Protein 7K93 (pdb70)

B-factor: mean 84.73, std 19.6, range [54.02, 179.64]

Sequence (2244 aa):
NLYFQSNADSGCVVSWKNKELKCGSGIFITDNVHTWTEQYKFQPESPSKLASAIQKAHEEGICGIRSVTRLENLMWKQITPELNHILSENEVKLTIMTGDIKGIMQAGKRSLRPQTFLIDGPETAECPNTNRAWNSLEVEDYTNIWLKLKEKQDVFCDSKLMSAAIKDNRAVHADMGYWIESALNDTWKIEKASFIEVKNCHWPKSHTLWSNGVLESEMIIPKNLAGPVSQHNYRPGYHTQITGPWHLGKLEMDFDFCDGTTVVVTEDCGNRGPSLRTTTASGKLITEWCCRSCTLPPLRYRGEDGCWYGMEIRPLKEKEENLVNSLNADSGCVVSWKNKELKCGSGIFITDNVHTWTEQYKFQPESPSKLASAIQKAHEEGICGIRSVTRLENLMWKQITPELNHILSENEVKLTIMTGDIKGIMQAGKRSLRPNQTFLIDGPETAECPNTNRAWNSLEVEDYGFGTTNIWLKLKEKQDVFCDSKLMSAAIKDNRAVHADMGYWIESALNDTWKIEKASFIEVKNCHWPKSHTLWSNGVLESEMIIPKNLAGPVSQHNYRPGYHTQITGPWHLGKLEMDFDFCDGTTVVVTEDCGNRGPSLRTTTASGKLITEWCCRSCTLPPLRYRGEDGCWYGMEIRPLKEKEENLVNSLVTTENLYFQSNADSGCVVSWKNKELKCGSGIFITDNVHTWTEQYKFQPESPSKLASAIQKAHEEGICGIRSVTRLENLMWKQITPELNHILSENEVKLTIMTGDIKGIMQAGKRSLRPQNQTFLIDGPETAECPNTNRAWNSLEVEDYGFTNIWLKLKEKQDVFCDSKLMSAAIKDNRAVHADMGYWIESALNDTWKIEKASFIEVKNCHWPKSHTLWSNGVLESEMIIPKNLAGPVSQHNYRPGYHTQITGPWHLGKLEMDFDFCDGTTVVVTEDCGNRGPSLRTTTASGKLITEWCCRSCTLPPLRYRGEDGCWYGMEIRPLKEKEENLVNSLVTNADSGCVVSWKNKELKCGSGIFITDNVHTWTEQYKFQPESPSKLASAIQKAHEEGICGIRSVTRLENLMWKQITPELNHILSENEVKLTIMTGDIKGIMQAGKRSLRPQTFLIDGPETAECPNTNRAWNSLEVEDYGFGTTNIWLKLKEKQDVFCDSKLMSAAIKDNRAVHADMGYWIESALNDTWKIEKASFIEVKNCHWPKSHTLWSNGVLESEMIIPKNLAGPVSQHNYRPGYHTQITGPWHLGKLEMDFDFCDGTTVVVTEDCGNRGPSLRTTTASGKLITEWCCRSCTLPPLRYRGEDGCWYGMEIRPLKEKEENLVNSLEVQLQQSGPELVKPGASVKMSCKASGCTLTNCFMHWMKQKPGQDLEWIGYINPYNDMTKYSENFKGKATLTSDKSSSTAFMELSSLTSEDSAVYYCARGYLLRTGCFDYWGQGTTLTVSSGGNIVLTQSPASLAVSLGQRATISCRASESVDSYGYSFMHWYQQKPGQPPKVLIYLASNLESGVPARFSGSGSRTDFTLTIDPVEADDAATYYCQQNNENPLTFGAGTKLELKEVQLQQSGPELVKPGASVKMSCKASGCTLTNCFMHWMKQKPGQDLEWIGYINPYNDMTKYSENFKGKATLTSDKSSSTAFMELSSLTSEDSAVYYCARGYLLRTGCFDYWGQGTTLTVSSGNIVLTQSPASLAVSLGQRATISCRASESVDSYGYSFMHWYQQKPGQPPKVLIYLASNLESGVPARFSGSGSRTDFTLTIDPVEADDAATYYCQQNNENPLTFGAGTKLELKEVQLQQSGPELVKPGASVKMSCKASGCTLTNCFMHWMKQKPGQDLEWIGYINPYNDMTKYSENFKGKATLTSDKSSSTAFMELSSLTSEDSAVYYCARGYLLRTGCFDYWGQGTTLTVSSGNIVLTQSPASLAVSLGQRATISCRASESVDSYGYSFMHWYQQKPGQPPKVLIYLASNLESGVPARFSGSGSRTDFTLTIDPVEADDAATYYCQQNNENPLTFGAGTKLELKEVQLQQSGPELVKPGASVKMSCKASGCTLTNCFMHWMKQKPGQDLEWIGYINPYNDMTKYSENFKGKATLTSDKSSSTAFMELSSLTSEDSAVYYCARGYLLRTGCFDYWGQGTTLTVSSGNIVLTQSPASLAVSLGQRATISCRASESVDSYGYSFMHWYQQKPGQPPKVLIYLASNLESGVPARFSGSGSRTDFTLTIDPVEADDAATYYCQQNNENPLTFGAGTKLELK

Organism: Dengue virus type 2 (strain Thailand/16681/1984) (NCBI:txid31634)

Secondary structure (DSSP, 8-state):
------SSEEEEEEETTTTEEEEEEEEEEE-SSS-SS---EEEES-HHHHHHHHHHHHHTT--EE--SSHHHHHHHHHHHHHHHHHHHHTT----EEE----SSB---SB------EEESSS--SSS-GGGEE-S-EEEEE--EEEEEE-SS--SB--GGG-EEEEETTEEEEE-SSEEEEEEEESEEEEEEEEES--B-SBPPGGG-BS-SS--GGG-SS-GGGT---STTS--TT----TTSSGGGSSEEEEESPPTT-EEEE-TTSPPP-S-BBSB-TTS-B--EEEESS--SSPEEEEETTEEEE-TTEEESSS-GGGS-B--/--EEEEEEETTTTEEEEEEEEEEE--SS-SS--EEEEES-HHHHHHHHHHHHHTT--EEE-SSHHHHHHHHHHHHHHHHHHHHT---EEEEE----SS----SB-----EEEEESSS--SSS-GGGEEES-EEEEEE----EEEEEEE-SS--SBPPGGG-EEEEETTEEEEE-SSEEEEEEEESEEEEEEEEES----SBB-GGG-BS-SS--GGG-SS-GGGT-B-SGGG--TT----TTSSGGGSSEEEEESPPTT-EEEE-TTSPPP-S-BBSB-TTS-B--EEEESS--SSPEEEEETTEEEE-TT-EESSS-GGGS-BS---/--SS-----SEEEEEEETTTTEEEEEEEEEEE--SS-SS---EEEES-HHHHHHHHHHHHHTT--EEE-SSHHHHHHHHHHHHHHHHHHHHTT--EEEEE----SSB---SB------EEEEESSS--SSS-GGGEEES-EEEEEE---EEEEEE-SS--SBPPGGG-EEEEETTEEEEE-SSEEEEEEEESEEEEEEEEES--B-SBPPGGG-BS-SS--GGG-SS-GGGT---SGGG--TT----TTSSGGGSSEEEEES--TT-EEEE-TTSPPP-S-BBSB-TTS-B--EEEESS--SSPEEEEETTEEEE-TT-EESSS-GGGS-B----/--EEEEEEETTTTEEEEEEEEEEE-SSS-SS--EEEEES-HHHHHHHHHHHHHTT--EEE-SSHHHHHHHHHHHHHHHHHHHHTT---EEEE----SEE---SB-----EEEESSS--SSS-GGGEEES-EEEEEEE---EEEEEEE-S---SBPPGGG-EEEEETTEEEEE-SSEEEEEEEESEEEEEEEEES-EE-SBPPGGG-BS-SS--GGG-SS-GGGT---STTS--TT----TTSSGGGSSEEEEESPPTT-EEEE-TTSPPP-S-BBSB-TTS-B--EEEESS--SSPEEEEETTEEEE-TT-EESSS-GGGS-B--/--EEEE---EEE-TTS--EEEEEEES--SSS-EEEEEEE-TT--EEEEEEE-TTT--EEE-GGGTTT-EEEEETTTTEEEEE--S--GGG-EEEEEEEE-STTS----SB---EEEEE----PPPEEEE-SEEEE-TTS-EEEEEEESS--EETTEE-EEEEEE-TTS--EEEEETTTEE-TTS-TTEEEEEETTEEEEEETT--GGG-EEEEEEE-SSSSPEE---EEEEE-/--EEEE---EEE-TT---EEEEEEES--SSS-EEEEEEE-TTS-EEEEEEE-TTT--EEE-GGGTTT-EEEEETTTTEEEEE--S--GGG-EEEEEEEE-STTS----SB---EEEEE----PPEEEE-SEEE--TTS-EEEEEEESS--EETTEE-EEEEEE-TTS--EEEEETTTEEPTT--TTEEEEEETTEEEEEESS--GGG-EEEEEEE-SSSSPEE---EEEE--/--EEEEPPPEEE-TT---EEEEEEES--SSS-EEEEEEE-TTS-EEEEEEE-TTT--EEE-GGGTTT-EEEEETTTTEEEEE-SS--GGG-EEEEEEEE-STTS-----B---EEEEE------EEEE-SEEEE-TTS-EEEEEEESS--EETTEE-EEEEEE-TTS--EEEEETTTEE-TTS-TTEEEEEETTEEEEEESS--GGG-SEEEEEE-SSSSPEE---EEEEE-/--EEEEPPPEEE-TT---EEEEEEES--SSS-EEEEEEE-TT---EEEEEEETTTTEEEE-GGGTTT-EEEEETTTTEEEEE--S--GGG-EEEEEEEE-STTS----SB---EEEEE------EEEE-SEEEE-TTS-EEEEEEESS--EETTEE-EEEEEE-TTS--EEEEETTTEE-TTS-TTEEEEEETTEEEEEETT--GGG-EEEEEEE-SSSSPEE---EEEEE-

Structure (mmCIF, N/CA/C/O backbone):
data_7K93
#
_entry.id   7K93
#
_cell.length_a   69.627
_cell.length_b   165.593
_cell.length_c   258.589
_cell.angle_alpha   90.000
_cell.angle_beta   90.000
_cell.angle_gamma   90.000
#
_symmetry.space_group_name_H-M   'P 21 21 21'
#
loop_
_entity.id
_entity.type
_entity.pdbx_description
1 polymer 'Non-structural protein 1'
2 polymer '2B7 single chain fab variable region'
3 non-polymer 2-acetamido-2-deoxy-beta-D-glucopyranose
#
loop_
_atom_site.group_PDB
_atom_site.id
_atom_site.type_symbol
_atom_site.label_atom_id
_atom_site.label_alt_id
_atom_site.label_comp_id
_atom_site.label_asym_id
_atom_site.label_entity_id
_atom_site.label_seq_id
_atom_site.pdbx_PDB_ins_code
_atom_site.Cartn_x
_atom_site.Cartn_y
_atom_site.Cartn_z
_atom_site.occupancy
_atom_site.B_iso_or_equiv
_atom_site.auth_seq_id
_atom_site.auth_comp_id
_atom_site.auth_asym_id
_atom_site.auth_atom_id
_atom_site.pdbx_PDB_model_num
ATOM 1 N N . ASN A 1 17 ? 28.81788 8.65363 -3.40089 1.000 102.93300 -7 ASN A N 1
ATOM 2 C CA . ASN A 1 17 ? 29.92630 8.52366 -2.44157 1.000 104.89427 -7 ASN A CA 1
ATOM 3 C C . ASN A 1 17 ? 29.81913 7.23840 -1.64496 1.000 105.85301 -7 ASN A C 1
ATOM 4 O O . ASN A 1 17 ? 29.03854 6.34903 -1.99137 1.000 105.50355 -7 ASN A O 1
ATOM 9 N N . LEU A 1 18 ? 30.61937 7.14788 -0.58094 1.000 107.19500 -6 LEU A N 1
ATOM 10 C CA . LEU A 1 18 ? 30.50367 6.11498 0.46001 1.000 107.85512 -6 LEU A CA 1
ATOM 11 C C . LEU A 1 18 ? 30.82093 6.72316 1.82750 1.000 107.32017 -6 LEU A C 1
ATOM 12 O O . LEU A 1 18 ? 31.65574 6.21955 2.58179 1.000 109.51978 -6 LEU A O 1
ATOM 14 N N . TYR A 1 19 ? 30.16879 7.84597 2.14337 1.000 104.52097 -5 TYR A N 1
ATOM 15 C CA . TYR A 1 19 ? 30.37906 8.56695 3.39113 1.000 103.83786 -5 TYR A CA 1
ATOM 16 C C . TYR A 1 19 ? 29.05084 8.65004 4.13985 1.000 100.98415 -5 TYR A C 1
ATOM 17 O O . TYR A 1 19 ? 28.01204 8.97232 3.54805 1.000 98.71369 -5 TYR A O 1
ATOM 26 N N . PHE A 1 20 ? 29.10178 8.36289 5.45373 1.000 101.27967 -4 PHE A N 1
ATOM 27 C CA . PHE A 1 20 ? 27.94720 8.39514 6.35285 1.000 99.02649 -4 PHE A CA 1
ATOM 28 C C . PHE A 1 20 ? 27.99619 9.70465 7.14854 1.000 97.73156 -4 PHE A C 1
ATOM 29 O O . PHE A 1 20 ? 28.73045 9.81215 8.13396 1.000 99.04313 -4 PHE A O 1
ATOM 31 N N . GLN A 1 21 ? 27.22275 10.71047 6.70595 1.000 98.83412 -3 GLN A N 1
ATOM 32 C CA . GLN A 1 21 ? 27.21215 12.03874 7.33418 1.000 97.58328 -3 GLN A CA 1
ATOM 33 C C . GLN A 1 21 ? 26.25511 12.04615 8.52975 1.000 96.07323 -3 GLN A C 1
ATOM 34 O O . GLN A 1 21 ? 25.18496 12.66421 8.52329 1.000 93.75580 -3 GLN A O 1
ATOM 40 N N . SER A 1 22 ? 26.66169 11.31591 9.57258 1.000 104.79141 -2 SER A N 1
ATOM 41 C CA . SER A 1 22 ? 26.04374 11.41595 10.88877 1.000 103.97827 -2 SER A CA 1
ATOM 42 C C . SER A 1 22 ? 27.05460 12.02553 11.84517 1.000 105.39928 -2 SER A C 1
ATOM 43 O O . SER A 1 22 ? 27.43381 11.40517 12.84153 1.000 106.94239 -2 SER A O 1
ATOM 46 N N . ASN A 1 23 ? 27.50735 13.24172 11.53445 1.000 108.32129 -1 ASN A N 1
ATOM 47 C CA . ASN A 1 23 ? 28.19841 14.10760 12.47532 1.000 109.09352 -1 ASN A CA 1
ATOM 48 C C . ASN A 1 23 ? 27.22573 14.83713 13.41254 1.000 107.24430 -1 ASN A C 1
ATOM 49 O O . ASN A 1 23 ? 27.66106 15.65166 14.23152 1.000 107.71355 -1 ASN A O 1
ATOM 54 N N . ALA A 1 24 ? 25.92434 14.53632 13.29106 1.000 103.66910 0 ALA A N 1
ATOM 55 C CA . ALA A 1 24 ? 24.79662 15.25440 13.87975 1.000 101.67792 0 ALA A CA 1
ATOM 56 C C . ALA A 1 24 ? 24.10458 14.43564 14.97517 1.000 101.80273 0 ALA A C 1
ATOM 57 O O . ALA A 1 24 ? 24.72736 13.56614 15.60879 1.000 103.71448 0 ALA A O 1
ATOM 59 N N . ASP A 1 25 ? 22.83015 14.74555 15.21945 1.000 97.42545 1 ASP A N 1
ATOM 60 C CA . ASP A 1 25 ? 21.99088 14.07918 16.20929 1.000 97.35916 1 ASP A CA 1
ATOM 61 C C . ASP A 1 25 ? 20.99337 13.18569 15.47865 1.000 96.26932 1 ASP A C 1
ATOM 62 O O . ASP A 1 25 ? 20.21168 13.67537 14.66068 1.000 94.44990 1 ASP A O 1
ATOM 67 N N . SER A 1 26 ? 20.98978 11.89217 15.78172 1.000 98.00638 2 SER A N 1
ATOM 68 C CA . SER A 1 26 ? 20.12664 10.93931 15.09212 1.000 97.27974 2 SER A CA 1
ATOM 69 C C . SER A 1 26 ? 19.12886 10.33626 16.07597 1.000 97.15087 2 SER A C 1
ATOM 70 O O . SER A 1 26 ? 19.50532 9.93466 17.17969 1.000 98.67218 2 SER A O 1
ATOM 73 N N . GLY A 1 27 ? 17.86204 10.28251 15.68135 1.000 97.11766 3 GLY A N 1
ATOM 74 C CA . GLY A 1 27 ? 16.82466 9.77034 16.55498 1.000 96.97735 3 GLY A CA 1
ATOM 75 C C . GLY A 1 27 ? 15.44917 10.11779 16.01555 1.000 94.90328 3 GLY A C 1
ATOM 76 O O . GLY A 1 27 ? 15.31196 10.59504 14.88623 1.000 93.64743 3 GLY A O 1
ATOM 77 N N . CYS A 1 28 ? 14.43543 9.92395 16.86642 1.000 99.73076 4 CYS A N 1
ATOM 78 C CA . CYS A 1 28 ? 13.03550 10.05647 16.47144 1.000 98.08997 4 CYS A CA 1
ATOM 79 C C . CYS A 1 28 ? 12.31611 11.00440 17.41333 1.000 97.50643 4 CYS A C 1
ATOM 80 O O . CYS A 1 28 ? 12.69458 11.16610 18.57223 1.000 98.64564 4 CYS A O 1
ATOM 83 N N . VAL A 1 29 ? 11.24227 11.60248 16.91100 1.000 102.00173 5 VAL A N 1
ATOM 84 C CA . VAL A 1 29 ? 10.55400 12.67648 17.61764 1.000 101.39289 5 VAL A CA 1
ATOM 85 C C . VAL A 1 29 ? 9.11204 12.70332 17.12705 1.000 100.05996 5 VAL A C 1
ATOM 86 O O . VAL A 1 29 ? 8.85041 12.53785 15.93177 1.000 99.04111 5 VAL A O 1
ATOM 90 N N . VAL A 1 30 ? 8.17505 12.89868 18.05537 1.000 104.93625 6 VAL A N 1
ATOM 91 C CA . VAL A 1 30 ? 6.75442 13.00967 17.74116 1.000 103.90410 6 VAL A CA 1
ATOM 92 C C . VAL A 1 30 ? 6.26629 14.39135 18.16506 1.000 103.35561 6 VAL A C 1
ATOM 93 O O . VAL A 1 30 ? 6.63540 14.88608 19.23314 1.000 104.29547 6 VAL A O 1
ATOM 97 N N . SER A 1 31 ? 5.47078 15.02829 17.30714 1.000 111.96012 7 SER A N 1
ATOM 98 C CA . SER A 1 31 ? 4.91370 16.36150 17.54099 1.000 111.41999 7 SER A CA 1
ATOM 99 C C . SER A 1 31 ? 3.42786 16.26072 17.89838 1.000 111.42039 7 SER A C 1
ATOM 100 O O . SER A 1 31 ? 2.62572 15.80802 17.07331 1.000 110.64357 7 SER A O 1
ATOM 103 N N . TRP A 1 32 ? 3.05351 16.68617 19.11950 1.000 117.65539 8 TRP A N 1
ATOM 104 C CA . TRP A 1 32 ? 1.65117 16.56932 19.54068 1.000 117.96635 8 TRP A CA 1
ATOM 105 C C . TRP A 1 32 ? 0.73595 17.44898 18.68598 1.000 116.71392 8 TRP A C 1
ATOM 106 O O . TRP A 1 32 ? -0.26552 16.97104 18.13851 1.000 116.26461 8 TRP A O 1
ATOM 117 N N . LYS A 1 33 ? 1.07736 18.73534 18.54328 1.000 116.22125 9 LYS A N 1
ATOM 118 C CA . LYS A 1 33 ? 0.20658 19.66359 17.82460 1.000 115.25118 9 LYS A CA 1
ATOM 119 C C . LYS A 1 33 ? 0.15468 19.35173 16.33131 1.000 113.81609 9 LYS A C 1
ATOM 120 O O . LYS A 1 33 ? -0.93534 19.28969 15.74301 1.000 113.28267 9 LYS A O 1
ATOM 126 N N . ASN A 1 34 ? 1.31878 19.09818 15.71588 1.000 115.10948 10 ASN A N 1
ATOM 127 C CA . ASN A 1 34 ? 1.39070 18.81070 14.28406 1.000 113.93498 10 ASN A CA 1
ATOM 128 C C . ASN A 1 34 ? 0.86982 17.41536 13.94328 1.000 114.00909 10 ASN A C 1
ATOM 129 O O . ASN A 1 34 ? 0.54984 17.15383 12.77671 1.000 113.14023 10 ASN A O 1
ATOM 134 N N . LYS A 1 35 ? 0.84890 16.50278 14.91966 1.000 114.90330 11 LYS A N 1
ATOM 135 C CA . LYS A 1 35 ? 0.20789 15.18952 14.80702 1.000 115.25293 11 LYS A CA 1
ATOM 136 C C . LYS A 1 35 ? 0.95708 14.22556 13.87948 1.000 115.00198 11 LYS A C 1
ATOM 137 O O . LYS A 1 35 ? 0.35334 13.30879 13.31262 1.000 114.92181 11 LYS A O 1
ATOM 143 N N . GLU A 1 36 ? 2.27670 14.39385 13.74708 1.000 111.78913 12 GLU A N 1
ATOM 144 C CA . GLU A 1 36 ? 3.11493 13.51963 12.93611 1.000 111.85131 12 GLU A CA 1
ATOM 145 C C . GLU A 1 36 ? 4.25574 12.94903 13.78213 1.000 113.14798 12 GLU A C 1
ATOM 146 O O . GLU A 1 36 ? 4.57381 13.45528 14.86223 1.000 113.80252 12 GLU A O 1
ATOM 152 N N . LEU A 1 37 ? 4.87041 11.87699 13.28044 1.000 104.77072 13 LEU A N 1
ATOM 153 C CA . LEU A 1 37 ? 6.07887 11.30049 13.86036 1.000 106.08311 13 LEU A CA 1
ATOM 154 C C . LEU A 1 37 ? 7.18405 11.34788 12.82196 1.000 105.92778 13 LEU A C 1
ATOM 155 O O . LEU A 1 37 ? 6.99254 10.88961 11.68919 1.000 105.45340 13 LEU A O 1
ATOM 160 N N . LYS A 1 38 ? 8.35717 11.83139 13.22612 1.000 102.52955 14 LYS A N 1
ATOM 161 C CA . LYS A 1 38 ? 9.45202 12.03183 12.29177 1.000 102.52993 14 LYS A CA 1
ATOM 162 C C . LYS A 1 38 ? 10.72054 11.43498 12.88404 1.000 104.20410 14 LYS A C 1
ATOM 163 O O . LYS A 1 38 ? 11.04767 11.70398 14.04416 1.000 104.97659 14 LYS A O 1
ATOM 169 N N . CYS A 1 39 ? 11.43401 10.63840 12.08866 1.000 95.14195 15 CYS A N 1
ATOM 170 C CA . CYS A 1 39 ? 12.75962 10.15221 12.43520 1.000 96.83761 15 CYS A CA 1
ATOM 171 C C . CYS A 1 39 ? 13.75616 10.70278 11.43730 1.000 96.81745 15 CYS A C 1
ATOM 172 O O . CYS A 1 39 ? 13.38747 11.17891 10.36925 1.000 95.61687 15 CYS A O 1
ATOM 175 N N . GLY A 1 40 ? 15.01601 10.65906 11.79823 1.000 89.32002 16 GLY A N 1
ATOM 176 C CA . GLY A 1 40 ? 16.03725 11.12344 10.90226 1.000 89.62358 16 GLY A CA 1
ATOM 177 C C . GLY A 1 40 ? 17.23703 11.61457 11.67081 1.000 90.89089 16 GLY A C 1
ATOM 178 O O . GLY A 1 40 ? 17.39780 11.33218 12.84960 1.000 91.85112 16 GLY A O 1
ATOM 179 N N . SER A 1 41 ? 18.07388 12.34370 10.95497 1.000 89.35571 17 SER A N 1
ATOM 180 C CA . SER A 1 41 ? 19.33511 12.84793 11.46112 1.000 90.70259 17 SER A CA 1
ATOM 181 C C . SER A 1 41 ? 19.32590 14.36306 11.31890 1.000 89.52038 17 SER A C 1
ATOM 182 O O . SER A 1 41 ? 18.79045 14.88666 10.34663 1.000 88.12665 17 SER A O 1
ATOM 185 N N . GLY A 1 42 ? 19.90914 15.07325 12.27966 1.000 89.42977 18 GLY A N 1
ATOM 186 C CA . GLY A 1 42 ? 19.90765 16.52457 12.20921 1.000 88.47030 18 GLY A CA 1
ATOM 187 C C . GLY A 1 42 ? 20.29728 17.24256 13.48862 1.000 89.16067 18 GLY A C 1
ATOM 188 O O . GLY A 1 42 ? 21.29808 16.88909 14.10764 1.000 90.94554 18 GLY A O 1
ATOM 189 N N . ILE A 1 43 ? 19.55698 18.27107 13.88972 1.000 86.80773 19 ILE A N 1
ATOM 190 C CA . ILE A 1 43 ? 19.89947 19.04768 15.07630 1.000 87.53147 19 ILE A CA 1
ATOM 191 C C . ILE A 1 43 ? 18.68212 19.08810 15.99097 1.000 86.76324 19 ILE A C 1
ATOM 192 O O . ILE A 1 43 ? 17.59764 19.50734 15.56653 1.000 85.15803 19 ILE A O 1
ATOM 197 N N . PHE A 1 44 ? 18.87218 18.68628 17.25756 1.000 88.64338 20 PHE A N 1
ATOM 198 C CA . PHE A 1 44 ? 17.80941 18.63295 18.25593 1.000 88.35390 20 PHE A CA 1
ATOM 199 C C . PHE A 1 44 ? 18.10564 19.67479 19.32461 1.000 89.11556 20 PHE A C 1
ATOM 200 O O . PHE A 1 44 ? 19.08024 19.54731 20.07518 1.000 90.81775 20 PHE A O 1
ATOM 208 N N . ILE A 1 45 ? 17.28871 20.71805 19.37037 1.000 86.53305 21 ILE A N 1
ATOM 209 C CA . ILE A 1 45 ? 17.38099 21.73834 20.40610 1.000 87.25816 21 ILE A CA 1
ATOM 210 C C . ILE A 1 45 ? 16.40800 21.35495 21.51565 1.000 87.61640 21 ILE A C 1
ATOM 211 O O . ILE A 1 45 ? 15.19157 21.39637 21.31932 1.000 86.42197 21 ILE A O 1
ATOM 216 N N . THR A 1 46 ? 16.92961 20.94605 22.66769 1.000 90.47625 22 THR A N 1
ATOM 217 C CA . THR A 1 46 ? 16.05589 20.60399 23.78419 1.000 91.09024 22 THR A CA 1
ATOM 218 C C . THR A 1 46 ? 15.85158 21.80145 24.71801 1.000 91.70253 22 THR A C 1
ATOM 219 O O . THR A 1 46 ? 16.71156 22.67687 24.84922 1.000 92.33486 22 THR A O 1
ATOM 223 N N . ASP A 1 47 ? 14.71748 21.78884 25.42033 1.000 89.14681 23 ASP A N 1
ATOM 224 C CA . ASP A 1 47 ? 14.35675 22.82218 26.39792 1.000 89.96372 23 ASP A CA 1
ATOM 225 C C . ASP A 1 47 ? 14.99523 22.44415 27.72712 1.000 92.22604 23 ASP A C 1
ATOM 226 O O . ASP A 1 47 ? 14.50213 21.56174 28.43167 1.000 93.05312 23 ASP A O 1
ATOM 231 N N . ASN A 1 48 ? 16.11143 23.09609 28.06149 1.000 95.28205 24 ASN A N 1
ATOM 232 C CA . ASN A 1 48 ? 16.87312 22.78813 29.27059 1.000 97.58225 24 ASN A CA 1
ATOM 233 C C . ASN A 1 48 ? 16.48521 23.68850 30.45460 1.000 98.90127 24 ASN A C 1
ATOM 234 O O . ASN A 1 48 ? 17.27277 23.84472 31.39965 1.000 100.87605 24 ASN A O 1
ATOM 239 N N . VAL A 1 49 ? 15.28027 24.26401 30.40346 1.000 92.62519 25 VAL A N 1
ATOM 240 C CA . VAL A 1 49 ? 14.73856 25.14775 31.42983 1.000 93.84513 25 VAL A CA 1
ATOM 241 C C . VAL A 1 49 ? 13.57616 24.49161 32.17287 1.000 94.44362 25 VAL A C 1
ATOM 242 O O . VAL A 1 49 ? 13.50581 24.53958 33.40006 1.000 96.44939 25 VAL A O 1
ATOM 246 N N . HIS A 1 50 ? 12.63297 23.90377 31.43664 1.000 96.30263 26 HIS A N 1
ATOM 247 C CA . HIS A 1 50 ? 11.49201 23.19785 32.01030 1.000 96.79107 26 HIS A CA 1
ATOM 248 C C . HIS A 1 50 ? 11.78702 21.72153 32.31020 1.000 97.56249 26 HIS A C 1
ATOM 249 O O . HIS A 1 50 ? 10.85793 20.90661 32.35664 1.000 97.38740 26 HIS A O 1
ATOM 256 N N . THR A 1 51 ? 13.05023 21.35699 32.49075 1.000 105.95549 27 THR A N 1
ATOM 257 C CA . THR A 1 51 ? 13.39956 20.01128 32.92875 1.000 107.12330 27 THR A CA 1
ATOM 258 C C . THR A 1 51 ? 13.06514 19.81064 34.40828 1.000 109.48662 27 THR A C 1
ATOM 259 O O . THR A 1 51 ? 13.18482 20.74116 35.21484 1.000 110.76241 27 THR A O 1
ATOM 263 N N . TRP A 1 52 ? 12.64388 18.58272 34.77020 1.000 117.26577 28 TRP A N 1
ATOM 264 C CA . TRP A 1 52 ? 12.23842 18.32340 36.15630 1.000 119.61053 28 TRP A CA 1
ATOM 265 C C . TRP A 1 52 ? 13.43709 18.17162 37.08561 1.000 121.91377 28 TRP A C 1
ATOM 266 O O . TRP A 1 52 ? 13.43037 18.70381 38.20167 1.000 123.85783 28 TRP A O 1
ATOM 277 N N . THR A 1 53 ? 14.47970 17.48674 36.63876 1.000 118.77796 29 THR A N 1
ATOM 278 C CA . THR A 1 53 ? 15.72053 17.37278 37.38674 1.000 120.91871 29 THR A CA 1
ATOM 279 C C . THR A 1 53 ? 16.86209 17.90384 36.52323 1.000 119.94898 29 THR A C 1
ATOM 280 O O . THR A 1 53 ? 16.72163 18.08955 35.30486 1.000 117.67115 29 THR A O 1
ATOM 284 N N . GLU A 1 54 ? 18.00724 18.13112 37.16861 1.000 120.00446 30 GLU A N 1
ATOM 285 C CA . GLU A 1 54 ? 19.15016 18.78241 36.52624 1.000 119.55536 30 GLU A CA 1
ATOM 286 C C . GLU A 1 54 ? 19.75399 17.91342 35.41793 1.000 118.49062 30 GLU A C 1
ATOM 287 O O . GLU A 1 54 ? 20.38691 16.88585 35.68710 1.000 119.93347 30 GLU A O 1
ATOM 293 N N . GLN A 1 55 ? 19.55834 18.32959 34.16418 1.000 120.27721 31 GLN A N 1
ATOM 294 C CA . GLN A 1 55 ? 20.08320 17.57360 33.03206 1.000 119.27040 31 GLN A CA 1
ATOM 295 C C . GLN A 1 55 ? 21.58930 17.78067 32.87230 1.000 120.41451 31 GLN A C 1
ATOM 296 O O . GLN A 1 55 ? 22.29062 16.89125 32.36760 1.000 120.80332 31 GLN A O 1
ATOM 302 N N . TYR A 1 56 ? 22.09418 18.95046 33.26826 1.000 117.10231 32 TYR A N 1
ATOM 303 C CA . TYR A 1 56 ? 23.48198 19.33498 33.05528 1.000 119.28054 32 TYR A CA 1
ATOM 304 C C . TYR A 1 56 ? 24.08927 19.80442 34.36794 1.000 121.81563 32 TYR A C 1
ATOM 305 O O . TYR A 1 56 ? 23.41163 20.39498 35.21470 1.000 121.56917 32 TYR A O 1
ATOM 314 N N . LYS A 1 57 ? 25.38174 19.53046 34.51851 1.000 120.51302 33 LYS A N 1
ATOM 315 C CA . LYS A 1 57 ? 26.15180 19.87805 35.70551 1.000 123.31853 33 LYS A CA 1
ATOM 316 C C . LYS A 1 57 ? 27.38495 20.65336 35.26927 1.000 125.05979 33 LYS A C 1
ATOM 317 O O . LYS A 1 57 ? 28.04641 20.25472 34.30307 1.000 125.25567 33 LYS A O 1
ATOM 323 N N . PHE A 1 58 ? 27.69865 21.75690 35.95314 1.000 121.24668 34 PHE A N 1
ATOM 324 C CA . PHE A 1 58 ? 28.97010 22.42841 35.69909 1.000 123.36733 34 PHE A CA 1
ATOM 325 C C . PHE A 1 58 ? 30.06149 21.82446 36.57232 1.000 126.62175 34 PHE A C 1
ATOM 326 O O . PHE A 1 58 ? 29.83649 21.53161 37.74939 1.000 127.68188 34 PHE A O 1
ATOM 334 N N . GLN A 1 59 ? 31.23234 21.61069 35.97242 1.000 129.14321 35 GLN A N 1
ATOM 335 C CA . GLN A 1 59 ? 32.43350 21.10541 36.62883 1.000 132.46185 35 GLN A CA 1
ATOM 336 C C . GLN A 1 59 ? 33.65925 21.82150 36.08229 1.000 134.32518 35 GLN A C 1
ATOM 337 O O . GLN A 1 59 ? 33.68695 22.19236 34.90475 1.000 132.98124 35 GLN A O 1
ATOM 343 N N . PRO A 1 60 ? 34.67996 22.03332 36.90393 1.000 134.38825 36 PRO A N 1
ATOM 344 C CA . PRO A 1 60 ? 35.92672 22.60941 36.39766 1.000 136.45511 36 PRO A CA 1
ATOM 345 C C . PRO A 1 60 ? 36.88516 21.50915 35.97357 1.000 138.21533 36 PRO A C 1
ATOM 346 O O . PRO A 1 60 ? 36.93274 20.42771 36.56425 1.000 139.16433 36 PRO A O 1
ATOM 350 N N . GLU A 1 61 ? 37.65846 21.78353 34.92056 1.000 138.74224 37 GLU A N 1
ATOM 351 C CA . GLU A 1 61 ? 38.63767 20.78702 34.50119 1.000 140.72767 37 GLU A CA 1
ATOM 352 C C . GLU A 1 61 ? 39.72062 20.62607 35.55333 1.000 144.44458 37 GLU A C 1
ATOM 353 O O . GLU A 1 61 ? 40.08338 19.50366 35.92287 1.000 145.95140 37 GLU A O 1
ATOM 359 N N . SER A 1 62 ? 40.24202 21.73985 36.06061 1.000 143.14861 38 SER A N 1
ATOM 360 C CA . SER A 1 62 ? 41.33400 21.70642 37.02839 1.000 146.87821 38 SER A CA 1
ATOM 361 C C . SER A 1 62 ? 41.03086 22.71764 38.12603 1.000 147.33499 38 SER A C 1
ATOM 362 O O . SER A 1 62 ? 41.19314 23.93087 37.91596 1.000 147.36441 38 SER A O 1
ATOM 365 N N . PRO A 1 63 ? 40.53038 22.26637 39.28505 1.000 145.93765 39 PRO A N 1
ATOM 366 C CA . PRO A 1 63 ? 40.35493 23.19499 40.41924 1.000 146.94849 39 PRO A CA 1
ATOM 367 C C . PRO A 1 63 ? 41.63336 23.90095 40.81441 1.000 150.46324 39 PRO A C 1
ATOM 368 O O . PRO A 1 63 ? 41.58638 25.07197 41.20982 1.000 150.88934 39 PRO A O 1
ATOM 372 N N . SER A 1 64 ? 42.78065 23.22640 40.68729 1.000 149.41678 40 SER A N 1
ATOM 373 C CA . SER A 1 64 ? 44.06481 23.86007 40.97570 1.000 152.90235 40 SER A CA 1
ATOM 374 C C . SER A 1 64 ? 44.37792 24.95470 39.95989 1.000 152.28027 40 SER A C 1
ATOM 375 O O . SER A 1 64 ? 44.96586 25.98317 40.31491 1.000 154.19395 40 SER A O 1
ATOM 378 N N . LYS A 1 65 ? 44.01997 24.74408 38.68692 1.000 152.48972 41 LYS A N 1
ATOM 379 C CA . LYS A 1 65 ? 44.13691 25.82486 37.71238 1.000 151.53080 41 LYS A CA 1
ATOM 380 C C . LYS A 1 65 ? 43.26474 26.99745 38.13955 1.000 149.92262 41 LYS A C 1
ATOM 381 O O . LYS A 1 65 ? 43.65656 28.16327 37.99715 1.000 150.74503 41 LYS A O 1
ATOM 387 N N . LEU A 1 66 ? 42.08159 26.69198 38.69387 1.000 150.43113 42 LEU A N 1
ATOM 388 C CA . LEU A 1 66 ? 41.17363 27.71329 39.21362 1.000 149.03595 42 LEU A CA 1
ATOM 389 C C . LEU A 1 66 ? 41.75218 28.37935 40.45852 1.000 152.16322 42 LEU A C 1
ATOM 390 O O . LEU A 1 66 ? 41.62756 29.59607 40.63830 1.000 152.29752 42 LEU A O 1
ATOM 395 N N . ALA A 1 67 ? 42.38976 27.59449 41.32749 1.000 150.16041 43 ALA A N 1
ATOM 396 C CA . ALA A 1 67 ? 43.02508 28.15927 42.51694 1.000 153.45731 43 ALA A CA 1
ATOM 397 C C . ALA A 1 67 ? 44.10014 29.17513 42.14182 1.000 155.60709 43 ALA A C 1
ATOM 398 O O . ALA A 1 67 ? 44.30153 30.16546 42.85727 1.000 157.32279 43 ALA A O 1
ATOM 400 N N . SER A 1 68 ? 44.82726 28.92891 41.04352 1.000 155.73469 44 SER A N 1
ATOM 401 C CA . SER A 1 68 ? 45.84936 29.87835 40.60586 1.000 157.75460 44 SER A CA 1
ATOM 402 C C . SER A 1 68 ? 45.22529 31.21612 40.22373 1.000 155.89443 44 SER A C 1
ATOM 403 O O . SER A 1 68 ? 45.63439 32.26942 40.72780 1.000 157.81826 44 SER A O 1
ATOM 406 N N . ALA A 1 69 ? 44.20526 31.18956 39.35920 1.000 154.19975 45 ALA A N 1
ATOM 407 C CA . ALA A 1 69 ? 43.54443 32.41359 38.92537 1.000 152.26243 45 ALA A CA 1
ATOM 408 C C . ALA A 1 69 ? 42.78779 33.12122 40.03972 1.000 152.21091 45 ALA A C 1
ATOM 409 O O . ALA A 1 69 ? 42.44346 34.29371 39.86614 1.000 151.49277 45 ALA A O 1
ATOM 411 N N . ILE A 1 70 ? 42.53337 32.46187 41.16855 1.000 152.11623 46 ILE A N 1
ATOM 412 C CA . ILE A 1 70 ? 41.84487 33.11373 42.28135 1.000 152.39946 46 ILE A CA 1
ATOM 413 C C . ILE A 1 70 ? 42.82910 33.85770 43.17818 1.000 156.30039 46 ILE A C 1
ATOM 414 O O . ILE A 1 70 ? 42.58213 35.00352 43.56473 1.000 156.76059 46 ILE A O 1
ATOM 419 N N . GLN A 1 71 ? 43.95632 33.22540 43.52338 1.000 153.30329 47 GLN A N 1
ATOM 420 C CA . GLN A 1 71 ? 45.09173 33.95265 44.09079 1.000 157.12632 47 GLN A CA 1
ATOM 421 C C . GLN A 1 71 ? 45.48802 35.11458 43.19073 1.000 157.02461 47 GLN A C 1
ATOM 422 O O . GLN A 1 71 ? 45.46669 36.28079 43.59647 1.000 158.05720 47 GLN A O 1
ATOM 428 N N . LYS A 1 72 ? 45.87503 34.78588 41.95561 1.000 158.30487 48 LYS A N 1
ATOM 429 C CA . LYS A 1 72 ? 46.26811 35.78134 40.96555 1.000 158.09839 48 LYS A CA 1
ATOM 430 C C . LYS A 1 72 ? 45.24481 36.91240 40.89226 1.000 155.92601 48 LYS A C 1
ATOM 431 O O . LYS A 1 72 ? 45.61706 38.08945 40.79302 1.000 157.13736 48 LYS A O 1
ATOM 437 N N . ALA A 1 73 ? 43.95171 36.57235 40.99607 1.000 156.19675 49 ALA A N 1
ATOM 438 C CA . ALA A 1 73 ? 42.88646 37.57451 41.02188 1.000 154.17402 49 ALA A CA 1
ATOM 439 C C . ALA A 1 73 ? 43.05299 38.54706 42.18332 1.000 156.82024 49 ALA A C 1
ATOM 440 O O . ALA A 1 73 ? 43.12816 39.76275 41.98188 1.000 157.26800 49 ALA A O 1
ATOM 442 N N . HIS A 1 74 ? 43.08514 38.03279 43.41597 1.000 153.16291 50 HIS A N 1
ATOM 443 C CA . HIS A 1 74 ? 43.21791 38.92480 44.56901 1.000 155.85070 50 HIS A CA 1
ATOM 444 C C . HIS A 1 74 ? 44.54105 39.68062 44.51325 1.000 159.17257 50 HIS A C 1
ATOM 445 O O . HIS A 1 74 ? 44.61483 40.85481 44.89953 1.000 160.65995 50 HIS A O 1
ATOM 452 N N . GLU A 1 75 ? 45.60209 39.01427 44.04368 1.000 157.09303 51 GLU A N 1
ATOM 453 C CA . GLU A 1 75 ? 46.87959 39.69427 43.85573 1.000 160.15383 51 GLU A CA 1
ATOM 454 C C . GLU A 1 75 ? 46.72883 40.84924 42.87058 1.000 158.76395 51 GLU A C 1
ATOM 455 O O . GLU A 1 75 ? 47.43383 41.86143 42.98232 1.000 161.18965 51 GLU A O 1
ATOM 461 N N . GLU A 1 76 ? 45.81994 40.71489 41.90261 1.000 160.71927 52 GLU A N 1
ATOM 462 C CA . GLU A 1 76 ? 45.45086 41.84020 41.05514 1.000 159.10765 52 GLU A CA 1
ATOM 463 C C . GLU A 1 76 ? 44.55155 42.83582 41.78796 1.000 158.76413 52 GLU A C 1
ATOM 464 O O . GLU A 1 76 ? 44.20586 43.87515 41.21107 1.000 157.67641 52 GLU A O 1
ATOM 470 N N . GLY A 1 77 ? 44.17010 42.54704 43.03583 1.000 158.53211 53 GLY A N 1
ATOM 471 C CA . GLY A 1 77 ? 43.26164 43.39983 43.78199 1.000 158.30524 53 GLY A CA 1
ATOM 472 C C . GLY A 1 77 ? 41.78844 43.05478 43.67902 1.000 154.65068 53 GLY A C 1
ATOM 473 O O . GLY A 1 77 ? 40.95449 43.89027 44.04280 1.000 154.06041 53 GLY A O 1
ATOM 474 N N . ILE A 1 78 ? 41.44118 41.85518 43.20501 1.000 157.83225 54 ILE A N 1
ATOM 475 C CA . ILE A 1 78 ? 40.05000 41.42234 43.03322 1.000 154.27183 54 ILE A CA 1
ATOM 476 C C . ILE A 1 78 ? 39.52774 40.75176 44.30768 1.000 154.96683 54 ILE A C 1
ATOM 477 O O . ILE A 1 78 ? 40.12267 39.78915 44.80749 1.000 156.54022 54 ILE A O 1
ATOM 482 N N . CYS A 1 79 ? 38.41426 41.27047 44.84256 1.000 153.82082 55 CYS A N 1
ATOM 483 C CA . CYS A 1 79 ? 37.85098 40.77965 46.09798 1.000 154.65296 55 CYS A CA 1
ATOM 484 C C . CYS A 1 79 ? 36.82891 39.65542 45.92487 1.000 151.55845 55 CYS A C 1
ATOM 485 O O . CYS A 1 79 ? 36.54245 38.96068 46.90842 1.000 152.39597 55 CYS A O 1
ATOM 488 N N . GLY A 1 80 ? 36.27239 39.45839 44.72686 1.000 148.41011 56 GLY A N 1
ATOM 489 C CA . GLY A 1 80 ? 35.26801 38.41979 44.52462 1.000 145.44976 56 GLY A CA 1
ATOM 490 C C . GLY A 1 80 ? 34.85615 38.32174 43.06794 1.000 142.03797 56 GLY A C 1
ATOM 491 O O . GLY A 1 80 ? 35.41085 38.99583 42.19635 1.000 142.03030 56 GLY A O 1
ATOM 492 N N . ILE A 1 81 ? 33.86602 37.45748 42.79882 1.000 139.41343 57 ILE A N 1
ATOM 493 C CA . ILE A 1 81 ? 33.34670 37.29084 41.44044 1.000 136.05180 57 ILE A CA 1
ATOM 494 C C . ILE A 1 81 ? 31.82362 37.17409 41.46229 1.000 133.12542 57 ILE A C 1
ATOM 495 O O . ILE A 1 81 ? 31.21704 36.79996 42.46955 1.000 133.48886 57 ILE A O 1
ATOM 500 N N . ARG A 1 82 ? 31.21087 37.51927 40.32506 1.000 130.07657 58 ARG A N 1
ATOM 501 C CA . ARG A 1 82 ? 29.77675 37.37914 40.09705 1.000 127.00249 58 ARG A CA 1
ATOM 502 C C . ARG A 1 82 ? 29.55645 36.43592 38.92248 1.000 124.27150 58 ARG A C 1
ATOM 503 O O . ARG A 1 82 ? 30.14727 36.62065 37.85444 1.000 123.81986 58 ARG A O 1
ATOM 511 N N . SER A 1 83 ? 28.69144 35.44498 39.11500 1.000 122.15758 59 SER A N 1
ATOM 512 C CA . SER A 1 83 ? 28.45307 34.43934 38.09090 1.000 119.73236 59 SER A CA 1
ATOM 513 C C . SER A 1 83 ? 27.66673 35.01327 36.91574 1.000 116.83191 59 SER A C 1
ATOM 514 O O . SER A 1 83 ? 26.78183 35.85793 37.08056 1.000 115.89051 59 SER A O 1
ATOM 517 N N . VAL A 1 84 ? 27.97133 34.49876 35.72313 1.000 117.16652 60 VAL A N 1
ATOM 518 C CA . VAL A 1 84 ? 27.23746 34.86680 34.51371 1.000 114.33842 60 VAL A CA 1
ATOM 519 C C . VAL A 1 84 ? 25.93972 34.08907 34.41375 1.000 111.61276 60 VAL A C 1
ATOM 520 O O . VAL A 1 84 ? 24.86138 34.66137 34.22359 1.000 109.71917 60 VAL A O 1
ATOM 524 N N . THR A 1 85 ? 26.04395 32.76910 34.45473 1.000 112.01400 61 THR A N 1
ATOM 525 C CA . THR A 1 85 ? 24.91730 31.87144 34.28968 1.000 109.54334 61 THR A CA 1
ATOM 526 C C . THR A 1 85 ? 24.60347 31.25282 35.64804 1.000 110.63836 61 THR A C 1
ATOM 527 O O . THR A 1 85 ? 25.45037 31.21539 36.54142 1.000 113.32693 61 THR A O 1
ATOM 531 N N . ARG A 1 86 ? 23.35905 30.80597 35.81900 1.000 108.55782 62 ARG A N 1
ATOM 532 C CA . ARG A 1 86 ? 22.98228 30.19503 37.08806 1.000 109.53929 62 ARG A CA 1
ATOM 533 C C . ARG A 1 86 ? 23.80181 28.95024 37.37659 1.000 110.96919 62 ARG A C 1
ATOM 534 O O . ARG A 1 86 ? 24.26811 28.76385 38.50089 1.000 113.34079 62 ARG A O 1
ATOM 542 N N . LEU A 1 87 ? 23.99060 28.08437 36.38203 1.000 109.97755 63 LEU A N 1
ATOM 543 C CA . LEU A 1 87 ? 24.77540 26.87441 36.59684 1.000 111.39667 63 LEU A CA 1
ATOM 544 C C . LEU A 1 87 ? 26.20738 27.17609 36.99895 1.000 114.53362 63 LEU A C 1
ATOM 545 O O . LEU A 1 87 ? 26.87696 26.29354 37.53514 1.000 116.34239 63 LEU A O 1
ATOM 550 N N . GLU A 1 88 ? 26.71778 28.36887 36.68629 1.000 112.58404 64 GLU A N 1
ATOM 551 C CA . GLU A 1 88 ? 28.05070 28.73903 37.15582 1.000 115.74145 64 GLU A CA 1
ATOM 552 C C . GLU A 1 88 ? 28.04364 28.92856 38.66442 1.000 117.90347 64 GLU A C 1
ATOM 553 O O . GLU A 1 88 ? 28.92784 28.42912 39.36921 1.000 120.45377 64 GLU A O 1
ATOM 559 N N . ASN A 1 89 ? 27.01814 29.60562 39.17987 1.000 116.63013 65 ASN A N 1
ATOM 560 C CA . ASN A 1 89 ? 26.90117 29.80348 40.61774 1.000 118.67443 65 ASN A CA 1
ATOM 561 C C . ASN A 1 89 ? 26.71238 28.47286 41.33533 1.000 119.08892 65 ASN A C 1
ATOM 562 O O . ASN A 1 89 ? 27.39328 28.19856 42.32641 1.000 121.80668 65 ASN A O 1
ATOM 567 N N . LEU A 1 90 ? 25.79634 27.62516 40.84447 1.000 118.00306 66 LEU A N 1
ATOM 568 C CA . LEU A 1 90 ? 25.61861 26.30880 41.45387 1.000 118.35019 66 LEU A CA 1
ATOM 569 C C . LEU A 1 90 ? 26.89622 25.49041 41.41157 1.000 120.39456 66 LEU A C 1
ATOM 570 O O . LEU A 1 90 ? 27.11612 24.64788 42.28797 1.000 122.02249 66 LEU A O 1
ATOM 575 N N . MET A 1 91 ? 27.71949 25.66612 40.38108 1.000 120.14233 67 MET A N 1
ATOM 576 C CA . MET A 1 91 ? 29.03731 25.04231 40.41173 1.000 122.56062 67 MET A CA 1
ATOM 577 C C . MET A 1 91 ? 29.86045 25.58942 41.57212 1.000 125.93266 67 MET A C 1
ATOM 578 O O . MET A 1 91 ? 30.51849 24.82889 42.29416 1.000 128.20129 67 MET A O 1
ATOM 583 N N . TRP A 1 92 ? 29.83940 26.91475 41.75966 1.000 124.54594 68 TRP A N 1
ATOM 584 C CA . TRP A 1 92 ? 30.59056 27.55439 42.83840 1.000 127.80433 68 TRP A CA 1
ATOM 585 C C . TRP A 1 92 ? 30.17841 27.06262 44.22306 1.000 129.17341 68 TRP A C 1
ATOM 586 O O . TRP A 1 92 ? 30.94920 27.22440 45.17047 1.000 132.26245 68 TRP A O 1
ATOM 597 N N . LYS A 1 93 ? 28.98171 26.48666 44.37104 1.000 128.25933 69 LYS A N 1
ATOM 598 C CA . LYS A 1 93 ? 28.58029 25.94431 45.66421 1.000 129.60388 69 LYS A CA 1
ATOM 599 C C . LYS A 1 93 ? 29.24467 24.60044 45.94851 1.000 131.04860 69 LYS A C 1
ATOM 600 O O . LYS A 1 93 ? 29.86892 24.42250 46.99955 1.000 134.00659 69 LYS A O 1
ATOM 606 N N . GLN A 1 94 ? 29.10750 23.63414 45.04094 1.000 132.90891 70 GLN A N 1
ATOM 607 C CA . GLN A 1 94 ? 29.77661 22.34853 45.22413 1.000 134.33614 70 GLN A CA 1
ATOM 608 C C . GLN A 1 94 ? 31.29568 22.46026 45.25622 1.000 137.32717 70 GLN A C 1
ATOM 609 O O . GLN A 1 94 ? 31.95007 21.60419 45.86010 1.000 139.55877 70 GLN A O 1
ATOM 615 N N . ILE A 1 95 ? 31.87269 23.49495 44.64716 1.000 135.27595 71 ILE A N 1
ATOM 616 C CA . ILE A 1 95 ? 33.30293 23.50698 44.35362 1.000 137.66907 71 ILE A CA 1
ATOM 617 C C . ILE A 1 95 ? 34.12071 24.22556 45.42390 1.000 141.13660 71 ILE A C 1
ATOM 618 O O . ILE A 1 95 ? 35.33537 23.99072 45.52571 1.000 143.79246 71 ILE A O 1
ATOM 623 N N . THR A 1 96 ? 33.49467 25.06605 46.22493 1.000 139.98470 72 THR A N 1
ATOM 624 C CA . THR A 1 96 ? 34.10989 25.94065 47.21390 1.000 143.07858 72 THR A CA 1
ATOM 625 C C . THR A 1 96 ? 34.76886 25.20031 48.38206 1.000 146.34314 72 THR A C 1
ATOM 626 O O . THR A 1 96 ? 35.82019 25.64887 48.86452 1.000 149.44749 72 THR A O 1
ATOM 630 N N . PRO A 1 97 ? 34.19242 24.10353 48.90141 1.000 144.95140 73 PRO A N 1
ATOM 631 C CA . PRO A 1 97 ? 34.94993 23.30762 49.88946 1.000 148.17429 73 PRO A CA 1
ATOM 632 C C . PRO A 1 97 ? 36.34455 22.87230 49.43572 1.000 150.19652 73 PRO A C 1
ATOM 633 O O . PRO A 1 97 ? 37.28968 23.00616 50.22463 1.000 153.63828 73 PRO A O 1
ATOM 637 N N . GLU A 1 98 ? 36.52127 22.35887 48.20616 1.000 149.23588 74 GLU A N 1
ATOM 638 C CA . GLU A 1 98 ? 37.87722 21.97173 47.80696 1.000 151.45938 74 GLU A CA 1
ATOM 639 C C . GLU A 1 98 ? 38.74175 23.16735 47.39575 1.000 152.71890 74 GLU A C 1
ATOM 640 O O . GLU A 1 98 ? 39.96765 23.11922 47.56290 1.000 155.73457 74 GLU A O 1
ATOM 646 N N . LEU A 1 99 ? 38.14479 24.23875 46.85802 1.000 148.89184 75 LEU A N 1
ATOM 647 C CA . LEU A 1 99 ? 38.94754 25.39809 46.46748 1.000 150.12466 75 LEU A CA 1
ATOM 648 C C . LEU A 1 99 ? 39.59922 26.04168 47.68794 1.000 153.72180 75 LEU A C 1
ATOM 649 O O . LEU A 1 99 ? 40.73072 26.53601 47.61196 1.000 156.19498 75 LEU A O 1
ATOM 654 N N . ASN A 1 100 ? 38.88190 26.07139 48.81350 1.000 150.32772 76 ASN A N 1
ATOM 655 C CA . ASN A 1 100 ? 39.42677 26.55045 50.08153 1.000 153.90503 76 ASN A CA 1
ATOM 656 C C . ASN A 1 100 ? 40.42832 25.57332 50.70167 1.000 157.07485 76 ASN A C 1
ATOM 657 O O . ASN A 1 100 ? 41.25895 25.98939 51.51991 1.000 160.53175 76 ASN A O 1
ATOM 662 N N . HIS A 1 101 ? 40.33527 24.28080 50.36070 1.000 154.38823 77 HIS A N 1
ATOM 663 C CA . HIS A 1 101 ? 41.28362 23.27694 50.84104 1.000 157.29668 77 HIS A CA 1
ATOM 664 C C . HIS A 1 101 ? 42.61261 23.31028 50.09075 1.000 159.01182 77 HIS A C 1
ATOM 665 O O . HIS A 1 101 ? 43.67644 23.19458 50.71604 1.000 162.61715 77 HIS A O 1
ATOM 672 N N . ILE A 1 102 ? 42.58328 23.44034 48.75803 1.000 156.16858 78 ILE A N 1
ATOM 673 C CA . ILE A 1 102 ? 43.83998 23.62533 48.03396 1.000 157.92491 78 ILE A CA 1
ATOM 674 C C . ILE A 1 102 ? 44.47930 24.93881 48.47099 1.000 160.27105 78 ILE A C 1
ATOM 675 O O . ILE A 1 102 ? 45.70989 25.04154 48.57090 1.000 163.43025 78 ILE A O 1
ATOM 680 N N . LEU A 1 103 ? 43.65217 25.94820 48.78087 1.000 155.22504 79 LEU A N 1
ATOM 681 C CA . LEU A 1 103 ? 44.16306 27.20647 49.31548 1.000 157.55720 79 LEU A CA 1
ATOM 682 C C . LEU A 1 103 ? 44.77365 27.00413 50.69162 1.000 161.44709 79 LEU A C 1
ATOM 683 O O . LEU A 1 103 ? 45.72570 27.70570 51.04920 1.000 164.50812 79 LEU A O 1
ATOM 688 N N . SER A 1 104 ? 44.21559 26.07989 51.48549 1.000 155.39436 80 SER A N 1
ATOM 689 C CA . SER A 1 104 ? 44.72928 25.81901 52.83070 1.000 159.10044 80 SER A CA 1
ATOM 690 C C . SER A 1 104 ? 46.08604 25.11551 52.78102 1.000 162.14755 80 SER A C 1
ATOM 691 O O . SER A 1 104 ? 46.99390 25.45476 53.55219 1.000 165.87194 80 SER A O 1
ATOM 694 N N . GLU A 1 105 ? 46.22963 24.09996 51.91552 1.000 159.42859 81 GLU A N 1
ATOM 695 C CA . GLU A 1 105 ? 47.52464 23.43285 51.76218 1.000 162.30703 81 GLU A CA 1
ATOM 696 C C . GLU A 1 105 ? 48.58261 24.37091 51.18622 1.000 163.98542 81 GLU A C 1
ATOM 697 O O . GLU A 1 105 ? 49.76415 24.25501 51.53885 1.000 167.62969 81 GLU A O 1
ATOM 703 N N . ASN A 1 106 ? 48.18359 25.28791 50.29524 1.000 161.46434 82 ASN A N 1
ATOM 704 C CA . ASN A 1 106 ? 49.05219 26.34031 49.77713 1.000 162.85774 82 ASN A CA 1
ATOM 705 C C . ASN A 1 106 ? 49.04707 27.57878 50.67524 1.000 164.59719 82 ASN A C 1
ATOM 706 O O . ASN A 1 106 ? 49.59152 28.61954 50.28609 1.000 165.45805 82 ASN A O 1
ATOM 711 N N . GLU A 1 107 ? 48.39414 27.47880 51.84055 1.000 165.07038 83 GLU A N 1
ATOM 712 C CA . GLU A 1 107 ? 48.51108 28.39473 52.98727 1.000 167.70949 83 GLU A CA 1
ATOM 713 C C . GLU A 1 107 ? 48.45914 29.87044 52.59440 1.000 167.18693 83 GLU A C 1
ATOM 714 O O . GLU A 1 107 ? 49.33800 30.66731 52.93994 1.000 170.25664 83 GLU A O 1
ATOM 720 N N . VAL A 1 108 ? 47.38660 30.23758 51.90078 1.000 163.33234 84 VAL A N 1
ATOM 721 C CA . VAL A 1 108 ? 47.03531 31.62795 51.63791 1.000 162.40300 84 VAL A CA 1
ATOM 722 C C . VAL A 1 108 ? 45.85015 31.96363 52.53939 1.000 161.44881 84 VAL A C 1
ATOM 723 O O . VAL A 1 108 ? 44.82715 31.26784 52.50486 1.000 158.74421 84 VAL A O 1
ATOM 727 N N . LYS A 1 109 ? 45.98949 33.00424 53.37487 1.000 163.84326 85 LYS A N 1
ATOM 728 C CA . LYS A 1 109 ? 44.93716 33.33372 54.34559 1.000 163.53717 85 LYS A CA 1
ATOM 729 C C . LYS A 1 109 ? 43.87043 34.17438 53.63977 1.000 160.03506 85 LYS A C 1
ATOM 730 O O . LYS A 1 109 ? 43.72682 35.38562 53.83593 1.000 160.71740 85 LYS A O 1
ATOM 736 N N . LEU A 1 110 ? 43.07339 33.48309 52.83032 1.000 164.08553 86 LEU A N 1
ATOM 737 C CA . LEU A 1 110 ? 41.99333 34.08772 52.05736 1.000 160.40836 86 LEU A CA 1
ATOM 738 C C . LEU A 1 110 ? 40.91511 33.02088 51.95187 1.000 157.37033 86 LEU A C 1
ATOM 739 O O . LEU A 1 110 ? 41.15205 31.95590 51.37265 1.000 156.30070 86 LEU A O 1
ATOM 744 N N . THR A 1 111 ? 39.72923 33.31909 52.47074 1.000 159.38974 87 THR A N 1
ATOM 745 C CA . THR A 1 111 ? 38.63858 32.35618 52.55850 1.000 156.85016 87 THR A CA 1
ATOM 746 C C . THR A 1 111 ? 37.61313 32.62237 51.46012 1.000 152.63216 87 THR A C 1
ATOM 747 O O . THR A 1 111 ? 37.25854 33.77986 51.21290 1.000 151.95095 87 THR A O 1
ATOM 751 N N . ILE A 1 112 ? 37.17243 31.56171 50.77504 1.000 155.19995 88 ILE A N 1
ATOM 752 C CA . ILE A 1 112 ? 36.09532 31.66539 49.78616 1.000 151.13324 88 ILE A CA 1
ATOM 753 C C . ILE A 1 112 ? 34.76246 31.34118 50.46217 1.000 149.66847 88 ILE A C 1
ATOM 754 O O . ILE A 1 112 ? 34.59803 30.26936 51.05931 1.000 150.09641 88 ILE A O 1
ATOM 759 N N . MET A 1 113 ? 33.80494 32.26385 50.34694 1.000 146.42736 89 MET A N 1
ATOM 760 C CA . MET A 1 113 ? 32.43164 32.07987 50.80401 1.000 144.66016 89 MET A CA 1
ATOM 761 C C . MET A 1 113 ? 31.48630 32.42393 49.66490 1.000 140.80390 89 MET A C 1
ATOM 762 O O . MET A 1 113 ? 31.58586 33.50978 49.08225 1.000 140.36597 89 MET A O 1
ATOM 767 N N . THR A 1 114 ? 30.58932 31.50585 49.32672 1.000 140.06912 90 THR A N 1
ATOM 768 C CA . THR A 1 114 ? 29.64269 31.74459 48.24986 1.000 136.39067 90 THR A CA 1
ATOM 769 C C . THR A 1 114 ? 28.22101 31.74104 48.78623 1.000 134.93095 90 THR A C 1
ATOM 770 O O . THR A 1 114 ? 27.84083 30.85440 49.55731 1.000 135.38919 90 THR A O 1
ATOM 774 N N . GLY A 1 115 ? 27.44362 32.74357 48.37865 1.000 132.37178 91 GLY A N 1
ATOM 775 C CA . GLY A 1 115 ? 26.07496 32.87530 48.78337 1.000 130.95975 91 GLY A CA 1
ATOM 776 C C . GLY A 1 115 ? 25.12490 32.54936 47.65143 1.000 127.02955 91 GLY A C 1
ATOM 777 O O . GLY A 1 115 ? 25.48257 31.88297 46.67094 1.000 125.41655 91 GLY A O 1
ATOM 778 N N . ASP A 1 116 ? 23.90196 33.04608 47.77686 1.000 124.70824 92 ASP A N 1
ATOM 779 C CA . ASP A 1 116 ? 22.83245 32.71765 46.85482 1.000 121.09058 92 ASP A CA 1
ATOM 780 C C . ASP A 1 116 ? 22.71819 33.82567 45.81894 1.000 119.53001 92 ASP A C 1
ATOM 781 O O . ASP A 1 116 ? 23.45387 34.81500 45.84758 1.000 121.26725 92 ASP A O 1
ATOM 786 N N . ILE A 1 117 ? 21.74266 33.67824 44.92736 1.000 118.15655 93 ILE A N 1
ATOM 787 C CA . ILE A 1 117 ? 21.61253 34.50868 43.73925 1.000 116.23236 93 ILE A CA 1
ATOM 788 C C . ILE A 1 117 ? 20.49475 35.52055 43.93483 1.000 115.52724 93 ILE A C 1
ATOM 789 O O . ILE A 1 117 ? 19.39631 35.17370 44.38894 1.000 114.59966 93 ILE A O 1
ATOM 794 N N . LYS A 1 118 ? 20.78578 36.77456 43.58631 1.000 114.51455 94 LYS A N 1
ATOM 795 C CA . LYS A 1 118 ? 19.80970 37.85923 43.54760 1.000 113.76421 94 LYS A CA 1
ATOM 796 C C . LYS A 1 118 ? 18.86827 37.67670 42.36180 1.000 110.14954 94 LYS A C 1
ATOM 797 O O . LYS A 1 118 ? 18.75540 36.57021 41.82272 1.000 108.31193 94 LYS A O 1
ATOM 803 N N . GLY A 1 119 ? 18.19282 38.73564 41.92948 1.000 101.00609 95 GLY A N 1
ATOM 804 C CA . GLY A 1 119 ? 17.38958 38.56708 40.74127 1.000 97.68462 95 GLY A CA 1
ATOM 805 C C . GLY A 1 119 ? 18.29137 38.43808 39.53281 1.000 96.72096 95 GLY A C 1
ATOM 806 O O . GLY A 1 119 ? 18.67655 37.32912 39.14075 1.000 95.89016 95 GLY A O 1
ATOM 807 N N . ILE A 1 120 ? 18.66099 39.59624 38.97625 1.000 98.38027 96 ILE A N 1
ATOM 808 C CA . ILE A 1 120 ? 19.59895 39.69677 37.86108 1.000 97.91688 96 ILE A CA 1
ATOM 809 C C . ILE A 1 120 ? 20.99103 39.27546 38.31163 1.000 100.39804 96 ILE A C 1
ATOM 810 O O . ILE A 1 120 ? 21.40092 39.54223 39.44509 1.000 103.06049 96 ILE A O 1
ATOM 815 N N . MET A 1 121 ? 21.71543 38.57571 37.44338 1.000 103.05613 97 MET A N 1
ATOM 816 C CA . MET A 1 121 ? 23.11692 38.26689 37.70807 1.000 105.45758 97 MET A CA 1
ATOM 817 C C . MET A 1 121 ? 23.96411 39.41112 37.15798 1.000 106.62672 97 MET A C 1
ATOM 818 O O . MET A 1 121 ? 24.45585 39.38049 36.02996 1.000 105.68078 97 MET A O 1
ATOM 823 N N . GLN A 1 122 ? 24.08756 40.46481 37.96334 1.000 112.04511 98 GLN A N 1
ATOM 824 C CA . GLN A 1 122 ? 24.83731 41.65072 37.56053 1.000 113.39399 98 GLN A CA 1
ATOM 825 C C . GLN A 1 122 ? 26.23903 41.29810 37.08427 1.000 114.70594 98 GLN A C 1
ATOM 826 O O . GLN A 1 122 ? 26.87882 40.37933 37.60398 1.000 116.00679 98 GLN A O 1
ATOM 832 N N . ALA A 1 123 ? 26.71625 42.04697 36.09292 1.000 116.36704 99 ALA A N 1
ATOM 833 C CA . ALA A 1 123 ? 28.06217 41.84827 35.58155 1.000 117.78496 99 ALA A CA 1
ATOM 834 C C . ALA A 1 123 ? 29.08730 42.58607 36.44174 1.000 121.35493 99 ALA A C 1
ATOM 835 O O . ALA A 1 123 ? 28.79646 43.62164 37.04648 1.000 122.48524 99 ALA A O 1
ATOM 837 N N . GLY A 1 124 ? 30.30021 42.03484 36.48591 1.000 126.48094 100 GLY A N 1
ATOM 838 C CA . GLY A 1 124 ? 31.44910 42.68207 37.10170 1.000 129.94053 100 GLY A CA 1
ATOM 839 C C . GLY A 1 124 ? 32.48642 43.05991 36.05999 1.000 130.56546 100 GLY A C 1
ATOM 840 O O . GLY A 1 124 ? 32.51483 42.46073 34.97631 1.000 128.67631 100 GLY A O 1
ATOM 841 N N . LYS A 1 125 ? 33.34118 44.03717 36.35445 1.000 131.95821 101 LYS A N 1
ATOM 842 C CA . LYS A 1 125 ? 34.26039 44.56201 35.35263 1.000 132.61733 101 LYS A CA 1
ATOM 843 C C . LYS A 1 125 ? 35.67679 44.02005 35.47125 1.000 135.24520 101 LYS A C 1
ATOM 844 O O . LYS A 1 125 ? 36.54393 44.42825 34.69386 1.000 136.16776 101 LYS A O 1
ATOM 850 N N . ARG A 1 126 ? 35.93414 43.11454 36.40834 1.000 135.84769 102 ARG A N 1
ATOM 851 C CA . ARG A 1 126 ? 37.24354 42.49698 36.51297 1.000 138.31175 102 ARG A CA 1
ATOM 852 C C . ARG A 1 126 ? 37.14406 41.07823 35.95771 1.000 136.51845 102 ARG A C 1
ATOM 853 O O . ARG A 1 126 ? 36.07496 40.62793 35.54591 1.000 133.48810 102 ARG A O 1
ATOM 861 N N . SER A 1 127 ? 38.25764 40.34874 35.97290 1.000 139.65945 103 SER A N 1
ATOM 862 C CA . SER A 1 127 ? 38.23890 39.02429 35.36768 1.000 138.17028 103 SER A CA 1
ATOM 863 C C . SER A 1 127 ? 39.41945 38.20116 35.85455 1.000 141.04301 103 SER A C 1
ATOM 864 O O . SER A 1 127 ? 40.47770 38.73880 36.18774 1.000 144.06585 103 SER A O 1
ATOM 867 N N . LEU A 1 128 ? 39.22781 36.88776 35.85525 1.000 139.37815 104 LEU A N 1
ATOM 868 C CA . LEU A 1 128 ? 40.30167 35.95310 36.11892 1.000 141.79463 104 LEU A CA 1
ATOM 869 C C . LEU A 1 128 ? 41.19423 35.83929 34.88851 1.000 142.21263 104 LEU A C 1
ATOM 870 O O . LEU A 1 128 ? 40.87886 36.35080 33.81273 1.000 140.32240 104 LEU A O 1
ATOM 875 N N . ARG A 1 129 ? 42.33581 35.17163 35.06274 1.000 145.75689 105 ARG A N 1
ATOM 876 C CA . ARG A 1 129 ? 43.29303 34.93975 33.98854 1.000 146.66891 105 ARG A CA 1
ATOM 877 C C . ARG A 1 129 ? 43.74360 33.48398 34.00827 1.000 147.46434 105 ARG A C 1
ATOM 878 O O . ARG A 1 129 ? 43.96042 32.90770 35.08373 1.000 149.14804 105 ARG A O 1
ATOM 886 N N . PRO A 1 130 ? 43.91784 32.87415 32.83874 1.000 146.16801 106 PRO A N 1
ATOM 887 C CA . PRO A 1 130 ? 44.32465 31.46503 32.77467 1.000 146.92475 106 PRO A CA 1
ATOM 888 C C . PRO A 1 130 ? 45.81886 31.26836 33.02231 1.000 150.91137 106 PRO A C 1
ATOM 889 O O . PRO A 1 130 ? 46.60186 32.21441 33.13926 1.000 153.11551 106 PRO A O 1
ATOM 893 N N . GLN A 1 131 ? 46.19886 29.99621 33.12039 1.000 146.15839 107 GLN A N 1
ATOM 894 C CA . GLN A 1 131 ? 47.58315 29.61193 33.37230 1.000 149.98711 107 GLN A CA 1
ATOM 895 C C . GLN A 1 131 ? 47.78701 28.12821 33.06945 1.000 150.23339 107 GLN A C 1
ATOM 896 O O . GLN A 1 131 ? 48.91822 27.64589 32.98772 1.000 153.18483 107 GLN A O 1
ATOM 902 N N . THR A 1 156 ? 38.93933 37.56040 52.63308 1.000 158.72947 132 THR A N 1
ATOM 903 C CA . THR A 1 156 ? 37.72963 36.83971 52.24393 1.000 155.02618 132 THR A CA 1
ATOM 904 C C . THR A 1 156 ? 37.44665 37.06817 50.72668 1.000 151.46611 132 THR A C 1
ATOM 905 O O . THR A 1 156 ? 37.73194 38.14325 50.19074 1.000 151.60164 132 THR A O 1
ATOM 909 N N . PHE A 1 157 ? 36.87667 36.06496 50.04625 1.000 154.66177 133 PHE A N 1
ATOM 910 C CA . PHE A 1 157 ? 36.62919 36.11103 48.60121 1.000 151.36221 133 PHE A CA 1
ATOM 911 C C . PHE A 1 157 ? 35.16999 35.71835 48.36643 1.000 147.81317 133 PHE A C 1
ATOM 912 O O . PHE A 1 157 ? 34.80327 34.55442 48.55766 1.000 146.86643 133 PHE A O 1
ATOM 920 N N . LEU A 1 158 ? 34.33771 36.68447 47.95731 1.000 147.00860 134 LEU A N 1
ATOM 921 C CA . LEU A 1 158 ? 32.88151 36.53804 47.93022 1.000 144.11807 134 LEU A CA 1
ATOM 922 C C . LEU A 1 158 ? 32.37691 36.13330 46.54341 1.000 140.31393 134 LEU A C 1
ATOM 923 O O . LEU A 1 158 ? 32.56217 36.87173 45.56276 1.000 139.25226 134 LEU A O 1
ATOM 928 N N . ILE A 1 159 ? 31.70696 34.98557 46.46728 1.000 138.18770 135 ILE A N 1
ATOM 929 C CA . ILE A 1 159 ? 31.03173 34.55746 45.24752 1.000 134.49892 135 ILE A CA 1
ATOM 930 C C . ILE A 1 159 ? 29.54279 34.82329 45.40532 1.000 132.22637 135 ILE A C 1
ATOM 931 O O . ILE A 1 159 ? 28.87181 34.22956 46.25825 1.000 132.31180 135 ILE A O 1
ATOM 936 N N . ASP A 1 160 ? 29.04232 35.72885 44.57713 1.000 131.82904 136 ASP A N 1
ATOM 937 C CA . ASP A 1 160 ? 27.61437 36.05983 44.45277 1.000 129.31447 136 ASP A CA 1
ATOM 938 C C . ASP A 1 160 ? 27.12524 36.61816 45.79271 1.000 131.29411 136 ASP A C 1
ATOM 939 O O . ASP A 1 160 ? 27.79738 37.47343 46.38737 1.000 134.07778 136 ASP A O 1
ATOM 944 N N . GLY A 1 161 ? 25.95689 36.20830 46.26907 1.000 130.00387 137 GLY A N 1
ATOM 945 C CA . GLY A 1 161 ? 25.37020 36.85062 47.41489 1.000 131.69572 137 GLY A CA 1
ATOM 946 C C . GLY A 1 161 ? 24.79859 38.18703 46.98393 1.000 130.83640 137 GLY A C 1
ATOM 947 O O . GLY A 1 161 ? 24.64265 38.45045 45.78513 1.000 128.42670 137 GLY A O 1
ATOM 948 N N . PRO A 1 162 ? 24.42639 39.03533 47.94246 1.000 131.91156 138 PRO A N 1
ATOM 949 C CA . PRO A 1 162 ? 23.91798 40.37819 47.62355 1.000 131.50917 138 PRO A CA 1
ATOM 950 C C . PRO A 1 162 ? 25.05672 41.37082 47.39713 1.000 133.55657 138 PRO A C 1
ATOM 951 O O . PRO A 1 162 ? 26.23573 41.06033 47.55752 1.000 135.47138 138 PRO A O 1
ATOM 955 N N . GLU A 1 163 ? 24.68004 42.57814 46.98422 1.000 136.57509 139 GLU A N 1
ATOM 956 C CA . GLU A 1 163 ? 25.67519 43.61143 46.73519 1.000 138.46722 139 GLU A CA 1
ATOM 957 C C . GLU A 1 163 ? 26.23553 44.15644 48.06243 1.000 142.55598 139 GLU A C 1
ATOM 958 O O . GLU A 1 163 ? 25.71749 43.89133 49.15231 1.000 143.83957 139 GLU A O 1
ATOM 964 N N . THR A 1 164 ? 27.34436 44.88845 47.95209 1.000 140.82978 140 THR A N 1
ATOM 965 C CA . THR A 1 164 ? 28.07199 45.47271 49.07271 1.000 144.90054 140 THR A CA 1
ATOM 966 C C . THR A 1 164 ? 29.01476 46.52776 48.50540 1.000 146.20456 140 THR A C 1
ATOM 967 O O . THR A 1 164 ? 29.52993 46.38430 47.39331 1.000 144.58145 140 THR A O 1
ATOM 971 N N . ALA A 1 165 ? 29.24133 47.58812 49.28856 1.000 144.01586 141 ALA A N 1
ATOM 972 C CA . ALA A 1 165 ? 30.19038 48.63728 48.92375 1.000 145.83530 141 ALA A CA 1
ATOM 973 C C . ALA A 1 165 ? 31.62265 48.31532 49.33979 1.000 148.80481 141 ALA A C 1
ATOM 974 O O . ALA A 1 165 ? 32.56000 48.90715 48.79005 1.000 149.82699 141 ALA A O 1
ATOM 976 N N . GLU A 1 166 ? 31.80212 47.41782 50.31820 1.000 149.13354 142 GLU A N 1
ATOM 977 C CA . GLU A 1 166 ? 33.13236 46.96072 50.71720 1.000 151.86672 142 GLU A CA 1
ATOM 978 C C . GLU A 1 166 ? 33.80312 46.13334 49.62437 1.000 149.91716 142 GLU A C 1
ATOM 979 O O . GLU A 1 166 ? 35.03874 46.05488 49.57220 1.000 151.98652 142 GLU A O 1
ATOM 985 N N . CYS A 1 167 ? 33.00063 45.50242 48.76332 1.000 153.11796 143 CYS A N 1
ATOM 986 C CA . CYS A 1 167 ? 33.47892 44.68700 47.64174 1.000 150.96666 143 CYS A CA 1
ATOM 987 C C . CYS A 1 167 ? 32.53278 44.92587 46.47148 1.000 147.11993 143 CYS A C 1
ATOM 988 O O . CYS A 1 167 ? 31.64780 44.10973 46.18705 1.000 144.30675 143 CYS A O 1
ATOM 991 N N . PRO A 1 168 ? 32.68197 46.05011 45.77367 1.000 146.74694 144 PRO A N 1
ATOM 992 C CA . PRO A 1 168 ? 31.70857 46.42099 44.74684 1.000 143.34635 144 PRO A CA 1
ATOM 993 C C . PRO A 1 168 ? 31.90623 45.58298 43.49320 1.000 140.60722 144 PRO A C 1
ATOM 994 O O . PRO A 1 168 ? 32.87340 44.83210 43.36470 1.000 141.50783 144 PRO A O 1
ATOM 998 N N . ASN A 1 169 ? 30.95986 45.73000 42.55912 1.000 140.40431 145 ASN A N 1
ATOM 999 C CA . ASN A 1 169 ? 31.05934 45.02035 41.28739 1.000 137.72703 145 ASN A CA 1
ATOM 1000 C C . ASN A 1 169 ? 32.27835 45.49336 40.49304 1.000 138.92103 145 ASN A C 1
ATOM 1001 O O . ASN A 1 169 ? 32.84603 44.72170 39.71094 1.000 138.05711 145 ASN A O 1
ATOM 1006 N N . THR A 1 170 ? 32.72301 46.73923 40.72293 1.000 138.99591 146 THR A N 1
ATOM 1007 C CA . THR A 1 170 ? 33.92169 47.26186 40.07012 1.000 140.52816 146 THR A CA 1
ATOM 1008 C C . THR A 1 170 ? 35.11125 46.33492 40.26474 1.000 142.37461 146 THR A C 1
ATOM 1009 O O . THR A 1 170 ? 35.98667 46.25033 39.39688 1.000 142.57048 146 THR A O 1
ATOM 1013 N N . ASN A 1 171 ? 35.13893 45.60560 41.38063 1.000 143.29640 147 ASN A N 1
ATOM 1014 C CA . ASN A 1 171 ? 36.24104 44.71791 41.72779 1.000 145.37191 147 ASN A CA 1
ATOM 1015 C C . ASN A 1 171 ? 35.82235 43.25041 41.75262 1.000 143.53581 147 ASN A C 1
ATOM 1016 O O . ASN A 1 171 ? 36.45285 42.44842 42.45469 1.000 145.44524 147 ASN A O 1
ATOM 1021 N N . ARG A 1 172 ? 34.76014 42.88282 41.03125 1.000 141.34501 148 ARG A N 1
ATOM 1022 C CA . ARG A 1 172 ? 34.33324 41.49401 40.93675 1.000 139.44269 148 ARG A CA 1
ATOM 1023 C C . ARG A 1 172 ? 34.58417 40.97060 39.52604 1.000 137.31363 148 ARG A C 1
ATOM 1024 O O . ARG A 1 172 ? 34.29517 41.65388 38.53349 1.000 135.59993 148 ARG A O 1
ATOM 1032 N N . ALA A 1 173 ? 35.08833 39.73996 39.44015 1.000 138.12452 149 ALA A N 1
ATOM 1033 C CA . ALA A 1 173 ? 35.29309 39.09053 38.15232 1.000 136.22013 149 ALA A CA 1
ATOM 1034 C C . ALA A 1 173 ? 33.98373 38.52922 37.61665 1.000 132.52322 149 ALA A C 1
ATOM 1035 O O . ALA A 1 173 ? 33.06504 38.19840 38.37303 1.000 131.68635 149 ALA A O 1
ATOM 1037 N N . TRP A 1 174 ? 33.89811 38.44562 36.29126 1.000 130.39648 150 TRP A N 1
ATOM 1038 C CA . TRP A 1 174 ? 32.67491 38.02358 35.62526 1.000 126.85319 150 TRP A CA 1
ATOM 1039 C C . TRP A 1 174 ? 33.00970 37.57392 34.21363 1.000 125.40426 150 TRP A C 1
ATOM 1040 O O . TRP A 1 174 ? 33.77721 38.23687 33.51156 1.000 126.31078 150 TRP A O 1
ATOM 1051 N N . ASN A 1 175 ? 32.42293 36.44861 33.80901 1.000 124.64499 151 ASN A N 1
ATOM 1052 C CA . ASN A 1 175 ? 32.54957 35.92114 32.45044 1.000 123.00191 151 ASN A CA 1
ATOM 1053 C C . ASN A 1 175 ? 34.00917 35.65004 32.08703 1.000 125.43226 151 ASN A C 1
ATOM 1054 O O . ASN A 1 175 ? 34.57738 36.25284 31.17903 1.000 125.74900 151 ASN A O 1
ATOM 1059 N N . SER A 1 176 ? 34.62060 34.74538 32.84460 1.000 125.51024 152 SER A N 1
ATOM 1060 C CA . SER A 1 176 ? 35.98786 34.31800 32.58518 1.000 127.96640 152 SER A CA 1
ATOM 1061 C C . SER A 1 176 ? 36.08709 32.81434 32.36190 1.000 127.56007 152 SER A C 1
ATOM 1062 O O . SER A 1 176 ? 37.19589 32.26407 32.36640 1.000 129.87417 152 SER A O 1
ATOM 1065 N N . LEU A 1 177 ? 34.94967 32.13755 32.19411 1.000 130.02074 153 LEU A N 1
ATOM 1066 C CA . LEU A 1 177 ? 34.88548 30.70772 31.92561 1.000 129.33799 153 LEU A CA 1
ATOM 1067 C C . LEU A 1 177 ? 34.26843 30.45250 30.55543 1.000 126.52055 153 LEU A C 1
ATOM 1068 O O . LEU A 1 177 ? 33.29283 31.10645 30.16747 1.000 124.15135 153 LEU A O 1
ATOM 1073 N N . GLU A 1 178 ? 34.83736 29.49794 29.82494 1.000 127.07000 154 GLU A N 1
ATOM 1074 C CA . GLU A 1 178 ? 34.23314 28.97852 28.60775 1.000 124.56267 154 GLU A CA 1
ATOM 1075 C C . GLU A 1 178 ? 34.22327 27.46291 28.69428 1.000 124.58436 154 GLU A C 1
ATOM 1076 O O . GLU A 1 178 ? 34.86407 26.86633 29.56707 1.000 126.79699 154 GLU A O 1
ATOM 1082 N N . VAL A 1 179 ? 33.45866 26.84282 27.80344 1.000 122.96452 155 VAL A N 1
ATOM 1083 C CA . VAL A 1 179 ? 33.29001 25.39549 27.82718 1.000 122.69455 155 VAL A CA 1
ATOM 1084 C C . VAL A 1 179 ? 34.48209 24.74040 27.14065 1.000 124.79480 155 VAL A C 1
ATOM 1085 O O . VAL A 1 179 ? 35.02219 25.26750 26.16081 1.000 125.16841 155 VAL A O 1
ATOM 1089 N N . GLU A 1 180 ? 34.90818 23.58913 27.66832 1.000 126.94887 156 GLU A N 1
ATOM 1090 C CA . GLU A 1 180 ? 35.95679 22.78988 27.04750 1.000 128.97454 156 GLU A CA 1
ATOM 1091 C C . GLU A 1 180 ? 35.38810 21.67712 26.17340 1.000 127.27206 156 GLU A C 1
ATOM 1092 O O . GLU A 1 180 ? 35.61435 21.65314 24.95136 1.000 126.96189 156 GLU A O 1
ATOM 1098 N N . ASP A 1 181 ? 34.69321 20.73349 26.79828 1.000 131.29299 157 ASP A N 1
ATOM 1099 C CA . ASP A 1 181 ? 34.07970 19.58954 26.12537 1.000 129.74568 157 ASP A CA 1
ATOM 1100 C C . ASP A 1 181 ? 32.96426 19.05300 27.03706 1.000 128.06839 157 ASP A C 1
ATOM 1101 O O . ASP A 1 181 ? 32.45418 19.78522 27.89167 1.000 127.40073 157 ASP A O 1
ATOM 1106 N N . TYR A 1 182 ? 32.52766 17.81330 26.81196 1.000 129.39933 158 TYR A N 1
ATOM 1107 C CA . TYR A 1 182 ? 31.39658 17.23962 27.57287 1.000 127.68057 158 TYR A CA 1
ATOM 1108 C C . TYR A 1 182 ? 31.84930 15.93887 28.26639 1.000 129.65910 158 TYR A C 1
ATOM 1109 O O . TYR A 1 182 ? 31.03263 15.09213 28.63486 1.000 128.49526 158 TYR A O 1
ATOM 1118 N N . THR A 1 189 ? 24.29318 13.89168 32.17045 1.000 124.29183 165 THR A N 1
ATOM 1119 C CA . THR A 1 189 ? 25.36551 14.31461 31.27474 1.000 125.33615 165 THR A CA 1
ATOM 1120 C C . THR A 1 189 ? 26.17445 15.46508 31.88214 1.000 127.12416 165 THR A C 1
ATOM 1121 O O . THR A 1 189 ? 25.62388 16.28431 32.61330 1.000 126.56971 165 THR A O 1
ATOM 1125 N N . ASN A 1 190 ? 27.47022 15.53858 31.56367 1.000 124.91417 166 ASN A N 1
ATOM 1126 C CA . ASN A 1 190 ? 28.40559 16.43048 32.24388 1.000 127.18943 166 ASN A CA 1
ATOM 1127 C C . ASN A 1 190 ? 28.92539 17.52739 31.31716 1.000 127.05090 166 ASN A C 1
ATOM 1128 O O . ASN A 1 190 ? 28.98409 17.35383 30.09515 1.000 126.08863 166 ASN A O 1
ATOM 1133 N N . ILE A 1 191 ? 29.28958 18.66821 31.91616 1.000 124.89110 167 ILE A N 1
ATOM 1134 C CA . ILE A 1 191 ? 29.83951 19.82581 31.20566 1.000 125.08394 167 ILE A CA 1
ATOM 1135 C C . ILE A 1 191 ? 31.08459 20.32114 31.92162 1.000 128.27454 167 ILE A C 1
ATOM 1136 O O . ILE A 1 191 ? 30.99929 20.75294 33.07541 1.000 129.21565 167 ILE A O 1
ATOM 1141 N N . TRP A 1 192 ? 32.23113 20.27121 31.24552 1.000 126.96800 168 TRP A N 1
ATOM 1142 C CA . TRP A 1 192 ? 33.50736 20.70326 31.81483 1.000 130.18766 168 TRP A CA 1
ATOM 1143 C C . TRP A 1 192 ? 33.83894 22.13115 31.38519 1.000 130.25653 168 TRP A C 1
ATOM 1144 O O . TRP A 1 192 ? 33.60470 22.51355 30.23745 1.000 128.60076 168 TRP A O 1
ATOM 1155 N N . LEU A 1 193 ? 34.37720 22.91892 32.31520 1.000 128.60588 169 LEU A N 1
ATOM 1156 C CA . LEU A 1 193 ? 34.68728 24.32591 32.09210 1.000 128.93004 169 LEU A CA 1
ATOM 1157 C C . LEU A 1 193 ? 36.18197 24.57109 32.24649 1.000 132.37541 169 LEU A C 1
ATOM 1158 O O . LEU A 1 193 ? 36.88412 23.82511 32.93382 1.000 134.72567 169 LEU A O 1
ATOM 1163 N N . LYS A 1 194 ? 36.66376 25.61085 31.57120 1.000 130.09870 170 LYS A N 1
ATOM 1164 C CA . LYS A 1 194 ? 38.04877 26.04357 31.66694 1.000 133.32544 170 LYS A CA 1
ATOM 1165 C C . LYS A 1 194 ? 38.09407 27.56471 31.73243 1.000 133.46744 170 LYS A C 1
ATOM 1166 O O . LYS A 1 194 ? 37.08414 28.24922 31.55314 1.000 131.01140 170 LYS A O 1
ATOM 1172 N N . LEU A 1 195 ? 39.28126 28.08084 32.03762 1.000 134.76990 171 LEU A N 1
ATOM 1173 C CA . LEU A 1 195 ? 39.50753 29.51182 32.19423 1.000 135.52013 171 LEU A CA 1
ATOM 1174 C C . LEU A 1 195 ? 39.54807 30.20348 30.83050 1.000 134.25786 171 LEU A C 1
ATOM 1175 O O . LEU A 1 195 ? 40.14844 29.68847 29.88434 1.000 134.71332 171 LEU A O 1
ATOM 1180 N N . LYS A 1 196 ? 38.91219 31.37334 30.72037 1.000 137.18459 172 LYS A N 1
ATOM 1181 C CA . LYS A 1 196 ? 38.83592 32.03473 29.41637 1.000 134.80465 172 LYS A CA 1
ATOM 1182 C C . LYS A 1 196 ? 40.06178 32.86749 29.07203 1.000 137.66928 172 LYS A C 1
ATOM 1183 O O . LYS A 1 196 ? 40.79574 33.35202 29.93506 1.000 141.17053 172 LYS A O 1
ATOM 1189 N N . GLU A 1 197 ? 40.22789 33.05990 27.77012 1.000 139.39231 173 GLU A N 1
ATOM 1190 C CA . GLU A 1 197 ? 41.26990 33.83231 27.11313 1.000 141.51709 173 GLU A CA 1
ATOM 1191 C C . GLU A 1 197 ? 41.01997 35.33112 27.26914 1.000 141.38995 173 GLU A C 1
ATOM 1192 O O . GLU A 1 197 ? 41.65333 36.00095 28.09290 1.000 144.71083 173 GLU A O 1
ATOM 1198 N N . LYS A 1 198 ? 40.07579 35.84848 26.48635 1.000 139.01284 174 LYS A N 1
ATOM 1199 C CA . LYS A 1 198 ? 39.78693 37.26984 26.34423 1.000 138.69660 174 LYS A CA 1
ATOM 1200 C C . LYS A 1 198 ? 38.58754 37.69814 27.18997 1.000 136.66965 174 LYS A C 1
ATOM 1201 O O . LYS A 1 198 ? 37.66961 36.91908 27.46039 1.000 134.10812 174 LYS A O 1
ATOM 1207 N N . GLN A 1 199 ? 38.62162 38.95998 27.59474 1.000 134.36085 175 GLN A N 1
ATOM 1208 C CA . GLN A 1 199 ? 37.57764 39.61676 28.36854 1.000 132.93518 175 GLN A CA 1
ATOM 1209 C C . GLN A 1 199 ? 36.69707 40.39796 27.41596 1.000 130.01890 175 GLN A C 1
ATOM 1210 O O . GLN A 1 199 ? 37.11662 41.42150 26.87091 1.000 131.46999 175 GLN A O 1
ATOM 1216 N N . ASP A 1 200 ? 35.48951 39.87746 27.19660 1.000 123.53471 176 ASP A N 1
ATOM 1217 C CA . ASP A 1 200 ? 34.48668 40.52625 26.36600 1.000 120.66843 176 ASP A CA 1
ATOM 1218 C C . ASP A 1 200 ? 33.15344 40.41906 27.09225 1.000 118.11560 176 ASP A C 1
ATOM 1219 O O . ASP A 1 200 ? 33.06260 39.85653 28.19177 1.000 118.63651 176 ASP A O 1
ATOM 1224 N N . VAL A 1 201 ? 32.10176 40.94251 26.47862 1.000 111.33117 177 VAL A N 1
ATOM 1225 C CA . VAL A 1 201 ? 30.82117 41.05328 27.16093 1.000 109.21364 177 VAL A CA 1
ATOM 1226 C C . VAL A 1 201 ? 29.79555 40.04270 26.63958 1.000 105.78069 177 VAL A C 1
ATOM 1227 O O . VAL A 1 201 ? 28.60314 40.16216 26.94952 1.000 103.72228 177 VAL A O 1
ATOM 1231 N N . PHE A 1 202 ? 30.23032 39.01959 25.90134 1.000 103.75536 178 PHE A N 1
ATOM 1232 C CA . PHE A 1 202 ? 29.33056 38.08813 25.23047 1.000 100.88220 178 PHE A CA 1
ATOM 1233 C C . PHE A 1 202 ? 29.17427 36.79206 26.01598 1.000 100.71799 178 PHE A C 1
ATOM 1234 O O . PHE A 1 202 ? 30.16143 36.22591 26.49582 1.000 102.94295 178 PHE A O 1
ATOM 1242 N N . CYS A 1 203 ? 27.93378 36.30621 26.11105 1.000 99.33710 179 CYS A N 1
ATOM 1243 C CA . CYS A 1 203 ? 27.67680 35.03320 26.77486 1.000 99.25680 179 CYS A CA 1
ATOM 1244 C C . CYS A 1 203 ? 28.44119 33.93374 26.05526 1.000 99.97259 179 CYS A C 1
ATOM 1245 O O . CYS A 1 203 ? 28.71209 34.03345 24.85705 1.000 99.41445 179 CYS A O 1
ATOM 1248 N N . ASP A 1 204 ? 28.78502 32.87184 26.79029 1.000 98.72594 180 ASP A N 1
ATOM 1249 C CA . ASP A 1 204 ? 29.53065 31.77345 26.18739 1.000 99.76568 180 ASP A CA 1
ATOM 1250 C C . ASP A 1 204 ? 28.73985 31.19309 25.01890 1.000 97.39941 180 ASP A C 1
ATOM 1251 O O . ASP A 1 204 ? 27.65507 30.62769 25.19215 1.000 95.91533 180 ASP A O 1
ATOM 1256 N N . SER A 1 205 ? 29.30166 31.31909 23.82344 1.000 97.08588 181 SER A N 1
ATOM 1257 C CA . SER A 1 205 ? 28.60244 30.89928 22.62978 1.000 95.06287 181 SER A CA 1
ATOM 1258 C C . SER A 1 205 ? 28.39506 29.39047 22.60115 1.000 95.34278 181 SER A C 1
ATOM 1259 O O . SER A 1 205 ? 27.45310 28.91922 21.95935 1.000 93.65903 181 SER A O 1
ATOM 1262 N N . LYS A 1 206 ? 29.25079 28.62038 23.26927 1.000 95.55287 182 LYS A N 1
ATOM 1263 C CA . LYS A 1 206 ? 29.15342 27.17127 23.18036 1.000 96.31422 182 LYS A CA 1
ATOM 1264 C C . LYS A 1 206 ? 27.87603 26.62235 23.80354 1.000 95.26681 182 LYS A C 1
ATOM 1265 O O . LYS A 1 206 ? 27.52361 25.46810 23.53165 1.000 95.58305 182 LYS A O 1
ATOM 1271 N N . LEU A 1 207 ? 27.16458 27.43211 24.59191 1.000 93.52265 183 LEU A N 1
ATOM 1272 C CA . LEU A 1 207 ? 25.93356 27.04208 25.27334 1.000 92.61146 183 LEU A CA 1
ATOM 1273 C C . LEU A 1 207 ? 24.67488 27.44556 24.53329 1.000 89.87491 183 LEU A C 1
ATOM 1274 O O . LEU A 1 207 ? 23.61571 26.85174 24.76935 1.000 89.22479 183 LEU A O 1
ATOM 1279 N N . MET A 1 208 ? 24.76698 28.44629 23.66761 1.000 89.20851 184 MET A N 1
ATOM 1280 C CA . MET A 1 208 ? 23.59658 28.98730 23.00091 1.000 86.88865 184 MET A CA 1
ATOM 1281 C C . MET A 1 208 ? 23.12628 28.05445 21.89389 1.000 86.33293 184 MET A C 1
ATOM 1282 O O . MET A 1 208 ? 23.85154 27.17563 21.42509 1.000 87.59365 184 MET A O 1
ATOM 1287 N N . SER A 1 209 ? 21.87721 28.25352 21.49480 1.000 81.28724 185 SER A N 1
ATOM 1288 C CA . SER A 1 209 ? 21.27496 27.50556 20.40728 1.000 80.80341 185 SER A CA 1
ATOM 1289 C C . SER A 1 209 ? 20.04466 28.25427 19.91666 1.000 78.97035 185 SER A C 1
ATOM 1290 O O . SER A 1 209 ? 19.46501 29.06492 20.63500 1.000 78.16387 185 SER A O 1
ATOM 1293 N N . ALA A 1 210 ? 19.69738 28.01774 18.65974 1.000 77.52786 186 ALA A N 1
ATOM 1294 C CA . ALA A 1 210 ? 18.51670 28.60704 18.05891 1.000 76.17823 186 ALA A CA 1
ATOM 1295 C C . ALA A 1 210 ? 17.99982 27.63060 17.01998 1.000 76.49782 186 ALA A C 1
ATOM 1296 O O . ALA A 1 210 ? 18.73211 26.75225 16.56095 1.000 77.59566 186 ALA A O 1
ATOM 1298 N N . ALA A 1 211 ? 16.72285 27.76584 16.67360 1.000 74.25149 187 ALA A N 1
ATOM 1299 C CA . ALA A 1 211 ? 16.10860 26.88038 15.69202 1.000 74.81011 187 ALA A CA 1
ATOM 1300 C C . ALA A 1 211 ? 14.81393 27.51378 15.22292 1.000 73.97004 187 ALA A C 1
ATOM 1301 O O . ALA A 1 211 ? 14.19364 28.28887 15.94839 1.000 73.12660 187 ALA A O 1
ATOM 1303 N N . ILE A 1 212 ? 14.43395 27.20783 13.99114 1.000 72.14976 188 ILE A N 1
ATOM 1304 C CA . ILE A 1 212 ? 13.18652 27.69362 13.41226 1.000 71.81889 188 ILE A CA 1
ATOM 1305 C C . ILE A 1 212 ? 12.72092 26.64148 12.42853 1.000 73.10298 188 ILE A C 1
ATOM 1306 O O . ILE A 1 212 ? 13.53463 26.02871 11.74377 1.000 73.87753 188 ILE A O 1
ATOM 1311 N N . LYS A 1 213 ? 11.42700 26.35133 12.44370 1.000 76.51512 189 LYS A N 1
ATOM 1312 C CA . LYS A 1 213 ? 10.86084 25.29169 11.62520 1.000 78.13847 189 LYS A CA 1
ATOM 1313 C C . LYS A 1 213 ? 9.35701 25.40919 11.70241 1.000 78.51395 189 LYS A C 1
ATOM 1314 O O . LYS A 1 213 ? 8.83001 25.83161 12.72765 1.000 77.75956 189 LYS A O 1
ATOM 1320 N N . ASP A 1 214 ? 8.67457 25.12461 10.59812 1.000 85.13745 190 ASP A N 1
ATOM 1321 C CA . ASP A 1 214 ? 7.21436 25.15095 10.61339 1.000 85.94792 190 ASP A CA 1
ATOM 1322 C C . ASP A 1 214 ? 6.71554 26.50442 11.11393 1.000 84.42702 190 ASP A C 1
ATOM 1323 O O . ASP A 1 214 ? 5.63940 26.61182 11.70673 1.000 84.64720 190 ASP A O 1
ATOM 1328 N N . ASN A 1 215 ? 7.53155 27.53382 10.91107 1.000 81.15711 191 ASN A N 1
ATOM 1329 C CA . ASN A 1 215 ? 7.23391 28.87955 11.37903 1.000 79.89150 191 ASN A CA 1
ATOM 1330 C C . ASN A 1 215 ? 6.91524 28.92277 12.88597 1.000 79.08610 191 ASN A C 1
ATOM 1331 O O . ASN A 1 215 ? 5.89123 29.45027 13.33091 1.000 78.97346 191 ASN A O 1
ATOM 1336 N N . ARG A 1 216 ? 7.80688 28.30909 13.66752 1.000 81.41926 192 ARG A N 1
ATOM 1337 C CA . ARG A 1 216 ? 7.91380 28.48683 15.11285 1.000 80.57480 192 ARG A CA 1
ATOM 1338 C C . ARG A 1 216 ? 9.39322 28.68486 15.41018 1.000 79.86498 192 ARG A C 1
ATOM 1339 O O . ARG A 1 216 ? 10.21002 27.84943 15.02621 1.000 80.53671 192 ARG A O 1
ATOM 1347 N N . ALA A 1 217 ? 9.75735 29.77380 16.06971 1.000 73.85858 193 ALA A N 1
ATOM 1348 C CA . ALA A 1 217 ? 11.16861 30.06460 16.28179 1.000 73.48490 193 ALA A CA 1
ATOM 1349 C C . ALA A 1 217 ? 11.54314 29.97661 17.76035 1.000 73.26539 193 ALA A C 1
ATOM 1350 O O . ALA A 1 217 ? 10.73014 30.25583 18.63766 1.000 72.92898 193 ALA A O 1
ATOM 1352 N N . VAL A 1 218 ? 12.79603 29.61063 18.03390 1.000 72.89824 194 VAL A N 1
ATOM 1353 C CA . VAL A 1 218 ? 13.27956 29.37382 19.38933 1.000 73.14294 194 VAL A CA 1
ATOM 1354 C C . VAL A 1 218 ? 14.71172 29.86932 19.52015 1.000 73.26014 194 VAL A C 1
ATOM 1355 O O . VAL A 1 218 ? 15.57323 29.50168 18.71707 1.000 73.78345 194 VAL A O 1
ATOM 1359 N N . HIS A 1 219 ? 14.96777 30.69859 20.52749 1.000 72.56480 195 HIS A N 1
ATOM 1360 C CA . HIS A 1 219 ? 16.31384 30.98643 21.01327 1.000 73.19667 195 HIS A CA 1
ATOM 1361 C C . HIS A 1 219 ? 16.47310 30.45898 22.42858 1.000 73.96360 195 HIS A C 1
ATOM 1362 O O . HIS A 1 219 ? 15.68402 30.81819 23.30498 1.000 73.53615 195 HIS A O 1
ATOM 1369 N N . ALA A 1 220 ? 17.52397 29.66967 22.66691 1.000 76.74257 196 ALA A N 1
ATOM 1370 C CA . ALA A 1 220 ? 17.61167 28.83572 23.85771 1.000 77.93469 196 ALA A CA 1
ATOM 1371 C C . ALA A 1 220 ? 19.00984 28.88987 24.46274 1.000 79.36085 196 ALA A C 1
ATOM 1372 O O . ALA A 1 220 ? 19.99075 29.24138 23.80618 1.000 79.64593 196 ALA A O 1
ATOM 1374 N N . ASP A 1 221 ? 19.08633 28.47634 25.72476 1.000 84.21967 197 ASP A N 1
ATOM 1375 C CA . ASP A 1 221 ? 20.23230 28.68512 26.59997 1.000 85.80267 197 ASP A CA 1
ATOM 1376 C C . ASP A 1 221 ? 20.07901 27.69020 27.73162 1.000 87.40577 197 ASP A C 1
ATOM 1377 O O . ASP A 1 221 ? 19.05657 27.01058 27.83353 1.000 87.11994 197 ASP A O 1
ATOM 1382 N N . MET A 1 222 ? 21.10343 27.60232 28.58507 1.000 90.34439 198 MET A N 1
ATOM 1383 C CA . MET A 1 222 ? 20.94129 26.81995 29.80588 1.000 92.11536 198 MET A CA 1
ATOM 1384 C C . MET A 1 222 ? 19.83751 27.38339 30.69030 1.000 91.07888 198 MET A C 1
ATOM 1385 O O . MET A 1 222 ? 19.28070 26.65223 31.51500 1.000 92.09292 198 MET A O 1
ATOM 1390 N N . GLY A 1 223 ? 19.48918 28.65099 30.51542 1.000 87.20927 199 GLY A N 1
ATOM 1391 C CA . GLY A 1 223 ? 18.52429 29.29156 31.37446 1.000 86.36487 199 GLY A CA 1
ATOM 1392 C C . GLY A 1 223 ? 17.49390 30.10437 30.62623 1.000 83.92157 199 GLY A C 1
ATOM 1393 O O . GLY A 1 223 ? 16.60057 30.68843 31.24070 1.000 83.11522 199 GLY A O 1
ATOM 1394 N N . TYR A 1 224 ? 17.60899 30.19254 29.31098 1.000 83.91110 200 TYR A N 1
ATOM 1395 C CA . TYR A 1 224 ? 16.61043 30.90382 28.53291 1.000 81.91459 200 TYR A CA 1
ATOM 1396 C C . TYR A 1 224 ? 15.84774 29.95355 27.62084 1.000 81.36840 200 TYR A C 1
ATOM 1397 O O . TYR A 1 224 ? 16.34901 28.89657 27.23061 1.000 82.38366 200 TYR A O 1
ATOM 1406 N N . TRP A 1 225 ? 14.62256 30.35888 27.28131 1.000 77.17452 201 TRP A N 1
ATOM 1407 C CA . TRP A 1 225 ? 13.82198 29.67798 26.26796 1.000 76.70343 201 TRP A CA 1
ATOM 1408 C C . TRP A 1 225 ? 12.82435 30.69913 25.73177 1.000 75.19584 201 TRP A C 1
ATOM 1409 O O . TRP A 1 225 ? 11.81099 30.97470 26.37733 1.000 74.80099 201 TRP A O 1
ATOM 1420 N N . ILE A 1 226 ? 13.12002 31.23581 24.55549 1.000 72.71593 202 ILE A N 1
ATOM 1421 C CA . ILE A 1 226 ? 12.36796 32.33202 23.96298 1.000 71.63812 202 ILE A CA 1
ATOM 1422 C C . ILE A 1 226 ? 11.69039 31.79905 22.71025 1.000 71.45327 202 ILE A C 1
ATOM 1423 O O . ILE A 1 226 ? 12.37008 31.36538 21.77817 1.000 71.77499 202 ILE A O 1
ATOM 1428 N N . GLU A 1 227 ? 10.36074 31.77697 22.70553 1.000 72.98305 203 GLU A N 1
ATOM 1429 C CA . GLU A 1 227 ? 9.58733 31.31991 21.55806 1.000 73.11171 203 GLU A CA 1
ATOM 1430 C C . GLU A 1 227 ? 8.94593 32.48981 20.82073 1.000 72.49546 203 GLU A C 1
ATOM 1431 O O . GLU A 1 227 ? 8.34400 33.37705 21.43502 1.000 72.06084 203 GLU A O 1
ATOM 1437 N N . SER A 1 228 ? 9.07057 32.46946 19.50298 1.000 71.41749 204 SER A N 1
ATOM 1438 C CA . SER A 1 228 ? 8.38227 33.36032 18.59627 1.000 71.31511 204 SER A CA 1
ATOM 1439 C C . SER A 1 228 ? 7.61025 32.50333 17.61079 1.000 72.06728 204 SER A C 1
ATOM 1440 O O . SER A 1 228 ? 7.86188 31.30513 17.47775 1.000 72.65436 204 SER A O 1
ATOM 1443 N N . ALA A 1 229 ? 6.65648 33.12064 16.92577 1.000 72.36334 205 ALA A N 1
ATOM 1444 C CA . ALA A 1 229 ? 5.76347 32.36764 16.06190 1.000 73.40215 205 ALA A CA 1
ATOM 1445 C C . ALA A 1 229 ? 5.16416 33.29893 15.02578 1.000 73.88001 205 ALA A C 1
ATOM 1446 O O . ALA A 1 229 ? 5.11941 34.51958 15.20726 1.000 73.46888 205 ALA A O 1
ATOM 1448 N N . LEU A 1 230 ? 4.71669 32.69747 13.92603 1.000 74.41025 206 LEU A N 1
ATOM 1449 C CA . LEU A 1 230 ? 4.05532 33.40903 12.84458 1.000 75.35748 206 LEU A CA 1
ATOM 1450 C C . LEU A 1 230 ? 2.54536 33.21322 12.95378 1.000 76.44034 206 LEU A C 1
ATOM 1451 O O . LEU A 1 230 ? 2.03440 32.12314 12.69655 1.000 77.53784 206 LEU A O 1
ATOM 1456 N N . ASN A 1 231 ? 1.84086 34.26404 13.35662 1.000 82.08155 207 ASN A N 1
ATOM 1457 C CA . ASN A 1 231 ? 0.38317 34.36170 13.27400 1.000 83.40799 207 ASN A CA 1
ATOM 1458 C C . ASN A 1 231 ? 0.11097 35.76301 12.72542 1.000 83.92650 207 ASN A C 1
ATOM 1459 O O . ASN A 1 231 ? 0.15468 36.74055 13.47930 1.000 83.13022 207 ASN A O 1
ATOM 1464 N N . ASP A 1 232 ? -0.15176 35.85390 11.41299 1.000 86.47203 208 ASP A N 1
ATOM 1465 C CA . ASP A 1 232 ? -0.21062 37.10346 10.64812 1.000 87.39088 208 ASP A CA 1
ATOM 1466 C C . ASP A 1 232 ? 1.16667 37.74208 10.52455 1.000 86.28579 208 ASP A C 1
ATOM 1467 O O . ASP A 1 232 ? 1.61218 38.04838 9.41757 1.000 87.19726 208 ASP A O 1
ATOM 1472 N N . THR A 1 233 ? 1.85403 37.93457 11.63920 1.000 82.01903 209 THR A N 1
ATOM 1473 C CA . THR A 1 233 ? 3.18543 38.50844 11.63758 1.000 81.17145 209 THR A CA 1
ATOM 1474 C C . THR A 1 233 ? 4.07081 37.71445 12.59486 1.000 79.51259 209 THR A C 1
ATOM 1475 O O . THR A 1 233 ? 3.58650 36.94402 13.42853 1.000 78.98592 209 THR A O 1
ATOM 1479 N N . TRP A 1 234 ? 5.38004 37.91164 12.48136 1.000 75.25458 210 TRP A N 1
ATOM 1480 C CA . TRP A 1 234 ? 6.31572 37.27175 13.39741 1.000 73.98278 210 TRP A CA 1
ATOM 1481 C C . TRP A 1 234 ? 6.46614 38.10004 14.66627 1.000 73.23926 210 TRP A C 1
ATOM 1482 O O . TRP A 1 234 ? 6.82470 39.28403 14.61424 1.000 73.57276 210 TRP A O 1
ATOM 1493 N N . LYS A 1 235 ? 6.22309 37.46435 15.80749 1.000 69.03672 211 LYS A N 1
ATOM 1494 C CA . LYS A 1 235 ? 6.29112 38.12621 17.09784 1.000 68.43438 211 LYS A CA 1
ATOM 1495 C C . LYS A 1 235 ? 6.67179 37.09155 18.14387 1.000 67.69779 211 LYS A C 1
ATOM 1496 O O . LYS A 1 235 ? 6.57427 35.88109 17.92216 1.000 67.79124 211 LYS A O 1
ATOM 1502 N N . ILE A 1 236 ? 7.16333 37.58901 19.27422 1.000 67.44132 212 ILE A N 1
ATOM 1503 C CA . ILE A 1 236 ? 7.45552 36.72862 20.41351 1.000 67.01415 212 ILE A CA 1
ATOM 1504 C C . ILE A 1 236 ? 6.14896 36.32701 21.09043 1.000 66.98800 212 ILE A C 1
ATOM 1505 O O . ILE A 1 236 ? 5.20454 37.12270 21.17600 1.000 67.10885 212 ILE A O 1
ATOM 1510 N N . GLU A 1 237 ? 6.07265 35.07990 21.55012 1.000 68.68945 213 GLU A N 1
ATOM 1511 C CA . GLU A 1 237 ? 4.87396 34.56485 22.21341 1.000 68.93953 213 GLU A CA 1
ATOM 1512 C C . GLU A 1 237 ? 5.10880 34.15229 23.66720 1.000 68.83198 213 GLU A C 1
ATOM 1513 O O . GLU A 1 237 ? 4.25551 34.42342 24.52526 1.000 68.82291 213 GLU A O 1
ATOM 1519 N N . LYS A 1 238 ? 6.22747 33.49018 23.96479 1.000 69.67384 214 LYS A N 1
ATOM 1520 C CA . LYS A 1 238 ? 6.56373 32.99466 25.29476 1.000 69.94432 214 LYS A CA 1
ATOM 1521 C C . LYS A 1 238 ? 8.04877 33.19060 25.53640 1.000 69.94213 214 LYS A C 1
ATOM 1522 O O . LYS A 1 238 ? 8.84981 33.16627 24.60692 1.000 69.93171 214 LYS A O 1
ATOM 1528 N N . ALA A 1 239 ? 8.41726 33.37303 26.79426 1.000 71.89226 215 ALA A N 1
ATOM 1529 C CA . ALA A 1 239 ? 9.82869 33.41369 27.14199 1.000 72.33130 215 ALA A CA 1
ATOM 1530 C C . ALA A 1 239 ? 10.00442 32.92697 28.57333 1.000 73.14763 215 ALA A C 1
ATOM 1531 O O . ALA A 1 239 ? 9.36655 33.44616 29.49203 1.000 73.02508 215 ALA A O 1
ATOM 1533 N N . SER A 1 240 ? 10.86368 31.93230 28.75701 1.000 75.24258 216 SER A N 1
ATOM 1534 C CA . SER A 1 240 ? 11.07045 31.30836 30.05081 1.000 76.44063 216 SER A CA 1
ATOM 1535 C C . SER A 1 240 ? 12.44598 31.65273 30.57894 1.000 77.28684 216 SER A C 1
ATOM 1536 O O . SER A 1 240 ? 13.42635 31.61855 29.83534 1.000 77.47813 216 SER A O 1
ATOM 1539 N N . PHE A 1 241 ? 12.51637 31.93826 31.87745 1.000 78.21820 217 PHE A N 1
ATOM 1540 C CA . PHE A 1 241 ? 13.75864 32.33050 32.52270 1.000 79.39276 217 PHE A CA 1
ATOM 1541 C C . PHE A 1 241 ? 13.92844 31.56523 33.82509 1.000 81.14907 217 PHE A C 1
ATOM 1542 O O . PHE A 1 241 ? 13.01859 31.52954 34.65925 1.000 81.16180 217 PHE A O 1
ATOM 1550 N N . ILE A 1 242 ? 15.08863 30.93660 33.97446 1.000 82.70032 218 ILE A N 1
ATOM 1551 C CA . ILE A 1 242 ? 15.56871 30.39656 35.23754 1.000 84.89646 218 ILE A CA 1
ATOM 1552 C C . ILE A 1 242 ? 16.63188 31.33525 35.79019 1.000 85.91322 218 ILE A C 1
ATOM 1553 O O . ILE A 1 242 ? 16.85199 31.41000 36.99835 1.000 87.51800 218 ILE A O 1
ATOM 1558 N N . GLU A 1 243 ? 17.28554 32.06927 34.90580 1.000 88.90056 219 GLU A N 1
ATOM 1559 C CA . GLU A 1 243 ? 18.25652 33.09097 35.24824 1.000 89.91856 219 GLU A CA 1
ATOM 1560 C C . GLU A 1 243 ? 17.86641 34.38012 34.53494 1.000 88.12677 219 GLU A C 1
ATOM 1561 O O . GLU A 1 243 ? 16.95979 34.39902 33.70334 1.000 86.19596 219 GLU A O 1
ATOM 1567 N N . VAL A 1 244 ? 18.49430 35.48617 34.91640 1.000 88.61739 220 VAL A N 1
ATOM 1568 C CA . VAL A 1 244 ? 18.51394 36.69506 34.10188 1.000 87.67644 220 VAL A CA 1
ATOM 1569 C C . VAL A 1 244 ? 19.94227 37.20439 34.16913 1.000 89.76642 220 VAL A C 1
ATOM 1570 O O . VAL A 1 244 ? 20.41190 37.57932 35.24803 1.000 91.66113 220 VAL A O 1
ATOM 1574 N N . LYS A 1 245 ? 20.64220 37.19871 33.04149 1.000 90.03321 221 LYS A N 1
ATOM 1575 C CA . LYS A 1 245 ? 22.06172 37.53177 33.00819 1.000 92.24460 221 LYS A CA 1
ATOM 1576 C C . LYS A 1 245 ? 22.26156 38.88383 32.33613 1.000 92.21962 221 LYS A C 1
ATOM 1577 O O . LYS A 1 245 ? 21.31687 39.50893 31.85503 1.000 90.49379 221 LYS A O 1
ATOM 1583 N N . ASN A 1 246 ? 23.51480 39.34009 32.31595 1.000 95.08929 222 ASN A N 1
ATOM 1584 C CA . ASN A 1 246 ? 23.84388 40.69497 31.88504 1.000 95.91154 222 ASN A CA 1
ATOM 1585 C C . ASN A 1 246 ? 24.86848 40.68327 30.75407 1.000 96.66640 222 ASN A C 1
ATOM 1586 O O . ASN A 1 246 ? 25.54250 41.69242 30.50579 1.000 98.37821 222 ASN A O 1
ATOM 1591 N N . CYS A 1 247 ? 24.96095 39.56971 30.03826 1.000 95.39485 223 CYS A N 1
ATOM 1592 C CA . CYS A 1 247 ? 25.83370 39.44573 28.88670 1.000 95.85933 223 CYS A CA 1
ATOM 1593 C C . CYS A 1 247 ? 25.04038 39.71192 27.61773 1.000 93.55902 223 CYS A C 1
ATOM 1594 O O . CYS A 1 247 ? 23.83384 39.94456 27.65296 1.000 91.71875 223 CYS A O 1
ATOM 1597 N N . HIS A 1 248 ? 25.74621 39.73597 26.49292 1.000 93.30138 224 HIS A N 1
ATOM 1598 C CA . HIS A 1 248 ? 25.14910 40.04341 25.20162 1.000 91.61839 224 HIS A CA 1
ATOM 1599 C C . HIS A 1 248 ? 24.96506 38.76618 24.39580 1.000 90.09498 224 HIS A C 1
ATOM 1600 O O . HIS A 1 248 ? 25.83584 37.89273 24.39039 1.000 91.07131 224 HIS A O 1
ATOM 1607 N N . TRP A 1 249 ? 23.82439 38.65347 23.73131 1.000 83.45608 225 TRP A N 1
ATOM 1608 C CA . TRP A 1 249 ? 23.54453 37.46216 22.94611 1.000 82.17478 225 TRP A CA 1
ATOM 1609 C C . TRP A 1 249 ? 24.25113 37.56650 21.59818 1.000 82.58427 225 TRP A C 1
ATOM 1610 O O . TRP A 1 249 ? 23.99832 38.52166 20.85329 1.000 82.39821 225 TRP A O 1
ATOM 1621 N N . PRO A 1 250 ? 25.15793 36.64150 21.26169 1.000 79.87348 226 PRO A N 1
ATOM 1622 C CA . PRO A 1 250 ? 25.99952 36.81696 20.05877 1.000 80.63685 226 PRO A CA 1
ATOM 1623 C C . PRO A 1 250 ? 25.20607 36.61019 18.77411 1.000 79.00414 226 PRO A C 1
ATOM 1624 O O . PRO A 1 250 ? 24.50410 35.60837 18.61764 1.000 77.75423 226 PRO A O 1
ATOM 1628 N N . LYS A 1 251 ? 25.35858 37.54252 17.82863 1.000 74.98925 227 LYS A N 1
ATOM 1629 C CA . LYS A 1 251 ? 24.51188 37.49104 16.63627 1.000 73.67041 227 LYS A CA 1
ATOM 1630 C C . LYS A 1 251 ? 24.72830 36.20482 15.85595 1.000 73.29783 227 LYS A C 1
ATOM 1631 O O . LYS A 1 251 ? 23.80396 35.71687 15.20016 1.000 72.04289 227 LYS A O 1
ATOM 1637 N N . SER A 1 252 ? 25.90961 35.59942 15.98147 1.000 74.83327 228 SER A N 1
ATOM 1638 C CA . SER A 1 252 ? 26.15864 34.31436 15.34345 1.000 74.74385 228 SER A CA 1
ATOM 1639 C C . SER A 1 252 ? 25.13954 33.26283 15.76049 1.000 73.49215 228 SER A C 1
ATOM 1640 O O . SER A 1 252 ? 24.92904 32.30314 15.02786 1.000 73.18017 228 SER A O 1
ATOM 1643 N N . HIS A 1 253 ? 24.51188 33.40364 16.92430 1.000 77.00143 229 HIS A N 1
ATOM 1644 C CA . HIS A 1 253 ? 23.50056 32.45764 17.39047 1.000 76.04771 229 HIS A CA 1
ATOM 1645 C C . HIS A 1 253 ? 22.10924 33.09256 17.40846 1.000 74.55228 229 HIS A C 1
ATOM 1646 O O . HIS A 1 253 ? 21.28549 32.80328 18.28147 1.000 73.96279 229 HIS A O 1
ATOM 1653 N N . THR A 1 254 ? 21.83191 33.95599 16.42453 1.000 72.96598 230 THR A N 1
ATOM 1654 C CA . THR A 1 254 ? 20.60846 34.74674 16.37241 1.000 71.92620 230 THR A CA 1
ATOM 1655 C C . THR A 1 254 ? 19.96645 34.58913 15.00455 1.000 71.45124 230 THR A C 1
ATOM 1656 O O . THR A 1 254 ? 20.64143 34.74159 13.98793 1.000 72.07955 230 THR A O 1
ATOM 1660 N N . LEU A 1 255 ? 18.67410 34.28267 14.97843 1.000 69.57105 231 LEU A N 1
ATOM 1661 C CA . LEU A 1 255 ? 17.90741 34.31042 13.74321 1.000 69.35737 231 LEU A CA 1
ATOM 1662 C C . LEU A 1 255 ? 17.46430 35.72937 13.44635 1.000 69.38686 231 LEU A C 1
ATOM 1663 O O . LEU A 1 255 ? 17.07532 36.46546 14.34725 1.000 69.11769 231 LEU A O 1
ATOM 1668 N N . TRP A 1 256 ? 17.53446 36.11849 12.17719 1.000 70.36228 232 TRP A N 1
ATOM 1669 C CA . TRP A 1 256 ? 16.97326 37.38721 11.71388 1.000 70.75141 232 TRP A CA 1
ATOM 1670 C C . TRP A 1 256 ? 17.58016 38.55305 12.49834 1.000 71.28585 232 TRP A C 1
ATOM 1671 O O . TRP A 1 256 ? 16.89215 39.28555 13.21187 1.000 71.08785 232 TRP A O 1
ATOM 1682 N N . SER A 1 257 ? 18.89973 38.66739 12.42167 1.000 70.06484 233 SER A N 1
ATOM 1683 C CA . SER A 1 257 ? 19.60808 39.64784 13.22512 1.000 70.93302 233 SER A CA 1
ATOM 1684 C C . SER A 1 257 ? 19.83315 40.95688 12.48758 1.000 72.39621 233 SER A C 1
ATOM 1685 O O . SER A 1 257 ? 20.56927 41.81521 12.97865 1.000 73.62838 233 SER A O 1
ATOM 1688 N N . ASN A 1 258 ? 19.16931 41.14864 11.35875 1.000 73.74277 234 ASN A N 1
ATOM 1689 C CA . ASN A 1 258 ? 19.29906 42.34009 10.54110 1.000 75.42245 234 ASN A CA 1
ATOM 1690 C C . ASN A 1 258 ? 18.08721 43.24428 10.70605 1.000 75.59463 234 ASN A C 1
ATOM 1691 O O . ASN A 1 258 ? 16.96723 42.77527 10.92570 1.000 74.33721 234 ASN A O 1
ATOM 1696 N N . GLY A 1 259 ? 18.31686 44.54419 10.54626 1.000 78.42403 235 GLY A N 1
ATOM 1697 C CA . GLY A 1 259 ? 17.23192 45.51332 10.59877 1.000 79.08865 235 GLY A CA 1
ATOM 1698 C C . GLY A 1 259 ? 16.45973 45.53369 11.89824 1.000 77.88577 235 GLY A C 1
ATOM 1699 O O . GLY A 1 259 ? 15.22333 45.61708 11.88330 1.000 77.41079 235 GLY A O 1
ATOM 1700 N N . VAL A 1 260 ? 17.15816 45.38910 13.02239 1.000 77.68698 236 VAL A N 1
ATOM 1701 C CA . VAL A 1 260 ? 16.55572 45.44083 14.35165 1.000 76.74657 236 VAL A CA 1
ATOM 1702 C C . VAL A 1 260 ? 16.86629 46.79169 14.98356 1.000 78.58723 236 VAL A C 1
ATOM 1703 O O . VAL A 1 260 ? 18.02850 47.21824 15.00433 1.000 80.10725 236 VAL A O 1
ATOM 1707 N N . LEU A 1 261 ? 15.85026 47.45283 15.53376 1.000 78.44626 237 LEU A N 1
ATOM 1708 C CA . LEU A 1 261 ? 16.10846 48.53367 16.47078 1.000 79.96576 237 LEU A CA 1
ATOM 1709 C C . LEU A 1 261 ? 16.05491 47.93290 17.85705 1.000 78.48622 237 LEU A C 1
ATOM 1710 O O . LEU A 1 261 ? 15.02482 47.37879 18.25219 1.000 76.78752 237 LEU A O 1
ATOM 1715 N N . GLU A 1 262 ? 17.13803 48.10295 18.61180 1.000 81.55568 238 GLU A N 1
ATOM 1716 C CA . GLU A 1 262 ? 17.16847 47.56441 19.95884 1.000 80.52873 238 GLU A CA 1
ATOM 1717 C C . GLU A 1 262 ? 16.03715 48.14074 20.79749 1.000 80.28574 238 GLU A C 1
ATOM 1718 O O . GLU A 1 262 ? 15.51798 47.45153 21.67751 1.000 78.73700 238 GLU A O 1
ATOM 1724 N N . SER A 1 263 ? 15.58908 49.36376 20.48425 1.000 76.62603 239 SER A N 1
ATOM 1725 C CA . SER A 1 263 ? 14.48266 50.00808 21.18552 1.000 76.68550 239 SER A CA 1
ATOM 1726 C C . SER A 1 263 ? 13.13724 49.31971 20.97564 1.000 74.60649 239 SER A C 1
ATOM 1727 O O . SER A 1 263 ? 12.14557 49.78047 21.54929 1.000 74.58928 239 SER A O 1
ATOM 1730 N N . GLU A 1 264 ? 13.05439 48.29013 20.12544 1.000 76.96022 240 GLU A N 1
ATOM 1731 C CA . GLU A 1 264 ? 11.84606 47.48084 19.98018 1.000 75.17308 240 GLU A CA 1
ATOM 1732 C C . GLU A 1 264 ? 12.01869 46.03531 20.42464 1.000 73.25194 240 GLU A C 1
ATOM 1733 O O . GLU A 1 264 ? 11.05421 45.26415 20.34380 1.000 71.95521 240 GLU A O 1
ATOM 1739 N N . MET A 1 265 ? 13.22934 45.63085 20.80694 1.000 73.23059 241 MET A N 1
ATOM 1740 C CA . MET A 1 265 ? 13.45019 44.30046 21.35674 1.000 71.82560 241 MET A CA 1
ATOM 1741 C C . MET A 1 265 ? 12.69973 44.16504 22.67704 1.000 71.13174 241 MET A C 1
ATOM 1742 O O . MET A 1 265 ? 12.86209 44.99886 23.57026 1.000 72.04050 241 MET A O 1
ATOM 1747 N N . ILE A 1 266 ? 11.84718 43.14659 22.79673 1.000 69.80782 242 ILE A N 1
ATOM 1748 C CA . ILE A 1 266 ? 11.07946 42.96440 24.03187 1.000 69.23843 242 ILE A CA 1
ATOM 1749 C C . ILE A 1 266 ? 11.99997 42.63288 25.21425 1.000 69.54657 242 ILE A C 1
ATOM 1750 O O . ILE A 1 266 ? 12.03211 43.35012 26.21909 1.000 70.23342 242 ILE A O 1
ATOM 1755 N N . ILE A 1 267 ? 12.74580 41.53801 25.12147 1.000 69.64947 243 ILE A N 1
ATOM 1756 C CA . ILE A 1 267 ? 13.77063 41.21262 26.11068 1.000 70.36262 243 ILE A CA 1
ATOM 1757 C C . ILE A 1 267 ? 14.99249 42.07780 25.83476 1.000 71.82082 243 ILE A C 1
ATOM 1758 O O . ILE A 1 267 ? 15.59185 41.95180 24.76234 1.000 71.99376 243 ILE A O 1
ATOM 1763 N N . PRO A 1 268 ? 15.41119 42.94571 26.75013 1.000 74.19124 244 PRO A N 1
ATOM 1764 C CA . PRO A 1 268 ? 16.45792 43.91934 26.41312 1.000 75.95639 244 PRO A CA 1
ATOM 1765 C C . PRO A 1 268 ? 17.80339 43.27896 26.12152 1.000 76.72457 244 PRO A C 1
ATOM 1766 O O . PRO A 1 268 ? 18.16343 42.23987 26.67937 1.000 76.49633 244 PRO A O 1
ATOM 1770 N N . LYS A 1 269 ? 18.53801 43.92427 25.20761 1.000 83.35411 245 LYS A N 1
ATOM 1771 C CA . LYS A 1 269 ? 19.86606 43.45732 24.82646 1.000 84.36676 245 LYS A CA 1
ATOM 1772 C C . LYS A 1 269 ? 20.77090 43.32472 26.03308 1.000 85.90486 245 LYS A C 1
ATOM 1773 O O . LYS A 1 269 ? 21.55429 42.37412 26.13525 1.000 86.18864 245 LYS A O 1
ATOM 1779 N N . ASN A 1 270 ? 20.65934 44.26038 26.96926 1.000 87.44413 246 ASN A N 1
ATOM 1780 C CA . ASN A 1 270 ? 21.53539 44.27655 28.12733 1.000 89.36977 246 ASN A CA 1
ATOM 1781 C C . ASN A 1 270 ? 21.25424 43.13583 29.09055 1.000 88.45914 246 ASN A C 1
ATOM 1782 O O . ASN A 1 270 ? 22.05206 42.91373 30.00901 1.000 90.15905 246 ASN A O 1
ATOM 1787 N N . LEU A 1 271 ? 20.12998 42.44144 28.92439 1.000 84.87169 247 LEU A N 1
ATOM 1788 C CA . LEU A 1 271 ? 19.76892 41.27349 29.71885 1.000 84.07671 247 LEU A CA 1
ATOM 1789 C C . LEU A 1 271 ? 19.83290 40.00230 28.87623 1.000 82.90169 247 LEU A C 1
ATOM 1790 O O . LEU A 1 271 ? 18.98108 39.11962 28.98716 1.000 81.50835 247 LEU A O 1
ATOM 1795 N N . ALA A 1 272 ? 20.84917 39.91272 28.01553 1.000 83.43643 248 ALA A N 1
ATOM 1796 C CA . ALA A 1 272 ? 21.03916 38.77900 27.11218 1.000 82.62027 248 ALA A CA 1
ATOM 1797 C C . ALA A 1 272 ? 19.86770 38.61228 26.15576 1.000 80.52568 248 ALA A C 1
ATOM 1798 O O . ALA A 1 272 ? 19.52214 37.49391 25.77374 1.000 79.59135 248 ALA A O 1
ATOM 1800 N N . GLY A 1 273 ? 19.20688 39.70371 25.79870 1.000 78.01581 249 GLY A N 1
ATOM 1801 C CA . GLY A 1 273 ? 18.21136 39.64453 24.75820 1.000 76.47539 249 GLY A CA 1
ATOM 1802 C C . GLY A 1 273 ? 18.84677 39.41966 23.40110 1.000 76.58308 249 GLY A C 1
ATOM 1803 O O . GLY A 1 273 ? 19.89159 39.99767 23.08429 1.000 77.92684 249 GLY A O 1
ATOM 1804 N N . PRO A 1 274 ? 18.26522 38.52586 22.59816 1.000 72.93388 250 PRO A N 1
ATOM 1805 C CA . PRO A 1 274 ? 18.78300 38.29797 21.24461 1.000 73.04010 250 PRO A CA 1
ATOM 1806 C C . PRO A 1 274 ? 18.38941 39.44800 20.32693 1.000 73.09500 250 PRO A C 1
ATOM 1807 O O . PRO A 1 274 ? 17.22883 39.86600 20.30006 1.000 72.34720 250 PRO A O 1
ATOM 1811 N N . VAL A 1 275 ? 19.36344 39.96481 19.57690 1.000 71.43026 251 VAL A N 1
ATOM 1812 C CA . VAL A 1 275 ? 19.09571 41.04424 18.62929 1.000 71.91539 251 VAL A CA 1
ATOM 1813 C C . VAL A 1 275 ? 18.44796 40.42529 17.39960 1.000 70.96685 251 VAL A C 1
ATOM 1814 O O . VAL A 1 275 ? 19.14125 39.94355 16.50287 1.000 71.29206 251 VAL A O 1
ATOM 1818 N N . SER A 1 276 ? 17.12075 40.39359 17.36215 1.000 71.58918 252 SER A N 1
ATOM 1819 C CA . SER A 1 276 ? 16.41060 39.60366 16.36543 1.000 70.81323 252 SER A CA 1
ATOM 1820 C C . SER A 1 276 ? 15.02026 40.18354 16.18707 1.000 70.48288 252 SER A C 1
ATOM 1821 O O . SER A 1 276 ? 14.43822 40.71493 17.13253 1.000 70.29456 252 SER A O 1
ATOM 1824 N N . GLN A 1 277 ? 14.49175 40.10048 14.97355 1.000 70.18240 253 GLN A N 1
ATOM 1825 C CA . GLN A 1 277 ? 13.10564 40.54019 14.86278 1.000 70.06087 253 GLN A CA 1
ATOM 1826 C C . GLN A 1 277 ? 12.11023 39.53353 15.44121 1.000 68.96368 253 GLN A C 1
ATOM 1827 O O . GLN A 1 277 ? 10.90926 39.83118 15.44771 1.000 68.93894 253 GLN A O 1
ATOM 1833 N N . HIS A 1 278 ? 12.56316 38.36268 15.91692 1.000 70.09296 254 HIS A N 1
ATOM 1834 C CA . HIS A 1 278 ? 11.70071 37.46278 16.67561 1.000 69.36685 254 HIS A CA 1
ATOM 1835 C C . HIS A 1 278 ? 11.50375 37.95699 18.09358 1.000 69.03452 254 HIS A C 1
ATOM 1836 O O . HIS A 1 278 ? 10.59235 37.49403 18.79048 1.000 68.57651 254 HIS A O 1
ATOM 1843 N N . ASN A 1 279 ? 12.37985 38.85315 18.53585 1.000 68.96389 255 ASN A N 1
ATOM 1844 C CA . ASN A 1 279 ? 12.31802 39.49591 19.83808 1.000 68.96600 255 ASN A CA 1
ATOM 1845 C C . ASN A 1 279 ? 11.50623 40.78223 19.72612 1.000 69.36952 255 ASN A C 1
ATOM 1846 O O . ASN A 1 279 ? 11.98820 41.87621 20.01945 1.000 70.19887 255 ASN A O 1
ATOM 1851 N N . TYR A 1 280 ? 10.26589 40.64118 19.25618 1.000 66.83452 256 TYR A N 1
ATOM 1852 C CA . TYR A 1 280 ? 9.42676 41.77374 18.88594 1.000 67.51206 256 TYR A CA 1
ATOM 1853 C C . TYR A 1 280 ? 7.98630 41.45143 19.25054 1.000 67.04163 256 TYR A C 1
ATOM 1854 O O . TYR A 1 280 ? 7.55139 40.30518 19.11783 1.000 66.47211 256 TYR A O 1
ATOM 1863 N N . ARG A 1 281 ? 7.25756 42.44861 19.74806 1.000 64.83239 257 ARG A N 1
ATOM 1864 C CA . ARG A 1 281 ? 5.83372 42.29598 19.92178 1.000 64.72433 257 ARG A CA 1
ATOM 1865 C C . ARG A 1 281 ? 5.25826 43.63288 19.48527 1.000 65.99284 257 ARG A C 1
ATOM 1866 O O . ARG A 1 281 ? 5.79557 44.68893 19.86323 1.000 66.68098 257 ARG A O 1
ATOM 1874 N N . PRO A 1 282 ? 4.24814 43.62875 18.62128 1.000 67.04312 258 PRO A N 1
ATOM 1875 C CA . PRO A 1 282 ? 3.67162 44.90053 18.16575 1.000 68.62540 258 PRO A CA 1
ATOM 1876 C C . PRO A 1 282 ? 3.02760 45.65644 19.31735 1.000 68.81564 258 PRO A C 1
ATOM 1877 O O . PRO A 1 282 ? 2.28485 45.08501 20.11174 1.000 68.00085 258 PRO A O 1
ATOM 1881 N N . GLY A 1 283 ? 3.33407 46.93925 19.41905 1.000 69.34981 259 GLY A N 1
ATOM 1882 C CA . GLY A 1 283 ? 2.75506 47.73970 20.46288 1.000 69.80381 259 GLY A CA 1
ATOM 1883 C C . GLY A 1 283 ? 3.49228 47.68267 21.77890 1.000 68.85770 259 GLY A C 1
ATOM 1884 O O . GLY A 1 283 ? 2.98242 48.19750 22.78606 1.000 69.07119 259 GLY A O 1
ATOM 1885 N N . TYR A 1 284 ? 4.64940 47.03158 21.82251 1.000 70.77184 260 TYR A N 1
ATOM 1886 C CA . TYR A 1 284 ? 5.48030 46.98168 23.01488 1.000 70.24429 260 TYR A CA 1
ATOM 1887 C C . TYR A 1 284 ? 6.88272 47.41684 22.63326 1.000 71.06102 260 TYR A C 1
ATOM 1888 O O . TYR A 1 284 ? 7.33176 47.20343 21.50136 1.000 71.26940 260 TYR A O 1
ATOM 1897 N N . HIS A 1 285 ? 7.54558 48.09044 23.55434 1.000 72.05680 261 HIS A N 1
ATOM 1898 C CA . HIS A 1 285 ? 8.93666 48.44633 23.35876 1.000 73.04478 261 HIS A CA 1
ATOM 1899 C C . HIS A 1 285 ? 9.76168 47.73849 24.42478 1.000 72.26356 261 HIS A C 1
ATOM 1900 O O . HIS A 1 285 ? 9.22846 46.93732 25.19234 1.000 70.94465 261 HIS A O 1
ATOM 1907 N N . THR A 1 286 ? 11.07129 47.99936 24.45043 1.000 72.25093 262 THR A N 1
ATOM 1908 C CA . THR A 1 286 ? 11.95399 47.25753 25.34774 1.000 71.81808 262 THR A CA 1
ATOM 1909 C C . THR A 1 286 ? 11.42118 47.27263 26.77038 1.000 71.55239 262 THR A C 1
ATOM 1910 O O . THR A 1 286 ? 10.96197 48.30523 27.26751 1.000 72.60768 262 THR A O 1
ATOM 1914 N N . GLN A 1 287 ? 11.48358 46.10391 27.41053 1.000 71.80505 263 GLN A N 1
ATOM 1915 C CA . GLN A 1 287 ? 11.06323 45.92071 28.79797 1.000 71.57829 263 GLN A CA 1
ATOM 1916 C C . GLN A 1 287 ? 12.26023 46.15019 29.71820 1.000 73.00349 263 GLN A C 1
ATOM 1917 O O . GLN A 1 287 ? 12.76014 45.24700 30.39009 1.000 72.77165 263 GLN A O 1
ATOM 1923 N N . ILE A 1 288 ? 12.73605 47.39748 29.71123 1.000 71.25701 264 ILE A N 1
ATOM 1924 C CA . ILE A 1 288 ? 13.94112 47.72925 30.46224 1.000 73.11325 264 ILE A CA 1
ATOM 1925 C C . ILE A 1 288 ? 13.70075 47.50720 31.94635 1.000 73.23990 264 ILE A C 1
ATOM 1926 O O . ILE A 1 288 ? 14.49972 46.86287 32.63571 1.000 73.73450 264 ILE A O 1
ATOM 1931 N N . THR A 1 289 ? 12.56022 47.99396 32.44323 1.000 73.23904 265 THR A N 1
ATOM 1932 C CA . THR A 1 289 ? 12.16436 47.92848 33.84575 1.000 73.46052 265 THR A CA 1
ATOM 1933 C C . THR A 1 289 ? 11.05281 46.90498 34.06831 1.000 71.34896 265 THR A C 1
ATOM 1934 O O . THR A 1 289 ? 10.09492 47.13235 34.81340 1.000 71.12536 265 THR A O 1
ATOM 1938 N N . GLY A 1 290 ? 11.14844 45.77318 33.40012 1.000 72.28662 266 GLY A N 1
ATOM 1939 C CA . GLY A 1 290 ? 10.30086 44.66295 33.73247 1.000 70.79598 266 GLY A CA 1
ATOM 1940 C C . GLY A 1 290 ? 10.75549 44.08491 35.04675 1.000 71.51060 266 GLY A C 1
ATOM 1941 O O . GLY A 1 290 ? 11.79274 44.47009 35.58722 1.000 73.11470 266 GLY A O 1
ATOM 1942 N N . PRO A 1 291 ? 10.01683 43.14362 35.56647 1.000 72.38010 267 PRO A N 1
ATOM 1943 C CA . PRO A 1 291 ? 10.31152 42.55574 36.87946 1.000 73.25044 267 PRO A CA 1
ATOM 1944 C C . PRO A 1 291 ? 11.45305 41.54430 36.86070 1.000 73.86236 267 PRO A C 1
ATOM 1945 O O . PRO A 1 291 ? 11.35328 40.46068 37.43528 1.000 73.92551 267 PRO A O 1
ATOM 1949 N N . TRP A 1 292 ? 12.56100 41.91347 36.21077 1.000 75.84065 268 TRP A N 1
ATOM 1950 C CA . TRP A 1 292 ? 13.69117 40.99591 36.06847 1.000 76.55961 268 TRP A CA 1
ATOM 1951 C C . TRP A 1 292 ? 14.29942 40.62854 37.40869 1.000 78.35364 268 TRP A C 1
ATOM 1952 O O . TRP A 1 292 ? 14.99570 39.61282 37.50510 1.000 79.04505 268 TRP A O 1
ATOM 1963 N N . HIS A 1 293 ? 14.02584 41.42315 38.44553 1.000 76.34025 269 HIS A N 1
ATOM 1964 C CA . HIS A 1 293 ? 14.48026 41.13220 39.80318 1.000 78.24494 269 HIS A CA 1
ATOM 1965 C C . HIS A 1 293 ? 13.89100 39.83875 40.36421 1.000 77.82137 269 HIS A C 1
ATOM 1966 O O . HIS A 1 293 ? 14.35577 39.37854 41.40887 1.000 79.60733 269 HIS A O 1
ATOM 1973 N N . LEU A 1 294 ? 12.80639 39.31020 39.77431 1.000 77.82242 270 LEU A N 1
ATOM 1974 C CA . LEU A 1 294 ? 12.31892 37.99133 40.17528 1.000 77.73864 270 LEU A CA 1
ATOM 1975 C C . LEU A 1 294 ? 13.34074 36.90617 39.87885 1.000 78.70460 270 LEU A C 1
ATOM 1976 O O . LEU A 1 294 ? 13.29443 35.83708 40.48787 1.000 79.66172 270 LEU A O 1
ATOM 1981 N N . GLY A 1 295 ? 14.21009 37.11539 38.90591 1.000 82.04192 271 GLY A N 1
ATOM 1982 C CA . GLY A 1 295 ? 15.21491 36.09364 38.65678 1.000 83.16998 271 GLY A CA 1
ATOM 1983 C C . GLY A 1 295 ? 14.73994 34.87108 37.91935 1.000 82.15773 271 GLY A C 1
ATOM 1984 O O . GLY A 1 295 ? 15.34155 34.49252 36.91211 1.000 81.89075 271 GLY A O 1
ATOM 1985 N N . LYS A 1 296 ? 13.68927 34.21836 38.40722 1.000 82.23646 272 LYS A N 1
ATOM 1986 C CA . LYS A 1 296 ? 13.02961 33.12669 37.70202 1.000 81.40678 272 LYS A CA 1
ATOM 1987 C C . LYS A 1 296 ? 11.61466 33.60369 37.41782 1.000 79.54570 272 LYS A C 1
ATOM 1988 O O . LYS A 1 296 ? 10.87755 33.94774 38.35029 1.000 79.66791 272 LYS A O 1
ATOM 1994 N N . LEU A 1 297 ? 11.23166 33.62816 36.14350 1.000 77.42775 273 LEU A N 1
ATOM 1995 C CA . LEU A 1 297 ? 9.93534 34.18344 35.77077 1.000 75.88053 273 LEU A CA 1
ATOM 1996 C C . LEU A 1 297 ? 9.50871 33.60582 34.43057 1.000 74.89101 273 LEU A C 1
ATOM 1997 O O . LEU A 1 297 ? 10.28219 32.95400 33.72085 1.000 75.20526 273 LEU A O 1
ATOM 2002 N N . GLU A 1 298 ? 8.25737 33.87546 34.08745 1.000 73.85962 274 GLU A N 1
ATOM 2003 C CA . GLU A 1 298 ? 7.62744 33.26954 32.93028 1.000 73.24146 274 GLU A CA 1
ATOM 2004 C C . GLU A 1 298 ? 6.89755 34.37177 32.17986 1.000 71.99976 274 GLU A C 1
ATOM 2005 O O . GLU A 1 298 ? 5.83033 34.81098 32.61781 1.000 71.73495 274 GLU A O 1
ATOM 2011 N N . MET A 1 299 ? 7.43958 34.80584 31.04529 1.000 68.88262 275 MET A N 1
ATOM 2012 C CA . MET A 1 299 ? 6.82067 35.88454 30.28862 1.000 68.05954 275 MET A CA 1
ATOM 2013 C C . MET A 1 299 ? 5.93613 35.32087 29.19312 1.000 67.74907 275 MET A C 1
ATOM 2014 O O . MET A 1 299 ? 6.34150 34.40434 28.47622 1.000 67.96284 275 MET A O 1
ATOM 2019 N N . ASP A 1 300 ? 4.74524 35.88898 29.03728 1.000 64.90075 276 ASP A N 1
ATOM 2020 C CA . ASP A 1 300 ? 3.93697 35.53530 27.87835 1.000 64.87020 276 ASP A CA 1
ATOM 2021 C C . ASP A 1 300 ? 2.90572 36.63629 27.64250 1.000 64.69943 276 ASP A C 1
ATOM 2022 O O . ASP A 1 300 ? 3.02419 37.74477 28.16885 1.000 64.54121 276 ASP A O 1
ATOM 2027 N N . PHE A 1 301 ? 1.90021 36.33787 26.82428 1.000 64.10719 277 PHE A N 1
ATOM 2028 C CA . PHE A 1 301 ? 0.91726 37.32508 26.39439 1.000 64.27738 277 PHE A CA 1
ATOM 2029 C C . PHE A 1 301 ? -0.47421 36.73570 26.61849 1.000 64.94504 277 PHE A C 1
ATOM 2030 O O . PHE A 1 301 ? -0.91135 35.84378 25.88302 1.000 65.56339 277 PHE A O 1
ATOM 2038 N N . ASP A 1 302 ? -1.11389 37.16778 27.69664 1.000 66.24012 278 ASP A N 1
ATOM 2039 C CA . ASP A 1 302 ? -2.42998 36.74027 28.16507 1.000 66.99698 278 ASP A CA 1
ATOM 2040 C C . ASP A 1 302 ? -2.72946 37.64828 29.35228 1.000 66.79668 278 ASP A C 1
ATOM 2041 O O . ASP A 1 302 ? -1.85367 38.38315 29.82091 1.000 66.20069 278 ASP A O 1
ATOM 2046 N N . PHE A 1 303 ? -3.97891 37.63296 29.80394 1.000 65.78785 279 PHE A N 1
ATOM 2047 C CA . PHE A 1 303 ? -4.37385 38.47004 30.92331 1.000 65.75473 279 PHE A CA 1
ATOM 2048 C C . PHE A 1 303 ? -3.96626 37.84416 32.25200 1.000 65.63914 279 PHE A C 1
ATOM 2049 O O . PHE A 1 303 ? -4.03886 36.62859 32.43117 1.000 66.11008 279 PHE A O 1
ATOM 2057 N N . CYS A 1 304 ? -3.55116 38.68870 33.19468 1.000 67.87368 280 CYS A N 1
ATOM 2058 C CA . CYS A 1 304 ? -3.35836 38.23163 34.56445 1.000 68.08763 280 CYS A CA 1
ATOM 2059 C C . CYS A 1 304 ? -4.70481 37.89296 35.19913 1.000 68.91495 280 CYS A C 1
ATOM 2060 O O . CYS A 1 304 ? -5.69488 38.60991 35.02642 1.000 69.20312 280 CYS A O 1
ATOM 2063 N N . ASP A 1 305 ? -4.72843 36.78778 35.93067 1.000 71.58859 281 ASP A N 1
ATOM 2064 C CA . ASP A 1 305 ? -5.93210 36.25024 36.55357 1.000 72.67545 281 ASP A CA 1
ATOM 2065 C C . ASP A 1 305 ? -6.72686 37.30533 37.29822 1.000 72.77761 281 ASP A C 1
ATOM 2066 O O . ASP A 1 305 ? -6.20518 37.96388 38.20434 1.000 72.45649 281 ASP A O 1
ATOM 2071 N N . GLY A 1 306 ? -7.97957 37.48054 36.89757 1.000 70.18914 282 GLY A N 1
ATOM 2072 C CA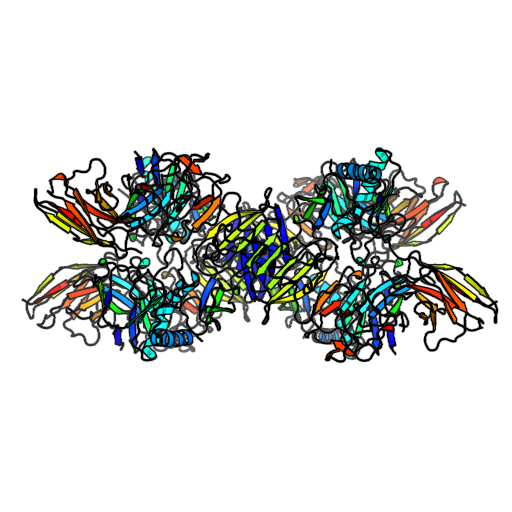 . GLY A 1 306 ? -8.88988 38.36775 37.59154 1.000 70.59084 282 GLY A CA 1
ATOM 2073 C C . GLY A 1 306 ? -8.81211 39.82369 37.19287 1.000 70.03033 282 GLY A C 1
ATOM 2074 O O . GLY A 1 306 ? -9.46672 40.65815 37.83807 1.000 70.44683 282 GLY A O 1
ATOM 2075 N N . THR A 1 307 ? -8.02503 40.15532 36.16609 1.000 69.09290 283 THR A N 1
ATOM 2076 C CA . THR A 1 307 ? -7.81686 41.52440 35.71819 1.000 68.84987 283 THR A CA 1
ATOM 2077 C C . THR A 1 307 ? -8.22502 41.66653 34.26115 1.000 69.16233 283 THR A C 1
ATOM 2078 O O . THR A 1 307 ? -8.46804 40.68506 33.55982 1.000 69.39308 283 THR A O 1
ATOM 2082 N N . THR A 1 308 ? -8.25667 42.91944 33.81328 1.000 66.49326 284 THR A N 1
ATOM 2083 C CA . THR A 1 308 ? -8.62030 43.30166 32.45596 1.000 67.10270 284 THR A CA 1
ATOM 2084 C C . THR A 1 308 ? -7.73881 44.45559 32.00405 1.000 66.94622 284 THR A C 1
ATOM 2085 O O . THR A 1 308 ? -7.40302 45.33550 32.79897 1.000 66.98256 284 THR A O 1
ATOM 2089 N N . VAL A 1 309 ? -7.29698 44.41120 30.75313 1.000 67.61991 285 VAL A N 1
ATOM 2090 C CA . VAL A 1 309 ? -6.53817 45.50461 30.15196 1.000 67.86554 285 VAL A CA 1
ATOM 2091 C C . VAL A 1 309 ? -7.36193 46.09025 29.01623 1.000 69.29719 285 VAL A C 1
ATOM 2092 O O . VAL A 1 309 ? -7.84258 45.34854 28.15482 1.000 69.59711 285 VAL A O 1
ATOM 2096 N N . VAL A 1 310 ? -7.52714 47.41003 28.99999 1.000 67.35542 286 VAL A N 1
ATOM 2097 C CA . VAL A 1 310 ? -8.15408 48.04930 27.84945 1.000 69.04208 286 VAL A CA 1
ATOM 2098 C C . VAL A 1 310 ? -7.15253 49.00803 27.20086 1.000 69.57207 286 VAL A C 1
ATOM 2099 O O . VAL A 1 310 ? -6.21099 49.48446 27.83728 1.000 69.06720 286 VAL A O 1
ATOM 2103 N N . VAL A 1 311 ? -7.34384 49.27375 25.90975 1.000 69.35715 287 VAL A N 1
ATOM 2104 C CA . VAL A 1 311 ? -6.48108 50.20434 25.18672 1.000 70.28906 287 VAL A CA 1
ATOM 2105 C C . VAL A 1 311 ? -7.16443 51.56456 25.18559 1.000 72.68606 287 VAL A C 1
ATOM 2106 O O . VAL A 1 311 ? -8.23560 51.72763 24.59306 1.000 74.32001 287 VAL A O 1
ATOM 2110 N N . THR A 1 312 ? -6.55472 52.53368 25.86980 1.000 72.71424 288 THR A N 1
ATOM 2111 C CA . THR A 1 312 ? -7.07212 53.89339 25.93364 1.000 75.25579 288 THR A CA 1
ATOM 2112 C C . THR A 1 312 ? -5.91272 54.88003 25.89047 1.000 76.24836 288 THR A C 1
ATOM 2113 O O . THR A 1 312 ? -4.86605 54.64693 26.50417 1.000 74.80006 288 THR A O 1
ATOM 2117 N N . GLU A 1 313 ? -6.10678 55.99346 25.17251 1.000 79.05040 289 GLU A N 1
ATOM 2118 C CA . GLU A 1 313 ? -5.09040 57.04609 25.14840 1.000 80.63029 289 GLU A CA 1
ATOM 2119 C C . GLU A 1 313 ? -5.02937 57.83131 26.46100 1.000 81.31566 289 GLU A C 1
ATOM 2120 O O . GLU A 1 313 ? -4.02440 58.50447 26.72268 1.000 82.21981 289 GLU A O 1
ATOM 2126 N N . ASP A 1 314 ? -6.06861 57.73052 27.29592 1.000 81.03039 290 ASP A N 1
ATOM 2127 C CA . ASP A 1 314 ? -6.11274 58.32654 28.62332 1.000 81.46637 290 ASP A CA 1
ATOM 2128 C C . ASP A 1 314 ? -5.19780 57.62343 29.61809 1.000 78.98090 290 ASP A C 1
ATOM 2129 O O . ASP A 1 314 ? -4.99950 58.13166 30.72908 1.000 79.45103 290 ASP A O 1
ATOM 2134 N N . CYS A 1 315 ? -4.63350 56.48101 29.25132 1.000 76.81945 291 CYS A N 1
ATOM 2135 C CA . CYS A 1 315 ? -3.84338 55.70677 30.18634 1.000 74.62674 291 CYS A CA 1
ATOM 2136 C C . CYS A 1 315 ? -2.51821 56.40926 30.48104 1.000 75.59849 291 CYS A C 1
ATOM 2137 O O . CYS A 1 315 ? -2.09864 57.33398 29.78256 1.000 77.71626 291 CYS A O 1
ATOM 2140 N N . GLY A 1 316 ? -1.87424 55.98690 31.55831 1.000 75.34608 292 GLY A N 1
ATOM 2141 C CA . GLY A 1 316 ? -0.57806 56.53292 31.89682 1.000 76.35055 292 GLY A CA 1
ATOM 2142 C C . GLY A 1 316 ? 0.51247 56.04359 30.96208 1.000 75.64704 292 GLY A C 1
ATOM 2143 O O . GLY A 1 316 ? 0.35019 55.07634 30.22206 1.000 73.91046 292 GLY A O 1
ATOM 2144 N N . ASN A 1 317 ? 1.63569 56.75933 30.95537 1.000 77.92513 293 ASN A N 1
ATOM 2145 C CA . ASN A 1 317 ? 2.75529 56.36148 30.11732 1.000 77.50949 293 ASN A CA 1
ATOM 2146 C C . ASN A 1 317 ? 3.38498 55.07704 30.63395 1.000 75.01717 293 ASN A C 1
ATOM 2147 O O . ASN A 1 317 ? 3.09403 54.59544 31.72802 1.000 73.92467 293 ASN A O 1
ATOM 2152 N N . ARG A 1 318 ? 4.26229 54.51217 29.81914 1.000 77.29632 294 ARG A N 1
ATOM 2153 C CA . ARG A 1 318 ? 4.94303 53.29316 30.21480 1.000 75.27194 294 ARG A CA 1
ATOM 2154 C C . ARG A 1 318 ? 5.93890 53.61408 31.31885 1.000 76.30999 294 ARG A C 1
ATOM 2155 O O . ARG A 1 318 ? 6.68209 54.59657 31.24286 1.000 78.56469 294 ARG A O 1
ATOM 2163 N N . GLY A 1 319 ? 5.89932 52.82451 32.37821 1.000 76.26278 295 GLY A N 1
ATOM 2164 C CA . GLY A 1 319 ? 6.82431 52.98274 33.47435 1.000 77.28763 295 GLY A CA 1
ATOM 2165 C C . GLY A 1 319 ? 7.19079 51.63871 34.07038 1.000 75.50541 295 GLY A C 1
ATOM 2166 O O . GLY A 1 319 ? 6.83737 50.58793 33.52434 1.000 73.55532 295 GLY A O 1
ATOM 2167 N N . PRO A 1 320 ? 7.86139 51.64344 35.22485 1.000 75.71045 296 PRO A N 1
ATOM 2168 C CA . PRO A 1 320 ? 8.33519 50.38379 35.80792 1.000 74.50431 296 PRO A CA 1
ATOM 2169 C C . PRO A 1 320 ? 7.18412 49.41190 36.00284 1.000 72.42977 296 PRO A C 1
ATOM 2170 O O . PRO A 1 320 ? 6.04658 49.81256 36.25101 1.000 72.27012 296 PRO A O 1
ATOM 2174 N N . SER A 1 321 ? 7.49181 48.12270 35.87322 1.000 73.08418 297 SER A N 1
ATOM 2175 C CA . SER A 1 321 ? 6.46789 47.08501 35.95050 1.000 71.37448 297 SER A CA 1
ATOM 2176 C C . SER A 1 321 ? 5.79310 47.04318 37.31947 1.000 71.61184 297 SER A C 1
ATOM 2177 O O . SER A 1 321 ? 6.44956 47.10887 38.36119 1.000 72.70216 297 SER A O 1
ATOM 2180 N N . LEU A 1 322 ? 4.46718 46.94953 37.31662 1.000 69.99412 298 LEU A N 1
ATOM 2181 C CA . LEU A 1 322 ? 3.69385 46.81430 38.54169 1.000 70.12856 298 LEU A CA 1
ATOM 2182 C C . LEU A 1 322 ? 3.15241 45.39670 38.63307 1.000 68.89662 298 LEU A C 1
ATOM 2183 O O . LEU A 1 322 ? 3.01775 44.69387 37.63007 1.000 67.89432 298 LEU A O 1
ATOM 2188 N N . ARG A 1 323 ? 2.82695 44.98972 39.84595 1.000 68.30871 299 ARG A N 1
ATOM 2189 C CA . ARG A 1 323 ? 2.26769 43.68144 40.11418 1.000 67.62819 299 ARG A CA 1
ATOM 2190 C C . ARG A 1 323 ? 0.77203 43.83664 40.35400 1.000 67.38230 299 ARG A C 1
ATOM 2191 O O . ARG A 1 323 ? 0.29959 44.91425 40.71598 1.000 67.95345 299 ARG A O 1
ATOM 2199 N N . THR A 1 324 ? 0.01371 42.77481 40.10159 1.000 67.70345 300 THR A N 1
ATOM 2200 C CA . THR A 1 324 ? -1.43874 42.89565 40.20051 1.000 67.64070 300 THR A CA 1
ATOM 2201 C C . THR A 1 324 ? -1.97410 42.86869 41.63315 1.000 68.40565 300 THR A C 1
ATOM 2202 O O . THR A 1 324 ? -3.12447 43.27111 41.86024 1.000 68.60508 300 THR A O 1
ATOM 2206 N N . THR A 1 325 ? -1.18711 42.40238 42.59602 1.000 67.65617 301 THR A N 1
ATOM 2207 C CA . THR A 1 325 ? -1.58909 42.36595 43.99442 1.000 68.59954 301 THR A CA 1
ATOM 2208 C C . THR A 1 325 ? -0.81796 43.42348 44.76838 1.000 69.54361 301 THR A C 1
ATOM 2209 O O . THR A 1 325 ? 0.36738 43.64362 44.51071 1.000 69.76102 301 THR A O 1
ATOM 2213 N N . THR A 1 326 ? -1.52260 44.15415 45.63163 1.000 69.84945 302 THR A N 1
ATOM 2214 C CA . THR A 1 326 ? -0.84997 45.04875 46.56146 1.000 71.15566 302 THR A CA 1
ATOM 2215 C C . THR A 1 326 ? -0.02819 44.22642 47.54391 1.000 72.13981 302 THR A C 1
ATOM 2216 O O . THR A 1 326 ? -0.14266 43.00381 47.61056 1.000 71.89952 302 THR A O 1
ATOM 2220 N N . ALA A 1 327 ? 0.83577 44.89521 48.30257 1.000 70.39187 303 ALA A N 1
ATOM 2221 C CA . ALA A 1 327 ? 1.55930 44.14816 49.32612 1.000 71.72654 303 ALA A CA 1
ATOM 2222 C C . ALA A 1 327 ? 0.59409 43.42416 50.25894 1.000 72.08121 303 ALA A C 1
ATOM 2223 O O . ALA A 1 327 ? 0.88034 42.30423 50.68456 1.000 72.67952 303 ALA A O 1
ATOM 2225 N N . SER A 1 328 ? -0.57654 44.01727 50.54104 1.000 72.13143 304 SER A N 1
ATOM 2226 C CA . SER A 1 328 ? -1.55721 43.42413 51.45237 1.000 72.64772 304 SER A CA 1
ATOM 2227 C C . SER A 1 328 ? -2.33800 42.27444 50.83076 1.000 71.58630 304 SER A C 1
ATOM 2228 O O . SER A 1 328 ? -3.14279 41.65043 51.53015 1.000 72.20402 304 SER A O 1
ATOM 2231 N N . GLY A 1 329 ? -2.21544 42.03936 49.52903 1.000 71.59441 305 GLY A N 1
ATOM 2232 C CA . GLY A 1 329 ? -2.95236 40.95116 48.92967 1.000 70.90525 305 GLY A CA 1
ATOM 2233 C C . GLY A 1 329 ? -4.18523 41.36163 48.15267 1.000 69.90193 305 GLY A C 1
ATOM 2234 O O . GLY A 1 329 ? -4.91209 40.47773 47.69717 1.000 69.63759 305 GLY A O 1
ATOM 2235 N N . LYS A 1 330 ? -4.51236 42.65675 48.10272 1.000 71.52531 306 LYS A N 1
ATOM 2236 C CA . LYS A 1 330 ? -5.61843 43.13882 47.28463 1.000 70.82913 306 LYS A CA 1
ATOM 2237 C C . LYS A 1 330 ? -5.29886 42.95624 45.81478 1.000 69.68420 306 LYS A C 1
ATOM 2238 O O . LYS A 1 330 ? -4.15400 43.13757 45.39182 1.000 69.36154 306 LYS A O 1
ATOM 2244 N N . LEU A 1 331 ? -6.31350 42.61323 45.02571 1.000 68.87838 307 LEU A N 1
ATOM 2245 C CA . LEU A 1 331 ? -6.15643 42.51373 43.58011 1.000 67.97040 307 LEU A CA 1
ATOM 2246 C C . LEU A 1 331 ? -6.62050 43.80260 42.92865 1.000 67.89816 307 LEU A C 1
ATOM 2247 O O . LEU A 1 331 ? -7.66346 44.34839 43.30020 1.000 68.50205 307 LEU A O 1
ATOM 2252 N N . ILE A 1 332 ? -5.83556 44.29967 41.98586 1.000 68.68441 308 ILE A N 1
ATOM 2253 C CA . ILE A 1 332 ? -6.22108 45.44854 41.18341 1.000 68.87058 308 ILE A CA 1
ATOM 2254 C C . ILE A 1 332 ? -6.83641 44.90412 39.90055 1.000 68.44003 308 ILE A C 1
ATOM 2255 O O . ILE A 1 332 ? -6.13989 44.30776 39.07366 1.000 67.75312 308 ILE A O 1
ATOM 2260 N N . THR A 1 333 ? -8.13355 45.12023 39.69987 1.000 68.75611 309 THR A N 1
ATOM 2261 C CA . THR A 1 333 ? -8.78603 44.44974 38.58470 1.000 68.68351 309 THR A CA 1
ATOM 2262 C C . THR A 1 333 ? -8.67102 45.20503 37.25553 1.000 68.78468 309 THR A C 1
ATOM 2263 O O . THR A 1 333 ? -8.52263 44.56465 36.21463 1.000 68.41661 309 THR A O 1
ATOM 2267 N N . GLU A 1 334 ? -8.67429 46.53745 37.24916 1.000 69.41519 310 GLU A N 1
ATOM 2268 C CA . GLU A 1 334 ? -8.79182 47.31410 36.01807 1.000 70.02956 310 GLU A CA 1
ATOM 2269 C C . GLU A 1 334 ? -7.45237 47.92112 35.61745 1.000 69.74318 310 GLU A C 1
ATOM 2270 O O . GLU A 1 334 ? -6.89920 48.75497 36.33839 1.000 70.16000 310 GLU A O 1
ATOM 2276 N N . TRP A 1 335 ? -6.97365 47.55155 34.43240 1.000 69.84142 311 TRP A N 1
ATOM 2277 C CA . TRP A 1 335 ? -5.70875 48.02661 33.88811 1.000 69.68270 311 TRP A CA 1
ATOM 2278 C C . TRP A 1 335 ? -5.93620 48.61077 32.50080 1.000 70.55668 311 TRP A C 1
ATOM 2279 O O . TRP A 1 335 ? -6.99940 48.44303 31.89683 1.000 71.13831 311 TRP A O 1
ATOM 2290 N N . CYS A 1 336 ? -4.92100 49.30237 31.99169 1.000 69.17448 312 CYS A N 1
ATOM 2291 C CA . CYS A 1 336 ? -4.99191 49.82823 30.63995 1.000 70.16006 312 CYS A CA 1
ATOM 2292 C C . CYS A 1 336 ? -3.58166 50.01800 30.10924 1.000 69.96069 312 CYS A C 1
ATOM 2293 O O . CYS A 1 336 ? -2.58947 49.89054 30.83338 1.000 69.30497 312 CYS A O 1
ATOM 2296 N N . CYS A 1 337 ? -3.51865 50.36824 28.82913 1.000 70.52321 313 CYS A N 1
ATOM 2297 C CA . CYS A 1 337 ? -2.28283 50.69864 28.14900 1.000 70.77619 313 CYS A CA 1
ATOM 2298 C C . CYS A 1 337 ? -2.63831 51.62690 27.00911 1.000 72.72147 313 CYS A C 1
ATOM 2299 O O . CYS A 1 337 ? -3.75030 51.58383 26.47227 1.000 73.41372 313 CYS A O 1
ATOM 2302 N N . ARG A 1 338 ? -1.68558 52.47947 26.65756 1.000 71.48066 314 ARG A N 1
ATOM 2303 C CA . ARG A 1 338 ? -1.99928 53.58057 25.75293 1.000 73.91706 314 ARG A CA 1
ATOM 2304 C C . ARG A 1 338 ? -2.08347 53.11979 24.30231 1.000 74.03255 314 ARG A C 1
ATOM 2305 O O . ARG A 1 338 ? -3.07780 53.38877 23.62314 1.000 75.42124 314 ARG A O 1
ATOM 2313 N N . SER A 1 339 ? -1.04560 52.44335 23.80183 1.000 72.21431 315 SER A N 1
ATOM 2314 C CA . SER A 1 339 ? -1.00625 51.98760 22.41837 1.000 72.37159 315 SER A CA 1
ATOM 2315 C C . SER A 1 339 ? -0.41114 50.58525 22.30617 1.000 70.01248 315 SER A C 1
ATOM 2316 O O . SER A 1 339 ? 0.32258 50.29596 21.36073 1.000 69.95413 315 SER A O 1
ATOM 2319 N N . CYS A 1 340 ? -0.62597 49.73220 23.29854 1.000 72.09563 316 CYS A N 1
ATOM 2320 C CA . CYS A 1 340 ? -0.13535 48.36380 23.22608 1.000 70.18452 316 CYS A CA 1
ATOM 2321 C C . CYS A 1 340 ? -1.13040 47.51703 22.42365 1.000 70.10346 316 CYS A C 1
ATOM 2322 O O . CYS A 1 340 ? -2.12604 48.02754 21.90534 1.000 71.56732 316 CYS A O 1
ATOM 2325 N N . THR A 1 341 ? -0.80655 46.23920 22.20021 1.000 68.05069 317 THR A N 1
ATOM 2326 C CA . THR A 1 341 ? -1.67944 45.30357 21.48931 1.000 68.13464 317 THR A CA 1
ATOM 2327 C C . THR A 1 341 ? -2.01254 44.11631 22.38985 1.000 66.84838 317 THR A C 1
ATOM 2328 O O . THR A 1 341 ? -1.11088 43.51983 22.98626 1.000 65.59134 317 THR A O 1
ATOM 2332 N N . LEU A 1 342 ? -3.32578 43.77422 22.49905 1.000 66.23324 318 LEU A N 1
ATOM 2333 C CA . LEU A 1 342 ? -3.75892 42.65194 23.32807 1.000 65.43729 318 LEU A CA 1
ATOM 2334 C C . LEU A 1 342 ? -3.50998 41.30102 22.64522 1.000 65.11146 318 LEU A C 1
ATOM 2335 O O . LEU A 1 342 ? -3.57197 41.18926 21.42182 1.000 65.89665 318 LEU A O 1
ATOM 2340 N N . PRO A 1 343 ? -3.25942 40.23661 23.41766 1.000 66.64716 319 PRO A N 1
ATOM 2341 C CA . PRO A 1 343 ? -3.21983 40.12163 24.87698 1.000 65.91086 319 PRO A CA 1
ATOM 2342 C C . PRO A 1 343 ? -2.00550 40.83522 25.50363 1.000 65.02725 319 PRO A C 1
ATOM 2343 O O . PRO A 1 343 ? -0.96314 40.96632 24.86935 1.000 64.72537 319 PRO A O 1
ATOM 2347 N N . PRO A 1 344 ? -2.12046 41.25234 26.75540 1.000 65.83042 320 PRO A N 1
ATOM 2348 C CA . PRO A 1 344 ? -1.07338 42.08088 27.35269 1.000 65.45050 320 PRO A CA 1
ATOM 2349 C C . PRO A 1 344 ? 0.17651 41.28713 27.69019 1.000 64.67249 320 PRO A C 1
ATOM 2350 O O . PRO A 1 344 ? 0.11650 40.09604 28.00212 1.000 64.38412 320 PRO A O 1
ATOM 2354 N N . LEU A 1 345 ? 1.32466 41.96986 27.62051 1.000 65.16543 321 LEU A N 1
ATOM 2355 C CA . LEU A 1 345 ? 2.57697 41.37579 28.07742 1.000 64.71938 321 LEU A CA 1
ATOM 2356 C C . LEU A 1 345 ? 2.48268 41.20141 29.58148 1.000 64.67423 321 LEU A C 1
ATOM 2357 O O . LEU A 1 345 ? 2.36097 42.18376 30.32310 1.000 65.06239 321 LEU A O 1
ATOM 2362 N N . ARG A 1 346 ? 2.56021 39.95851 30.03164 1.000 64.65221 322 ARG A N 1
ATOM 2363 C CA . ARG A 1 346 ? 2.46303 39.64781 31.44078 1.000 64.82588 322 ARG A CA 1
ATOM 2364 C C . ARG A 1 346 ? 3.61252 38.72707 31.81700 1.000 64.92431 322 ARG A C 1
ATOM 2365 O O . ARG A 1 346 ? 4.03995 37.89348 31.01147 1.000 64.79467 322 ARG A O 1
ATOM 2373 N N . TYR A 1 347 ? 4.12331 38.90300 33.03605 1.000 66.52563 323 TYR A N 1
ATOM 2374 C CA . TYR A 1 347 ? 5.12716 38.03916 33.63052 1.000 67.02978 323 TYR A CA 1
ATOM 2375 C C . TYR A 1 347 ? 4.50233 37.35621 34.83389 1.000 67.56541 323 TYR A C 1
ATOM 2376 O O . TYR A 1 347 ? 3.58107 37.88864 35.46136 1.000 67.57808 323 TYR A O 1
ATOM 2385 N N . ARG A 1 348 ? 5.00349 36.17916 35.17026 1.000 66.87742 324 ARG A N 1
ATOM 2386 C CA . ARG A 1 348 ? 4.53517 35.48526 36.35809 1.000 67.76085 324 ARG A CA 1
ATOM 2387 C C . ARG A 1 348 ? 5.75895 34.94834 37.07290 1.000 68.90968 324 ARG A C 1
ATOM 2388 O O . ARG A 1 348 ? 6.62785 34.32237 36.45630 1.000 69.14243 324 ARG A O 1
ATOM 2396 N N . GLY A 1 349 ? 5.83353 35.22309 38.36602 1.000 71.86323 325 GLY A N 1
ATOM 2397 C CA . GLY A 1 349 ? 7.00534 34.89712 39.13515 1.000 73.27638 325 GLY A CA 1
ATOM 2398 C C . GLY A 1 349 ? 6.56100 34.29456 40.43751 1.000 74.62285 325 GLY A C 1
ATOM 2399 O O . GLY A 1 349 ? 5.36616 34.03156 40.60817 1.000 74.36486 325 GLY A O 1
ATOM 2400 N N . GLU A 1 350 ? 7.50243 34.10630 41.36379 1.000 73.77752 326 GLU A N 1
ATOM 2401 C CA . GLU A 1 350 ? 7.22535 33.41652 42.61116 1.000 75.48675 326 GLU A CA 1
ATOM 2402 C C . GLU A 1 350 ? 6.19543 34.15080 43.46893 1.000 75.25252 326 GLU A C 1
ATOM 2403 O O . GLU A 1 350 ? 5.54393 33.51958 44.30658 1.000 76.33137 326 GLU A O 1
ATOM 2409 N N . ASP A 1 351 ? 5.95632 35.44314 43.21882 1.000 73.13847 327 ASP A N 1
ATOM 2410 C CA . ASP A 1 351 ? 5.13841 36.26292 44.10999 1.000 73.18325 327 ASP A CA 1
ATOM 2411 C C . ASP A 1 351 ? 3.92002 36.89625 43.44136 1.000 71.49848 327 ASP A C 1
ATOM 2412 O O . ASP A 1 351 ? 3.43329 37.94446 43.90081 1.000 71.31918 327 ASP A O 1
ATOM 2417 N N . GLY A 1 352 ? 3.42103 36.30069 42.36709 1.000 73.44991 328 GLY A N 1
ATOM 2418 C CA . GLY A 1 352 ? 2.21282 36.79154 41.74402 1.000 72.23478 328 GLY A CA 1
ATOM 2419 C C . GLY A 1 352 ? 2.47393 37.17337 40.30823 1.000 70.97556 328 GLY A C 1
ATOM 2420 O O . GLY A 1 352 ? 3.50730 36.80801 39.73647 1.000 70.97505 328 GLY A O 1
ATOM 2421 N N . CYS A 1 353 ? 1.56965 37.97900 39.75783 1.000 72.38374 329 CYS A N 1
ATOM 2422 C CA . CYS A 1 353 ? 1.49253 38.30282 38.33808 1.000 71.37157 329 CYS A CA 1
ATOM 2423 C C . CYS A 1 353 ? 1.89247 39.76208 38.12104 1.000 71.11137 329 CYS A C 1
ATOM 2424 O O . CYS A 1 353 ? 1.40638 40.65088 38.83630 1.000 71.43418 329 CYS A O 1
ATOM 2427 N N . TRP A 1 354 ? 2.78096 40.01651 37.15158 1.000 67.21762 330 TRP A N 1
ATOM 2428 C CA . TRP A 1 354 ? 3.17215 41.37941 36.80406 1.000 67.28267 330 TRP A CA 1
ATOM 2429 C C . TRP A 1 354 ? 2.77335 41.70348 35.36774 1.000 66.60927 330 TRP A C 1
ATOM 2430 O O . TRP A 1 354 ? 2.51395 40.80844 34.56612 1.000 66.07737 330 TRP A O 1
ATOM 2441 N N . TYR A 1 355 ? 2.75391 42.99012 35.02186 1.000 65.20587 331 TYR A N 1
ATOM 2442 C CA . TYR A 1 355 ? 2.37659 43.40687 33.67770 1.000 64.92012 331 TYR A CA 1
ATOM 2443 C C . TYR A 1 355 ? 3.54467 44.09595 32.99693 1.000 65.32419 331 TYR A C 1
ATOM 2444 O O . TYR A 1 355 ? 4.45803 44.61355 33.64267 1.000 66.07213 331 TYR A O 1
ATOM 2453 N N . GLY A 1 356 ? 3.50509 44.09856 31.67523 1.000 65.45849 332 GLY A N 1
ATOM 2454 C CA . GLY A 1 356 ? 4.52578 44.79521 30.92738 1.000 66.02114 332 GLY A CA 1
ATOM 2455 C C . GLY A 1 356 ? 4.51833 46.28004 31.21880 1.000 67.28064 332 GLY A C 1
ATOM 2456 O O . GLY A 1 356 ? 3.53037 46.84610 31.68952 1.000 67.62471 332 GLY A O 1
ATOM 2457 N N . MET A 1 357 ? 5.63721 46.92117 30.87438 1.000 66.38833 333 MET A N 1
ATOM 2458 C CA . MET A 1 357 ? 5.85472 48.30405 31.26646 1.000 68.03995 333 MET A CA 1
ATOM 2459 C C . MET A 1 357 ? 4.71213 49.21007 30.83931 1.000 68.67947 333 MET A C 1
ATOM 2460 O O . MET A 1 357 ? 4.37558 50.16162 31.55226 1.000 69.86860 333 MET A O 1
ATOM 2465 N N . GLU A 1 358 ? 4.09013 48.92852 29.69830 1.000 70.16806 334 GLU A N 1
ATOM 2466 C CA . GLU A 1 358 ? 3.07704 49.82773 29.16757 1.000 71.18224 334 GLU A CA 1
ATOM 2467 C C . GLU A 1 358 ? 1.68713 49.56860 29.73342 1.000 70.64891 334 GLU A C 1
ATOM 2468 O O . GLU A 1 358 ? 0.75454 50.29306 29.37797 1.000 71.65330 334 GLU A O 1
ATOM 2474 N N . ILE A 1 359 ? 1.51937 48.57226 30.59724 1.000 69.53857 335 ILE A N 1
ATOM 2475 C CA . ILE A 1 359 ? 0.21768 48.26228 31.17738 1.000 69.16575 335 ILE A CA 1
ATOM 2476 C C . ILE A 1 359 ? 0.16269 48.93600 32.54800 1.000 69.86367 335 ILE A C 1
ATOM 2477 O O . ILE A 1 359 ? 0.84624 48.51712 33.48869 1.000 69.48487 335 ILE A O 1
ATOM 2482 N N . ARG A 1 360 ? -0.66589 49.95191 32.68597 1.000 69.74953 336 ARG A N 1
ATOM 2483 C CA . ARG A 1 360 ? -0.81964 50.73492 33.90468 1.000 70.72865 336 ARG A CA 1
ATOM 2484 C C . ARG A 1 360 ? -2.20077 50.52552 34.50973 1.000 70.52551 336 ARG A C 1
ATOM 2485 O O . ARG A 1 360 ? -3.12231 50.06793 33.82570 1.000 70.12020 336 ARG A O 1
ATOM 2493 N N . PRO A 1 361 ? -2.38110 50.82394 35.79845 1.000 71.18390 337 PRO A N 1
ATOM 2494 C CA . PRO A 1 361 ? -3.70871 50.66420 36.40560 1.000 71.15758 337 PRO A CA 1
ATOM 2495 C C . PRO A 1 361 ? -4.67190 51.69772 35.85486 1.000 72.60464 337 PRO A C 1
ATOM 2496 O O . PRO A 1 361 ? -4.29399 52.84707 35.61720 1.000 74.12183 337 PRO A O 1
ATOM 2500 N N . LEU A 1 362 ? -5.93337 51.29183 35.67405 1.000 71.77174 338 LEU A N 1
ATOM 2501 C CA . LEU A 1 362 ? -6.88214 52.20433 35.04447 1.000 73.37716 338 LEU A CA 1
ATOM 2502 C C . LEU A 1 362 ? -7.30767 53.29059 36.01685 1.000 74.92108 338 LEU A C 1
ATOM 2503 O O . LEU A 1 362 ? -7.11588 54.48426 35.75633 1.000 76.69900 338 LEU A O 1
ATOM 2508 N N . LYS A 1 363 ? -7.88786 52.88320 37.14809 1.000 76.70532 339 LYS A N 1
ATOM 2509 C CA . LYS A 1 363 ? -8.38988 53.78902 38.17192 1.000 78.11544 339 LYS A CA 1
ATOM 2510 C C . LYS A 1 363 ? -7.46077 53.90376 39.37423 1.000 77.96642 339 LYS A C 1
ATOM 2511 O O . LYS A 1 363 ? -7.28488 55.00483 39.90963 1.000 79.62457 339 LYS A O 1
ATOM 2517 N N . GLU A 1 364 ? -6.83812 52.79907 39.78481 1.000 79.59326 340 GLU A N 1
ATOM 2518 C CA . GLU A 1 364 ? -6.07641 52.76893 41.02646 1.000 79.63082 340 GLU A CA 1
ATOM 2519 C C . GLU A 1 364 ? -4.85501 53.67084 40.90102 1.000 80.75849 340 GLU A C 1
ATOM 2520 O O . GLU A 1 364 ? -4.23660 53.76297 39.83934 1.000 80.65164 340 GLU A O 1
ATOM 2526 N N . LYS A 1 365 ? -4.51908 54.35713 41.98722 1.000 82.33306 341 LYS A N 1
ATOM 2527 C CA . LYS A 1 365 ? -3.29698 55.15376 42.02679 1.000 83.74830 341 LYS A CA 1
ATOM 2528 C C . LYS A 1 365 ? -2.07651 54.24532 42.10471 1.000 82.60990 341 LYS A C 1
ATOM 2529 O O . LYS A 1 365 ? -2.07516 53.25728 42.84239 1.000 81.47561 341 LYS A O 1
ATOM 2535 N N . GLU A 1 366 ? -1.03652 54.56606 41.32827 1.000 80.26840 342 GLU A N 1
ATOM 2536 C CA . GLU A 1 366 ? 0.12451 53.68048 41.24598 1.000 79.26914 342 GLU A CA 1
ATOM 2537 C C . GLU A 1 366 ? 0.88191 53.57653 42.57073 1.000 80.12453 342 GLU A C 1
ATOM 2538 O O . GLU A 1 366 ? 1.59607 52.58828 42.77638 1.000 79.19273 342 GLU A O 1
ATOM 2544 N N . GLU A 1 367 ? 0.75980 54.57929 43.46238 1.000 83.19331 343 GLU A N 1
ATOM 2545 C CA . GLU A 1 367 ? 1.53685 54.58711 44.70574 1.000 84.47565 343 GLU A CA 1
ATOM 2546 C C . GLU A 1 367 ? 1.21308 53.38265 45.58993 1.000 83.07305 343 GLU A C 1
ATOM 2547 O O . GLU A 1 367 ? 2.09178 52.87709 46.30332 1.000 83.53892 343 GLU A O 1
ATOM 2553 N N . ASN A 1 368 ? -0.03223 52.90281 45.54753 1.000 81.80494 344 ASN A N 1
ATOM 2554 C CA . ASN A 1 368 ? -0.45375 51.77684 46.36661 1.000 80.75419 344 ASN A CA 1
ATOM 2555 C C . ASN A 1 368 ? 0.05596 50.44271 45.84807 1.000 79.10319 344 ASN A C 1
ATOM 2556 O O . ASN A 1 368 ? -0.14778 49.42299 46.52473 1.000 78.53753 344 ASN A O 1
ATOM 2561 N N . LEU A 1 369 ? 0.67741 50.41418 44.66678 1.000 78.06691 345 LEU A N 1
ATOM 2562 C CA . LEU A 1 369 ? 1.02503 49.15977 44.02083 1.000 76.48705 345 LEU A CA 1
ATOM 2563 C C . LEU A 1 369 ? 2.49752 48.81573 44.17173 1.000 77.09866 345 LEU A C 1
ATOM 2564 O O . LEU A 1 369 ? 3.36670 49.68951 44.20452 1.000 78.57532 345 LEU A O 1
ATOM 2569 N N . VAL A 1 370 ? 2.77048 47.51936 44.19223 1.000 73.25224 346 VAL A N 1
ATOM 2570 C CA . VAL A 1 370 ? 4.14060 47.04471 44.28626 1.000 73.88701 346 VAL A CA 1
ATOM 2571 C C . VAL A 1 370 ? 4.76100 47.15779 42.90903 1.000 73.23429 346 VAL A C 1
ATOM 2572 O O . VAL A 1 370 ? 4.20723 46.63380 41.93769 1.000 71.67140 346 VAL A O 1
ATOM 2576 N N . ASN A 1 371 ? 5.92130 47.80312 42.81310 1.000 73.65770 347 ASN A N 1
ATOM 2577 C CA . ASN A 1 371 ? 6.57572 47.92583 41.52288 1.000 73.24870 347 ASN A CA 1
ATOM 2578 C C . ASN A 1 371 ? 8.02826 47.51291 41.60519 1.000 74.23273 347 ASN A C 1
ATOM 2579 O O . ASN A 1 371 ? 8.60305 47.38385 42.68328 1.000 75.66978 347 ASN A O 1
ATOM 2584 N N . SER A 1 372 ? 8.63920 47.39722 40.43002 1.000 76.59868 348 SER A N 1
ATOM 2585 C CA . SER A 1 372 ? 9.97713 46.82326 40.29642 1.000 77.30165 348 SER A CA 1
ATOM 2586 C C . SER A 1 372 ? 11.02815 47.91236 40.05585 1.000 79.32661 348 SER A C 1
ATOM 2587 O O . SER A 1 372 ? 11.59233 48.05546 38.97444 1.000 79.21642 348 SER A O 1
ATOM 2590 N N . LEU A 1 373 ? 11.30780 48.69208 41.09106 1.000 81.23837 349 LEU A N 1
ATOM 2591 C CA . LEU A 1 373 ? 12.45116 49.60199 40.98959 1.000 83.70690 349 LEU A CA 1
ATOM 2592 C C . LEU A 1 373 ? 13.53979 49.31032 42.03488 1.000 85.91139 349 LEU A C 1
ATOM 2593 O O . LEU A 1 373 ? 13.29201 49.37492 43.23428 1.000 86.93597 349 LEU A O 1
ATOM 2598 N N . ASN B 1 23 ? 3.29704 21.06841 22.91099 1.000 105.45528 -1 ASN B N 1
ATOM 2599 C CA . ASN B 1 23 ? 3.26398 22.11796 21.89222 1.000 103.35151 -1 ASN B CA 1
ATOM 2600 C C . ASN B 1 23 ? 4.43022 21.93176 20.89067 1.000 101.43783 -1 ASN B C 1
ATOM 2601 O O . ASN B 1 23 ? 4.34493 22.31822 19.71192 1.000 99.98396 -1 ASN B O 1
ATOM 2606 N N . ALA B 1 24 ? 5.50729 21.29540 21.35452 1.000 100.72078 0 ALA B N 1
ATOM 2607 C CA . ALA B 1 24 ? 6.74083 21.22563 20.58721 1.000 99.10158 0 ALA B CA 1
ATOM 2608 C C . ALA B 1 24 ? 6.97896 19.79554 20.06362 1.000 99.71955 0 ALA B C 1
ATOM 2609 O O . ALA B 1 24 ? 6.03185 19.01208 19.88923 1.000 100.93803 0 ALA B O 1
ATOM 2611 N N . ASP B 1 25 ? 8.24386 19.45846 19.78502 1.000 96.93473 1 ASP B N 1
ATOM 2612 C CA . ASP B 1 25 ? 8.63771 18.12331 19.35191 1.000 97.60226 1 ASP B CA 1
ATOM 2613 C C . ASP B 1 25 ? 9.28252 17.39377 20.53050 1.000 99.35811 1 ASP B C 1
ATOM 2614 O O . ASP B 1 25 ? 10.31817 17.83205 21.03858 1.000 98.99494 1 ASP B O 1
ATOM 2619 N N . SER B 1 26 ? 8.69981 16.26385 20.93648 1.000 98.47006 2 SER B N 1
ATOM 2620 C CA . SER B 1 26 ? 9.18197 15.48590 22.07800 1.000 100.57851 2 SER B CA 1
ATOM 2621 C C . SER B 1 26 ? 9.63581 14.10809 21.61265 1.000 101.54051 2 SER B C 1
ATOM 2622 O O . SER B 1 26 ? 8.90502 13.41849 20.89300 1.000 101.90173 2 SER B O 1
ATOM 2625 N N . GLY B 1 27 ? 10.80979 13.68849 22.07240 1.000 99.28237 3 GLY B N 1
ATOM 2626 C CA . GLY B 1 27 ? 11.36720 12.42463 21.63254 1.000 100.24732 3 GLY B CA 1
ATOM 2627 C C . GLY B 1 27 ? 12.81785 12.32862 22.05411 1.000 100.50993 3 GLY B C 1
ATOM 2628 O O . GLY B 1 27 ? 13.28005 13.09964 22.89398 1.000 100.44559 3 GLY B O 1
ATOM 2629 N N . CYS B 1 28 ? 13.52977 11.38013 21.45805 1.000 101.11534 4 CYS B N 1
ATOM 2630 C CA . CYS B 1 28 ? 14.88297 11.06968 21.88784 1.000 101.94436 4 CYS B CA 1
ATOM 2631 C C . CYS B 1 28 ? 15.84319 11.08495 20.71473 1.000 100.28524 4 CYS B C 1
ATOM 2632 O O . CYS B 1 28 ? 15.47006 10.83221 19.57095 1.000 99.21193 4 CYS B O 1
ATOM 2635 N N . VAL B 1 29 ? 17.10782 11.31874 21.03447 1.000 103.14029 5 VAL B N 1
ATOM 2636 C CA . VAL B 1 29 ? 18.12521 11.59850 20.03408 1.000 101.54468 5 VAL B CA 1
ATOM 2637 C C . VAL B 1 29 ? 19.46335 11.15999 20.59630 1.000 103.10368 5 VAL B C 1
ATOM 2638 O O . VAL B 1 29 ? 19.75533 11.38642 21.77354 1.000 104.38197 5 VAL B O 1
ATOM 2642 N N . VAL B 1 30 ? 20.27449 10.51328 19.76304 1.000 105.50491 6 VAL B N 1
ATOM 2643 C CA . VAL B 1 30 ? 21.61578 10.10483 20.15957 1.000 107.03175 6 VAL B CA 1
ATOM 2644 C C . VAL B 1 30 ? 22.61631 10.80787 19.25859 1.000 105.27130 6 VAL B C 1
ATOM 2645 O O . VAL B 1 30 ? 22.47866 10.78077 18.03210 1.000 103.79373 6 VAL B O 1
ATOM 2649 N N . SER B 1 31 ? 23.63084 11.41814 19.86585 1.000 114.61253 7 SER B N 1
ATOM 2650 C CA . SER B 1 31 ? 24.68950 12.11032 19.13862 1.000 113.35474 7 SER B CA 1
ATOM 2651 C C . SER B 1 31 ? 25.93457 11.23919 19.19063 1.000 115.38129 7 SER B C 1
ATOM 2652 O O . SER B 1 31 ? 26.51033 11.04593 20.26706 1.000 117.36455 7 SER B O 1
ATOM 2655 N N . TRP B 1 32 ? 26.33859 10.70459 18.03029 1.000 119.80382 8 TRP B N 1
ATOM 2656 C CA . TRP B 1 32 ? 27.50668 9.82614 17.97952 1.000 121.84485 8 TRP B CA 1
ATOM 2657 C C . TRP B 1 32 ? 28.78760 10.61546 18.24026 1.000 122.06876 8 TRP B C 1
ATOM 2658 O O . TRP B 1 32 ? 29.68222 10.14335 18.95336 1.000 124.37826 8 TRP B O 1
ATOM 2669 N N . LYS B 1 33 ? 28.91456 11.79623 17.62028 1.000 119.74635 9 LYS B N 1
ATOM 2670 C CA . LYS B 1 33 ? 30.11343 12.61664 17.78674 1.000 119.95862 9 LYS B CA 1
ATOM 2671 C C . LYS B 1 33 ? 30.25453 13.11181 19.21857 1.000 121.04652 9 LYS B C 1
ATOM 2672 O O . LYS B 1 33 ? 31.35786 13.09823 19.78290 1.000 122.81632 9 LYS B O 1
ATOM 2678 N N . ASN B 1 34 ? 29.15044 13.56458 19.81472 1.000 118.90408 10 ASN B N 1
ATOM 2679 C CA . ASN B 1 34 ? 29.16482 14.05491 21.18575 1.000 119.91684 10 ASN B CA 1
ATOM 2680 C C . ASN B 1 34 ? 29.19851 12.91917 22.21689 1.000 122.75154 10 ASN B C 1
ATOM 2681 O O . ASN B 1 34 ? 29.64016 13.14427 23.34722 1.000 124.33104 10 ASN B O 1
ATOM 2686 N N . LYS B 1 35 ? 28.73727 11.71459 21.83794 1.000 119.30978 11 LYS B N 1
ATOM 2687 C CA . LYS B 1 35 ? 28.76280 10.47242 22.63694 1.000 122.24743 11 LYS B CA 1
ATOM 2688 C C . LYS B 1 35 ? 27.75991 10.45311 23.78609 1.000 123.09056 11 LYS B C 1
ATOM 2689 O O . LYS B 1 35 ? 27.98071 9.75856 24.77863 1.000 125.83783 11 LYS B O 1
ATOM 2695 N N . GLU B 1 36 ? 26.64836 11.17447 23.67058 1.000 121.54239 12 GLU B N 1
ATOM 2696 C CA . GLU B 1 36 ? 25.61655 11.18471 24.69845 1.000 122.33497 12 GLU B CA 1
ATOM 2697 C C . GLU B 1 36 ? 24.27362 10.81773 24.07893 1.000 121.21511 12 GLU B C 1
ATOM 2698 O O . GLU B 1 36 ? 24.12920 10.72824 22.85893 1.000 119.53159 12 GLU B O 1
ATOM 2704 N N . LEU B 1 37 ? 23.29896 10.54543 24.93873 1.000 114.16133 13 LEU B N 1
ATOM 2705 C CA . LEU B 1 37 ? 21.90885 10.41367 24.53267 1.000 113.18134 13 LEU B CA 1
ATOM 2706 C C . LEU B 1 37 ? 21.13108 11.47959 25.27987 1.000 112.36667 13 LEU B C 1
ATOM 2707 O O . LEU B 1 37 ? 21.37299 11.71553 26.46792 1.000 113.90366 13 LEU B O 1
ATOM 2712 N N . LYS B 1 38 ? 20.23419 12.15854 24.57712 1.000 113.49258 14 LYS B N 1
ATOM 2713 C CA . LYS B 1 38 ? 19.44115 13.20055 25.19976 1.000 112.68730 14 LYS B CA 1
ATOM 2714 C C . LYS B 1 38 ? 17.99204 13.00078 24.79536 1.000 112.16941 14 LYS B C 1
ATOM 2715 O O . LYS B 1 38 ? 17.68793 12.88073 23.60531 1.000 110.61829 14 LYS B O 1
ATOM 2721 N N . CYS B 1 39 ? 17.09956 13.00065 25.77454 1.000 107.82633 15 CYS B N 1
ATOM 2722 C CA . CYS B 1 39 ? 15.68034 13.06600 25.48858 1.000 107.31800 15 CYS B CA 1
ATOM 2723 C C . CYS B 1 39 ? 15.15993 14.36864 26.06095 1.000 106.33057 15 CYS B C 1
ATOM 2724 O O . CYS B 1 39 ? 15.76056 14.96506 26.95965 1.000 106.79543 15 CYS B O 1
ATOM 2727 N N . GLY B 1 40 ? 14.02871 14.78661 25.55564 1.000 100.83154 16 GLY B N 1
ATOM 2728 C CA . GLY B 1 40 ? 13.44408 16.02675 25.99242 1.000 99.90253 16 GLY B CA 1
ATOM 2729 C C . GLY B 1 40 ? 12.54785 16.58711 24.91638 1.000 97.87475 16 GLY B C 1
ATOM 2730 O O . GLY B 1 40 ? 12.15170 15.90012 23.98312 1.000 97.58606 16 GLY B O 1
ATOM 2731 N N . SER B 1 41 ? 12.20704 17.84488 25.09547 1.000 97.91596 17 SER B N 1
ATOM 2732 C CA . SER B 1 41 ? 11.22094 18.48930 24.26106 1.000 96.37691 17 SER B CA 1
ATOM 2733 C C . SER B 1 41 ? 11.84986 19.73911 23.64704 1.000 94.02174 17 SER B C 1
ATOM 2734 O O . SER B 1 41 ? 12.68209 20.39711 24.28166 1.000 93.88967 17 SER B O 1
ATOM 2737 N N . GLY B 1 42 ? 11.47599 20.05196 22.39820 1.000 93.36697 18 GLY B N 1
ATOM 2738 C CA . GLY B 1 42 ? 12.04835 21.19885 21.71013 1.000 91.31371 18 GLY B CA 1
ATOM 2739 C C . GLY B 1 42 ? 11.79139 21.24474 20.21738 1.000 89.77109 18 GLY B C 1
ATOM 2740 O O . GLY B 1 42 ? 10.65525 21.04955 19.78458 1.000 89.89363 18 GLY B O 1
ATOM 2741 N N . ILE B 1 43 ? 12.82895 21.50606 19.42009 1.000 87.56799 19 ILE B N 1
ATOM 2742 C CA . ILE B 1 43 ? 12.72588 21.62421 17.96716 1.000 86.14400 19 ILE B CA 1
ATOM 2743 C C . ILE B 1 43 ? 13.70293 20.62994 17.35812 1.000 86.21425 19 ILE B C 1
ATOM 2744 O O . ILE B 1 43 ? 14.88520 20.63488 17.71263 1.000 86.37811 19 ILE B O 1
ATOM 2749 N N . PHE B 1 44 ? 13.21776 19.76620 16.45932 1.000 85.91143 20 PHE B N 1
ATOM 2750 C CA . PHE B 1 44 ? 14.06604 18.78127 15.78079 1.000 86.04830 20 PHE B CA 1
ATOM 2751 C C . PHE B 1 44 ? 14.11738 19.10756 14.29591 1.000 84.55608 20 PHE B C 1
ATOM 2752 O O . PHE B 1 44 ? 13.11812 18.95195 13.58068 1.000 84.31276 20 PHE B O 1
ATOM 2760 N N . ILE B 1 45 ? 15.28552 19.54689 13.83866 1.000 83.99894 21 ILE B N 1
ATOM 2761 C CA . ILE B 1 45 ? 15.52326 19.82263 12.43010 1.000 82.80444 21 ILE B CA 1
ATOM 2762 C C . ILE B 1 45 ? 16.11706 18.56087 11.82588 1.000 83.37918 21 ILE B C 1
ATOM 2763 O O . ILE B 1 45 ? 17.25155 18.20184 12.13722 1.000 83.93394 21 ILE B O 1
ATOM 2768 N N . THR B 1 46 ? 15.35717 17.87865 10.98099 1.000 85.03619 22 THR B N 1
ATOM 2769 C CA . THR B 1 46 ? 15.87361 16.68514 10.33443 1.000 85.62422 22 THR B CA 1
ATOM 2770 C C . THR B 1 46 ? 16.51993 17.05910 9.01048 1.000 84.54663 22 THR B C 1
ATOM 2771 O O . THR B 1 46 ? 16.18095 18.06320 8.38631 1.000 83.43506 22 THR B O 1
ATOM 2775 N N . ASP B 1 47 ? 17.45255 16.21697 8.58312 1.000 84.29167 23 ASP B N 1
ATOM 2776 C CA . ASP B 1 47 ? 18.13657 16.33269 7.29536 1.000 83.63045 23 ASP B CA 1
ATOM 2777 C C . ASP B 1 47 ? 17.26587 15.58993 6.29111 1.000 83.65942 23 ASP B C 1
ATOM 2778 O O . ASP B 1 47 ? 17.27890 14.35649 6.23180 1.000 84.68879 23 ASP B O 1
ATOM 2783 N N . ASN B 1 48 ? 16.47314 16.34750 5.52823 1.000 86.40812 24 ASN B N 1
ATOM 2784 C CA . ASN B 1 48 ? 15.50823 15.80213 4.58134 1.000 86.45640 24 ASN B CA 1
ATOM 2785 C C . ASN B 1 48 ? 16.07157 15.68076 3.17598 1.000 86.09664 24 ASN B C 1
ATOM 2786 O O . ASN B 1 48 ? 15.30098 15.65137 2.20983 1.000 85.86323 24 ASN B O 1
ATOM 2791 N N . VAL B 1 49 ? 17.39347 15.61092 3.05146 1.000 82.26218 25 VAL B N 1
ATOM 2792 C CA . VAL B 1 49 ? 18.08539 15.47508 1.77472 1.000 82.14127 25 VAL B CA 1
ATOM 2793 C C . VAL B 1 49 ? 18.71408 14.09268 1.62673 1.000 83.25450 25 VAL B C 1
ATOM 2794 O O . VAL B 1 49 ? 18.54230 13.42495 0.61113 1.000 83.51453 25 VAL B O 1
ATOM 2798 N N . HIS B 1 50 ? 19.45483 13.65206 2.63685 1.000 86.11793 26 HIS B N 1
ATOM 2799 C CA . HIS B 1 50 ? 20.05775 12.32986 2.66757 1.000 87.44474 26 HIS B CA 1
ATOM 2800 C C . HIS B 1 50 ? 19.13598 11.28648 3.29478 1.000 88.42244 26 HIS B C 1
ATOM 2801 O O . HIS B 1 50 ? 19.62185 10.30433 3.86630 1.000 89.78856 26 HIS B O 1
ATOM 2808 N N . THR B 1 51 ? 17.82618 11.52440 3.27238 1.000 94.36884 27 THR B N 1
ATOM 2809 C CA . THR B 1 51 ? 16.86341 10.48812 3.61495 1.000 95.45649 27 THR B CA 1
ATOM 2810 C C . THR B 1 51 ? 16.78644 9.47602 2.47582 1.000 96.03168 27 THR B C 1
ATOM 2811 O O . THR B 1 51 ? 16.86546 9.83512 1.29400 1.000 95.21455 27 THR B O 1
ATOM 2815 N N . TRP B 1 52 ? 16.60471 8.20386 2.83779 1.000 101.78628 28 TRP B N 1
ATOM 2816 C CA . TRP B 1 52 ? 16.65276 7.13278 1.85020 1.000 102.59323 28 TRP B CA 1
ATOM 2817 C C . TRP B 1 52 ? 15.37719 7.04942 1.02919 1.000 102.32718 28 TRP B C 1
ATOM 2818 O O . TRP B 1 52 ? 15.41966 6.64643 -0.13938 1.000 102.34968 28 TRP B O 1
ATOM 2829 N N . THR B 1 53 ? 14.24475 7.43104 1.59938 1.000 102.08539 29 THR B N 1
ATOM 2830 C CA . THR B 1 53 ? 12.99804 7.43685 0.85656 1.000 101.96320 29 THR B CA 1
ATOM 2831 C C . THR B 1 53 ? 12.45525 8.85751 0.75956 1.000 100.46710 29 THR B C 1
ATOM 2832 O O . THR B 1 53 ? 12.85293 9.75394 1.51774 1.000 99.71156 29 THR B O 1
ATOM 2836 N N . GLU B 1 54 ? 11.54304 9.05479 -0.19640 1.000 100.00637 30 GLU B N 1
ATOM 2837 C CA . GLU B 1 54 ? 10.91250 10.35846 -0.36867 1.000 98.85920 30 GLU B CA 1
ATOM 2838 C C . GLU B 1 54 ? 10.01036 10.55482 0.83927 1.000 99.34738 30 GLU B C 1
ATOM 2839 O O . GLU B 1 54 ? 8.89503 10.02861 0.88110 1.000 100.36927 30 GLU B O 1
ATOM 2845 N N . GLN B 1 55 ? 10.47147 11.35486 1.81198 1.000 100.58230 31 GLN B N 1
ATOM 2846 C CA . GLN B 1 55 ? 9.70503 11.53884 3.04245 1.000 101.16819 31 GLN B CA 1
ATOM 2847 C C . GLN B 1 55 ? 8.49439 12.42971 2.83114 1.000 100.79812 31 GLN B C 1
ATOM 2848 O O . GLN B 1 55 ? 7.47319 12.25403 3.51339 1.000 101.78360 31 GLN B O 1
ATOM 2854 N N . TYR B 1 56 ? 8.58040 13.37178 1.89431 1.000 96.91283 32 TYR B N 1
ATOM 2855 C CA . TYR B 1 56 ? 7.53118 14.35060 1.68832 1.000 96.61084 32 TYR B CA 1
ATOM 2856 C C . TYR B 1 56 ? 7.15756 14.37330 0.21001 1.000 96.46815 32 TYR B C 1
ATOM 2857 O O . TYR B 1 56 ? 8.02245 14.21517 -0.65589 1.000 95.95581 32 TYR B O 1
ATOM 2866 N N . LYS B 1 57 ? 5.85947 14.54691 -0.07045 1.000 94.82914 33 LYS B N 1
ATOM 2867 C CA . LYS B 1 57 ? 5.31366 14.69706 -1.42049 1.000 94.90973 33 LYS B CA 1
ATOM 2868 C C . LYS B 1 57 ? 4.41692 15.92556 -1.46370 1.000 94.76730 33 LYS B C 1
ATOM 2869 O O . LYS B 1 57 ? 3.56681 16.09941 -0.59120 1.000 95.42069 33 LYS B O 1
ATOM 2875 N N . PHE B 1 58 ? 4.55286 16.74583 -2.49869 1.000 92.02346 34 PHE B N 1
ATOM 2876 C CA . PHE B 1 58 ? 3.65058 17.87837 -2.64939 1.000 92.15868 34 PHE B CA 1
ATOM 2877 C C . PHE B 1 58 ? 2.35177 17.41875 -3.30069 1.000 93.52785 34 PHE B C 1
ATOM 2878 O O . PHE B 1 58 ? 2.36050 16.60630 -4.22827 1.000 93.98717 34 PHE B O 1
ATOM 2886 N N . GLN B 1 59 ? 1.23190 17.92583 -2.79735 1.000 94.85197 35 GLN B N 1
ATOM 2887 C CA . GLN B 1 59 ? -0.09753 17.68626 -3.34891 1.000 96.35997 35 GLN B CA 1
ATOM 2888 C C . GLN B 1 59 ? -0.87803 18.98961 -3.35079 1.000 96.64836 35 GLN B C 1
ATOM 2889 O O . GLN B 1 59 ? -0.64143 19.85666 -2.50509 1.000 95.97965 35 GLN B O 1
ATOM 2895 N N . PRO B 1 60 ? -1.77357 19.17813 -4.31622 1.000 97.14204 36 PRO B N 1
ATOM 2896 C CA . PRO B 1 60 ? -2.58360 20.39883 -4.34926 1.000 97.72467 36 PRO B CA 1
ATOM 2897 C C . PRO B 1 60 ? -3.88181 20.23983 -3.57887 1.000 99.32653 36 PRO B C 1
ATOM 2898 O O . PRO B 1 60 ? -4.49916 19.17310 -3.55518 1.000 100.54291 36 PRO B O 1
ATOM 2902 N N . GLU B 1 61 ? -4.30333 21.32834 -2.93907 1.000 100.14540 37 GLU B N 1
ATOM 2903 C CA . GLU B 1 61 ? -5.55273 21.27561 -2.19019 1.000 101.83952 37 GLU B CA 1
ATOM 2904 C C . GLU B 1 61 ? -6.74563 21.11924 -3.12111 1.000 103.75636 37 GLU B C 1
ATOM 2905 O O . GLU B 1 61 ? -7.66422 20.33567 -2.84513 1.000 105.41445 37 GLU B O 1
ATOM 2911 N N . SER B 1 62 ? -6.74832 21.85289 -4.22787 1.000 101.94955 38 SER B N 1
ATOM 2912 C CA . SER B 1 62 ? -7.83701 21.79495 -5.19864 1.000 103.87502 38 SER B CA 1
ATOM 2913 C C . SER B 1 62 ? -7.23437 21.69148 -6.59374 1.000 103.33055 38 SER B C 1
ATOM 2914 O O . SER B 1 62 ? -6.83749 22.71373 -7.18213 1.000 102.78356 38 SER B O 1
ATOM 2917 N N . PRO B 1 63 ? -7.12307 20.47990 -7.14536 1.000 102.90135 39 PRO B N 1
ATOM 2918 C CA . PRO B 1 63 ? -6.69173 20.36542 -8.54518 1.000 102.74506 39 PRO B CA 1
ATOM 2919 C C . PRO B 1 63 ? -7.59482 21.14217 -9.48245 1.000 104.39794 39 PRO B C 1
ATOM 2920 O O . PRO B 1 63 ? -7.12708 21.63458 -10.51835 1.000 104.11596 39 PRO B O 1
ATOM 2924 N N . SER B 1 64 ? -8.88130 21.27564 -9.13301 1.000 102.88209 40 SER B N 1
ATOM 2925 C CA . SER B 1 64 ? -9.80795 22.05460 -9.94903 1.000 104.74560 40 SER B CA 1
ATOM 2926 C C . SER B 1 64 ? -9.45930 23.54330 -9.93762 1.000 104.10921 40 SER B C 1
ATOM 2927 O O . SER B 1 64 ? -9.56017 24.21026 -10.97292 1.000 104.89507 40 SER B O 1
ATOM 2930 N N . LYS B 1 65 ? -9.05301 24.08843 -8.78462 1.000 104.52276 41 LYS B N 1
ATOM 2931 C CA . LYS B 1 65 ? -8.56084 25.46883 -8.75423 1.000 103.77747 41 LYS B CA 1
ATOM 2932 C C . LYS B 1 65 ? -7.28999 25.66125 -9.58034 1.000 102.22910 41 LYS B C 1
ATOM 2933 O O . LYS B 1 65 ? -7.09285 26.73187 -10.16473 1.000 102.46031 41 LYS B O 1
ATOM 2939 N N . LEU B 1 66 ? -6.40161 24.66726 -9.61741 1.000 103.39771 42 LEU B N 1
ATOM 2940 C CA . LEU B 1 66 ? -5.19468 24.81515 -10.42243 1.000 102.13124 42 LEU B CA 1
ATOM 2941 C C . LEU B 1 66 ? -5.52704 24.88382 -11.90763 1.000 103.54694 42 LEU B C 1
ATOM 2942 O O . LEU B 1 66 ? -4.89160 25.63144 -12.66363 1.000 103.32929 42 LEU B O 1
ATOM 2947 N N . ALA B 1 67 ? -6.49771 24.08320 -12.34873 1.000 103.61713 43 ALA B N 1
ATOM 2948 C CA . ALA B 1 67 ? -6.93242 24.13423 -13.73926 1.000 105.25551 43 ALA B CA 1
ATOM 2949 C C . ALA B 1 67 ? -7.49316 25.51001 -14.10201 1.000 106.66766 43 ALA B C 1
ATOM 2950 O O . ALA B 1 67 ? -7.26340 26.00955 -15.21148 1.000 107.37063 43 ALA B O 1
ATOM 2952 N N . SER B 1 68 ? -8.23778 26.13653 -13.18352 1.000 104.69164 44 SER B N 1
ATOM 2953 C CA . SER B 1 68 ? -8.80393 27.45685 -13.45807 1.000 106.21392 44 SER B CA 1
ATOM 2954 C C . SER B 1 68 ? -7.71043 28.50639 -13.63907 1.000 105.00526 44 SER B C 1
ATOM 2955 O O . SER B 1 68 ? -7.71338 29.25882 -14.62144 1.000 106.20702 44 SER B O 1
ATOM 2958 N N . ALA B 1 69 ? -6.75903 28.56602 -12.69660 1.000 107.47856 45 ALA B N 1
ATOM 2959 C CA . ALA B 1 69 ? -5.67111 29.54033 -12.73185 1.000 106.32434 45 ALA B CA 1
ATOM 2960 C C . ALA B 1 69 ? -4.71802 29.34064 -13.90045 1.000 105.92339 45 ALA B C 1
ATOM 2961 O O . ALA B 1 69 ? -3.92330 30.24763 -14.18042 1.000 105.57506 45 ALA B O 1
ATOM 2963 N N . ILE B 1 70 ? -4.76893 28.18798 -14.56846 1.000 105.75419 46 ILE B N 1
ATOM 2964 C CA . ILE B 1 70 ? -3.94227 27.93117 -15.74697 1.000 105.63831 46 ILE B CA 1
ATOM 2965 C C . ILE B 1 70 ? -4.62542 28.40333 -17.02469 1.000 108.01713 46 ILE B C 1
ATOM 2966 O O . ILE B 1 70 ? -3.96094 28.93347 -17.91487 1.000 108.35994 46 ILE B O 1
ATOM 2971 N N . GLN B 1 71 ? -5.94364 28.22020 -17.14907 1.000 105.34956 47 GLN B N 1
ATOM 2972 C CA . GLN B 1 71 ? -6.69891 28.91677 -18.18960 1.000 107.90721 47 GLN B CA 1
ATOM 2973 C C . GLN B 1 71 ? -6.37628 30.40900 -18.19931 1.000 108.32741 47 GLN B C 1
ATOM 2974 O O . GLN B 1 71 ? -5.94104 30.96118 -19.21490 1.000 109.25495 47 GLN B O 1
ATOM 2980 N N . LYS B 1 72 ? -6.66011 31.09086 -17.08198 1.000 110.34507 48 LYS B N 1
ATOM 2981 C CA . LYS B 1 72 ? -6.37182 32.51896 -16.96640 1.000 110.76970 48 LYS B CA 1
ATOM 2982 C C . LYS B 1 72 ? -4.91766 32.82480 -17.32796 1.000 109.37082 48 LYS B C 1
ATOM 2983 O O . LYS B 1 72 ? -4.63762 33.82475 -18.00016 1.000 110.58316 48 LYS B O 1
ATOM 2989 N N . ALA B 1 73 ? -3.98103 31.96753 -16.89846 1.000 110.08253 49 ALA B N 1
ATOM 2990 C CA . ALA B 1 73 ? -2.57199 32.12320 -17.26547 1.000 108.86117 49 ALA B CA 1
ATOM 2991 C C . ALA B 1 73 ? -2.39358 32.06949 -18.77069 1.000 110.38567 49 ALA B C 1
ATOM 2992 O O . ALA B 1 73 ? -1.81524 32.97581 -19.37774 1.000 111.18622 49 ALA B O 1
ATOM 2994 N N . HIS B 1 74 ? -2.85977 30.98175 -19.38447 1.000 108.20490 50 HIS B N 1
ATOM 2995 C CA . HIS B 1 74 ? -2.75926 30.82848 -20.83147 1.000 109.78740 50 HIS B CA 1
ATOM 2996 C C . HIS B 1 74 ? -3.50922 31.93910 -21.55602 1.000 112.51767 50 HIS B C 1
ATOM 2997 O O . HIS B 1 74 ? -3.05659 32.43452 -22.59550 1.000 113.82061 50 HIS B O 1
ATOM 3004 N N . GLU B 1 75 ? -4.66606 32.33507 -21.02401 1.000 106.99013 51 GLU B N 1
ATOM 3005 C CA . GLU B 1 75 ? -5.43728 33.41723 -21.62677 1.000 109.78143 51 GLU B CA 1
ATOM 3006 C C . GLU B 1 75 ? -4.69005 34.75415 -21.59304 1.000 109.97819 51 GLU B C 1
ATOM 3007 O O . GLU B 1 75 ? -4.79314 35.54813 -22.53786 1.000 112.29527 51 GLU B O 1
ATOM 3013 N N . GLU B 1 76 ? -3.93048 35.01907 -20.51824 1.000 113.49990 52 GLU B N 1
ATOM 3014 C CA . GLU B 1 76 ? -3.11211 36.22569 -20.36661 1.000 113.47368 52 GLU B CA 1
ATOM 3015 C C . GLU B 1 76 ? -1.82508 36.19967 -21.17828 1.000 113.10353 52 GLU B C 1
ATOM 3016 O O . GLU B 1 76 ? -1.05234 37.16507 -21.12545 1.000 113.22129 52 GLU B O 1
ATOM 3022 N N . GLY B 1 77 ? -1.55854 35.12303 -21.89507 1.000 113.24209 53 GLY B N 1
ATOM 3023 C CA . GLY B 1 77 ? -0.31716 35.00632 -22.61692 1.000 112.87456 53 GLY B CA 1
ATOM 3024 C C . GLY B 1 77 ? 0.81205 34.33142 -21.86453 1.000 109.99458 53 GLY B C 1
ATOM 3025 O O . GLY B 1 77 ? 1.95942 34.39064 -22.32565 1.000 109.69073 53 GLY B O 1
ATOM 3026 N N . ILE B 1 78 ? 0.53369 33.67609 -20.73967 1.000 110.77894 54 ILE B N 1
ATOM 3027 C CA . ILE B 1 78 ? 1.55817 32.92480 -20.02521 1.000 108.21744 54 ILE B CA 1
ATOM 3028 C C . ILE B 1 78 ? 1.56558 31.53631 -20.64399 1.000 107.90157 54 ILE B C 1
ATOM 3029 O O . ILE B 1 78 ? 0.58504 30.79367 -20.52564 1.000 108.10240 54 ILE B O 1
ATOM 3034 N N . CYS B 1 79 ? 2.68499 31.17110 -21.27046 1.000 108.09130 55 CYS B N 1
ATOM 3035 C CA . CYS B 1 79 ? 2.76153 29.94119 -22.05001 1.000 108.15112 55 CYS B CA 1
ATOM 3036 C C . CYS B 1 79 ? 3.16854 28.73076 -21.22520 1.000 105.92984 55 CYS B C 1
ATOM 3037 O O . CYS B 1 79 ? 2.99823 27.59515 -21.68611 1.000 105.95911 55 CYS B O 1
ATOM 3040 N N . GLY B 1 80 ? 3.68456 28.93896 -20.02284 1.000 104.67824 56 GLY B N 1
ATOM 3041 C CA . GLY B 1 80 ? 4.09819 27.81060 -19.21541 1.000 102.77576 56 GLY B CA 1
ATOM 3042 C C . GLY B 1 80 ? 4.49530 28.26374 -17.83168 1.000 101.18647 56 GLY B C 1
ATOM 3043 O O . GLY B 1 80 ? 4.32580 29.42594 -17.45763 1.000 101.53424 56 GLY B O 1
ATOM 3044 N N . ILE B 1 81 ? 4.98933 27.31390 -17.04934 1.000 98.14940 57 ILE B N 1
ATOM 3045 C CA . ILE B 1 81 ? 5.45297 27.61893 -15.70715 1.000 96.64491 57 ILE B CA 1
ATOM 3046 C C . ILE B 1 81 ? 6.74282 26.85883 -15.45122 1.000 95.32043 57 ILE B C 1
ATOM 3047 O O . ILE B 1 81 ? 7.03092 25.84206 -16.09262 1.000 95.39818 57 ILE B O 1
ATOM 3052 N N . ARG B 1 82 ? 7.54554 27.40242 -14.54095 1.000 93.08045 58 ARG B N 1
ATOM 3053 C CA . ARG B 1 82 ? 8.76860 26.77638 -14.08007 1.000 91.87957 58 ARG B CA 1
ATOM 3054 C C . ARG B 1 82 ? 8.62561 26.59692 -12.58206 1.000 90.64816 58 ARG B C 1
ATOM 3055 O O . ARG B 1 82 ? 8.24535 27.53858 -11.88433 1.000 90.56620 58 ARG B O 1
ATOM 3063 N N . SER B 1 83 ? 8.90092 25.38759 -12.10248 1.000 87.23145 59 SER B N 1
ATOM 3064 C CA . SER B 1 83 ? 8.81439 25.07078 -10.68721 1.000 86.23609 59 SER B CA 1
ATOM 3065 C C . SER B 1 83 ? 9.95491 25.72394 -9.92567 1.000 85.41250 59 SER B C 1
ATOM 3066 O O . SER B 1 83 ? 11.03087 25.96911 -10.47619 1.000 85.47907 59 SER B O 1
ATOM 3069 N N . VAL B 1 84 ? 9.70074 26.02737 -8.64909 1.000 83.71942 60 VAL B N 1
ATOM 3070 C CA . VAL B 1 84 ? 10.75411 26.53321 -7.76715 1.000 82.95620 60 VAL B CA 1
ATOM 3071 C C . VAL B 1 84 ? 11.60281 25.39484 -7.24067 1.000 82.31160 60 VAL B C 1
ATOM 3072 O O . VAL B 1 84 ? 12.81741 25.34146 -7.46114 1.000 82.17101 60 VAL B O 1
ATOM 3076 N N . THR B 1 85 ? 10.94766 24.45522 -6.57176 1.000 82.52871 61 THR B N 1
ATOM 3077 C CA . THR B 1 85 ? 11.52639 23.35550 -5.82197 1.000 82.10341 61 THR B CA 1
ATOM 3078 C C . THR B 1 85 ? 11.34733 22.06124 -6.61264 1.000 82.56029 61 THR B C 1
ATOM 3079 O O . THR B 1 85 ? 10.45545 21.93958 -7.45589 1.000 83.16566 61 THR B O 1
ATOM 3083 N N . ARG B 1 86 ? 12.23087 21.09571 -6.34951 1.000 82.12259 62 ARG B N 1
ATOM 3084 C CA . ARG B 1 86 ? 12.15975 19.81797 -7.05202 1.000 82.63734 62 ARG B CA 1
ATOM 3085 C C . ARG B 1 86 ? 10.83216 19.11163 -6.80337 1.000 83.08951 62 ARG B C 1
ATOM 3086 O O . ARG B 1 86 ? 10.20357 18.61490 -7.74483 1.000 83.73526 62 ARG B O 1
ATOM 3094 N N . LEU B 1 87 ? 10.36603 19.09571 -5.55236 1.000 84.08479 63 LEU B N 1
ATOM 3095 C CA . LEU B 1 87 ? 9.10149 18.44130 -5.22973 1.000 84.73066 63 LEU B CA 1
ATOM 3096 C C . LEU B 1 87 ? 7.93246 19.03999 -6.00186 1.000 85.24927 63 LEU B C 1
ATOM 3097 O O . LEU B 1 87 ? 6.90666 18.37539 -6.18413 1.000 86.07445 63 LEU B O 1
ATOM 3102 N N . GLU B 1 88 ? 8.05169 20.30084 -6.42531 1.000 85.19277 64 GLU B N 1
ATOM 3103 C CA . GLU B 1 88 ? 6.98685 20.93351 -7.19187 1.000 85.88601 64 GLU B CA 1
ATOM 3104 C C . GLU B 1 88 ? 6.89387 20.33837 -8.58700 1.000 86.57946 64 GLU B C 1
ATOM 3105 O O . GLU B 1 88 ? 5.79267 20.14077 -9.11638 1.000 87.51010 64 GLU B O 1
ATOM 3111 N N . ASN B 1 89 ? 8.04316 20.07880 -9.21103 1.000 87.28729 65 ASN B N 1
ATOM 3112 C CA . ASN B 1 89 ? 8.05662 19.42773 -10.51573 1.000 87.99810 65 ASN B CA 1
ATOM 3113 C C . ASN B 1 89 ? 7.49477 18.01484 -10.43942 1.000 88.55332 65 ASN B C 1
ATOM 3114 O O . ASN B 1 89 ? 6.72613 17.59422 -11.31424 1.000 89.49435 65 ASN B O 1
ATOM 3119 N N . LEU B 1 90 ? 7.91823 17.24169 -9.43083 1.000 87.24088 66 LEU B N 1
ATOM 3120 C CA . LEU B 1 90 ? 7.36583 15.90205 -9.26213 1.000 87.96477 66 LEU B CA 1
ATOM 3121 C C . LEU B 1 90 ? 5.85637 15.95548 -9.07175 1.000 88.78504 66 LEU B C 1
ATOM 3122 O O . LEU B 1 90 ? 5.12614 15.11255 -9.60397 1.000 89.81232 66 LEU B O 1
ATOM 3127 N N . MET B 1 91 ? 5.36623 16.96728 -8.35591 1.000 88.65638 67 MET B N 1
ATOM 3128 C CA . MET B 1 91 ? 3.92479 17.13174 -8.20508 1.000 89.60889 67 MET B CA 1
ATOM 3129 C C . MET B 1 91 ? 3.24777 17.35017 -9.54942 1.000 90.53172 67 MET B C 1
ATOM 3130 O O . MET B 1 91 ? 2.23177 16.71585 -9.84938 1.000 91.73592 67 MET B O 1
ATOM 3135 N N . TRP B 1 92 ? 3.78992 18.24858 -10.37370 1.000 91.24857 68 TRP B N 1
ATOM 3136 C CA . TRP B 1 92 ? 3.19110 18.49475 -11.68442 1.000 92.29928 68 TRP B CA 1
ATOM 3137 C C . TRP B 1 92 ? 3.16188 17.23901 -12.56001 1.000 93.06238 68 TRP B C 1
ATOM 3138 O O . TRP B 1 92 ? 2.34269 17.15236 -13.48402 1.000 94.28646 68 TRP B O 1
ATOM 3149 N N . LYS B 1 93 ? 4.03702 16.26459 -12.28641 1.000 93.34547 69 LYS B N 1
ATOM 3150 C CA . LYS B 1 93 ? 4.02554 15.00069 -13.01359 1.000 94.13855 69 LYS B CA 1
ATOM 3151 C C . LYS B 1 93 ? 2.90025 14.08334 -12.53690 1.000 95.19564 69 LYS B C 1
ATOM 3152 O O . LYS B 1 93 ? 2.16339 13.53380 -13.36232 1.000 96.45370 69 LYS B O 1
ATOM 3158 N N . GLN B 1 94 ? 2.76811 13.87118 -11.21660 1.000 95.02821 70 GLN B N 1
ATOM 3159 C CA . GLN B 1 94 ? 1.65293 13.05831 -10.73286 1.000 96.28508 70 GLN B CA 1
ATOM 3160 C C . GLN B 1 94 ? 0.31085 13.62897 -11.16257 1.000 97.45693 70 GLN B C 1
ATOM 3161 O O . GLN B 1 94 ? -0.66097 12.88147 -11.30529 1.000 98.93131 70 GLN B O 1
ATOM 3167 N N . ILE B 1 95 ? 0.23673 14.93646 -11.38771 1.000 96.23508 71 ILE B N 1
ATOM 3168 C CA . ILE B 1 95 ? -1.04905 15.61626 -11.46916 1.000 97.38462 71 ILE B CA 1
ATOM 3169 C C . ILE B 1 95 ? -1.51723 15.91630 -12.89696 1.000 98.46004 71 ILE B C 1
ATOM 3170 O O . ILE B 1 95 ? -2.71950 16.13761 -13.10567 1.000 99.92847 71 ILE B O 1
ATOM 3175 N N . THR B 1 96 ? -0.62546 15.89929 -13.88363 1.000 98.71595 72 THR B N 1
ATOM 3176 C CA . THR B 1 96 ? -1.00909 16.37353 -15.21260 1.000 99.78843 72 THR B CA 1
ATOM 3177 C C . THR B 1 96 ? -2.10286 15.53844 -15.88270 1.000 101.67810 72 THR B C 1
ATOM 3178 O O . THR B 1 96 ? -2.97717 16.13886 -16.53417 1.000 103.02187 72 THR B O 1
ATOM 3182 N N . PRO B 1 97 ? -2.12276 14.19668 -15.79203 1.000 101.38582 73 PRO B N 1
ATOM 3183 C CA . PRO B 1 97 ? -3.31706 13.46316 -16.26227 1.000 103.40276 73 PRO B CA 1
ATOM 3184 C C . PRO B 1 97 ? -4.64328 13.97277 -15.68488 1.000 104.62124 73 PRO B C 1
ATOM 3185 O O . PRO B 1 97 ? -5.63479 14.02488 -16.42934 1.000 106.43158 73 PRO B O 1
ATOM 3189 N N . GLU B 1 98 ? -4.71958 14.30944 -14.38677 1.000 104.09171 74 GLU B N 1
ATOM 3190 C CA . GLU B 1 98 ? -5.97994 14.86306 -13.89311 1.000 105.41528 74 GLU B CA 1
ATOM 3191 C C . GLU B 1 98 ? -6.16787 16.30818 -14.33812 1.000 105.46715 74 GLU B C 1
ATOM 3192 O O . GLU B 1 98 ? -7.30440 16.74745 -14.54143 1.000 107.18455 74 GLU B O 1
ATOM 3198 N N . LEU B 1 99 ? -5.08325 17.06462 -14.49930 1.000 104.44605 75 LEU B N 1
ATOM 3199 C CA . LEU B 1 99 ? -5.25018 18.43879 -14.95449 1.000 104.71923 75 LEU B CA 1
ATOM 3200 C C . LEU B 1 99 ? -5.76453 18.47994 -16.38573 1.000 106.43458 75 LEU B C 1
ATOM 3201 O O . LEU B 1 99 ? -6.64765 19.28222 -16.70773 1.000 107.91228 75 LEU B O 1
ATOM 3206 N N . ASN B 1 100 ? -5.25072 17.59910 -17.25122 1.000 105.86673 76 ASN B N 1
ATOM 3207 C CA . ASN B 1 100 ? -5.74280 17.55274 -18.62445 1.000 107.64404 76 ASN B CA 1
ATOM 3208 C C . ASN B 1 100 ? -7.15493 16.98356 -18.70139 1.000 109.85100 76 ASN B C 1
ATOM 3209 O O . ASN B 1 100 ? -7.89960 17.30518 -19.63415 1.000 111.74840 76 ASN B O 1
ATOM 3214 N N . HIS B 1 101 ? -7.54903 16.15380 -17.73337 1.000 106.59927 77 HIS B N 1
ATOM 3215 C CA . HIS B 1 101 ? -8.90933 15.62983 -17.73976 1.000 108.89601 77 HIS B CA 1
ATOM 3216 C C . HIS B 1 101 ? -9.90444 16.68858 -17.27265 1.000 110.02440 77 HIS B C 1
ATOM 3217 O O . HIS B 1 101 ? -10.98581 16.82648 -17.85460 1.000 112.32646 77 HIS B O 1
ATOM 3224 N N . ILE B 1 102 ? -9.55421 17.44410 -16.22559 1.000 109.96393 78 ILE B N 1
ATOM 3225 C CA . ILE B 1 102 ? -10.37858 18.57376 -15.79926 1.000 110.93795 78 ILE B CA 1
ATOM 3226 C C . ILE B 1 102 ? -10.42087 19.65599 -16.87888 1.000 111.73062 78 ILE B C 1
ATOM 3227 O O . ILE B 1 102 ? -11.44488 20.32370 -17.05733 1.000 113.69994 78 ILE B O 1
ATOM 3232 N N . LEU B 1 103 ? -9.32444 19.84439 -17.61837 1.000 110.85973 79 LEU B N 1
ATOM 3233 C CA . LEU B 1 103 ? -9.31367 20.83515 -18.69374 1.000 111.81866 79 LEU B CA 1
ATOM 3234 C C . LEU B 1 103 ? -10.19777 20.41385 -19.86431 1.000 114.35928 79 LEU B C 1
ATOM 3235 O O . LEU B 1 103 ? -10.86937 21.25314 -20.47866 1.000 116.24302 79 LEU B O 1
ATOM 3240 N N . SER B 1 104 ? -10.20765 19.11878 -20.18842 1.000 111.10795 80 SER B N 1
ATOM 3241 C CA . SER B 1 104 ? -10.99254 18.63183 -21.31946 1.000 113.54302 80 SER B CA 1
ATOM 3242 C C . SER B 1 104 ? -12.48915 18.67369 -21.00412 1.000 115.98619 80 SER B C 1
ATOM 3243 O O . SER B 1 104 ? -13.29372 19.16265 -21.80939 1.000 118.33884 80 SER B O 1
ATOM 3246 N N . GLU B 1 105 ? -12.86796 18.20768 -19.80993 1.000 116.22697 81 GLU B N 1
ATOM 3247 C CA . GLU B 1 105 ? -14.25956 18.25348 -19.37216 1.000 118.58018 81 GLU B CA 1
ATOM 3248 C C . GLU B 1 105 ? -14.77068 19.68574 -19.33377 1.000 119.58222 81 GLU B C 1
ATOM 3249 O O . GLU B 1 105 ? -15.96084 19.93191 -19.56638 1.000 122.28667 81 GLU B O 1
ATOM 3255 N N . ASN B 1 106 ? -13.87855 20.63998 -19.04818 1.000 116.97296 82 ASN B N 1
ATOM 3256 C CA . ASN B 1 106 ? -14.20605 22.05408 -18.91931 1.000 117.68524 82 ASN B CA 1
ATOM 3257 C C . ASN B 1 106 ? -14.25505 22.78320 -20.25636 1.000 119.23460 82 ASN B C 1
ATOM 3258 O O . ASN B 1 106 ? -14.52528 23.99270 -20.26186 1.000 120.11661 82 ASN B O 1
ATOM 3263 N N . GLU B 1 107 ? -13.98628 22.08834 -21.37186 1.000 117.18840 83 GLU B N 1
ATOM 3264 C CA . GLU B 1 107 ? -14.13539 22.63501 -22.72281 1.000 119.11391 83 GLU B CA 1
ATOM 3265 C C . GLU B 1 107 ? -13.11201 23.73445 -23.02329 1.000 117.83133 83 GLU B C 1
ATOM 3266 O O . GLU B 1 107 ? -13.44357 24.92498 -22.96192 1.000 118.87580 83 GLU B O 1
ATOM 3272 N N . VAL B 1 108 ? -11.87645 23.35315 -23.36446 1.000 120.68335 84 VAL B N 1
ATOM 3273 C CA . VAL B 1 108 ? -10.82492 24.30348 -23.72945 1.000 119.61505 84 VAL B CA 1
ATOM 3274 C C . VAL B 1 108 ? -9.68981 23.53985 -24.40688 1.000 118.20036 84 VAL B C 1
ATOM 3275 O O . VAL B 1 108 ? -9.12900 22.59690 -23.83214 1.000 116.21510 84 VAL B O 1
ATOM 3279 N N . LYS B 1 109 ? -9.33765 23.93978 -25.63453 1.000 122.52972 85 LYS B N 1
ATOM 3280 C CA . LYS B 1 109 ? -8.35362 23.19071 -26.42901 1.000 121.67670 85 LYS B CA 1
ATOM 3281 C C . LYS B 1 109 ? -6.93562 23.59631 -26.01414 1.000 119.12288 85 LYS B C 1
ATOM 3282 O O . LYS B 1 109 ? -6.23019 24.35583 -26.68970 1.000 119.39241 85 LYS B O 1
ATOM 3288 N N . LEU B 1 110 ? -6.49287 23.02347 -24.89586 1.000 118.90914 86 LEU B N 1
ATOM 3289 C CA . LEU B 1 110 ? -5.17119 23.30702 -24.34862 1.000 116.46006 86 LEU B CA 1
ATOM 3290 C C . LEU B 1 110 ? -4.60560 22.03641 -23.73416 1.000 114.49879 86 LEU B C 1
ATOM 3291 O O . LEU B 1 110 ? -5.22376 21.43774 -22.84668 1.000 114.13312 86 LEU B O 1
ATOM 3296 N N . THR B 1 111 ? -3.43090 21.63261 -24.22130 1.000 115.94746 87 THR B N 1
ATOM 3297 C CA . THR B 1 111 ? -2.73101 20.44403 -23.75147 1.000 114.22626 87 THR B CA 1
ATOM 3298 C C . THR B 1 111 ? -1.59331 20.86991 -22.83098 1.000 111.93966 87 THR B C 1
ATOM 3299 O O . THR B 1 111 ? -0.76694 21.70753 -23.21700 1.000 111.68715 87 THR B O 1
ATOM 3303 N N . ILE B 1 112 ? -1.55881 20.30724 -21.61769 1.000 109.36969 88 ILE B N 1
ATOM 3304 C CA . ILE B 1 112 ? -0.43331 20.47525 -20.70071 1.000 107.22122 88 ILE B CA 1
ATOM 3305 C C . ILE B 1 112 ? 0.45298 19.24085 -20.77532 1.000 106.25735 88 ILE B C 1
ATOM 3306 O O . ILE B 1 112 ? -0.02263 18.11582 -20.57716 1.000 106.50094 88 ILE B O 1
ATOM 3311 N N . MET B 1 113 ? 1.73424 19.44157 -21.06652 1.000 105.61973 89 MET B N 1
ATOM 3312 C CA . MET B 1 113 ? 2.74112 18.40572 -20.88420 1.000 104.49782 89 MET B CA 1
ATOM 3313 C C . MET B 1 113 ? 3.89132 19.01716 -20.10635 1.000 102.85741 89 MET B C 1
ATOM 3314 O O . MET B 1 113 ? 4.40807 20.07786 -20.47260 1.000 102.92610 89 MET B O 1
ATOM 3319 N N . THR B 1 114 ? 4.24950 18.36789 -19.00802 1.000 98.58009 90 THR B N 1
ATOM 3320 C CA . THR B 1 114 ? 5.28489 18.84894 -18.11513 1.000 97.07407 90 THR B CA 1
ATOM 3321 C C . THR B 1 114 ? 6.44685 17.87114 -18.18720 1.000 96.44455 90 THR B C 1
ATOM 3322 O O . THR B 1 114 ? 6.24675 16.65157 -18.13799 1.000 96.64268 90 THR B O 1
ATOM 3326 N N . GLY B 1 115 ? 7.65202 18.41151 -18.31914 1.000 95.38082 91 GLY B N 1
ATOM 3327 C CA . GLY B 1 115 ? 8.82778 17.60967 -18.56526 1.000 95.08607 91 GLY B CA 1
ATOM 3328 C C . GLY B 1 115 ? 9.73191 17.46159 -17.36796 1.000 93.76221 91 GLY B C 1
ATOM 3329 O O . GLY B 1 115 ? 9.27921 17.55018 -16.22594 1.000 93.05350 91 GLY B O 1
ATOM 3330 N N . ASP B 1 116 ? 11.01545 17.23020 -17.62704 1.000 94.34672 92 ASP B N 1
ATOM 3331 C CA . ASP B 1 116 ? 11.98142 16.88963 -16.59999 1.000 93.36763 92 ASP B CA 1
ATOM 3332 C C . ASP B 1 116 ? 12.69038 18.16444 -16.12230 1.000 92.72678 92 ASP B C 1
ATOM 3333 O O . ASP B 1 116 ? 12.38707 19.27731 -16.56096 1.000 93.05946 92 ASP B O 1
ATOM 3338 N N . ILE B 1 117 ? 13.63124 17.99461 -15.19280 1.000 90.72429 93 ILE B N 1
ATOM 3339 C CA . ILE B 1 117 ? 14.30561 19.09517 -14.51469 1.000 90.09010 93 ILE B CA 1
ATOM 3340 C C . ILE B 1 117 ? 15.72358 19.20993 -15.05538 1.000 90.47075 93 ILE B C 1
ATOM 3341 O O . ILE B 1 117 ? 16.43689 18.20532 -15.15865 1.000 90.67997 93 ILE B O 1
ATOM 3346 N N . LYS B 1 118 ? 16.12198 20.42991 -15.42037 1.000 89.59420 94 LYS B N 1
ATOM 3347 C CA . LYS B 1 118 ? 17.50531 20.75415 -15.77208 1.000 90.06758 94 LYS B CA 1
ATOM 3348 C C . LYS B 1 118 ? 18.36926 20.86695 -14.51782 1.000 89.26618 94 LYS B C 1
ATOM 3349 O O . LYS B 1 118 ? 18.04480 20.28251 -13.47901 1.000 88.44538 94 LYS B O 1
ATOM 3355 N N . GLY B 1 119 ? 19.49340 21.57290 -14.59921 1.000 81.67442 95 GLY B N 1
ATOM 3356 C CA . GLY B 1 119 ? 20.27147 21.78275 -13.39905 1.000 81.04703 95 GLY B CA 1
ATOM 3357 C C . GLY B 1 119 ? 19.60011 22.78598 -12.49129 1.000 80.23974 95 GLY B C 1
ATOM 3358 O O . GLY B 1 119 ? 18.79617 22.43463 -11.62299 1.000 79.39535 95 GLY B O 1
ATOM 3359 N N . ILE B 1 120 ? 19.88503 24.05959 -12.73700 1.000 81.54646 96 ILE B N 1
ATOM 3360 C CA . ILE B 1 120 ? 19.23785 25.13664 -12.00996 1.000 81.00056 96 ILE B CA 1
ATOM 3361 C C . ILE B 1 120 ? 17.75354 25.10020 -12.33665 1.000 80.87466 96 ILE B C 1
ATOM 3362 O O . ILE B 1 120 ? 17.35736 24.77358 -13.46852 1.000 81.61279 96 ILE B O 1
ATOM 3367 N N . MET B 1 121 ? 16.92041 25.36599 -11.33481 1.000 82.49799 97 MET B N 1
ATOM 3368 C CA . MET B 1 121 ? 15.49035 25.54672 -11.55608 1.000 82.57254 97 MET B CA 1
ATOM 3369 C C . MET B 1 121 ? 15.26435 27.01214 -11.88128 1.000 83.19181 97 MET B C 1
ATOM 3370 O O . MET B 1 121 ? 14.90746 27.81595 -11.02298 1.000 82.78819 97 MET B O 1
ATOM 3375 N N . GLN B 1 122 ? 15.50740 27.36264 -13.14359 1.000 86.51079 98 GLN B N 1
ATOM 3376 C CA . GLN B 1 122 ? 15.40981 28.74789 -13.57659 1.000 87.44950 98 GLN B CA 1
ATOM 3377 C C . GLN B 1 122 ? 14.05227 29.32778 -13.20222 1.000 87.38785 98 GLN B C 1
ATOM 3378 O O . GLN B 1 122 ? 13.04021 28.62088 -13.18913 1.000 87.14780 98 GLN B O 1
ATOM 3384 N N . ALA B 1 123 ? 14.05233 30.61133 -12.85112 1.000 87.10583 99 ALA B N 1
ATOM 3385 C CA . ALA B 1 123 ? 12.84991 31.34824 -12.49259 1.000 87.29699 99 ALA B CA 1
ATOM 3386 C C . ALA B 1 123 ? 12.13116 31.88812 -13.72798 1.000 88.91109 99 ALA B C 1
ATOM 3387 O O . ALA B 1 123 ? 12.72677 32.09245 -14.78459 1.000 90.02764 99 ALA B O 1
ATOM 3389 N N . GLY B 1 124 ? 10.82683 32.10489 -13.58390 1.000 91.97435 100 GLY B N 1
ATOM 3390 C CA . GLY B 1 124 ? 10.04307 32.79746 -14.59221 1.000 93.69805 100 GLY B CA 1
ATOM 3391 C C . GLY B 1 124 ? 9.59849 34.15457 -14.08530 1.000 94.30570 100 GLY B C 1
ATOM 3392 O O . GLY B 1 124 ? 9.58024 34.37192 -12.87230 1.000 93.22145 100 GLY B O 1
ATOM 3393 N N . LYS B 1 125 ? 9.25805 35.08574 -14.96869 1.000 96.97156 101 LYS B N 1
ATOM 3394 C CA . LYS B 1 125 ? 8.92831 36.44144 -14.54403 1.000 97.79818 101 LYS B CA 1
ATOM 3395 C C . LYS B 1 125 ? 7.43293 36.68186 -14.40300 1.000 98.52197 101 LYS B C 1
ATOM 3396 O O . LYS B 1 125 ? 7.03985 37.73904 -13.90933 1.000 99.14997 101 LYS B O 1
ATOM 3402 N N . ARG B 1 126 ? 6.59949 35.71419 -14.75181 1.000 99.37668 102 ARG B N 1
ATOM 3403 C CA . ARG B 1 126 ? 5.16042 35.84068 -14.60951 1.000 100.19704 102 ARG B CA 1
ATOM 3404 C C . ARG B 1 126 ? 4.71985 34.99016 -13.43165 1.000 98.51640 102 ARG B C 1
ATOM 3405 O O . ARG B 1 126 ? 5.53560 34.37536 -12.72907 1.000 96.79524 102 ARG B O 1
ATOM 3413 N N . SER B 1 127 ? 3.40502 34.93969 -13.23803 1.000 101.38140 103 SER B N 1
ATOM 3414 C CA . SER B 1 127 ? 2.87205 34.18096 -12.12316 1.000 100.14780 103 SER B CA 1
ATOM 3415 C C . SER B 1 127 ? 1.39144 33.89940 -12.33533 1.000 101.44503 103 SER B C 1
ATOM 3416 O O . SER B 1 127 ? 0.68965 34.63511 -13.03963 1.000 103.32529 103 SER B O 1
ATOM 3419 N N . LEU B 1 128 ? 0.94245 32.81630 -11.70389 1.000 100.22773 104 LEU B N 1
ATOM 3420 C CA . LEU B 1 128 ? -0.45275 32.44558 -11.57650 1.000 101.29965 104 LEU B CA 1
ATOM 3421 C C . LEU B 1 128 ? -1.09426 33.31814 -10.50027 1.000 101.59775 104 LEU B C 1
ATOM 3422 O O . LEU B 1 128 ? -0.40706 33.97187 -9.70878 1.000 100.60843 104 LEU B O 1
ATOM 3427 N N . ARG B 1 129 ? -2.42836 33.33420 -10.47391 1.000 106.06864 105 ARG B N 1
ATOM 3428 C CA . ARG B 1 129 ? -3.17038 34.14315 -9.50061 1.000 106.67901 105 ARG B CA 1
ATOM 3429 C C . ARG B 1 129 ? -4.38982 33.37721 -8.98064 1.000 107.39529 105 ARG B C 1
ATOM 3430 O O . ARG B 1 129 ? -5.02116 32.62241 -9.74474 1.000 108.41219 105 ARG B O 1
ATOM 3438 N N . PRO B 1 130 ? -4.75644 33.54805 -7.68941 1.000 104.47692 106 PRO B N 1
ATOM 3439 C CA . PRO B 1 130 ? -5.87995 32.83955 -7.03750 1.000 105.26135 106 PRO B CA 1
ATOM 3440 C C . PRO B 1 130 ? -7.28544 33.36436 -7.37665 1.000 107.83448 106 PRO B C 1
ATOM 3441 O O . PRO B 1 130 ? -8.26241 32.72955 -6.96736 1.000 108.79636 106 PRO B O 1
ATOM 3445 N N . ASN B 1 154 ? -2.34308 22.09251 -32.48917 1.000 125.49055 130 ASN B N 1
ATOM 3446 C CA . ASN B 1 154 ? -3.08392 22.71368 -31.38724 1.000 124.90385 130 ASN B CA 1
ATOM 3447 C C . ASN B 1 154 ? -2.17292 23.51380 -30.43975 1.000 122.76716 130 ASN B C 1
ATOM 3448 O O . ASN B 1 154 ? -0.95160 23.55854 -30.61557 1.000 121.72918 130 ASN B O 1
ATOM 3453 N N . GLN B 1 155 ? -2.78900 24.11767 -29.42183 1.000 122.04778 131 GLN B N 1
ATOM 3454 C CA . GLN B 1 155 ? -2.12925 25.03446 -28.49617 1.000 120.39764 131 GLN B CA 1
ATOM 3455 C C . GLN B 1 155 ? -1.65385 24.31687 -27.23138 1.000 117.57438 131 GLN B C 1
ATOM 3456 O O . GLN B 1 155 ? -2.33659 23.42701 -26.71693 1.000 117.17752 131 GLN B O 1
ATOM 3462 N N . THR B 1 156 ? -0.49705 24.74451 -26.70003 1.000 115.18605 132 THR B N 1
ATOM 3463 C CA . THR B 1 156 ? 0.25421 23.93054 -25.74177 1.000 112.67424 132 THR B CA 1
ATOM 3464 C C . THR B 1 156 ? 0.72740 24.74348 -24.53478 1.000 110.98376 132 THR B C 1
ATOM 3465 O O . THR B 1 156 ? 0.96719 25.95200 -24.62829 1.000 111.51644 132 THR B O 1
ATOM 3469 N N . PHE B 1 157 ? 0.86357 24.05712 -23.38976 1.000 109.15786 133 PHE B N 1
ATOM 3470 C CA . PHE B 1 157 ? 1.26929 24.67245 -22.12003 1.000 107.48153 133 PHE B CA 1
ATOM 3471 C C . PHE B 1 157 ? 2.40214 23.89344 -21.45355 1.000 105.39029 133 PHE B C 1
ATOM 3472 O O . PHE B 1 157 ? 2.18318 22.79411 -20.93233 1.000 104.63841 133 PHE B O 1
ATOM 3480 N N . LEU B 1 158 ? 3.59552 24.48831 -21.42095 1.000 104.35490 134 LEU B N 1
ATOM 3481 C CA . LEU B 1 158 ? 4.82840 23.79753 -21.05415 1.000 102.78496 134 LEU B CA 1
ATOM 3482 C C . LEU B 1 158 ? 5.16366 24.04304 -19.58526 1.000 101.02874 134 LEU B C 1
ATOM 3483 O O . LEU B 1 158 ? 5.42812 25.18338 -19.19458 1.000 100.84020 134 LEU B O 1
ATOM 3488 N N . ILE B 1 159 ? 5.19805 22.97979 -18.77977 1.000 97.58852 135 ILE B N 1
ATOM 3489 C CA . ILE B 1 159 ? 5.65379 23.06581 -17.39188 1.000 95.97694 135 ILE B CA 1
ATOM 3490 C C . ILE B 1 159 ? 7.04783 22.45251 -17.31275 1.000 94.96742 135 ILE B C 1
ATOM 3491 O O . ILE B 1 159 ? 7.21674 21.24241 -17.49875 1.000 94.86932 135 ILE B O 1
ATOM 3496 N N . ASP B 1 160 ? 8.03868 23.27760 -17.00166 1.000 94.42309 136 ASP B N 1
ATOM 3497 C CA . ASP B 1 160 ? 9.43883 22.83647 -16.80690 1.000 93.56518 136 ASP B CA 1
ATOM 3498 C C . ASP B 1 160 ? 9.93321 22.23809 -18.11982 1.000 94.49447 136 ASP B C 1
ATOM 3499 O O . ASP B 1 160 ? 9.68684 22.81989 -19.18743 1.000 95.76382 136 ASP B O 1
ATOM 3504 N N . GLY B 1 161 ? 10.65784 21.12858 -18.08202 1.000 95.81293 137 GLY B N 1
ATOM 3505 C CA . GLY B 1 161 ? 11.27504 20.63366 -19.28618 1.000 96.72802 137 GLY B CA 1
ATOM 3506 C C . GLY B 1 161 ? 12.49802 21.45305 -19.64909 1.000 96.97547 137 GLY B C 1
ATOM 3507 O O . GLY B 1 161 ? 12.97417 22.28315 -18.86626 1.000 96.28692 137 GLY B O 1
ATOM 3508 N N . PRO B 1 162 ? 13.00834 21.26896 -20.85609 1.000 97.82061 138 PRO B N 1
ATOM 3509 C CA . PRO B 1 162 ? 14.20426 22.00025 -21.27805 1.000 98.36629 138 PRO B CA 1
ATOM 3510 C C . PRO B 1 162 ? 13.86708 23.43638 -21.66835 1.000 99.27859 138 PRO B C 1
ATOM 3511 O O . PRO B 1 162 ? 12.70804 23.85205 -21.72638 1.000 99.61097 138 PRO B O 1
ATOM 3515 N N . GLU B 1 163 ? 14.92259 24.19715 -21.93074 1.000 101.99536 139 GLU B N 1
ATOM 3516 C CA . GLU B 1 163 ? 14.78904 25.60392 -22.26040 1.000 103.04172 139 GLU B CA 1
ATOM 3517 C C . GLU B 1 163 ? 14.12658 25.74054 -23.62988 1.000 104.90058 139 GLU B C 1
ATOM 3518 O O . GLU B 1 163 ? 14.04908 24.78408 -24.39805 1.000 105.43353 139 GLU B O 1
ATOM 3524 N N . THR B 1 164 ? 13.64486 26.93886 -23.94736 1.000 105.01089 140 THR B N 1
ATOM 3525 C CA . THR B 1 164 ? 13.00835 27.11339 -25.24858 1.000 107.01947 140 THR B CA 1
ATOM 3526 C C . THR B 1 164 ? 12.84648 28.59665 -25.54915 1.000 108.53117 140 THR B C 1
ATOM 3527 O O . THR B 1 164 ? 12.71308 29.41784 -24.63307 1.000 107.80541 140 THR B O 1
ATOM 3531 N N . ALA B 1 165 ? 12.89658 28.93186 -26.84458 1.000 106.58066 141 ALA B N 1
ATOM 3532 C CA . ALA B 1 165 ? 12.58989 30.28375 -27.28469 1.000 108.47460 141 ALA B CA 1
ATOM 3533 C C . ALA B 1 165 ? 11.10450 30.48405 -27.56220 1.000 109.36533 141 ALA B C 1
ATOM 3534 O O . ALA B 1 165 ? 10.62115 31.62153 -27.46510 1.000 110.39051 141 ALA B O 1
ATOM 3536 N N . GLU B 1 166 ? 10.36406 29.40379 -27.86367 1.000 111.49248 142 GLU B N 1
ATOM 3537 C CA . GLU B 1 166 ? 8.92478 29.52445 -28.09130 1.000 112.43520 142 GLU B CA 1
ATOM 3538 C C . GLU B 1 166 ? 8.18267 29.91193 -26.82228 1.000 111.00453 142 GLU B C 1
ATOM 3539 O O . GLU B 1 166 ? 7.13230 30.56394 -26.88998 1.000 112.16761 142 GLU B O 1
ATOM 3545 N N . CYS B 1 167 ? 8.72206 29.54190 -25.66445 1.000 110.82769 143 CYS B N 1
ATOM 3546 C CA . CYS B 1 167 ? 8.09188 29.81066 -24.37453 1.000 109.37031 143 CYS B CA 1
ATOM 3547 C C . CYS B 1 167 ? 9.20525 30.16587 -23.39818 1.000 107.78782 143 CYS B C 1
ATOM 3548 O O . CYS B 1 167 ? 9.60234 29.35833 -22.54719 1.000 105.85489 143 CYS B O 1
ATOM 3551 N N . PRO B 1 168 ? 9.72531 31.38626 -23.48437 1.000 105.73862 144 PRO B N 1
ATOM 3552 C CA . PRO B 1 168 ? 10.89703 31.75416 -22.69504 1.000 104.57137 144 PRO B CA 1
ATOM 3553 C C . PRO B 1 168 ? 10.47666 31.97082 -21.25657 1.000 102.84087 144 PRO B C 1
ATOM 3554 O O . PRO B 1 168 ? 9.29257 32.02156 -20.93049 1.000 102.81561 144 PRO B O 1
ATOM 3558 N N . ASN B 1 169 ? 11.47392 32.13775 -20.39912 1.000 101.45412 145 ASN B N 1
ATOM 3559 C CA . ASN B 1 169 ? 11.17000 32.30792 -18.98699 1.000 99.82116 145 ASN B CA 1
ATOM 3560 C C . ASN B 1 169 ? 10.42390 33.60982 -18.71594 1.000 100.74078 145 ASN B C 1
ATOM 3561 O O . ASN B 1 169 ? 9.62818 33.66920 -17.77305 1.000 99.85064 145 ASN B O 1
ATOM 3566 N N . THR B 1 170 ? 10.63067 34.64417 -19.54326 1.000 101.35270 146 THR B N 1
ATOM 3567 C CA . THR B 1 170 ? 9.88944 35.89534 -19.37409 1.000 102.55186 146 THR B CA 1
ATOM 3568 C C . THR B 1 170 ? 8.38699 35.66375 -19.38685 1.000 102.89246 146 THR B C 1
ATOM 3569 O O . THR B 1 170 ? 7.62568 36.44126 -18.79616 1.000 103.20658 146 THR B O 1
ATOM 3573 N N . ASN B 1 171 ? 7.94127 34.59911 -20.04338 1.000 104.21177 147 ASN B N 1
ATOM 3574 C CA . ASN B 1 171 ? 6.52217 34.33416 -20.18701 1.000 104.87085 147 ASN B CA 1
ATOM 3575 C C . ASN B 1 171 ? 6.08601 33.07263 -19.44041 1.000 103.00636 147 ASN B C 1
ATOM 3576 O O . ASN B 1 171 ? 5.06810 32.47023 -19.80157 1.000 103.60809 147 ASN B O 1
ATOM 3581 N N . ARG B 1 172 ? 6.84480 32.65072 -18.42113 1.000 101.46513 148 ARG B N 1
ATOM 3582 C CA . ARG B 1 172 ? 6.51132 31.49219 -17.60273 1.000 99.80328 148 ARG B CA 1
ATOM 3583 C C . ARG B 1 172 ? 6.17289 31.92426 -16.17735 1.000 98.68259 148 ARG B C 1
ATOM 3584 O O . ARG B 1 172 ? 6.80620 32.83228 -15.62489 1.000 98.35745 148 ARG B O 1
ATOM 3592 N N . ALA B 1 173 ? 5.17994 31.27130 -15.57447 1.000 98.68884 149 ALA B N 1
ATOM 3593 C CA . ALA B 1 173 ? 4.86439 31.52207 -14.17194 1.000 97.62741 149 ALA B CA 1
ATOM 3594 C C . ALA B 1 173 ? 5.83528 30.78370 -13.25658 1.000 95.69605 149 ALA B C 1
ATOM 3595 O O . ALA B 1 173 ? 6.32652 29.69922 -13.58212 1.000 95.13681 149 ALA B O 1
ATOM 3597 N N . TRP B 1 174 ? 6.06760 31.35019 -12.07416 1.000 90.68979 150 TRP B N 1
ATOM 3598 C CA . TRP B 1 174 ? 7.09394 30.81141 -11.19323 1.000 89.07532 150 TRP B CA 1
ATOM 3599 C C . TRP B 1 174 ? 6.80283 31.23877 -9.77412 1.000 88.32176 150 TRP B C 1
ATOM 3600 O O . TRP B 1 174 ? 6.52309 32.41257 -9.52315 1.000 88.88662 150 TRP B O 1
ATOM 3611 N N . ASN B 1 175 ? 6.92142 30.29010 -8.84923 1.000 88.02443 151 ASN B N 1
ATOM 3612 C CA . ASN B 1 175 ? 6.73265 30.56423 -7.43287 1.000 87.31047 151 ASN B CA 1
ATOM 3613 C C . ASN B 1 175 ? 5.33596 31.12497 -7.19741 1.000 88.24960 151 ASN B C 1
ATOM 3614 O O . ASN B 1 175 ? 5.15062 32.28267 -6.83603 1.000 88.64703 151 ASN B O 1
ATOM 3619 N N . SER B 1 176 ? 4.34378 30.28914 -7.47407 1.000 88.75895 152 SER B N 1
ATOM 3620 C CA . SER B 1 176 ? 2.96219 30.67925 -7.25901 1.000 89.85651 152 SER B CA 1
ATOM 3621 C C . SER B 1 176 ? 2.26096 29.78306 -6.24865 1.000 89.58313 152 SER B C 1
ATOM 3622 O O . SER B 1 176 ? 1.05935 29.94605 -6.01458 1.000 90.62257 152 SER B O 1
ATOM 3625 N N . LEU B 1 177 ? 2.99195 28.87981 -5.60795 1.000 88.95757 153 LEU B N 1
ATOM 3626 C CA . LEU B 1 177 ? 2.45139 27.95992 -4.62136 1.000 88.81518 153 LEU B CA 1
ATOM 3627 C C . LEU B 1 177 ? 3.09860 28.21399 -3.27044 1.000 87.79601 153 LEU B C 1
ATOM 3628 O O . LEU B 1 177 ? 4.29995 28.47872 -3.19232 1.000 86.85001 153 LEU B O 1
ATOM 3633 N N . GLU B 1 178 ? 2.29646 28.14809 -2.21319 1.000 90.13605 154 GLU B N 1
ATOM 3634 C CA . GLU B 1 178 ? 2.78916 28.13951 -0.84476 1.000 89.36307 154 GLU B CA 1
ATOM 3635 C C . GLU B 1 178 ? 2.11059 26.99939 -0.09769 1.000 89.81281 154 GLU B C 1
ATOM 3636 O O . GLU B 1 178 ? 1.08960 26.47282 -0.54080 1.000 90.86613 154 GLU B O 1
ATOM 3642 N N . VAL B 1 179 ? 2.66555 26.62931 1.05816 1.000 90.95054 155 VAL B N 1
ATOM 3643 C CA . VAL B 1 179 ? 2.17153 25.45927 1.77415 1.000 91.50339 155 VAL B CA 1
ATOM 3644 C C . VAL B 1 179 ? 0.91754 25.82940 2.55336 1.000 92.65602 155 VAL B C 1
ATOM 3645 O O . VAL B 1 179 ? 0.81671 26.91712 3.13210 1.000 92.62049 155 VAL B O 1
ATOM 3649 N N . GLU B 1 180 ? -0.03875 24.89834 2.58844 1.000 97.37394 156 GLU B N 1
ATOM 3650 C CA . GLU B 1 180 ? -1.26256 25.06759 3.37240 1.000 98.16679 156 GLU B CA 1
ATOM 3651 C C . GLU B 1 180 ? -1.12166 24.39848 4.73859 1.000 97.85638 156 GLU B C 1
ATOM 3652 O O . GLU B 1 180 ? -1.00591 25.08033 5.76078 1.000 97.29003 156 GLU B O 1
ATOM 3658 N N . ASP B 1 181 ? -1.04004 23.06673 4.75884 1.000 101.37110 157 ASP B N 1
ATOM 3659 C CA . ASP B 1 181 ? -0.87941 22.30518 5.99836 1.000 101.36736 157 ASP B CA 1
ATOM 3660 C C . ASP B 1 181 ? -0.20443 20.97330 5.66263 1.000 101.60443 157 ASP B C 1
ATOM 3661 O O . ASP B 1 181 ? 0.29066 20.77998 4.54626 1.000 101.46741 157 ASP B O 1
ATOM 3666 N N . TYR B 1 182 ? -0.21523 20.03447 6.62776 1.000 101.97855 158 TYR B N 1
ATOM 3667 C CA . TYR B 1 182 ? 0.56699 18.79834 6.57070 1.000 102.25920 158 TYR B CA 1
ATOM 3668 C C . TYR B 1 182 ? -0.28566 17.55468 6.79167 1.000 104.01970 158 TYR B C 1
ATOM 3669 O O . TYR B 1 182 ? -1.20043 17.55773 7.61907 1.000 104.79756 158 TYR B O 1
ATOM 3678 N N . GLY B 1 183 ? 0.04322 16.47972 6.07179 1.000 107.29311 159 GLY B N 1
ATOM 3679 C CA . GLY B 1 183 ? -0.38810 15.14059 6.42559 1.000 109.03852 159 GLY B CA 1
ATOM 3680 C C . GLY B 1 183 ? 0.58692 14.48760 7.39981 1.000 108.93311 159 GLY B C 1
ATOM 3681 O O . GLY B 1 183 ? 1.48001 15.13156 7.95829 1.000 107.54281 159 GLY B O 1
ATOM 3682 N N . PHE B 1 184 ? 0.42367 13.17359 7.58984 1.000 111.83540 160 PHE B N 1
ATOM 3683 C CA . PHE B 1 184 ? 1.21120 12.45770 8.59164 1.000 112.21698 160 PHE B CA 1
ATOM 3684 C C . PHE B 1 184 ? 1.76526 11.14101 8.04640 1.000 113.43871 160 PHE B C 1
ATOM 3685 O O . PHE B 1 184 ? 1.43970 10.70948 6.93485 1.000 114.14171 160 PHE B O 1
ATOM 3693 N N . GLY B 1 185 ? 2.60195 10.49218 8.86436 1.000 110.97429 161 GLY B N 1
ATOM 3694 C CA . GLY B 1 185 ? 3.09727 9.14874 8.57867 1.000 112.51568 161 GLY B CA 1
ATOM 3695 C C . GLY B 1 185 ? 4.51720 8.85927 9.04612 1.000 112.07388 161 GLY B C 1
ATOM 3696 O O . GLY B 1 185 ? 5.31966 8.25123 8.32681 1.000 112.23326 161 GLY B O 1
ATOM 3697 N N . THR B 1 188 ? 5.64304 8.13753 5.04646 1.000 110.65118 164 THR B N 1
ATOM 3698 C CA . THR B 1 188 ? 5.75509 9.42156 4.34558 1.000 108.56578 164 THR B CA 1
ATOM 3699 C C . THR B 1 188 ? 4.92419 10.51556 5.02511 1.000 107.77442 164 THR B C 1
ATOM 3700 O O . THR B 1 188 ? 4.47114 10.34269 6.16378 1.000 108.52934 164 THR B O 1
ATOM 3704 N N . THR B 1 189 ? 4.72886 11.64095 4.33580 1.000 106.37012 165 THR B N 1
ATOM 3705 C CA . THR B 1 189 ? 3.96463 12.74858 4.90015 1.000 105.65096 165 THR B CA 1
ATOM 3706 C C . THR B 1 189 ? 3.57899 13.69036 3.77064 1.000 104.84412 165 THR B C 1
ATOM 3707 O O . THR B 1 189 ? 4.42033 14.03626 2.93807 1.000 103.80998 165 THR B O 1
ATOM 3711 N N . ASN B 1 190 ? 2.31231 14.08849 3.73377 1.000 101.39324 166 ASN B N 1
ATOM 3712 C CA . ASN B 1 190 ? 1.80328 14.92344 2.65647 1.000 101.06268 166 ASN B CA 1
ATOM 3713 C C . ASN B 1 190 ? 2.00213 16.39686 2.97878 1.000 99.43507 166 ASN B C 1
ATOM 3714 O O . ASN B 1 190 ? 2.01611 16.79581 4.14147 1.000 98.94577 166 ASN B O 1
ATOM 3719 N N . ILE B 1 191 ? 2.14999 17.20394 1.93062 1.000 96.25133 167 ILE B N 1
ATOM 3720 C CA . ILE B 1 191 ? 2.27220 18.65345 2.03480 1.000 95.01253 167 ILE B CA 1
ATOM 3721 C C . ILE B 1 191 ? 1.30029 19.26521 1.04582 1.000 95.69652 167 ILE B C 1
ATOM 3722 O O . ILE B 1 191 ? 1.45602 19.08861 -0.16569 1.000 96.03309 167 ILE B O 1
ATOM 3727 N N . TRP B 1 192 ? 0.32030 19.99894 1.54233 1.000 95.95377 168 TRP B N 1
ATOM 3728 C CA . TRP B 1 192 ? -0.68384 20.56811 0.65916 1.000 96.88710 168 TRP B CA 1
ATOM 3729 C C . TRP B 1 192 ? -0.28476 21.97548 0.23883 1.000 95.91906 168 TRP B C 1
ATOM 3730 O O . TRP B 1 192 ? 0.17686 22.78114 1.05611 1.000 94.81545 168 TRP B O 1
ATOM 3741 N N . LEU B 1 193 ? -0.45989 22.25531 -1.05334 1.000 93.48578 169 LEU B N 1
ATOM 3742 C CA . LEU B 1 193 ? -0.07219 23.52105 -1.64648 1.000 92.91632 169 LEU B CA 1
ATOM 3743 C C . LEU B 1 193 ? -1.30073 24.23627 -2.18621 1.000 94.28080 169 LEU B C 1
ATOM 3744 O O . LEU B 1 193 ? -2.23970 23.60972 -2.68894 1.000 95.79357 169 LEU B O 1
ATOM 3749 N N . LYS B 1 194 ? -1.26233 25.56253 -2.09786 1.000 93.75500 170 LYS B N 1
ATOM 3750 C CA . LYS B 1 194 ? -2.29967 26.42516 -2.62763 1.000 95.08952 170 LYS B CA 1
ATOM 3751 C C . LYS B 1 194 ? -1.61818 27.59289 -3.30568 1.000 94.74617 170 LYS B C 1
ATOM 3752 O O . LYS B 1 194 ? -0.42465 27.82873 -3.12308 1.000 93.38095 170 LYS B O 1
ATOM 3758 N N . LEU B 1 195 ? -2.40944 28.35324 -4.05272 1.000 95.50496 171 LEU B N 1
ATOM 3759 C CA . LEU B 1 195 ? -1.88526 29.47897 -4.80825 1.000 95.63708 171 LEU B CA 1
ATOM 3760 C C . LEU B 1 195 ? -1.53097 30.63607 -3.87519 1.000 94.77915 171 LEU B C 1
ATOM 3761 O O . LEU B 1 195 ? -2.26157 30.93503 -2.92680 1.000 94.91946 171 LEU B O 1
ATOM 3766 N N . LYS B 1 196 ? -0.41093 31.30095 -4.15992 1.000 94.08256 172 LYS B N 1
ATOM 3767 C CA . LYS B 1 196 ? 0.05886 32.37973 -3.30419 1.000 93.38304 172 LYS B CA 1
ATOM 3768 C C . LYS B 1 196 ? -0.75406 33.63162 -3.57221 1.000 94.91108 172 LYS B C 1
ATOM 3769 O O . LYS B 1 196 ? -1.17102 33.88823 -4.70133 1.000 96.35862 172 LYS B O 1
ATOM 3775 N N . GLU B 1 197 ? -0.98543 34.41366 -2.52165 1.000 96.24095 173 GLU B N 1
ATOM 3776 C CA . GLU B 1 197 ? -1.68888 35.67032 -2.72418 1.000 97.78681 173 GLU B CA 1
ATOM 3777 C C . GLU B 1 197 ? -0.79706 36.76873 -3.29579 1.000 98.12148 173 GLU B C 1
ATOM 3778 O O . GLU B 1 197 ? -1.30770 37.67476 -3.95814 1.000 99.84152 173 GLU B O 1
ATOM 3784 N N . LYS B 1 198 ? 0.51952 36.68304 -3.11080 1.000 99.35301 174 LYS B N 1
ATOM 3785 C CA . LYS B 1 198 ? 1.42839 37.73376 -3.53613 1.000 99.71647 174 LYS B CA 1
ATOM 3786 C C . LYS B 1 198 ? 2.55708 37.14081 -4.37423 1.000 98.95772 174 LYS B C 1
ATOM 3787 O O . LYS B 1 198 ? 2.95882 35.98475 -4.19384 1.000 97.62367 174 LYS B O 1
ATOM 3793 N N . GLN B 1 199 ? 3.04805 37.95672 -5.31400 1.000 99.30859 175 GLN B N 1
ATOM 3794 C CA . GLN B 1 199 ? 4.14143 37.60573 -6.21669 1.000 98.87221 175 GLN B CA 1
ATOM 3795 C C . GLN B 1 199 ? 5.43417 38.20635 -5.67612 1.000 98.03404 175 GLN B C 1
ATOM 3796 O O . GLN B 1 199 ? 5.64215 39.42423 -5.73588 1.000 99.13543 175 GLN B O 1
ATOM 3802 N N . ASP B 1 200 ? 6.30306 37.34743 -5.15557 1.000 91.06848 176 ASP B N 1
ATOM 3803 C CA . ASP B 1 200 ? 7.59950 37.75940 -4.64229 1.000 90.28481 176 ASP B CA 1
ATOM 3804 C C . ASP B 1 200 ? 8.60339 36.68832 -5.04018 1.000 89.03255 176 ASP B C 1
ATOM 3805 O O . ASP B 1 200 ? 8.24517 35.68125 -5.66074 1.000 88.82352 176 ASP B O 1
ATOM 3810 N N . VAL B 1 201 ? 9.86496 36.90126 -4.67827 1.000 82.92730 177 VAL B N 1
ATOM 3811 C CA . VAL B 1 201 ? 10.95114 36.03415 -5.11951 1.000 81.93375 177 VAL B CA 1
ATOM 3812 C C . VAL B 1 201 ? 11.49781 35.17174 -3.98390 1.000 80.42129 177 VAL B C 1
ATOM 3813 O O . VAL B 1 201 ? 12.60305 34.64597 -4.09169 1.000 79.65190 177 VAL B O 1
ATOM 3817 N N . PHE B 1 202 ? 10.74952 35.01866 -2.89671 1.000 80.66312 178 PHE B N 1
ATOM 3818 C CA . PHE B 1 202 ? 11.25396 34.34860 -1.70769 1.000 79.51604 178 PHE B CA 1
ATOM 3819 C C . PHE B 1 202 ? 10.77216 32.90523 -1.64530 1.000 78.83343 178 PHE B C 1
ATOM 3820 O O . PHE B 1 202 ? 9.59352 32.62257 -1.88973 1.000 79.30246 178 PHE B O 1
ATOM 3828 N N . CYS B 1 203 ? 11.69073 31.99718 -1.31362 1.000 79.63482 179 CYS B N 1
ATOM 3829 C CA . CYS B 1 203 ? 11.32903 30.59616 -1.19403 1.000 79.16488 179 CYS B CA 1
ATOM 3830 C C . CYS B 1 203 ? 10.27894 30.44286 -0.10695 1.000 79.24082 179 CYS B C 1
ATOM 3831 O O . CYS B 1 203 ? 10.20716 31.24868 0.82049 1.000 79.30545 179 CYS B O 1
ATOM 3834 N N . ASP B 1 204 ? 9.43446 29.42224 -0.24246 1.000 79.66606 180 ASP B N 1
ATOM 3835 C CA . ASP B 1 204 ? 8.36143 29.21389 0.72293 1.000 79.88470 180 ASP B CA 1
ATOM 3836 C C . ASP B 1 204 ? 8.93750 28.96657 2.11129 1.000 79.26828 180 ASP B C 1
ATOM 3837 O O . ASP B 1 204 ? 9.67524 28.00004 2.32624 1.000 78.80908 180 ASP B O 1
ATOM 3842 N N . SER B 1 205 ? 8.61165 29.86346 3.05155 1.000 79.00571 181 SER B N 1
ATOM 3843 C CA . SER B 1 205 ? 9.21624 29.79883 4.37551 1.000 78.60119 181 SER B CA 1
ATOM 3844 C C . SER B 1 205 ? 8.76589 28.56685 5.16300 1.000 78.56427 181 SER B C 1
ATOM 3845 O O . SER B 1 205 ? 9.51626 28.08609 6.01894 1.000 78.27786 181 SER B O 1
ATOM 3848 N N . LYS B 1 206 ? 7.56129 28.03657 4.90845 1.000 80.76888 182 LYS B N 1
ATOM 3849 C CA . LYS B 1 206 ? 7.11006 26.88217 5.68242 1.000 80.96788 182 LYS B CA 1
ATOM 3850 C C . LYS B 1 206 ? 7.96679 25.64502 5.44484 1.000 80.74763 182 LYS B C 1
ATOM 3851 O O . LYS B 1 206 ? 7.81541 24.65727 6.16867 1.000 81.03725 182 LYS B O 1
ATOM 3857 N N . LEU B 1 207 ? 8.84418 25.65749 4.44731 1.000 79.25351 183 LEU B N 1
ATOM 3858 C CA . LEU B 1 207 ? 9.73616 24.53169 4.22764 1.000 79.08826 183 LEU B CA 1
ATOM 3859 C C . LEU B 1 207 ? 11.10298 24.73503 4.86523 1.000 78.58374 183 LEU B C 1
ATOM 3860 O O . LEU B 1 207 ? 11.80245 23.74869 5.13551 1.000 78.62048 183 LEU B O 1
ATOM 3865 N N . MET B 1 208 ? 11.48519 25.98237 5.11987 1.000 76.25898 184 MET B N 1
ATOM 3866 C CA . MET B 1 208 ? 12.80987 26.29879 5.61838 1.000 75.96521 184 MET B CA 1
ATOM 3867 C C . MET B 1 208 ? 12.93548 26.00811 7.11322 1.000 76.21251 184 MET B C 1
ATOM 3868 O O . MET B 1 208 ? 11.95538 25.91701 7.86310 1.000 76.54827 184 MET B O 1
ATOM 3873 N N . SER B 1 209 ? 14.18499 25.89211 7.53651 1.000 73.24611 185 SER B N 1
ATOM 3874 C CA . SER B 1 209 ? 14.53866 25.68012 8.92143 1.000 73.65608 185 SER B CA 1
ATOM 3875 C C . SER B 1 209 ? 16.01491 26.01710 9.08592 1.000 73.66470 185 SER B C 1
ATOM 3876 O O . SER B 1 209 ? 16.78492 26.01906 8.12498 1.000 73.34533 185 SER B O 1
ATOM 3879 N N . ALA B 1 210 ? 16.38864 26.34657 10.31603 1.000 73.63263 186 ALA B N 1
ATOM 3880 C CA . ALA B 1 210 ? 17.77487 26.60844 10.66945 1.000 73.94503 186 ALA B CA 1
ATOM 3881 C C . ALA B 1 210 ? 17.96850 26.14220 12.09754 1.000 74.76736 186 ALA B C 1
ATOM 3882 O O . ALA B 1 210 ? 16.99785 25.89241 12.81502 1.000 75.02610 186 ALA B O 1
ATOM 3884 N N . ALA B 1 211 ? 19.22626 25.93027 12.47183 1.000 75.11656 187 ALA B N 1
ATOM 3885 C CA . ALA B 1 211 ? 19.53780 25.47821 13.81790 1.000 76.15342 187 ALA B CA 1
ATOM 3886 C C . ALA B 1 211 ? 21.02288 25.65438 14.06004 1.000 76.81554 187 ALA B C 1
ATOM 3887 O O . ALA B 1 211 ? 21.82299 25.56388 13.12679 1.000 76.46159 187 ALA B O 1
ATOM 3889 N N . ILE B 1 212 ? 21.38357 25.90618 15.31507 1.000 78.07556 188 ILE B N 1
ATOM 3890 C CA . ILE B 1 212 ? 22.78753 26.01497 15.69783 1.000 79.04662 188 ILE B CA 1
ATOM 3891 C C . ILE B 1 212 ? 22.86869 25.59334 17.16335 1.000 80.46334 188 ILE B C 1
ATOM 3892 O O . ILE B 1 212 ? 22.01793 25.97724 17.96468 1.000 80.68062 188 ILE B O 1
ATOM 3897 N N . LYS B 1 213 ? 23.84058 24.74134 17.49395 1.000 85.63131 189 LYS B N 1
ATOM 3898 C CA . LYS B 1 213 ? 24.05680 24.11812 18.80077 1.000 87.26987 189 LYS B CA 1
ATOM 3899 C C . LYS B 1 213 ? 25.39929 23.42051 18.73310 1.000 88.30524 189 LYS B C 1
ATOM 3900 O O . LYS B 1 213 ? 25.76133 22.89947 17.68007 1.000 87.58752 189 LYS B O 1
ATOM 3906 N N . ASP B 1 214 ? 26.13079 23.39532 19.84286 1.000 93.46615 190 ASP B N 1
ATOM 3907 C CA . ASP B 1 214 ? 27.44995 22.75579 19.85798 1.000 94.73890 190 ASP B CA 1
ATOM 3908 C C . ASP B 1 214 ? 28.40926 23.45768 18.89783 1.000 94.11710 190 ASP B C 1
ATOM 3909 O O . ASP B 1 214 ? 29.37151 22.85437 18.40948 1.000 94.53199 190 ASP B O 1
ATOM 3914 N N . ASN B 1 215 ? 28.15927 24.74172 18.63604 1.000 90.91454 191 ASN B N 1
ATOM 3915 C CA . ASN B 1 215 ? 28.90165 25.50029 17.62745 1.000 90.26107 191 ASN B CA 1
ATOM 3916 C C . ASN B 1 215 ? 28.94666 24.75782 16.29472 1.000 88.95447 191 ASN B C 1
ATOM 3917 O O . ASN B 1 215 ? 29.97354 24.70727 15.61426 1.000 89.06980 191 ASN B O 1
ATOM 3922 N N . ARG B 1 216 ? 27.81270 24.19273 15.90398 1.000 90.77681 192 ARG B N 1
ATOM 3923 C CA . ARG B 1 216 ? 27.63844 23.68843 14.55351 1.000 89.42153 192 ARG B CA 1
ATOM 3924 C C . ARG B 1 216 ? 26.26056 24.12578 14.07171 1.000 87.99077 192 ARG B C 1
ATOM 3925 O O . ARG B 1 216 ? 25.25155 23.78691 14.69588 1.000 88.03786 192 ARG B O 1
ATOM 3933 N N . ALA B 1 217 ? 26.21767 24.86282 12.96147 1.000 80.37492 193 ALA B N 1
ATOM 3934 C CA . ALA B 1 217 ? 24.99844 25.47930 12.45410 1.000 79.22166 193 ALA B CA 1
ATOM 3935 C C . ALA B 1 217 ? 24.56187 24.85637 11.13537 1.000 78.09634 193 ALA B C 1
ATOM 3936 O O . ALA B 1 217 ? 25.38285 24.38322 10.34497 1.000 77.98269 193 ALA B O 1
ATOM 3938 N N . VAL B 1 218 ? 23.25505 24.90213 10.88811 1.000 75.36163 194 VAL B N 1
ATOM 3939 C CA . VAL B 1 218 ? 22.63538 24.27353 9.72492 1.000 74.49401 194 VAL B CA 1
ATOM 3940 C C . VAL B 1 218 ? 21.55149 25.19341 9.17634 1.000 73.72727 194 VAL B C 1
ATOM 3941 O O . VAL B 1 218 ? 20.73172 25.71526 9.93978 1.000 73.86788 194 VAL B O 1
ATOM 3945 N N . HIS B 1 219 ? 21.58725 25.44689 7.86829 1.000 71.46853 195 HIS B N 1
ATOM 3946 C CA . HIS B 1 219 ? 20.45178 25.99653 7.13633 1.000 70.88145 195 HIS B CA 1
ATOM 3947 C C . HIS B 1 219 ? 19.91945 24.92228 6.19888 1.000 70.50748 195 HIS B C 1
ATOM 3948 O O . HIS B 1 219 ? 20.68691 24.34979 5.42797 1.000 70.38869 195 HIS B O 1
ATOM 3955 N N . ALA B 1 220 ? 18.62043 24.62587 6.27773 1.000 72.92659 196 ALA B N 1
ATOM 3956 C CA . ALA B 1 220 ? 18.08671 23.40394 5.68083 1.000 72.93562 196 ALA B CA 1
ATOM 3957 C C . ALA B 1 220 ? 16.74439 23.65477 5.02199 1.000 72.73979 196 ALA B C 1
ATOM 3958 O O . ALA B 1 220 ? 16.08327 24.66575 5.25342 1.000 72.66303 196 ALA B O 1
ATOM 3960 N N . ASP B 1 221 ? 16.33735 22.69165 4.20824 1.000 75.80430 197 ASP B N 1
ATOM 3961 C CA . ASP B 1 221 ? 15.24677 22.87281 3.26279 1.000 75.76262 197 ASP B CA 1
ATOM 3962 C C . ASP B 1 221 ? 14.82321 21.48647 2.79506 1.000 76.22671 197 ASP B C 1
ATOM 3963 O O . ASP B 1 221 ? 15.43413 20.47754 3.15298 1.000 76.54669 197 ASP B O 1
ATOM 3968 N N . MET B 1 222 ? 13.74523 21.44134 2.01648 1.000 78.58666 198 MET B N 1
ATOM 3969 C CA . MET B 1 222 ? 13.37863 20.19623 1.35053 1.000 79.18900 198 MET B CA 1
ATOM 3970 C C . MET B 1 222 ? 14.46024 19.72686 0.37793 1.000 78.99300 198 MET B C 1
ATOM 3971 O O . MET B 1 222 ? 14.41638 18.57954 -0.07606 1.000 79.57551 198 MET B O 1
ATOM 3976 N N . GLY B 1 223 ? 15.37913 20.60430 -0.01865 1.000 75.39258 199 GLY B N 1
ATOM 3977 C CA . GLY B 1 223 ? 16.39699 20.24407 -0.98339 1.000 75.21711 199 GLY B CA 1
ATOM 3978 C C . GLY B 1 223 ? 17.79459 20.73785 -0.65852 1.000 74.71100 199 GLY B C 1
ATOM 3979 O O . GLY B 1 223 ? 18.73295 20.43289 -1.40030 1.000 74.59011 199 GLY B O 1
ATOM 3980 N N . TYR B 1 224 ? 17.95647 21.51267 0.41571 1.000 72.83843 200 TYR B N 1
ATOM 3981 C CA . TYR B 1 224 ? 19.25620 22.00321 0.85529 1.000 72.60215 200 TYR B CA 1
ATOM 3982 C C . TYR B 1 224 ? 19.64309 21.40701 2.20285 1.000 72.99196 200 TYR B C 1
ATOM 3983 O O . TYR B 1 224 ? 18.79170 20.96117 2.97097 1.000 73.36361 200 TYR B O 1
ATOM 3992 N N . TRP B 1 225 ? 20.95138 21.38357 2.47434 1.000 73.27984 201 TRP B N 1
ATOM 3993 C CA . TRP B 1 225 ? 21.45322 21.06838 3.81308 1.000 73.82618 201 TRP B CA 1
ATOM 3994 C C . TRP B 1 225 ? 22.84436 21.68852 3.92929 1.000 73.84632 201 TRP B C 1
ATOM 3995 O O . TRP B 1 225 ? 23.82075 21.10006 3.46183 1.000 73.99793 201 TRP B O 1
ATOM 4006 N N . ILE B 1 226 ? 22.92882 22.84195 4.58217 1.000 72.40878 202 ILE B N 1
ATOM 4007 C CA . ILE B 1 226 ? 24.14384 23.65033 4.60362 1.000 72.56086 202 ILE B CA 1
ATOM 4008 C C . ILE B 1 226 ? 24.67915 23.70102 6.03238 1.000 73.36370 202 ILE B C 1
ATOM 4009 O O . ILE B 1 226 ? 24.08792 24.35502 6.89929 1.000 73.53540 202 ILE B O 1
ATOM 4014 N N . GLU B 1 227 ? 25.85117 23.10976 6.25129 1.000 74.71862 203 GLU B N 1
ATOM 4015 C CA . GLU B 1 227 ? 26.45957 23.00921 7.57094 1.000 75.75573 203 GLU B CA 1
ATOM 4016 C C . GLU B 1 227 ? 27.57277 24.02825 7.73840 1.000 76.23232 203 GLU B C 1
ATOM 4017 O O . GLU B 1 227 ? 28.41676 24.19702 6.85645 1.000 76.08403 203 GLU B O 1
ATOM 4023 N N . SER B 1 228 ? 27.57889 24.68199 8.89118 1.000 77.39768 204 SER B N 1
ATOM 4024 C CA . SER B 1 228 ? 28.65487 25.55788 9.31624 1.000 78.28480 204 SER B CA 1
ATOM 4025 C C . SER B 1 228 ? 29.19889 25.07531 10.64997 1.000 79.66213 204 SER B C 1
ATOM 4026 O O . SER B 1 228 ? 28.54092 24.33590 11.38407 1.000 79.89958 204 SER B O 1
ATOM 4029 N N . ALA B 1 229 ? 30.40920 25.50803 10.96772 1.000 78.87412 205 ALA B N 1
ATOM 4030 C CA . ALA B 1 229 ? 31.03010 25.04632 12.19708 1.000 80.44847 205 ALA B CA 1
ATOM 4031 C C . ALA B 1 229 ? 32.09299 26.05544 12.59348 1.000 81.68183 205 ALA B C 1
ATOM 4032 O O . ALA B 1 229 ? 32.61214 26.79156 11.74677 1.000 81.38240 205 ALA B O 1
ATOM 4034 N N . LEU B 1 230 ? 32.38918 26.09436 13.89760 1.000 81.07579 206 LEU B N 1
ATOM 4035 C CA . LEU B 1 230 ? 33.41022 26.96995 14.45234 1.000 82.65820 206 LEU B CA 1
ATOM 4036 C C . LEU B 1 230 ? 34.65318 26.11670 14.65987 1.000 84.07750 206 LEU B C 1
ATOM 4037 O O . LEU B 1 230 ? 34.67323 25.23482 15.51757 1.000 85.08807 206 LEU B O 1
ATOM 4042 N N . ASN B 1 231 ? 35.66986 26.33736 13.83289 1.000 85.71560 207 ASN B N 1
ATOM 4043 C CA . ASN B 1 231 ? 37.00169 25.74585 13.98787 1.000 87.29807 207 ASN B CA 1
ATOM 4044 C C . ASN B 1 231 ? 37.96372 26.90267 13.78708 1.000 88.26628 207 ASN B C 1
ATOM 4045 O O . ASN B 1 231 ? 38.24490 27.27538 12.65143 1.000 87.37170 207 ASN B O 1
ATOM 4050 N N . ASP B 1 232 ? 38.45936 27.46855 14.88952 1.000 88.43415 208 ASP B N 1
ATOM 4051 C CA . ASP B 1 232 ? 39.23460 28.70862 14.88751 1.000 89.67838 208 ASP B CA 1
ATOM 4052 C C . ASP B 1 232 ? 38.32301 29.89002 14.55170 1.000 88.52013 208 ASP B C 1
ATOM 4053 O O . ASP B 1 232 ? 38.31438 30.89881 15.26644 1.000 89.73906 208 ASP B O 1
ATOM 4058 N N . THR B 1 233 ? 37.56625 29.78053 13.45484 1.000 86.86728 209 THR B N 1
ATOM 4059 C CA . THR B 1 233 ? 36.64099 30.81285 12.98785 1.000 85.72812 209 THR B CA 1
ATOM 4060 C C . THR B 1 233 ? 35.35809 30.15296 12.47876 1.000 83.55505 209 THR B C 1
ATOM 4061 O O . THR B 1 233 ? 35.31533 28.95037 12.21872 1.000 82.85032 209 THR B O 1
ATOM 4065 N N . TRP B 1 234 ? 34.30121 30.96284 12.30527 1.000 82.99600 210 TRP B N 1
ATOM 4066 C CA . TRP B 1 234 ? 33.03863 30.48976 11.72172 1.000 81.05713 210 TRP B CA 1
ATOM 4067 C C . TRP B 1 234 ? 33.08223 30.50281 10.19092 1.000 79.81659 210 TRP B C 1
ATOM 4068 O O . TRP B 1 234 ? 33.26308 31.55603 9.56406 1.000 79.97399 210 TRP B O 1
ATOM 4079 N N . LYS B 1 235 ? 32.84982 29.34298 9.58961 1.000 78.25928 211 LYS B N 1
ATOM 4080 C CA . LYS B 1 235 ? 32.90643 29.22261 8.14681 1.000 77.17123 211 LYS B CA 1
ATOM 4081 C C . LYS B 1 235 ? 32.00868 28.07558 7.69290 1.000 75.80001 211 LYS B C 1
ATOM 4082 O O . LYS B 1 235 ? 31.69576 27.16533 8.46464 1.000 75.92653 211 LYS B O 1
ATOM 4088 N N . ILE B 1 236 ? 31.61195 28.11360 6.41587 1.000 75.01190 212 ILE B N 1
ATOM 4089 C CA . ILE B 1 236 ? 30.80385 27.03899 5.84744 1.000 73.87405 212 ILE B CA 1
ATOM 4090 C C . ILE B 1 236 ? 31.67513 25.81172 5.62673 1.000 74.10544 212 ILE B C 1
ATOM 4091 O O . ILE B 1 236 ? 32.83389 25.92345 5.21508 1.000 74.63496 212 ILE B O 1
ATOM 4096 N N . GLU B 1 237 ? 31.13127 24.62531 5.88493 1.000 74.83174 213 GLU B N 1
ATOM 4097 C CA . GLU B 1 237 ? 31.94751 23.41778 5.78618 1.000 75.31119 213 GLU B CA 1
ATOM 4098 C C . GLU B 1 237 ? 31.43632 22.43766 4.75148 1.000 74.41517 213 GLU B C 1
ATOM 4099 O O . GLU B 1 237 ? 32.22817 21.88340 3.98325 1.000 74.46716 213 GLU B O 1
ATOM 4105 N N . LYS B 1 238 ? 30.13918 22.16950 4.75038 1.000 73.55288 214 LYS B N 1
ATOM 4106 C CA . LYS B 1 238 ? 29.53827 21.21358 3.84217 1.000 72.92140 214 LYS B CA 1
ATOM 4107 C C . LYS B 1 238 ? 28.18624 21.77716 3.43458 1.000 72.01466 214 LYS B C 1
ATOM 4108 O O . LYS B 1 238 ? 27.53590 22.48026 4.20723 1.000 72.02576 214 LYS B O 1
ATOM 4114 N N . ALA B 1 239 ? 27.76587 21.48213 2.21443 1.000 72.49573 215 ALA B N 1
ATOM 4115 C CA . ALA B 1 239 ? 26.44080 21.88786 1.77125 1.000 71.83923 215 ALA B CA 1
ATOM 4116 C C . ALA B 1 239 ? 25.97568 20.90036 0.71906 1.000 71.57071 215 ALA B C 1
ATOM 4117 O O . ALA B 1 239 ? 26.68442 20.67316 -0.26541 1.000 71.45699 215 ALA B O 1
ATOM 4119 N N . SER B 1 240 ? 24.80224 20.31780 0.92856 1.000 72.32006 216 SER B N 1
ATOM 4120 C CA . SER B 1 240 ? 24.26748 19.28962 0.05253 1.000 72.34737 216 SER B CA 1
ATOM 4121 C C . SER B 1 240 ? 23.04170 19.80976 -0.68498 1.000 71.90835 216 SER B C 1
ATOM 4122 O O . SER B 1 240 ? 22.21557 20.51292 -0.09986 1.000 71.78583 216 SER B O 1
ATOM 4125 N N . PHE B 1 241 ? 22.91602 19.43103 -1.96499 1.000 69.89654 217 PHE B N 1
ATOM 4126 C CA . PHE B 1 241 ? 21.85546 19.89450 -2.84649 1.000 69.69805 217 PHE B CA 1
ATOM 4127 C C . PHE B 1 241 ? 21.24143 18.70984 -3.57121 1.000 70.15432 217 PHE B C 1
ATOM 4128 O O . PHE B 1 241 ? 21.96604 17.86421 -4.09435 1.000 70.38671 217 PHE B O 1
ATOM 4136 N N . ILE B 1 242 ? 19.91288 18.62225 -3.55398 1.000 72.66164 218 ILE B N 1
ATOM 4137 C CA . ILE B 1 242 ? 19.15460 17.75168 -4.44678 1.000 73.25400 218 ILE B CA 1
ATOM 4138 C C . ILE B 1 242 ? 18.53234 18.59891 -5.55319 1.000 73.14291 218 ILE B C 1
ATOM 4139 O O . ILE B 1 242 ? 18.21773 18.11526 -6.65021 1.000 73.61265 218 ILE B O 1
ATOM 4144 N N . GLU B 1 243 ? 18.31729 19.86320 -5.25818 1.000 72.90838 219 GLU B N 1
ATOM 4145 C CA . GLU B 1 243 ? 17.83060 20.83223 -6.20995 1.000 72.95082 219 GLU B CA 1
ATOM 4146 C C . GLU B 1 243 ? 18.82289 21.97161 -6.17450 1.000 72.40921 219 GLU B C 1
ATOM 4147 O O . GLU B 1 243 ? 19.68575 22.03244 -5.30247 1.000 72.04068 219 GLU B O 1
ATOM 4153 N N . VAL B 1 244 ? 18.73835 22.85978 -7.14724 1.000 72.19870 220 VAL B N 1
ATOM 4154 C CA . VAL B 1 244 ? 19.34752 24.17553 -7.02670 1.000 71.98401 220 VAL B CA 1
ATOM 4155 C C . VAL B 1 244 ? 18.28634 25.13588 -7.50252 1.000 72.49842 220 VAL B C 1
ATOM 4156 O O . VAL B 1 244 ? 17.87060 25.06815 -8.66011 1.000 73.02870 220 VAL B O 1
ATOM 4160 N N . LYS B 1 245 ? 17.81036 25.98421 -6.62227 1.000 73.10921 221 LYS B N 1
ATOM 4161 C CA . LYS B 1 245 ? 16.67673 26.81131 -6.97168 1.000 73.74854 221 LYS B CA 1
ATOM 4162 C C . LYS B 1 245 ? 17.13262 28.23996 -7.18467 1.000 74.06324 221 LYS B C 1
ATOM 4163 O O . LYS B 1 245 ? 18.30549 28.57919 -7.03474 1.000 73.78722 221 LYS B O 1
ATOM 4169 N N . ASN B 1 246 ? 16.18527 29.07497 -7.58416 1.000 76.06907 222 ASN B N 1
ATOM 4170 C CA . ASN B 1 246 ? 16.49772 30.41769 -8.04386 1.000 76.76514 222 ASN B CA 1
ATOM 4171 C C . ASN B 1 246 ? 15.68785 31.45229 -7.28228 1.000 77.24462 222 ASN B C 1
ATOM 4172 O O . ASN B 1 246 ? 15.42018 32.53030 -7.81052 1.000 78.25401 222 ASN B O 1
ATOM 4177 N N . CYS B 1 247 ? 15.23767 31.10661 -6.08073 1.000 75.97705 223 CYS B N 1
ATOM 4178 C CA . CYS B 1 247 ? 14.53952 31.99245 -5.16374 1.000 76.31031 223 CYS B CA 1
ATOM 4179 C C . CYS B 1 247 ? 15.50399 32.50054 -4.09507 1.000 75.90617 223 CYS B C 1
ATOM 4180 O O . CYS B 1 247 ? 16.66727 32.11079 -4.03408 1.000 75.38045 223 CYS B O 1
ATOM 4183 N N . HIS B 1 248 ? 15.01621 33.38811 -3.23952 1.000 75.14418 224 HIS B N 1
ATOM 4184 C CA . HIS B 1 248 ? 15.84072 33.99737 -2.20009 1.000 75.05286 224 HIS B CA 1
ATOM 4185 C C . HIS B 1 248 ? 15.57191 33.38489 -0.83144 1.000 74.37867 224 HIS B C 1
ATOM 4186 O O . HIS B 1 248 ? 14.41939 33.12373 -0.47158 1.000 74.36616 224 HIS B O 1
ATOM 4193 N N . TRP B 1 249 ? 16.64214 33.15699 -0.06658 1.000 73.18849 225 TRP B N 1
ATOM 4194 C CA . TRP B 1 249 ? 16.48070 32.53133 1.24979 1.000 72.71457 225 TRP B CA 1
ATOM 4195 C C . TRP B 1 249 ? 16.00263 33.58069 2.24015 1.000 73.26199 225 TRP B C 1
ATOM 4196 O O . TRP B 1 249 ? 16.77209 34.48341 2.59290 1.000 73.77529 225 TRP B O 1
ATOM 4207 N N . PRO B 1 250 ? 14.79036 33.46010 2.76904 1.000 71.03719 226 PRO B N 1
ATOM 4208 C CA . PRO B 1 250 ? 14.19791 34.58370 3.50362 1.000 71.70720 226 PRO B CA 1
ATOM 4209 C C . PRO B 1 250 ? 14.92942 34.80455 4.82014 1.000 71.76452 226 PRO B C 1
ATOM 4210 O O . PRO B 1 250 ? 15.23839 33.85462 5.53719 1.000 71.23580 226 PRO B O 1
ATOM 4214 N N . LYS B 1 251 ? 15.24516 36.07464 5.11153 1.000 70.35161 227 LYS B N 1
ATOM 4215 C CA . LYS B 1 251 ? 16.08382 36.40240 6.26503 1.000 70.68424 227 LYS B CA 1
ATOM 4216 C C . LYS B 1 251 ? 15.46994 35.99264 7.59980 1.000 70.49405 227 LYS B C 1
ATOM 4217 O O . LYS B 1 251 ? 16.21518 35.74695 8.55348 1.000 70.57557 227 LYS B O 1
ATOM 4223 N N . SER B 1 252 ? 14.14228 35.88144 7.68934 1.000 69.96317 228 SER B N 1
ATOM 4224 C CA . SER B 1 252 ? 13.53414 35.41574 8.93225 1.000 69.82414 228 SER B CA 1
ATOM 4225 C C . SER B 1 252 ? 14.04560 34.04307 9.32682 1.000 69.17574 228 SER B C 1
ATOM 4226 O O . SER B 1 252 ? 14.05734 33.71172 10.51153 1.000 69.30541 228 SER B O 1
ATOM 4229 N N . HIS B 1 253 ? 14.48324 33.23781 8.36792 1.000 68.52836 229 HIS B N 1
ATOM 4230 C CA . HIS B 1 253 ? 14.96461 31.88998 8.64164 1.000 68.07431 229 HIS B CA 1
ATOM 4231 C C . HIS B 1 253 ? 16.47330 31.78942 8.45462 1.000 68.09946 229 HIS B C 1
ATOM 4232 O O . HIS B 1 253 ? 16.98612 30.77192 7.99890 1.000 67.70147 229 HIS B O 1
ATOM 4239 N N . THR B 1 254 ? 17.19975 32.84060 8.81912 1.000 68.65050 230 THR B N 1
ATOM 4240 C CA . THR B 1 254 ? 18.63802 32.92621 8.59860 1.000 68.89163 230 THR B CA 1
ATOM 4241 C C . THR B 1 254 ? 19.33996 33.29684 9.89431 1.000 69.69608 230 THR B C 1
ATOM 4242 O O . THR B 1 254 ? 18.94649 34.26042 10.55537 1.000 70.32707 230 THR B O 1
ATOM 4246 N N . LEU B 1 255 ? 20.37934 32.54563 10.24772 1.000 69.25755 231 LEU B N 1
ATOM 4247 C CA . LEU B 1 255 ? 21.23459 32.88802 11.38189 1.000 70.26429 231 LEU B CA 1
ATOM 4248 C C . LEU B 1 255 ? 22.29401 33.89844 10.97558 1.000 71.01559 231 LEU B C 1
ATOM 4249 O O . LEU B 1 255 ? 22.89819 33.77674 9.90827 1.000 70.70315 231 LEU B O 1
ATOM 4254 N N . TRP B 1 256 ? 22.55243 34.86865 11.84908 1.000 69.22656 232 TRP B N 1
ATOM 4255 C CA . TRP B 1 256 ? 23.66679 35.79571 11.66781 1.000 70.32159 232 TRP B CA 1
ATOM 4256 C C . TRP B 1 256 ? 23.53692 36.55334 10.34634 1.000 70.13731 232 TRP B C 1
ATOM 4257 O O . TRP B 1 256 ? 24.45161 36.60149 9.53058 1.000 70.29148 232 TRP B O 1
ATOM 4268 N N . SER B 1 257 ? 22.38360 37.17818 10.14946 1.000 70.67654 233 SER B N 1
ATOM 4269 C CA . SER B 1 257 ? 22.04913 37.80560 8.87953 1.000 70.56800 233 SER B CA 1
ATOM 4270 C C . SER B 1 257 ? 22.34430 39.30466 8.84403 1.000 72.08104 233 SER B C 1
ATOM 4271 O O . SER B 1 257 ? 21.73716 40.02125 8.04627 1.000 72.30752 233 SER B O 1
ATOM 4274 N N . ASN B 1 258 ? 23.20202 39.80146 9.73008 1.000 71.56844 234 ASN B N 1
ATOM 4275 C CA . ASN B 1 258 ? 23.57875 41.20721 9.75796 1.000 73.30040 234 ASN B CA 1
ATOM 4276 C C . ASN B 1 258 ? 24.98077 41.38216 9.18303 1.000 74.11742 234 ASN B C 1
ATOM 4277 O O . ASN B 1 258 ? 25.82466 40.48722 9.28596 1.000 73.67090 234 ASN B O 1
ATOM 4282 N N . GLY B 1 259 ? 25.21866 42.54878 8.58210 1.000 75.47581 235 GLY B N 1
ATOM 4283 C CA . GLY B 1 259 ? 26.52925 42.91498 8.03564 1.000 76.61747 235 GLY B CA 1
ATOM 4284 C C . GLY B 1 259 ? 27.07606 41.94994 7.00736 1.000 75.38830 235 GLY B C 1
ATOM 4285 O O . GLY B 1 259 ? 28.28906 41.70759 6.95935 1.000 75.89721 235 GLY B O 1
ATOM 4286 N N . VAL B 1 260 ? 26.21435 41.41533 6.16048 1.000 76.70439 236 VAL B N 1
ATOM 4287 C CA . VAL B 1 260 ? 26.62802 40.44182 5.17072 1.000 75.51258 236 VAL B CA 1
ATOM 4288 C C . VAL B 1 260 ? 26.85749 41.15944 3.84961 1.000 76.22913 236 VAL B C 1
ATOM 4289 O O . VAL B 1 260 ? 26.06065 42.01818 3.44137 1.000 76.84089 236 VAL B O 1
ATOM 4293 N N . LEU B 1 261 ? 27.98019 40.83998 3.21451 1.000 76.98280 237 LEU B N 1
ATOM 4294 C CA . LEU B 1 261 ? 28.29096 41.23342 1.85508 1.000 77.44943 237 LEU B CA 1
ATOM 4295 C C . LEU B 1 261 ? 27.94207 40.09584 0.91270 1.000 75.70396 237 LEU B C 1
ATOM 4296 O O . LEU B 1 261 ? 28.39788 38.96757 1.11443 1.000 74.62083 237 LEU B O 1
ATOM 4301 N N . GLU B 1 262 ? 27.09801 40.37570 -0.08647 1.000 79.39213 238 GLU B N 1
ATOM 4302 C CA . GLU B 1 262 ? 26.79758 39.34368 -1.08107 1.000 77.98944 238 GLU B CA 1
ATOM 4303 C C . GLU B 1 262 ? 28.05164 38.91882 -1.83049 1.000 78.01981 238 GLU B C 1
ATOM 4304 O O . GLU B 1 262 ? 28.16033 37.76826 -2.27024 1.000 76.74796 238 GLU B O 1
ATOM 4310 N N . SER B 1 263 ? 29.00545 39.83368 -1.98484 1.000 77.62731 239 SER B N 1
ATOM 4311 C CA . SER B 1 263 ? 30.26032 39.48991 -2.62524 1.000 77.82448 239 SER B CA 1
ATOM 4312 C C . SER B 1 263 ? 31.07875 38.48543 -1.82275 1.000 77.07021 239 SER B C 1
ATOM 4313 O O . SER B 1 263 ? 32.10084 38.01546 -2.33042 1.000 77.06902 239 SER B O 1
ATOM 4316 N N . GLU B 1 264 ? 30.66566 38.12724 -0.59978 1.000 77.47393 240 GLU B N 1
ATOM 4317 C CA . GLU B 1 264 ? 31.37863 37.11757 0.16288 1.000 76.91764 240 GLU B CA 1
ATOM 4318 C C . GLU B 1 264 ? 30.59273 35.83695 0.39366 1.000 75.20933 240 GLU B C 1
ATOM 4319 O O . GLU B 1 264 ? 31.17358 34.85088 0.86348 1.000 74.76482 240 GLU B O 1
ATOM 4325 N N . MET B 1 265 ? 29.30461 35.82621 0.08048 1.000 73.20867 241 MET B N 1
ATOM 4326 C CA . MET B 1 265 ? 28.48391 34.63282 0.25624 1.000 71.78074 241 MET B CA 1
ATOM 4327 C C . MET B 1 265 ? 28.91648 33.52569 -0.69004 1.000 70.94033 241 MET B C 1
ATOM 4328 O O . MET B 1 265 ? 28.89873 33.72496 -1.90441 1.000 70.94273 241 MET B O 1
ATOM 4333 N N . ILE B 1 266 ? 29.27258 32.35110 -0.14755 1.000 71.03967 242 ILE B N 1
ATOM 4334 C CA . ILE B 1 266 ? 29.70393 31.23619 -1.00004 1.000 70.35165 242 ILE B CA 1
ATOM 4335 C C . ILE B 1 266 ? 28.55886 30.75140 -1.88659 1.000 69.45764 242 ILE B C 1
ATOM 4336 O O . ILE B 1 266 ? 28.63626 30.80040 -3.12459 1.000 69.38798 242 ILE B O 1
ATOM 4341 N N . ILE B 1 267 ? 27.47673 30.29303 -1.27135 1.000 69.18770 243 ILE B N 1
ATOM 4342 C CA . ILE B 1 267 ? 26.27632 29.97971 -2.03306 1.000 68.60378 243 ILE B CA 1
ATOM 4343 C C . ILE B 1 267 ? 25.59681 31.29578 -2.38472 1.000 69.13489 243 ILE B C 1
ATOM 4344 O O . ILE B 1 267 ? 25.17529 32.03383 -1.48202 1.000 69.51119 243 ILE B O 1
ATOM 4349 N N . PRO B 1 268 ? 25.45995 31.61450 -3.67629 1.000 69.60114 244 PRO B N 1
ATOM 4350 C CA . PRO B 1 268 ? 25.00668 32.95417 -4.07967 1.000 70.46284 244 PRO B CA 1
ATOM 4351 C C . PRO B 1 268 ? 23.57889 33.24604 -3.65209 1.000 70.41990 244 PRO B C 1
ATOM 4352 O O . PRO B 1 268 ? 22.70974 32.37333 -3.66044 1.000 69.73037 244 PRO B O 1
ATOM 4356 N N . LYS B 1 269 ? 23.32231 34.51547 -3.34251 1.000 72.15653 245 LYS B N 1
ATOM 4357 C CA . LYS B 1 269 ? 21.97556 34.90151 -2.93869 1.000 72.26877 245 LYS B CA 1
ATOM 4358 C C . LYS B 1 269 ? 20.95102 34.43887 -3.97186 1.000 72.04058 245 LYS B C 1
ATOM 4359 O O . LYS B 1 269 ? 19.85484 33.98947 -3.62300 1.000 71.63062 245 LYS B O 1
ATOM 4365 N N . ASN B 1 270 ? 21.32893 34.47457 -5.24852 1.000 74.90294 246 ASN B N 1
ATOM 4366 C CA . ASN B 1 270 ? 20.45224 34.17403 -6.37578 1.000 75.04402 246 ASN B CA 1
ATOM 4367 C C . ASN B 1 270 ? 20.07766 32.70471 -6.48362 1.000 74.01184 246 ASN B C 1
ATOM 4368 O O . ASN B 1 270 ? 19.12814 32.37637 -7.20693 1.000 74.19275 246 ASN B O 1
ATOM 4373 N N . LEU B 1 271 ? 20.78709 31.82738 -5.78748 1.000 72.07773 247 LEU B N 1
ATOM 4374 C CA . LEU B 1 271 ? 20.51480 30.39752 -5.76933 1.000 71.28346 247 LEU B CA 1
ATOM 4375 C C . LEU B 1 271 ? 19.97168 29.96059 -4.41148 1.000 70.81830 247 LEU B C 1
ATOM 4376 O O . LEU B 1 271 ? 20.29525 28.87467 -3.91703 1.000 70.25658 247 LEU B O 1
ATOM 4381 N N . ALA B 1 272 ? 19.15248 30.81636 -3.78850 1.000 71.09179 248 ALA B N 1
ATOM 4382 C CA . ALA B 1 272 ? 18.60406 30.56129 -2.46261 1.000 70.78750 248 ALA B CA 1
ATOM 4383 C C . ALA B 1 272 ? 19.71293 30.36828 -1.44256 1.000 70.50892 248 ALA B C 1
ATOM 4384 O O . ALA B 1 272 ? 19.55669 29.61827 -0.47972 1.000 70.16364 248 ALA B O 1
ATOM 4386 N N . GLY B 1 273 ? 20.86009 30.99670 -1.67831 1.000 69.87216 249 GLY B N 1
ATOM 4387 C CA . GLY B 1 273 ? 21.90912 31.03366 -0.69356 1.000 69.92365 249 GLY B CA 1
ATOM 4388 C C . GLY B 1 273 ? 21.47794 31.90611 0.46097 1.000 70.35176 249 GLY B C 1
ATOM 4389 O O . GLY B 1 273 ? 20.95991 33.01144 0.26985 1.000 70.93681 249 GLY B O 1
ATOM 4390 N N . PRO B 1 274 ? 21.67962 31.42324 1.68592 1.000 69.96001 250 PRO B N 1
ATOM 4391 C CA . PRO B 1 274 ? 21.27278 32.19999 2.85967 1.000 70.42304 250 PRO B CA 1
ATOM 4392 C C . PRO B 1 274 ? 22.20283 33.38653 3.05401 1.000 71.32537 250 PRO B C 1
ATOM 4393 O O . PRO B 1 274 ? 23.42851 33.23290 3.03830 1.000 71.55109 250 PRO B O 1
ATOM 4397 N N . VAL B 1 275 ? 21.61487 34.57205 3.24972 1.000 69.30689 251 VAL B N 1
ATOM 4398 C CA . VAL B 1 275 ? 22.41542 35.77637 3.46409 1.000 70.44843 251 VAL B CA 1
ATOM 4399 C C . VAL B 1 275 ? 22.89545 35.76959 4.90895 1.000 70.84527 251 VAL B C 1
ATOM 4400 O O . VAL B 1 275 ? 22.19866 36.22676 5.81823 1.000 71.16826 251 VAL B O 1
ATOM 4404 N N . SER B 1 276 ? 24.08289 35.22594 5.14029 1.000 70.69230 252 SER B N 1
ATOM 4405 C CA . SER B 1 276 ? 24.50124 34.95629 6.50285 1.000 71.08359 252 SER B CA 1
ATOM 4406 C C . SER B 1 276 ? 26.01039 34.91594 6.55140 1.000 71.80521 252 SER B C 1
ATOM 4407 O O . SER B 1 276 ? 26.65065 34.44440 5.61852 1.000 71.44800 252 SER B O 1
ATOM 4410 N N . GLN B 1 277 ? 26.57342 35.37444 7.65592 1.000 70.92070 253 GLN B N 1
ATOM 4411 C CA . GLN B 1 277 ? 28.01108 35.20202 7.79547 1.000 71.73810 253 GLN B CA 1
ATOM 4412 C C . GLN B 1 277 ? 28.40379 33.75476 8.05929 1.000 71.11485 253 GLN B C 1
ATOM 4413 O O . GLN B 1 277 ? 29.60748 33.48522 8.16040 1.000 71.81986 253 GLN B O 1
ATOM 4419 N N . HIS B 1 278 ? 27.43761 32.82772 8.17959 1.000 73.14066 254 HIS B N 1
ATOM 4420 C CA . HIS B 1 278 ? 27.73927 31.39557 8.17104 1.000 72.58876 254 HIS B CA 1
ATOM 4421 C C . HIS B 1 278 ? 28.02745 30.89105 6.76258 1.000 71.77986 254 HIS B C 1
ATOM 4422 O O . HIS B 1 278 ? 28.56562 29.78800 6.60190 1.000 71.55905 254 HIS B O 1
ATOM 4429 N N . ASN B 1 279 ? 27.65966 31.67332 5.74916 1.000 71.60132 255 ASN B N 1
ATOM 4430 C CA . ASN B 1 279 ? 27.86243 31.37466 4.33966 1.000 70.97080 255 ASN B CA 1
ATOM 4431 C C . ASN B 1 279 ? 29.18721 31.92922 3.79603 1.000 71.76916 255 ASN B C 1
ATOM 4432 O O . ASN B 1 279 ? 29.28040 32.23378 2.59545 1.000 71.57268 255 ASN B O 1
ATOM 4437 N N . TYR B 1 280 ? 30.20394 32.10814 4.63861 1.000 71.14850 256 TYR B N 1
ATOM 4438 C CA . TYR B 1 280 ? 31.50766 32.56605 4.18134 1.000 72.07925 256 TYR B CA 1
ATOM 4439 C C . TYR B 1 280 ? 32.50329 31.42519 4.27946 1.000 72.12344 256 TYR B C 1
ATOM 4440 O O . TYR B 1 280 ? 32.28696 30.43975 4.99113 1.000 71.82213 256 TYR B O 1
ATOM 4449 N N . ARG B 1 281 ? 33.61984 31.59217 3.57717 1.000 73.06358 257 ARG B N 1
ATOM 4450 C CA . ARG B 1 281 ? 34.80126 30.75174 3.70787 1.000 73.55549 257 ARG B CA 1
ATOM 4451 C C . ARG B 1 281 ? 35.96858 31.67036 3.39262 1.000 74.89642 257 ARG B C 1
ATOM 4452 O O . ARG B 1 281 ? 35.94063 32.34936 2.35153 1.000 74.78990 257 ARG B O 1
ATOM 4460 N N . PRO B 1 282 ? 36.98784 31.71463 4.23946 1.000 75.10727 258 PRO B N 1
ATOM 4461 C CA . PRO B 1 282 ? 38.13373 32.59192 3.96724 1.000 76.63046 258 PRO B CA 1
ATOM 4462 C C . PRO B 1 282 ? 38.84953 32.22474 2.66872 1.000 76.27439 258 PRO B C 1
ATOM 4463 O O . PRO B 1 282 ? 39.18921 31.06243 2.43240 1.000 75.65954 258 PRO B O 1
ATOM 4467 N N . GLY B 1 283 ? 39.09766 33.23332 1.82961 1.000 75.95257 259 GLY B N 1
ATOM 4468 C CA . GLY B 1 283 ? 39.77702 33.02982 0.56643 1.000 75.78397 259 GLY B CA 1
ATOM 4469 C C . GLY B 1 283 ? 38.89012 32.63408 -0.60151 1.000 74.08916 259 GLY B C 1
ATOM 4470 O O . GLY B 1 283 ? 39.40979 32.34894 -1.69542 1.000 73.86294 259 GLY B O 1
ATOM 4471 N N . TYR B 1 284 ? 37.58012 32.60979 -0.41531 1.000 74.57626 260 TYR B N 1
ATOM 4472 C CA . TYR B 1 284 ? 36.65228 32.29050 -1.48146 1.000 73.18858 260 TYR B CA 1
ATOM 4473 C C . TYR B 1 284 ? 35.59642 33.38078 -1.55591 1.000 73.26610 260 TYR B C 1
ATOM 4474 O O . TYR B 1 284 ? 35.18239 33.92625 -0.53096 1.000 73.74216 260 TYR B O 1
ATOM 4483 N N . HIS B 1 285 ? 35.15786 33.69922 -2.75936 1.000 72.24422 261 HIS B N 1
ATOM 4484 C CA . HIS B 1 285 ? 34.07329 34.64215 -2.93669 1.000 72.36505 261 HIS B CA 1
ATOM 4485 C C . HIS B 1 285 ? 32.88878 33.92082 -3.54954 1.000 70.91170 261 HIS B C 1
ATOM 4486 O O . HIS B 1 285 ? 32.91727 32.70298 -3.73817 1.000 69.87565 261 HIS B O 1
ATOM 4493 N N . THR B 1 286 ? 31.84078 34.68277 -3.85754 1.000 72.68219 262 THR B N 1
ATOM 4494 C CA . THR B 1 286 ? 30.61050 34.09542 -4.38263 1.000 71.54568 262 THR B CA 1
ATOM 4495 C C . THR B 1 286 ? 30.93536 33.12367 -5.51143 1.000 70.83948 262 THR B C 1
ATOM 4496 O O . THR B 1 286 ? 31.74061 33.43158 -6.40272 1.000 71.45767 262 THR B O 1
ATOM 4500 N N . GLN B 1 287 ? 30.30973 31.94434 -5.47173 1.000 70.40929 263 GLN B N 1
ATOM 4501 C CA . GLN B 1 287 ? 30.52167 30.93186 -6.51324 1.000 69.78660 263 GLN B CA 1
ATOM 4502 C C . GLN B 1 287 ? 29.45331 31.03285 -7.60739 1.000 69.61926 263 GLN B C 1
ATOM 4503 O O . GLN B 1 287 ? 28.71114 30.09395 -7.89356 1.000 68.86705 263 GLN B O 1
ATOM 4509 N N . ILE B 1 288 ? 29.41998 32.19455 -8.26101 1.000 72.16577 264 ILE B N 1
ATOM 4510 C CA . ILE B 1 288 ? 28.37853 32.44811 -9.25099 1.000 72.34074 264 ILE B CA 1
ATOM 4511 C C . ILE B 1 288 ? 28.44848 31.40942 -10.36011 1.000 71.82237 264 ILE B C 1
ATOM 4512 O O . ILE B 1 288 ? 27.41767 30.89258 -10.81163 1.000 71.46079 264 ILE B O 1
ATOM 4517 N N . THR B 1 289 ? 29.66262 31.06323 -10.79258 1.000 73.17854 265 THR B N 1
ATOM 4518 C CA . THR B 1 289 ? 29.87712 30.05902 -11.83166 1.000 72.77256 265 THR B CA 1
ATOM 4519 C C . THR B 1 289 ? 30.34550 28.72044 -11.26403 1.000 71.85707 265 THR B C 1
ATOM 4520 O O . THR B 1 289 ? 31.17769 28.05227 -11.88336 1.000 71.76689 265 THR B O 1
ATOM 4524 N N . GLY B 1 290 ? 29.82663 28.26689 -10.12261 1.000 70.31961 266 GLY B N 1
ATOM 4525 C CA . GLY B 1 290 ? 30.05674 26.90352 -9.71184 1.000 69.65669 266 GLY B CA 1
ATOM 4526 C C . GLY B 1 290 ? 29.29300 25.96419 -10.62727 1.000 69.32358 266 GLY B C 1
ATOM 4527 O O . GLY B 1 290 ? 28.57430 26.39702 -11.52899 1.000 69.61059 266 GLY B O 1
ATOM 4528 N N . PRO B 1 291 ? 29.46619 24.69403 -10.46109 1.000 67.37843 267 PRO B N 1
ATOM 4529 C CA . PRO B 1 291 ? 28.77066 23.71323 -11.30276 1.000 67.24966 267 PRO B CA 1
ATOM 4530 C C . PRO B 1 291 ? 27.30983 23.48066 -10.92528 1.000 67.11259 267 PRO B C 1
ATOM 4531 O O . PRO B 1 291 ? 26.85027 22.34627 -10.83456 1.000 66.99804 267 PRO B O 1
ATOM 4535 N N . TRP B 1 292 ? 26.56564 24.57271 -10.72306 1.000 68.70614 268 TRP B N 1
ATOM 4536 C CA . TRP B 1 292 ? 25.17361 24.45394 -10.28576 1.000 68.65398 268 TRP B CA 1
ATOM 4537 C C . TRP B 1 292 ? 24.29423 23.77531 -11.32201 1.000 68.93726 268 TRP B C 1
ATOM 4538 O O . TRP B 1 292 ? 23.19880 23.32287 -10.99176 1.000 68.98093 268 TRP B O 1
ATOM 4549 N N . HIS B 1 293 ? 24.73622 23.70926 -12.57202 1.000 71.08571 269 HIS B N 1
ATOM 4550 C CA . HIS B 1 293 ? 24.00909 22.95355 -13.58598 1.000 71.51911 269 HIS B CA 1
ATOM 4551 C C . HIS B 1 293 ? 23.91832 21.47128 -13.22580 1.000 71.33310 269 HIS B C 1
ATOM 4552 O O . HIS B 1 293 ? 23.09171 20.75235 -13.79840 1.000 71.81626 269 HIS B O 1
ATOM 4559 N N . LEU B 1 294 ? 24.76618 21.00038 -12.30065 1.000 69.19915 270 LEU B N 1
ATOM 4560 C CA . LEU B 1 294 ? 24.72982 19.60521 -11.87775 1.000 69.24380 270 LEU B CA 1
ATOM 4561 C C . LEU B 1 294 ? 23.38027 19.25093 -11.28179 1.000 69.46025 270 LEU B C 1
ATOM 4562 O O . LEU B 1 294 ? 22.96744 18.08743 -11.31092 1.000 69.88623 270 LEU B O 1
ATOM 4567 N N . GLY B 1 295 ? 22.69095 20.23466 -10.72803 1.000 70.64075 271 GLY B N 1
ATOM 4568 C CA . GLY B 1 295 ? 21.38257 20.03547 -10.13789 1.000 70.87968 271 GLY B CA 1
ATOM 4569 C C . GLY B 1 295 ? 21.37241 19.37480 -8.77466 1.000 70.71659 271 GLY B C 1
ATOM 4570 O O . GLY B 1 295 ? 20.79844 19.91938 -7.83263 1.000 70.54998 271 GLY B O 1
ATOM 4571 N N . LYS B 1 296 ? 21.98947 18.19671 -8.67522 1.000 70.80384 272 LYS B N 1
ATOM 4572 C CA . LYS B 1 296 ? 22.17044 17.44913 -7.43674 1.000 70.90057 272 LYS B CA 1
ATOM 4573 C C . LYS B 1 296 ? 23.67468 17.32590 -7.21235 1.000 70.65952 272 LYS B C 1
ATOM 4574 O O . LYS B 1 296 ? 24.37517 16.74716 -8.05057 1.000 70.84343 272 LYS B O 1
ATOM 4580 N N . LEU B 1 297 ? 24.18197 17.86277 -6.09642 1.000 69.96199 273 LEU B N 1
ATOM 4581 C CA . LEU B 1 297 ? 25.63158 17.90196 -5.89993 1.000 69.87512 273 LEU B CA 1
ATOM 4582 C C . LEU B 1 297 ? 25.97686 18.04664 -4.42683 1.000 69.97593 273 LEU B C 1
ATOM 4583 O O . LEU B 1 297 ? 25.12327 18.35123 -3.59411 1.000 69.95463 273 LEU B O 1
ATOM 4588 N N . GLU B 1 298 ? 27.26493 17.87267 -4.12662 1.000 70.28765 274 GLU B N 1
ATOM 4589 C CA . GLU B 1 298 ? 27.77343 17.81219 -2.75965 1.000 70.69272 274 GLU B CA 1
ATOM 4590 C C . GLU B 1 298 ? 29.00152 18.69247 -2.58679 1.000 70.65351 274 GLU B C 1
ATOM 4591 O O . GLU B 1 298 ? 30.09247 18.32533 -3.03164 1.000 70.91156 274 GLU B O 1
ATOM 4597 N N . MET B 1 299 ? 28.85376 19.81357 -1.88499 1.000 68.68757 275 MET B N 1
ATOM 4598 C CA . MET B 1 299 ? 29.97626 20.71167 -1.68232 1.000 68.87748 275 MET B CA 1
ATOM 4599 C C . MET B 1 299 ? 30.64845 20.41251 -0.34911 1.000 69.67080 275 MET B C 1
ATOM 4600 O O . MET B 1 299 ? 29.97720 20.11222 0.63918 1.000 69.91376 275 MET B O 1
ATOM 4605 N N . ASP B 1 300 ? 31.97597 20.43476 -0.33444 1.000 70.25169 276 ASP B N 1
ATOM 4606 C CA . ASP B 1 300 ? 32.73930 20.37380 0.90892 1.000 71.23680 276 ASP B CA 1
ATOM 4607 C C . ASP B 1 300 ? 34.13278 20.91815 0.61157 1.000 71.73224 276 ASP B C 1
ATOM 4608 O O . ASP B 1 300 ? 34.37051 21.47684 -0.46173 1.000 71.24391 276 ASP B O 1
ATOM 4613 N N . PHE B 1 301 ? 35.07102 20.75519 1.53851 1.000 70.60187 277 PHE B N 1
ATOM 4614 C CA . PHE B 1 301 ? 36.40042 21.35381 1.38342 1.000 71.31280 277 PHE B CA 1
ATOM 4615 C C . PHE B 1 301 ? 37.45379 20.27709 1.61988 1.000 72.38265 277 PHE B C 1
ATOM 4616 O O . PHE B 1 301 ? 37.83539 19.98618 2.75463 1.000 73.54850 277 PHE B O 1
ATOM 4624 N N . ASP B 1 302 ? 37.96769 19.73828 0.52631 1.000 72.86201 278 ASP B N 1
ATOM 4625 C CA . ASP B 1 302 ? 38.83675 18.57326 0.53339 1.000 73.79030 278 ASP B CA 1
ATOM 4626 C C . ASP B 1 302 ? 39.37622 18.44922 -0.89129 1.000 73.26643 278 ASP B C 1
ATOM 4627 O O . ASP B 1 302 ? 38.84085 19.06535 -1.81763 1.000 72.16578 278 ASP B O 1
ATOM 4632 N N . PHE B 1 303 ? 40.43930 17.66985 -1.06749 1.000 73.34493 279 PHE B N 1
ATOM 4633 C CA . PHE B 1 303 ? 41.01767 17.51022 -2.39884 1.000 72.95870 279 PHE B CA 1
ATOM 4634 C C . PHE B 1 303 ? 40.19725 16.51099 -3.20711 1.000 72.18340 279 PHE B C 1
ATOM 4635 O O . PHE B 1 303 ? 39.67058 15.53132 -2.66275 1.000 72.55105 279 PHE B O 1
ATOM 4643 N N . CYS B 1 304 ? 40.09055 16.77481 -4.50971 1.000 73.13898 280 CYS B N 1
ATOM 4644 C CA . CYS B 1 304 ? 39.49554 15.83926 -5.45237 1.000 72.61729 280 CYS B CA 1
ATOM 4645 C C . CYS B 1 304 ? 40.38384 14.61712 -5.58534 1.000 73.61249 280 CYS B C 1
ATOM 4646 O O . CYS B 1 304 ? 41.60717 14.73961 -5.66600 1.000 74.30662 280 CYS B O 1
ATOM 4649 N N . ASP B 1 305 ? 39.76944 13.43792 -5.60709 1.000 74.51869 281 ASP B N 1
ATOM 4650 C CA . ASP B 1 305 ? 40.53295 12.19544 -5.67626 1.000 75.68315 281 ASP B CA 1
ATOM 4651 C C . ASP B 1 305 ? 41.59071 12.27120 -6.77225 1.000 75.67831 281 ASP B C 1
ATOM 4652 O O . ASP B 1 305 ? 41.26880 12.44621 -7.95226 1.000 74.78840 281 ASP B O 1
ATOM 4657 N N . GLY B 1 306 ? 42.85599 12.14439 -6.36544 1.000 73.54779 282 GLY B N 1
ATOM 4658 C CA . GLY B 1 306 ? 43.98284 12.09921 -7.27328 1.000 73.83106 282 GLY B CA 1
ATOM 4659 C C . GLY B 1 306 ? 44.57078 13.43082 -7.67258 1.000 73.32044 282 GLY B C 1
ATOM 4660 O O . GLY B 1 306 ? 45.50395 13.45491 -8.48315 1.000 73.56722 282 GLY B O 1
ATOM 4661 N N . THR B 1 307 ? 44.12090 14.52552 -7.07837 1.000 74.85683 283 THR B N 1
ATOM 4662 C CA . THR B 1 307 ? 44.56512 15.85879 -7.44404 1.000 74.52923 283 THR B CA 1
ATOM 4663 C C . THR B 1 307 ? 45.27003 16.51131 -6.26307 1.000 75.58106 283 THR B C 1
ATOM 4664 O O . THR B 1 307 ? 45.25656 16.00124 -5.13661 1.000 76.41248 283 THR B O 1
ATOM 4668 N N . THR B 1 308 ? 45.90411 17.64920 -6.54748 1.000 75.74228 284 THR B N 1
ATOM 4669 C CA . THR B 1 308 ? 46.57306 18.48134 -5.55197 1.000 76.84443 284 THR B CA 1
ATOM 4670 C C . THR B 1 308 ? 46.44007 19.94520 -5.93817 1.000 76.42120 284 THR B C 1
ATOM 4671 O O . THR B 1 308 ? 46.59876 20.30413 -7.10922 1.000 75.93341 284 THR B O 1
ATOM 4675 N N . VAL B 1 309 ? 46.16473 20.77917 -4.93948 1.000 76.19964 285 VAL B N 1
ATOM 4676 C CA . VAL B 1 309 ? 46.06326 22.22618 -5.08774 1.000 76.17981 285 VAL B CA 1
ATOM 4677 C C . VAL B 1 309 ? 47.19786 22.89596 -4.31879 1.000 77.93161 285 VAL B C 1
ATOM 4678 O O . VAL B 1 309 ? 47.41250 22.59654 -3.14248 1.000 78.88186 285 VAL B O 1
ATOM 4682 N N . VAL B 1 310 ? 47.92096 23.80736 -4.97509 1.000 77.47130 286 VAL B N 1
ATOM 4683 C CA . VAL B 1 310 ? 48.91175 24.63638 -4.29220 1.000 79.29492 286 VAL B CA 1
ATOM 4684 C C . VAL B 1 310 ? 48.49384 26.10114 -4.40898 1.000 79.36836 286 VAL B C 1
ATOM 4685 O O . VAL B 1 310 ? 47.73355 26.48202 -5.30611 1.000 78.18584 286 VAL B O 1
ATOM 4689 N N . VAL B 1 311 ? 48.95311 26.91651 -3.46149 1.000 79.50408 287 VAL B N 1
ATOM 4690 C CA . VAL B 1 311 ? 48.68042 28.35287 -3.45426 1.000 80.02671 287 VAL B CA 1
ATOM 4691 C C . VAL B 1 311 ? 49.88536 29.05758 -4.07555 1.000 81.60750 287 VAL B C 1
ATOM 4692 O O . VAL B 1 311 ? 50.99168 29.01064 -3.52813 1.000 83.35296 287 VAL B O 1
ATOM 4696 N N . THR B 1 312 ? 49.69570 29.69900 -5.22832 1.000 81.79856 288 THR B N 1
ATOM 4697 C CA . THR B 1 312 ? 50.78451 30.39948 -5.89823 1.000 83.36648 288 THR B CA 1
ATOM 4698 C C . THR B 1 312 ? 50.25730 31.68955 -6.51732 1.000 83.56976 288 THR B C 1
ATOM 4699 O O . THR B 1 312 ? 49.10737 31.76287 -6.95116 1.000 82.05623 288 THR B O 1
ATOM 4703 N N . GLU B 1 313 ? 51.09362 32.72445 -6.52018 1.000 83.27702 289 GLU B N 1
ATOM 4704 C CA . GLU B 1 313 ? 50.73515 33.97034 -7.19679 1.000 83.88681 289 GLU B CA 1
ATOM 4705 C C . GLU B 1 313 ? 50.79200 33.85087 -8.72814 1.000 83.22491 289 GLU B C 1
ATOM 4706 O O . GLU B 1 313 ? 50.14140 34.64380 -9.42338 1.000 83.16386 289 GLU B O 1
ATOM 4712 N N . ASP B 1 314 ? 51.51308 32.84880 -9.26197 1.000 86.15748 290 ASP B N 1
ATOM 4713 C CA . ASP B 1 314 ? 51.55020 32.51569 -10.68979 1.000 85.35531 290 ASP B CA 1
ATOM 4714 C C . ASP B 1 314 ? 50.28506 31.85928 -11.20519 1.000 83.03746 290 ASP B C 1
ATOM 4715 O O . ASP B 1 314 ? 50.21618 31.58353 -12.39633 1.000 82.39568 290 ASP B O 1
ATOM 4720 N N . CYS B 1 315 ? 49.33660 31.50563 -10.35625 1.000 83.54752 291 CYS B N 1
ATOM 4721 C CA . CYS B 1 315 ? 48.19191 30.76111 -10.84838 1.000 81.49041 291 CYS B CA 1
ATOM 4722 C C . CYS B 1 315 ? 47.26743 31.64596 -11.68119 1.000 81.26513 291 CYS B C 1
ATOM 4723 O O . CYS B 1 315 ? 47.31174 32.87970 -11.61470 1.000 82.61709 291 CYS B O 1
ATOM 4726 N N . GLY B 1 316 ? 46.40855 30.97888 -12.46713 1.000 78.69588 292 GLY B N 1
ATOM 4727 C CA . GLY B 1 316 ? 45.42515 31.67427 -13.27433 1.000 78.46335 292 GLY B CA 1
ATOM 4728 C C . GLY B 1 316 ? 44.31461 32.29180 -12.44292 1.000 78.20374 292 GLY B C 1
ATOM 4729 O O . GLY B 1 316 ? 44.01853 31.88514 -11.31445 1.000 77.62061 292 GLY B O 1
ATOM 4730 N N . ASN B 1 317 ? 43.68149 33.30379 -13.02624 1.000 76.75430 293 ASN B N 1
ATOM 4731 C CA . ASN B 1 317 ? 42.69485 34.08498 -12.29813 1.000 76.85146 293 ASN B CA 1
ATOM 4732 C C . ASN B 1 317 ? 41.38392 33.28273 -12.14071 1.000 74.98749 293 ASN B C 1
ATOM 4733 O O . ASN B 1 317 ? 41.17872 32.25240 -12.78118 1.000 73.81234 293 ASN B O 1
ATOM 4738 N N . ARG B 1 318 ? 40.48604 33.73421 -11.26289 1.000 75.27758 294 ARG B N 1
ATOM 4739 C CA . ARG B 1 318 ? 39.27483 32.94605 -11.03783 1.000 73.64245 294 ARG B CA 1
ATOM 4740 C C . ARG B 1 318 ? 38.31593 33.05682 -12.20553 1.000 73.27456 294 ARG B C 1
ATOM 4741 O O . ARG B 1 318 ? 37.97852 34.15732 -12.65339 1.000 74.32145 294 ARG B O 1
ATOM 4749 N N . GLY B 1 319 ? 37.84104 31.90326 -12.65996 1.000 73.59999 295 GLY B N 1
ATOM 4750 C CA . GLY B 1 319 ? 36.88590 31.82541 -13.73615 1.000 73.25587 295 GLY B CA 1
ATOM 4751 C C . GLY B 1 319 ? 35.92574 30.69179 -13.48195 1.000 71.80130 295 GLY B C 1
ATOM 4752 O O . GLY B 1 319 ? 35.88413 30.13790 -12.37787 1.000 71.14486 295 GLY B O 1
ATOM 4753 N N . PRO B 1 320 ? 35.15636 30.30888 -14.50544 1.000 72.03954 296 PRO B N 1
ATOM 4754 C CA . PRO B 1 320 ? 34.13944 29.26506 -14.33266 1.000 70.89194 296 PRO B CA 1
ATOM 4755 C C . PRO B 1 320 ? 34.72091 27.97412 -13.77799 1.000 70.06739 296 PRO B C 1
ATOM 4756 O O . PRO B 1 320 ? 35.84060 27.58004 -14.10562 1.000 70.24999 296 PRO B O 1
ATOM 4760 N N . SER B 1 321 ? 33.91592 27.29309 -12.96847 1.000 70.00624 297 SER B N 1
ATOM 4761 C CA . SER B 1 321 ? 34.36337 26.09299 -12.26983 1.000 69.43876 297 SER B CA 1
ATOM 4762 C C . SER B 1 321 ? 34.70770 24.99071 -13.26232 1.000 69.21508 297 SER B C 1
ATOM 4763 O O . SER B 1 321 ? 33.87695 24.61107 -14.08858 1.000 69.00894 297 SER B O 1
ATOM 4766 N N . LEU B 1 322 ? 35.89641 24.40942 -13.12950 1.000 70.09183 298 LEU B N 1
ATOM 4767 C CA . LEU B 1 322 ? 36.35658 23.36277 -14.03519 1.000 70.00057 298 LEU B CA 1
ATOM 4768 C C . LEU B 1 322 ? 36.31020 22.01289 -13.35364 1.000 69.62217 298 LEU B C 1
ATOM 4769 O O . LEU B 1 322 ? 36.29336 21.92593 -12.12416 1.000 69.56912 298 LEU B O 1
ATOM 4774 N N . ARG B 1 323 ? 36.29686 20.95935 -14.16927 1.000 68.90159 299 ARG B N 1
ATOM 4775 C CA . ARG B 1 323 ? 36.20540 19.59487 -13.67540 1.000 68.78402 299 ARG B CA 1
ATOM 4776 C C . ARG B 1 323 ? 37.57372 18.93055 -13.74620 1.000 69.21416 299 ARG B C 1
ATOM 4777 O O . ARG B 1 323 ? 38.41302 19.30455 -14.56102 1.000 69.49350 299 ARG B O 1
ATOM 4785 N N . THR B 1 324 ? 37.82315 17.98301 -12.84322 1.000 71.72048 300 THR B N 1
ATOM 4786 C CA . THR B 1 324 ? 39.15886 17.40081 -12.77335 1.000 72.31635 300 THR B CA 1
ATOM 4787 C C . THR B 1 324 ? 39.39907 16.36604 -13.85130 1.000 72.49225 300 THR B C 1
ATOM 4788 O O . THR B 1 324 ? 40.56226 16.04516 -14.12894 1.000 72.99854 300 THR B O 1
ATOM 4792 N N . THR B 1 325 ? 38.34167 15.81671 -14.43947 1.000 70.92559 301 THR B N 1
ATOM 4793 C CA . THR B 1 325 ? 38.49425 14.82934 -15.49133 1.000 71.22571 301 THR B CA 1
ATOM 4794 C C . THR B 1 325 ? 38.06662 15.46461 -16.79707 1.000 70.96866 301 THR B C 1
ATOM 4795 O O . THR B 1 325 ? 37.01370 16.10163 -16.86473 1.000 70.60479 301 THR B O 1
ATOM 4799 N N . THR B 1 326 ? 38.91059 15.32241 -17.81351 1.000 71.89565 302 THR B N 1
ATOM 4800 C CA . THR B 1 326 ? 38.58663 15.79723 -19.14394 1.000 71.89189 302 THR B CA 1
ATOM 4801 C C . THR B 1 326 ? 37.44455 14.97708 -19.71725 1.000 72.00094 302 THR B C 1
ATOM 4802 O O . THR B 1 326 ? 37.14193 13.88511 -19.24575 1.000 72.20490 302 THR B O 1
ATOM 4806 N N . ALA B 1 327 ? 36.83960 15.49034 -20.78491 1.000 70.28337 303 ALA B N 1
ATOM 4807 C CA . ALA B 1 327 ? 35.71848 14.77718 -21.38575 1.000 70.59817 303 ALA B CA 1
ATOM 4808 C C . ALA B 1 327 ? 36.08160 13.34027 -21.73452 1.000 71.15584 303 ALA B C 1
ATOM 4809 O O . ALA B 1 327 ? 35.28952 12.42263 -21.48607 1.000 71.47842 303 ALA B O 1
ATOM 4811 N N . SER B 1 328 ? 37.31561 13.11406 -22.21669 1.000 72.12706 304 SER B N 1
ATOM 4812 C CA . SER B 1 328 ? 37.75743 11.78504 -22.63151 1.000 72.79455 304 SER B CA 1
ATOM 4813 C C . SER B 1 328 ? 38.05453 10.86876 -21.45332 1.000 72.96553 304 SER B C 1
ATOM 4814 O O . SER B 1 328 ? 38.17923 9.65623 -21.66743 1.000 73.71503 304 SER B O 1
ATOM 4817 N N . GLY B 1 329 ? 38.14618 11.40860 -20.22816 1.000 72.23365 305 GLY B N 1
ATOM 4818 C CA . GLY B 1 329 ? 38.41163 10.63730 -19.02702 1.000 72.54074 305 GLY B CA 1
ATOM 4819 C C . GLY B 1 329 ? 39.78793 10.81358 -18.41758 1.000 72.64263 305 GLY B C 1
ATOM 4820 O O . GLY B 1 329 ? 40.02756 10.29203 -17.31574 1.000 73.01701 305 GLY B O 1
ATOM 4821 N N . LYS B 1 330 ? 40.68923 11.54672 -19.06632 1.000 75.13935 306 LYS B N 1
ATOM 4822 C CA . LYS B 1 330 ? 41.98028 11.84549 -18.45495 1.000 75.35583 306 LYS B CA 1
ATOM 4823 C C . LYS B 1 330 ? 41.76831 12.69713 -17.20834 1.000 74.95576 306 LYS B C 1
ATOM 4824 O O . LYS B 1 330 ? 40.87965 13.55096 -17.16479 1.000 74.32179 306 LYS B O 1
ATOM 4830 N N . LEU B 1 331 ? 42.59258 12.46408 -16.19594 1.000 76.09594 307 LEU B N 1
ATOM 4831 C CA . LEU B 1 331 ? 42.56532 13.21229 -14.94465 1.000 75.95531 307 LEU B CA 1
ATOM 4832 C C . LEU B 1 331 ? 43.58713 14.34177 -14.98457 1.000 76.04390 307 LEU B C 1
ATOM 4833 O O . LEU B 1 331 ? 44.71170 14.15334 -15.45431 1.000 76.61340 307 LEU B O 1
ATOM 4838 N N . ILE B 1 332 ? 43.19170 15.52663 -14.53363 1.000 74.91810 308 ILE B N 1
ATOM 4839 C CA . ILE B 1 332 ? 44.11623 16.64880 -14.41909 1.000 75.24681 308 ILE B CA 1
ATOM 4840 C C . ILE B 1 332 ? 44.61063 16.66908 -12.97926 1.000 75.86777 308 ILE B C 1
ATOM 4841 O O . ILE B 1 332 ? 43.84420 16.97348 -12.06001 1.000 75.58393 308 ILE B O 1
ATOM 4846 N N . THR B 1 333 ? 45.89203 16.36857 -12.76018 1.000 75.51716 309 THR B N 1
ATOM 4847 C CA . THR B 1 333 ? 46.34808 16.18415 -11.38936 1.000 76.36173 309 THR B CA 1
ATOM 4848 C C . THR B 1 333 ? 46.78546 17.46728 -10.70998 1.000 76.79255 309 THR B C 1
ATOM 4849 O O . THR B 1 333 ? 46.65787 17.57641 -9.49313 1.000 77.20830 309 THR B O 1
ATOM 4853 N N . GLU B 1 334 ? 47.32796 18.43283 -11.41598 1.000 78.56880 310 GLU B N 1
ATOM 4854 C CA . GLU B 1 334 ? 47.95054 19.56993 -10.75177 1.000 79.40326 310 GLU B CA 1
ATOM 4855 C C . GLU B 1 334 ? 47.07744 20.81689 -10.89398 1.000 78.74046 310 GLU B C 1
ATOM 4856 O O . GLU B 1 334 ? 46.72926 21.22530 -12.00898 1.000 78.16272 310 GLU B O 1
ATOM 4862 N N . TRP B 1 335 ? 46.70422 21.39749 -9.75523 1.000 77.22033 311 TRP B N 1
ATOM 4863 C CA . TRP B 1 335 ? 45.87649 22.59025 -9.70141 1.000 76.79713 311 TRP B CA 1
ATOM 4864 C C . TRP B 1 335 ? 46.52722 23.67031 -8.84416 1.000 78.02497 311 TRP B C 1
ATOM 4865 O O . TRP B 1 335 ? 47.50848 23.42599 -8.13419 1.000 79.17462 311 TRP B O 1
ATOM 4876 N N . CYS B 1 336 ? 45.96745 24.87947 -8.90789 1.000 76.38557 312 CYS B N 1
ATOM 4877 C CA . CYS B 1 336 ? 46.40697 25.95731 -8.03046 1.000 77.62938 312 CYS B CA 1
ATOM 4878 C C . CYS B 1 336 ? 45.29574 26.99190 -7.90212 1.000 77.18699 312 CYS B C 1
ATOM 4879 O O . CYS B 1 336 ? 44.25066 26.89725 -8.54991 1.000 75.99119 312 CYS B O 1
ATOM 4882 N N . CYS B 1 337 ? 45.54772 27.98575 -7.04342 1.000 76.74581 313 CYS B N 1
ATOM 4883 C CA . CYS B 1 337 ? 44.68783 29.13889 -6.80553 1.000 76.78368 313 CYS B CA 1
ATOM 4884 C C . CYS B 1 337 ? 45.55885 30.29187 -6.31807 1.000 78.68919 313 CYS B C 1
ATOM 4885 O O . CYS B 1 337 ? 46.63458 30.08220 -5.75400 1.000 79.87974 313 CYS B O 1
ATOM 4888 N N . ARG B 1 338 ? 45.09331 31.51541 -6.55801 1.000 76.26415 314 ARG B N 1
ATOM 4889 C CA . ARG B 1 338 ? 45.91801 32.68407 -6.28165 1.000 78.30767 314 ARG B CA 1
ATOM 4890 C C . ARG B 1 338 ? 45.97399 32.99366 -4.79161 1.000 79.25265 314 ARG B C 1
ATOM 4891 O O . ARG B 1 338 ? 47.06003 33.09178 -4.20523 1.000 80.84901 314 ARG B O 1
ATOM 4899 N N . SER B 1 339 ? 44.80916 33.18593 -4.16701 1.000 78.30662 315 SER B N 1
ATOM 4900 C CA . SER B 1 339 ? 44.79396 33.57344 -2.76699 1.000 79.29343 315 SER B CA 1
ATOM 4901 C C . SER B 1 339 ? 43.71042 32.83959 -1.99398 1.000 77.78733 315 SER B C 1
ATOM 4902 O O . SER B 1 339 ? 43.18800 33.37226 -1.00686 1.000 78.20834 315 SER B O 1
ATOM 4905 N N . CYS B 1 340 ? 43.33490 31.64415 -2.42651 1.000 80.12840 316 CYS B N 1
ATOM 4906 C CA . CYS B 1 340 ? 42.36011 30.88854 -1.66093 1.000 78.92645 316 CYS B CA 1
ATOM 4907 C C . CYS B 1 340 ? 43.07280 30.18602 -0.50092 1.000 79.79309 316 CYS B C 1
ATOM 4908 O O . CYS B 1 340 ? 44.30925 30.11258 -0.46402 1.000 81.10463 316 CYS B O 1
ATOM 4911 N N . THR B 1 341 ? 42.28976 29.61399 0.42823 1.000 76.19766 317 THR B N 1
ATOM 4912 C CA . THR B 1 341 ? 42.83637 28.97517 1.62685 1.000 77.19481 317 THR B CA 1
ATOM 4913 C C . THR B 1 341 ? 42.48488 27.50102 1.62668 1.000 76.10055 317 THR B C 1
ATOM 4914 O O . THR B 1 341 ? 41.31244 27.13535 1.51220 1.000 74.67177 317 THR B O 1
ATOM 4918 N N . LEU B 1 342 ? 43.47984 26.68015 1.82059 1.000 75.51298 318 LEU B N 1
ATOM 4919 C CA . LEU B 1 342 ? 43.32306 25.24099 1.77171 1.000 74.84674 318 LEU B CA 1
ATOM 4920 C C . LEU B 1 342 ? 42.61230 24.75554 3.03850 1.000 74.98253 318 LEU B C 1
ATOM 4921 O O . LEU B 1 342 ? 42.70632 25.39357 4.09001 1.000 76.10387 318 LEU B O 1
ATOM 4926 N N . PRO B 1 343 ? 41.86958 23.63364 2.97353 1.000 75.27383 319 PRO B N 1
ATOM 4927 C CA . PRO B 1 343 ? 41.62585 22.69801 1.87640 1.000 74.09107 319 PRO B CA 1
ATOM 4928 C C . PRO B 1 343 ? 40.77263 23.31936 0.79328 1.000 72.54874 319 PRO B C 1
ATOM 4929 O O . PRO B 1 343 ? 39.98389 24.22526 1.10269 1.000 72.16926 319 PRO B O 1
ATOM 4933 N N . PRO B 1 344 ? 40.89550 22.80701 -0.43014 1.000 72.63894 320 PRO B N 1
ATOM 4934 C CA . PRO B 1 344 ? 40.19766 23.41811 -1.55720 1.000 71.43563 320 PRO B CA 1
ATOM 4935 C C . PRO B 1 344 ? 38.70250 23.13924 -1.55016 1.000 70.23388 320 PRO B C 1
ATOM 4936 O O . PRO B 1 344 ? 38.23403 22.07445 -1.14266 1.000 70.05015 320 PRO B O 1
ATOM 4940 N N . LEU B 1 345 ? 37.95685 24.13214 -2.02057 1.000 71.04761 321 LEU B N 1
ATOM 4941 C CA . LEU B 1 345 ? 36.52147 24.01836 -2.23932 1.000 69.95813 321 LEU B CA 1
ATOM 4942 C C . LEU B 1 345 ? 36.24885 23.03480 -3.36122 1.000 69.21322 321 LEU B C 1
ATOM 4943 O O . LEU B 1 345 ? 36.72071 23.22868 -4.48322 1.000 69.10383 321 LEU B O 1
ATOM 4948 N N . ARG B 1 346 ? 35.47710 22.00128 -3.08956 1.000 69.85248 322 ARG B N 1
ATOM 4949 C CA . ARG B 1 346 ? 35.17273 21.02645 -4.11892 1.000 69.33881 322 ARG B CA 1
ATOM 4950 C C . ARG B 1 346 ? 33.68121 20.73650 -4.15786 1.000 68.66247 322 ARG B C 1
ATOM 4951 O O . ARG B 1 346 ? 32.97706 20.88105 -3.16324 1.000 68.67601 322 ARG B O 1
ATOM 4959 N N . TYR B 1 347 ? 33.19703 20.43257 -5.35343 1.000 68.25785 323 TYR B N 1
ATOM 4960 C CA . TYR B 1 347 ? 31.84378 19.97165 -5.62035 1.000 67.80979 323 TYR B CA 1
ATOM 4961 C C . TYR B 1 347 ? 31.95670 18.55009 -6.12979 1.000 68.02438 323 TYR B C 1
ATOM 4962 O O . TYR B 1 347 ? 32.99164 18.16020 -6.66554 1.000 68.30168 323 TYR B O 1
ATOM 4971 N N . ARG B 1 348 ? 30.93654 17.74548 -5.89481 1.000 71.66111 324 ARG B N 1
ATOM 4972 C CA . ARG B 1 348 ? 30.95719 16.39373 -6.42544 1.000 72.06646 324 ARG B CA 1
ATOM 4973 C C . ARG B 1 348 ? 29.55878 16.05180 -6.87955 1.000 71.92442 324 ARG B C 1
ATOM 4974 O O . ARG B 1 348 ? 28.59534 16.23697 -6.13615 1.000 71.85827 324 ARG B O 1
ATOM 4982 N N . GLY B 1 349 ? 29.44656 15.57824 -8.09774 1.000 70.85443 325 GLY B N 1
ATOM 4983 C CA . GLY B 1 349 ? 28.13734 15.33096 -8.63256 1.000 70.89548 325 GLY B CA 1
ATOM 4984 C C . GLY B 1 349 ? 28.18503 14.02926 -9.36749 1.000 71.57793 325 GLY B C 1
ATOM 4985 O O . GLY B 1 349 ? 29.21070 13.33952 -9.34131 1.000 71.98191 325 GLY B O 1
ATOM 4986 N N . GLU B 1 350 ? 27.10203 13.71355 -10.06485 1.000 72.28733 326 GLU B N 1
ATOM 4987 C CA . GLU B 1 350 ? 27.03499 12.41852 -10.70113 1.000 73.17061 326 GLU B CA 1
ATOM 4988 C C . GLU B 1 350 ? 28.12405 12.23332 -11.77270 1.000 73.19490 326 GLU B C 1
ATOM 4989 O O . GLU B 1 350 ? 28.40042 11.09304 -12.15307 1.000 74.01006 326 GLU B O 1
ATOM 4995 N N . ASP B 1 351 ? 28.81061 13.30324 -12.21076 1.000 72.49177 327 ASP B N 1
ATOM 4996 C CA . ASP B 1 351 ? 29.81187 13.22376 -13.28051 1.000 72.53482 327 ASP B CA 1
ATOM 4997 C C . ASP B 1 351 ? 31.20385 13.64642 -12.81731 1.000 72.21878 327 ASP B C 1
ATOM 4998 O O . ASP B 1 351 ? 32.00268 14.12203 -13.62768 1.000 72.02777 327 ASP B O 1
ATOM 5003 N N . GLY B 1 352 ? 31.50455 13.53929 -11.53087 1.000 72.55555 328 GLY B N 1
ATOM 5004 C CA . GLY B 1 352 ? 32.87660 13.76752 -11.14198 1.000 72.57148 328 GLY B CA 1
ATOM 5005 C C . GLY B 1 352 ? 33.06313 14.90930 -10.17366 1.000 72.12961 328 GLY B C 1
ATOM 5006 O O . GLY B 1 352 ? 32.09859 15.40782 -9.57828 1.000 71.81833 328 GLY B O 1
ATOM 5007 N N . CYS B 1 353 ? 34.31519 15.35487 -10.07039 1.000 72.51447 329 CYS B N 1
ATOM 5008 C CA . CYS B 1 353 ? 34.76971 16.30435 -9.06787 1.000 72.44121 329 CYS B CA 1
ATOM 5009 C C . CYS B 1 353 ? 35.11828 17.61515 -9.74913 1.000 72.05076 329 CYS B C 1
ATOM 5010 O O . CYS B 1 353 ? 35.92316 17.63554 -10.68050 1.000 72.17207 329 CYS B O 1
ATOM 5013 N N . TRP B 1 354 ? 34.56017 18.70423 -9.25229 1.000 69.92877 330 TRP B N 1
ATOM 5014 C CA . TRP B 1 354 ? 34.84799 20.03017 -9.75690 1.000 69.81535 330 TRP B CA 1
ATOM 5015 C C . TRP B 1 354 ? 35.48528 20.84893 -8.65163 1.000 70.16186 330 TRP B C 1
ATOM 5016 O O . TRP B 1 354 ? 35.46249 20.47002 -7.48980 1.000 70.37609 330 TRP B O 1
ATOM 5027 N N . TYR B 1 355 ? 36.05706 21.98428 -9.00433 1.000 69.09052 331 TYR B N 1
ATOM 5028 C CA . TYR B 1 355 ? 36.70507 22.82507 -8.01502 1.000 69.64934 331 TYR B CA 1
ATOM 5029 C C . TYR B 1 355 ? 36.02947 24.18839 -7.94525 1.000 69.61546 331 TYR B C 1
ATOM 5030 O O . TYR B 1 355 ? 35.27517 24.58912 -8.83775 1.000 69.28398 331 TYR B O 1
ATOM 5039 N N . GLY B 1 356 ? 36.28075 24.88764 -6.84415 1.000 69.34824 332 GLY B N 1
ATOM 5040 C CA . GLY B 1 356 ? 35.79203 26.24179 -6.72548 1.000 69.57444 332 GLY B CA 1
ATOM 5041 C C . GLY B 1 356 ? 36.35149 27.13371 -7.81394 1.000 70.09254 332 GLY B C 1
ATOM 5042 O O . GLY B 1 356 ? 37.31694 26.79424 -8.50348 1.000 70.36372 332 GLY B O 1
ATOM 5043 N N . MET B 1 357 ? 35.69122 28.28192 -7.98598 1.000 70.01354 333 MET B N 1
ATOM 5044 C CA . MET B 1 357 ? 35.99613 29.15769 -9.11117 1.000 70.63992 333 MET B CA 1
ATOM 5045 C C . MET B 1 357 ? 37.44642 29.60087 -9.14000 1.000 71.70534 333 MET B C 1
ATOM 5046 O O . MET B 1 357 ? 37.98547 29.84500 -10.22763 1.000 72.15257 333 MET B O 1
ATOM 5051 N N . GLU B 1 358 ? 38.09127 29.73154 -7.97923 1.000 70.32603 334 GLU B N 1
ATOM 5052 C CA . GLU B 1 358 ? 39.44748 30.26569 -7.96750 1.000 71.61048 334 GLU B CA 1
ATOM 5053 C C . GLU B 1 358 ? 40.51367 29.20859 -8.23674 1.000 71.56003 334 GLU B C 1
ATOM 5054 O O . GLU B 1 358 ? 41.69453 29.55900 -8.39183 1.000 72.66582 334 GLU B O 1
ATOM 5060 N N . ILE B 1 359 ? 40.12457 27.94517 -8.35029 1.000 73.73132 335 ILE B N 1
ATOM 5061 C CA . ILE B 1 359 ? 41.06076 26.84556 -8.54026 1.000 73.73936 335 ILE B CA 1
ATOM 5062 C C . ILE B 1 359 ? 41.12245 26.49129 -10.02803 1.000 73.32417 335 ILE B C 1
ATOM 5063 O O . ILE B 1 359 ? 40.14563 26.03194 -10.63885 1.000 72.39053 335 ILE B O 1
ATOM 5068 N N . ARG B 1 360 ? 42.27398 26.75562 -10.61297 1.000 74.20894 336 ARG B N 1
ATOM 5069 C CA . ARG B 1 360 ? 42.59408 26.56367 -12.00679 1.000 74.14746 336 ARG B CA 1
ATOM 5070 C C . ARG B 1 360 ? 43.64616 25.48420 -12.15077 1.000 74.29274 336 ARG B C 1
AT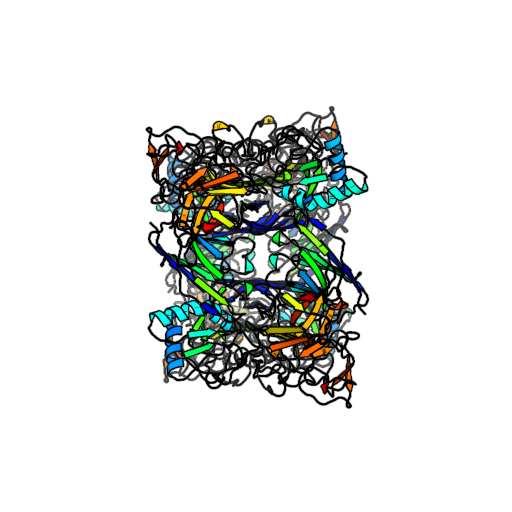OM 5071 O O . ARG B 1 360 ? 44.41436 25.23405 -11.21689 1.000 74.90606 336 ARG B O 1
ATOM 5079 N N . PRO B 1 361 ? 43.72594 24.82445 -13.30243 1.000 74.21863 337 PRO B N 1
ATOM 5080 C CA . PRO B 1 361 ? 44.80021 23.84817 -13.49622 1.000 74.52022 337 PRO B CA 1
ATOM 5081 C C . PRO B 1 361 ? 46.14729 24.54883 -13.58821 1.000 75.83138 337 PRO B C 1
ATOM 5082 O O . PRO B 1 361 ? 46.25783 25.66265 -14.10394 1.000 76.43697 337 PRO B O 1
ATOM 5086 N N . LEU B 1 362 ? 47.17003 23.88756 -13.04008 1.000 77.86390 338 LEU B N 1
ATOM 5087 C CA . LEU B 1 362 ? 48.50523 24.46921 -12.88771 1.000 79.33466 338 LEU B CA 1
ATOM 5088 C C . LEU B 1 362 ? 49.27332 24.51509 -14.20618 1.000 79.75497 338 LEU B C 1
ATOM 5089 O O . LEU B 1 362 ? 49.77762 25.56933 -14.60341 1.000 80.74206 338 LEU B O 1
ATOM 5094 N N . LYS B 1 363 ? 49.43635 23.36047 -14.85416 1.000 87.66447 339 LYS B N 1
ATOM 5095 C CA . LYS B 1 363 ? 50.17532 23.21176 -16.10744 1.000 88.02226 339 LYS B CA 1
ATOM 5096 C C . LYS B 1 363 ? 49.26894 23.08296 -17.32767 1.000 87.03944 339 LYS B C 1
ATOM 5097 O O . LYS B 1 363 ? 49.60173 23.59866 -18.40131 1.000 87.49400 339 LYS B O 1
ATOM 5103 N N . GLU B 1 364 ? 48.14731 22.38028 -17.18906 1.000 83.72405 340 GLU B N 1
ATOM 5104 C CA . GLU B 1 364 ? 47.28531 22.05996 -18.31860 1.000 82.93485 340 GLU B CA 1
ATOM 5105 C C . GLU B 1 364 ? 46.60148 23.30412 -18.86718 1.000 83.02120 340 GLU B C 1
ATOM 5106 O O . GLU B 1 364 ? 46.17861 24.18551 -18.11131 1.000 83.14316 340 GLU B O 1
ATOM 5112 N N . LYS B 1 365 ? 46.44922 23.35696 -20.19354 1.000 83.88295 341 LYS B N 1
ATOM 5113 C CA . LYS B 1 365 ? 45.69529 24.45119 -20.78990 1.000 84.11722 341 LYS B CA 1
ATOM 5114 C C . LYS B 1 365 ? 44.20942 24.30170 -20.49424 1.000 83.16868 341 LYS B C 1
ATOM 5115 O O . LYS B 1 365 ? 43.61794 23.24039 -20.70474 1.000 82.38889 341 LYS B O 1
ATOM 5121 N N . GLU B 1 366 ? 43.60597 25.40588 -20.05940 1.000 80.14397 342 GLU B N 1
ATOM 5122 C CA . GLU B 1 366 ? 42.23949 25.42840 -19.57017 1.000 79.38394 342 GLU B CA 1
ATOM 5123 C C . GLU B 1 366 ? 41.24809 25.07059 -20.66386 1.000 79.05551 342 GLU B C 1
ATOM 5124 O O . GLU B 1 366 ? 40.14922 24.59845 -20.35787 1.000 78.30841 342 GLU B O 1
ATOM 5130 N N . GLU B 1 367 ? 41.61939 25.29618 -21.93003 1.000 80.48174 343 GLU B N 1
ATOM 5131 C CA . GLU B 1 367 ? 40.71339 25.07866 -23.05236 1.000 80.49271 343 GLU B CA 1
ATOM 5132 C C . GLU B 1 367 ? 40.32583 23.60470 -23.20327 1.000 79.64242 343 GLU B C 1
ATOM 5133 O O . GLU B 1 367 ? 39.22939 23.30971 -23.69721 1.000 79.47909 343 GLU B O 1
ATOM 5139 N N . ASN B 1 368 ? 41.20572 22.66826 -22.79044 1.000 79.99722 344 ASN B N 1
ATOM 5140 C CA . ASN B 1 368 ? 40.94538 21.22458 -22.86913 1.000 79.42231 344 ASN B CA 1
ATOM 5141 C C . ASN B 1 368 ? 40.00021 20.72207 -21.79226 1.000 78.67370 344 ASN B C 1
ATOM 5142 O O . ASN B 1 368 ? 39.64529 19.53492 -21.79855 1.000 78.35847 344 ASN B O 1
ATOM 5147 N N . LEU B 1 369 ? 39.63574 21.56026 -20.84423 1.000 75.60479 345 LEU B N 1
ATOM 5148 C CA . LEU B 1 369 ? 38.87055 21.10174 -19.70797 1.000 74.96436 345 LEU B CA 1
ATOM 5149 C C . LEU B 1 369 ? 37.40032 21.44322 -19.88666 1.000 74.77382 345 LEU B C 1
ATOM 5150 O O . LEU B 1 369 ? 37.03456 22.36196 -20.62564 1.000 75.22376 345 LEU B O 1
ATOM 5155 N N . VAL B 1 370 ? 36.56987 20.64567 -19.23136 1.000 71.75758 346 VAL B N 1
ATOM 5156 C CA . VAL B 1 370 ? 35.14343 20.89717 -19.12377 1.000 71.58330 346 VAL B CA 1
ATOM 5157 C C . VAL B 1 370 ? 34.94574 21.99065 -18.08256 1.000 71.43980 346 VAL B C 1
ATOM 5158 O O . VAL B 1 370 ? 35.55218 21.94807 -17.01004 1.000 71.22982 346 VAL B O 1
ATOM 5162 N N . ASN B 1 371 ? 34.15112 23.00462 -18.39909 1.000 72.53532 347 ASN B N 1
ATOM 5163 C CA . ASN B 1 371 ? 33.86883 24.03465 -17.40702 1.000 72.49969 347 ASN B CA 1
ATOM 5164 C C . ASN B 1 371 ? 32.36191 24.19161 -17.31988 1.000 72.39134 347 ASN B C 1
ATOM 5165 O O . ASN B 1 371 ? 31.62408 23.59256 -18.10255 1.000 72.48474 347 ASN B O 1
ATOM 5170 N N . SER B 1 372 ? 31.88928 24.96697 -16.34714 1.000 73.93702 348 SER B N 1
ATOM 5171 C CA . SER B 1 372 ? 30.45495 25.03554 -16.06820 1.000 73.80192 348 SER B CA 1
ATOM 5172 C C . SER B 1 372 ? 29.86143 26.34993 -16.56046 1.000 74.56629 348 SER B C 1
ATOM 5173 O O . SER B 1 372 ? 29.32988 27.14025 -15.79002 1.000 74.63063 348 SER B O 1
ATOM 5176 N N . LEU B 1 373 ? 29.84849 26.52931 -17.87008 1.000 79.59547 349 LEU B N 1
ATOM 5177 C CA . LEU B 1 373 ? 29.12503 27.63352 -18.47704 1.000 80.57891 349 LEU B CA 1
ATOM 5178 C C . LEU B 1 373 ? 27.99243 27.07106 -19.32383 1.000 80.89856 349 LEU B C 1
ATOM 5179 O O . LEU B 1 373 ? 27.68651 27.55833 -20.41531 1.000 81.95662 349 LEU B O 1
ATOM 5184 N N . VAL B 1 374 ? 27.36186 26.02421 -18.78799 1.000 100.57330 350 VAL B N 1
ATOM 5185 C CA . VAL B 1 374 ? 26.25334 25.34121 -19.43965 1.000 100.36983 350 VAL B CA 1
ATOM 5186 C C . VAL B 1 374 ? 25.05185 26.26744 -19.55894 1.000 99.93383 350 VAL B C 1
ATOM 5187 O O . VAL B 1 374 ? 24.62800 26.89457 -18.57874 1.000 99.86159 350 VAL B O 1
ATOM 5191 N N . THR B 1 375 ? 24.47601 26.32819 -20.75537 1.000 99.92206 351 THR B N 1
ATOM 5192 C CA . THR B 1 375 ? 23.26756 27.10744 -20.99514 1.000 99.60206 351 THR B CA 1
ATOM 5193 C C . THR B 1 375 ? 22.04667 26.19146 -21.02730 1.000 99.89585 351 THR B C 1
ATOM 5194 O O . THR B 1 375 ? 21.47411 25.95293 -22.09473 1.000 100.14483 351 THR B O 1
ATOM 5198 N N . THR C 1 15 ? 14.70342 -8.97832 43.77351 1.000 86.29568 -9 THR C N 1
ATOM 5199 C CA . THR C 1 15 ? 15.48597 -9.89341 44.59097 1.000 86.04321 -9 THR C CA 1
ATOM 5200 C C . THR C 1 15 ? 16.97790 -9.93293 44.11431 1.000 85.42024 -9 THR C C 1
ATOM 5201 O O . THR C 1 15 ? 17.76815 -9.06609 44.52561 1.000 86.24107 -9 THR C O 1
ATOM 5203 N N . GLU C 1 16 ? 17.32461 -10.89795 43.23538 1.000 92.92134 -8 GLU C N 1
ATOM 5204 C CA . GLU C 1 16 ? 18.67878 -11.20254 42.72459 1.000 92.16550 -8 GLU C CA 1
ATOM 5205 C C . GLU C 1 16 ? 19.47278 -9.96698 42.28485 1.000 92.66464 -8 GLU C C 1
ATOM 5206 O O . GLU C 1 16 ? 18.90809 -8.88229 42.12228 1.000 93.41957 -8 GLU C O 1
ATOM 5208 N N . ASN C 1 17 ? 20.79215 -10.12290 42.08097 1.000 93.83499 -7 ASN C N 1
ATOM 5209 C CA . ASN C 1 17 ? 21.67508 -8.94940 42.09419 1.000 94.65345 -7 ASN C CA 1
ATOM 5210 C C . ASN C 1 17 ? 22.16430 -8.47486 40.72852 1.000 94.04674 -7 ASN C C 1
ATOM 5211 O O . ASN C 1 17 ? 21.40821 -7.86547 39.96091 1.000 94.04182 -7 ASN C O 1
ATOM 5213 N N . LEU C 1 18 ? 23.45558 -8.72516 40.42787 1.000 94.93539 -6 LEU C N 1
ATOM 5214 C CA . LEU C 1 18 ? 24.04109 -8.35746 39.14397 1.000 94.34564 -6 LEU C CA 1
ATOM 5215 C C . LEU C 1 18 ? 23.46251 -9.24712 38.02994 1.000 92.95073 -6 LEU C C 1
ATOM 5216 O O . LEU C 1 18 ? 24.04590 -9.33005 36.94373 1.000 92.17897 -6 LEU C O 1
ATOM 5218 N N . TYR C 1 19 ? 22.34253 -9.91632 38.29937 1.000 94.51062 -5 TYR C N 1
ATOM 5219 C CA . TYR C 1 19 ? 21.61871 -10.69136 37.29037 1.000 93.32131 -5 TYR C CA 1
ATOM 5220 C C . TYR C 1 19 ? 20.63568 -9.76704 36.57127 1.000 93.62779 -5 TYR C C 1
ATOM 5221 O O . TYR C 1 19 ? 19.62966 -9.34772 37.16152 1.000 94.41700 -5 TYR C O 1
ATOM 5230 N N . PHE C 1 20 ? 20.92811 -9.45346 35.31234 1.000 100.11922 -4 PHE C N 1
ATOM 5231 C CA . PHE C 1 20 ? 20.02764 -8.73879 34.40349 1.000 100.21046 -4 PHE C CA 1
ATOM 5232 C C . PHE C 1 20 ? 19.52662 -9.73517 33.34261 1.000 98.86387 -4 PHE C C 1
ATOM 5233 O O . PHE C 1 20 ? 20.14671 -9.90536 32.28856 1.000 98.05212 -4 PHE C O 1
ATOM 5235 N N . GLN C 1 21 ? 18.38839 -10.38926 33.64119 1.000 101.12437 -3 GLN C N 1
ATOM 5236 C CA . GLN C 1 21 ? 17.69780 -11.34514 32.77322 1.000 99.99264 -3 GLN C CA 1
ATOM 5237 C C . GLN C 1 21 ? 17.27064 -10.72922 31.44113 1.000 99.76992 -3 GLN C C 1
ATOM 5238 O O . GLN C 1 21 ? 16.06976 -10.52367 31.20206 1.000 100.01412 -3 GLN C O 1
ATOM 5240 N N . SER C 1 22 ? 18.25457 -10.43129 30.58101 1.000 101.46366 -2 SER C N 1
ATOM 5241 C CA . SER C 1 22 ? 18.07500 -9.91005 29.22018 1.000 101.16274 -2 SER C CA 1
ATOM 5242 C C . SER C 1 22 ? 18.30690 -10.99378 28.16937 1.000 99.72342 -2 SER C C 1
ATOM 5243 O O . SER C 1 22 ? 18.89581 -10.74460 27.10988 1.000 99.28449 -2 SER C O 1
ATOM 5245 N N . ASN C 1 23 ? 17.84349 -12.21219 28.45609 1.000 98.18266 -1 ASN C N 1
ATOM 5246 C CA . ASN C 1 23 ? 18.06786 -13.39150 27.63045 1.000 96.82915 -1 ASN C CA 1
ATOM 5247 C C . ASN C 1 23 ? 17.03258 -13.55143 26.51567 1.000 96.30268 -1 ASN C C 1
ATOM 5248 O O . ASN C 1 23 ? 16.84950 -14.66475 25.99984 1.000 95.25252 -1 ASN C O 1
ATOM 5250 N N . ALA C 1 24 ? 16.37398 -12.46354 26.11672 1.000 91.63876 0 ALA C N 1
ATOM 5251 C CA . ALA C 1 24 ? 15.18162 -12.56247 25.28670 1.000 91.40102 0 ALA C CA 1
ATOM 5252 C C . ALA C 1 24 ? 15.13127 -11.51460 24.17480 1.000 91.69859 0 ALA C C 1
ATOM 5253 O O . ALA C 1 24 ? 16.16855 -11.02310 23.70500 1.000 91.64539 0 ALA C O 1
ATOM 5255 N N . ASP C 1 25 ? 13.91437 -11.18205 23.74200 1.000 86.13875 1 ASP C N 1
ATOM 5256 C CA . ASP C 1 25 ? 13.67438 -10.16018 22.73078 1.000 86.57498 1 ASP C CA 1
ATOM 5257 C C . ASP C 1 25 ? 13.23949 -8.89804 23.46767 1.000 88.07128 1 ASP C C 1
ATOM 5258 O O . ASP C 1 25 ? 12.21363 -8.90221 24.15626 1.000 88.67200 1 ASP C O 1
ATOM 5263 N N . SER C 1 26 ? 14.00577 -7.82250 23.30537 1.000 85.24992 2 SER C N 1
ATOM 5264 C CA . SER C 1 26 ? 13.79972 -6.57867 24.03468 1.000 86.70681 2 SER C CA 1
ATOM 5265 C C . SER C 1 26 ? 13.47390 -5.46273 23.05987 1.000 87.36185 2 SER C C 1
ATOM 5266 O O . SER C 1 26 ? 14.19154 -5.28487 22.07590 1.000 86.91110 2 SER C O 1
ATOM 5269 N N . GLY C 1 27 ? 12.44794 -4.67034 23.34691 1.000 85.12620 3 GLY C N 1
ATOM 5270 C CA . GLY C 1 27 ? 12.08009 -3.63980 22.39397 1.000 85.79515 3 GLY C CA 1
ATOM 5271 C C . GLY C 1 27 ? 10.72062 -3.04435 22.69416 1.000 86.92940 3 GLY C C 1
ATOM 5272 O O . GLY C 1 27 ? 10.20498 -3.17161 23.80661 1.000 87.45195 3 GLY C O 1
ATOM 5273 N N . CYS C 1 28 ? 10.16542 -2.36929 21.68207 1.000 88.34408 4 CYS C N 1
ATOM 5274 C CA . CYS C 1 28 ? 8.92883 -1.61542 21.81414 1.000 89.59413 4 CYS C CA 1
ATOM 5275 C C . CYS C 1 28 ? 7.93706 -2.00659 20.72182 1.000 89.19538 4 CYS C C 1
ATOM 5276 O O . CYS C 1 28 ? 8.31347 -2.48606 19.65244 1.000 88.17855 4 CYS C O 1
ATOM 5279 N N . VAL C 1 29 ? 6.65584 -1.77519 21.00494 1.000 91.86796 5 VAL C N 1
ATOM 5280 C CA . VAL C 1 29 ? 5.55088 -2.29217 20.19872 1.000 91.56553 5 VAL C CA 1
ATOM 5281 C C . VAL C 1 29 ? 4.33370 -1.39051 20.40686 1.000 93.12023 5 VAL C C 1
ATOM 5282 O O . VAL C 1 29 ? 4.06019 -0.95037 21.52468 1.000 94.10632 5 VAL C O 1
ATOM 5286 N N . VAL C 1 30 ? 3.60418 -1.10878 19.32693 1.000 97.52640 6 VAL C N 1
ATOM 5287 C CA . VAL C 1 30 ? 2.37901 -0.31111 19.38846 1.000 99.00727 6 VAL C CA 1
ATOM 5288 C C . VAL C 1 30 ? 1.20281 -1.16137 18.91273 1.000 98.63362 6 VAL C C 1
ATOM 5289 O O . VAL C 1 30 ? 1.29714 -1.84202 17.88241 1.000 97.55141 6 VAL C O 1
ATOM 5293 N N . SER C 1 31 ? 0.09253 -1.11782 19.66009 1.000 106.87126 7 SER C N 1
ATOM 5294 C CA . SER C 1 31 ? -1.13194 -1.84645 19.31953 1.000 106.75862 7 SER C CA 1
ATOM 5295 C C . SER C 1 31 ? -2.17016 -0.85677 18.78134 1.000 108.24291 7 SER C C 1
ATOM 5296 O O . SER C 1 31 ? -2.67600 -0.01586 19.53189 1.000 109.68816 7 SER C O 1
ATOM 5299 N N . TRP C 1 32 ? -2.49413 -0.95928 17.48385 1.000 114.16764 8 TRP C N 1
ATOM 5300 C CA . TRP C 1 32 ? -3.43939 -0.01767 16.87331 1.000 115.59435 8 TRP C CA 1
ATOM 5301 C C . TRP C 1 32 ? -4.87035 -0.23274 17.37521 1.000 116.50871 8 TRP C C 1
ATOM 5302 O O . TRP C 1 32 ? -5.52967 0.71822 17.82023 1.000 118.12118 8 TRP C O 1
ATOM 5313 N N . LYS C 1 33 ? -5.36428 -1.48002 17.33090 1.000 112.08255 9 LYS C N 1
ATOM 5314 C CA . LYS C 1 33 ? -6.73812 -1.74095 17.76262 1.000 112.94877 9 LYS C CA 1
ATOM 5315 C C . LYS C 1 33 ? -6.88351 -1.46128 19.25422 1.000 113.81675 9 LYS C C 1
ATOM 5316 O O . LYS C 1 33 ? -7.89092 -0.89132 19.69355 1.000 115.31119 9 LYS C O 1
ATOM 5322 N N . ASN C 1 34 ? -5.88498 -1.86137 20.04552 1.000 110.88453 10 ASN C N 1
ATOM 5323 C CA . ASN C 1 34 ? -5.88076 -1.57615 21.47045 1.000 111.66540 10 ASN C CA 1
ATOM 5324 C C . ASN C 1 34 ? -5.51568 -0.12145 21.76873 1.000 113.00178 10 ASN C C 1
ATOM 5325 O O . ASN C 1 34 ? -5.86559 0.38338 22.84602 1.000 114.16425 10 ASN C O 1
ATOM 5330 N N . LYS C 1 35 ? -4.79624 0.54504 20.84843 1.000 111.46433 11 LYS C N 1
ATOM 5331 C CA . LYS C 1 35 ? -4.48390 1.98255 20.90244 1.000 112.78938 11 LYS C CA 1
ATOM 5332 C C . LYS C 1 35 ? -3.47438 2.33822 22.00552 1.000 112.85718 11 LYS C C 1
ATOM 5333 O O . LYS C 1 35 ? -3.44769 3.47837 22.46900 1.000 114.23307 11 LYS C O 1
ATOM 5339 N N . GLU C 1 36 ? -2.60036 1.40128 22.39867 1.000 108.86118 12 GLU C N 1
ATOM 5340 C CA . GLU C 1 36 ? -1.59701 1.61628 23.44066 1.000 108.82845 12 GLU C CA 1
ATOM 5341 C C . GLU C 1 36 ? -0.18796 1.31543 22.93422 1.000 107.46076 12 GLU C C 1
ATOM 5342 O O . GLU C 1 36 ? 0.00540 0.68022 21.89617 1.000 106.30347 12 GLU C O 1
ATOM 5348 N N . LEU C 1 37 ? 0.80417 1.75375 23.71301 1.000 101.33833 13 LEU C N 1
ATOM 5349 C CA . LEU C 1 37 ? 2.21784 1.46213 23.48444 1.000 100.15628 13 LEU C CA 1
ATOM 5350 C C . LEU C 1 37 ? 2.83487 0.72350 24.66552 1.000 99.53071 13 LEU C C 1
ATOM 5351 O O . LEU C 1 37 ? 2.61753 1.09755 25.82550 1.000 100.50136 13 LEU C O 1
ATOM 5356 N N . LYS C 1 38 ? 3.63085 -0.30741 24.35837 1.000 98.00850 14 LYS C N 1
ATOM 5357 C CA . LYS C 1 38 ? 4.29468 -1.15418 25.34815 1.000 97.24684 14 LYS C CA 1
ATOM 5358 C C . LYS C 1 38 ? 5.75964 -1.35956 24.96447 1.000 96.19229 14 LYS C C 1
ATOM 5359 O O . LYS C 1 38 ? 6.05875 -1.69592 23.81800 1.000 95.25351 14 LYS C O 1
ATOM 5365 N N . CYS C 1 39 ? 6.66851 -1.15431 25.91703 1.000 93.05022 15 CYS C N 1
ATOM 5366 C CA . CYS C 1 39 ? 8.06514 -1.55367 25.79761 1.000 92.02563 15 CYS C CA 1
ATOM 5367 C C . CYS C 1 39 ? 8.38380 -2.55756 26.89097 1.000 91.42746 15 CYS C C 1
ATOM 5368 O O . CYS C 1 39 ? 7.67439 -2.67077 27.89488 1.000 92.06563 15 CYS C O 1
ATOM 5371 N N . GLY C 1 40 ? 9.46114 -3.27799 26.70550 1.000 87.18562 16 GLY C N 1
ATOM 5372 C CA . GLY C 1 40 ? 9.82924 -4.24858 27.70045 1.000 86.62345 16 GLY C CA 1
ATOM 5373 C C . GLY C 1 40 ? 10.61137 -5.37086 27.06995 1.000 85.04477 16 GLY C C 1
ATOM 5374 O O . GLY C 1 40 ? 11.12995 -5.23905 25.97594 1.000 84.48151 16 GLY C O 1
ATOM 5375 N N . SER C 1 41 ? 10.71639 -6.45257 27.81260 1.000 84.70996 17 SER C N 1
ATOM 5376 C CA . SER C 1 41 ? 11.50259 -7.59904 27.41862 1.000 83.27964 17 SER C CA 1
ATOM 5377 C C . SER C 1 41 ? 10.61471 -8.83594 27.41377 1.000 82.51856 17 SER C C 1
ATOM 5378 O O . SER C 1 41 ? 9.69400 -8.94771 28.22763 1.000 83.13816 17 SER C O 1
ATOM 5381 N N . GLY C 1 42 ? 10.86557 -9.75630 26.47774 1.000 82.80202 18 GLY C N 1
ATOM 5382 C CA . GLY C 1 42 ? 10.05140 -10.95984 26.39782 1.000 82.05331 18 GLY C CA 1
ATOM 5383 C C . GLY C 1 42 ? 10.18452 -11.74624 25.11286 1.000 80.76438 18 GLY C C 1
ATOM 5384 O O . GLY C 1 42 ? 11.29599 -11.96540 24.62598 1.000 80.00306 18 GLY C O 1
ATOM 5385 N N . ILE C 1 43 ? 9.05719 -12.14431 24.52684 1.000 78.18808 19 ILE C N 1
ATOM 5386 C CA . ILE C 1 43 ? 9.02534 -12.96202 23.31049 1.000 76.99567 19 ILE C CA 1
ATOM 5387 C C . ILE C 1 43 ? 8.23337 -12.21882 22.23357 1.000 77.40239 19 ILE C C 1
ATOM 5388 O O . ILE C 1 43 ? 7.07975 -11.83606 22.45935 1.000 78.26488 19 ILE C O 1
ATOM 5393 N N . PHE C 1 44 ? 8.83698 -12.02151 21.06290 1.000 76.66757 20 PHE C N 1
ATOM 5394 C CA . PHE C 1 44 ? 8.16518 -11.33650 19.96035 1.000 77.03063 20 PHE C CA 1
ATOM 5395 C C . PHE C 1 44 ? 7.95307 -12.35994 18.85928 1.000 75.83483 20 PHE C C 1
ATOM 5396 O O . PHE C 1 44 ? 8.92094 -12.79864 18.23075 1.000 74.86212 20 PHE C O 1
ATOM 5404 N N . ILE C 1 45 ? 6.70068 -12.75682 18.64181 1.000 74.59781 21 ILE C N 1
ATOM 5405 C CA . ILE C 1 45 ? 6.35052 -13.65507 17.54628 1.000 73.60006 21 ILE C CA 1
ATOM 5406 C C . ILE C 1 45 ? 5.96111 -12.78713 16.35726 1.000 74.03768 21 ILE C C 1
ATOM 5407 O O . ILE C 1 45 ? 4.90465 -12.15175 16.37640 1.000 75.05153 21 ILE C O 1
ATOM 5412 N N . THR C 1 46 ? 6.81422 -12.75509 15.32621 1.000 77.90969 22 THR C N 1
ATOM 5413 C CA . THR C 1 46 ? 6.55086 -11.96076 14.13640 1.000 78.28442 22 THR C CA 1
ATOM 5414 C C . THR C 1 46 ? 5.82908 -12.79164 13.08783 1.000 77.56599 22 THR C C 1
ATOM 5415 O O . THR C 1 46 ? 5.94225 -14.02068 13.04898 1.000 76.48620 22 THR C O 1
ATOM 5419 N N . ASP C 1 47 ? 5.08392 -12.09418 12.23369 1.000 75.27601 23 ASP C N 1
ATOM 5420 C CA . ASP C 1 47 ? 4.34270 -12.68186 11.11847 1.000 74.79969 23 ASP C CA 1
ATOM 5421 C C . ASP C 1 47 ? 5.25082 -12.70716 9.89071 1.000 73.99630 23 ASP C C 1
ATOM 5422 O O . ASP C 1 47 ? 5.38419 -11.70785 9.18706 1.000 74.60571 23 ASP C O 1
ATOM 5427 N N . ASN C 1 48 ? 5.87434 -13.85355 9.61750 1.000 80.20787 24 ASN C N 1
ATOM 5428 C CA . ASN C 1 48 ? 6.80007 -13.96506 8.49514 1.000 79.39753 24 ASN C CA 1
ATOM 5429 C C . ASN C 1 48 ? 6.13392 -14.48139 7.22475 1.000 78.93319 24 ASN C C 1
ATOM 5430 O O . ASN C 1 48 ? 6.82501 -15.03542 6.36380 1.000 77.95391 24 ASN C O 1
ATOM 5435 N N . VAL C 1 49 ? 4.81785 -14.29713 7.10071 1.000 73.43468 25 VAL C N 1
ATOM 5436 C CA . VAL C 1 49 ? 4.03322 -14.71156 5.94037 1.000 73.19344 25 VAL C CA 1
ATOM 5437 C C . VAL C 1 49 ? 3.58921 -13.50540 5.10952 1.000 74.25843 25 VAL C C 1
ATOM 5438 O O . VAL C 1 49 ? 3.68868 -13.51105 3.87832 1.000 73.94569 25 VAL C O 1
ATOM 5442 N N . HIS C 1 50 ? 3.04701 -12.47620 5.76919 1.000 75.23240 26 HIS C N 1
ATOM 5443 C CA . HIS C 1 50 ? 2.66393 -11.23879 5.11076 1.000 76.39879 26 HIS C CA 1
ATOM 5444 C C . HIS C 1 50 ? 3.77103 -10.19582 5.09015 1.000 76.75886 26 HIS C C 1
ATOM 5445 O O . HIS C 1 50 ? 3.46935 -9.00392 4.97030 1.000 77.99799 26 HIS C O 1
ATOM 5452 N N . THR C 1 51 ? 5.03269 -10.58637 5.23958 1.000 88.18661 27 THR C N 1
ATOM 5453 C CA . THR C 1 51 ? 6.11417 -9.64980 4.95470 1.000 88.46767 27 THR C CA 1
ATOM 5454 C C . THR C 1 51 ? 6.29885 -9.52468 3.44614 1.000 88.20481 27 THR C C 1
ATOM 5455 O O . THR C 1 51 ? 6.25097 -10.52231 2.72490 1.000 87.17592 27 THR C O 1
ATOM 5459 N N . TRP C 1 52 ? 6.53485 -8.30087 2.96631 1.000 101.22006 28 TRP C N 1
ATOM 5460 C CA . TRP C 1 52 ? 6.67160 -8.06927 1.52217 1.000 101.14034 28 TRP C CA 1
ATOM 5461 C C . TRP C 1 52 ? 8.03715 -8.46265 0.95853 1.000 100.06330 28 TRP C C 1
ATOM 5462 O O . TRP C 1 52 ? 8.14854 -8.64507 -0.26086 1.000 99.66430 28 TRP C O 1
ATOM 5473 N N . THR C 1 53 ? 9.07578 -8.54962 1.79496 1.000 97.23593 29 THR C N 1
ATOM 5474 C CA . THR C 1 53 ? 10.40906 -8.98193 1.38980 1.000 96.23529 29 THR C CA 1
ATOM 5475 C C . THR C 1 53 ? 10.79468 -10.26979 2.10880 1.000 95.02415 29 THR C C 1
ATOM 5476 O O . THR C 1 53 ? 10.14588 -10.67649 3.07764 1.000 95.07712 29 THR C O 1
ATOM 5480 N N . GLU C 1 54 ? 11.83676 -10.93628 1.60002 1.000 93.41096 30 GLU C N 1
ATOM 5481 C CA . GLU C 1 54 ? 12.29708 -12.20726 2.17589 1.000 92.23279 30 GLU C CA 1
ATOM 5482 C C . GLU C 1 54 ? 12.99236 -11.98826 3.51930 1.000 92.46855 30 GLU C C 1
ATOM 5483 O O . GLU C 1 54 ? 14.11527 -11.47238 3.57615 1.000 92.59427 30 GLU C O 1
ATOM 5489 N N . GLN C 1 55 ? 12.33799 -12.40685 4.60803 1.000 91.29254 31 GLN C N 1
ATOM 5490 C CA . GLN C 1 55 ? 12.89888 -12.16616 5.93571 1.000 91.62806 31 GLN C CA 1
ATOM 5491 C C . GLN C 1 55 ? 14.05338 -13.10710 6.26525 1.000 90.56703 31 GLN C C 1
ATOM 5492 O O . GLN C 1 55 ? 15.05002 -12.66888 6.85484 1.000 90.81546 31 GLN C O 1
ATOM 5498 N N . TYR C 1 56 ? 13.95930 -14.38293 5.84921 1.000 89.24445 32 TYR C N 1
ATOM 5499 C CA . TYR C 1 56 ? 14.91721 -15.43142 6.19960 1.000 88.22504 32 TYR C CA 1
ATOM 5500 C C . TYR C 1 56 ? 15.31588 -16.25663 4.97654 1.000 87.15733 32 TYR C C 1
ATOM 5501 O O . TYR C 1 56 ? 14.51164 -16.45029 4.06707 1.000 86.99161 32 TYR C O 1
ATOM 5510 N N . LYS C 1 57 ? 16.57367 -16.72001 4.93871 1.000 82.58408 33 LYS C N 1
ATOM 5511 C CA . LYS C 1 57 ? 17.04231 -17.66403 3.91919 1.000 81.03345 33 LYS C CA 1
ATOM 5512 C C . LYS C 1 57 ? 17.73631 -18.85652 4.56393 1.000 79.99466 33 LYS C C 1
ATOM 5513 O O . LYS C 1 57 ? 18.57205 -18.68233 5.45169 1.000 80.98882 33 LYS C O 1
ATOM 5519 N N . PHE C 1 58 ? 17.43561 -20.06619 4.08616 1.000 74.13457 34 PHE C N 1
ATOM 5520 C CA . PHE C 1 58 ? 18.11260 -21.25410 4.60377 1.000 73.34596 34 PHE C CA 1
ATOM 5521 C C . PHE C 1 58 ? 19.45442 -21.43300 3.90971 1.000 73.63364 34 PHE C C 1
ATOM 5522 O O . PHE C 1 58 ? 19.55059 -21.31920 2.69129 1.000 73.48983 34 PHE C O 1
ATOM 5530 N N . GLN C 1 59 ? 20.46902 -21.79394 4.67360 1.000 75.34838 35 GLN C N 1
ATOM 5531 C CA . GLN C 1 59 ? 21.79062 -22.10627 4.16250 1.000 75.93163 35 GLN C CA 1
ATOM 5532 C C . GLN C 1 59 ? 22.27795 -23.37014 4.85337 1.000 75.52397 35 GLN C C 1
ATOM 5533 O O . GLN C 1 59 ? 21.93392 -23.61554 6.01603 1.000 75.54520 35 GLN C O 1
ATOM 5539 N N . PRO C 1 60 ? 23.05234 -24.20338 4.16260 1.000 74.40431 36 PRO C N 1
ATOM 5540 C CA . PRO C 1 60 ? 23.56577 -25.42501 4.78518 1.000 74.33624 36 PRO C CA 1
ATOM 5541 C C . PRO C 1 60 ? 24.89484 -25.17785 5.47980 1.000 76.33919 36 PRO C C 1
ATOM 5542 O O . PRO C 1 60 ? 25.71830 -24.36910 5.04890 1.000 77.78545 36 PRO C O 1
ATOM 5546 N N . GLU C 1 61 ? 25.09210 -25.89612 6.58513 1.000 76.36912 37 GLU C N 1
ATOM 5547 C CA . GLU C 1 61 ? 26.32454 -25.74501 7.35370 1.000 78.58306 37 GLU C CA 1
ATOM 5548 C C . GLU C 1 61 ? 27.52780 -26.19484 6.54247 1.000 79.60990 37 GLU C C 1
ATOM 5549 O O . GLU C 1 61 ? 28.56260 -25.51583 6.51244 1.000 81.69694 37 GLU C O 1
ATOM 5555 N N . SER C 1 62 ? 27.40494 -27.33988 5.87603 1.000 74.63752 38 SER C N 1
ATOM 5556 C CA . SER C 1 62 ? 28.48416 -27.90172 5.07408 1.000 75.74435 38 SER C CA 1
ATOM 5557 C C . SER C 1 62 ? 27.88869 -28.42447 3.78493 1.000 74.11672 38 SER C C 1
ATOM 5558 O O . SER C 1 62 ? 27.34909 -29.54311 3.76008 1.000 72.93868 38 SER C O 1
ATOM 5561 N N . PRO C 1 63 ? 27.96870 -27.65270 2.69467 1.000 72.86258 39 PRO C N 1
ATOM 5562 C CA . PRO C 1 63 ? 27.52712 -28.17514 1.39056 1.000 71.79947 39 PRO C CA 1
ATOM 5563 C C . PRO C 1 63 ? 28.22480 -29.45242 0.98317 1.000 72.48794 39 PRO C C 1
ATOM 5564 O O . PRO C 1 63 ? 27.58389 -30.32358 0.39233 1.000 71.31756 39 PRO C O 1
ATOM 5568 N N . SER C 1 64 ? 29.50169 -29.62598 1.32250 1.000 72.77049 40 SER C N 1
ATOM 5569 C CA . SER C 1 64 ? 30.16275 -30.87440 0.96748 1.000 73.72458 40 SER C CA 1
ATOM 5570 C C . SER C 1 64 ? 29.54353 -32.02378 1.72896 1.000 72.57686 40 SER C C 1
ATOM 5571 O O . SER C 1 64 ? 29.43229 -33.13537 1.20420 1.000 72.41074 40 SER C O 1
ATOM 5574 N N . LYS C 1 65 ? 29.16603 -31.77767 2.98126 1.000 73.45056 41 LYS C N 1
ATOM 5575 C CA . LYS C 1 65 ? 28.46908 -32.78772 3.76843 1.000 72.49010 41 LYS C CA 1
ATOM 5576 C C . LYS C 1 65 ? 27.11832 -33.11574 3.14665 1.000 70.28996 41 LYS C C 1
ATOM 5577 O O . LYS C 1 65 ? 26.69388 -34.27429 3.12781 1.000 69.87516 41 LYS C O 1
ATOM 5583 N N . LEU C 1 66 ? 26.44035 -32.10800 2.60742 1.000 69.66317 42 LEU C N 1
ATOM 5584 C CA . LEU C 1 66 ? 25.16259 -32.35046 1.95549 1.000 67.92849 42 LEU C CA 1
ATOM 5585 C C . LEU C 1 66 ? 25.33952 -33.19338 0.70096 1.000 68.19231 42 LEU C C 1
ATOM 5586 O O . LEU C 1 66 ? 24.53833 -34.09528 0.43352 1.000 67.42727 42 LEU C O 1
ATOM 5591 N N . ALA C 1 67 ? 26.38745 -32.91352 -0.07922 1.000 66.81960 43 ALA C N 1
ATOM 5592 C CA . ALA C 1 67 ? 26.65821 -33.70339 -1.27161 1.000 67.50735 43 ALA C CA 1
ATOM 5593 C C . ALA C 1 67 ? 26.90843 -35.16293 -0.91929 1.000 68.16404 43 ALA C C 1
ATOM 5594 O O . ALA C 1 67 ? 26.39743 -36.06572 -1.59492 1.000 67.96014 43 ALA C O 1
ATOM 5596 N N . SER C 1 68 ? 27.65008 -35.41074 0.16929 1.000 67.24977 44 SER C N 1
ATOM 5597 C CA . SER C 1 68 ? 27.94074 -36.77886 0.60745 1.000 68.21893 44 SER C CA 1
ATOM 5598 C C . SER C 1 68 ? 26.67128 -37.51246 1.00058 1.000 66.74379 44 SER C C 1
ATOM 5599 O O . SER C 1 68 ? 26.47535 -38.66988 0.61631 1.000 67.20377 44 SER C O 1
ATOM 5602 N N . ALA C 1 69 ? 25.80347 -36.86274 1.78676 1.000 65.54591 45 ALA C N 1
ATOM 5603 C CA . ALA C 1 69 ? 24.56859 -37.51402 2.19988 1.000 64.44511 45 ALA C CA 1
ATOM 5604 C C . ALA C 1 69 ? 23.67521 -37.82009 1.01863 1.000 63.64094 45 ALA C C 1
ATOM 5605 O O . ALA C 1 69 ? 22.79958 -38.68330 1.13149 1.000 63.36716 45 ALA C O 1
ATOM 5607 N N . ILE C 1 70 ? 23.91698 -37.17726 -0.12647 1.000 63.09251 46 ILE C N 1
ATOM 5608 C CA . ILE C 1 70 ? 23.13911 -37.42584 -1.33775 1.000 62.70299 46 ILE C CA 1
ATOM 5609 C C . ILE C 1 70 ? 23.73066 -38.56820 -2.16225 1.000 64.24641 46 ILE C C 1
ATOM 5610 O O . ILE C 1 70 ? 22.98035 -39.39039 -2.67923 1.000 64.32820 46 ILE C O 1
ATOM 5615 N N . GLN C 1 71 ? 25.05756 -38.68344 -2.30961 1.000 62.33013 47 GLN C N 1
ATOM 5616 C CA . GLN C 1 71 ? 25.60587 -39.93687 -2.82702 1.000 64.12312 47 GLN C CA 1
ATOM 5617 C C . GLN C 1 71 ? 25.04092 -41.11323 -2.08363 1.000 64.20800 47 GLN C C 1
ATOM 5618 O O . GLN C 1 71 ? 24.46646 -42.02628 -2.67361 1.000 64.68884 47 GLN C O 1
ATOM 5624 N N . LYS C 1 72 ? 25.31914 -41.14886 -0.77591 1.000 67.24015 48 LYS C N 1
ATOM 5625 C CA . LYS C 1 72 ? 24.84671 -42.22338 0.08530 1.000 67.59966 48 LYS C CA 1
ATOM 5626 C C . LYS C 1 72 ? 23.34524 -42.42098 -0.06685 1.000 66.29282 48 LYS C C 1
ATOM 5627 O O . LYS C 1 72 ? 22.86728 -43.56119 -0.11603 1.000 67.14695 48 LYS C O 1
ATOM 5633 N N . ALA C 1 73 ? 22.58711 -41.32763 -0.19922 1.000 63.35577 49 ALA C N 1
ATOM 5634 C CA . ALA C 1 73 ? 21.15433 -41.47657 -0.40807 1.000 62.45038 49 ALA C CA 1
ATOM 5635 C C . ALA C 1 73 ? 20.90109 -42.34054 -1.63180 1.000 63.48329 49 ALA C C 1
ATOM 5636 O O . ALA C 1 73 ? 20.28182 -43.40503 -1.53576 1.000 64.29082 49 ALA C O 1
ATOM 5638 N N . HIS C 1 74 ? 21.46573 -41.92618 -2.77682 1.000 61.84579 50 HIS C N 1
ATOM 5639 C CA . HIS C 1 74 ? 21.34288 -42.63430 -4.05196 1.000 63.13933 50 HIS C CA 1
ATOM 5640 C C . HIS C 1 74 ? 21.88315 -44.05524 -3.97447 1.000 65.15766 50 HIS C C 1
ATOM 5641 O O . HIS C 1 74 ? 21.25975 -44.98735 -4.48405 1.000 66.22721 50 HIS C O 1
ATOM 5648 N N . GLU C 1 75 ? 23.00976 -44.25390 -3.29558 1.000 62.81793 51 GLU C N 1
ATOM 5649 C CA . GLU C 1 75 ? 23.56626 -45.59975 -3.19292 1.000 65.04941 51 GLU C CA 1
ATOM 5650 C C . GLU C 1 75 ? 22.59911 -46.55259 -2.50895 1.000 65.27247 51 GLU C C 1
ATOM 5651 O O . GLU C 1 75 ? 22.53821 -47.73860 -2.85523 1.000 67.20166 51 GLU C O 1
ATOM 5657 N N . GLU C 1 76 ? 21.82792 -46.04107 -1.55575 1.000 66.15292 52 GLU C N 1
ATOM 5658 C CA . GLU C 1 76 ? 20.81779 -46.78245 -0.80845 1.000 66.36427 52 GLU C CA 1
ATOM 5659 C C . GLU C 1 76 ? 19.52259 -47.00217 -1.58048 1.000 66.25918 52 GLU C C 1
ATOM 5660 O O . GLU C 1 76 ? 18.58902 -47.59019 -1.03274 1.000 66.66293 52 GLU C O 1
ATOM 5666 N N . GLY C 1 77 ? 19.41500 -46.51886 -2.80647 1.000 63.58862 53 GLY C N 1
ATOM 5667 C CA . GLY C 1 77 ? 18.18616 -46.67647 -3.54387 1.000 63.76051 53 GLY C CA 1
ATOM 5668 C C . GLY C 1 77 ? 17.20543 -45.53716 -3.43344 1.000 61.81139 53 GLY C C 1
ATOM 5669 O O . GLY C 1 77 ? 16.06476 -45.68573 -3.88207 1.000 62.16168 53 GLY C O 1
ATOM 5670 N N . ILE C 1 78 ? 17.61919 -44.39497 -2.89506 1.000 65.19622 54 ILE C N 1
ATOM 5671 C CA . ILE C 1 78 ? 16.77285 -43.20679 -2.81532 1.000 63.53052 54 ILE C CA 1
ATOM 5672 C C . ILE C 1 78 ? 16.98751 -42.38220 -4.07607 1.000 63.23624 54 ILE C C 1
ATOM 5673 O O . ILE C 1 78 ? 18.12290 -41.99181 -4.37488 1.000 63.23110 54 ILE C O 1
ATOM 5678 N N . CYS C 1 79 ? 15.90035 -42.12911 -4.81412 1.000 66.60852 55 CYS C N 1
ATOM 5679 C CA . CYS C 1 79 ? 15.96321 -41.43854 -6.09193 1.000 66.75165 55 CYS C CA 1
ATOM 5680 C C . CYS C 1 79 ? 15.79924 -39.92466 -5.98698 1.000 65.20415 55 CYS C C 1
ATOM 5681 O O . CYS C 1 79 ? 16.07836 -39.22343 -6.95922 1.000 65.36812 55 CYS C O 1
ATOM 5684 N N . GLY C 1 80 ? 15.32503 -39.39598 -4.87380 1.000 62.81881 56 GLY C N 1
ATOM 5685 C CA . GLY C 1 80 ? 15.16020 -37.95848 -4.79051 1.000 61.66609 56 GLY C CA 1
ATOM 5686 C C . GLY C 1 80 ? 14.75960 -37.54037 -3.39653 1.000 60.65135 56 GLY C C 1
ATOM 5687 O O . GLY C 1 80 ? 14.70040 -38.35037 -2.46942 1.000 60.81749 56 GLY C O 1
ATOM 5688 N N . ILE C 1 81 ? 14.48028 -36.25539 -3.24265 1.000 60.43938 57 ILE C N 1
ATOM 5689 C CA . ILE C 1 81 ? 14.03918 -35.76891 -1.95012 1.000 59.74598 57 ILE C CA 1
ATOM 5690 C C . ILE C 1 81 ? 12.87269 -34.83469 -2.16432 1.000 59.66972 57 ILE C C 1
ATOM 5691 O O . ILE C 1 81 ? 12.71159 -34.26026 -3.23830 1.000 59.93209 57 ILE C O 1
ATOM 5696 N N . ARG C 1 82 ? 12.03641 -34.71631 -1.13590 1.000 59.71202 58 ARG C N 1
ATOM 5697 C CA . ARG C 1 82 ? 10.90164 -33.80887 -1.13579 1.000 59.91517 58 ARG C CA 1
ATOM 5698 C C . ARG C 1 82 ? 11.06431 -32.81687 -0.01345 1.000 59.36743 58 ARG C C 1
ATOM 5699 O O . ARG C 1 82 ? 11.32909 -33.20669 1.12366 1.000 59.23479 58 ARG C O 1
ATOM 5707 N N . SER C 1 83 ? 10.89024 -31.54651 -0.33396 1.000 59.50665 59 SER C N 1
ATOM 5708 C CA . SER C 1 83 ? 11.01428 -30.51241 0.66740 1.000 59.30957 59 SER C CA 1
ATOM 5709 C C . SER C 1 83 ? 9.83879 -30.58303 1.62958 1.000 59.94400 59 SER C C 1
ATOM 5710 O O . SER C 1 83 ? 8.72135 -30.93718 1.24619 1.000 60.71368 59 SER C O 1
ATOM 5713 N N . VAL C 1 84 ? 10.11367 -30.26707 2.89400 1.000 58.42919 60 VAL C N 1
ATOM 5714 C CA . VAL C 1 84 ? 9.05725 -30.10843 3.88495 1.000 59.32288 60 VAL C CA 1
ATOM 5715 C C . VAL C 1 84 ? 8.44097 -28.73070 3.78280 1.000 59.93947 60 VAL C C 1
ATOM 5716 O O . VAL C 1 84 ? 7.21900 -28.57739 3.69654 1.000 60.98555 60 VAL C O 1
ATOM 5720 N N . THR C 1 85 ? 9.29047 -27.71781 3.88602 1.000 62.13979 61 THR C N 1
ATOM 5721 C CA . THR C 1 85 ? 8.95830 -26.30894 3.94861 1.000 62.90774 61 THR C CA 1
ATOM 5722 C C . THR C 1 85 ? 9.35063 -25.63100 2.63632 1.000 62.68588 61 THR C C 1
ATOM 5723 O O . THR C 1 85 ? 10.21447 -26.10398 1.89056 1.000 61.85707 61 THR C O 1
ATOM 5727 N N . ARG C 1 86 ? 8.67268 -24.51419 2.34901 1.000 62.60795 62 ARG C N 1
ATOM 5728 C CA . ARG C 1 86 ? 8.95095 -23.75347 1.13294 1.000 62.81523 62 ARG C CA 1
ATOM 5729 C C . ARG C 1 86 ? 10.37927 -23.23539 1.10435 1.000 62.32819 62 ARG C C 1
ATOM 5730 O O . ARG C 1 86 ? 11.06972 -23.36772 0.09351 1.000 61.93916 62 ARG C O 1
ATOM 5738 N N . LEU C 1 87 ? 10.85044 -22.65164 2.20915 1.000 64.51769 63 LEU C N 1
ATOM 5739 C CA . LEU C 1 87 ? 12.21878 -22.14375 2.22757 1.000 64.44858 63 LEU C CA 1
ATOM 5740 C C . LEU C 1 87 ? 13.24352 -23.25327 2.03430 1.000 63.30071 63 LEU C C 1
ATOM 5741 O O . LEU C 1 87 ? 14.36418 -22.97807 1.59578 1.000 63.36939 63 LEU C O 1
ATOM 5746 N N . GLU C 1 88 ? 12.90127 -24.50421 2.36640 1.000 64.19747 64 GLU C N 1
ATOM 5747 C CA . GLU C 1 88 ? 13.83595 -25.59727 2.09303 1.000 63.37732 64 GLU C CA 1
ATOM 5748 C C . GLU C 1 88 ? 14.00410 -25.79785 0.58265 1.000 63.20197 64 GLU C C 1
ATOM 5749 O O . GLU C 1 88 ? 15.12427 -25.98268 0.08633 1.000 63.11440 64 GLU C O 1
ATOM 5755 N N . ASN C 1 89 ? 12.90827 -25.69645 -0.17013 1.000 63.02974 65 ASN C N 1
ATOM 5756 C CA . ASN C 1 89 ? 12.98966 -25.80680 -1.62038 1.000 63.22080 65 ASN C CA 1
ATOM 5757 C C . ASN C 1 89 ? 13.84434 -24.68526 -2.20813 1.000 63.85869 65 ASN C C 1
ATOM 5758 O O . ASN C 1 89 ? 14.68211 -24.92847 -3.08407 1.000 63.96696 65 ASN C O 1
ATOM 5763 N N . LEU C 1 90 ? 13.64448 -23.44509 -1.74018 1.000 64.38442 66 LEU C N 1
ATOM 5764 C CA . LEU C 1 90 ? 14.48148 -22.33364 -2.19556 1.000 65.31896 66 LEU C CA 1
ATOM 5765 C C . LEU C 1 90 ? 15.94820 -22.59979 -1.90879 1.000 65.12782 66 LEU C C 1
ATOM 5766 O O . LEU C 1 90 ? 16.81499 -22.22344 -2.69603 1.000 65.86269 66 LEU C O 1
ATOM 5771 N N . MET C 1 91 ? 16.25566 -23.23546 -0.78344 1.000 66.29173 67 MET C N 1
ATOM 5772 C CA . MET C 1 91 ? 17.64733 -23.57917 -0.52660 1.000 66.38733 67 MET C CA 1
ATOM 5773 C C . MET C 1 91 ? 18.17068 -24.57381 -1.55734 1.000 66.08319 67 MET C C 1
ATOM 5774 O O . MET C 1 91 ? 19.24196 -24.37399 -2.13170 1.000 66.87891 67 MET C O 1
ATOM 5779 N N . TRP C 1 92 ? 17.42096 -25.64576 -1.81666 1.000 63.48554 68 TRP C N 1
ATOM 5780 C CA . TRP C 1 92 ? 17.88284 -26.64695 -2.76411 1.000 63.45058 68 TRP C CA 1
ATOM 5781 C C . TRP C 1 92 ? 18.10384 -26.05460 -4.15324 1.000 64.39279 68 TRP C C 1
ATOM 5782 O O . TRP C 1 92 ? 18.92222 -26.56716 -4.92727 1.000 64.92221 68 TRP C O 1
ATOM 5793 N N . LYS C 1 93 ? 17.43883 -24.94897 -4.46572 1.000 66.48715 69 LYS C N 1
ATOM 5794 C CA . LYS C 1 93 ? 17.67110 -24.29672 -5.74046 1.000 67.69950 69 LYS C CA 1
ATOM 5795 C C . LYS C 1 93 ? 18.97483 -23.50240 -5.72974 1.000 68.80667 69 LYS C C 1
ATOM 5796 O O . LYS C 1 93 ? 19.84250 -23.74651 -6.56395 1.000 69.67350 69 LYS C O 1
ATOM 5802 N N . GLN C 1 94 ? 19.17928 -22.60811 -4.75590 1.000 73.87023 70 GLN C N 1
ATOM 5803 C CA . GLN C 1 94 ? 20.43516 -21.85359 -4.69957 1.000 75.28323 70 GLN C CA 1
ATOM 5804 C C . GLN C 1 94 ? 21.65079 -22.76249 -4.66351 1.000 75.41347 70 GLN C C 1
ATOM 5805 O O . GLN C 1 94 ? 22.73396 -22.36887 -5.11358 1.000 76.97550 70 GLN C O 1
ATOM 5811 N N . ILE C 1 95 ? 21.47360 -23.98560 -4.18673 1.000 70.44883 71 ILE C N 1
ATOM 5812 C CA . ILE C 1 95 ? 22.58024 -24.84585 -3.81147 1.000 70.67248 71 ILE C CA 1
ATOM 5813 C C . ILE C 1 95 ? 22.90125 -25.92315 -4.85337 1.000 70.86242 71 ILE C C 1
ATOM 5814 O O . ILE C 1 95 ? 24.02996 -26.43700 -4.86156 1.000 71.78163 71 ILE C O 1
ATOM 5819 N N . THR C 1 96 ? 21.96675 -26.24449 -5.75409 1.000 68.54168 72 THR C N 1
ATOM 5820 C CA . THR C 1 96 ? 22.15357 -27.38200 -6.65742 1.000 68.82702 72 THR C CA 1
ATOM 5821 C C . THR C 1 96 ? 23.30592 -27.22436 -7.63921 1.000 70.72694 72 THR C C 1
ATOM 5822 O O . THR C 1 96 ? 24.01475 -28.22006 -7.86916 1.000 71.31772 72 THR C O 1
ATOM 5826 N N . PRO C 1 97 ? 23.54793 -26.06142 -8.26244 1.000 71.28562 73 PRO C N 1
ATOM 5827 C CA . PRO C 1 97 ? 24.82238 -25.91186 -8.97708 1.000 73.43700 73 PRO C CA 1
ATOM 5828 C C . PRO C 1 97 ? 26.02868 -26.25236 -8.11185 1.000 74.02244 73 PRO C C 1
ATOM 5829 O O . PRO C 1 97 ? 26.90176 -26.98221 -8.59127 1.000 75.31702 73 PRO C O 1
ATOM 5833 N N . GLU C 1 98 ? 26.08908 -25.82051 -6.84120 1.000 72.54241 74 GLU C N 1
ATOM 5834 C CA . GLU C 1 98 ? 27.27835 -26.14798 -6.05640 1.000 73.52483 74 GLU C CA 1
ATOM 5835 C C . GLU C 1 98 ? 27.31711 -27.61543 -5.64548 1.000 72.64840 74 GLU C C 1
ATOM 5836 O O . GLU C 1 98 ? 28.40258 -28.19010 -5.55951 1.000 74.08019 74 GLU C O 1
ATOM 5842 N N . LEU C 1 99 ? 26.16233 -28.24217 -5.39190 1.000 70.97068 75 LEU C N 1
ATOM 5843 C CA . LEU C 1 99 ? 26.14520 -29.65969 -5.02392 1.000 70.37518 75 LEU C CA 1
ATOM 5844 C C . LEU C 1 99 ? 26.54348 -30.54348 -6.20326 1.000 71.53460 75 LEU C C 1
ATOM 5845 O O . LEU C 1 99 ? 27.26710 -31.53029 -6.02837 1.000 72.39750 75 LEU C O 1
ATOM 5850 N N . ASN C 1 100 ? 26.09191 -30.19389 -7.41917 1.000 69.36903 76 ASN C N 1
ATOM 5851 C CA . ASN C 1 100 ? 26.46830 -30.93568 -8.61747 1.000 70.84753 76 ASN C CA 1
ATOM 5852 C C . ASN C 1 100 ? 27.93666 -30.77634 -8.94613 1.000 73.29887 76 ASN C C 1
ATOM 5853 O O . ASN C 1 100 ? 28.50839 -31.64063 -9.61595 1.000 74.83447 76 ASN C O 1
ATOM 5858 N N . HIS C 1 101 ? 28.55122 -29.68288 -8.50938 1.000 73.75273 77 HIS C N 1
ATOM 5859 C CA . HIS C 1 101 ? 29.97955 -29.52514 -8.70386 1.000 76.40565 77 HIS C CA 1
ATOM 5860 C C . HIS C 1 101 ? 30.75624 -30.34963 -7.69585 1.000 76.82479 77 HIS C C 1
ATOM 5861 O O . HIS C 1 101 ? 31.83417 -30.86611 -8.00587 1.000 79.13136 77 HIS C O 1
ATOM 5868 N N . ILE C 1 102 ? 30.27124 -30.41786 -6.45770 1.000 76.32318 78 ILE C N 1
ATOM 5869 C CA . ILE C 1 102 ? 30.92795 -31.28215 -5.48529 1.000 76.83550 78 ILE C CA 1
ATOM 5870 C C . ILE C 1 102 ? 30.81437 -32.73799 -5.91858 1.000 76.92159 78 ILE C C 1
ATOM 5871 O O . ILE C 1 102 ? 31.76729 -33.51530 -5.79364 1.000 78.78720 78 ILE C O 1
ATOM 5876 N N . LEU C 1 103 ? 29.68285 -33.11596 -6.50850 1.000 74.92292 79 LEU C N 1
ATOM 5877 C CA . LEU C 1 103 ? 29.57741 -34.48239 -7.00466 1.000 75.39352 79 LEU C CA 1
ATOM 5878 C C . LEU C 1 103 ? 30.52856 -34.71327 -8.17425 1.000 78.12152 79 LEU C C 1
ATOM 5879 O O . LEU C 1 103 ? 31.18576 -35.75652 -8.25005 1.000 79.77861 79 LEU C O 1
ATOM 5884 N N . SER C 1 104 ? 30.67426 -33.71037 -9.04546 1.000 77.90296 80 SER C N 1
ATOM 5885 C CA . SER C 1 104 ? 31.47283 -33.85778 -10.25630 1.000 80.69156 80 SER C CA 1
ATOM 5886 C C . SER C 1 104 ? 32.96262 -33.97204 -9.94173 1.000 83.41772 80 SER C C 1
ATOM 5887 O O . SER C 1 104 ? 33.66524 -34.81834 -10.51232 1.000 85.77260 80 SER C O 1
ATOM 5890 N N . GLU C 1 105 ? 33.47385 -33.08560 -9.07805 1.000 84.42592 81 GLU C N 1
ATOM 5891 C CA . GLU C 1 105 ? 34.86954 -33.14836 -8.64931 1.000 87.21765 81 GLU C CA 1
ATOM 5892 C C . GLU C 1 105 ? 35.16168 -34.36705 -7.79015 1.000 87.37314 81 GLU C C 1
ATOM 5893 O O . GLU C 1 105 ? 36.30529 -34.83707 -7.76477 1.000 90.28792 81 GLU C O 1
ATOM 5899 N N . ASN C 1 106 ? 34.17940 -34.85478 -7.03429 1.000 84.39228 82 ASN C N 1
ATOM 5900 C CA . ASN C 1 106 ? 34.37822 -36.09449 -6.28485 1.000 84.71702 82 ASN C CA 1
ATOM 5901 C C . ASN C 1 106 ? 34.10370 -37.33868 -7.13659 1.000 85.30333 82 ASN C C 1
ATOM 5902 O O . ASN C 1 106 ? 34.01315 -38.44999 -6.58835 1.000 85.32372 82 ASN C O 1
ATOM 5907 N N . GLU C 1 107 ? 33.98273 -37.15754 -8.45927 1.000 83.22894 83 GLU C N 1
ATOM 5908 C CA . GLU C 1 107 ? 33.82789 -38.24798 -9.42213 1.000 84.43890 83 GLU C CA 1
ATOM 5909 C C . GLU C 1 107 ? 32.54156 -39.04227 -9.19387 1.000 82.00639 83 GLU C C 1
ATOM 5910 O O . GLU C 1 107 ? 32.51072 -40.26588 -9.37577 1.000 83.07353 83 GLU C O 1
ATOM 5916 N N . VAL C 1 108 ? 31.46695 -38.36629 -8.79393 1.000 80.46889 84 VAL C N 1
ATOM 5917 C CA . VAL C 1 108 ? 30.16601 -39.00777 -8.65260 1.000 78.38020 84 VAL C CA 1
ATOM 5918 C C . VAL C 1 108 ? 29.36426 -38.72544 -9.91058 1.000 78.08369 84 VAL C C 1
ATOM 5919 O O . VAL C 1 108 ? 29.14770 -37.56656 -10.29030 1.000 77.38642 84 VAL C O 1
ATOM 5923 N N . LYS C 1 109 ? 28.96723 -39.79373 -10.57701 1.000 74.37620 85 LYS C N 1
ATOM 5924 C CA . LYS C 1 109 ? 28.20266 -39.71995 -11.81572 1.000 74.61972 85 LYS C CA 1
ATOM 5925 C C . LYS C 1 109 ? 26.71613 -39.63977 -11.46217 1.000 71.99979 85 LYS C C 1
ATOM 5926 O O . LYS C 1 109 ? 25.93695 -40.58039 -11.62688 1.000 72.02472 85 LYS C O 1
ATOM 5932 N N . LEU C 1 110 ? 26.33392 -38.46828 -10.95844 1.000 72.21480 86 LEU C N 1
ATOM 5933 C CA . LEU C 1 110 ? 24.97584 -38.23050 -10.49986 1.000 69.86903 86 LEU C CA 1
ATOM 5934 C C . LEU C 1 110 ? 24.65800 -36.75730 -10.64725 1.000 68.77168 86 LEU C C 1
ATOM 5935 O O . LEU C 1 110 ? 25.42975 -35.90755 -10.19966 1.000 68.73160 86 LEU C O 1
ATOM 5940 N N . THR C 1 111 ? 23.57108 -36.45307 -11.32854 1.000 69.97137 87 THR C N 1
ATOM 5941 C CA . THR C 1 111 ? 23.12521 -35.07816 -11.45018 1.000 69.06050 87 THR C CA 1
ATOM 5942 C C . THR C 1 111 ? 21.94591 -34.86116 -10.51367 1.000 66.86303 87 THR C C 1
ATOM 5943 O O . THR C 1 111 ? 21.00727 -35.66560 -10.50317 1.000 66.50684 87 THR C O 1
ATOM 5947 N N . ILE C 1 112 ? 21.99534 -33.77648 -9.73783 1.000 68.94347 88 ILE C N 1
ATOM 5948 C CA . ILE C 1 112 ? 20.88143 -33.35240 -8.90095 1.000 67.16876 88 ILE C CA 1
ATOM 5949 C C . ILE C 1 112 ? 20.06056 -32.38603 -9.73402 1.000 67.31686 88 ILE C C 1
ATOM 5950 O O . ILE C 1 112 ? 20.60052 -31.41736 -10.28521 1.000 68.14529 88 ILE C O 1
ATOM 5955 N N . MET C 1 113 ? 18.76354 -32.64046 -9.84772 1.000 69.82461 89 MET C N 1
ATOM 5956 C CA . MET C 1 113 ? 17.87690 -31.71519 -10.54132 1.000 70.13258 89 MET C CA 1
ATOM 5957 C C . MET C 1 113 ? 16.70907 -31.35612 -9.64451 1.000 68.83937 89 MET C C 1
ATOM 5958 O O . MET C 1 113 ? 15.89780 -32.22301 -9.29890 1.000 68.47575 89 MET C O 1
ATOM 5963 N N . THR C 1 114 ? 16.56992 -30.07096 -9.33588 1.000 67.79871 90 THR C N 1
ATOM 5964 C CA . THR C 1 114 ? 15.54409 -29.64918 -8.39595 1.000 66.81213 90 THR C CA 1
ATOM 5965 C C . THR C 1 114 ? 14.52056 -28.76020 -9.08537 1.000 67.59873 90 THR C C 1
ATOM 5966 O O . THR C 1 114 ? 14.87891 -27.80204 -9.77968 1.000 68.50081 90 THR C O 1
ATOM 5970 N N . GLY C 1 115 ? 13.24618 -29.09545 -8.87500 1.000 63.64750 91 GLY C N 1
ATOM 5971 C CA . GLY C 1 115 ? 12.14617 -28.43979 -9.50248 1.000 64.69857 91 GLY C CA 1
ATOM 5972 C C . GLY C 1 115 ? 11.32908 -27.59994 -8.55059 1.000 64.28550 91 GLY C C 1
ATOM 5973 O O . GLY C 1 115 ? 11.78639 -27.19746 -7.47575 1.000 63.26810 91 GLY C O 1
ATOM 5974 N N . ASP C 1 116 ? 10.08448 -27.35367 -8.94091 1.000 66.97485 92 ASP C N 1
ATOM 5975 C CA . ASP C 1 116 ? 9.23489 -26.40642 -8.24755 1.000 67.18366 92 ASP C CA 1
ATOM 5976 C C . ASP C 1 116 ? 8.32225 -27.12668 -7.26238 1.000 66.77411 92 ASP C C 1
ATOM 5977 O O . ASP C 1 116 ? 8.33747 -28.36032 -7.13771 1.000 66.35969 92 ASP C O 1
ATOM 5982 N N . ILE C 1 117 ? 7.51431 -26.32552 -6.55704 1.000 65.19074 93 ILE C N 1
ATOM 5983 C CA . ILE C 1 117 ? 6.64405 -26.78652 -5.48414 1.000 65.10515 93 ILE C CA 1
ATOM 5984 C C . ILE C 1 117 ? 5.21542 -26.72113 -5.98732 1.000 67.01713 93 ILE C C 1
ATOM 5985 O O . ILE C 1 117 ? 4.77397 -25.68953 -6.50059 1.000 68.30412 93 ILE C O 1
ATOM 5990 N N . LYS C 1 118 ? 4.49684 -27.81405 -5.80412 1.000 67.89598 94 LYS C N 1
ATOM 5991 C CA . LYS C 1 118 ? 3.06573 -27.99140 -6.03310 1.000 69.95888 94 LYS C CA 1
ATOM 5992 C C . LYS C 1 118 ? 2.22432 -27.29944 -4.97024 1.000 70.66654 94 LYS C C 1
ATOM 5993 O O . LYS C 1 118 ? 2.65858 -26.32026 -4.36258 1.000 69.96451 94 LYS C O 1
ATOM 5999 N N . GLY C 1 119 ? 0.99851 -27.75006 -4.76740 1.000 65.42458 95 GLY C N 1
ATOM 6000 C CA . GLY C 1 119 ? 0.25701 -27.20861 -3.64808 1.000 66.23088 95 GLY C CA 1
ATOM 6001 C C . GLY C 1 119 ? 0.76358 -27.73061 -2.31120 1.000 64.66218 95 GLY C C 1
ATOM 6002 O O . GLY C 1 119 ? 1.64299 -27.11798 -1.68214 1.000 63.15825 95 GLY C O 1
ATOM 6003 N N . ILE C 1 120 ? 0.23110 -28.88251 -1.88374 1.000 63.75874 96 ILE C N 1
ATOM 6004 C CA . ILE C 1 120 ? 0.70935 -29.53800 -0.67231 1.000 62.54998 96 ILE C CA 1
ATOM 6005 C C . ILE C 1 120 ? 2.13830 -29.99893 -0.91109 1.000 60.24325 96 ILE C C 1
ATOM 6006 O O . ILE C 1 120 ? 2.46347 -30.51488 -1.98841 1.000 60.05343 96 ILE C O 1
ATOM 6011 N N . MET C 1 121 ? 3.01131 -29.81566 0.07485 1.000 62.47178 97 MET C N 1
ATOM 6012 C CA . MET C 1 121 ? 4.35799 -30.35844 -0.05578 1.000 60.63849 97 MET C CA 1
ATOM 6013 C C . MET C 1 121 ? 4.33167 -31.77963 0.45728 1.000 60.71446 97 MET C C 1
ATOM 6014 O O . MET C 1 121 ? 4.62817 -32.06196 1.60795 1.000 60.32650 97 MET C O 1
ATOM 6019 N N . GLN C 1 122 ? 3.93540 -32.67735 -0.42531 1.000 61.81376 98 GLN C N 1
ATOM 6020 C CA . GLN C 1 122 ? 3.79750 -34.07895 -0.08731 1.000 62.36949 98 GLN C CA 1
ATOM 6021 C C . GLN C 1 122 ? 5.06718 -34.54495 0.61472 1.000 60.80413 98 GLN C C 1
ATOM 6022 O O . GLN C 1 122 ? 6.16560 -34.03931 0.34634 1.000 59.36654 98 GLN C O 1
ATOM 6028 N N . ALA C 1 123 ? 4.88949 -35.44650 1.57432 1.000 60.27166 99 ALA C N 1
ATOM 6029 C CA . ALA C 1 123 ? 5.99449 -36.03589 2.30914 1.000 59.28368 99 ALA C CA 1
ATOM 6030 C C . ALA C 1 123 ? 6.57088 -37.22735 1.56821 1.000 59.34728 99 ALA C C 1
ATOM 6031 O O . ALA C 1 123 ? 5.86108 -37.93206 0.84094 1.000 60.65896 99 ALA C O 1
ATOM 6033 N N . GLY C 1 124 ? 7.85461 -37.49157 1.82093 1.000 59.19454 100 GLY C N 1
ATOM 6034 C CA . GLY C 1 124 ? 8.51387 -38.68268 1.31750 1.000 59.49447 100 GLY C CA 1
ATOM 6035 C C . GLY C 1 124 ? 8.78413 -39.64737 2.45081 1.000 60.08827 100 GLY C C 1
ATOM 6036 O O . GLY C 1 124 ? 8.80839 -39.22527 3.60037 1.000 59.85114 100 GLY C O 1
ATOM 6037 N N . LYS C 1 125 ? 8.94827 -40.93212 2.15786 1.000 58.36588 101 LYS C N 1
ATOM 6038 C CA . LYS C 1 125 ? 9.06249 -41.97746 3.16434 1.000 59.45027 101 LYS C CA 1
ATOM 6039 C C . LYS C 1 125 ? 10.48950 -42.41920 3.43765 1.000 58.97782 101 LYS C C 1
ATOM 6040 O O . LYS C 1 125 ? 10.67263 -43.37161 4.18882 1.000 60.12444 101 LYS C O 1
ATOM 6046 N N . ARG C 1 126 ? 11.48938 -41.85131 2.78500 1.000 58.54164 102 ARG C N 1
ATOM 6047 C CA . ARG C 1 126 ? 12.87870 -42.20387 3.05110 1.000 58.38174 102 ARG C CA 1
ATOM 6048 C C . ARG C 1 126 ? 13.53712 -41.02455 3.75089 1.000 57.08912 102 ARG C C 1
ATOM 6049 O O . ARG C 1 126 ? 12.88487 -40.02652 4.03909 1.000 56.40700 102 ARG C O 1
ATOM 6057 N N . SER C 1 127 ? 14.83846 -41.11554 4.01061 1.000 59.94837 103 SER C N 1
ATOM 6058 C CA . SER C 1 127 ? 15.47476 -39.97452 4.65483 1.000 59.05189 103 SER C CA 1
ATOM 6059 C C . SER C 1 127 ? 16.98556 -40.01687 4.47142 1.000 59.18130 103 SER C C 1
ATOM 6060 O O . SER C 1 127 ? 17.57179 -41.07689 4.27154 1.000 60.20712 103 SER C O 1
ATOM 6063 N N . LEU C 1 128 ? 17.59351 -38.83871 4.49683 1.000 61.76932 104 LEU C N 1
ATOM 6064 C CA . LEU C 1 128 ? 19.03291 -38.67457 4.48241 1.000 62.16140 104 LEU C CA 1
ATOM 6065 C C . LEU C 1 128 ? 19.62119 -38.96523 5.86766 1.00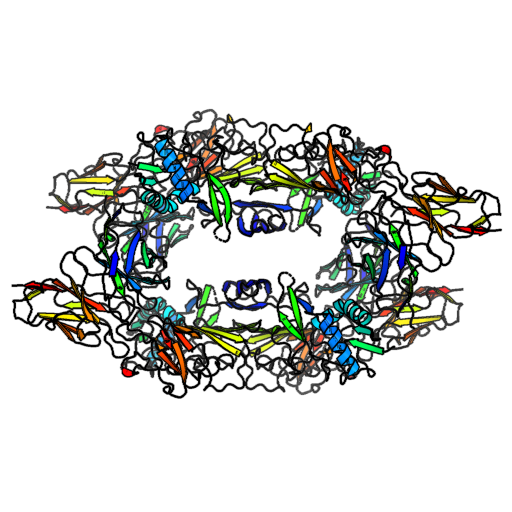0 63.14606 104 LEU C C 1
ATOM 6066 O O . LEU C 1 128 ? 18.91571 -39.02894 6.87099 1.000 63.33052 104 LEU C O 1
ATOM 6071 N N . ARG C 1 129 ? 20.94504 -39.10834 5.92194 1.000 65.31183 105 ARG C N 1
ATOM 6072 C CA . ARG C 1 129 ? 21.71394 -39.43951 7.11690 1.000 66.69691 105 ARG C CA 1
ATOM 6073 C C . ARG C 1 129 ? 22.94904 -38.56945 7.22339 1.000 67.19474 105 ARG C C 1
ATOM 6074 O O . ARG C 1 129 ? 23.56482 -38.23024 6.20336 1.000 67.04410 105 ARG C O 1
ATOM 6082 N N . PRO C 1 130 ? 23.31764 -38.17583 8.41894 1.000 68.91397 106 PRO C N 1
ATOM 6083 C CA . PRO C 1 130 ? 24.58801 -37.48038 8.61154 1.000 69.99360 106 PRO C CA 1
ATOM 6084 C C . PRO C 1 130 ? 25.72633 -38.49546 8.67187 1.000 71.98516 106 PRO C C 1
ATOM 6085 O O . PRO C 1 130 ? 25.52075 -39.70686 8.61031 1.000 72.50894 106 PRO C O 1
ATOM 6089 N N . GLN C 1 131 ? 26.94808 -37.98564 8.78703 1.000 76.34460 107 GLN C N 1
ATOM 6090 C CA . GLN C 1 131 ? 28.00097 -38.83341 9.33093 1.000 78.81849 107 GLN C CA 1
ATOM 6091 C C . GLN C 1 131 ? 28.83000 -38.13679 10.41279 1.000 80.62701 107 GLN C C 1
ATOM 6092 O O . GLN C 1 131 ? 29.24143 -38.76646 11.39672 1.000 82.60236 107 GLN C O 1
ATOM 6098 N N . ASN C 1 154 ? 23.50662 -40.96160 -17.94871 1.000 83.72714 130 ASN C N 1
ATOM 6099 C CA . ASN C 1 154 ? 23.76392 -40.23844 -16.70203 1.000 81.01162 130 ASN C CA 1
ATOM 6100 C C . ASN C 1 154 ? 22.46178 -40.11910 -15.89057 1.000 78.36497 130 ASN C C 1
ATOM 6101 O O . ASN C 1 154 ? 21.46392 -39.58645 -16.38534 1.000 77.98753 130 ASN C O 1
ATOM 6106 N N . GLN C 1 155 ? 22.48744 -40.61246 -14.64970 1.000 74.64855 131 GLN C N 1
ATOM 6107 C CA . GLN C 1 155 ? 21.29909 -40.76779 -13.82313 1.000 72.67013 131 GLN C CA 1
ATOM 6108 C C . GLN C 1 155 ? 21.10132 -39.57628 -12.89398 1.000 70.11456 131 GLN C C 1
ATOM 6109 O O . GLN C 1 155 ? 22.00137 -38.76554 -12.65483 1.000 69.76163 131 GLN C O 1
ATOM 6115 N N . THR C 1 156 ? 19.90272 -39.50765 -12.32812 1.000 70.37645 132 THR C N 1
ATOM 6116 C CA . THR C 1 156 ? 19.39907 -38.27104 -11.75425 1.000 68.40205 132 THR C CA 1
ATOM 6117 C C . THR C 1 156 ? 18.87041 -38.46763 -10.33946 1.000 66.61647 132 THR C C 1
ATOM 6118 O O . THR C 1 156 ? 18.46240 -39.56310 -9.93131 1.000 66.89203 132 THR C O 1
ATOM 6122 N N . PHE C 1 157 ? 18.91070 -37.36899 -9.59608 1.000 66.53214 133 PHE C N 1
ATOM 6123 C CA . PHE C 1 157 ? 18.41623 -37.27852 -8.23100 1.000 64.92629 133 PHE C CA 1
ATOM 6124 C C . PHE C 1 157 ? 17.45772 -36.10664 -8.23237 1.000 63.97172 133 PHE C C 1
ATOM 6125 O O . PHE C 1 157 ? 17.89256 -34.95675 -8.31443 1.000 63.63435 133 PHE C O 1
ATOM 6133 N N . LEU C 1 158 ? 16.16262 -36.39021 -8.16384 1.000 62.50741 134 LEU C N 1
ATOM 6134 C CA . LEU C 1 158 ? 15.15604 -35.37665 -8.41748 1.000 62.20321 134 LEU C CA 1
ATOM 6135 C C . LEU C 1 158 ? 14.71336 -34.79639 -7.09410 1.000 60.80648 134 LEU C C 1
ATOM 6136 O O . LEU C 1 158 ? 14.10470 -35.49541 -6.28873 1.000 60.55462 134 LEU C O 1
ATOM 6141 N N . ILE C 1 159 ? 14.93071 -33.50404 -6.91860 1.000 62.04256 135 ILE C N 1
ATOM 6142 C CA . ILE C 1 159 ? 14.45460 -32.78087 -5.75088 1.000 61.04116 135 ILE C CA 1
ATOM 6143 C C . ILE C 1 159 ? 13.18063 -32.04721 -6.15031 1.000 61.41123 135 ILE C C 1
ATOM 6144 O O . ILE C 1 159 ? 13.19304 -31.21367 -7.06128 1.000 62.01617 135 ILE C O 1
ATOM 6149 N N . ASP C 1 160 ? 12.07359 -32.39571 -5.51235 1.000 61.03405 136 ASP C N 1
ATOM 6150 C CA . ASP C 1 160 ? 10.79953 -31.69515 -5.69857 1.000 61.63372 136 ASP C CA 1
ATOM 6151 C C . ASP C 1 160 ? 10.36766 -31.89960 -7.15007 1.000 62.99085 136 ASP C C 1
ATOM 6152 O O . ASP C 1 160 ? 10.56253 -32.98843 -7.70898 1.000 63.57464 136 ASP C O 1
ATOM 6157 N N . GLY C 1 161 ? 9.83680 -30.88974 -7.81912 1.000 62.14250 137 GLY C N 1
ATOM 6158 C CA . GLY C 1 161 ? 9.26726 -31.12994 -9.12206 1.000 63.78198 137 GLY C CA 1
ATOM 6159 C C . GLY C 1 161 ? 7.88370 -31.73971 -9.05117 1.000 64.90059 137 GLY C C 1
ATOM 6160 O O . GLY C 1 161 ? 7.23071 -31.70632 -8.01022 1.000 64.50277 137 GLY C O 1
ATOM 6161 N N . PRO C 1 162 ? 7.36631 -32.22248 -10.17696 1.000 66.01716 138 PRO C N 1
ATOM 6162 C CA . PRO C 1 162 ? 6.03998 -32.84507 -10.17255 1.000 67.54934 138 PRO C CA 1
ATOM 6163 C C . PRO C 1 162 ? 6.12474 -34.29644 -9.71857 1.000 67.46516 138 PRO C C 1
ATOM 6164 O O . PRO C 1 162 ? 7.20549 -34.86205 -9.55075 1.000 66.39292 138 PRO C O 1
ATOM 6168 N N . GLU C 1 163 ? 4.95877 -34.89671 -9.51437 1.000 70.15245 139 GLU C N 1
ATOM 6169 C CA . GLU C 1 163 ? 4.96991 -36.29139 -9.11988 1.000 70.49692 139 GLU C CA 1
ATOM 6170 C C . GLU C 1 163 ? 5.41706 -37.14009 -10.30277 1.000 71.80843 139 GLU C C 1
ATOM 6171 O O . GLU C 1 163 ? 5.48476 -36.67194 -11.43518 1.000 72.77866 139 GLU C O 1
ATOM 6177 N N . THR C 1 164 ? 5.76407 -38.39244 -10.02831 1.000 73.28925 140 THR C N 1
ATOM 6178 C CA . THR C 1 164 ? 6.22475 -39.31291 -11.06374 1.000 74.78974 140 THR C CA 1
ATOM 6179 C C . THR C 1 164 ? 6.25484 -40.72454 -10.49288 1.000 75.45509 140 THR C C 1
ATOM 6180 O O . THR C 1 164 ? 6.42239 -40.91253 -9.28261 1.000 74.08832 140 THR C O 1
ATOM 6184 N N . ALA C 1 165 ? 6.05821 -41.70953 -11.37150 1.000 74.50073 141 ALA C N 1
ATOM 6185 C CA . ALA C 1 165 ? 6.17943 -43.10976 -10.99089 1.000 75.59076 141 ALA C CA 1
ATOM 6186 C C . ALA C 1 165 ? 7.60512 -43.62037 -11.08056 1.000 74.81730 141 ALA C C 1
ATOM 6187 O O . ALA C 1 165 ? 7.94535 -44.60887 -10.42254 1.000 75.03377 141 ALA C O 1
ATOM 6189 N N . GLU C 1 166 ? 8.43028 -42.98424 -11.90104 1.000 81.04956 142 GLU C N 1
ATOM 6190 C CA . GLU C 1 166 ? 9.81935 -43.38975 -12.01459 1.000 80.58032 142 GLU C CA 1
ATOM 6191 C C . GLU C 1 166 ? 10.58078 -43.07708 -10.74579 1.000 78.02538 142 GLU C C 1
ATOM 6192 O O . GLU C 1 166 ? 11.60456 -43.71644 -10.46507 1.000 77.91270 142 GLU C O 1
ATOM 6198 N N . CYS C 1 167 ? 10.11329 -42.07678 -9.99394 1.000 76.24020 143 CYS C N 1
ATOM 6199 C CA . CYS C 1 167 ? 10.73649 -41.67753 -8.72658 1.000 74.01067 143 CYS C CA 1
ATOM 6200 C C . CYS C 1 167 ? 9.65014 -41.21947 -7.75519 1.000 73.29876 143 CYS C C 1
ATOM 6201 O O . CYS C 1 167 ? 9.49273 -40.02150 -7.48521 1.000 71.95894 143 CYS C O 1
ATOM 6204 N N . PRO C 1 168 ? 8.90036 -42.15765 -7.18027 1.000 68.74609 144 PRO C N 1
ATOM 6205 C CA . PRO C 1 168 ? 7.70846 -41.79692 -6.40715 1.000 68.75881 144 PRO C CA 1
ATOM 6206 C C . PRO C 1 168 ? 8.06606 -41.27158 -5.02268 1.000 66.82558 144 PRO C C 1
ATOM 6207 O O . PRO C 1 168 ? 9.20981 -41.34132 -4.57370 1.000 65.63668 144 PRO C O 1
ATOM 6211 N N . ASN C 1 169 ? 7.05268 -40.74743 -4.32897 1.000 64.47540 145 ASN C N 1
ATOM 6212 C CA . ASN C 1 169 ? 7.32292 -40.16121 -3.02155 1.000 62.92158 145 ASN C CA 1
ATOM 6213 C C . ASN C 1 169 ? 7.77472 -41.20260 -2.02408 1.000 63.10830 145 ASN C C 1
ATOM 6214 O O . ASN C 1 169 ? 8.63353 -40.91391 -1.18867 1.000 61.76125 145 ASN C O 1
ATOM 6219 N N . THR C 1 170 ? 7.29594 -42.43931 -2.17183 1.000 64.97712 146 THR C N 1
ATOM 6220 C CA . THR C 1 170 ? 7.71943 -43.55791 -1.32905 1.000 65.63028 146 THR C CA 1
ATOM 6221 C C . THR C 1 170 ? 9.23429 -43.70735 -1.29371 1.000 64.47855 146 THR C C 1
ATOM 6222 O O . THR C 1 170 ? 9.77618 -44.23046 -0.32006 1.000 64.49285 146 THR C O 1
ATOM 6226 N N . ASN C 1 171 ? 9.92977 -43.24196 -2.32863 1.000 65.55874 147 ASN C N 1
ATOM 6227 C CA . ASN C 1 171 ? 11.36873 -43.40132 -2.45661 1.000 64.92216 147 ASN C CA 1
ATOM 6228 C C . ASN C 1 171 ? 12.11596 -42.08417 -2.34720 1.000 62.96363 147 ASN C C 1
ATOM 6229 O O . ASN C 1 171 ? 13.26611 -41.99311 -2.77985 1.000 62.62864 147 ASN C O 1
ATOM 6234 N N . ARG C 1 172 ? 11.51347 -41.07836 -1.73792 1.000 62.78096 148 ARG C N 1
ATOM 6235 C CA . ARG C 1 172 ? 12.15525 -39.78779 -1.57035 1.000 61.20988 148 ARG C CA 1
ATOM 6236 C C . ARG C 1 172 ? 12.50297 -39.51674 -0.10969 1.000 60.48544 148 ARG C C 1
ATOM 6237 O O . ARG C 1 172 ? 11.74417 -39.86473 0.81088 1.000 60.97772 148 ARG C O 1
ATOM 6245 N N . ALA C 1 173 ? 13.64931 -38.88076 0.10281 1.000 59.24092 149 ALA C N 1
ATOM 6246 C CA . ALA C 1 173 ? 14.00523 -38.46557 1.44969 1.000 58.75249 149 ALA C CA 1
ATOM 6247 C C . ALA C 1 173 ? 13.19823 -37.22979 1.83296 1.000 58.10107 149 ALA C C 1
ATOM 6248 O O . ALA C 1 173 ? 12.81109 -36.42247 0.98523 1.000 57.75548 149 ALA C O 1
ATOM 6250 N N . TRP C 1 174 ? 12.92482 -37.09083 3.12262 1.000 56.36676 150 TRP C N 1
ATOM 6251 C CA . TRP C 1 174 ? 12.05418 -36.00645 3.54992 1.000 56.14714 150 TRP C CA 1
ATOM 6252 C C . TRP C 1 174 ? 12.28622 -35.76152 5.02371 1.000 56.34213 150 TRP C C 1
ATOM 6253 O O . TRP C 1 174 ? 12.42982 -36.71041 5.80610 1.000 57.06375 150 TRP C O 1
ATOM 6264 N N . ASN C 1 175 ? 12.32617 -34.48185 5.38256 1.000 58.70717 151 ASN C N 1
ATOM 6265 C CA . ASN C 1 175 ? 12.42677 -34.05160 6.76221 1.000 60.50480 151 ASN C CA 1
ATOM 6266 C C . ASN C 1 175 ? 13.68551 -34.63404 7.37870 1.000 61.86295 151 ASN C C 1
ATOM 6267 O O . ASN C 1 175 ? 13.66017 -35.27125 8.41957 1.000 62.73103 151 ASN C O 1
ATOM 6272 N N . SER C 1 176 ? 14.80360 -34.34717 6.72297 1.000 62.02043 152 SER C N 1
ATOM 6273 C CA . SER C 1 176 ? 16.10685 -34.83116 7.14413 1.000 63.27864 152 SER C CA 1
ATOM 6274 C C . SER C 1 176 ? 17.04370 -33.69789 7.47670 1.000 64.93727 152 SER C C 1
ATOM 6275 O O . SER C 1 176 ? 18.23073 -33.93762 7.66981 1.000 65.99883 152 SER C O 1
ATOM 6278 N N . LEU C 1 177 ? 16.55476 -32.47209 7.49863 1.000 65.04132 153 LEU C N 1
ATOM 6279 C CA . LEU C 1 177 ? 17.33834 -31.33079 7.92272 1.000 66.73057 153 LEU C CA 1
ATOM 6280 C C . LEU C 1 177 ? 16.68061 -30.76423 9.16739 1.000 67.92264 153 LEU C C 1
ATOM 6281 O O . LEU C 1 177 ? 15.44702 -30.70720 9.25027 1.000 67.05594 153 LEU C O 1
ATOM 6286 N N . GLU C 1 178 ? 17.50322 -30.35985 10.13558 1.000 71.03995 154 GLU C N 1
ATOM 6287 C CA . GLU C 1 178 ? 17.03817 -29.57781 11.27347 1.000 72.39671 154 GLU C CA 1
ATOM 6288 C C . GLU C 1 178 ? 17.92884 -28.34989 11.40645 1.000 73.95366 154 GLU C C 1
ATOM 6289 O O . GLU C 1 178 ? 19.00275 -28.27900 10.81010 1.000 74.19958 154 GLU C O 1
ATOM 6295 N N . VAL C 1 179 ? 17.46760 -27.37125 12.17341 1.000 72.51627 155 VAL C N 1
ATOM 6296 C CA . VAL C 1 179 ? 18.16922 -26.09782 12.28056 1.000 73.95297 155 VAL C CA 1
ATOM 6297 C C . VAL C 1 179 ? 19.31633 -26.22785 13.26400 1.000 76.04870 155 VAL C C 1
ATOM 6298 O O . VAL C 1 179 ? 19.24032 -26.99901 14.22048 1.000 76.70748 155 VAL C O 1
ATOM 6302 N N . GLU C 1 180 ? 20.41109 -25.51029 13.00065 1.000 80.15853 156 GLU C N 1
ATOM 6303 C CA . GLU C 1 180 ? 21.52236 -25.42418 13.93967 1.000 82.34788 156 GLU C CA 1
ATOM 6304 C C . GLU C 1 180 ? 21.42046 -24.12952 14.76375 1.000 84.02190 156 GLU C C 1
ATOM 6305 O O . GLU C 1 180 ? 21.23513 -24.20250 15.98920 1.000 85.32010 156 GLU C O 1
ATOM 6311 N N . ASP C 1 181 ? 21.56933 -22.95439 14.13875 1.000 86.52850 157 ASP C N 1
ATOM 6312 C CA . ASP C 1 181 ? 21.28000 -21.66465 14.81131 1.000 87.87725 157 ASP C CA 1
ATOM 6313 C C . ASP C 1 181 ? 21.06593 -20.57299 13.75067 1.000 87.08553 157 ASP C C 1
ATOM 6314 O O . ASP C 1 181 ? 20.86173 -20.87885 12.56951 1.000 85.29125 157 ASP C O 1
ATOM 6319 N N . TYR C 1 182 ? 21.15838 -19.30111 14.17172 1.000 90.57319 158 TYR C N 1
ATOM 6320 C CA . TYR C 1 182 ? 20.69204 -18.14854 13.40709 1.000 89.99566 158 TYR C CA 1
ATOM 6321 C C . TYR C 1 182 ? 21.80048 -17.13133 13.14594 1.000 91.39108 158 TYR C C 1
ATOM 6322 O O . TYR C 1 182 ? 22.84536 -17.13445 13.80144 1.000 93.14724 158 TYR C O 1
ATOM 6331 N N . GLY C 1 183 ? 21.54061 -16.23334 12.18343 1.000 95.95266 159 GLY C N 1
ATOM 6332 C CA . GLY C 1 183 ? 22.53122 -15.29269 11.66784 1.000 96.92376 159 GLY C CA 1
ATOM 6333 C C . GLY C 1 183 ? 22.29386 -13.81903 11.97266 1.000 98.13085 159 GLY C C 1
ATOM 6334 O O . GLY C 1 183 ? 21.77447 -13.46985 13.04399 1.000 99.16513 159 GLY C O 1
ATOM 6335 N N . PHE C 1 184 ? 22.67726 -12.93955 11.04351 1.000 101.29680 160 PHE C N 1
ATOM 6336 C CA . PHE C 1 184 ? 22.58677 -11.49571 11.27640 1.000 102.57733 160 PHE C CA 1
ATOM 6337 C C . PHE C 1 184 ? 21.64991 -10.78628 10.29762 1.000 101.13536 160 PHE C C 1
ATOM 6338 O O . PHE C 1 184 ? 20.98417 -9.80238 10.64654 1.000 101.69498 160 PHE C O 1
ATOM 6346 N N . THR C 1 189 ? 18.57942 -12.00769 7.35400 1.000 89.24625 165 THR C N 1
ATOM 6347 C CA . THR C 1 189 ? 19.20654 -12.91222 8.32344 1.000 90.16876 165 THR C CA 1
ATOM 6348 C C . THR C 1 189 ? 19.13657 -14.39081 7.88832 1.000 88.52882 165 THR C C 1
ATOM 6349 O O . THR C 1 189 ? 18.23935 -14.81160 7.16267 1.000 86.65594 165 THR C O 1
ATOM 6353 N N . ASN C 1 190 ? 20.08855 -15.17854 8.37272 1.000 86.81280 166 ASN C N 1
ATOM 6354 C CA . ASN C 1 190 ? 20.31047 -16.53778 7.90984 1.000 85.51385 166 ASN C CA 1
ATOM 6355 C C . ASN C 1 190 ? 19.90148 -17.57474 8.95021 1.000 85.60786 166 ASN C C 1
ATOM 6356 O O . ASN C 1 190 ? 19.98418 -17.33933 10.16377 1.000 87.22801 166 ASN C O 1
ATOM 6361 N N . ILE C 1 191 ? 19.51300 -18.74963 8.44355 1.000 80.64082 167 ILE C N 1
ATOM 6362 C CA . ILE C 1 191 ? 19.12731 -19.91584 9.23763 1.000 80.43251 167 ILE C CA 1
ATOM 6363 C C . ILE C 1 191 ? 19.92391 -21.09471 8.69246 1.000 79.72738 167 ILE C C 1
ATOM 6364 O O . ILE C 1 191 ? 19.64837 -21.56886 7.58711 1.000 77.92883 167 ILE C O 1
ATOM 6369 N N . TRP C 1 192 ? 20.84080 -21.62667 9.48854 1.000 78.35104 168 TRP C N 1
ATOM 6370 C CA . TRP C 1 192 ? 21.74275 -22.67279 9.02246 1.000 77.94015 168 TRP C CA 1
ATOM 6371 C C . TRP C 1 192 ? 21.15092 -24.04184 9.32532 1.000 76.92621 168 TRP C C 1
ATOM 6372 O O . TRP C 1 192 ? 20.55215 -24.23810 10.37987 1.000 77.51861 168 TRP C O 1
ATOM 6383 N N . LEU C 1 193 ? 21.29264 -24.98349 8.38784 1.000 74.53408 169 LEU C N 1
ATOM 6384 C CA . LEU C 1 193 ? 20.69749 -26.31248 8.51453 1.000 73.38210 169 LEU C CA 1
ATOM 6385 C C . LEU C 1 193 ? 21.76323 -27.40172 8.56046 1.000 73.73072 169 LEU C C 1
ATOM 6386 O O . LEU C 1 193 ? 22.84594 -27.25448 7.99191 1.000 74.09377 169 LEU C O 1
ATOM 6391 N N . LYS C 1 194 ? 21.45272 -28.49382 9.25924 1.000 70.17458 170 LYS C N 1
ATOM 6392 C CA . LYS C 1 194 ? 22.31648 -29.66724 9.31596 1.000 70.35548 170 LYS C CA 1
ATOM 6393 C C . LYS C 1 194 ? 21.45201 -30.92036 9.21913 1.000 68.82292 170 LYS C C 1
ATOM 6394 O O . LYS C 1 194 ? 20.22890 -30.86729 9.35166 1.000 67.95862 170 LYS C O 1
ATOM 6400 N N . LEU C 1 195 ? 22.09076 -32.06391 9.00425 1.000 68.47656 171 LEU C N 1
ATOM 6401 C CA . LEU C 1 195 ? 21.33567 -33.30156 8.86591 1.000 67.04143 171 LEU C CA 1
ATOM 6402 C C . LEU C 1 195 ? 20.75965 -33.74618 10.20111 1.000 67.93102 171 LEU C C 1
ATOM 6403 O O . LEU C 1 195 ? 21.40610 -33.63571 11.23980 1.000 69.80138 171 LEU C O 1
ATOM 6408 N N . LYS C 1 196 ? 19.54468 -34.28257 10.15743 1.000 72.11123 172 LYS C N 1
ATOM 6409 C CA . LYS C 1 196 ? 18.81580 -34.65631 11.36080 1.000 72.76767 172 LYS C CA 1
ATOM 6410 C C . LYS C 1 196 ? 19.31607 -35.98168 11.93712 1.000 73.28841 172 LYS C C 1
ATOM 6411 O O . LYS C 1 196 ? 19.47656 -36.97407 11.21895 1.000 72.11430 172 LYS C O 1
ATOM 6417 N N . GLU C 1 197 ? 19.56034 -35.97890 13.25058 1.000 83.29830 173 GLU C N 1
ATOM 6418 C CA . GLU C 1 197 ? 19.90890 -37.18951 13.99437 1.000 83.99956 173 GLU C CA 1
ATOM 6419 C C . GLU C 1 197 ? 18.87912 -38.30025 13.80508 1.000 82.41599 173 GLU C C 1
ATOM 6420 O O . GLU C 1 197 ? 19.24393 -39.48409 13.76139 1.000 82.19821 173 GLU C O 1
ATOM 6426 N N . LYS C 1 198 ? 17.60111 -37.92427 13.64318 1.000 82.64474 174 LYS C N 1
ATOM 6427 C CA . LYS C 1 198 ? 16.43439 -38.73699 13.95955 1.000 81.73521 174 LYS C CA 1
ATOM 6428 C C . LYS C 1 198 ? 15.48881 -38.69583 12.76457 1.000 79.52371 174 LYS C C 1
ATOM 6429 O O . LYS C 1 198 ? 15.43217 -37.69318 12.04513 1.000 79.02033 174 LYS C O 1
ATOM 6435 N N . GLN C 1 199 ? 14.77132 -39.79395 12.51746 1.000 79.29664 175 GLN C N 1
ATOM 6436 C CA . GLN C 1 199 ? 13.76179 -39.83376 11.45336 1.000 77.21655 175 GLN C CA 1
ATOM 6437 C C . GLN C 1 199 ? 12.38156 -39.73812 12.11479 1.000 76.97420 175 GLN C C 1
ATOM 6438 O O . GLN C 1 199 ? 12.00261 -40.61415 12.90352 1.000 77.29303 175 GLN C O 1
ATOM 6444 N N . ASP C 1 200 ? 11.68519 -38.61637 11.90917 1.000 67.89118 176 ASP C N 1
ATOM 6445 C CA . ASP C 1 200 ? 10.31907 -38.46789 12.40796 1.000 67.50666 176 ASP C CA 1
ATOM 6446 C C . ASP C 1 200 ? 9.49327 -37.66210 11.41278 1.000 66.06479 176 ASP C C 1
ATOM 6447 O O . ASP C 1 200 ? 9.99496 -37.19593 10.38477 1.000 65.44538 176 ASP C O 1
ATOM 6452 N N . VAL C 1 201 ? 8.21926 -37.48031 11.74332 1.000 60.11414 177 VAL C N 1
ATOM 6453 C CA . VAL C 1 201 ? 7.28535 -36.78522 10.87678 1.000 58.74985 177 VAL C CA 1
ATOM 6454 C C . VAL C 1 201 ? 6.91388 -35.43105 11.45981 1.000 59.71418 177 VAL C C 1
ATOM 6455 O O . VAL C 1 201 ? 5.92889 -34.84412 11.05564 1.000 58.82530 177 VAL C O 1
ATOM 6459 N N . PHE C 1 202 ? 7.69328 -34.91841 12.39604 1.000 58.36751 178 PHE C N 1
ATOM 6460 C CA . PHE C 1 202 ? 7.32031 -33.69891 13.09374 1.000 59.42912 178 PHE C CA 1
ATOM 6461 C C . PHE C 1 202 ? 8.02886 -32.51781 12.46884 1.000 59.77319 178 PHE C C 1
ATOM 6462 O O . PHE C 1 202 ? 9.19121 -32.62833 12.07012 1.000 60.12540 178 PHE C O 1
ATOM 6470 N N . CYS C 1 203 ? 7.31492 -31.40591 12.31886 1.000 63.11689 179 CYS C N 1
ATOM 6471 C CA . CYS C 1 203 ? 7.99642 -30.25069 11.76488 1.000 63.55409 179 CYS C CA 1
ATOM 6472 C C . CYS C 1 203 ? 9.13567 -29.86820 12.68708 1.000 65.63043 179 CYS C C 1
ATOM 6473 O O . CYS C 1 203 ? 9.11849 -30.17789 13.87194 1.000 66.81888 179 CYS C O 1
ATOM 6476 N N . ASP C 1 204 ? 10.18320 -29.30093 12.10188 1.000 64.89737 180 ASP C N 1
ATOM 6477 C CA . ASP C 1 204 ? 11.33636 -28.85685 12.86783 1.000 66.88984 180 ASP C CA 1
ATOM 6478 C C . ASP C 1 204 ? 10.86056 -27.82791 13.87440 1.000 68.21581 180 ASP C C 1
ATOM 6479 O O . ASP C 1 204 ? 10.27640 -26.80922 13.49537 1.000 67.86727 180 ASP C O 1
ATOM 6484 N N . SER C 1 205 ? 11.04752 -28.13000 15.16673 1.000 69.07346 181 SER C N 1
ATOM 6485 C CA . SER C 1 205 ? 10.46183 -27.26856 16.17414 1.000 68.40682 181 SER C CA 1
ATOM 6486 C C . SER C 1 205 ? 11.11298 -25.88824 16.19306 1.000 69.06016 181 SER C C 1
ATOM 6487 O O . SER C 1 205 ? 10.39832 -24.89216 16.32307 1.000 68.20527 181 SER C O 1
ATOM 6490 N N . LYS C 1 206 ? 12.40918 -25.77458 15.88725 1.000 68.47253 182 LYS C N 1
ATOM 6491 C CA . LYS C 1 206 ? 13.05272 -24.47229 16.03651 1.000 69.48878 182 LYS C CA 1
ATOM 6492 C C . LYS C 1 206 ? 12.40833 -23.38990 15.18280 1.000 68.52223 182 LYS C C 1
ATOM 6493 O O . LYS C 1 206 ? 12.62841 -22.20520 15.45536 1.000 69.24604 182 LYS C O 1
ATOM 6499 N N . LEU C 1 207 ? 11.56528 -23.76143 14.21019 1.000 69.50669 183 LEU C N 1
ATOM 6500 C CA . LEU C 1 207 ? 10.86009 -22.81587 13.34333 1.000 68.62498 183 LEU C CA 1
ATOM 6501 C C . LEU C 1 207 ? 9.45224 -22.51432 13.83255 1.000 67.01085 183 LEU C C 1
ATOM 6502 O O . LEU C 1 207 ? 8.88306 -21.48577 13.44436 1.000 66.62294 183 LEU C O 1
ATOM 6507 N N . MET C 1 208 ? 8.87277 -23.39766 14.64171 1.000 65.70558 184 MET C N 1
ATOM 6508 C CA . MET C 1 208 ? 7.50115 -23.20968 15.06382 1.000 64.38642 184 MET C CA 1
ATOM 6509 C C . MET C 1 208 ? 7.42254 -22.15963 16.15492 1.000 64.97293 184 MET C C 1
ATOM 6510 O O . MET C 1 208 ? 8.41769 -21.80656 16.78041 1.000 66.37605 184 MET C O 1
ATOM 6515 N N . SER C 1 209 ? 6.22512 -21.62710 16.34691 1.000 62.43783 185 SER C N 1
ATOM 6516 C CA . SER C 1 209 ? 6.00698 -20.67536 17.42075 1.000 63.14903 185 SER C CA 1
ATOM 6517 C C . SER C 1 209 ? 4.51813 -20.58879 17.69124 1.000 62.13744 185 SER C C 1
ATOM 6518 O O . SER C 1 209 ? 3.68671 -20.91992 16.83744 1.000 60.95571 185 SER C O 1
ATOM 6521 N N . ALA C 1 210 ? 4.20244 -20.17667 18.91591 1.000 61.65844 186 ALA C N 1
ATOM 6522 C CA . ALA C 1 210 ? 2.83258 -19.92854 19.31570 1.000 61.18625 186 ALA C CA 1
ATOM 6523 C C . ALA C 1 210 ? 2.85436 -18.82426 20.35326 1.000 62.61275 186 ALA C C 1
ATOM 6524 O O . ALA C 1 210 ? 3.87626 -18.58704 20.99385 1.000 63.87266 186 ALA C O 1
ATOM 6526 N N . ALA C 1 211 ? 1.72061 -18.14474 20.50958 1.000 61.50166 187 ALA C N 1
ATOM 6527 C CA . ALA C 1 211 ? 1.62319 -17.03312 21.44747 1.000 63.10849 187 ALA C CA 1
ATOM 6528 C C . ALA C 1 211 ? 0.15800 -16.73653 21.69114 1.000 63.01141 187 ALA C C 1
ATOM 6529 O O . ALA C 1 211 ? -0.67907 -16.92637 20.80344 1.000 61.83978 187 ALA C O 1
ATOM 6531 N N . ILE C 1 212 ? -0.13470 -16.25195 22.89990 1.000 64.15429 188 ILE C N 1
ATOM 6532 C CA . ILE C 1 212 ? -1.49310 -15.89592 23.30008 1.000 64.58890 188 ILE C CA 1
ATOM 6533 C C . ILE C 1 212 ? -1.41612 -14.74679 24.28960 1.000 66.83306 188 ILE C C 1
ATOM 6534 O O . ILE C 1 212 ? -0.55295 -14.72334 25.16808 1.000 67.98416 188 ILE C O 1
ATOM 6539 N N . LYS C 1 213 ? -2.28754 -13.76082 24.09517 1.000 71.98334 189 LYS C N 1
ATOM 6540 C CA . LYS C 1 213 ? -2.31070 -12.52466 24.86419 1.000 74.41073 189 LYS C CA 1
ATOM 6541 C C . LYS C 1 213 ? -3.57341 -11.77684 24.50125 1.000 74.98531 189 LYS C C 1
ATOM 6542 O O . LYS C 1 213 ? -3.98087 -11.81703 23.34246 1.000 73.66441 189 LYS C O 1
ATOM 6548 N N . ASP C 1 214 ? -4.19723 -11.10671 25.47593 1.000 83.44303 190 ASP C N 1
ATOM 6549 C CA . ASP C 1 214 ? -5.39392 -10.29789 25.19762 1.000 84.48918 190 ASP C CA 1
ATOM 6550 C C . ASP C 1 214 ? -6.51955 -11.14819 24.59089 1.000 82.70714 190 ASP C C 1
ATOM 6551 O O . ASP C 1 214 ? -7.35211 -10.65632 23.80980 1.000 82.76492 190 ASP C O 1
ATOM 6556 N N . ASN C 1 215 ? -6.52736 -12.43932 24.91434 1.000 80.33995 191 ASN C N 1
ATOM 6557 C CA . ASN C 1 215 ? -7.45041 -13.39022 24.29984 1.000 78.67355 191 ASN C CA 1
ATOM 6558 C C . ASN C 1 215 ? -7.41024 -13.29967 22.76738 1.000 77.04442 191 ASN C C 1
ATOM 6559 O O . ASN C 1 215 ? -8.44215 -13.30882 22.08768 1.000 76.67136 191 ASN C O 1
ATOM 6564 N N . ARG C 1 216 ? -6.19693 -13.22104 22.21591 1.000 77.78088 192 ARG C N 1
ATOM 6565 C CA . ARG C 1 216 ? -5.94550 -13.44229 20.79995 1.000 76.08440 192 ARG C CA 1
ATOM 6566 C C . ARG C 1 216 ? -4.73415 -14.35339 20.75430 1.000 74.84469 192 ARG C C 1
ATOM 6567 O O . ARG C 1 216 ? -3.75164 -14.10413 21.45513 1.000 75.74778 192 ARG C O 1
ATOM 6575 N N . ALA C 1 217 ? -4.86026 -15.47236 20.05350 1.000 67.94977 193 ALA C N 1
ATOM 6576 C CA . ALA C 1 217 ? -3.83290 -16.49743 20.00027 1.000 66.90808 193 ALA C CA 1
ATOM 6577 C C . ALA C 1 217 ? -3.30546 -16.64175 18.58044 1.000 65.69850 193 ALA C C 1
ATOM 6578 O O . ALA C 1 217 ? -4.00821 -16.35169 17.61303 1.000 65.23047 193 ALA C O 1
ATOM 6580 N N . VAL C 1 218 ? -2.05747 -17.09187 18.46025 1.000 62.39692 194 VAL C N 1
ATOM 6581 C CA . VAL C 1 218 ? -1.36214 -17.21689 17.17923 1.000 61.61458 194 VAL C CA 1
ATOM 6582 C C . VAL C 1 218 ? -0.51634 -18.48276 17.18278 1.000 60.91176 194 VAL C C 1
ATOM 6583 O O . VAL C 1 218 ? 0.35697 -18.63045 18.04191 1.000 61.64965 194 VAL C O 1
ATOM 6587 N N . HIS C 1 219 ? -0.69830 -19.35693 16.19630 1.000 58.68427 195 HIS C N 1
ATOM 6588 C CA . HIS C 1 219 ? 0.31201 -20.37282 15.90898 1.000 58.36357 195 HIS C CA 1
ATOM 6589 C C . HIS C 1 219 ? 0.97897 -20.02394 14.59183 1.000 58.26254 195 HIS C C 1
ATOM 6590 O O . HIS C 1 219 ? 0.29853 -19.88055 13.58171 1.000 57.64748 195 HIS C O 1
ATOM 6597 N N . ALA C 1 220 ? 2.30312 -19.93372 14.59204 1.000 60.53241 196 ALA C N 1
ATOM 6598 C CA . ALA C 1 220 ? 3.01319 -19.28142 13.50709 1.000 61.00667 196 ALA C CA 1
ATOM 6599 C C . ALA C 1 220 ? 4.22104 -20.11061 13.12474 1.000 61.32076 196 ALA C C 1
ATOM 6600 O O . ALA C 1 220 ? 4.68777 -20.95018 13.88309 1.000 61.48691 196 ALA C O 1
ATOM 6602 N N . ASP C 1 221 ? 4.75765 -19.81863 11.95509 1.000 63.24815 197 ASP C N 1
ATOM 6603 C CA . ASP C 1 221 ? 5.67559 -20.69888 11.25185 1.000 63.52772 197 ASP C CA 1
ATOM 6604 C C . ASP C 1 221 ? 6.35757 -19.83178 10.21075 1.000 64.57654 197 ASP C C 1
ATOM 6605 O O . ASP C 1 221 ? 5.99000 -18.66949 10.02006 1.000 64.92526 197 ASP C O 1
ATOM 6610 N N . MET C 1 222 ? 7.34954 -20.39474 9.52725 1.000 65.62364 198 MET C N 1
ATOM 6611 C CA . MET C 1 222 ? 7.89858 -19.67981 8.38146 1.000 66.72895 198 MET C CA 1
ATOM 6612 C C . MET C 1 222 ? 6.85977 -19.46316 7.29149 1.000 65.82834 198 MET C C 1
ATOM 6613 O O . MET C 1 222 ? 6.96139 -18.48953 6.54259 1.000 66.71761 198 MET C O 1
ATOM 6618 N N . GLY C 1 223 ? 5.82272 -20.29977 7.24250 1.000 62.34891 199 GLY C N 1
ATOM 6619 C CA . GLY C 1 223 ? 4.82409 -20.28482 6.18707 1.000 61.57083 199 GLY C CA 1
ATOM 6620 C C . GLY C 1 223 ? 3.36928 -20.38818 6.61208 1.000 60.15153 199 GLY C C 1
ATOM 6621 O O . GLY C 1 223 ? 2.49802 -20.34627 5.74853 1.000 59.63951 199 GLY C O 1
ATOM 6622 N N . TYR C 1 224 ? 3.08017 -20.55860 7.90649 1.000 59.84554 200 TYR C N 1
ATOM 6623 C CA . TYR C 1 224 ? 1.72330 -20.54517 8.43437 1.000 58.85841 200 TYR C CA 1
ATOM 6624 C C . TYR C 1 224 ? 1.54213 -19.33268 9.32860 1.000 59.38641 200 TYR C C 1
ATOM 6625 O O . TYR C 1 224 ? 2.50253 -18.83926 9.91825 1.000 60.36429 200 TYR C O 1
ATOM 6634 N N . TRP C 1 225 ? 0.30182 -18.87434 9.47166 1.000 60.30396 201 TRP C N 1
ATOM 6635 C CA . TRP C 1 225 ? -0.02471 -17.83076 10.45197 1.000 60.96637 201 TRP C CA 1
ATOM 6636 C C . TRP C 1 225 ? -1.49620 -17.99577 10.80167 1.000 60.28551 201 TRP C C 1
ATOM 6637 O O . TRP C 1 225 ? -2.36269 -17.44408 10.12565 1.000 60.29206 201 TRP C O 1
ATOM 6648 N N . ILE C 1 226 ? -1.75670 -18.65180 11.91789 1.000 59.04483 202 ILE C N 1
ATOM 6649 C CA . ILE C 1 226 ? -3.08878 -19.08818 12.29541 1.000 58.54543 202 ILE C CA 1
ATOM 6650 C C . ILE C 1 226 ? -3.49906 -18.26821 13.50071 1.000 59.43483 202 ILE C C 1
ATOM 6651 O O . ILE C 1 226 ? -2.78996 -18.25519 14.51102 1.000 59.99205 202 ILE C O 1
ATOM 6656 N N . GLU C 1 227 ? -4.56648 -17.49459 13.35973 1.000 61.98135 203 GLU C N 1
ATOM 6657 C CA . GLU C 1 227 ? -5.08470 -16.65902 14.43375 1.000 63.12777 203 GLU C CA 1
ATOM 6658 C C . GLU C 1 227 ? -6.36581 -17.22972 14.99842 1.000 63.02528 203 GLU C C 1
ATOM 6659 O O . GLU C 1 227 ? -7.25496 -17.63790 14.24744 1.000 62.44889 203 GLU C O 1
ATOM 6665 N N . SER C 1 228 ? -6.46244 -17.22100 16.31960 1.000 63.82453 204 SER C N 1
ATOM 6666 C CA . SER C 1 228 ? -7.68858 -17.52829 17.03274 1.000 64.31332 204 SER C CA 1
ATOM 6667 C C . SER C 1 228 ? -8.05088 -16.35296 17.92623 1.000 66.03516 204 SER C C 1
ATOM 6668 O O . SER C 1 228 ? -7.23172 -15.47524 18.18750 1.000 66.83630 204 SER C O 1
ATOM 6671 N N . ALA C 1 229 ? -9.30753 -16.32170 18.35241 1.000 66.47740 205 ALA C N 1
ATOM 6672 C CA . ALA C 1 229 ? -9.81319 -15.20934 19.13579 1.000 68.41018 205 ALA C CA 1
ATOM 6673 C C . ALA C 1 229 ? -11.04579 -15.64933 19.89928 1.000 69.32140 205 ALA C C 1
ATOM 6674 O O . ALA C 1 229 ? -11.80078 -16.51782 19.45035 1.000 68.58184 205 ALA C O 1
ATOM 6676 N N . LEU C 1 230 ? -11.26504 -14.97583 21.02411 1.000 71.04277 206 LEU C N 1
ATOM 6677 C CA . LEU C 1 230 ? -12.40408 -15.19738 21.89950 1.000 72.51174 206 LEU C CA 1
ATOM 6678 C C . LEU C 1 230 ? -13.44683 -14.12663 21.59340 1.000 74.10200 206 LEU C C 1
ATOM 6679 O O . LEU C 1 230 ? -13.18997 -12.93504 21.77133 1.000 75.49143 206 LEU C O 1
ATOM 6684 N N . ASN C 1 231 ? -14.56767 -14.54580 21.01333 1.000 77.52973 207 ASN C N 1
ATOM 6685 C CA . ASN C 1 231 ? -15.76945 -13.73218 20.83913 1.000 79.36039 207 ASN C CA 1
ATOM 6686 C C . ASN C 1 231 ? -16.84868 -14.72330 21.26407 1.000 79.88014 207 ASN C C 1
ATOM 6687 O O . ASN C 1 231 ? -17.12351 -15.67698 20.53612 1.000 78.44862 207 ASN C O 1
ATOM 6692 N N . ASP C 1 232 ? -17.34543 -14.59522 22.49479 1.000 80.14599 208 ASP C N 1
ATOM 6693 C CA . ASP C 1 232 ? -18.21886 -15.60036 23.10990 1.000 80.96390 208 ASP C CA 1
ATOM 6694 C C . ASP C 1 232 ? -17.53115 -16.93538 23.35768 1.000 79.29548 208 ASP C C 1
ATOM 6695 O O . ASP C 1 232 ? -17.65549 -17.50632 24.44514 1.000 80.43023 208 ASP C O 1
ATOM 6700 N N . THR C 1 233 ? -16.84706 -17.46207 22.35073 1.000 76.56870 209 THR C N 1
ATOM 6701 C CA . THR C 1 233 ? -16.14785 -18.72867 22.46127 1.000 75.08894 209 THR C CA 1
ATOM 6702 C C . THR C 1 233 ? -14.77514 -18.57172 21.82941 1.000 73.07591 209 THR C C 1
ATOM 6703 O O . THR C 1 233 ? -14.51504 -17.60215 21.11443 1.000 72.70577 209 THR C O 1
ATOM 6707 N N . TRP C 1 234 ? -13.88376 -19.51550 22.11693 1.000 70.07853 210 TRP C N 1
ATOM 6708 C CA . TRP C 1 234 ? -12.58867 -19.56957 21.44744 1.000 68.26146 210 TRP C CA 1
ATOM 6709 C C . TRP C 1 234 ? -12.76143 -20.34278 20.14696 1.000 66.69767 210 TRP C C 1
ATOM 6710 O O . TRP C 1 234 ? -13.13241 -21.52735 20.17105 1.000 66.56539 210 TRP C O 1
ATOM 6721 N N . LYS C 1 235 ? -12.43745 -19.69320 19.02449 1.000 64.36392 211 LYS C N 1
ATOM 6722 C CA . LYS C 1 235 ? -12.60016 -20.25536 17.68913 1.000 63.06890 211 LYS C CA 1
ATOM 6723 C C . LYS C 1 235 ? -11.52663 -19.65346 16.79388 1.000 61.96498 211 LYS C C 1
ATOM 6724 O O . LYS C 1 235 ? -10.96290 -18.60324 17.09958 1.000 62.46792 211 LYS C O 1
ATOM 6730 N N . ILE C 1 236 ? -11.22954 -20.34580 15.68881 1.000 60.12354 212 ILE C N 1
ATOM 6731 C CA . ILE C 1 236 ? -10.25769 -19.87730 14.69676 1.000 59.23175 212 ILE C CA 1
ATOM 6732 C C . ILE C 1 236 ? -10.86688 -18.76585 13.85109 1.000 59.64417 212 ILE C C 1
ATOM 6733 O O . ILE C 1 236 ? -12.05493 -18.80534 13.52333 1.000 60.07617 212 ILE C O 1
ATOM 6738 N N . GLU C 1 237 ? -10.06653 -17.75787 13.49344 1.000 60.75545 213 GLU C N 1
ATOM 6739 C CA . GLU C 1 237 ? -10.59498 -16.62069 12.74016 1.000 61.48227 213 GLU C CA 1
ATOM 6740 C C . GLU C 1 237 ? -9.94991 -16.46654 11.36887 1.000 60.77682 213 GLU C C 1
ATOM 6741 O O . GLU C 1 237 ? -10.65964 -16.27342 10.37349 1.000 60.86303 213 GLU C O 1
ATOM 6747 N N . LYS C 1 238 ? -8.62440 -16.56750 11.28396 1.000 59.94727 214 LYS C N 1
ATOM 6748 C CA . LYS C 1 238 ? -7.86485 -16.34490 10.06373 1.000 59.61681 214 LYS C CA 1
ATOM 6749 C C . LYS C 1 238 ? -6.74735 -17.37525 10.00873 1.000 58.64127 214 LYS C C 1
ATOM 6750 O O . LYS C 1 238 ? -6.29693 -17.85881 11.04228 1.000 58.52760 214 LYS C O 1
ATOM 6756 N N . ALA C 1 239 ? -6.33517 -17.75744 8.80703 1.000 58.48379 215 ALA C N 1
ATOM 6757 C CA . ALA C 1 239 ? -5.12997 -18.57010 8.65538 1.000 57.95604 215 ALA C CA 1
ATOM 6758 C C . ALA C 1 239 ? -4.52893 -18.29961 7.28135 1.000 58.11457 215 ALA C C 1
ATOM 6759 O O . ALA C 1 239 ? -5.21729 -18.42172 6.26716 1.000 57.95312 215 ALA C O 1
ATOM 6761 N N . SER C 1 240 ? -3.25607 -17.92127 7.24754 1.000 58.37168 216 SER C N 1
ATOM 6762 C CA . SER C 1 240 ? -2.57045 -17.54305 6.02605 1.000 58.91904 216 SER C CA 1
ATOM 6763 C C . SER C 1 240 ? -1.50190 -18.56736 5.68588 1.000 58.66364 216 SER C C 1
ATOM 6764 O O . SER C 1 240 ? -0.74279 -18.99324 6.55237 1.000 58.64655 216 SER C O 1
ATOM 6767 N N . PHE C 1 241 ? -1.38565 -18.89572 4.40567 1.000 59.36614 217 PHE C N 1
ATOM 6768 C CA . PHE C 1 241 ? -0.45729 -19.91505 3.95732 1.000 59.38358 217 PHE C CA 1
ATOM 6769 C C . PHE C 1 241 ? 0.34658 -19.37929 2.79763 1.000 60.50383 217 PHE C C 1
ATOM 6770 O O . PHE C 1 241 ? -0.20984 -18.83248 1.84803 1.000 60.84012 217 PHE C O 1
ATOM 6778 N N . ILE C 1 242 ? 1.65452 -19.50654 2.92230 1.000 59.39004 218 ILE C N 1
ATOM 6779 C CA . ILE C 1 242 ? 2.63245 -19.31805 1.87518 1.000 60.70132 218 ILE C CA 1
ATOM 6780 C C . ILE C 1 242 ? 3.09551 -20.68224 1.38523 1.000 60.65214 218 ILE C C 1
ATOM 6781 O O . ILE C 1 242 ? 3.52690 -20.82719 0.23753 1.000 61.60026 218 ILE C O 1
ATOM 6786 N N . GLU C 1 243 ? 3.01423 -21.68506 2.25555 1.000 58.72562 219 GLU C N 1
ATOM 6787 C CA . GLU C 1 243 ? 3.28044 -23.08178 1.95929 1.000 58.74766 219 GLU C CA 1
ATOM 6788 C C . GLU C 1 243 ? 2.08334 -23.86725 2.46857 1.000 57.44052 219 GLU C C 1
ATOM 6789 O O . GLU C 1 243 ? 1.22172 -23.31994 3.14193 1.000 56.61556 219 GLU C O 1
ATOM 6795 N N . VAL C 1 244 ? 1.97625 -25.13118 2.07934 1.000 55.87486 220 VAL C N 1
ATOM 6796 C CA . VAL C 1 244 ? 1.10489 -26.11040 2.71964 1.000 55.09414 220 VAL C CA 1
ATOM 6797 C C . VAL C 1 244 ? 1.94647 -27.36812 2.84806 1.000 55.91650 220 VAL C C 1
ATOM 6798 O O . VAL C 1 244 ? 2.35144 -27.94014 1.82893 1.000 56.85524 220 VAL C O 1
ATOM 6802 N N . LYS C 1 245 ? 2.25286 -27.77954 4.08286 1.000 56.50731 221 LYS C N 1
ATOM 6803 C CA . LYS C 1 245 ? 3.19351 -28.87221 4.30524 1.000 57.57910 221 LYS C CA 1
ATOM 6804 C C . LYS C 1 245 ? 2.50620 -30.12462 4.82531 1.000 57.53260 221 LYS C C 1
ATOM 6805 O O . LYS C 1 245 ? 1.30956 -30.16610 5.07672 1.000 56.67843 221 LYS C O 1
ATOM 6811 N N . ASN C 1 246 ? 3.29583 -31.17308 4.96152 1.000 56.27016 222 ASN C N 1
ATOM 6812 C CA . ASN C 1 246 ? 2.75543 -32.49067 5.24328 1.000 56.78136 222 ASN C CA 1
ATOM 6813 C C . ASN C 1 246 ? 3.42557 -33.10324 6.46689 1.000 57.51246 222 ASN C C 1
ATOM 6814 O O . ASN C 1 246 ? 3.46368 -34.33375 6.60271 1.000 58.69135 222 ASN C O 1
ATOM 6819 N N . CYS C 1 247 ? 3.99879 -32.26561 7.33288 1.000 57.84312 223 CYS C N 1
ATOM 6820 C CA . CYS C 1 247 ? 4.56030 -32.69654 8.60054 1.000 58.49290 223 CYS C CA 1
ATOM 6821 C C . CYS C 1 247 ? 3.55513 -32.41479 9.71311 1.000 57.43038 223 CYS C C 1
ATOM 6822 O O . CYS C 1 247 ? 2.48301 -31.85250 9.49140 1.000 56.25810 223 CYS C O 1
ATOM 6825 N N . HIS C 1 248 ? 3.89550 -32.84299 10.92272 1.000 57.89232 224 HIS C N 1
ATOM 6826 C CA . HIS C 1 248 ? 3.00693 -32.72128 12.06903 1.000 57.31167 224 HIS C CA 1
ATOM 6827 C C . HIS C 1 248 ? 3.45225 -31.58573 12.98137 1.000 56.89591 224 HIS C C 1
ATOM 6828 O O . HIS C 1 248 ? 4.64623 -31.42156 13.26497 1.000 57.69751 224 HIS C O 1
ATOM 6835 N N . TRP C 1 249 ? 2.48181 -30.80611 13.43629 1.000 58.60800 225 TRP C N 1
ATOM 6836 C CA . TRP C 1 249 ? 2.78514 -29.69170 14.30954 1.000 58.40808 225 TRP C CA 1
ATOM 6837 C C . TRP C 1 249 ? 2.99509 -30.25313 15.70944 1.000 59.33488 225 TRP C C 1
ATOM 6838 O O . TRP C 1 249 ? 2.07903 -30.87800 16.25483 1.000 59.43759 225 TRP C O 1
ATOM 6849 N N . PRO C 1 250 ? 4.18547 -30.10936 16.29370 1.000 56.36807 226 PRO C N 1
ATOM 6850 C CA . PRO C 1 250 ? 4.51121 -30.85916 17.50953 1.000 57.57643 226 PRO C CA 1
ATOM 6851 C C . PRO C 1 250 ? 3.79676 -30.26351 18.71397 1.000 57.41424 226 PRO C C 1
ATOM 6852 O O . PRO C 1 250 ? 3.76666 -29.04448 18.89193 1.000 56.91273 226 PRO C O 1
ATOM 6856 N N . LYS C 1 251 ? 3.20846 -31.12986 19.54631 1.000 57.27382 227 LYS C N 1
ATOM 6857 C CA . LYS C 1 251 ? 2.36842 -30.62202 20.62843 1.000 57.28366 227 LYS C CA 1
ATOM 6858 C C . LYS C 1 251 ? 3.14048 -29.70663 21.58060 1.000 57.88534 227 LYS C C 1
ATOM 6859 O O . LYS C 1 251 ? 2.55274 -28.78686 22.16436 1.000 57.67126 227 LYS C O 1
ATOM 6865 N N . SER C 1 252 ? 4.46295 -29.88024 21.68388 1.000 58.07963 228 SER C N 1
ATOM 6866 C CA . SER C 1 252 ? 5.25606 -28.99495 22.52728 1.000 58.86452 228 SER C CA 1
ATOM 6867 C C . SER C 1 252 ? 5.08456 -27.53172 22.13543 1.000 57.97324 228 SER C C 1
ATOM 6868 O O . SER C 1 252 ? 5.26142 -26.64657 22.97334 1.000 58.61144 228 SER C O 1
ATOM 6871 N N . HIS C 1 253 ? 4.74910 -27.24253 20.88383 1.000 58.85909 229 HIS C N 1
ATOM 6872 C CA . HIS C 1 253 ? 4.55287 -25.86483 20.44217 1.000 58.22402 229 HIS C CA 1
ATOM 6873 C C . HIS C 1 253 ? 3.08497 -25.55861 20.17920 1.000 57.12941 229 HIS C C 1
ATOM 6874 O O . HIS C 1 253 ? 2.76477 -24.79374 19.27473 1.000 56.33959 229 HIS C O 1
ATOM 6881 N N . THR C 1 254 ? 2.17743 -26.12213 20.98032 1.000 57.83207 230 THR C N 1
ATOM 6882 C CA . THR C 1 254 ? 0.74556 -26.00390 20.72892 1.000 57.05282 230 THR C CA 1
ATOM 6883 C C . THR C 1 254 ? 0.03460 -25.54466 21.99824 1.000 57.84669 230 THR C C 1
ATOM 6884 O O . THR C 1 254 ? 0.19255 -26.16397 23.04569 1.000 58.88292 230 THR C O 1
ATOM 6888 N N . LEU C 1 255 ? -0.78080 -24.49849 21.90741 1.000 55.56385 231 LEU C N 1
ATOM 6889 C CA . LEU C 1 255 ? -1.60007 -24.06857 23.03328 1.000 56.50781 231 LEU C CA 1
ATOM 6890 C C . LEU C 1 255 ? -2.86780 -24.89985 23.13261 1.000 56.48146 231 LEU C C 1
ATOM 6891 O O . LEU C 1 255 ? -3.52528 -25.15774 22.13574 1.000 55.53152 231 LEU C O 1
ATOM 6896 N N . TRP C 1 256 ? -3.25338 -25.26969 24.34401 1.000 57.11376 232 TRP C N 1
ATOM 6897 C CA . TRP C 1 256 ? -4.55017 -25.90243 24.56603 1.000 57.53755 232 TRP C CA 1
ATOM 6898 C C . TRP C 1 256 ? -4.67721 -27.18873 23.74310 1.000 56.89346 232 TRP C C 1
ATOM 6899 O O . TRP C 1 256 ? -5.62301 -27.38236 22.97287 1.000 56.33641 232 TRP C O 1
ATOM 6910 N N . SER C 1 257 ? -3.71411 -28.08815 23.95233 1.000 57.24843 233 SER C N 1
ATOM 6911 C CA . SER C 1 257 ? -3.58196 -29.30287 23.16201 1.000 56.91931 233 SER C CA 1
ATOM 6912 C C . SER C 1 257 ? -4.24900 -30.50843 23.78986 1.000 58.27816 233 SER C C 1
ATOM 6913 O O . SER C 1 257 ? -4.01253 -31.62946 23.33849 1.000 58.52401 233 SER C O 1
ATOM 6916 N N . ASN C 1 258 ? -5.08556 -30.32153 24.78767 1.000 59.40681 234 ASN C N 1
ATOM 6917 C CA . ASN C 1 258 ? -5.68808 -31.45044 25.47184 1.000 61.07761 234 ASN C CA 1
ATOM 6918 C C . ASN C 1 258 ? -7.12170 -31.63735 25.00505 1.000 61.18368 234 ASN C C 1
ATOM 6919 O O . ASN C 1 258 ? -7.79033 -30.68735 24.59993 1.000 60.35962 234 ASN C O 1
ATOM 6924 N N . GLY C 1 259 ? -7.57446 -32.88332 25.02841 1.000 62.40714 235 GLY C N 1
ATOM 6925 C CA . GLY C 1 259 ? -8.95415 -33.18279 24.67021 1.000 62.96939 235 GLY C CA 1
ATOM 6926 C C . GLY C 1 259 ? -9.36792 -32.71189 23.29201 1.000 61.23960 235 GLY C C 1
ATOM 6927 O O . GLY C 1 259 ? -10.53506 -32.35306 23.08629 1.000 61.44645 235 GLY C O 1
ATOM 6928 N N . VAL C 1 260 ? -8.46778 -32.78185 22.32070 1.000 64.45135 236 VAL C N 1
ATOM 6929 C CA . VAL C 1 260 ? -8.79335 -32.33620 20.97286 1.000 62.92950 236 VAL C CA 1
ATOM 6930 C C . VAL C 1 260 ? -9.27744 -33.54706 20.19678 1.000 63.55968 236 VAL C C 1
ATOM 6931 O O . VAL C 1 260 ? -8.65843 -34.61717 20.26057 1.000 64.39186 236 VAL C O 1
ATOM 6935 N N . LEU C 1 261 ? -10.39568 -33.38850 19.48508 1.000 65.06291 237 LEU C N 1
ATOM 6936 C CA . LEU C 1 261 ? -10.83225 -34.38272 18.52298 1.000 65.54488 237 LEU C CA 1
ATOM 6937 C C . LEU C 1 261 ? -10.28975 -33.93656 17.17801 1.000 63.74542 237 LEU C C 1
ATOM 6938 O O . LEU C 1 261 ? -10.56335 -32.81294 16.73862 1.000 62.51984 237 LEU C O 1
ATOM 6943 N N . GLU C 1 262 ? -9.51811 -34.79399 16.52373 1.000 68.60728 238 GLU C N 1
ATOM 6944 C CA . GLU C 1 262 ? -9.01869 -34.41541 15.21019 1.000 67.17680 238 GLU C CA 1
ATOM 6945 C C . GLU C 1 262 ? -10.14612 -34.18600 14.21172 1.000 66.93343 238 GLU C C 1
ATOM 6946 O O . GLU C 1 262 ? -10.03217 -33.30599 13.36414 1.000 65.58343 238 GLU C O 1
ATOM 6952 N N . SER C 1 263 ? -11.27622 -34.87752 14.34704 1.000 63.49944 239 SER C N 1
ATOM 6953 C CA . SER C 1 263 ? -12.33855 -34.64325 13.38486 1.000 63.43027 239 SER C CA 1
ATOM 6954 C C . SER C 1 263 ? -12.86985 -33.22219 13.43236 1.000 62.34658 239 SER C C 1
ATOM 6955 O O . SER C 1 263 ? -13.56829 -32.80980 12.50006 1.000 62.02516 239 SER C O 1
ATOM 6958 N N . GLU C 1 264 ? -12.48280 -32.42896 14.42293 1.000 62.65391 240 GLU C N 1
ATOM 6959 C CA . GLU C 1 264 ? -12.94482 -31.05509 14.50240 1.000 61.92678 240 GLU C CA 1
ATOM 6960 C C . GLU C 1 264 ? -11.84947 -30.03046 14.23881 1.000 60.34143 240 GLU C C 1
ATOM 6961 O O . GLU C 1 264 ? -12.16062 -28.83163 14.16371 1.000 59.83752 240 GLU C O 1
ATOM 6967 N N . MET C 1 265 ? -10.58493 -30.46629 14.09854 1.000 59.83057 241 MET C N 1
ATOM 6968 C CA . MET C 1 265 ? -9.48819 -29.55780 13.76561 1.000 58.59485 241 MET C CA 1
ATOM 6969 C C . MET C 1 265 ? -9.71327 -28.99070 12.37282 1.000 57.77863 241 MET C C 1
ATOM 6970 O O . MET C 1 265 ? -9.71433 -29.74691 11.39371 1.000 57.83112 241 MET C O 1
ATOM 6975 N N . ILE C 1 266 ? -9.85028 -27.66544 12.25518 1.000 55.75145 242 ILE C N 1
ATOM 6976 C CA . ILE C 1 266 ? -10.12433 -27.07320 10.94445 1.000 55.20446 242 ILE C CA 1
ATOM 6977 C C . ILE C 1 266 ? -8.96521 -27.32185 9.99277 1.000 54.59930 242 ILE C C 1
ATOM 6978 O O . ILE C 1 266 ? -9.12400 -27.95380 8.94080 1.000 54.66115 242 ILE C O 1
ATOM 6983 N N . ILE C 1 267 ? -7.77915 -26.86017 10.36573 1.000 55.63823 243 ILE C N 1
ATOM 6984 C CA . ILE C 1 267 ? -6.55943 -27.19492 9.63997 1.000 55.39422 243 ILE C CA 1
ATOM 6985 C C . ILE C 1 267 ? -6.16772 -28.61962 10.00738 1.000 55.95776 243 ILE C C 1
ATOM 6986 O O . ILE C 1 267 ? -6.05465 -28.93548 11.19788 1.000 56.36212 243 ILE C O 1
ATOM 6991 N N . PRO C 1 268 ? -6.03570 -29.51922 9.04103 1.000 55.42774 244 PRO C N 1
ATOM 6992 C CA . PRO C 1 268 ? -5.86689 -30.94795 9.35199 1.000 56.34758 244 PRO C CA 1
ATOM 6993 C C . PRO C 1 268 ? -4.55541 -31.28460 10.05215 1.000 56.68299 244 PRO C C 1
ATOM 6994 O O . PRO C 1 268 ? -3.53700 -30.60631 9.89650 1.000 56.28606 244 PRO C O 1
ATOM 6998 N N . LYS C 1 269 ? -4.59950 -32.33791 10.87530 1.000 58.89980 245 LYS C N 1
ATOM 6999 C CA . LYS C 1 269 ? -3.38092 -32.76145 11.55700 1.000 59.49191 245 LYS C CA 1
ATOM 7000 C C . LYS C 1 269 ? -2.29798 -33.10641 10.55633 1.000 59.78811 245 LYS C C 1
ATOM 7001 O O . LYS C 1 269 ? -1.14743 -32.68309 10.69966 1.000 59.73941 245 LYS C O 1
ATOM 7007 N N . ASN C 1 270 ? -2.67044 -33.80217 9.48887 1.000 58.92162 246 ASN C N 1
ATOM 7008 C CA . ASN C 1 270 ? -1.70192 -34.27482 8.51935 1.000 59.59839 246 ASN C CA 1
ATOM 7009 C C . ASN C 1 270 ? -1.12387 -33.15544 7.67100 1.000 58.71835 246 ASN C C 1
ATOM 7010 O O . ASN C 1 270 ? -0.07597 -33.35245 7.05164 1.000 59.38515 246 ASN C O 1
ATOM 7015 N N . LEU C 1 271 ? -1.73494 -31.97541 7.68087 1.000 57.64991 247 LEU C N 1
ATOM 7016 C CA . LEU C 1 271 ? -1.22757 -30.80180 6.97775 1.000 57.01844 247 LEU C CA 1
ATOM 7017 C C . LEU C 1 271 ? -0.60425 -29.78448 7.94764 1.000 56.58180 247 LEU C C 1
ATOM 7018 O O . LEU C 1 271 ? -0.73736 -28.56354 7.77702 1.000 55.94012 247 LEU C O 1
ATOM 7023 N N . ALA C 1 272 ? 0.09636 -30.29611 8.97296 1.000 55.59868 248 ALA C N 1
ATOM 7024 C CA . ALA C 1 272 ? 0.77000 -29.48656 9.99049 1.000 55.51773 248 ALA C CA 1
ATOM 7025 C C . ALA C 1 272 ? -0.18580 -28.56350 10.73629 1.000 54.73529 248 ALA C C 1
ATOM 7026 O O . ALA C 1 272 ? 0.23751 -27.55237 11.30225 1.000 54.64723 248 ALA C O 1
ATOM 7028 N N . GLY C 1 273 ? -1.47017 -28.92399 10.79115 1.000 55.77784 249 GLY C N 1
ATOM 7029 C CA . GLY C 1 273 ? -2.41686 -28.23595 11.63230 1.000 55.41066 249 GLY C CA 1
ATOM 7030 C C . GLY C 1 273 ? -2.08397 -28.51874 13.07973 1.000 55.99382 249 GLY C C 1
ATOM 7031 O O . GLY C 1 273 ? -1.70752 -29.64593 13.43845 1.000 56.72189 249 GLY C O 1
ATOM 7032 N N . PRO C 1 274 ? -2.14360 -27.48708 13.92623 1.000 55.65033 250 PRO C N 1
ATOM 7033 C CA . PRO C 1 274 ? -1.82353 -27.67635 15.34295 1.000 56.36980 250 PRO C CA 1
ATOM 7034 C C . PRO C 1 274 ? -2.94007 -28.42283 16.06671 1.000 56.82143 250 PRO C C 1
ATOM 7035 O O . PRO C 1 274 ? -4.12173 -28.10590 15.91389 1.000 56.56255 250 PRO C O 1
ATOM 7039 N N . VAL C 1 275 ? -2.55942 -29.43460 16.84753 1.000 56.66727 251 VAL C N 1
ATOM 7040 C CA . VAL C 1 275 ? -3.54914 -30.19451 17.59945 1.000 57.46731 251 VAL C CA 1
ATOM 7041 C C . VAL C 1 275 ? -3.96992 -29.39269 18.83041 1.000 57.87333 251 VAL C C 1
ATOM 7042 O O . VAL C 1 275 ? -3.41998 -29.56429 19.91811 1.000 58.76005 251 VAL C O 1
ATOM 7046 N N . SER C 1 276 ? -5.00618 -28.57522 18.67994 1.000 57.56135 252 SER C N 1
ATOM 7047 C CA . SER C 1 276 ? -5.33120 -27.53618 19.63518 1.000 57.96761 252 SER C CA 1
ATOM 7048 C C . SER C 1 276 ? -6.80837 -27.20024 19.53159 1.000 58.11146 252 SER C C 1
ATOM 7049 O O . SER C 1 276 ? -7.38708 -27.23596 18.44826 1.000 57.43924 252 SER C O 1
ATOM 7052 N N . GLN C 1 277 ? -7.41510 -26.85960 20.66129 1.000 57.40325 253 GLN C N 1
ATOM 7053 C CA . GLN C 1 277 ? -8.79206 -26.38646 20.60080 1.000 57.80303 253 GLN C CA 1
ATOM 7054 C C . GLN C 1 277 ? -8.89502 -24.97157 20.05515 1.000 57.19308 253 GLN C C 1
ATOM 7055 O O . GLN C 1 277 ? -10.01744 -24.47484 19.86344 1.000 57.57033 253 GLN C O 1
ATOM 7061 N N . HIS C 1 278 ? -7.77181 -24.31390 19.79795 1.000 59.10362 254 HIS C N 1
ATOM 7062 C CA . HIS C 1 278 ? -7.82787 -23.07035 19.04656 1.000 58.62016 254 HIS C CA 1
ATOM 7063 C C . HIS C 1 278 ? -8.04834 -23.32639 17.56249 1.000 57.51487 254 HIS C C 1
ATOM 7064 O O . HIS C 1 278 ? -8.37993 -22.38824 16.82021 1.000 57.27670 254 HIS C O 1
ATOM 7071 N N . ASN C 1 279 ? -7.85393 -24.57412 17.12868 1.000 58.06237 255 ASN C N 1
ATOM 7072 C CA . ASN C 1 279 ? -8.07297 -25.05276 15.76961 1.000 57.26934 255 ASN C CA 1
ATOM 7073 C C . ASN C 1 279 ? -9.50149 -25.57379 15.59877 1.000 57.74521 255 ASN C C 1
ATOM 7074 O O . ASN C 1 279 ? -9.74247 -26.57961 14.93483 1.000 57.63627 255 ASN C O 1
ATOM 7079 N N . TYR C 1 280 ? -10.46714 -24.93428 16.24505 1.000 58.05583 256 TYR C N 1
ATOM 7080 C CA . TYR C 1 280 ? -11.86915 -25.27330 16.11341 1.000 58.80644 256 TYR C CA 1
ATOM 7081 C C . TYR C 1 280 ? -12.60395 -24.10597 15.47935 1.000 58.82122 256 TYR C C 1
ATOM 7082 O O . TYR C 1 280 ? -12.24537 -22.94511 15.68864 1.000 58.81883 256 TYR C O 1
ATOM 7091 N N . ARG C 1 281 ? -13.63545 -24.41435 14.70080 1.000 56.58359 257 ARG C N 1
ATOM 7092 C CA . ARG C 1 281 ? -14.68335 -23.44489 14.45939 1.000 57.29893 257 ARG C CA 1
ATOM 7093 C C . ARG C 1 281 ? -15.98583 -24.19074 14.68797 1.000 58.58995 257 ARG C C 1
ATOM 7094 O O . ARG C 1 281 ? -16.12852 -25.33276 14.22793 1.000 58.50915 257 ARG C O 1
ATOM 7102 N N . PRO C 1 282 ? -16.90376 -23.62575 15.46128 1.000 59.00368 258 PRO C N 1
ATOM 7103 C CA . PRO C 1 282 ? -18.17911 -24.29969 15.71719 1.000 60.59106 258 PRO C CA 1
ATOM 7104 C C . PRO C 1 282 ? -18.96277 -24.53506 14.43990 1.000 60.59511 258 PRO C C 1
ATOM 7105 O O . PRO C 1 282 ? -19.09258 -23.64966 13.58927 1.000 60.16879 258 PRO C O 1
ATOM 7109 N N . GLY C 1 283 ? -19.45006 -25.76537 14.29964 1.000 62.70328 259 GLY C N 1
ATOM 7110 C CA . GLY C 1 283 ? -20.21242 -26.20307 13.15076 1.000 63.01515 259 GLY C CA 1
ATOM 7111 C C . GLY C 1 283 ? -19.40563 -26.69019 11.96333 1.000 61.44716 259 GLY C C 1
ATOM 7112 O O . GLY C 1 283 ? -20.00938 -27.07401 10.95617 1.000 61.80396 259 GLY C O 1
ATOM 7113 N N . TYR C 1 284 ? -18.07744 -26.76274 12.06684 1.000 61.51057 260 TYR C N 1
ATOM 7114 C CA . TYR C 1 284 ? -17.22675 -27.22652 10.97787 1.000 60.24101 260 TYR C CA 1
ATOM 7115 C C . TYR C 1 284 ? -16.33379 -28.35668 11.45940 1.000 60.03598 260 TYR C C 1
ATOM 7116 O O . TYR C 1 284 ? -15.91878 -28.39175 12.61862 1.000 60.21820 260 TYR C O 1
ATOM 7125 N N . HIS C 1 285 ? -16.02847 -29.27801 10.56035 1.000 58.79095 261 HIS C N 1
ATOM 7126 C CA . HIS C 1 285 ? -15.07819 -30.33576 10.86212 1.000 58.72311 261 HIS C CA 1
ATOM 7127 C C . HIS C 1 285 ? -13.84421 -30.13822 9.98872 1.000 57.31668 261 HIS C C 1
ATOM 7128 O O . HIS C 1 285 ? -13.74639 -29.14936 9.26204 1.000 56.44901 261 HIS C O 1
ATOM 7135 N N . THR C 1 286 ? -12.88989 -31.06915 10.08625 1.000 58.51337 262 THR C N 1
ATOM 7136 C CA . THR C 1 286 ? -11.61752 -30.92050 9.38636 1.000 57.46157 262 THR C CA 1
ATOM 7137 C C . THR C 1 286 ? -11.84047 -30.57068 7.92870 1.000 57.06324 262 THR C C 1
ATOM 7138 O O . THR C 1 286 ? -12.78458 -31.05277 7.29401 1.000 57.86498 262 THR C O 1
ATOM 7142 N N . GLN C 1 287 ? -11.01103 -29.66545 7.42412 1.000 56.40608 263 GLN C N 1
ATOM 7143 C CA . GLN C 1 287 ? -11.03501 -29.30465 6.01105 1.000 56.13576 263 GLN C CA 1
ATOM 7144 C C . GLN C 1 287 ? -9.96863 -30.08568 5.24642 1.000 56.22344 263 GLN C C 1
ATOM 7145 O O . GLN C 1 287 ? -9.05997 -29.50201 4.66347 1.000 55.66434 263 GLN C O 1
ATOM 7151 N N . ILE C 1 288 ? -10.07151 -31.41902 5.25954 1.000 57.63585 264 ILE C N 1
ATOM 7152 C CA . ILE C 1 288 ? -9.04373 -32.23535 4.60871 1.000 58.06630 264 ILE C CA 1
ATOM 7153 C C . ILE C 1 288 ? -9.02893 -31.97116 3.10974 1.000 58.09605 264 ILE C C 1
ATOM 7154 O O . ILE C 1 288 ? -7.96518 -31.91064 2.47953 1.000 58.01949 264 ILE C O 1
ATOM 7159 N N . THR C 1 289 ? -10.20859 -31.82814 2.51282 1.000 57.69480 265 THR C N 1
ATOM 7160 C CA . THR C 1 289 ? -10.35047 -31.52753 1.09546 1.000 57.89361 265 THR C CA 1
ATOM 7161 C C . THR C 1 289 ? -10.67594 -30.05922 0.89197 1.000 56.98853 265 THR C C 1
ATOM 7162 O O . THR C 1 289 ? -11.51335 -29.68515 0.08017 1.000 57.32225 265 THR C O 1
ATOM 7166 N N . GLY C 1 290 ? -10.03150 -29.19497 1.64688 1.000 57.01441 266 GLY C N 1
ATOM 7167 C CA . GLY C 1 290 ? -10.04432 -27.79813 1.32638 1.000 56.44391 266 GLY C CA 1
ATOM 7168 C C . GLY C 1 290 ? -9.18565 -27.64491 0.09835 1.000 56.63614 266 GLY C C 1
ATOM 7169 O O . GLY C 1 290 ? -8.56901 -28.61104 -0.35845 1.000 57.16774 266 GLY C O 1
ATOM 7170 N N . PRO C 1 291 ? -9.12690 -26.46717 -0.46105 1.000 56.18656 267 PRO C N 1
ATOM 7171 C CA . PRO C 1 291 ? -8.35634 -26.23425 -1.68597 1.000 56.63684 267 PRO C CA 1
ATOM 7172 C C . PRO C 1 291 ? -6.85757 -26.12296 -1.45057 1.000 56.49108 267 PRO C C 1
ATOM 7173 O O . PRO C 1 291 ? -6.18924 -25.26333 -2.01466 1.000 56.72458 267 PRO C O 1
ATOM 7177 N N . TRP C 1 292 ? -6.31354 -27.05802 -0.67322 1.000 57.02414 268 TRP C N 1
ATOM 7178 C CA . TRP C 1 292 ? -4.90138 -27.02061 -0.30020 1.000 57.03847 268 TRP C CA 1
ATOM 7179 C C . TRP C 1 292 ? -3.98849 -27.09191 -1.50622 1.000 57.94277 268 TRP C C 1
ATOM 7180 O O . TRP C 1 292 ? -2.82096 -26.71057 -1.42185 1.000 58.19411 268 TRP C O 1
ATOM 7191 N N . HIS C 1 293 ? -4.49742 -27.53991 -2.63913 1.000 58.35947 269 HIS C N 1
ATOM 7192 C CA . HIS C 1 293 ? -3.67868 -27.53983 -3.83316 1.000 59.45398 269 HIS C CA 1
ATOM 7193 C C . HIS C 1 293 ? -3.24388 -26.14392 -4.24031 1.000 59.53373 269 HIS C C 1
ATOM 7194 O O . HIS C 1 293 ? -2.21436 -26.01269 -4.90829 1.000 60.51921 269 HIS C O 1
ATOM 7201 N N . LEU C 1 294 ? -3.95309 -25.08989 -3.81959 1.000 58.62375 270 LEU C N 1
ATOM 7202 C CA . LEU C 1 294 ? -3.45582 -23.76254 -4.15973 1.000 59.03030 270 LEU C CA 1
ATOM 7203 C C . LEU C 1 294 ? -2.06975 -23.53318 -3.58699 1.000 59.25353 270 LEU C C 1
ATOM 7204 O O . LEU C 1 294 ? -1.28047 -22.79460 -4.18030 1.000 60.23421 270 LEU C O 1
ATOM 7209 N N . GLY C 1 295 ? -1.74235 -24.16719 -2.46659 1.000 58.70225 271 GLY C N 1
ATOM 7210 C CA . GLY C 1 295 ? -0.41283 -23.97889 -1.90249 1.000 59.09154 271 GLY C CA 1
ATOM 7211 C C . GLY C 1 295 ? -0.22362 -22.69212 -1.16013 1.000 58.88616 271 GLY C C 1
ATOM 7212 O O . GLY C 1 295 ? 0.34110 -22.68468 -0.06399 1.000 58.61650 271 GLY C O 1
ATOM 7213 N N . LYS C 1 296 ? -0.59784 -21.57780 -1.76592 1.000 59.24472 272 LYS C N 1
ATOM 7214 C CA . LYS C 1 296 ? -0.59393 -20.27627 -1.12113 1.000 59.33307 272 LYS C CA 1
ATOM 7215 C C . LYS C 1 296 ? -2.04617 -19.81657 -1.12869 1.000 58.74517 272 LYS C C 1
ATOM 7216 O O . LYS C 1 296 ? -2.67923 -19.82276 -2.18186 1.000 59.07322 272 LYS C O 1
ATOM 7222 N N . LEU C 1 297 ? -2.60592 -19.51751 0.03586 1.000 58.94402 273 LEU C N 1
ATOM 7223 C CA . LEU C 1 297 ? -4.02482 -19.18158 0.14055 1.000 58.54733 273 LEU C CA 1
ATOM 7224 C C . LEU C 1 297 ? -4.28525 -18.46223 1.46914 1.000 58.34942 273 LEU C C 1
ATOM 7225 O O . LEU C 1 297 ? -3.42965 -18.42029 2.36184 1.000 58.32747 273 LEU C O 1
ATOM 7230 N N . GLU C 1 298 ? -5.50246 -17.92832 1.60889 1.000 59.60402 274 GLU C N 1
ATOM 7231 C CA . GLU C 1 298 ? -5.88818 -17.13365 2.77337 1.000 59.78256 274 GLU C CA 1
ATOM 7232 C C . GLU C 1 298 ? -7.24455 -17.60868 3.27920 1.000 59.23790 274 GLU C C 1
ATOM 7233 O O . GLU C 1 298 ? -8.26969 -17.33777 2.65130 1.000 59.60460 274 GLU C O 1
ATOM 7239 N N . MET C 1 299 ? -7.27855 -18.27366 4.42186 1.000 59.56558 275 MET C N 1
ATOM 7240 C CA . MET C 1 299 ? -8.53655 -18.72029 4.99754 1.000 59.34374 275 MET C CA 1
ATOM 7241 C C . MET C 1 299 ? -9.07683 -17.67670 5.97072 1.000 60.08091 275 MET C C 1
ATOM 7242 O O . MET C 1 299 ? -8.31608 -16.99835 6.66344 1.000 60.46880 275 MET C O 1
ATOM 7247 N N . ASP C 1 300 ? -10.38456 -17.47070 5.93261 1.000 57.51593 276 ASP C N 1
ATOM 7248 C CA . ASP C 1 300 ? -11.07543 -16.64385 6.90723 1.000 58.44588 276 ASP C CA 1
ATOM 7249 C C . ASP C 1 300 ? -12.54615 -17.03136 6.86533 1.000 58.78770 276 ASP C C 1
ATOM 7250 O O . ASP C 1 300 ? -12.90963 -18.06624 6.29894 1.000 58.19251 276 ASP C O 1
ATOM 7255 N N . PHE C 1 301 ? -13.39846 -16.22318 7.48362 1.000 59.22298 277 PHE C N 1
ATOM 7256 C CA . PHE C 1 301 ? -14.81514 -16.56833 7.62503 1.000 59.87899 277 PHE C CA 1
ATOM 7257 C C . PHE C 1 301 ? -15.64584 -15.38466 7.15658 1.000 61.40671 277 PHE C C 1
ATOM 7258 O O . PHE C 1 301 ? -15.89867 -14.44953 7.91776 1.000 62.68024 277 PHE C O 1
ATOM 7266 N N . ASP C 1 302 ? -16.09402 -15.44545 5.91869 1.000 60.10389 278 ASP C N 1
ATOM 7267 C CA . ASP C 1 302 ? -16.77854 -14.32286 5.30149 1.000 61.66337 278 ASP C CA 1
ATOM 7268 C C . ASP C 1 302 ? -17.29750 -14.79103 3.94447 1.000 61.55069 278 ASP C C 1
ATOM 7269 O O . ASP C 1 302 ? -16.88986 -15.83418 3.41662 1.000 60.26857 278 ASP C O 1
ATOM 7274 N N . PHE C 1 303 ? -18.18476 -13.99278 3.37199 1.000 61.63748 279 PHE C N 1
ATOM 7275 C CA . PHE C 1 303 ? -18.83932 -14.40571 2.15157 1.000 61.86616 279 PHE C CA 1
ATOM 7276 C C . PHE C 1 303 ? -17.92895 -14.21293 0.95783 1.000 61.38444 279 PHE C C 1
ATOM 7277 O O . PHE C 1 303 ? -17.16799 -13.24506 0.88533 1.000 61.81324 279 PHE C O 1
ATOM 7285 N N . CYS C 1 304 ? -17.98561 -15.16365 0.03557 1.000 63.56490 280 CYS C N 1
ATOM 7286 C CA . CYS C 1 304 ? -17.32772 -14.97318 -1.23867 1.000 63.55619 280 CYS C CA 1
ATOM 7287 C C . CYS C 1 304 ? -18.08105 -13.91469 -2.04497 1.000 65.45772 280 CYS C C 1
ATOM 7288 O O . CYS C 1 304 ? -19.31376 -13.95163 -2.16124 1.000 66.51895 280 CYS C O 1
ATOM 7291 N N . ASP C 1 305 ? -17.31651 -13.01148 -2.65625 1.000 66.99869 281 ASP C N 1
ATOM 7292 C CA . ASP C 1 305 ? -17.85034 -11.85343 -3.36834 1.000 69.07776 281 ASP C CA 1
ATOM 7293 C C . ASP C 1 305 ? -19.02529 -12.22166 -4.24570 1.000 69.96359 281 ASP C C 1
ATOM 7294 O O . ASP C 1 305 ? -18.91399 -13.06304 -5.13456 1.000 69.34329 281 ASP C O 1
ATOM 7299 N N . GLY C 1 306 ? -20.16326 -11.62125 -3.96909 1.000 65.70349 282 GLY C N 1
ATOM 7300 C CA . GLY C 1 306 ? -21.31496 -11.85824 -4.79044 1.000 66.91157 282 GLY C CA 1
ATOM 7301 C C . GLY C 1 306 ? -22.12807 -13.07145 -4.42520 1.000 66.19687 282 GLY C C 1
ATOM 7302 O O . GLY C 1 306 ? -23.07919 -13.38795 -5.14538 1.000 67.26678 282 GLY C O 1
ATOM 7303 N N . THR C 1 307 ? -21.82712 -13.73664 -3.31305 1.000 66.65625 283 THR C N 1
ATOM 7304 C CA . THR C 1 307 ? -22.54046 -14.94744 -2.93701 1.000 66.16339 283 THR C CA 1
ATOM 7305 C C . THR C 1 307 ? -23.26911 -14.77796 -1.60488 1.000 66.81441 283 THR C C 1
ATOM 7306 O O . THR C 1 307 ? -23.08454 -13.80569 -0.87070 1.000 67.36838 283 THR C O 1
ATOM 7310 N N . THR C 1 308 ? -24.11388 -15.75716 -1.29932 1.000 65.77045 284 THR C N 1
ATOM 7311 C CA . THR C 1 308 ? -24.87472 -15.80242 -0.05652 1.000 66.57752 284 THR C CA 1
ATOM 7312 C C . THR C 1 308 ? -24.98056 -17.24989 0.39573 1.000 65.62800 284 THR C C 1
ATOM 7313 O O . THR C 1 308 ? -25.36767 -18.11626 -0.39642 1.000 65.76283 284 THR C O 1
ATOM 7317 N N . VAL C 1 309 ? -24.72046 -17.49834 1.67509 1.000 66.97699 285 VAL C N 1
ATOM 7318 C CA . VAL C 1 309 ? -24.84747 -18.82540 2.26169 1.000 66.42354 285 VAL C CA 1
ATOM 7319 C C . VAL C 1 309 ? -25.96319 -18.80188 3.29040 1.000 68.20422 285 VAL C C 1
ATOM 7320 O O . VAL C 1 309 ? -25.90423 -18.02578 4.25165 1.000 68.65453 285 VAL C O 1
ATOM 7324 N N . VAL C 1 310 ? -26.92791 -19.71256 3.15163 1.000 66.36529 286 VAL C N 1
ATOM 7325 C CA . VAL C 1 310 ? -27.97308 -19.84696 4.15568 1.000 68.26194 286 VAL C CA 1
ATOM 7326 C C . VAL C 1 310 ? -27.86589 -21.22134 4.79690 1.000 67.80071 286 VAL C C 1
ATOM 7327 O O . VAL C 1 310 ? -27.39816 -22.19167 4.19420 1.000 66.69189 286 VAL C O 1
ATOM 7331 N N . VAL C 1 311 ? -28.35734 -21.29806 6.03164 1.000 70.00706 287 VAL C N 1
ATOM 7332 C CA . VAL C 1 311 ? -28.36161 -22.52649 6.81551 1.000 70.09534 287 VAL C CA 1
ATOM 7333 C C . VAL C 1 311 ? -29.70890 -23.19002 6.59041 1.000 72.56547 287 VAL C C 1
ATOM 7334 O O . VAL C 1 311 ? -30.75990 -22.61262 6.88883 1.000 74.82245 287 VAL C O 1
ATOM 7338 N N . THR C 1 312 ? -29.68476 -24.35993 5.98193 1.000 73.86726 288 THR C N 1
ATOM 7339 C CA . THR C 1 312 ? -30.90231 -25.10263 5.74916 1.000 76.37115 288 THR C CA 1
ATOM 7340 C C . THR C 1 312 ? -30.60693 -26.57244 5.97278 1.000 76.25491 288 THR C C 1
ATOM 7341 O O . THR C 1 312 ? -29.53900 -27.06858 5.60481 1.000 74.18748 288 THR C O 1
ATOM 7345 N N . GLU C 1 313 ? -31.55948 -27.25765 6.59649 1.000 81.50703 289 GLU C N 1
ATOM 7346 C CA . GLU C 1 313 ? -31.45840 -28.69725 6.76859 1.000 82.10032 289 GLU C CA 1
ATOM 7347 C C . GLU C 1 313 ? -31.68820 -29.44234 5.44588 1.000 82.60781 289 GLU C C 1
ATOM 7348 O O . GLU C 1 313 ? -31.30229 -30.61315 5.33271 1.000 82.61621 289 GLU C O 1
ATOM 7354 N N . ASP C 1 314 ? -32.25834 -28.76659 4.43265 1.000 82.08367 290 ASP C N 1
ATOM 7355 C CA . ASP C 1 314 ? -32.45472 -29.29077 3.08137 1.000 82.56518 290 ASP C CA 1
ATOM 7356 C C . ASP C 1 314 ? -31.16736 -29.38880 2.27102 1.000 79.80029 290 ASP C C 1
ATOM 7357 O O . ASP C 1 314 ? -31.17903 -29.97286 1.17712 1.000 80.17799 290 ASP C O 1
ATOM 7362 N N . CYS C 1 315 ? -30.08161 -28.80158 2.75404 1.000 77.94524 291 CYS C N 1
ATOM 7363 C CA . CYS C 1 315 ? -28.83703 -28.71006 2.01286 1.000 75.45524 291 CYS C CA 1
ATOM 7364 C C . CYS C 1 315 ? -28.12941 -30.06579 1.92938 1.000 75.06465 291 CYS C C 1
ATOM 7365 O O . CYS C 1 315 ? -28.43511 -31.01173 2.66186 1.000 76.39980 291 CYS C O 1
ATOM 7368 N N . GLY C 1 316 ? -27.20841 -30.16690 0.97127 1.000 71.01140 292 GLY C N 1
ATOM 7369 C CA . GLY C 1 316 ? -26.39270 -31.35048 0.83264 1.000 70.61285 292 GLY C CA 1
ATOM 7370 C C . GLY C 1 316 ? -25.29172 -31.42127 1.86534 1.000 68.84731 292 GLY C C 1
ATOM 7371 O O . GLY C 1 316 ? -24.91225 -30.42764 2.47629 1.000 67.43856 292 GLY C O 1
ATOM 7372 N N . ASN C 1 317 ? -24.78960 -32.63678 2.06194 1.000 68.67826 293 ASN C N 1
ATOM 7373 C CA . ASN C 1 317 ? -23.74719 -32.94403 3.03380 1.000 67.41529 293 ASN C CA 1
ATOM 7374 C C . ASN C 1 317 ? -22.38420 -32.39034 2.60669 1.000 64.96303 293 ASN C C 1
ATOM 7375 O O . ASN C 1 317 ? -22.20320 -31.91345 1.48281 1.000 64.36252 293 ASN C O 1
ATOM 7380 N N . ARG C 1 318 ? -21.41647 -32.43988 3.53416 1.000 62.70071 294 ARG C N 1
ATOM 7381 C CA . ARG C 1 318 ? -20.09464 -31.88798 3.24941 1.000 60.59085 294 ARG C CA 1
ATOM 7382 C C . ARG C 1 318 ? -19.31400 -32.75056 2.26996 1.000 60.59569 294 ARG C C 1
ATOM 7383 O O . ARG C 1 318 ? -19.25231 -33.97600 2.39851 1.000 61.79781 294 ARG C O 1
ATOM 7391 N N . GLY C 1 319 ? -18.73288 -32.09044 1.27745 1.000 61.29104 295 GLY C N 1
ATOM 7392 C CA . GLY C 1 319 ? -17.89339 -32.72580 0.29957 1.000 61.29455 295 GLY C CA 1
ATOM 7393 C C . GLY C 1 319 ? -16.75774 -31.79982 -0.07019 1.000 59.55059 295 GLY C C 1
ATOM 7394 O O . GLY C 1 319 ? -16.56443 -30.76457 0.56675 1.000 58.37064 295 GLY C O 1
ATOM 7395 N N . PRO C 1 320 ? -16.00952 -32.13027 -1.12233 1.000 58.91679 296 PRO C N 1
ATOM 7396 C CA . PRO C 1 320 ? -14.81064 -31.35315 -1.45168 1.000 57.55504 296 PRO C CA 1
ATOM 7397 C C . PRO C 1 320 ? -15.14799 -29.89810 -1.69190 1.000 56.79216 296 PRO C C 1
ATOM 7398 O O . PRO C 1 320 ? -16.25052 -29.58091 -2.12792 1.000 57.53367 296 PRO C O 1
ATOM 7402 N N . SER C 1 321 ? -14.19760 -29.01136 -1.38604 1.000 57.91024 297 SER C N 1
ATOM 7403 C CA . SER C 1 321 ? -14.41875 -27.58249 -1.57476 1.000 57.41842 297 SER C CA 1
ATOM 7404 C C . SER C 1 321 ? -14.64092 -27.26620 -3.04292 1.000 58.10655 297 SER C C 1
ATOM 7405 O O . SER C 1 321 ? -13.93255 -27.77136 -3.92018 1.000 58.41579 297 SER C O 1
ATOM 7408 N N . LEU C 1 322 ? -15.64472 -26.43901 -3.30818 1.000 57.28265 298 LEU C N 1
ATOM 7409 C CA . LEU C 1 322 ? -15.93825 -25.93690 -4.63675 1.000 58.06531 298 LEU C CA 1
ATOM 7410 C C . LEU C 1 322 ? -15.55597 -24.46387 -4.68973 1.000 57.60341 298 LEU C C 1
ATOM 7411 O O . LEU C 1 322 ? -15.45632 -23.79322 -3.66226 1.000 56.92819 298 LEU C O 1
ATOM 7416 N N . ARG C 1 323 ? -15.32207 -23.94890 -5.88606 1.000 59.24898 299 ARG C N 1
ATOM 7417 C CA . ARG C 1 323 ? -15.01036 -22.53329 -6.00228 1.000 59.21035 299 ARG C CA 1
ATOM 7418 C C . ARG C 1 323 ? -16.19949 -21.78623 -6.59644 1.000 60.41442 299 ARG C C 1
ATOM 7419 O O . ARG C 1 323 ? -17.08751 -22.37849 -7.20537 1.000 61.33612 299 ARG C O 1
ATOM 7427 N N . THR C 1 324 ? -16.26307 -20.48116 -6.32946 1.000 60.71448 300 THR C N 1
ATOM 7428 C CA . THR C 1 324 ? -17.46850 -19.74124 -6.69347 1.000 62.03161 300 THR C CA 1
ATOM 7429 C C . THR C 1 324 ? -17.57376 -19.48164 -8.19830 1.000 63.30683 300 THR C C 1
ATOM 7430 O O . THR C 1 324 ? -18.67567 -19.20635 -8.69782 1.000 64.62643 300 THR C O 1
ATOM 7434 N N . THR C 1 325 ? -16.46937 -19.56675 -8.93270 1.000 60.49629 301 THR C N 1
ATOM 7435 C CA . THR C 1 325 ? -16.49323 -19.37802 -10.36645 1.000 61.86087 301 THR C CA 1
ATOM 7436 C C . THR C 1 325 ? -16.23884 -20.71556 -11.04671 1.000 61.88977 301 THR C C 1
ATOM 7437 O O . THR C 1 325 ? -15.29020 -21.42320 -10.70387 1.000 60.89443 301 THR C O 1
ATOM 7441 N N . THR C 1 326 ? -17.09731 -21.04282 -12.01344 1.000 64.65548 302 THR C N 1
ATOM 7442 C CA . THR C 1 326 ? -16.99984 -22.24571 -12.83042 1.000 65.24918 302 THR C CA 1
ATOM 7443 C C . THR C 1 326 ? -15.74468 -22.20004 -13.68946 1.000 65.56735 302 THR C C 1
ATOM 7444 O O . THR C 1 326 ? -15.12935 -21.14936 -13.87247 1.000 65.70585 302 THR C O 1
ATOM 7448 N N . ALA C 1 327 ? -15.34477 -23.35719 -14.21438 1.000 66.85239 303 ALA C N 1
ATOM 7449 C CA . ALA C 1 327 ? -14.22198 -23.34316 -15.14573 1.000 67.59834 303 ALA C CA 1
ATOM 7450 C C . ALA C 1 327 ? -14.49091 -22.38653 -16.31597 1.000 69.28304 303 ALA C C 1
ATOM 7451 O O . ALA C 1 327 ? -13.55950 -21.78169 -16.85702 1.000 69.85998 303 ALA C O 1
ATOM 7453 N N . SER C 1 328 ? -15.75016 -22.24959 -16.73107 1.000 68.25066 304 SER C N 1
ATOM 7454 C CA . SER C 1 328 ? -16.11524 -21.34426 -17.81729 1.000 70.05860 304 SER C CA 1
ATOM 7455 C C . SER C 1 328 ? -16.19242 -19.87563 -17.40314 1.000 69.91977 304 SER C C 1
ATOM 7456 O O . SER C 1 328 ? -16.33567 -19.02097 -18.28631 1.000 71.57912 304 SER C O 1
ATOM 7459 N N . GLY C 1 329 ? -16.16951 -19.55957 -16.10174 1.000 66.65406 305 GLY C N 1
ATOM 7460 C CA . GLY C 1 329 ? -16.26250 -18.18520 -15.63292 1.000 66.73978 305 GLY C CA 1
ATOM 7461 C C . GLY C 1 329 ? -17.58693 -17.77806 -15.00409 1.000 66.87232 305 GLY C C 1
ATOM 7462 O O . GLY C 1 329 ? -17.70185 -16.64039 -14.54138 1.000 67.12354 305 GLY C O 1
ATOM 7463 N N . LYS C 1 330 ? -18.59497 -18.64438 -14.98628 1.000 67.38554 306 LYS C N 1
ATOM 7464 C CA . LYS C 1 330 ? -19.85898 -18.32863 -14.32595 1.000 67.68955 306 LYS C CA 1
ATOM 7465 C C . LYS C 1 330 ? -19.70261 -18.20285 -12.80739 1.000 65.99010 306 LYS C C 1
ATOM 7466 O O . LYS C 1 330 ? -18.95933 -18.96126 -12.18321 1.000 64.40585 306 LYS C O 1
ATOM 7472 N N . LEU C 1 331 ? -20.44010 -17.27072 -12.19646 1.000 67.07683 307 LEU C N 1
ATOM 7473 C CA . LEU C 1 331 ? -20.48982 -17.15086 -10.73491 1.000 65.83515 307 LEU C CA 1
ATOM 7474 C C . LEU C 1 331 ? -21.70461 -17.90621 -10.21462 1.000 66.07452 307 LEU C C 1
ATOM 7475 O O . LEU C 1 331 ? -22.81047 -17.75655 -10.74696 1.000 67.75927 307 LEU C O 1
ATOM 7480 N N . ILE C 1 332 ? -21.50407 -18.71697 -9.18196 1.000 66.01849 308 ILE C N 1
ATOM 7481 C CA . ILE C 1 332 ? -22.60332 -19.41289 -8.53512 1.000 66.39186 308 ILE C CA 1
ATOM 7482 C C . ILE C 1 332 ? -22.99373 -18.57558 -7.33855 1.000 66.40757 308 ILE C C 1
ATOM 7483 O O . ILE C 1 332 ? -22.17615 -18.37810 -6.43829 1.000 65.03829 308 ILE C O 1
ATOM 7488 N N . THR C 1 333 ? -24.21002 -18.02652 -7.34659 1.000 65.76821 309 THR C N 1
ATOM 7489 C CA . THR C 1 333 ? -24.54539 -17.04148 -6.32424 1.000 66.20624 309 THR C CA 1
ATOM 7490 C C . THR C 1 333 ? -25.11347 -17.63666 -5.03227 1.000 65.96298 309 THR C C 1
ATOM 7491 O O . THR C 1 333 ? -24.79614 -17.13930 -3.94824 1.000 65.39591 309 THR C O 1
ATOM 7495 N N . GLU C 1 334 ? -25.89801 -18.71081 -5.10160 1.000 67.47913 310 GLU C N 1
ATOM 7496 C CA . GLU C 1 334 ? -26.66330 -19.21393 -3.96052 1.000 67.93950 310 GLU C CA 1
ATOM 7497 C C . GLU C 1 334 ? -26.04229 -20.48295 -3.37553 1.000 66.35768 310 GLU C C 1
ATOM 7498 O O . GLU C 1 334 ? -25.94104 -21.50610 -4.05310 1.000 66.21059 310 GLU C O 1
ATOM 7504 N N . TRP C 1 335 ? -25.67325 -20.42778 -2.10412 1.000 68.07477 311 TRP C N 1
ATOM 7505 C CA . TRP C 1 335 ? -25.05566 -21.55208 -1.41689 1.000 66.73999 311 TRP C CA 1
ATOM 7506 C C . TRP C 1 335 ? -25.81178 -21.85692 -0.12704 1.000 67.58917 311 TRP C C 1
ATOM 7507 O O . TRP C 1 335 ? -26.71866 -21.12576 0.28130 1.000 69.10616 311 TRP C O 1
ATOM 7518 N N . CYS C 1 336 ? -25.45233 -22.97109 0.50179 1.000 67.23897 312 CYS C N 1
ATOM 7519 C CA . CYS C 1 336 ? -26.06462 -23.35647 1.76160 1.000 68.12137 312 CYS C CA 1
ATOM 7520 C C . CYS C 1 336 ? -25.14273 -24.30257 2.51097 1.000 66.74383 312 CYS C C 1
ATOM 7521 O O . CYS C 1 336 ? -24.13994 -24.77328 1.97737 1.000 65.31576 312 CYS C O 1
ATOM 7524 N N . CYS C 1 337 ? -25.52142 -24.60415 3.75101 1.000 67.97117 313 CYS C N 1
ATOM 7525 C CA . CYS C 1 337 ? -24.84838 -25.61337 4.56049 1.000 67.21032 313 CYS C CA 1
ATOM 7526 C C . CYS C 1 337 ? -25.84576 -26.12380 5.60065 1.000 69.13425 313 CYS C C 1
ATOM 7527 O O . CYS C 1 337 ? -26.73740 -25.39189 6.05415 1.000 70.56716 313 CYS C O 1
ATOM 7530 N N . ARG C 1 338 ? -25.68529 -27.39198 5.96896 1.000 67.90090 314 ARG C N 1
ATOM 7531 C CA . ARG C 1 338 ? -26.68531 -28.05881 6.79151 1.000 70.13894 314 ARG C CA 1
ATOM 7532 C C . ARG C 1 338 ? -26.57844 -27.64070 8.26784 1.000 70.28920 314 ARG C C 1
ATOM 7533 O O . ARG C 1 338 ? -27.58208 -27.27383 8.89543 1.000 72.21939 314 ARG C O 1
ATOM 7541 N N . SER C 1 339 ? -25.36763 -27.71706 8.86075 1.000 70.36429 315 SER C N 1
ATOM 7542 C CA . SER C 1 339 ? -25.19823 -27.39733 10.27552 1.000 70.61370 315 SER C CA 1
ATOM 7543 C C . SER C 1 339 ? -23.97449 -26.53176 10.55534 1.000 68.45835 315 SER C C 1
ATOM 7544 O O . SER C 1 339 ? -23.43682 -26.58864 11.66072 1.000 68.24643 315 SER C O 1
ATOM 7547 N N . CYS C 1 340 ? -23.50441 -25.73316 9.61392 1.000 68.96099 316 CYS C N 1
ATOM 7548 C CA . CYS C 1 340 ? -22.37147 -24.87043 9.91602 1.000 67.28459 316 CYS C CA 1
ATOM 7549 C C . CYS C 1 340 ? -22.85490 -23.56754 10.56998 1.000 68.22325 316 CYS C C 1
ATOM 7550 O O . CYS C 1 340 ? -24.05775 -23.31915 10.68554 1.000 70.11158 316 CYS C O 1
ATOM 7553 N N . THR C 1 341 ? -21.91278 -22.72314 11.01254 1.000 64.75585 317 THR C N 1
ATOM 7554 C CA . THR C 1 341 ? -22.23318 -21.42897 11.61928 1.000 65.77095 317 THR C CA 1
ATOM 7555 C C . THR C 1 341 ? -21.66259 -20.29795 10.77944 1.000 64.87356 317 THR C C 1
ATOM 7556 O O . THR C 1 341 ? -20.44476 -20.24265 10.55748 1.000 63.20393 317 THR C O 1
ATOM 7560 N N . LEU C 1 342 ? -22.53247 -19.34628 10.38816 1.000 63.50497 318 LEU C N 1
ATOM 7561 C CA . LEU C 1 342 ? -22.07379 -18.21416 9.60425 1.000 63.09228 318 LEU C CA 1
ATOM 7562 C C . LEU C 1 342 ? -21.35219 -17.23904 10.51589 1.000 63.19550 318 LEU C C 1
ATOM 7563 O O . LEU C 1 342 ? -21.78730 -17.02655 11.64010 1.000 64.53540 318 LEU C O 1
ATOM 7568 N N . PRO C 1 343 ? -20.33601 -16.51972 10.00965 1.000 64.38603 319 PRO C N 1
ATOM 7569 C CA . PRO C 1 343 ? -19.91639 -16.44929 8.60119 1.000 63.37519 319 PRO C CA 1
ATOM 7570 C C . PRO C 1 343 ? -19.30362 -17.73665 8.03928 1.000 61.57711 319 PRO C C 1
ATOM 7571 O O . PRO C 1 343 ? -18.76866 -18.54747 8.80304 1.000 60.75500 319 PRO C O 1
ATOM 7575 N N . PRO C 1 344 ? -19.40130 -17.91273 6.72650 1.000 61.83371 320 PRO C N 1
ATOM 7576 C CA . PRO C 1 344 ? -18.95575 -19.16440 6.10389 1.000 60.53783 320 PRO C CA 1
ATOM 7577 C C . PRO C 1 344 ? -17.44183 -19.25896 5.99430 1.000 58.99568 320 PRO C C 1
ATOM 7578 O O . PRO C 1 344 ? -16.73940 -18.25995 5.82785 1.000 58.90035 320 PRO C O 1
ATOM 7582 N N . LEU C 1 345 ? -16.94071 -20.48817 6.11631 1.000 59.61911 321 LEU C N 1
ATOM 7583 C CA . LEU C 1 345 ? -15.51725 -20.73689 5.93351 1.000 58.34636 321 LEU C CA 1
ATOM 7584 C C . LEU C 1 345 ? -15.18027 -20.52106 4.47263 1.000 58.10148 321 LEU C C 1
ATOM 7585 O O . LEU C 1 345 ? -15.79955 -21.12858 3.59464 1.000 58.37272 321 LEU C O 1
ATOM 7590 N N . ARG C 1 346 ? -14.24123 -19.63051 4.19738 1.000 57.98370 322 ARG C N 1
ATOM 7591 C CA . ARG C 1 346 ? -13.86039 -19.36226 2.81975 1.000 57.99191 322 ARG C CA 1
ATOM 7592 C C . ARG C 1 346 ? -12.34474 -19.37085 2.65365 1.000 57.26083 322 ARG C C 1
ATOM 7593 O O . ARG C 1 346 ? -11.59302 -18.97386 3.54887 1.000 57.04069 322 ARG C O 1
ATOM 7601 N N . TYR C 1 347 ? -11.90223 -19.84113 1.49737 1.000 57.80808 323 TYR C N 1
ATOM 7602 C CA . TYR C 1 347 ? -10.50637 -19.76664 1.10760 1.000 57.50645 323 TYR C CA 1
ATOM 7603 C C . TYR C 1 347 ? -10.38377 -18.84467 -0.09198 1.000 58.33538 323 TYR C C 1
ATOM 7604 O O . TYR C 1 347 ? -11.26927 -18.79397 -0.95420 1.000 58.91655 323 TYR C O 1
ATOM 7613 N N . ARG C 1 348 ? -9.25205 -18.16595 -0.18218 1.000 56.50928 324 ARG C N 1
ATOM 7614 C CA . ARG C 1 348 ? -9.00480 -17.29491 -1.31386 1.000 57.55613 324 ARG C CA 1
ATOM 7615 C C . ARG C 1 348 ? -7.59177 -17.55747 -1.78050 1.000 57.58224 324 ARG C C 1
ATOM 7616 O O . ARG C 1 348 ? -6.66854 -17.65893 -0.95736 1.000 57.17777 324 ARG C O 1
ATOM 7624 N N . GLY C 1 349 ? -7.47064 -17.76671 -3.09685 1.000 60.02175 325 GLY C N 1
ATOM 7625 C CA . GLY C 1 349 ? -6.23841 -18.14537 -3.73658 1.000 60.35040 325 GLY C CA 1
ATOM 7626 C C . GLY C 1 349 ? -6.07442 -17.40598 -5.03302 1.000 61.80407 325 GLY C C 1
ATOM 7627 O O . GLY C 1 349 ? -6.86772 -16.52329 -5.35803 1.000 62.55652 325 GLY C O 1
ATOM 7628 N N . GLU C 1 350 ? -5.05464 -17.78462 -5.79238 1.000 65.45377 326 GLU C N 1
ATOM 7629 C CA . GLU C 1 350 ? -4.72854 -17.08982 -7.02258 1.000 67.12119 326 GLU C CA 1
ATOM 7630 C C . GLU C 1 350 ? -5.80792 -17.20364 -8.08018 1.000 67.64755 326 GLU C C 1
ATOM 7631 O O . GLU C 1 350 ? -5.80876 -16.42224 -9.04174 1.000 69.19129 326 GLU C O 1
ATOM 7637 N N . ASP C 1 351 ? -6.71691 -18.15611 -7.94926 1.000 64.31357 327 ASP C N 1
ATOM 7638 C CA . ASP C 1 351 ? -7.69522 -18.39949 -8.99721 1.000 64.98578 327 ASP C CA 1
ATOM 7639 C C . ASP C 1 351 ? -9.13297 -18.25155 -8.51375 1.000 64.47905 327 ASP C C 1
ATOM 7640 O O . ASP C 1 351 ? -10.03562 -18.91148 -9.03687 1.000 64.60938 327 ASP C O 1
ATOM 7645 N N . GLY C 1 352 ? -9.36155 -17.43943 -7.48590 1.000 63.11432 328 GLY C N 1
ATOM 7646 C CA . GLY C 1 352 ? -10.72184 -17.13145 -7.09577 1.000 63.09172 328 GLY C CA 1
ATOM 7647 C C . GLY C 1 352 ? -11.06155 -17.52675 -5.67767 1.000 61.79071 328 GLY C C 1
ATOM 7648 O O . GLY C 1 352 ? -10.17871 -17.76324 -4.84913 1.000 60.92945 328 GLY C O 1
ATOM 7649 N N . CYS C 1 353 ? -12.35431 -17.62531 -5.40240 1.000 64.09418 329 CYS C N 1
ATOM 7650 C CA . CYS C 1 353 ? -12.88223 -17.82600 -4.06065 1.000 63.29513 329 CYS C CA 1
ATOM 7651 C C . CYS C 1 353 ? -13.47149 -19.22451 -3.96508 1.000 62.68548 329 CYS C C 1
ATOM 7652 O O . CYS C 1 353 ? -14.25049 -19.63392 -4.83381 1.000 63.35532 329 CYS C O 1
ATOM 7655 N N . TRP C 1 354 ? -13.09587 -19.95627 -2.92575 1.000 59.45509 330 TRP C N 1
ATOM 7656 C CA . TRP C 1 354 ? -13.65330 -21.27609 -2.65551 1.000 59.11688 330 TRP C CA 1
ATOM 7657 C C . TRP C 1 354 ? -14.34876 -21.24799 -1.30056 1.000 58.88283 330 TRP C C 1
ATOM 7658 O O . TRP C 1 354 ? -14.17844 -20.31602 -0.51912 1.000 58.80715 330 TRP C O 1
ATOM 7669 N N . TYR C 1 355 ? -15.13946 -22.26966 -1.01018 1.000 56.88458 331 TYR C N 1
ATOM 7670 C CA . TYR C 1 355 ? -15.83297 -22.35885 0.26658 1.000 56.93039 331 TYR C CA 1
ATOM 7671 C C . TYR C 1 355 ? -15.37207 -23.60443 1.00594 1.000 56.32738 331 TYR C C 1
ATOM 7672 O O . TYR C 1 355 ? -14.83699 -24.54569 0.40799 1.000 56.15942 331 TYR C O 1
ATOM 7681 N N . GLY C 1 356 ? -15.55152 -23.57712 2.32501 1.000 54.86625 332 GLY C N 1
ATOM 7682 C CA . GLY C 1 356 ? -15.23417 -24.72978 3.13510 1.000 54.58597 332 GLY C CA 1
ATOM 7683 C C . GLY C 1 356 ? -16.09709 -25.92029 2.78583 1.000 55.45784 332 GLY C C 1
ATOM 7684 O O . GLY C 1 356 ? -17.17178 -25.78981 2.20800 1.000 56.37898 332 GLY C O 1
ATOM 7685 N N . MET C 1 357 ? -15.62348 -27.09732 3.21030 1.000 55.60913 333 MET C N 1
ATOM 7686 C CA . MET C 1 357 ? -16.21321 -28.36232 2.78035 1.000 56.64680 333 MET C CA 1
ATOM 7687 C C . MET C 1 357 ? -17.71645 -28.45513 3.02689 1.000 57.97511 333 MET C C 1
ATOM 7688 O O . MET C 1 357 ? -18.42072 -29.12879 2.26500 1.000 59.09145 333 MET C O 1
ATOM 7693 N N . GLU C 1 358 ? -18.23728 -27.81208 4.06693 1.000 58.25760 334 GLU C N 1
ATOM 7694 C CA . GLU C 1 358 ? -19.65209 -28.00444 4.37895 1.000 59.84308 334 GLU C CA 1
ATOM 7695 C C . GLU C 1 358 ? -20.59211 -27.08615 3.59736 1.000 60.51167 334 GLU C C 1
ATOM 7696 O O . GLU C 1 358 ? -21.81544 -27.26007 3.68992 1.000 62.08661 334 GLU C O 1
ATOM 7702 N N . ILE C 1 359 ? -20.06196 -26.16512 2.80037 1.000 59.67682 335 ILE C N 1
ATOM 7703 C CA . ILE C 1 359 ? -20.85999 -25.17530 2.08834 1.000 60.40591 335 ILE C CA 1
ATOM 7704 C C . ILE C 1 359 ? -21.10519 -25.68395 0.66565 1.000 60.96515 335 ILE C C 1
ATOM 7705 O O . ILE C 1 359 ? -20.20074 -25.69927 -0.17853 1.000 60.12182 335 ILE C O 1
ATOM 7710 N N . ARG C 1 360 ? -22.33235 -26.04386 0.37240 1.000 62.42130 336 ARG C N 1
ATOM 7711 C CA . ARG C 1 360 ? -22.71263 -26.60403 -0.90544 1.000 63.34009 336 ARG C CA 1
ATOM 7712 C C . ARG C 1 360 ? -23.61797 -25.64434 -1.66818 1.000 64.43486 336 ARG C C 1
ATOM 7713 O O . ARG C 1 360 ? -24.30744 -24.82370 -1.05356 1.000 65.05831 336 ARG C O 1
ATOM 7721 N N . PRO C 1 361 ? -23.69424 -25.74280 -3.00080 1.000 63.63055 337 PRO C N 1
ATOM 7722 C CA . PRO C 1 361 ? -24.57704 -24.83395 -3.73251 1.000 64.89784 337 PRO C CA 1
ATOM 7723 C C . PRO C 1 361 ? -26.03514 -25.12651 -3.42830 1.000 66.95203 337 PRO C C 1
ATOM 7724 O O . PRO C 1 361 ? -26.43412 -26.28098 -3.27204 1.000 67.82840 337 PRO C O 1
ATOM 7728 N N . LEU C 1 362 ? -26.83243 -24.06293 -3.34868 1.000 65.76101 338 LEU C N 1
ATOM 7729 C CA . LEU C 1 362 ? -28.23457 -24.22048 -2.98855 1.000 67.96454 338 LEU C CA 1
ATOM 7730 C C . LEU C 1 362 ? -29.02319 -24.82641 -4.13079 1.000 69.77608 338 LEU C C 1
ATOM 7731 O O . LEU C 1 362 ? -29.67700 -25.86287 -3.97592 1.000 71.15286 338 LEU C O 1
ATOM 7736 N N . LYS C 1 363 ? -28.98731 -24.18367 -5.28528 1.000 71.12917 339 LYS C N 1
ATOM 7737 C CA . LYS C 1 363 ? -29.75274 -24.65444 -6.41738 1.000 73.04766 339 LYS C CA 1
ATOM 7738 C C . LYS C 1 363 ? -28.89922 -25.40626 -7.41865 1.000 72.26103 339 LYS C C 1
ATOM 7739 O O . LYS C 1 363 ? -29.35317 -26.39589 -8.00234 1.000 73.69110 339 LYS C O 1
ATOM 7745 N N . GLU C 1 364 ? -27.66641 -24.96822 -7.61346 1.000 76.78545 340 GLU C N 1
ATOM 7746 C CA . GLU C 1 364 ? -26.85870 -25.47632 -8.71041 1.000 76.36004 340 GLU C CA 1
ATOM 7747 C C . GLU C 1 364 ? -26.49288 -26.94486 -8.53338 1.000 76.20818 340 GLU C C 1
ATOM 7748 O O . GLU C 1 364 ? -26.20562 -27.40472 -7.42909 1.000 75.28347 340 GLU C O 1
ATOM 7754 N N . LYS C 1 365 ? -26.50310 -27.68466 -9.63497 1.000 78.03997 341 LYS C N 1
ATOM 7755 C CA . LYS C 1 365 ? -25.99620 -29.05200 -9.63305 1.000 78.10033 341 LYS C CA 1
ATOM 7756 C C . LYS C 1 365 ? -24.46787 -28.98545 -9.53593 1.000 75.89995 341 LYS C C 1
ATOM 7757 O O . LYS C 1 365 ? -23.84830 -28.08241 -10.09312 1.000 75.02904 341 LYS C O 1
ATOM 7763 N N . GLU C 1 366 ? -23.86768 -29.86587 -8.71581 1.000 75.80961 342 GLU C N 1
ATOM 7764 C CA . GLU C 1 366 ? -22.45695 -29.71487 -8.33032 1.000 73.71124 342 GLU C CA 1
ATOM 7765 C C . GLU C 1 366 ? -21.42684 -30.04769 -9.41684 1.000 73.66065 342 GLU C C 1
ATOM 7766 O O . GLU C 1 366 ? -20.30856 -29.51781 -9.36711 1.000 72.12448 342 GLU C O 1
ATOM 7772 N N . GLU C 1 367 ? -21.74464 -30.92059 -10.38082 1.000 77.02738 343 GLU C N 1
ATOM 7773 C CA . GLU C 1 367 ? -20.74071 -31.35167 -11.36152 1.000 77.27977 343 GLU C CA 1
ATOM 7774 C C . GLU C 1 367 ? -20.22722 -30.20409 -12.21831 1.000 76.71208 343 GLU C C 1
ATOM 7775 O O . GLU C 1 367 ? -19.12608 -30.30761 -12.77829 1.000 76.43771 343 GLU C O 1
ATOM 7781 N N . ASN C 1 368 ? -21.01534 -29.13569 -12.35873 1.000 73.85384 344 ASN C N 1
ATOM 7782 C CA . ASN C 1 368 ? -20.61437 -27.97880 -13.14348 1.000 73.62215 344 ASN C CA 1
ATOM 7783 C C . ASN C 1 368 ? -19.53993 -27.14100 -12.45143 1.000 71.56220 344 ASN C C 1
ATOM 7784 O O . ASN C 1 368 ? -18.92796 -26.28211 -13.10115 1.000 71.44420 344 ASN C O 1
ATOM 7789 N N . LEU C 1 369 ? -19.24361 -27.40918 -11.18307 1.000 70.81071 345 LEU C N 1
ATOM 7790 C CA . LEU C 1 369 ? -18.36290 -26.53556 -10.42583 1.000 69.05090 345 LEU C CA 1
ATOM 7791 C C . LEU C 1 369 ? -16.95457 -27.11167 -10.36666 1.000 68.22224 345 LEU C C 1
ATOM 7792 O O . LEU C 1 369 ? -16.73474 -28.31039 -10.58825 1.000 68.85204 345 LEU C O 1
ATOM 7797 N N . VAL C 1 370 ? -15.98775 -26.21655 -10.16034 1.000 64.26345 346 VAL C N 1
ATOM 7798 C CA . VAL C 1 370 ? -14.60117 -26.63194 -10.00775 1.000 63.54804 346 VAL C CA 1
ATOM 7799 C C . VAL C 1 370 ? -14.41528 -27.09610 -8.57381 1.000 62.31470 346 VAL C C 1
ATOM 7800 O O . VAL C 1 370 ? -14.91670 -26.46106 -7.64754 1.000 61.56244 346 VAL C O 1
ATOM 7804 N N . ASN C 1 371 ? -13.76425 -28.23678 -8.37821 1.000 62.35663 347 ASN C N 1
ATOM 7805 C CA . ASN C 1 371 ? -13.54665 -28.72095 -7.02719 1.000 61.39320 347 ASN C CA 1
ATOM 7806 C C . ASN C 1 371 ? -12.08007 -29.05221 -6.79040 1.000 60.85964 347 ASN C C 1
ATOM 7807 O O . ASN C 1 371 ? -11.25770 -29.07605 -7.71771 1.000 61.43644 347 ASN C O 1
ATOM 7812 N N . SER C 1 372 ? -11.77292 -29.32610 -5.51749 1.000 62.41064 348 SER C N 1
ATOM 7813 C CA . SER C 1 372 ? -10.40151 -29.53943 -5.05583 1.000 61.86943 348 SER C CA 1
ATOM 7814 C C . SER C 1 372 ? -10.09459 -31.01461 -4.82481 1.000 62.66649 348 SER C C 1
ATOM 7815 O O . SER C 1 372 ? -9.31445 -31.38787 -3.95396 1.000 62.23788 348 SER C O 1
ATOM 7818 N N . LEU C 1 373 ? -10.66732 -31.86731 -5.65725 1.000 67.71552 349 LEU C N 1
ATOM 7819 C CA . LEU C 1 373 ? -10.28112 -33.26550 -5.68877 1.000 68.97564 349 LEU C CA 1
ATOM 7820 C C . LEU C 1 373 ? -8.88914 -33.42582 -6.31571 1.000 69.46589 349 LEU C C 1
ATOM 7821 O O . LEU C 1 373 ? -8.43040 -32.59858 -7.12891 1.000 69.34012 349 LEU C O 1
ATOM 7826 N N . VAL C 1 374 ? -8.22416 -34.52122 -5.92586 1.000 79.44453 350 VAL C N 1
ATOM 7827 C CA . VAL C 1 374 ? -6.93221 -34.96255 -6.45288 1.000 80.45452 350 VAL C CA 1
ATOM 7828 C C . VAL C 1 374 ? -6.81973 -34.74104 -7.96188 1.000 81.61201 350 VAL C C 1
ATOM 7829 O O . VAL C 1 374 ? -7.82201 -34.79166 -8.69158 1.000 82.30391 350 VAL C O 1
ATOM 7833 N N . THR C 1 375 ? -5.59194 -34.47908 -8.42266 1.000 87.30881 351 THR C N 1
ATOM 7834 C CA . THR C 1 375 ? -5.20252 -34.30584 -9.84118 1.000 88.74864 351 THR C CA 1
ATOM 7835 C C . THR C 1 375 ? -6.10076 -34.93986 -10.91012 1.000 90.47183 351 THR C C 1
ATOM 7836 O O . THR C 1 375 ? -5.67484 -35.13373 -12.05541 1.000 92.21809 351 THR C O 1
ATOM 7840 N N . ASN D 1 23 ? -5.79300 -6.62476 13.39468 1.000 101.12003 -1 ASN D N 1
ATOM 7841 C CA . ASN D 1 23 ? -4.83746 -5.70990 14.02233 1.000 100.07088 -1 ASN D CA 1
ATOM 7842 C C . ASN D 1 23 ? -4.11010 -6.28485 15.25431 1.000 97.69580 -1 ASN D C 1
ATOM 7843 O O . ASN D 1 23 ? -4.71274 -6.79450 16.21532 1.000 96.48510 -1 ASN D O 1
ATOM 7848 N N . ALA D 1 24 ? -2.79152 -6.13192 15.19687 1.000 93.52223 0 ALA D N 1
ATOM 7849 C CA . ALA D 1 24 ? -1.86657 -6.79794 16.09736 1.000 91.52471 0 ALA D CA 1
ATOM 7850 C C . ALA D 1 24 ? -0.87710 -5.78292 16.66162 1.000 90.70069 0 ALA D C 1
ATOM 7851 O O . ALA D 1 24 ? -1.10405 -4.56477 16.65550 1.000 91.34422 0 ALA D O 1
ATOM 7853 N N . ASP D 1 25 ? 0.26299 -6.29353 17.12144 1.000 90.93337 1 ASP D N 1
ATOM 7854 C CA . ASP D 1 25 ? 1.33771 -5.50838 17.72076 1.000 89.98560 1 ASP D CA 1
ATOM 7855 C C . ASP D 1 25 ? 2.50457 -5.38872 16.74388 1.000 90.86941 1 ASP D C 1
ATOM 7856 O O . ASP D 1 25 ? 3.08913 -6.39720 16.34055 1.000 90.76680 1 ASP D O 1
ATOM 7861 N N . SER D 1 26 ? 2.86020 -4.15774 16.39442 1.000 88.50669 2 SER D N 1
ATOM 7862 C CA . SER D 1 26 ? 3.88953 -3.85662 15.40629 1.000 89.58663 2 SER D CA 1
ATOM 7863 C C . SER D 1 26 ? 5.03353 -3.08091 16.04671 1.000 88.62277 2 SER D C 1
ATOM 7864 O O . SER D 1 26 ? 4.79962 -2.18257 16.86052 1.000 87.99288 2 SER D O 1
ATOM 7867 N N . GLY D 1 27 ? 6.26629 -3.43849 15.70471 1.000 86.68031 3 GLY D N 1
ATOM 7868 C CA . GLY D 1 27 ? 7.41160 -2.76188 16.27782 1.000 85.82766 3 GLY D CA 1
ATOM 7869 C C . GLY D 1 27 ? 8.69301 -3.52512 16.01136 1.000 85.50367 3 GLY D C 1
ATOM 7870 O O . GLY D 1 27 ? 8.73655 -4.44172 15.18565 1.000 86.24678 3 GLY D O 1
ATOM 7871 N N . CYS D 1 28 ? 9.73081 -3.14118 16.74848 1.000 85.80198 4 CYS D N 1
ATOM 7872 C CA . CYS D 1 28 ? 11.07007 -3.67036 16.54913 1.000 85.54143 4 CYS D CA 1
ATOM 7873 C C . CYS D 1 28 ? 11.60570 -4.20152 17.86145 1.000 83.44963 4 CYS D C 1
ATOM 7874 O O . CYS D 1 28 ? 11.19709 -3.78330 18.94180 1.000 82.27857 4 CYS D O 1
ATOM 7877 N N . VAL D 1 29 ? 12.54808 -5.12510 17.74099 1.000 88.19258 5 VAL D N 1
ATOM 7878 C CA . VAL D 1 29 ? 13.00410 -5.90374 18.87655 1.000 86.29344 5 VAL D CA 1
ATOM 7879 C C . VAL D 1 29 ? 14.39699 -6.42577 18.55733 1.000 86.29979 5 VAL D C 1
ATOM 7880 O O . VAL D 1 29 ? 14.67397 -6.83674 17.43076 1.000 87.60999 5 VAL D O 1
ATOM 7884 N N . VAL D 1 30 ? 15.27310 -6.41101 19.55393 1.000 93.79640 6 VAL D N 1
ATOM 7885 C CA . VAL D 1 30 ? 16.62502 -6.93185 19.41291 1.000 93.64523 6 VAL D CA 1
ATOM 7886 C C . VAL D 1 30 ? 16.80656 -8.12206 20.34654 1.000 91.95452 6 VAL D C 1
ATOM 7887 O O . VAL D 1 30 ? 16.47382 -8.04733 21.53793 1.000 90.47138 6 VAL D O 1
ATOM 7891 N N . SER D 1 31 ? 17.36727 -9.21052 19.80945 1.000 101.16978 7 SER D N 1
ATOM 7892 C CA . SER D 1 31 ? 17.65359 -10.41871 20.57773 1.000 99.70359 7 SER D CA 1
ATOM 7893 C C . SER D 1 31 ? 19.14661 -10.44243 20.87865 1.000 99.25242 7 SER D C 1
ATOM 7894 O O . SER D 1 31 ? 19.96090 -10.67580 19.97615 1.000 100.34134 7 SER D O 1
ATOM 7897 N N . TRP D 1 32 ? 19.50649 -10.24528 22.15393 1.000 107.27457 8 TRP D N 1
ATOM 7898 C CA . TRP D 1 32 ? 20.92362 -10.20111 22.51169 1.000 106.84448 8 TRP D CA 1
ATOM 7899 C C . TRP D 1 32 ? 21.55130 -11.58649 22.32918 1.000 106.59887 8 TRP D C 1
ATOM 7900 O O . TRP D 1 32 ? 22.61890 -11.72721 21.71550 1.000 107.39189 8 TRP D O 1
ATOM 7911 N N . LYS D 1 33 ? 20.88069 -12.62879 22.84581 1.000 106.24532 9 LYS D N 1
ATOM 7912 C CA . LYS D 1 33 ? 21.41311 -13.98922 22.77677 1.000 105.88169 9 LYS D CA 1
ATOM 7913 C C . LYS D 1 33 ? 21.48243 -14.48467 21.33694 1.000 107.57575 9 LYS D C 1
ATOM 7914 O O . LYS D 1 33 ? 22.49346 -15.05505 20.91270 1.000 108.00048 9 LYS D O 1
ATOM 7920 N N . ASN D 1 34 ? 20.42342 -14.25915 20.56409 1.000 99.75805 10 ASN D N 1
ATOM 7921 C CA . ASN D 1 34 ? 20.39462 -14.69171 19.17068 1.000 101.46522 10 ASN D CA 1
ATOM 7922 C C . ASN D 1 34 ? 21.21828 -13.77111 18.25164 1.000 103.02843 10 ASN D C 1
ATOM 7923 O O . ASN D 1 34 ? 21.60049 -14.19173 17.14786 1.000 104.41198 10 ASN D O 1
ATOM 7928 N N . LYS D 1 35 ? 21.46540 -12.51943 18.67985 1.000 103.55279 11 LYS D N 1
ATOM 7929 C CA . LYS D 1 35 ? 22.35899 -11.56027 18.00940 1.000 104.82123 11 LYS D CA 1
ATOM 7930 C C . LYS D 1 35 ? 21.77961 -11.01306 16.70347 1.000 106.75389 11 LYS D C 1
ATOM 7931 O O . LYS D 1 35 ? 22.53005 -10.68771 15.77902 1.000 108.17388 11 LYS D O 1
ATOM 7937 N N . GLU D 1 36 ? 20.45298 -10.91351 16.60733 1.000 100.02228 12 GLU D N 1
ATOM 7938 C CA . GLU D 1 36 ? 19.77334 -10.35663 15.44147 1.000 101.82105 12 GLU D CA 1
ATOM 7939 C C . GLU D 1 36 ? 18.86881 -9.20493 15.86905 1.000 101.64634 12 GLU D C 1
ATOM 7940 O O . GLU D 1 36 ? 18.62912 -8.97537 17.05537 1.000 100.11179 12 GLU D O 1
ATOM 7946 N N . LEU D 1 37 ? 18.40075 -8.45082 14.88306 1.000 92.59386 13 LEU D N 1
ATOM 7947 C CA . LEU D 1 37 ? 17.38010 -7.43179 15.07680 1.000 92.74799 13 LEU D CA 1
ATOM 7948 C C . LEU D 1 37 ? 16.19061 -7.76388 14.18361 1.000 93.96764 13 LEU D C 1
ATOM 7949 O O . LEU D 1 37 ? 16.35829 -8.08977 13.00438 1.000 95.50256 13 LEU D O 1
ATOM 7954 N N . LYS D 1 38 ? 14.98911 -7.63256 14.73565 1.000 88.38266 14 LYS D N 1
ATOM 7955 C CA . LYS D 1 38 ? 13.74132 -8.00561 14.07917 1.000 89.33052 14 LYS D CA 1
ATOM 7956 C C . LYS D 1 38 ? 12.77231 -6.83417 14.14250 1.000 89.83354 14 LYS D C 1
ATOM 7957 O O . LYS D 1 38 ? 12.64640 -6.18388 15.18344 1.000 88.65408 14 LYS D O 1
ATOM 7963 N N . CYS D 1 39 ? 12.16364 -6.50502 13.01258 1.000 85.60427 15 CYS D N 1
ATOM 7964 C CA . CYS D 1 39 ? 10.99513 -5.64401 12.99814 1.000 86.18835 15 CYS D CA 1
ATOM 7965 C C . CYS D 1 39 ? 9.86572 -6.41460 12.33170 1.000 87.09749 15 CYS D C 1
ATOM 7966 O O . CYS D 1 39 ? 10.10068 -7.36754 11.58341 1.000 87.75995 15 CYS D O 1
ATOM 7969 N N . GLY D 1 40 ? 8.63972 -6.01367 12.59740 1.000 82.27767 16 GLY D N 1
ATOM 7970 C CA . GLY D 1 40 ? 7.51322 -6.68023 11.98737 1.000 83.20743 16 GLY D CA 1
ATOM 7971 C C . GLY D 1 40 ? 6.27408 -6.58610 12.84640 1.000 82.38935 16 GLY D C 1
ATOM 7972 O O . GLY D 1 40 ? 6.20282 -5.81938 13.79525 1.000 81.37162 16 GLY D O 1
ATOM 7973 N N . SER D 1 41 ? 5.30458 -7.41005 12.49119 1.000 80.97802 17 SER D N 1
ATOM 7974 C CA . SER D 1 41 ? 3.98379 -7.37890 13.08291 1.000 80.60899 17 SER D CA 1
ATOM 7975 C C . SER D 1 41 ? 3.67241 -8.73583 13.69763 1.000 79.31836 17 SER D C 1
ATOM 7976 O O . SER D 1 41 ? 4.00543 -9.77782 13.12457 1.000 79.61384 17 SER D O 1
ATOM 7979 N N . GLY D 1 42 ? 3.00363 -8.72871 14.84514 1.000 82.50209 18 GLY D N 1
ATOM 7980 C CA . GLY D 1 42 ? 2.67942 -9.97360 15.51136 1.000 81.20942 18 GLY D CA 1
ATOM 7981 C C . GLY D 1 42 ? 2.23300 -9.81606 16.94866 1.000 79.46197 18 GLY D C 1
ATOM 7982 O O . GLY D 1 42 ? 1.41368 -8.94316 17.25107 1.000 79.73334 18 GLY D O 1
ATOM 7983 N N . ILE D 1 43 ? 2.76963 -10.64560 17.84239 1.000 77.41418 19 ILE D N 1
ATOM 7984 C CA . ILE D 1 43 ? 2.40089 -10.64953 19.25476 1.000 76.01324 19 ILE D CA 1
ATOM 7985 C C . ILE D 1 43 ? 3.64529 -10.47993 20.11349 1.000 75.31352 19 ILE D C 1
ATOM 7986 O O . ILE D 1 43 ? 4.62759 -11.20831 19.94302 1.000 74.05932 19 ILE D O 1
ATOM 7991 N N . PHE D 1 44 ? 3.59506 -9.52408 21.04448 1.000 77.68786 20 PHE D N 1
ATOM 7992 C CA . PHE D 1 44 ? 4.68900 -9.23863 21.96830 1.000 77.28039 20 PHE D CA 1
ATOM 7993 C C . PHE D 1 44 ? 4.23502 -9.65889 23.35912 1.000 75.27724 20 PHE D C 1
ATOM 7994 O O . PHE D 1 44 ? 3.36585 -9.00878 23.95460 1.000 76.09557 20 PHE D O 1
ATOM 8002 N N . ILE D 1 45 ? 4.81569 -10.74727 23.86392 1.000 77.64668 21 ILE D N 1
ATOM 8003 C CA . ILE D 1 45 ? 4.60097 -11.20978 25.23326 1.000 75.65192 21 ILE D CA 1
ATOM 8004 C C . ILE D 1 45 ? 5.71360 -10.58314 26.06533 1.000 76.12147 21 ILE D C 1
ATOM 8005 O O . ILE D 1 45 ? 6.89014 -10.90098 25.86844 1.000 75.71271 21 ILE D O 1
ATOM 8010 N N . THR D 1 46 ? 5.35211 -9.63343 26.93342 1.000 79.49128 22 THR D N 1
ATOM 8011 C CA . THR D 1 46 ? 6.31198 -8.90693 27.76062 1.000 80.26390 22 THR D CA 1
ATOM 8012 C C . THR D 1 46 ? 6.47058 -9.55596 29.13362 1.000 78.05685 22 THR D C 1
ATOM 8013 O O . THR D 1 46 ? 5.57975 -10.24357 29.63378 1.000 76.40618 22 THR D O 1
ATOM 8017 N N . ASP D 1 47 ? 7.62945 -9.32446 29.74162 1.000 80.01267 23 ASP D N 1
ATOM 8018 C CA . ASP D 1 47 ? 7.92384 -9.79498 31.10033 1.000 78.26613 23 ASP D CA 1
ATOM 8019 C C . ASP D 1 47 ? 7.46816 -8.71093 32.08465 1.000 79.72141 23 ASP D C 1
ATOM 8020 O O . ASP D 1 47 ? 8.15823 -7.70581 32.28789 1.000 81.62329 23 ASP D O 1
ATOM 8025 N N . ASN D 1 48 ? 6.29702 -8.91489 32.70128 1.000 80.69224 24 ASN D N 1
ATOM 8026 C CA . ASN D 1 48 ? 5.68884 -7.91395 33.56479 1.000 82.18678 24 ASN D CA 1
ATOM 8027 C C . ASN D 1 48 ? 6.08244 -8.09861 35.00637 1.000 81.08302 24 ASN D C 1
ATOM 8028 O O . ASN D 1 48 ? 5.37384 -7.61381 35.89085 1.000 81.65060 24 ASN D O 1
ATOM 8033 N N . VAL D 1 49 ? 7.19096 -8.78447 35.26195 1.000 80.92229 25 VAL D N 1
ATOM 8034 C CA . VAL D 1 49 ? 7.67933 -9.04927 36.60979 1.000 79.81514 25 VAL D CA 1
ATOM 8035 C C . VAL D 1 49 ? 8.94641 -8.25839 36.89987 1.000 81.36949 25 VAL D C 1
ATOM 8036 O O . VAL D 1 49 ? 9.07334 -7.62825 37.94976 1.000 82.20234 25 VAL D O 1
ATOM 8040 N N . HIS D 1 50 ? 9.90845 -8.30073 35.98663 1.000 82.99428 26 HIS D N 1
ATOM 8041 C CA . HIS D 1 50 ? 11.15270 -7.56173 36.12520 1.000 84.64874 26 HIS D CA 1
ATOM 8042 C C . HIS D 1 50 ? 11.08305 -6.16511 35.51154 1.000 87.69186 26 HIS D C 1
ATOM 8043 O O . HIS D 1 50 ? 12.12510 -5.58827 35.17520 1.000 89.28092 26 HIS D O 1
ATOM 8050 N N . THR D 1 51 ? 9.88368 -5.61627 35.34537 1.000 92.80174 27 THR D N 1
ATOM 8051 C CA . THR D 1 51 ? 9.75419 -4.21537 34.97140 1.000 95.81451 27 THR D CA 1
ATOM 8052 C C . THR D 1 51 ? 10.11597 -3.34008 36.16509 1.000 97.14547 27 THR D C 1
ATOM 8053 O O . THR D 1 51 ? 9.78432 -3.66445 37.30727 1.000 95.94224 27 THR D O 1
ATOM 8057 N N . TRP D 1 52 ? 10.79134 -2.21916 35.89276 1.000 107.38190 28 TRP D N 1
ATOM 8058 C CA . TRP D 1 52 ? 11.31522 -1.35041 36.95194 1.000 108.89169 28 TRP D CA 1
ATOM 8059 C C . TRP D 1 52 ? 10.24354 -0.46665 37.58457 1.000 110.33369 28 TRP D C 1
ATOM 8060 O O . TRP D 1 52 ? 10.31745 -0.16318 38.78275 1.000 110.57938 28 TRP D O 1
ATOM 8071 N N . THR D 1 53 ? 9.24817 -0.05566 36.80784 1.000 107.55047 29 THR D N 1
ATOM 8072 C CA . THR D 1 53 ? 8.14545 0.75816 37.28923 1.000 109.04869 29 THR D CA 1
ATOM 8073 C C . THR D 1 53 ? 6.83467 0.00914 37.09991 1.000 107.44725 29 THR D C 1
ATOM 8074 O O . THR D 1 53 ? 6.75302 -0.97263 36.35301 1.000 105.61352 29 THR D O 1
ATOM 8078 N N . GLU D 1 54 ? 5.80031 0.49544 37.77744 1.000 105.41231 30 GLU D N 1
ATOM 8079 C CA . GLU D 1 54 ? 4.49631 -0.14904 37.70879 1.000 104.14295 30 GLU D CA 1
ATOM 8080 C C . GLU D 1 54 ? 3.89384 0.03739 36.32063 1.000 105.16730 30 GLU D C 1
ATOM 8081 O O . GLU D 1 54 ? 3.44876 1.13869 35.97373 1.000 107.81480 30 GLU D O 1
ATOM 8087 N N . GLN D 1 55 ? 3.89022 -1.04200 35.51774 1.000 101.81905 31 GLN D N 1
ATOM 8088 C CA . GLN D 1 55 ? 3.28347 -0.98718 34.18799 1.000 102.64369 31 GLN D CA 1
ATOM 8089 C C . GLN D 1 55 ? 1.76207 -1.02296 34.24561 1.000 102.86907 31 GLN D C 1
ATOM 8090 O O . GLN D 1 55 ? 1.11051 -0.42809 33.38135 1.000 104.75957 31 GLN D O 1
ATOM 8096 N N . TYR D 1 56 ? 1.17182 -1.70687 35.22694 1.000 99.12698 32 TYR D N 1
ATOM 8097 C CA . TYR D 1 56 ? -0.27678 -1.84620 35.27437 1.000 99.26929 32 TYR D CA 1
ATOM 8098 C C . TYR D 1 56 ? -0.82398 -1.52457 36.66418 1.000 99.59047 32 TYR D C 1
ATOM 8099 O O . TYR D 1 56 ? -0.18472 -1.81372 37.68310 1.000 98.34010 32 TYR D O 1
ATOM 8108 N N . LYS D 1 57 ? -2.00841 -0.89972 36.69077 1.000 94.67354 33 LYS D N 1
ATOM 8109 C CA . LYS D 1 57 ? -2.74606 -0.59671 37.91250 1.000 95.23971 33 LYS D CA 1
ATOM 8110 C C . LYS D 1 57 ? -4.17130 -1.08877 37.74656 1.000 94.95949 33 LYS D C 1
ATOM 8111 O O . LYS D 1 57 ? -4.77312 -0.89473 36.69046 1.000 96.12183 33 LYS D O 1
ATOM 8117 N N . PHE D 1 58 ? -4.71397 -1.73430 38.76657 1.000 90.85177 34 PHE D N 1
ATOM 8118 C CA . PHE D 1 58 ? -6.10865 -2.13446 38.68896 1.000 90.86500 34 PHE D CA 1
ATOM 8119 C C . PHE D 1 58 ? -6.98998 -0.96518 39.10973 1.000 93.91358 34 PHE D C 1
ATOM 8120 O O . PHE D 1 58 ? -6.64828 -0.21265 40.02369 1.000 95.09544 34 PHE D O 1
ATOM 8128 N N . GLN D 1 59 ? -8.10021 -0.78569 38.40382 1.000 94.19440 35 GLN D N 1
ATOM 8129 C CA . GLN D 1 59 ? -9.10858 0.22709 38.69269 1.000 97.17303 35 GLN D CA 1
ATOM 8130 C C . GLN D 1 59 ? -10.49988 -0.36860 38.50945 1.000 97.06858 35 GLN D C 1
ATOM 8131 O O . GLN D 1 59 ? -10.68334 -1.27044 37.68464 1.000 95.48435 35 GLN D O 1
ATOM 8137 N N . PRO D 1 60 ? -11.49683 0.11588 39.25177 1.000 97.11306 36 PRO D N 1
ATOM 8138 C CA . PRO D 1 60 ? -12.87052 -0.38157 39.08794 1.000 97.36648 36 PRO D CA 1
ATOM 8139 C C . PRO D 1 60 ? -13.66009 0.35783 38.01843 1.000 100.18485 36 PRO D C 1
ATOM 8140 O O . PRO D 1 60 ? -13.50256 1.56137 37.80648 1.000 102.85083 36 PRO D O 1
ATOM 8144 N N . GLU D 1 61 ? -14.53426 -0.38432 37.33280 1.000 100.47727 37 GLU D N 1
ATOM 8145 C CA . GLU D 1 61 ? -15.40835 0.26270 36.35738 1.000 103.26766 37 GLU D CA 1
ATOM 8146 C C . GLU D 1 61 ? -16.37628 1.20033 37.04894 1.000 106.28922 37 GLU D C 1
ATOM 8147 O O . GLU D 1 61 ? -16.56396 2.34795 36.62852 1.000 109.32591 37 GLU D O 1
ATOM 8153 N N . SER D 1 62 ? -17.01077 0.71055 38.11085 1.000 105.05982 38 SER D N 1
ATOM 8154 C CA . SER D 1 62 ? -18.00053 1.47048 38.86400 1.000 107.82577 38 SER D CA 1
ATOM 8155 C C . SER D 1 62 ? -17.73904 1.20943 40.33723 1.000 106.50174 38 SER D C 1
ATOM 8156 O O . SER D 1 62 ? -18.18564 0.18384 40.87856 1.000 104.56623 38 SER D O 1
ATOM 8159 N N . PRO D 1 63 ? -17.02446 2.10462 41.02138 1.000 105.40440 39 PRO D N 1
ATOM 8160 C CA . PRO D 1 63 ? -16.88594 1.94978 42.47624 1.000 104.59430 39 PRO D CA 1
ATOM 8161 C C . PRO D 1 63 ? -18.23391 1.85758 43.16385 1.000 105.96369 39 PRO D C 1
ATOM 8162 O O . PRO D 1 63 ? -18.35268 1.20217 44.20946 1.000 104.44224 39 PRO D O 1
ATOM 8166 N N . SER D 1 64 ? -19.26642 2.48710 42.58980 1.000 106.95405 40 SER D N 1
ATOM 8167 C CA . SER D 1 64 ? -20.60481 2.38379 43.16079 1.000 108.46878 40 SER D CA 1
ATOM 8168 C C . SER D 1 64 ? -21.14200 0.95923 43.06002 1.000 105.87915 40 SER D C 1
ATOM 8169 O O . SER D 1 64 ? -21.70002 0.43499 44.03359 1.000 105.33052 40 SER D O 1
ATOM 8172 N N . LYS D 1 65 ? -20.95034 0.30557 41.90455 1.000 108.10465 41 LYS D N 1
ATOM 8173 C CA . LYS D 1 65 ? -21.34422 -1.09409 41.76789 1.000 105.46209 41 LYS D CA 1
ATOM 8174 C C . LYS D 1 65 ? -20.55992 -2.00613 42.69520 1.000 102.10430 41 LYS D C 1
ATOM 8175 O O . LYS D 1 65 ? -21.08957 -3.03202 43.13396 1.000 100.45819 41 LYS D O 1
ATOM 8181 N N . LEU D 1 66 ? -19.28985 -1.69536 42.96189 1.000 104.13851 42 LEU D N 1
ATOM 8182 C CA . LEU D 1 66 ? -18.53938 -2.51571 43.90982 1.000 101.15772 42 LEU D CA 1
ATOM 8183 C C . LEU D 1 66 ? -19.10454 -2.38603 45.31768 1.000 102.02861 42 LEU D C 1
ATOM 8184 O O . LEU D 1 66 ? -19.21711 -3.38517 46.03630 1.000 99.86807 42 LEU D O 1
ATOM 8189 N N . ALA D 1 67 ? -19.47952 -1.16290 45.71958 1.000 103.07636 43 ALA D N 1
ATOM 8190 C CA . ALA D 1 67 ? -20.04207 -0.93614 47.05023 1.000 104.30014 43 ALA D CA 1
ATOM 8191 C C . ALA D 1 67 ? -21.34152 -1.70691 47.26006 1.000 104.34676 43 ALA D C 1
ATOM 8192 O O . ALA D 1 67 ? -21.58585 -2.22726 48.35616 1.000 103.50159 43 ALA D O 1
ATOM 8194 N N . SER D 1 68 ? -22.19541 -1.77294 46.22985 1.000 105.33712 44 SER D N 1
ATOM 8195 C CA . SER D 1 68 ? -23.44153 -2.53256 46.32919 1.000 105.47444 44 SER D CA 1
ATOM 8196 C C . SER D 1 68 ? -23.16830 -4.02020 46.51610 1.000 101.67869 44 SER D C 1
ATOM 8197 O O . SER D 1 68 ? -23.79795 -4.67969 47.35062 1.000 101.13571 44 SER D O 1
ATOM 8200 N N . ALA D 1 69 ? -22.26167 -4.57743 45.71254 1.000 105.44588 45 ALA D N 1
ATOM 8201 C CA . ALA D 1 69 ? -21.93041 -5.99151 45.81544 1.000 101.83454 45 ALA D CA 1
ATOM 8202 C C . ALA D 1 69 ? -21.27423 -6.35623 47.13703 1.000 100.01257 45 ALA D C 1
ATOM 8203 O O . ALA D 1 69 ? -21.10948 -7.55206 47.40994 1.000 97.17797 45 ALA D O 1
ATOM 8205 N N . ILE D 1 70 ? -20.82512 -5.36271 47.90671 1.000 100.84221 46 ILE D N 1
ATOM 8206 C CA . ILE D 1 70 ? -20.26901 -5.55533 49.24590 1.000 99.65413 46 ILE D CA 1
ATOM 8207 C C . ILE D 1 70 ? -21.34956 -5.45597 50.32078 1.000 101.43472 46 ILE D C 1
ATOM 8208 O O . ILE D 1 70 ? -21.31542 -6.19355 51.30750 1.000 99.83235 46 ILE D O 1
ATOM 8213 N N . GLN D 1 71 ? -22.28949 -4.51472 50.16748 1.000 102.08776 47 GLN D N 1
ATOM 8214 C CA . GLN D 1 71 ? -23.53131 -4.50139 50.93833 1.000 104.05375 47 GLN D CA 1
ATOM 8215 C C . GLN D 1 71 ? -24.17377 -5.87826 50.87669 1.000 101.96803 47 GLN D C 1
ATOM 8216 O O . GLN D 1 71 ? -24.26643 -6.57063 51.90081 1.000 100.68148 47 GLN D O 1
ATOM 8222 N N . LYS D 1 72 ? -24.60179 -6.27147 49.66890 1.000 106.67937 48 LYS D N 1
ATOM 8223 C CA . LYS D 1 72 ? -25.22449 -7.57751 49.44697 1.000 104.80513 48 LYS D CA 1
ATOM 8224 C C . LYS D 1 72 ? -24.35514 -8.69125 50.01567 1.000 101.03623 48 LYS D C 1
ATOM 8225 O O . LYS D 1 72 ? -24.86030 -9.62512 50.64005 1.000 99.86930 48 LYS D O 1
ATOM 8231 N N . ALA D 1 73 ? -23.03956 -8.58888 49.84189 1.000 103.47017 49 ALA D N 1
ATOM 8232 C CA . ALA D 1 73 ? -22.15776 -9.60530 50.38930 1.000 100.02659 49 ALA D CA 1
ATOM 8233 C C . ALA D 1 73 ? -22.32471 -9.72550 51.90421 1.000 100.12658 49 ALA D C 1
ATOM 8234 O O . ALA D 1 73 ? -22.65949 -10.79754 52.43030 1.000 98.41190 49 ALA D O 1
ATOM 8236 N N . HIS D 1 74 ? -22.14457 -8.61413 52.61897 1.000 100.86777 50 HIS D N 1
ATOM 8237 C CA . HIS D 1 74 ? -22.21383 -8.64082 54.07645 1.000 101.12943 50 HIS D CA 1
ATOM 8238 C C . HIS D 1 74 ? -23.58195 -9.11176 54.57345 1.000 102.25404 50 HIS D C 1
ATOM 8239 O O . HIS D 1 74 ? -23.66902 -9.89182 55.52919 1.000 100.90826 50 HIS D O 1
ATOM 8246 N N . GLU D 1 75 ? -24.65763 -8.66194 53.92112 1.000 99.81913 51 GLU D N 1
ATOM 8247 C CA . GLU D 1 75 ? -26.00814 -9.10320 54.26338 1.000 101.11372 51 GLU D CA 1
ATOM 8248 C C . GLU D 1 75 ? -26.19526 -10.60361 54.03777 1.000 98.16867 51 GLU D C 1
ATOM 8249 O O . GLU D 1 75 ? -26.93050 -11.25833 54.78650 1.000 98.14817 51 GLU D O 1
ATOM 8255 N N . GLU D 1 76 ? -25.54343 -11.16911 53.01037 1.000 103.32630 52 GLU D N 1
ATOM 8256 C CA . GLU D 1 76 ? -25.59509 -12.61332 52.79581 1.000 102.39919 52 GLU D CA 1
ATOM 8257 C C . GLU D 1 76 ? -24.77971 -13.36241 53.82359 1.000 102.67015 52 GLU D C 1
ATOM 8258 O O . GLU D 1 76 ? -24.79542 -14.60063 53.82987 1.000 102.26400 52 GLU D O 1
ATOM 8264 N N . GLY D 1 77 ? -24.11313 -12.63132 54.71124 1.000 101.78026 53 GLY D N 1
ATOM 8265 C CA . GLY D 1 77 ? -23.23851 -13.20515 55.69950 1.000 102.22620 53 GLY D CA 1
ATOM 8266 C C . GLY D 1 77 ? -21.78935 -13.29785 55.29207 1.000 100.50101 53 GLY D C 1
ATOM 8267 O O . GLY D 1 77 ? -21.03146 -14.00918 55.95876 1.000 100.67471 53 GLY D O 1
ATOM 8268 N N . ILE D 1 78 ? -21.37665 -12.59642 54.23446 1.000 100.09121 54 ILE D N 1
ATOM 8269 C CA . ILE D 1 78 ? -19.99191 -12.60445 53.76235 1.000 98.45367 54 ILE D CA 1
ATOM 8270 C C . ILE D 1 78 ? -19.24096 -11.51089 54.51163 1.000 99.40511 54 ILE D C 1
ATOM 8271 O O . ILE D 1 78 ? -19.60143 -10.33288 54.42022 1.000 100.13093 54 ILE D O 1
ATOM 8276 N N . CYS D 1 79 ? -18.18884 -11.90028 55.24234 1.000 98.61695 55 CYS D N 1
ATOM 8277 C CA . CYS D 1 79 ? -17.47904 -11.00659 56.15867 1.000 99.88260 55 CYS D CA 1
ATOM 8278 C C . CYS D 1 79 ? -16.29230 -10.26247 55.54527 1.000 98.62729 55 CYS D C 1
ATOM 8279 O O . CYS D 1 79 ? -15.79195 -9.31407 56.17401 1.000 99.75006 55 CYS D O 1
ATOM 8282 N N . GLY D 1 80 ? -15.79330 -10.69625 54.39014 1.000 95.02356 56 GLY D N 1
ATOM 8283 C CA . GLY D 1 80 ? -14.62253 -10.06738 53.79936 1.000 93.88096 56 GLY D CA 1
ATOM 8284 C C . GLY D 1 80 ? -14.27460 -10.69437 52.46652 1.000 91.64859 56 GLY D C 1
ATOM 8285 O O . GLY D 1 80 ? -15.04355 -11.48433 51.91989 1.000 91.02956 56 GLY D O 1
ATOM 8286 N N . ILE D 1 81 ? -13.11912 -10.29706 51.91284 1.000 90.10038 57 ILE D N 1
ATOM 8287 C CA . ILE D 1 81 ? -12.62563 -10.86577 50.65694 1.000 88.07022 57 ILE D CA 1
ATOM 8288 C C . ILE D 1 81 ? -11.11340 -11.08787 50.71725 1.000 87.25043 57 ILE D C 1
ATOM 8289 O O . ILE D 1 81 ? -10.39332 -10.45187 51.48998 1.000 88.13828 57 ILE D O 1
ATOM 8294 N N . ARG D 1 82 ? -10.63747 -12.01579 49.88464 1.000 85.38749 58 ARG D N 1
ATOM 8295 C CA . ARG D 1 82 ? -9.21250 -12.27009 49.70252 1.000 84.42243 58 ARG D CA 1
ATOM 8296 C C . ARG D 1 82 ? -8.83765 -12.00155 48.25609 1.000 82.86321 58 ARG D C 1
ATOM 8297 O O . ARG D 1 82 ? -9.52851 -12.44873 47.33669 1.000 82.07446 58 ARG D O 1
ATOM 8305 N N . SER D 1 83 ? -7.74529 -11.27976 48.06119 1.000 80.59422 59 SER D N 1
ATOM 8306 C CA . SER D 1 83 ? -7.31862 -10.93945 46.72189 1.000 79.34727 59 SER D CA 1
ATOM 8307 C C . SER D 1 83 ? -6.82121 -12.17919 45.99492 1.000 77.86824 59 SER D C 1
ATOM 8308 O O . SER D 1 83 ? -6.24340 -13.08177 46.59780 1.000 77.77779 59 SER D O 1
ATOM 8311 N N . VAL D 1 84 ? -7.04870 -12.22713 44.68343 1.000 77.90345 60 VAL D N 1
ATOM 8312 C CA . VAL D 1 84 ? -6.45623 -13.30028 43.89584 1.000 76.57080 60 VAL D CA 1
ATOM 8313 C C . VAL D 1 84 ? -5.01737 -12.97001 43.59599 1.000 75.96176 60 VAL D C 1
ATOM 8314 O O . VAL D 1 84 ? -4.10316 -13.74204 43.90161 1.000 75.54490 60 VAL D O 1
ATOM 8318 N N . THR D 1 85 ? -4.81833 -11.80832 42.98952 1.000 75.87999 61 THR D N 1
ATOM 8319 C CA . THR D 1 85 ? -3.55702 -11.30504 42.47510 1.000 75.39182 61 THR D CA 1
ATOM 8320 C C . THR D 1 85 ? -3.04990 -10.17039 43.37137 1.000 76.49448 61 THR D C 1
ATOM 8321 O O . THR D 1 85 ? -3.81321 -9.53583 44.09966 1.000 77.65952 61 THR D O 1
ATOM 8325 N N . ARG D 1 86 ? -1.73235 -9.95271 43.34726 1.000 74.91242 62 ARG D N 1
ATOM 8326 C CA . ARG D 1 86 ? -1.14415 -8.85413 44.10580 1.000 76.01703 62 ARG D CA 1
ATOM 8327 C C . ARG D 1 86 ? -1.69883 -7.51470 43.64791 1.000 76.84346 62 ARG D C 1
ATOM 8328 O O . ARG D 1 86 ? -1.97042 -6.63549 44.46238 1.000 78.19821 62 ARG D O 1
ATOM 8336 N N . LEU D 1 87 ? -1.83826 -7.32005 42.34278 1.000 78.41839 63 LEU D N 1
ATOM 8337 C CA . LEU D 1 87 ? -2.36045 -6.05173 41.84347 1.000 79.40352 63 LEU D CA 1
ATOM 8338 C C . LEU D 1 87 ? -3.79045 -5.78501 42.31570 1.000 80.39172 63 LEU D C 1
ATOM 8339 O O . LEU D 1 87 ? -4.20482 -4.62312 42.39259 1.000 81.70626 63 LEU D O 1
ATOM 8344 N N . GLU D 1 88 ? -4.55788 -6.83728 42.62605 1.000 79.46428 64 GLU D N 1
ATOM 8345 C CA . GLU D 1 88 ? -5.91576 -6.64736 43.13219 1.000 80.46136 64 GLU D CA 1
ATOM 8346 C C . GLU D 1 88 ? -5.88490 -6.03040 44.51013 1.000 81.86983 64 GLU D C 1
ATOM 8347 O O . GLU D 1 88 ? -6.68371 -5.13693 44.82815 1.000 83.24223 64 GLU D O 1
ATOM 8353 N N . ASN D 1 89 ? -4.95027 -6.48970 45.33573 1.000 81.26787 65 ASN D N 1
ATOM 8354 C CA . ASN D 1 89 ? -4.81702 -5.95451 46.68268 1.000 82.74318 65 ASN D CA 1
ATOM 8355 C C . ASN D 1 89 ? -4.46231 -4.47494 46.65970 1.000 83.93793 65 ASN D C 1
ATOM 8356 O O . ASN D 1 89 ? -5.11444 -3.67045 47.33127 1.000 85.52184 65 ASN D O 1
ATOM 8361 N N . LEU D 1 90 ? -3.46744 -4.08717 45.85019 1.000 82.94206 66 LEU D N 1
ATOM 8362 C CA . LEU D 1 90 ? -3.11489 -2.67198 45.75174 1.000 84.20578 66 LEU D CA 1
ATOM 8363 C C . LEU D 1 90 ? -4.30043 -1.83694 45.29619 1.000 85.22718 66 LEU D C 1
ATOM 8364 O O . LEU D 1 90 ? -4.48446 -0.70477 45.76351 1.000 86.94941 66 LEU D O 1
ATOM 8369 N N . MET D 1 91 ? -5.13136 -2.38235 44.40417 1.000 87.43317 67 MET D N 1
ATOM 8370 C CA . MET D 1 91 ? -6.33437 -1.66285 44.01140 1.000 88.53064 67 MET D CA 1
ATOM 8371 C C . MET D 1 91 ? -7.24435 -1.43939 45.21143 1.000 89.95016 67 MET D C 1
ATOM 8372 O O . MET D 1 91 ? -7.70573 -0.31713 45.45100 1.000 91.68688 67 MET D O 1
ATOM 8377 N N . TRP D 1 92 ? -7.48563 -2.49462 46.00039 1.000 86.96547 68 TRP D N 1
ATOM 8378 C CA . TRP D 1 92 ? -8.35031 -2.37775 47.17500 1.000 88.39108 68 TRP D CA 1
ATOM 8379 C C . TRP D 1 92 ? -7.84708 -1.35147 48.19527 1.000 90.15138 68 TRP D C 1
ATOM 8380 O O . TRP D 1 92 ? -8.63515 -0.84381 48.99668 1.000 91.81296 68 TRP D O 1
ATOM 8391 N N . LYS D 1 93 ? -6.55838 -1.04181 48.19284 1.000 87.60652 69 LYS D N 1
ATOM 8392 C CA . LYS D 1 93 ? -6.03489 -0.00549 49.06712 1.000 89.39231 69 LYS D CA 1
ATOM 8393 C C . LYS D 1 93 ? -6.31044 1.37812 48.48714 1.000 90.74140 69 LYS D C 1
ATOM 8394 O O . LYS D 1 93 ? -6.86909 2.24089 49.16996 1.000 92.72541 69 LYS D O 1
ATOM 8400 N N . GLN D 1 94 ? -5.94622 1.59814 47.21203 1.000 96.53181 70 GLN D N 1
ATOM 8401 C CA . GLN D 1 94 ? -6.21967 2.87878 46.55727 1.000 97.94658 70 GLN D CA 1
ATOM 8402 C C . GLN D 1 94 ? -7.70807 3.21982 46.60035 1.000 99.16201 70 GLN D C 1
ATOM 8403 O O . GLN D 1 94 ? -8.07839 4.39865 46.67153 1.000 101.15789 70 GLN D O 1
ATOM 8409 N N . ILE D 1 95 ? -8.56628 2.20084 46.63702 1.000 96.86949 71 ILE D N 1
ATOM 8410 C CA . ILE D 1 95 ? -9.99143 2.36199 46.38126 1.000 97.67395 71 ILE D CA 1
ATOM 8411 C C . ILE D 1 95 ? -10.85326 2.41169 47.65102 1.000 99.12247 71 ILE D C 1
ATOM 8412 O O . ILE D 1 95 ? -12.02042 2.82650 47.57398 1.000 100.33631 71 ILE D O 1
ATOM 8417 N N . THR D 1 96 ? -10.34003 1.96662 48.79922 1.000 97.72619 72 THR D N 1
ATOM 8418 C CA . THR D 1 96 ? -11.19306 1.84126 49.98435 1.000 99.06138 72 THR D CA 1
ATOM 8419 C C . THR D 1 96 ? -11.71432 3.16296 50.56302 1.000 101.71417 72 THR D C 1
ATOM 8420 O O . THR D 1 96 ? -12.88131 3.21499 50.97904 1.000 102.86640 72 THR D O 1
ATOM 8424 N N . PRO D 1 97 ? -10.92595 4.24135 50.63796 1.000 99.61471 73 PRO D N 1
ATOM 8425 C CA . PRO D 1 97 ? -11.54985 5.53752 50.95563 1.000 102.23826 73 PRO D CA 1
ATOM 8426 C C . PRO D 1 97 ? -12.73157 5.89594 50.05517 1.000 102.71085 73 PRO D C 1
ATOM 8427 O O . PRO D 1 97 ? -13.76487 6.32640 50.57799 1.000 104.51189 73 PRO D O 1
ATOM 8431 N N . GLU D 1 98 ? -12.65832 5.67544 48.73919 1.000 105.47830 74 GLU D N 1
ATOM 8432 C CA . GLU D 1 98 ? -13.80912 6.01670 47.90470 1.000 106.16431 74 GLU D CA 1
ATOM 8433 C C . GLU D 1 98 ? -14.97481 5.07138 48.17344 1.000 105.61364 74 GLU D C 1
ATOM 8434 O O . GLU D 1 98 ? -16.13604 5.48771 48.09540 1.000 107.04814 74 GLU D O 1
ATOM 8440 N N . LEU D 1 99 ? -14.69033 3.81364 48.52260 1.000 104.74095 75 LEU D N 1
ATOM 8441 C CA . LEU D 1 99 ? -15.75874 2.86075 48.80898 1.000 104.29187 75 LEU D CA 1
ATOM 8442 C C . LEU D 1 99 ? -16.46865 3.16904 50.12594 1.000 106.32883 75 LEU D C 1
ATOM 8443 O O . LEU D 1 99 ? -17.69160 3.00742 50.22861 1.000 107.07311 75 LEU D O 1
ATOM 8448 N N . ASN D 1 100 ? -15.72594 3.60599 51.14687 1.000 103.82201 76 ASN D N 1
ATOM 8449 C CA . ASN D 1 100 ? -16.35719 3.92643 52.42549 1.000 105.97662 76 ASN D CA 1
ATOM 8450 C C . ASN D 1 100 ? -17.23000 5.16850 52.33771 1.000 108.38010 76 ASN D C 1
ATOM 8451 O O . ASN D 1 100 ? -18.20892 5.28596 53.08071 1.000 110.03488 76 ASN D O 1
ATOM 8456 N N . HIS D 1 101 ? -16.92826 6.07631 51.41247 1.000 110.84434 77 HIS D N 1
ATOM 8457 C CA . HIS D 1 101 ? -17.76779 7.25739 51.26002 1.000 113.28967 77 HIS D CA 1
ATOM 8458 C C . HIS D 1 101 ? -19.06966 6.92413 50.53806 1.000 113.11909 77 HIS D C 1
ATOM 8459 O O . HIS D 1 101 ? -20.13457 7.43589 50.91785 1.000 115.17699 77 HIS D O 1
ATOM 8466 N N . ILE D 1 102 ? -19.01060 6.06885 49.50518 1.000 112.58699 78 ILE D N 1
ATOM 8467 C CA . ILE D 1 102 ? -20.24460 5.62544 48.85775 1.000 112.38256 78 ILE D CA 1
ATOM 8468 C C . ILE D 1 102 ? -21.12161 4.88717 49.86030 1.000 112.69521 78 ILE D C 1
ATOM 8469 O O . ILE D 1 102 ? -22.35541 5.01376 49.84116 1.000 113.95305 78 ILE D O 1
ATOM 8474 N N . LEU D 1 103 ? -20.50237 4.15725 50.78682 1.000 111.86880 79 LEU D N 1
ATOM 8475 C CA . LEU D 1 103 ? -21.27280 3.44064 51.79166 1.000 112.35369 79 LEU D CA 1
ATOM 8476 C C . LEU D 1 103 ? -21.96742 4.38937 52.76667 1.000 115.30233 79 LEU D C 1
ATOM 8477 O O . LEU D 1 103 ? -23.09779 4.12436 53.19010 1.000 116.31037 79 LEU D O 1
ATOM 8482 N N . SER D 1 104 ? -21.33184 5.50334 53.13822 1.000 113.72049 80 SER D N 1
ATOM 8483 C CA . SER D 1 104 ? -21.96833 6.36762 54.13007 1.000 116.67133 80 SER D CA 1
ATOM 8484 C C . SER D 1 104 ? -23.16513 7.11636 53.55031 1.000 118.35461 80 SER D C 1
ATOM 8485 O O . SER D 1 104 ? -24.26903 7.06003 54.10694 1.000 119.83052 80 SER D O 1
ATOM 8488 N N . GLU D 1 105 ? -22.98036 7.78443 52.40488 1.000 119.42362 81 GLU D N 1
ATOM 8489 C CA . GLU D 1 105 ? -24.08201 8.53930 51.80753 1.000 121.24167 81 GLU D CA 1
ATOM 8490 C C . GLU D 1 105 ? -25.22809 7.63780 51.36572 1.000 120.35598 81 GLU D C 1
ATOM 8491 O O . GLU D 1 105 ? -26.38461 8.07909 51.36114 1.000 122.27567 81 GLU D O 1
ATOM 8497 N N . ASN D 1 106 ? -24.93594 6.38868 50.97886 1.000 119.98653 82 ASN D N 1
ATOM 8498 C CA . ASN D 1 106 ? -25.98671 5.42976 50.65429 1.000 119.15445 82 ASN D CA 1
ATOM 8499 C C . ASN D 1 106 ? -26.53992 4.72221 51.89764 1.000 119.63415 82 ASN D C 1
ATOM 8500 O O . ASN D 1 106 ? -27.26384 3.72680 51.75217 1.000 118.69140 82 ASN D O 1
ATOM 8505 N N . GLU D 1 107 ? -26.19677 5.22071 53.10250 1.000 116.23198 83 GLU D N 1
ATOM 8506 C CA . GLU D 1 107 ? -26.91204 4.94294 54.36511 1.000 117.78886 83 GLU D CA 1
ATOM 8507 C C . GLU D 1 107 ? -26.77958 3.47907 54.81230 1.000 115.94904 83 GLU D C 1
ATOM 8508 O O . GLU D 1 107 ? -27.77442 2.80104 55.09188 1.000 116.27131 83 GLU D O 1
ATOM 8514 N N . VAL D 1 108 ? -25.54088 2.99618 54.89980 1.000 117.30511 84 VAL D N 1
ATOM 8515 C CA . VAL D 1 108 ? -25.27156 1.62978 55.34224 1.000 115.70294 84 VAL D CA 1
ATOM 8516 C C . VAL D 1 108 ? -24.15018 1.67144 56.36490 1.000 116.00794 84 VAL D C 1
ATOM 8517 O O . VAL D 1 108 ? -23.06574 2.20125 56.08952 1.000 115.42357 84 VAL D O 1
ATOM 8521 N N . LYS D 1 109 ? -24.42081 1.12101 57.54638 1.000 113.88258 85 LYS D N 1
ATOM 8522 C CA . LYS D 1 109 ? -23.48696 1.11994 58.67053 1.000 114.64858 85 LYS D CA 1
ATOM 8523 C C . LYS D 1 109 ? -22.50869 -0.05090 58.51471 1.000 112.21689 85 LYS D C 1
ATOM 8524 O O . LYS D 1 109 ? -22.68021 -1.14692 59.06120 1.000 111.93451 85 LYS D O 1
ATOM 8530 N N . LEU D 1 110 ? -21.49752 0.16283 57.67969 1.000 111.64335 86 LEU D N 1
ATOM 8531 C CA . LEU D 1 110 ? -20.47545 -0.85107 57.46545 1.000 109.39560 86 LEU D CA 1
ATOM 8532 C C . LEU D 1 110 ? -19.16813 -0.17915 57.08062 1.000 108.65561 86 LEU D C 1
ATOM 8533 O O . LEU D 1 110 ? -19.14106 0.62505 56.14384 1.000 108.33645 86 LEU D O 1
ATOM 8538 N N . THR D 1 111 ? -18.09754 -0.49364 57.80660 1.000 107.46947 87 THR D N 1
ATOM 8539 C CA . THR D 1 111 ? -16.77200 0.05786 57.53776 1.000 106.82228 87 THR D CA 1
ATOM 8540 C C . THR D 1 111 ? -15.91790 -0.97685 56.81134 1.000 104.09426 87 THR D C 1
ATOM 8541 O O . THR D 1 111 ? -15.90336 -2.15147 57.19754 1.000 103.39533 87 THR D O 1
ATOM 8545 N N . ILE D 1 112 ? -15.23449 -0.54655 55.74431 1.000 105.63025 88 ILE D N 1
ATOM 8546 C CA . ILE D 1 112 ? -14.29961 -1.40465 55.01460 1.000 103.16676 88 ILE D CA 1
ATOM 8547 C C . ILE D 1 112 ? -12.88440 -1.18741 55.53327 1.000 103.26558 88 ILE D C 1
ATOM 8548 O O . ILE D 1 112 ? -12.41104 -0.04644 55.61988 1.000 104.39314 88 ILE D O 1
ATOM 8553 N N . MET D 1 113 ? -12.20797 -2.28890 55.87095 1.000 101.43418 89 MET D N 1
ATOM 8554 C CA . MET D 1 113 ? -10.81616 -2.27993 56.31507 1.000 101.35620 89 MET D CA 1
ATOM 8555 C C . MET D 1 113 ? -10.00336 -3.26858 55.48699 1.000 98.87032 89 MET D C 1
ATOM 8556 O O . MET D 1 113 ? -10.33091 -4.45984 55.45638 1.000 97.90962 89 MET D O 1
ATOM 8561 N N . THR D 1 114 ? -8.94431 -2.79825 54.82151 1.000 95.91726 90 THR D N 1
ATOM 8562 C CA . THR D 1 114 ? -8.11990 -3.69448 54.01045 1.000 93.65957 90 THR D CA 1
ATOM 8563 C C . THR D 1 114 ? -6.69013 -3.71495 54.54308 1.000 93.77358 90 THR D C 1
ATOM 8564 O O . THR D 1 114 ? -6.09867 -2.65717 54.78742 1.000 94.87263 90 THR D O 1
ATOM 8568 N N . GLY D 1 115 ? -6.13362 -4.92146 54.70047 1.000 90.82876 91 GLY D N 1
ATOM 8569 C CA . GLY D 1 115 ? -4.82033 -5.11652 55.25900 1.000 91.01304 91 GLY D CA 1
ATOM 8570 C C . GLY D 1 115 ? -3.80652 -5.51860 54.21463 1.000 88.94979 91 GLY D C 1
ATOM 8571 O O . GLY D 1 115 ? -3.97557 -5.26292 53.01754 1.000 87.63468 91 GLY D O 1
ATOM 8572 N N . ASP D 1 116 ? -2.72952 -6.15449 54.66887 1.000 89.28475 92 ASP D N 1
ATOM 8573 C CA . ASP D 1 116 ? -1.63148 -6.47464 53.76716 1.000 87.55386 92 ASP D CA 1
ATOM 8574 C C . ASP D 1 116 ? -1.70631 -7.92474 53.28381 1.000 85.94443 92 ASP D C 1
ATOM 8575 O O . ASP D 1 116 ? -2.61089 -8.69132 53.63850 1.000 86.16805 92 ASP D O 1
ATOM 8580 N N . ILE D 1 117 ? -0.70362 -8.30088 52.47602 1.000 87.46284 93 ILE D N 1
ATOM 8581 C CA . ILE D 1 117 ? -0.66353 -9.57131 51.75879 1.000 85.80513 93 ILE D CA 1
ATOM 8582 C C . ILE D 1 117 ? 0.30675 -10.51753 52.44361 1.000 86.04272 93 ILE D C 1
ATOM 8583 O O . ILE D 1 117 ? 1.44456 -10.14484 52.75281 1.000 86.47237 93 ILE D O 1
ATOM 8588 N N . LYS D 1 118 ? -0.14908 -11.74752 52.67634 1.000 88.06350 94 LYS D N 1
ATOM 8589 C CA . LYS D 1 118 ? 0.68095 -12.83647 53.18762 1.000 88.26939 94 LYS D CA 1
ATOM 8590 C C . LYS D 1 118 ? 1.58080 -13.41788 52.10263 1.000 86.48810 94 LYS D C 1
ATOM 8591 O O . LYS D 1 118 ? 1.83660 -12.76657 51.08804 1.000 85.32747 94 LYS D O 1
ATOM 8597 N N . GLY D 1 119 ? 2.08560 -14.62801 52.30342 1.000 80.56913 95 GLY D N 1
ATOM 8598 C CA . GLY D 1 119 ? 2.86032 -15.24882 51.25716 1.000 78.97125 95 GLY D CA 1
ATOM 8599 C C . GLY D 1 119 ? 1.91372 -15.66896 50.16485 1.000 77.57532 95 GLY D C 1
ATOM 8600 O O . GLY D 1 119 ? 1.64960 -14.89283 49.23901 1.000 76.63247 95 GLY D O 1
ATOM 8601 N N . ILE D 1 120 ? 1.35440 -16.87657 50.28884 1.000 77.24003 96 ILE D N 1
ATOM 8602 C CA . ILE D 1 120 ? 0.35781 -17.34415 49.33383 1.000 76.14647 96 ILE D CA 1
ATOM 8603 C C . ILE D 1 120 ? -0.90151 -16.50939 49.48363 1.000 76.62161 96 ILE D C 1
ATOM 8604 O O . ILE D 1 120 ? -1.33060 -16.20140 50.60682 1.000 78.12879 96 ILE D O 1
ATOM 8609 N N . MET D 1 121 ? -1.51856 -16.15612 48.35629 1.000 76.81715 97 MET D N 1
ATOM 8610 C CA . MET D 1 121 ? -2.78351 -15.43292 48.38845 1.000 77.28797 97 MET D CA 1
ATOM 8611 C C . MET D 1 121 ? -3.91267 -16.44361 48.45327 1.000 77.45955 97 MET D C 1
ATOM 8612 O O . MET D 1 121 ? -4.53252 -16.80610 47.46233 1.000 76.51646 97 MET D O 1
ATOM 8617 N N . GLN D 1 122 ? -4.16197 -16.90643 49.66396 1.000 80.57798 98 GLN D N 1
ATOM 8618 C CA . GLN D 1 122 ? -5.15133 -17.93743 49.90364 1.000 81.05727 98 GLN D CA 1
ATOM 8619 C C . GLN D 1 122 ? -6.49739 -17.56617 49.31838 1.000 80.81410 98 GLN D C 1
ATOM 8620 O O . GLN D 1 122 ? -6.90803 -16.40362 49.33908 1.000 81.13311 98 GLN D O 1
ATOM 8626 N N . ALA D 1 123 ? -7.18310 -18.58184 48.82130 1.000 79.54587 99 ALA D N 1
ATOM 8627 C CA . ALA D 1 123 ? -8.49378 -18.41515 48.23242 1.000 79.39321 99 ALA D CA 1
ATOM 8628 C C . ALA D 1 123 ? -9.56447 -18.39092 49.30775 1.000 81.03757 99 ALA D C 1
ATOM 8629 O O . ALA D 1 123 ? -9.41387 -18.98605 50.37673 1.000 82.23505 99 ALA D O 1
ATOM 8631 N N . GLY D 1 124 ? -10.66096 -17.70918 49.00090 1.000 83.25369 100 GLY D N 1
ATOM 8632 C CA . GLY D 1 124 ? -11.84392 -17.72887 49.83645 1.000 84.76153 100 GLY D CA 1
ATOM 8633 C C . GLY D 1 124 ? -12.94916 -18.48764 49.13304 1.000 84.44735 100 GLY D C 1
ATOM 8634 O O . GLY D 1 124 ? -12.92475 -18.60567 47.91278 1.000 83.10954 100 GLY D O 1
ATOM 8635 N N . LYS D 1 125 ? -13.93936 -18.98176 49.87868 1.000 86.74840 101 LYS D N 1
ATOM 8636 C CA . LYS D 1 125 ? -14.91906 -19.91764 49.33094 1.000 86.64906 101 LYS D CA 1
ATOM 8637 C C . LYS D 1 125 ? -16.22464 -19.23181 48.93601 1.000 86.97984 101 LYS D C 1
ATOM 8638 O O . LYS D 1 125 ? -17.16464 -19.91314 48.51830 1.000 87.09642 101 LYS D O 1
ATOM 8644 N N . ARG D 1 126 ? -16.32770 -17.92804 49.11945 1.000 88.97122 102 ARG D N 1
ATOM 8645 C CA . ARG D 1 126 ? -17.49993 -17.13868 48.76348 1.000 89.45275 102 ARG D CA 1
ATOM 8646 C C . ARG D 1 126 ? -17.17657 -16.27729 47.54704 1.000 88.21012 102 ARG D C 1
ATOM 8647 O O . ARG D 1 126 ? -16.08874 -16.38683 46.97325 1.000 86.94539 102 ARG D O 1
ATOM 8655 N N . SER D 1 127 ? -18.12476 -15.42504 47.15064 1.000 91.64981 103 SER D N 1
ATOM 8656 C CA . SER D 1 127 ? -17.96753 -14.59580 45.96223 1.000 90.80499 103 SER D CA 1
ATOM 8657 C C . SER D 1 127 ? -18.96059 -13.43661 45.96917 1.000 92.00768 103 SER D C 1
ATOM 8658 O O . SER D 1 127 ? -20.04548 -13.54612 46.55713 1.000 93.24193 103 SER D O 1
ATOM 8661 N N . LEU D 1 128 ? -18.56586 -12.32685 45.33137 1.000 92.31146 104 LEU D N 1
ATOM 8662 C CA . LEU D 1 128 ? -19.42786 -11.17992 45.07763 1.000 93.43387 104 LEU D CA 1
ATOM 8663 C C . LEU D 1 128 ? -20.32118 -11.44593 43.85580 1.000 93.16210 104 LEU D C 1
ATOM 8664 O O . LEU D 1 128 ? -20.10828 -12.40285 43.09837 1.000 91.97416 104 LEU D O 1
ATOM 8669 N N . ARG D 1 129 ? -21.36803 -10.63012 43.69045 1.000 98.01261 105 ARG D N 1
ATOM 8670 C CA . ARG D 1 129 ? -22.27077 -10.78130 42.55492 1.000 98.05506 105 ARG D CA 1
ATOM 8671 C C . ARG D 1 129 ? -22.70422 -9.39957 42.05768 1.000 99.21834 105 ARG D C 1
ATOM 8672 O O . ARG D 1 129 ? -23.01774 -8.52482 42.89203 1.000 100.59396 105 ARG D O 1
ATOM 8680 N N . PRO D 1 130 ? -22.79292 -9.17024 40.74659 1.000 96.17935 106 PRO D N 1
ATOM 8681 C CA . PRO D 1 130 ? -23.18510 -7.88505 40.16400 1.000 97.45981 106 PRO D CA 1
ATOM 8682 C C . PRO D 1 130 ? -24.69487 -7.58755 40.12443 1.000 99.13842 106 PRO D C 1
ATOM 8683 O O . PRO D 1 130 ? -25.07431 -6.48301 39.71993 1.000 100.48318 106 PRO D O 1
ATOM 8687 N N . GLN D 1 155 ? -18.71411 -2.57830 63.39104 1.000 114.35500 131 GLN D N 1
ATOM 8688 C CA . GLN D 1 155 ? -19.21202 -3.54224 62.39590 1.000 112.02360 131 GLN D CA 1
ATOM 8689 C C . GLN D 1 155 ? -18.37915 -3.48482 61.10007 1.000 109.26055 131 GLN D C 1
ATOM 8690 O O . GLN D 1 155 ? -18.33922 -2.43929 60.45338 1.000 109.11705 131 GLN D O 1
ATOM 8696 N N . THR D 1 156 ? -17.73870 -4.59019 60.69543 1.000 108.52272 132 THR D N 1
ATOM 8697 C CA . THR D 1 156 ? -16.52171 -4.48243 59.89007 1.000 106.50800 132 THR D CA 1
ATOM 8698 C C . THR D 1 156 ? -16.44624 -5.52059 58.75869 1.000 103.80409 132 THR D C 1
ATOM 8699 O O . THR D 1 156 ? -17.02287 -6.60736 58.85451 1.000 103.50339 132 THR D O 1
ATOM 8703 N N . PHE D 1 157 ? -15.73085 -5.15747 57.67077 1.000 103.74576 133 PHE D N 1
ATOM 8704 C CA . PHE D 1 157 ? -15.53413 -5.96589 56.44815 1.000 101.18831 133 PHE D CA 1
ATOM 8705 C C . PHE D 1 157 ? -14.04465 -6.02371 56.07508 1.000 99.74897 133 PHE D C 1
ATOM 8706 O O . PHE D 1 157 ? -13.48697 -5.02684 55.60183 1.000 99.57987 133 PHE D O 1
ATOM 8714 N N . LEU D 1 158 ? -13.39808 -7.18728 56.24291 1.000 97.52210 134 LEU D N 1
ATOM 8715 C CA . LEU D 1 158 ? -11.93613 -7.29559 56.15247 1.000 96.56529 134 LEU D CA 1
ATOM 8716 C C . LEU D 1 158 ? -11.45411 -7.74131 54.76562 1.000 94.06888 134 LEU D C 1
ATOM 8717 O O . LEU D 1 158 ? -11.74536 -8.85902 54.32148 1.000 92.89621 134 LEU D O 1
ATOM 8722 N N . ILE D 1 159 ? -10.66179 -6.89514 54.10888 1.000 92.61500 135 ILE D N 1
ATOM 8723 C CA . ILE D 1 159 ? -10.03051 -7.23864 52.83620 1.000 90.44272 135 ILE D CA 1
ATOM 8724 C C . ILE D 1 159 ? -8.56899 -7.58195 53.10404 1.000 89.89525 135 ILE D C 1
ATOM 8725 O O . ILE D 1 159 ? -7.78677 -6.72313 53.53306 1.000 90.73749 135 ILE D O 1
ATOM 8730 N N . ASP D 1 160 ? -8.20285 -8.83269 52.84120 1.000 88.66571 136 ASP D N 1
ATOM 8731 C CA . ASP D 1 160 ? -6.81613 -9.32696 52.97464 1.000 88.01642 136 ASP D CA 1
ATOM 8732 C C . ASP D 1 160 ? -6.40906 -9.21823 54.44299 1.000 89.91886 136 ASP D C 1
ATOM 8733 O O . ASP D 1 160 ? -7.20866 -9.53638 55.33650 1.000 91.30474 136 ASP D O 1
ATOM 8738 N N . GLY D 1 161 ? -5.18680 -8.77689 54.71482 1.000 89.80472 137 GLY D N 1
ATOM 8739 C CA . GLY D 1 161 ? -4.65436 -8.78756 56.05463 1.000 91.61302 137 GLY D CA 1
ATOM 8740 C C . GLY D 1 161 ? -4.23989 -10.18950 56.44942 1.000 91.40372 137 GLY D C 1
ATOM 8741 O O . GLY D 1 161 ? -4.21040 -11.09285 55.61078 1.000 89.70965 137 GLY D O 1
ATOM 8742 N N . PRO D 1 162 ? -3.91065 -10.40812 57.72236 1.000 92.77528 138 PRO D N 1
ATOM 8743 C CA . PRO D 1 162 ? -3.51942 -11.74753 58.17339 1.000 92.94140 138 PRO D CA 1
ATOM 8744 C C . PRO D 1 162 ? -4.74080 -12.61106 58.42388 1.000 93.39960 138 PRO D C 1
ATOM 8745 O O . PRO D 1 162 ? -5.87978 -12.17872 58.28308 1.000 93.58974 138 PRO D O 1
ATOM 8749 N N . GLU D 1 163 ? -4.48822 -13.86884 58.74369 1.000 98.50367 139 GLU D N 1
ATOM 8750 C CA . GLU D 1 163 ? -5.63281 -14.73312 58.96762 1.000 99.04532 139 GLU D CA 1
ATOM 8751 C C . GLU D 1 163 ? -6.27615 -14.45793 60.33917 1.000 101.77394 139 GLU D C 1
ATOM 8752 O O . GLU D 1 163 ? -5.69553 -13.81699 61.23187 1.000 103.42238 139 GLU D O 1
ATOM 8758 N N . THR D 1 164 ? -7.50668 -14.94245 60.49227 1.000 99.58184 140 THR D N 1
ATOM 8759 C CA . THR D 1 164 ? -8.29657 -14.71184 61.69518 1.000 102.16974 140 THR D CA 1
ATOM 8760 C C . THR D 1 164 ? -9.43437 -15.71187 61.70745 1.000 102.48652 140 THR D C 1
ATOM 8761 O O . THR D 1 164 ? -10.00852 -16.04209 60.66811 1.000 100.66396 140 THR D O 1
ATOM 8765 N N . ALA D 1 165 ? -9.80236 -16.13461 62.90981 1.000 101.18777 141 ALA D N 1
ATOM 8766 C CA . ALA D 1 165 ? -10.92703 -17.04493 63.03271 1.000 101.85700 141 ALA D CA 1
ATOM 8767 C C . ALA D 1 165 ? -12.24801 -16.30193 63.04996 1.000 102.40291 141 ALA D C 1
ATOM 8768 O O . ALA D 1 165 ? -13.28411 -16.90980 62.75966 1.000 102.25456 141 ALA D O 1
ATOM 8770 N N . GLU D 1 166 ? -12.22745 -15.00160 63.37508 1.000 105.41610 142 GLU D N 1
ATOM 8771 C CA . GLU D 1 166 ? -13.45909 -14.22107 63.35963 1.000 106.01542 142 GLU D CA 1
ATOM 8772 C C . GLU D 1 166 ? -14.00524 -14.07073 61.94771 1.000 103.49499 142 GLU D C 1
ATOM 8773 O O . GLU D 1 166 ? -15.22048 -13.90958 61.78087 1.000 103.81132 142 GLU D O 1
ATOM 8779 N N . CYS D 1 167 ? -13.12687 -14.11819 60.93113 1.000 104.74209 143 CYS D N 1
ATOM 8780 C CA . CYS D 1 167 ? -13.51130 -14.01636 59.51836 1.000 102.37506 143 CYS D CA 1
ATOM 8781 C C . CYS D 1 167 ? -12.59647 -14.92901 58.70243 1.000 100.34509 143 CYS D C 1
ATOM 8782 O O . CYS D 1 167 ? -11.62150 -14.48189 58.08113 1.000 98.92516 143 CYS D O 1
ATOM 8785 N N . PRO D 1 168 ? -12.88301 -16.22568 58.68478 1.000 98.52090 144 PRO D N 1
ATOM 8786 C CA . PRO D 1 168 ? -11.99216 -17.18492 58.02906 1.000 96.93442 144 PRO D CA 1
ATOM 8787 C C . PRO D 1 168 ? -12.12064 -17.09959 56.51451 1.000 94.47095 144 PRO D C 1
ATOM 8788 O O . PRO D 1 168 ? -13.00759 -16.43825 55.97034 1.000 94.07262 144 PRO D O 1
ATOM 8792 N N . ASN D 1 169 ? -11.23512 -17.82310 55.82750 1.000 93.44797 145 ASN D N 1
ATOM 8793 C CA . ASN D 1 169 ? -11.27963 -17.79067 54.37085 1.000 91.23694 145 ASN D CA 1
ATOM 8794 C C . ASN D 1 169 ? -12.57289 -18.40307 53.84500 1.000 91.04587 145 ASN D C 1
ATOM 8795 O O . ASN D 1 169 ? -13.04912 -18.01675 52.76811 1.000 89.77665 145 ASN D O 1
ATOM 8800 N N . THR D 1 170 ? -13.16401 -19.33649 54.60101 1.000 92.28719 146 THR D N 1
ATOM 8801 C CA . THR D 1 170 ? -14.46635 -19.90524 54.24563 1.000 92.44989 146 THR D CA 1
ATOM 8802 C C . THR D 1 170 ? -15.55418 -18.84150 54.09365 1.000 92.76071 146 THR D C 1
ATOM 8803 O O . THR D 1 170 ? -16.53630 -19.05904 53.37238 1.000 92.29878 146 THR D O 1
ATOM 8807 N N . ASN D 1 171 ? -15.41897 -17.69566 54.75679 1.000 94.06794 147 ASN D N 1
ATOM 8808 C CA . ASN D 1 171 ? -16.45253 -16.67316 54.68022 1.000 94.63466 147 ASN D CA 1
ATOM 8809 C C . ASN D 1 171 ? -15.97139 -15.43389 53.92099 1.000 93.48231 147 ASN D C 1
ATOM 8810 O O . ASN D 1 171 ? -16.55008 -14.34977 54.07824 1.000 94.30967 147 ASN D O 1
ATOM 8815 N N . ARG D 1 172 ? -14.94571 -15.58216 53.07469 1.000 90.44708 148 ARG D N 1
ATOM 8816 C CA . ARG D 1 172 ? -14.39379 -14.49107 52.28042 1.000 89.37226 148 ARG D CA 1
ATOM 8817 C C . ARG D 1 172 ? -14.70568 -14.68125 50.80432 1.000 87.68995 148 ARG D C 1
ATOM 8818 O O . ARG D 1 172 ? -14.66025 -15.80386 50.29330 1.000 86.77561 148 ARG D O 1
ATOM 8826 N N . ALA D 1 173 ? -15.01918 -13.57779 50.12629 1.000 87.44614 149 ALA D N 1
ATOM 8827 C CA . ALA D 1 173 ? -15.18102 -13.58915 48.68341 1.000 86.01293 149 ALA D CA 1
ATOM 8828 C C . ALA D 1 173 ? -13.80496 -13.58406 48.04302 1.000 84.57129 149 ALA D C 1
ATOM 8829 O O . ALA D 1 173 ? -12.83732 -13.09669 48.62253 1.000 84.80635 149 ALA D O 1
ATOM 8831 N N . TRP D 1 174 ? -13.71076 -14.16015 46.85241 1.000 82.46335 150 TRP D N 1
ATOM 8832 C CA . TRP D 1 174 ? -12.41142 -14.33093 46.22140 1.000 81.11818 150 TRP D CA 1
ATOM 8833 C C . TRP D 1 174 ? -12.65103 -14.55997 44.74612 1.000 79.95865 150 TRP D C 1
ATOM 8834 O O . TRP D 1 174 ? -13.59549 -15.25862 44.37715 1.000 79.96695 150 TRP D O 1
ATOM 8845 N N . ASN D 1 175 ? -11.81883 -13.95537 43.90988 1.000 81.71484 151 ASN D N 1
ATOM 8846 C CA . ASN D 1 175 ? -11.88790 -14.19295 42.47269 1.000 80.70416 151 ASN D CA 1
ATOM 8847 C C . ASN D 1 175 ? -13.27332 -13.81525 41.96216 1.000 81.36784 151 ASN D C 1
ATOM 8848 O O . ASN D 1 175 ? -14.02164 -14.63802 41.43028 1.000 81.16627 151 ASN D O 1
ATOM 8853 N N . SER D 1 176 ? -13.61466 -12.54620 42.17629 1.000 84.20401 152 SER D N 1
ATOM 8854 C CA . SER D 1 176 ? -14.88895 -12.00653 41.73188 1.000 85.07622 152 SER D CA 1
ATOM 8855 C C . SER D 1 176 ? -14.71445 -10.84094 40.77577 1.000 85.24965 152 SER D C 1
ATOM 8856 O O . SER D 1 176 ? -15.70364 -10.23493 40.36114 1.000 86.17246 152 SER D O 1
ATOM 8859 N N . LEU D 1 177 ? -13.48964 -10.53213 40.39052 1.000 85.71962 153 LEU D N 1
ATOM 8860 C CA . LEU D 1 177 ? -13.21860 -9.46914 39.44286 1.000 85.98027 153 LEU D CA 1
ATOM 8861 C C . LEU D 1 177 ? -12.58719 -10.07941 38.20499 1.000 84.75639 153 LEU D C 1
ATOM 8862 O O . LEU D 1 177 ? -11.76368 -11.00094 38.30086 1.000 83.62255 153 LEU D O 1
ATOM 8867 N N . GLU D 1 178 ? -13.00898 -9.58687 37.04492 1.000 88.51486 154 GLU D N 1
ATOM 8868 C CA . GLU D 1 178 ? -12.37633 -9.89076 35.77620 1.000 87.70659 154 GLU D CA 1
ATOM 8869 C C . GLU D 1 178 ? -12.16100 -8.58718 35.02778 1.000 88.62289 154 GLU D C 1
ATOM 8870 O O . GLU D 1 178 ? -12.68747 -7.54357 35.40563 1.000 89.92959 154 GLU D O 1
ATOM 8876 N N . VAL D 1 179 ? -11.37649 -8.64729 33.97014 1.000 86.36464 155 VAL D N 1
ATOM 8877 C CA . VAL D 1 179 ? -11.00348 -7.45457 33.22230 1.000 87.30568 155 VAL D CA 1
ATOM 8878 C C . VAL D 1 179 ? -12.14953 -7.05750 32.30312 1.000 88.57170 155 VAL D C 1
ATOM 8879 O O . VAL D 1 179 ? -12.87864 -7.91650 31.79599 1.000 88.30459 155 VAL D O 1
ATOM 8883 N N . GLU D 1 180 ? -12.34997 -5.74687 32.13441 1.000 92.23393 156 GLU D N 1
ATOM 8884 C CA . GLU D 1 180 ? -13.29287 -5.21390 31.15269 1.000 93.74147 156 GLU D CA 1
ATOM 8885 C C . GLU D 1 180 ? -12.57046 -4.80300 29.86845 1.000 94.15577 156 GLU D C 1
ATOM 8886 O O . GLU D 1 180 ? -12.80221 -5.39693 28.80477 1.000 94.05986 156 GLU D O 1
ATOM 8892 N N . ASP D 1 181 ? -11.70514 -3.79216 29.95615 1.000 96.74797 157 ASP D N 1
ATOM 8893 C CA . ASP D 1 181 ? -10.86670 -3.36397 28.83085 1.000 97.21160 157 ASP D CA 1
ATOM 8894 C C . ASP D 1 181 ? -9.64803 -2.64329 29.40666 1.000 97.11130 157 ASP D C 1
ATOM 8895 O O . ASP D 1 181 ? -9.30944 -2.82644 30.58084 1.000 96.20840 157 ASP D O 1
ATOM 8900 N N . TYR D 1 182 ? -8.96889 -1.85712 28.56719 1.000 100.29841 158 TYR D N 1
ATOM 8901 C CA . TYR D 1 182 ? -7.71932 -1.20713 28.93165 1.000 100.28190 158 TYR D CA 1
ATOM 8902 C C . TYR D 1 182 ? -7.81509 0.28979 28.64703 1.000 102.67385 158 TYR D C 1
ATOM 8903 O O . TYR D 1 182 ? -8.70682 0.75264 27.92542 1.000 104.32145 158 TYR D O 1
ATOM 8912 N N . GLY D 1 183 ? -6.88326 1.04469 29.24282 1.000 105.04170 159 GLY D N 1
ATOM 8913 C CA . GLY D 1 183 ? -6.69874 2.47375 29.00716 1.000 107.33683 159 GLY D CA 1
ATOM 8914 C C . GLY D 1 183 ? -5.21941 2.81966 29.06521 1.000 107.06123 159 GLY D C 1
ATOM 8915 O O . GLY D 1 183 ? -4.52990 2.41447 30.00596 1.000 105.60776 159 GLY D O 1
ATOM 8916 N N . PHE D 1 184 ? -4.71161 3.57457 28.09401 1.000 112.16612 160 PHE D N 1
ATOM 8917 C CA . PHE D 1 184 ? -3.29170 3.52026 27.77061 1.000 111.53512 160 PHE D CA 1
ATOM 8918 C C . PHE D 1 184 ? -2.49804 4.73601 28.27128 1.000 112.99262 160 PHE D C 1
ATOM 8919 O O . PHE D 1 184 ? -3.03715 5.68999 28.84534 1.000 114.66188 160 PHE D O 1
ATOM 8927 N N . GLY D 1 185 ? -1.18065 4.67822 28.04417 1.000 109.36801 161 GLY D N 1
ATOM 8928 C CA . GLY D 1 185 ? -0.24844 5.72165 28.44167 1.000 110.63414 161 GLY D CA 1
ATOM 8929 C C . GLY D 1 185 ? 1.10256 5.60878 27.75153 1.000 110.28437 161 GLY D C 1
ATOM 8930 O O . GLY D 1 185 ? 2.03905 4.98683 28.26002 1.000 108.54381 161 GLY D O 1
ATOM 8931 N N . THR D 1 188 ? 2.20038 4.40874 32.30074 1.000 108.36682 164 THR D N 1
ATOM 8932 C CA . THR D 1 188 ? 1.46353 3.28212 32.87184 1.000 106.62000 164 THR D CA 1
ATOM 8933 C C . THR D 1 188 ? 0.36291 2.81392 31.92225 1.000 106.46064 164 THR D C 1
ATOM 8934 O O . THR D 1 188 ? 0.24075 3.31910 30.80244 1.000 107.66367 164 THR D O 1
ATOM 8938 N N . THR D 1 189 ? -0.43979 1.85384 32.38476 1.000 103.53405 165 THR D N 1
ATOM 8939 C CA . THR D 1 189 ? -1.51097 1.25857 31.58644 1.000 103.24360 165 THR D CA 1
ATOM 8940 C C . THR D 1 189 ? -2.61011 0.79709 32.53186 1.000 102.78117 165 THR D C 1
ATOM 8941 O O . THR D 1 189 ? -2.39086 -0.11672 33.32975 1.000 101.23352 165 THR D O 1
ATOM 8945 N N . ASN D 1 190 ? -3.78593 1.40732 32.44372 1.000 99.72780 166 ASN D N 1
ATOM 8946 C CA . ASN D 1 190 ? -4.87997 1.07189 33.34442 1.000 99.55812 166 ASN D CA 1
ATOM 8947 C C . ASN D 1 190 ? -5.51171 -0.26993 32.97363 1.000 97.99064 166 ASN D C 1
ATOM 8948 O O . ASN D 1 190 ? -5.45955 -0.70912 31.81930 1.000 97.60523 166 ASN D O 1
ATOM 8953 N N . ILE D 1 191 ? -6.07912 -0.94223 33.97447 1.000 93.80294 167 ILE D N 1
ATOM 8954 C CA . ILE D 1 191 ? -6.85565 -2.16594 33.77937 1.000 92.60723 167 ILE D CA 1
ATOM 8955 C C . ILE D 1 191 ? -8.14116 -1.99250 34.57033 1.000 93.45132 167 ILE D C 1
ATOM 8956 O O . ILE D 1 191 ? -8.10951 -1.97191 35.80699 1.000 93.42388 167 ILE D O 1
ATOM 8961 N N . TRP D 1 192 ? -9.27003 -1.90884 33.87843 1.000 92.56377 168 TRP D N 1
ATOM 8962 C CA . TRP D 1 192 ? -10.55050 -1.68429 34.53374 1.000 93.56689 168 TRP D CA 1
ATOM 8963 C C . TRP D 1 192 ? -11.21312 -3.03176 34.78269 1.000 92.23885 168 TRP D C 1
ATOM 8964 O O . TRP D 1 192 ? -11.20095 -3.90933 33.91580 1.000 91.23976 168 TRP D O 1
ATOM 8975 N N . LEU D 1 193 ? -11.79719 -3.18736 35.97101 1.000 91.88596 169 LEU D N 1
ATOM 8976 C CA . LEU D 1 193 ? -12.34079 -4.45913 36.41728 1.000 90.76356 169 LEU D CA 1
ATOM 8977 C C . LEU D 1 193 ? -13.84447 -4.35054 36.62321 1.000 91.90885 169 LEU D C 1
ATOM 8978 O O . LEU D 1 193 ? -14.37323 -3.28403 36.94703 1.000 93.55287 169 LEU D O 1
ATOM 8983 N N . LYS D 1 194 ? -14.52707 -5.47254 36.43550 1.000 91.09384 170 LYS D N 1
ATOM 8984 C CA . LYS D 1 194 ? -15.95348 -5.57088 36.68796 1.000 92.04056 170 LYS D CA 1
ATOM 8985 C C . LYS D 1 194 ? -16.20615 -6.87932 37.41817 1.000 90.96008 170 LYS D C 1
ATOM 8986 O O . LYS D 1 194 ? -15.34766 -7.76289 37.44867 1.000 89.50058 170 LYS D O 1
ATOM 8992 N N . LEU D 1 195 ? -17.37853 -7.00129 38.02935 1.000 91.17664 171 LEU D N 1
ATOM 8993 C CA . LEU D 1 195 ? -17.64614 -8.21886 38.77620 1.000 90.40658 171 LEU D CA 1
ATOM 8994 C C . LEU D 1 195 ? -17.95951 -9.38886 37.85498 1.000 89.45360 171 LEU D C 1
ATOM 8995 O O . LEU D 1 195 ? -18.66853 -9.24865 36.85508 1.000 89.98025 171 LEU D O 1
ATOM 9000 N N . LYS D 1 196 ? -17.43838 -10.55546 38.21802 1.000 90.77239 172 LYS D N 1
ATOM 9001 C CA . LYS D 1 196 ? -17.60965 -11.76430 37.42967 1.000 89.87684 172 LYS D CA 1
ATOM 9002 C C . LYS D 1 196 ? -18.98422 -12.36108 37.66235 1.000 90.59624 172 LYS D C 1
ATOM 9003 O O . LYS D 1 196 ? -19.34585 -12.68056 38.80045 1.000 90.96655 172 LYS D O 1
ATOM 9009 N N . GLU D 1 197 ? -19.73685 -12.55462 36.58299 1.000 96.45543 173 GLU D N 1
ATOM 9010 C CA . GLU D 1 197 ? -20.96665 -13.32384 36.71377 1.000 97.01994 173 GLU D CA 1
ATOM 9011 C C . GLU D 1 197 ? -20.66635 -14.78924 37.00846 1.000 96.00526 173 GLU D C 1
ATOM 9012 O O . GLU D 1 197 ? -21.54145 -15.48996 37.53219 1.000 96.51337 173 GLU D O 1
ATOM 9018 N N . LYS D 1 198 ? -19.45526 -15.26727 36.69578 1.000 94.86292 174 LYS D N 1
ATOM 9019 C CA . LYS D 1 198 ? -19.09715 -16.66744 36.92163 1.000 94.02957 174 LYS D CA 1
ATOM 9020 C C . LYS D 1 198 ? -18.45571 -16.86154 38.27992 1.000 93.82868 174 LYS D C 1
ATOM 9021 O O . LYS D 1 198 ? -17.72039 -15.99582 38.75624 1.000 93.75677 174 LYS D O 1
ATOM 9027 N N . GLN D 1 199 ? -18.73615 -17.98963 38.91259 1.000 89.38823 175 GLN D N 1
ATOM 9028 C CA . GLN D 1 199 ? -18.02234 -18.33118 40.14004 1.000 89.29444 175 GLN D CA 1
ATOM 9029 C C . GLN D 1 199 ? -17.13213 -19.51712 39.77073 1.000 88.27264 175 GLN D C 1
ATOM 9030 O O . GLN D 1 199 ? -17.61957 -20.63630 39.58034 1.000 88.39527 175 GLN D O 1
ATOM 9036 N N . ASP D 1 200 ? -15.83711 -19.27111 39.61138 1.000 83.12950 176 ASP D N 1
ATOM 9037 C CA . ASP D 1 200 ? -14.93493 -20.36880 39.27475 1.000 82.25606 176 ASP D CA 1
ATOM 9038 C C . ASP D 1 200 ? -13.59164 -20.17413 39.97223 1.000 81.79125 176 ASP D C 1
ATOM 9039 O O . ASP D 1 200 ? -13.36859 -19.17358 40.66621 1.000 82.14124 176 ASP D O 1
ATOM 9044 N N . VAL D 1 201 ? -12.68412 -21.13382 39.76666 1.000 74.25050 177 VAL D N 1
ATOM 9045 C CA . VAL D 1 201 ? -11.39341 -21.13227 40.44569 1.000 73.92230 177 VAL D CA 1
ATOM 9046 C C . VAL D 1 201 ? -10.24065 -20.83262 39.48789 1.000 72.82870 177 VAL D C 1
ATOM 9047 O O . VAL D 1 201 ? -9.07036 -20.98023 39.86386 1.000 72.46479 177 VAL D O 1
ATOM 9051 N N . PHE D 1 202 ? -10.53558 -20.35372 38.28172 1.000 73.42477 178 PHE D N 1
ATOM 9052 C CA . PHE D 1 202 ? -9.53480 -20.15541 37.23889 1.000 72.54102 178 PHE D CA 1
ATOM 9053 C C . PHE D 1 202 ? -9.11493 -18.69773 37.20571 1.000 72.54686 178 PHE D C 1
ATOM 9054 O O . PHE D 1 202 ? -9.96516 -17.80032 37.24972 1.000 73.19330 178 PHE D O 1
ATOM 9062 N N . CYS D 1 203 ? -7.80770 -18.46418 37.09244 1.000 73.17302 179 CYS D N 1
ATOM 9063 C CA . CYS D 1 203 ? -7.31808 -17.09581 37.03243 1.000 73.27834 179 CYS D CA 1
ATOM 9064 C C . CYS D 1 203 ? -7.92663 -16.39963 35.82190 1.000 73.47107 179 CYS D C 1
ATOM 9065 O O . CYS D 1 203 ? -8.31877 -17.04325 34.84199 1.000 73.26041 179 CYS D O 1
ATOM 9068 N N . ASP D 1 204 ? -8.03624 -15.07533 35.91299 1.000 76.13230 180 ASP D N 1
ATOM 9069 C CA . ASP D 1 204 ? -8.61207 -14.28811 34.83193 1.000 76.62545 180 ASP D CA 1
ATOM 9070 C C . ASP D 1 204 ? -7.81074 -14.49068 33.55701 1.000 76.02918 180 ASP D C 1
ATOM 9071 O O . ASP D 1 204 ? -6.62324 -14.15890 33.50495 1.000 75.62987 180 ASP D O 1
ATOM 9076 N N . SER D 1 205 ? -8.45721 -15.03504 32.52283 1.000 74.47541 181 SER D N 1
ATOM 9077 C CA . SER D 1 205 ? -7.68567 -15.37364 31.34468 1.000 74.00188 181 SER D CA 1
ATOM 9078 C C . SER D 1 205 ? -7.14473 -14.12387 30.67108 1.000 74.48203 181 SER D C 1
ATOM 9079 O O . SER D 1 205 ? -6.10248 -14.19875 30.01173 1.000 74.05660 181 SER D O 1
ATOM 9082 N N . LYS D 1 206 ? -7.83122 -12.97312 30.81575 1.000 75.94984 182 LYS D N 1
ATOM 9083 C CA . LYS D 1 206 ? -7.43149 -11.72680 30.14826 1.000 76.73693 182 LYS D CA 1
ATOM 9084 C C . LYS D 1 206 ? -6.10386 -11.17722 30.64907 1.000 76.36846 182 LYS D C 1
ATOM 9085 O O . LYS D 1 206 ? -5.58833 -10.22313 30.05687 1.000 77.00560 182 LYS D O 1
ATOM 9091 N N . LEU D 1 207 ? -5.57821 -11.70239 31.75187 1.000 72.98766 183 LEU D N 1
ATOM 9092 C CA . LEU D 1 207 ? -4.26703 -11.31102 32.24520 1.000 72.64178 183 LEU D CA 1
ATOM 9093 C C . LEU D 1 207 ? -3.17761 -12.28982 31.84057 1.000 71.56778 183 LEU D C 1
ATOM 9094 O O . LEU D 1 207 ? -2.00118 -11.91969 31.81957 1.000 71.37773 183 LEU D O 1
ATOM 9099 N N . MET D 1 208 ? -3.54401 -13.51924 31.52003 1.000 70.24868 184 MET D N 1
ATOM 9100 C CA . MET D 1 208 ? -2.58223 -14.55941 31.20397 1.000 69.34585 184 MET D CA 1
ATOM 9101 C C . MET D 1 208 ? -2.01218 -14.40591 29.80379 1.000 69.41944 184 MET D C 1
ATOM 9102 O O . MET D 1 208 ? -2.61636 -13.81228 28.91040 1.000 70.18082 184 MET D O 1
ATOM 9107 N N . SER D 1 209 ? -0.85989 -15.03188 29.61265 1.000 66.92148 185 SER D N 1
ATOM 9108 C CA . SER D 1 209 ? -0.18446 -15.05853 28.32974 1.000 66.98465 185 SER D CA 1
ATOM 9109 C C . SER D 1 209 ? 0.81479 -16.20515 28.34628 1.000 66.14468 185 SER D C 1
ATOM 9110 O O . SER D 1 209 ? 1.29005 -16.60710 29.41376 1.000 65.63390 185 SER D O 1
ATOM 9113 N N . ALA D 1 210 ? 1.10607 -16.73680 27.15753 1.000 64.05969 186 ALA D N 1
ATOM 9114 C CA . ALA D 1 210 ? 2.11382 -17.76895 26.98720 1.000 63.45934 186 ALA D CA 1
ATOM 9115 C C . ALA D 1 210 ? 2.71242 -17.61285 25.59246 1.000 63.86668 186 ALA D C 1
ATOM 9116 O O . ALA D 1 210 ? 2.07927 -17.06878 24.68874 1.000 64.63813 186 ALA D O 1
ATOM 9118 N N . ALA D 1 211 ? 3.92386 -18.12275 25.40160 1.000 63.49627 187 ALA D N 1
ATOM 9119 C CA . ALA D 1 211 ? 4.61166 -17.91288 24.13655 1.000 63.99398 187 ALA D CA 1
ATOM 9120 C C . ALA D 1 211 ? 5.75324 -18.90223 24.02915 1.000 63.51992 187 ALA D C 1
ATOM 9121 O O . ALA D 1 211 ? 6.31187 -19.32249 25.03967 1.000 62.88684 187 ALA D O 1
ATOM 9123 N N . ILE D 1 212 ? 6.10331 -19.26416 22.79860 1.000 64.29862 188 ILE D N 1
ATOM 9124 C CA . ILE D 1 212 ? 7.21972 -20.17037 22.55702 1.000 64.04435 188 ILE D CA 1
ATOM 9125 C C . ILE D 1 212 ? 7.86738 -19.81815 21.21962 1.000 64.84810 188 ILE D C 1
ATOM 9126 O O . ILE D 1 212 ? 7.17972 -19.60233 20.21825 1.000 65.67219 188 ILE D O 1
ATOM 9131 N N . LYS D 1 213 ? 9.19929 -19.76351 21.20506 1.000 68.83713 189 LYS D N 1
ATOM 9132 C CA . LYS D 1 213 ? 9.93125 -19.39471 20.00437 1.000 69.69726 189 LYS D CA 1
ATOM 9133 C C . LYS D 1 213 ? 11.38247 -19.77781 20.22453 1.000 69.37443 189 LYS D C 1
ATOM 9134 O O . LYS D 1 213 ? 11.89881 -19.61726 21.32334 1.000 68.70322 189 LYS D O 1
ATOM 9140 N N . ASP D 1 214 ? 12.03374 -20.28937 19.17963 1.000 75.90028 190 ASP D N 1
ATOM 9141 C CA . ASP D 1 214 ? 13.44386 -20.68006 19.26243 1.000 77.18348 190 ASP D CA 1
ATOM 9142 C C . ASP D 1 214 ? 13.67131 -21.71786 20.35952 1.000 76.60250 190 ASP D C 1
ATOM 9143 O O . ASP D 1 214 ? 14.66439 -21.65433 21.09026 1.000 77.17860 190 ASP D O 1
ATOM 9148 N N . ASN D 1 215 ? 12.69138 -22.59952 20.55179 1.000 72.75877 191 ASN D N 1
ATOM 9149 C CA . ASN D 1 215 ? 12.69603 -23.61517 21.61826 1.000 72.23173 191 ASN D CA 1
ATOM 9150 C C . ASN D 1 215 ? 13.00185 -23.03316 23.00278 1.000 71.74562 191 ASN D C 1
ATOM 9151 O O . ASN D 1 215 ? 13.77079 -23.58790 23.79210 1.000 72.16429 191 ASN D O 1
ATOM 9156 N N . ARG D 1 216 ? 12.35368 -21.91379 23.30734 1.000 74.48204 192 ARG D N 1
ATOM 9157 C CA . ARG D 1 216 ? 12.25362 -21.40682 24.66233 1.000 73.77379 192 ARG D CA 1
ATOM 9158 C C . ARG D 1 216 ? 10.80363 -21.00087 24.84666 1.000 72.54130 192 ARG D C 1
ATOM 9159 O O . ARG D 1 216 ? 10.27650 -20.21835 24.05525 1.000 72.51435 192 ARG D O 1
ATOM 9167 N N . ALA D 1 217 ? 10.14918 -21.54717 25.85998 1.000 67.40254 193 ALA D N 1
ATOM 9168 C CA . ALA D 1 217 ? 8.73613 -21.29788 26.08442 1.000 66.41393 193 ALA D CA 1
ATOM 9169 C C . ALA D 1 217 ? 8.55832 -20.48625 27.35908 1.000 65.97140 193 ALA D C 1
ATOM 9170 O O . ALA D 1 217 ? 9.35505 -20.57254 28.29140 1.000 66.21554 193 ALA D O 1
ATOM 9172 N N . VAL D 1 218 ? 7.49595 -19.70149 27.40002 1.000 63.40584 194 VAL D N 1
ATOM 9173 C CA . VAL D 1 218 ? 7.27313 -18.77359 28.49263 1.000 63.15981 194 VAL D CA 1
ATOM 9174 C C . VAL D 1 218 ? 5.79438 -18.78280 28.82589 1.000 62.50076 194 VAL D C 1
ATOM 9175 O O . VAL D 1 218 ? 4.95719 -18.54510 27.94937 1.000 62.38498 194 VAL D O 1
ATOM 9179 N N . HIS D 1 219 ? 5.47579 -19.01394 30.09810 1.000 61.43003 195 HIS D N 1
ATOM 9180 C CA . HIS D 1 219 ? 4.14965 -18.75552 30.64633 1.000 61.07044 195 HIS D CA 1
ATOM 9181 C C . HIS D 1 219 ? 4.24610 -17.55214 31.55880 1.000 61.22702 195 HIS D C 1
ATOM 9182 O O . HIS D 1 219 ? 5.14357 -17.47748 32.39277 1.000 61.43681 195 HIS D O 1
ATOM 9189 N N . ALA D 1 220 ? 3.37011 -16.58692 31.34558 1.000 65.28508 196 ALA D N 1
ATOM 9190 C CA . ALA D 1 220 ? 3.57269 -15.26438 31.89605 1.000 65.67009 196 ALA D CA 1
ATOM 9191 C C . ALA D 1 220 ? 2.26000 -14.71804 32.42480 1.000 65.71535 196 ALA D C 1
ATOM 9192 O O . ALA D 1 220 ? 1.17561 -15.11613 32.00553 1.000 65.53458 196 ALA D O 1
ATOM 9194 N N . ASP D 1 221 ? 2.37147 -13.72709 33.28614 1.000 69.95507 197 ASP D N 1
ATOM 9195 C CA . ASP D 1 221 ? 1.24534 -13.31378 34.10352 1.000 70.18190 197 ASP D CA 1
ATOM 9196 C C . ASP D 1 221 ? 1.59200 -11.92814 34.61527 1.000 70.86013 197 ASP D C 1
ATOM 9197 O O . ASP D 1 221 ? 2.72102 -11.46088 34.44547 1.000 71.09507 197 ASP D O 1
ATOM 9202 N N . MET D 1 222 ? 0.61891 -11.25786 35.23095 1.000 73.36009 198 MET D N 1
ATOM 9203 C CA . MET D 1 222 ? 0.96858 -10.00108 35.87946 1.000 74.14153 198 MET D CA 1
ATOM 9204 C C . MET D 1 222 ? 1.97644 -10.20748 37.00730 1.000 74.10534 198 MET D C 1
ATOM 9205 O O . MET D 1 222 ? 2.66365 -9.25567 37.38540 1.000 74.72048 198 MET D O 1
ATOM 9210 N N . GLY D 1 223 ? 2.09181 -11.42844 37.53113 1.000 69.60047 199 GLY D N 1
ATOM 9211 C CA . GLY D 1 223 ? 2.96793 -11.73317 38.64597 1.000 69.66296 199 GLY D CA 1
ATOM 9212 C C . GLY D 1 223 ? 3.78924 -13.00899 38.51188 1.000 69.10056 199 GLY D C 1
ATOM 9213 O O . GLY D 1 223 ? 4.58276 -13.31183 39.40621 1.000 69.24923 199 GLY D O 1
ATOM 9214 N N . TYR D 1 224 ? 3.60676 -13.78408 37.44234 1.000 66.94835 200 TYR D N 1
ATOM 9215 C CA . TYR D 1 224 ? 4.41070 -14.97627 37.20551 1.000 66.60224 200 TYR D CA 1
ATOM 9216 C C . TYR D 1 224 ? 5.28823 -14.79589 35.97784 1.000 66.57004 200 TYR D C 1
ATOM 9217 O O . TYR D 1 224 ? 4.98898 -13.99993 35.08543 1.000 66.68327 200 TYR D O 1
ATOM 9226 N N . TRP D 1 225 ? 6.37350 -15.56692 35.92489 1.000 67.11764 201 TRP D N 1
ATOM 9227 C CA . TRP D 1 225 ? 7.17261 -15.63705 34.70341 1.000 67.23301 201 TRP D CA 1
ATOM 9228 C C . TRP D 1 225 ? 7.93991 -16.95814 34.71887 1.000 67.23544 201 TRP D C 1
ATOM 9229 O O . TRP D 1 225 ? 8.94991 -17.06615 35.41310 1.000 67.64478 201 TRP D O 1
ATOM 9240 N N . ILE D 1 226 ? 7.47128 -17.93344 33.94625 1.000 63.27444 202 ILE D N 1
ATOM 9241 C CA . ILE D 1 226 ? 7.98483 -19.29731 33.97605 1.000 63.39960 202 ILE D CA 1
ATOM 9242 C C . ILE D 1 226 ? 8.67202 -19.61122 32.65048 1.000 63.67518 202 ILE D C 1
ATOM 9243 O O . ILE D 1 226 ? 8.02444 -19.63108 31.59501 1.000 63.42806 202 ILE D O 1
ATOM 9248 N N . GLU D 1 227 ? 9.97194 -19.89253 32.69343 1.000 64.63613 203 GLU D N 1
ATOM 9249 C CA . GLU D 1 227 ? 10.73235 -20.16215 31.47989 1.000 65.17156 203 GLU D CA 1
ATOM 9250 C C . GLU D 1 227 ? 10.97043 -21.65322 31.32216 1.000 65.44750 203 GLU D C 1
ATOM 9251 O O . GLU D 1 227 ? 11.47570 -22.30211 32.23146 1.000 65.79571 203 GLU D O 1
ATOM 9257 N N . SER D 1 228 ? 10.70594 -22.17044 30.13944 1.000 66.71103 204 SER D N 1
ATOM 9258 C CA . SER D 1 228 ? 11.06742 -23.53088 29.77774 1.000 67.25147 204 SER D CA 1
ATOM 9259 C C . SER D 1 228 ? 11.98024 -23.46267 28.56868 1.000 68.10083 204 SER D C 1
ATOM 9260 O O . SER D 1 228 ? 12.02462 -22.45711 27.85946 1.000 68.13408 204 SER D O 1
ATOM 9263 N N . ALA D 1 229 ? 12.72837 -24.52868 28.34221 1.000 67.46413 205 ALA D N 1
ATOM 9264 C CA . ALA D 1 229 ? 13.68401 -24.49059 27.25184 1.000 68.54325 205 ALA D CA 1
ATOM 9265 C C . ALA D 1 229 ? 14.04905 -25.91657 26.86537 1.000 69.42596 205 ALA D C 1
ATOM 9266 O O . ALA D 1 229 ? 13.89255 -26.85542 27.65434 1.000 69.43887 205 ALA D O 1
ATOM 9268 N N . LEU D 1 230 ? 14.51233 -26.06926 25.62132 1.000 69.12206 206 LEU D N 1
ATOM 9269 C CA . LEU D 1 230 ? 14.97459 -27.35017 25.09531 1.000 70.26943 206 LEU D CA 1
ATOM 9270 C C . LEU D 1 230 ? 16.49844 -27.36542 25.16691 1.000 71.86311 206 LEU D C 1
ATOM 9271 O O . LEU D 1 230 ? 17.16602 -26.55303 24.51786 1.000 72.57279 206 LEU D O 1
ATOM 9276 N N . ASN D 1 231 ? 17.03254 -28.19977 26.05871 1.000 76.57932 207 ASN D N 1
ATOM 9277 C CA . ASN D 1 231 ? 18.45319 -28.53464 26.11835 1.000 78.38429 207 ASN D CA 1
ATOM 9278 C C . ASN D 1 231 ? 18.48043 -30.03543 26.33870 1.000 79.21065 207 ASN D C 1
ATOM 9279 O O . ASN D 1 231 ? 18.26254 -30.49683 27.46145 1.000 78.89638 207 ASN D O 1
ATOM 9284 N N . ASP D 1 232 ? 18.68375 -30.77944 25.25462 1.000 79.83495 208 ASP D N 1
ATOM 9285 C CA . ASP D 1 232 ? 18.54591 -32.23439 25.21023 1.000 80.72770 208 ASP D CA 1
ATOM 9286 C C . ASP D 1 232 ? 17.08290 -32.66686 25.42115 1.000 79.24994 208 ASP D C 1
ATOM 9287 O O . ASP D 1 232 ? 16.54841 -33.43232 24.61254 1.000 79.53417 208 ASP D O 1
ATOM 9292 N N . THR D 1 233 ? 16.41564 -32.18031 26.46858 1.000 76.64892 209 THR D N 1
ATOM 9293 C CA . THR D 1 233 ? 14.99025 -32.41561 26.69153 1.000 75.30292 209 THR D CA 1
ATOM 9294 C C . THR D 1 233 ? 14.31559 -31.11486 27.11090 1.000 73.57762 209 THR D C 1
ATOM 9295 O O . THR D 1 233 ? 14.96925 -30.14441 27.50674 1.000 73.44986 209 THR D O 1
ATOM 9299 N N . TRP D 1 234 ? 12.98469 -31.12378 27.04708 1.000 71.00674 210 TRP D N 1
ATOM 9300 C CA . TRP D 1 234 ? 12.16961 -29.98809 27.46075 1.000 69.49224 210 TRP D CA 1
ATOM 9301 C C . TRP D 1 234 ? 11.93927 -30.04003 28.96368 1.000 69.14700 210 TRP D C 1
ATOM 9302 O O . TRP D 1 234 ? 11.44129 -31.04008 29.49941 1.000 69.44602 210 TRP D O 1
ATOM 9313 N N . LYS D 1 235 ? 12.32632 -28.96908 29.64343 1.000 66.73026 211 LYS D N 1
ATOM 9314 C CA . LYS D 1 235 ? 12.20565 -28.91960 31.08181 1.000 66.52585 211 LYS D CA 1
ATOM 9315 C C . LYS D 1 235 ? 12.09156 -27.46702 31.51204 1.000 65.59957 211 LYS D C 1
ATOM 9316 O O . LYS D 1 235 ? 12.44061 -26.54952 30.76962 1.000 65.44083 211 LYS D O 1
ATOM 9322 N N . ILE D 1 236 ? 11.57489 -27.26713 32.72149 1.000 64.71340 212 ILE D N 1
ATOM 9323 C CA . ILE D 1 236 ? 11.50724 -25.92626 33.27089 1.000 64.03448 212 ILE D CA 1
ATOM 9324 C C . ILE D 1 236 ? 12.90964 -25.49010 33.67378 1.000 64.79015 212 ILE D C 1
ATOM 9325 O O . ILE D 1 236 ? 13.72637 -26.29931 34.13552 1.000 65.76699 212 ILE D O 1
ATOM 9330 N N . GLU D 1 237 ? 13.20647 -24.20910 33.45998 1.000 65.70952 213 GLU D N 1
ATOM 9331 C CA . GLU D 1 237 ? 14.53358 -23.65166 33.67265 1.000 66.53774 213 GLU D CA 1
ATOM 9332 C C . GLU D 1 237 ? 14.55816 -22.56209 34.72462 1.000 66.23156 213 GLU D C 1
ATOM 9333 O O . GLU D 1 237 ? 15.45218 -22.55507 35.57132 1.000 66.94112 213 GLU D O 1
ATOM 9339 N N . LYS D 1 238 ? 13.62688 -21.61632 34.65850 1.000 65.51056 214 LYS D N 1
ATOM 9340 C CA . LYS D 1 238 ? 13.57180 -20.47130 35.55257 1.000 65.30797 214 LYS D CA 1
ATOM 9341 C C . LYS D 1 238 ? 12.10698 -20.17390 35.85125 1.000 64.33736 214 LYS D C 1
ATOM 9342 O O . LYS D 1 238 ? 11.22823 -20.46218 35.03965 1.000 63.81508 214 LYS D O 1
ATOM 9348 N N . ALA D 1 239 ? 11.83225 -19.63044 37.03041 1.000 65.61114 215 ALA D N 1
ATOM 9349 C CA . ALA D 1 239 ? 10.47679 -19.18121 37.30734 1.000 64.92207 215 ALA D CA 1
ATOM 9350 C C . ALA D 1 239 ? 10.52401 -18.04818 38.31988 1.000 65.07984 215 ALA D C 1
ATOM 9351 O O . ALA D 1 239 ? 11.11107 -18.20002 39.39145 1.000 65.54315 215 ALA D O 1
ATOM 9353 N N . SER D 1 240 ? 9.92881 -16.91374 37.97653 1.000 67.20707 216 SER D N 1
ATOM 9354 C CA . SER D 1 240 ? 9.98641 -15.71556 38.79760 1.000 67.51739 216 SER D CA 1
ATOM 9355 C C . SER D 1 240 ? 8.59629 -15.39439 39.31675 1.000 67.18035 216 SER D C 1
ATOM 9356 O O . SER D 1 240 ? 7.62241 -15.47654 38.56938 1.000 66.73785 216 SER D O 1
ATOM 9359 N N . PHE D 1 241 ? 8.50716 -14.97219 40.57426 1.000 66.69721 217 PHE D N 1
ATOM 9360 C CA . PHE D 1 241 ? 7.23134 -14.68878 41.20422 1.000 66.64591 217 PHE D CA 1
ATOM 9361 C C . PHE D 1 241 ? 7.32587 -13.35814 41.92340 1.000 67.21831 217 PHE D C 1
ATOM 9362 O O . PHE D 1 241 ? 8.33163 -13.08646 42.58464 1.000 67.70352 217 PHE D O 1
ATOM 9370 N N . ILE D 1 242 ? 6.33640 -12.49567 41.69464 1.000 67.54554 218 ILE D N 1
ATOM 9371 C CA . ILE D 1 242 ? 6.06352 -11.34740 42.55375 1.000 68.24593 218 ILE D CA 1
ATOM 9372 C C . ILE D 1 242 ? 4.85839 -11.60340 43.46655 1.000 68.45491 218 ILE D C 1
ATOM 9373 O O . ILE D 1 242 ? 4.70268 -10.91654 44.48044 1.000 69.17628 218 ILE D O 1
ATOM 9378 N N . GLU D 1 243 ? 3.97550 -12.51423 43.10132 1.000 68.04690 219 GLU D N 1
ATOM 9379 C CA . GLU D 1 243 ? 2.87786 -12.99140 43.91698 1.000 68.39111 219 GLU D CA 1
ATOM 9380 C C . GLU D 1 243 ? 2.99543 -14.50609 43.94135 1.000 68.02667 219 GLU D C 1
ATOM 9381 O O . GLU D 1 243 ? 3.71825 -15.09023 43.13920 1.000 67.45130 219 GLU D O 1
ATOM 9387 N N . VAL D 1 244 ? 2.28125 -15.16710 44.84224 1.000 66.49892 220 VAL D N 1
ATOM 9388 C CA . VAL D 1 244 ? 2.04104 -16.59841 44.70857 1.000 66.35349 220 VAL D CA 1
ATOM 9389 C C . VAL D 1 244 ? 0.55876 -16.79929 44.97117 1.000 66.89287 220 VAL D C 1
ATOM 9390 O O . VAL D 1 244 ? 0.08178 -16.50197 46.06638 1.000 67.79699 220 VAL D O 1
ATOM 9394 N N . LYS D 1 245 ? -0.17930 -17.24584 43.96737 1.000 67.82361 221 LYS D N 1
ATOM 9395 C CA . LYS D 1 245 ? -1.63142 -17.24738 44.05325 1.000 68.42083 221 LYS D CA 1
ATOM 9396 C C . LYS D 1 245 ? -2.18063 -18.65947 44.18249 1.000 68.81035 221 LYS D C 1
ATOM 9397 O O . LYS D 1 245 ? -1.44807 -19.64700 44.17234 1.000 68.61452 221 LYS D O 1
ATOM 9403 N N . ASN D 1 246 ? -3.50207 -18.72853 44.33613 1.000 68.10226 222 ASN D N 1
ATOM 9404 C CA . ASN D 1 246 ? -4.20650 -19.94778 44.70225 1.000 68.94827 222 ASN D CA 1
ATOM 9405 C C . ASN D 1 246 ? -5.31829 -20.25309 43.71202 1.000 68.91314 222 ASN D C 1
ATOM 9406 O O . ASN D 1 246 ? -6.30359 -20.91324 44.07601 1.000 69.99852 222 ASN D O 1
ATOM 9411 N N . CYS D 1 247 ? -5.20329 -19.72866 42.48835 1.000 68.69609 223 CYS D N 1
ATOM 9412 C CA . CYS D 1 247 ? -6.12787 -20.01150 41.39968 1.000 68.55176 223 CYS D CA 1
ATOM 9413 C C . CYS D 1 247 ? -5.52367 -21.04344 40.45704 1.000 67.73427 223 CYS D C 1
ATOM 9414 O O . CYS D 1 247 ? -4.37206 -21.44753 40.59716 1.000 67.28475 223 CYS D O 1
ATOM 9417 N N . HIS D 1 248 ? -6.32144 -21.47235 39.48754 1.000 68.61311 224 HIS D N 1
ATOM 9418 C CA . HIS D 1 248 ? -5.88422 -22.45216 38.49890 1.000 67.99335 224 HIS D CA 1
ATOM 9419 C C . HIS D 1 248 ? -5.57679 -21.77896 37.17033 1.000 66.95278 224 HIS D C 1
ATOM 9420 O O . HIS D 1 248 ? -6.31490 -20.89396 36.72802 1.000 66.97986 224 HIS D O 1
ATOM 9427 N N . TRP D 1 249 ? -4.47159 -22.20672 36.55243 1.000 64.77145 225 TRP D N 1
ATOM 9428 C CA . TRP D 1 249 ? -4.01992 -21.67124 35.26835 1.000 63.94243 225 TRP D CA 1
ATOM 9429 C C . TRP D 1 249 ? -4.79350 -22.32396 34.13220 1.000 63.92482 225 TRP D C 1
ATOM 9430 O O . TRP D 1 249 ? -4.72065 -23.55123 33.96937 1.000 64.11508 225 TRP D O 1
ATOM 9441 N N . PRO D 1 250 ? -5.50892 -21.56082 33.31686 1.000 62.38080 226 PRO D N 1
ATOM 9442 C CA . PRO D 1 250 ? -6.44502 -22.17434 32.36267 1.000 62.56603 226 PRO D CA 1
ATOM 9443 C C . PRO D 1 250 ? -5.71224 -22.89616 31.24387 1.000 62.04563 226 PRO D C 1
ATOM 9444 O O . PRO D 1 250 ? -4.79354 -22.34355 30.64224 1.000 61.48775 226 PRO D O 1
ATOM 9448 N N . LYS D 1 251 ? -6.13890 -24.12952 30.94278 1.000 59.99255 227 LYS D N 1
ATOM 9449 C CA . LYS D 1 251 ? -5.42486 -24.90176 29.92017 1.000 59.67903 227 LYS D CA 1
ATOM 9450 C C . LYS D 1 251 ? -5.43738 -24.19920 28.57231 1.000 59.23426 227 LYS D C 1
ATOM 9451 O O . LYS D 1 251 ? -4.52440 -24.40895 27.77139 1.000 58.91990 227 LYS D O 1
ATOM 9457 N N . SER D 1 252 ? -6.43731 -23.34376 28.32920 1.000 60.48891 228 SER D N 1
ATOM 9458 C CA . SER D 1 252 ? -6.51224 -22.55705 27.09844 1.000 60.26018 228 SER D CA 1
ATOM 9459 C C . SER D 1 252 ? -5.31240 -21.63909 26.90165 1.000 59.81207 228 SER D C 1
ATOM 9460 O O . SER D 1 252 ? -4.98570 -21.31889 25.76044 1.000 59.70927 228 SER D O 1
ATOM 9463 N N . HIS D 1 253 ? -4.64899 -21.19155 27.96873 1.000 60.92343 229 HIS D N 1
ATOM 9464 C CA . HIS D 1 253 ? -3.45808 -20.35669 27.83132 1.000 60.66195 229 HIS D CA 1
ATOM 9465 C C . HIS D 1 253 ? -2.19808 -21.12881 28.19060 1.000 60.47496 229 HIS D C 1
ATOM 9466 O O . HIS D 1 253 ? -1.26250 -20.58378 28.77385 1.000 60.40195 229 HIS D O 1
ATOM 9473 N N . THR D 1 254 ? -2.14940 -22.40447 27.82854 1.000 59.04190 230 THR D N 1
ATOM 9474 C CA . THR D 1 254 ? -1.05660 -23.26992 28.24288 1.000 59.09499 230 THR D CA 1
ATOM 9475 C C . THR D 1 254 ? -0.47765 -23.99345 27.04032 1.000 59.20657 230 THR D C 1
ATOM 9476 O O . THR D 1 254 ? -1.22397 -24.55791 26.24532 1.000 59.33809 230 THR D O 1
ATOM 9480 N N . LEU D 1 255 ? 0.84541 -23.96857 26.90773 1.000 58.11890 231 LEU D N 1
ATOM 9481 C CA . LEU D 1 255 ? 1.52196 -24.77628 25.90760 1.000 58.45962 231 LEU D CA 1
ATOM 9482 C C . LEU D 1 255 ? 1.68939 -26.19769 26.42621 1.000 58.86600 231 LEU D C 1
ATOM 9483 O O . LEU D 1 255 ? 2.01689 -26.41509 27.59781 1.000 58.96535 231 LEU D O 1
ATOM 9488 N N . TRP D 1 256 ? 1.45778 -27.16761 25.54520 1.000 55.30343 232 TRP D N 1
ATOM 9489 C CA . TRP D 1 256 ? 1.75926 -28.56605 25.81599 1.000 55.96945 232 TRP D CA 1
ATOM 9490 C C . TRP D 1 256 ? 1.00085 -29.05745 27.05661 1.000 56.10090 232 TRP D C 1
ATOM 9491 O O . TRP D 1 256 ? 1.54950 -29.68594 27.95639 1.000 56.58011 232 TRP D O 1
ATOM 9502 N N . SER D 1 257 ? -0.30744 -28.84898 27.04089 1.000 56.10294 233 SER D N 1
ATOM 9503 C CA . SER D 1 257 ? -1.17412 -29.14185 28.15960 1.000 56.36621 233 SER D CA 1
ATOM 9504 C C . SER D 1 257 ? -1.78103 -30.54698 28.09293 1.000 57.25378 233 SER D C 1
ATOM 9505 O O . SER D 1 257 ? -2.77192 -30.81384 28.78271 1.000 57.66980 233 SER D O 1
ATOM 9508 N N . ASN D 1 258 ? -1.24676 -31.44294 27.26814 1.000 57.50943 234 ASN D N 1
ATOM 9509 C CA . ASN D 1 258 ? -1.80434 -32.78474 27.17946 1.000 58.53120 234 ASN D CA 1
ATOM 9510 C C . ASN D 1 258 ? -0.89069 -33.78217 27.88547 1.000 59.46299 234 ASN D C 1
ATOM 9511 O O . ASN D 1 258 ? 0.32806 -33.58201 27.97195 1.000 59.33889 234 ASN D O 1
ATOM 9516 N N . GLY D 1 259 ? -1.48770 -34.86308 28.38388 1.000 61.57350 235 GLY D N 1
ATOM 9517 C CA . GLY D 1 259 ? -0.69498 -35.90362 29.01618 1.000 62.74619 235 GLY D CA 1
ATOM 9518 C C . GLY D 1 259 ? 0.16000 -35.43652 30.18020 1.000 62.57723 235 GLY D C 1
ATOM 9519 O O . GLY D 1 259 ? 1.30479 -35.89154 30.32254 1.000 63.14824 235 GLY D O 1
ATOM 9520 N N . VAL D 1 260 ? -0.36051 -34.53000 31.02188 1.000 63.40577 236 VAL D N 1
ATOM 9521 C CA . VAL D 1 260 ? 0.37193 -34.02074 32.17982 1.000 63.27568 236 VAL D CA 1
ATOM 9522 C C . VAL D 1 260 ? -0.08234 -34.76462 33.42958 1.000 64.52161 236 VAL D C 1
ATOM 9523 O O . VAL D 1 260 ? -1.28138 -35.00469 33.60913 1.000 64.98247 236 VAL D O 1
ATOM 9527 N N . LEU D 1 261 ? 0.86798 -35.17484 34.27551 1.000 67.10427 237 LEU D N 1
ATOM 9528 C CA . LEU D 1 261 ? 0.54767 -35.64594 35.62274 1.000 68.29326 237 LEU D CA 1
ATOM 9529 C C . LEU D 1 261 ? 0.75805 -34.51302 36.63118 1.000 67.56919 237 LEU D C 1
ATOM 9530 O O . LEU D 1 261 ? 1.86608 -33.96865 36.73615 1.000 66.99277 237 LEU D O 1
ATOM 9535 N N . GLU D 1 262 ? -0.28158 -34.19004 37.40713 1.000 71.59587 238 GLU D N 1
ATOM 9536 C CA . GLU D 1 262 ? -0.13258 -33.12291 38.39550 1.000 71.07543 238 GLU D CA 1
ATOM 9537 C C . GLU D 1 262 ? 0.96877 -33.42644 39.40619 1.000 71.85022 238 GLU D C 1
ATOM 9538 O O . GLU D 1 262 ? 1.59483 -32.50185 39.93599 1.000 71.18354 238 GLU D O 1
ATOM 9544 N N . SER D 1 263 ? 1.21634 -34.70745 39.68442 1.000 68.34897 239 SER D N 1
ATOM 9545 C CA . SER D 1 263 ? 2.27309 -35.12599 40.59927 1.000 69.35187 239 SER D CA 1
ATOM 9546 C C . SER D 1 263 ? 3.67264 -34.86266 40.06821 1.000 68.65211 239 SER D C 1
ATOM 9547 O O . SER D 1 263 ? 4.62862 -35.03556 40.83101 1.000 69.38757 239 SER D O 1
ATOM 9550 N N . GLU D 1 264 ? 3.81582 -34.44285 38.79941 1.000 69.67203 240 GLU D N 1
ATOM 9551 C CA . GLU D 1 264 ? 5.10533 -34.12861 38.18846 1.000 69.12713 240 GLU D CA 1
ATOM 9552 C C . GLU D 1 264 ? 5.28284 -32.64489 37.89700 1.000 67.49755 240 GLU D C 1
ATOM 9553 O O . GLU D 1 264 ? 6.40069 -32.22256 37.59215 1.000 67.17834 240 GLU D O 1
ATOM 9559 N N . MET D 1 265 ? 4.22429 -31.84503 37.99929 1.000 65.00665 241 MET D N 1
ATOM 9560 C CA . MET D 1 265 ? 4.32942 -30.40882 37.76607 1.000 63.67007 241 MET D CA 1
ATOM 9561 C C . MET D 1 265 ? 5.18165 -29.74273 38.83069 1.000 63.73547 241 MET D C 1
ATOM 9562 O O . MET D 1 265 ? 4.78476 -29.71025 39.99331 1.000 64.25645 241 MET D O 1
ATOM 9567 N N . ILE D 1 266 ? 6.28040 -29.10365 38.42821 1.000 62.00798 242 ILE D N 1
ATOM 9568 C CA . ILE D 1 266 ? 7.15710 -28.46063 39.40265 1.000 62.16078 242 ILE D CA 1
ATOM 9569 C C . ILE D 1 266 ? 6.39163 -27.40502 40.18103 1.000 61.64798 242 ILE D C 1
ATOM 9570 O O . ILE D 1 266 ? 6.41224 -27.39277 41.41013 1.000 62.26085 242 ILE D O 1
ATOM 9575 N N . ILE D 1 267 ? 5.79380 -26.44575 39.49051 1.000 62.99292 243 ILE D N 1
ATOM 9576 C CA . ILE D 1 267 ? 4.90598 -25.49587 40.15586 1.000 62.68610 243 ILE D CA 1
ATOM 9577 C C . ILE D 1 267 ? 3.51097 -26.08474 40.30666 1.000 63.02667 243 ILE D C 1
ATOM 9578 O O . ILE D 1 267 ? 2.84516 -26.31314 39.29588 1.000 62.65214 243 ILE D O 1
ATOM 9583 N N . PRO D 1 268 ? 2.98760 -26.25558 41.51262 1.000 63.85372 244 PRO D N 1
ATOM 9584 C CA . PRO D 1 268 ? 1.76490 -27.05291 41.67687 1.000 64.56749 244 PRO D CA 1
ATOM 9585 C C . PRO D 1 268 ? 0.56949 -26.45154 40.96946 1.000 63.96637 244 PRO D C 1
ATOM 9586 O O . PRO D 1 268 ? 0.47339 -25.24124 40.78376 1.000 63.22167 244 PRO D O 1
ATOM 9590 N N . LYS D 1 269 ? -0.32979 -27.32833 40.52913 1.000 67.24940 245 LYS D N 1
ATOM 9591 C CA . LYS D 1 269 ? -1.55259 -26.85796 39.88926 1.000 66.90246 245 LYS D CA 1
ATOM 9592 C C . LYS D 1 269 ? -2.27309 -25.86187 40.79394 1.000 67.16961 245 LYS D C 1
ATOM 9593 O O . LYS D 1 269 ? -2.81311 -24.85706 40.32062 1.000 66.57422 245 LYS D O 1
ATOM 9599 N N . ASN D 1 270 ? -2.25779 -26.10792 42.10777 1.000 67.35864 246 ASN D N 1
ATOM 9600 C CA . ASN D 1 270 ? -2.99797 -25.29796 43.06875 1.000 67.95144 246 ASN D CA 1
ATOM 9601 C C . ASN D 1 270 ? -2.38849 -23.92916 43.32516 1.000 67.20688 246 ASN D C 1
ATOM 9602 O O . ASN D 1 270 ? -3.04687 -23.09329 43.95683 1.000 67.64676 246 ASN D O 1
ATOM 9607 N N . LEU D 1 271 ? -1.14971 -23.69620 42.89822 1.000 66.65241 247 LEU D N 1
ATOM 9608 C CA . LEU D 1 271 ? -0.48667 -22.40322 43.01474 1.000 66.02229 247 LEU D CA 1
ATOM 9609 C C . LEU D 1 271 ? -0.37010 -21.73128 41.65796 1.000 64.92629 247 LEU D C 1
ATOM 9610 O O . LEU D 1 271 ? 0.64984 -21.11558 41.33973 1.000 64.33833 247 LEU D O 1
ATOM 9615 N N . ALA D 1 272 ? -1.42288 -21.86577 40.84825 1.000 65.28782 248 ALA D N 1
ATOM 9616 C CA . ALA D 1 272 ? -1.49557 -21.34093 39.49464 1.000 64.44120 248 ALA D CA 1
ATOM 9617 C C . ALA D 1 272 ? -0.41443 -21.91188 38.60115 1.000 63.84126 248 ALA D C 1
ATOM 9618 O O . ALA D 1 272 ? -0.09174 -21.31985 37.57190 1.000 63.20737 248 ALA D O 1
ATOM 9620 N N . GLY D 1 273 ? 0.11822 -23.08261 38.92137 1.000 63.04412 249 GLY D N 1
ATOM 9621 C CA . GLY D 1 273 ? 1.06768 -23.71569 38.04027 1.000 62.70304 249 GLY D CA 1
ATOM 9622 C C . GLY D 1 273 ? 0.40200 -24.19764 36.76236 1.000 62.42182 249 GLY D C 1
ATOM 9623 O O . GLY D 1 273 ? -0.66438 -24.83180 36.81297 1.000 62.85953 249 GLY D O 1
ATOM 9624 N N . PRO D 1 274 ? 1.02295 -23.93485 35.59840 1.000 59.93294 250 PRO D N 1
ATOM 9625 C CA . PRO D 1 274 ? 0.41609 -24.35825 34.32914 1.000 59.71939 250 PRO D CA 1
ATOM 9626 C C . PRO D 1 274 ? 0.51057 -25.86329 34.17557 1.000 60.24999 250 PRO D C 1
ATOM 9627 O O . PRO D 1 274 ? 1.58264 -26.45593 34.30865 1.000 60.52751 250 PRO D O 1
ATOM 9631 N N . VAL D 1 275 ? -0.62200 -26.47771 33.87654 1.000 58.31744 251 VAL D N 1
ATOM 9632 C CA . VAL D 1 275 ? -0.62983 -27.92106 33.71927 1.000 59.01869 251 VAL D CA 1
ATOM 9633 C C . VAL D 1 275 ? -0.07617 -28.19063 32.32548 1.000 58.69036 251 VAL D C 1
ATOM 9634 O O . VAL D 1 275 ? -0.80309 -28.16352 31.33536 1.000 58.46864 251 VAL D O 1
ATOM 9638 N N . SER D 1 276 ? 1.23637 -28.39684 32.25258 1.000 58.28310 252 SER D N 1
ATOM 9639 C CA . SER D 1 276 ? 1.99533 -28.41751 31.01258 1.000 58.07728 252 SER D CA 1
ATOM 9640 C C . SER D 1 276 ? 3.26873 -29.22989 31.18892 1.000 58.76400 252 SER D C 1
ATOM 9641 O O . SER D 1 276 ? 3.91309 -29.16474 32.22578 1.000 59.03210 252 SER D O 1
ATOM 9644 N N . GLN D 1 277 ? 3.67483 -29.92742 30.14140 1.000 58.07094 253 GLN D N 1
ATOM 9645 C CA . GLN D 1 277 ? 4.97121 -30.59413 30.18461 1.000 58.86916 253 GLN D CA 1
ATOM 9646 C C . GLN D 1 277 ? 6.13277 -29.61111 30.11201 1.000 58.58776 253 GLN D C 1
ATOM 9647 O O . GLN D 1 277 ? 7.28914 -30.05145 30.10833 1.000 59.34754 253 GLN D O 1
ATOM 9653 N N . HIS D 1 278 ? 5.87324 -28.30732 29.99512 1.000 60.97470 254 HIS D N 1
ATOM 9654 C CA . HIS D 1 278 ? 6.94286 -27.34249 30.19747 1.000 60.89100 254 HIS D CA 1
ATOM 9655 C C . HIS D 1 278 ? 7.22820 -27.14718 31.67082 1.000 60.98299 254 HIS D C 1
ATOM 9656 O O . HIS D 1 278 ? 8.30943 -26.66560 32.03089 1.000 61.23858 254 HIS D O 1
ATOM 9663 N N . ASN D 1 279 ? 6.28480 -27.56127 32.51736 1.000 60.95177 255 ASN D N 1
ATOM 9664 C CA . ASN D 1 279 ? 6.34569 -27.47799 33.96783 1.000 61.17414 255 ASN D CA 1
ATOM 9665 C C . ASN D 1 279 ? 6.99013 -28.71240 34.58265 1.000 62.25489 255 ASN D C 1
ATOM 9666 O O . ASN D 1 279 ? 6.58017 -29.14810 35.65571 1.000 62.70895 255 ASN D O 1
ATOM 9671 N N . TYR D 1 280 ? 7.95323 -29.32588 33.90140 1.000 62.60585 256 TYR D N 1
ATOM 9672 C CA . TYR D 1 280 ? 8.54663 -30.59135 34.31149 1.000 63.86240 256 TYR D CA 1
ATOM 9673 C C . TYR D 1 280 ? 10.02683 -30.37381 34.57413 1.000 64.45139 256 TYR D C 1
ATOM 9674 O O . TYR D 1 280 ? 10.66088 -29.52907 33.93980 1.000 64.06659 256 TYR D O 1
ATOM 9683 N N . ARG D 1 281 ? 10.58897 -31.12728 35.51262 1.000 64.19290 257 ARG D N 1
ATOM 9684 C CA . ARG D 1 281 ? 12.03558 -31.18162 35.55608 1.000 65.08315 257 ARG D CA 1
ATOM 9685 C C . ARG D 1 281 ? 12.32315 -32.63014 35.90264 1.000 66.63795 257 ARG D C 1
ATOM 9686 O O . ARG D 1 281 ? 11.74739 -33.16400 36.86524 1.000 67.06994 257 ARG D O 1
ATOM 9694 N N . PRO D 1 282 ? 13.19977 -33.28242 35.15432 1.000 68.12652 258 PRO D N 1
ATOM 9695 C CA . PRO D 1 282 ? 13.50395 -34.68216 35.44447 1.000 69.84988 258 PRO D CA 1
ATOM 9696 C C . PRO D 1 282 ? 14.03610 -34.84662 36.85674 1.000 70.77323 258 PRO D C 1
ATOM 9697 O O . PRO D 1 282 ? 14.93099 -34.11943 37.28505 1.000 70.76156 258 PRO D O 1
ATOM 9701 N N . GLY D 1 283 ? 13.45422 -35.79654 37.58827 1.000 72.74175 259 GLY D N 1
ATOM 9702 C CA . GLY D 1 283 ? 13.89050 -36.08683 38.94584 1.000 73.88620 259 GLY D CA 1
ATOM 9703 C C . GLY D 1 283 ? 13.29224 -35.24115 40.05884 1.000 72.94534 259 GLY D C 1
ATOM 9704 O O . GLY D 1 283 ? 13.79136 -35.29526 41.19087 1.000 73.84291 259 GLY D O 1
ATOM 9705 N N . TYR D 1 284 ? 12.30446 -34.40938 39.76727 1.000 71.43263 260 TYR D N 1
ATOM 9706 C CA . TYR D 1 284 ? 11.64539 -33.60351 40.77455 1.000 70.66161 260 TYR D CA 1
ATOM 9707 C C . TYR D 1 284 ? 10.14320 -33.78221 40.62756 1.000 70.11045 260 TYR D C 1
ATOM 9708 O O . TYR D 1 284 ? 9.64099 -33.92454 39.50946 1.000 69.51133 260 TYR D O 1
ATOM 9717 N N . HIS D 1 285 ? 9.41603 -33.75369 41.74548 1.000 68.08797 261 HIS D N 1
ATOM 9718 C CA . HIS D 1 285 ? 7.96438 -33.75652 41.65957 1.000 67.61683 261 HIS D CA 1
ATOM 9719 C C . HIS D 1 285 ? 7.43188 -32.42194 42.14438 1.000 66.37595 261 HIS D C 1
ATOM 9720 O O . HIS D 1 285 ? 8.20571 -31.49012 42.41387 1.000 65.78980 261 HIS D O 1
ATOM 9727 N N . THR D 1 286 ? 6.10166 -32.33339 42.24729 1.000 67.79532 262 THR D N 1
ATOM 9728 C CA . THR D 1 286 ? 5.44513 -31.08708 42.62131 1.000 66.76646 262 THR D CA 1
ATOM 9729 C C . THR D 1 286 ? 6.15022 -30.48186 43.82149 1.000 67.07259 262 THR D C 1
ATOM 9730 O O . THR D 1 286 ? 6.43268 -31.17609 44.80655 1.000 68.45199 262 THR D O 1
ATOM 9734 N N . GLN D 1 287 ? 6.39744 -29.17746 43.75843 1.000 66.39932 263 GLN D N 1
ATOM 9735 C CA . GLN D 1 287 ? 7.02889 -28.48371 44.87562 1.000 66.66086 263 GLN D CA 1
ATOM 9736 C C . GLN D 1 287 ? 5.96297 -27.90454 45.80283 1.000 66.79645 263 GLN D C 1
ATOM 9737 O O . GLN D 1 287 ? 5.84129 -26.69234 45.97659 1.000 66.04522 263 GLN D O 1
ATOM 9743 N N . ILE D 1 288 ? 5.16094 -28.80361 46.38124 1.000 67.06378 264 ILE D N 1
ATOM 9744 C CA . ILE D 1 288 ? 4.05334 -28.34242 47.20828 1.000 67.44801 264 ILE D CA 1
ATOM 9745 C C . ILE D 1 288 ? 4.55275 -27.64796 48.45544 1.000 67.91794 264 ILE D C 1
ATOM 9746 O O . ILE D 1 288 ? 4.00062 -26.61802 48.86264 1.000 67.58237 264 ILE D O 1
ATOM 9751 N N . THR D 1 289 ? 5.59276 -28.18932 49.08695 1.000 69.18180 265 THR D N 1
ATOM 9752 C CA . THR D 1 289 ? 6.15691 -27.56700 50.28283 1.000 69.73211 265 THR D CA 1
ATOM 9753 C C . THR D 1 289 ? 7.44066 -26.81195 49.96231 1.000 68.83708 265 THR D C 1
ATOM 9754 O O . THR D 1 289 ? 8.42284 -26.90223 50.68892 1.000 69.60035 265 THR D O 1
ATOM 9758 N N . GLY D 1 290 ? 7.47105 -26.09406 48.83986 1.000 68.37054 266 GLY D N 1
ATOM 9759 C CA . GLY D 1 290 ? 8.50334 -25.13141 48.59007 1.000 67.63312 266 GLY D CA 1
ATOM 9760 C C . GLY D 1 290 ? 8.31101 -23.89552 49.44895 1.000 67.56117 266 GLY D C 1
ATOM 9761 O O . GLY D 1 290 ? 7.33200 -23.77784 50.19341 1.000 68.05556 266 GLY D O 1
ATOM 9762 N N . PRO D 1 291 ? 9.26677 -22.93502 49.35936 1.000 67.94425 267 PRO D N 1
ATOM 9763 C CA . PRO D 1 291 ? 9.22236 -21.71878 50.18510 1.000 68.02386 267 PRO D CA 1
ATOM 9764 C C . PRO D 1 291 ? 8.21316 -20.67187 49.71479 1.000 67.17407 267 PRO D C 1
ATOM 9765 O O . PRO D 1 291 ? 8.50380 -19.47383 49.67600 1.000 66.81965 267 PRO D O 1
ATOM 9769 N N . TRP D 1 292 ? 6.99515 -21.12862 49.41815 1.000 68.43378 268 TRP D N 1
ATOM 9770 C CA . TRP D 1 292 ? 5.96359 -20.25910 48.86615 1.000 67.75214 268 TRP D CA 1
ATOM 9771 C C . TRP D 1 292 ? 5.53440 -19.16238 49.82377 1.000 68.24717 268 TRP D C 1
ATOM 9772 O O . TRP D 1 292 ? 5.01832 -18.13269 49.38504 1.000 67.76701 268 TRP D O 1
ATOM 9783 N N . HIS D 1 293 ? 5.75964 -19.34049 51.11648 1.000 70.28023 269 HIS D N 1
ATOM 9784 C CA . HIS D 1 293 ? 5.45482 -18.27798 52.06511 1.000 70.89920 269 HIS D CA 1
ATOM 9785 C C . HIS D 1 293 ? 6.27142 -17.01712 51.81121 1.000 70.38434 269 HIS D C 1
ATOM 9786 O O . HIS D 1 293 ? 5.90283 -15.94645 52.31491 1.000 70.76772 269 HIS D O 1
ATOM 9793 N N . LEU D 1 294 ? 7.38511 -17.11472 51.07606 1.000 69.31557 270 LEU D N 1
ATOM 9794 C CA . LEU D 1 294 ? 8.15569 -15.91233 50.81785 1.000 69.04974 270 LEU D CA 1
ATOM 9795 C C . LEU D 1 294 ? 7.32254 -14.88919 50.07831 1.000 68.51985 270 LEU D C 1
ATOM 9796 O O . LEU D 1 294 ? 7.53160 -13.68718 50.24986 1.000 68.75874 270 LEU D O 1
ATOM 9801 N N . GLY D 1 295 ? 6.34116 -15.34331 49.31014 1.000 70.85249 271 GLY D N 1
ATOM 9802 C CA . GLY D 1 295 ? 5.47353 -14.48265 48.50625 1.000 70.42431 271 GLY D CA 1
ATOM 9803 C C . GLY D 1 295 ? 6.09955 -14.01843 47.23606 1.000 69.65854 271 GLY D C 1
ATOM 9804 O O . GLY D 1 295 ? 5.52807 -14.22881 46.16721 1.000 69.02226 271 GLY D O 1
ATOM 9805 N N . LYS D 1 296 ? 7.28711 -13.42189 47.31650 1.000 70.68329 272 LYS D N 1
ATOM 9806 C CA . LYS D 1 296 ? 8.09140 -12.99881 46.17130 1.000 70.24988 272 LYS D CA 1
ATOM 9807 C C . LYS D 1 296 ? 9.38028 -13.81115 46.16979 1.000 70.28647 272 LYS D C 1
ATOM 9808 O O . LYS D 1 296 ? 10.09458 -13.83448 47.17058 1.000 70.92505 272 LYS D O 1
ATOM 9814 N N . LEU D 1 297 ? 9.66458 -14.49886 45.07271 1.000 67.45955 273 LEU D N 1
ATOM 9815 C CA . LEU D 1 297 ? 10.84692 -15.34847 45.00991 1.000 67.66174 273 LEU D CA 1
ATOM 9816 C C . LEU D 1 297 ? 11.23965 -15.61241 43.55309 1.000 67.22087 273 LEU D C 1
ATOM 9817 O O . LEU D 1 297 ? 10.52173 -15.27588 42.60472 1.000 66.68751 273 LEU D O 1
ATOM 9822 N N . GLU D 1 298 ? 12.42735 -16.20014 43.40426 1.000 68.35709 274 GLU D N 1
ATOM 9823 C CA . GLU D 1 298 ? 13.10318 -16.39783 42.12917 1.000 68.30748 274 GLU D CA 1
ATOM 9824 C C . GLU D 1 298 ? 13.68253 -17.80550 42.06090 1.000 68.57866 274 GLU D C 1
ATOM 9825 O O . GLU D 1 298 ? 14.78925 -18.04191 42.54785 1.000 69.37100 274 GLU D O 1
ATOM 9831 N N . MET D 1 299 ? 12.99891 -18.70038 41.35637 1.000 66.71523 275 MET D N 1
ATOM 9832 C CA . MET D 1 299 ? 13.40164 -20.09232 41.24038 1.000 67.08268 275 MET D CA 1
ATOM 9833 C C . MET D 1 299 ? 14.20184 -20.32436 39.97261 1.000 67.31475 275 MET D C 1
ATOM 9834 O O . MET D 1 299 ? 13.88297 -19.76564 38.91724 1.000 66.84864 275 MET D O 1
ATOM 9839 N N . ASP D 1 300 ? 15.24406 -21.14718 40.07975 1.000 67.04947 276 ASP D N 1
ATOM 9840 C CA . ASP D 1 300 ? 16.02019 -21.59616 38.92265 1.000 67.54658 276 ASP D CA 1
ATOM 9841 C C . ASP D 1 300 ? 16.70308 -22.90170 39.30164 1.000 68.52689 276 ASP D C 1
ATOM 9842 O O . ASP D 1 300 ? 16.32536 -23.54871 40.28108 1.000 68.64622 276 ASP D O 1
ATOM 9847 N N . PHE D 1 301 ? 17.67846 -23.31968 38.50276 1.000 67.11666 277 PHE D N 1
ATOM 9848 C CA . PHE D 1 301 ? 18.34539 -24.60755 38.68593 1.000 68.26681 277 PHE D CA 1
ATOM 9849 C C . PHE D 1 301 ? 19.84599 -24.39649 38.68517 1.000 69.63845 277 PHE D C 1
ATOM 9850 O O . PHE D 1 301 ? 20.48974 -24.41552 37.62933 1.000 70.27003 277 PHE D O 1
ATOM 9858 N N . ASP D 1 302 ? 20.38952 -24.29194 39.88814 1.000 71.89191 278 ASP D N 1
ATOM 9859 C CA . ASP D 1 302 ? 21.78897 -23.97733 40.09832 1.000 73.27414 278 ASP D CA 1
ATOM 9860 C C . ASP D 1 302 ? 22.07138 -24.14070 41.58165 1.000 73.85076 278 ASP D C 1
ATOM 9861 O O . ASP D 1 302 ? 21.15357 -24.21226 42.40317 1.000 73.06540 278 ASP D O 1
ATOM 9866 N N . PHE D 1 303 ? 23.35057 -24.19445 41.92229 1.000 73.66293 279 PHE D N 1
ATOM 9867 C CA . PHE D 1 303 ? 23.73071 -24.38328 43.31382 1.000 74.44679 279 PHE D CA 1
ATOM 9868 C C . PHE D 1 303 ? 23.57136 -23.07997 44.08371 1.000 73.80714 279 PHE D C 1
ATOM 9869 O O . PHE D 1 303 ? 23.80502 -21.99324 43.54625 1.000 73.53624 279 PHE D O 1
ATOM 9877 N N . CYS D 1 304 ? 23.15076 -23.19775 45.34156 1.000 75.22421 280 CYS D N 1
ATOM 9878 C CA . CYS D 1 304 ? 23.12865 -22.06155 46.24761 1.000 74.98201 280 CYS D CA 1
ATOM 9879 C C . CYS D 1 304 ? 24.53944 -21.59542 46.55217 1.000 76.44621 280 CYS D C 1
ATOM 9880 O O . CYS D 1 304 ? 25.46435 -22.40686 46.67128 1.000 77.88990 280 CYS D O 1
ATOM 9883 N N . ASP D 1 305 ? 24.71584 -20.27671 46.60758 1.000 79.41224 281 ASP D N 1
ATOM 9884 C CA . ASP D 1 305 ? 26.03623 -19.71513 46.87714 1.000 80.89432 281 ASP D CA 1
ATOM 9885 C C . ASP D 1 305 ? 26.66918 -20.41552 48.07274 1.000 82.19638 281 ASP D C 1
ATOM 9886 O O . ASP D 1 305 ? 26.13191 -20.38377 49.18258 1.000 81.89624 281 ASP D O 1
ATOM 9891 N N . GLY D 1 306 ? 27.80896 -21.05887 47.83544 1.000 78.55952 282 GLY D N 1
ATOM 9892 C CA . GLY D 1 306 ? 28.56074 -21.69268 48.89964 1.000 80.11493 282 GLY D CA 1
ATOM 9893 C C . GLY D 1 306 ? 28.16812 -23.11229 49.25097 1.000 80.38739 282 GLY D C 1
ATOM 9894 O O . GLY D 1 306 ? 28.66153 -23.63436 50.25333 1.000 81.70205 282 GLY D O 1
ATOM 9895 N N . THR D 1 307 ? 27.29991 -23.75482 48.47624 1.000 79.70840 283 THR D N 1
ATOM 9896 C CA . THR D 1 307 ? 26.83211 -25.09711 48.78903 1.000 80.04860 283 THR D CA 1
ATOM 9897 C C . THR D 1 307 ? 27.21828 -26.05669 47.67233 1.000 80.77140 283 THR D C 1
ATOM 9898 O O . THR D 1 307 ? 27.66303 -25.64453 46.60263 1.000 80.73384 283 THR D O 1
ATOM 9902 N N . THR D 1 308 ? 27.03997 -27.35317 47.94577 1.000 79.50181 284 THR D N 1
ATOM 9903 C CA . THR D 1 308 ? 27.25933 -28.42170 46.97830 1.000 80.30715 284 THR D CA 1
ATOM 9904 C C . THR D 1 308 ? 26.18509 -29.46979 47.20806 1.000 79.95641 284 THR D C 1
ATOM 9905 O O . THR D 1 308 ? 25.94192 -29.87648 48.35191 1.000 80.54197 284 THR D O 1
ATOM 9909 N N . VAL D 1 309 ? 25.57013 -29.92649 46.11876 1.000 82.44522 285 VAL D N 1
ATOM 9910 C CA . VAL D 1 309 ? 24.55750 -30.97527 46.16022 1.000 82.27274 285 VAL D CA 1
ATOM 9911 C C . VAL D 1 309 ? 25.11469 -32.19604 45.43985 1.000 83.92629 285 VAL D C 1
ATOM 9912 O O . VAL D 1 309 ? 25.60782 -32.08086 44.31268 1.000 84.01298 285 VAL D O 1
ATOM 9916 N N . VAL D 1 310 ? 25.06307 -33.35741 46.09015 1.000 85.56023 286 VAL D N 1
ATOM 9917 C CA . VAL D 1 310 ? 25.42892 -34.60510 45.43307 1.000 87.23768 286 VAL D CA 1
ATOM 9918 C C . VAL D 1 310 ? 24.23624 -35.54856 45.43583 1.000 87.00946 286 VAL D C 1
ATOM 9919 O O . VAL D 1 310 ? 23.35132 -35.46943 46.29039 1.000 86.31741 286 VAL D O 1
ATOM 9923 N N . VAL D 1 311 ? 24.24243 -36.47296 44.47387 1.000 89.79079 287 VAL D N 1
ATOM 9924 C CA . VAL D 1 311 ? 23.21058 -37.49724 44.33466 1.000 89.95674 287 VAL D CA 1
ATOM 9925 C C . VAL D 1 311 ? 23.69548 -38.75028 45.05168 1.000 92.70314 287 VAL D C 1
ATOM 9926 O O . VAL D 1 311 ? 24.72880 -39.32115 44.68563 1.000 94.63054 287 VAL D O 1
ATOM 9930 N N . THR D 1 312 ? 22.97528 -39.14092 46.10737 1.000 95.72419 288 THR D N 1
ATOM 9931 C CA . THR D 1 312 ? 23.28042 -40.30189 46.93738 1.000 98.41823 288 THR D CA 1
ATOM 9932 C C . THR D 1 312 ? 21.99600 -41.00080 47.35307 1.000 98.52122 288 THR D C 1
ATOM 9933 O O . THR D 1 312 ? 21.03900 -40.33736 47.75739 1.000 96.75243 288 THR D O 1
ATOM 9937 N N . GLU D 1 313 ? 21.99863 -42.33427 47.36076 1.000 102.76129 289 GLU D N 1
ATOM 9938 C CA . GLU D 1 313 ? 20.82880 -43.02390 47.89922 1.000 103.28417 289 GLU D CA 1
ATOM 9939 C C . GLU D 1 313 ? 20.74784 -42.92753 49.43152 1.000 104.23558 289 GLU D C 1
ATOM 9940 O O . GLU D 1 313 ? 19.66442 -43.13147 50.00191 1.000 104.18514 289 GLU D O 1
ATOM 9946 N N . ASP D 1 314 ? 21.84660 -42.53288 50.08572 1.000 103.49762 290 ASP D N 1
ATOM 9947 C CA . ASP D 1 314 ? 21.91440 -42.32925 51.52422 1.000 104.40350 290 ASP D CA 1
ATOM 9948 C C . ASP D 1 314 ? 21.11833 -41.13140 51.98996 1.000 101.92950 290 ASP D C 1
ATOM 9949 O O . ASP D 1 314 ? 20.84910 -41.01714 53.18679 1.000 102.61027 290 ASP D O 1
ATOM 9954 N N . CYS D 1 315 ? 20.69994 -40.26911 51.08186 1.000 98.75677 291 CYS D N 1
ATOM 9955 C CA . CYS D 1 315 ? 20.12601 -39.01591 51.51184 1.000 96.55854 291 CYS D CA 1
ATOM 9956 C C . CYS D 1 315 ? 18.73025 -39.23592 52.10337 1.000 96.40651 291 CYS D C 1
ATOM 9957 O O . CYS D 1 315 ? 18.10011 -40.27434 51.91518 1.000 97.55439 291 CYS D O 1
ATOM 9960 N N . GLY D 1 316 ? 18.27147 -38.24430 52.86796 1.000 91.38567 292 GLY D N 1
ATOM 9961 C CA . GLY D 1 316 ? 16.96442 -38.32362 53.48943 1.000 91.33003 292 GLY D CA 1
ATOM 9962 C C . GLY D 1 316 ? 15.87741 -38.14876 52.45409 1.000 89.43562 292 GLY D C 1
ATOM 9963 O O . GLY D 1 316 ? 16.11099 -37.58818 51.39215 1.000 87.67653 292 GLY D O 1
ATOM 9964 N N . ASN D 1 317 ? 14.65963 -38.60847 52.75753 1.000 89.03801 293 ASN D N 1
ATOM 9965 C CA . ASN D 1 317 ? 13.61607 -38.49492 51.73600 1.000 87.38647 293 ASN D CA 1
ATOM 9966 C C . ASN D 1 317 ? 13.17788 -37.02919 51.59855 1.000 84.82851 293 ASN D C 1
ATOM 9967 O O . ASN D 1 317 ? 13.56727 -36.15178 52.37918 1.000 84.46174 293 ASN D O 1
ATOM 9972 N N . ARG D 1 318 ? 12.34960 -36.75716 50.59721 1.000 80.59671 294 ARG D N 1
ATOM 9973 C CA . ARG D 1 318 ? 11.95544 -35.37555 50.35764 1.000 78.30523 294 ARG D CA 1
ATOM 9974 C C . ARG D 1 318 ? 11.02993 -34.88461 51.47137 1.000 78.46319 294 ARG D C 1
ATOM 9975 O O . ARG D 1 318 ? 10.11422 -35.58620 51.91444 1.000 79.68542 294 ARG D O 1
ATOM 9983 N N . GLY D 1 319 ? 11.29131 -33.67929 51.94587 1.000 77.19764 295 GLY D N 1
ATOM 9984 C CA . GLY D 1 319 ? 10.48845 -33.07301 52.97385 1.000 77.32481 295 GLY D CA 1
ATOM 9985 C C . GLY D 1 319 ? 10.33739 -31.59806 52.70094 1.000 75.27906 295 GLY D C 1
ATOM 9986 O O . GLY D 1 319 ? 10.65579 -31.12093 51.61240 1.000 73.74293 295 GLY D O 1
ATOM 9987 N N . PRO D 1 320 ? 9.83841 -30.84317 53.67447 1.000 74.05358 296 PRO D N 1
ATOM 9988 C CA . PRO D 1 320 ? 9.60633 -29.41226 53.43989 1.000 72.29925 296 PRO D CA 1
ATOM 9989 C C . PRO D 1 320 ? 10.88839 -28.70825 53.01513 1.000 71.37453 296 PRO D C 1
ATOM 9990 O O . PRO D 1 320 ? 11.99371 -29.12067 53.35792 1.000 72.33364 296 PRO D O 1
ATOM 9994 N N . SER D 1 321 ? 10.74162 -27.66669 52.21959 1.000 71.66873 297 SER D N 1
ATOM 9995 C CA . SER D 1 321 ? 11.91335 -27.00321 51.66050 1.000 70.88860 297 SER D CA 1
ATOM 9996 C C . SER D 1 321 ? 12.75742 -26.33317 52.74842 1.000 71.54929 297 SER D C 1
ATOM 9997 O O . SER D 1 321 ? 12.24455 -25.55129 53.55464 1.000 71.54735 297 SER D O 1
ATOM 10000 N N . LEU D 1 322 ? 14.06754 -26.56597 52.71732 1.000 71.74546 298 LEU D N 1
ATOM 10001 C CA . LEU D 1 322 ? 14.98942 -26.02853 53.71171 1.000 72.55132 298 LEU D CA 1
ATOM 10002 C C . LEU D 1 322 ? 15.79807 -24.87916 53.14340 1.000 71.59325 298 LEU D C 1
ATOM 10003 O O . LEU D 1 322 ? 15.90604 -24.72161 51.93217 1.000 70.58934 298 LEU D O 1
ATOM 10008 N N . ARG D 1 323 ? 16.35160 -24.06616 54.03470 1.000 72.67634 299 ARG D N 1
ATOM 10009 C CA . ARG D 1 323 ? 17.16084 -22.90834 53.68132 1.000 72.11057 299 ARG D CA 1
ATOM 10010 C C . ARG D 1 323 ? 18.63345 -23.21499 53.94858 1.000 73.35307 299 ARG D C 1
ATOM 10011 O O . ARG D 1 323 ? 18.95969 -24.03840 54.80772 1.000 74.74739 299 ARG D O 1
ATOM 10019 N N . THR D 1 324 ? 19.53119 -22.57596 53.18605 1.000 72.97814 300 THR D N 1
ATOM 10020 C CA . THR D 1 324 ? 20.95220 -22.89578 53.30779 1.000 74.28775 300 THR D CA 1
ATOM 10021 C C . THR D 1 324 ? 21.61757 -22.21453 54.49662 1.000 75.26958 300 THR D C 1
ATOM 10022 O O . THR D 1 324 ? 22.68370 -22.66246 54.93397 1.000 76.70864 300 THR D O 1
ATOM 10026 N N . THR D 1 325 ? 21.03029 -21.14896 55.02844 1.000 73.67409 301 THR D N 1
ATOM 10027 C CA . THR D 1 325 ? 21.55378 -20.49050 56.21481 1.000 74.65445 301 THR D CA 1
ATOM 10028 C C . THR D 1 325 ? 20.61542 -20.77645 57.37403 1.000 75.04539 301 THR D C 1
ATOM 10029 O O . THR D 1 325 ? 19.39085 -20.64778 57.24107 1.000 74.09359 301 THR D O 1
ATOM 10033 N N . THR D 1 326 ? 21.19505 -21.20295 58.49272 1.000 76.19385 302 THR D N 1
ATOM 10034 C CA . THR D 1 326 ? 20.43731 -21.36399 59.71316 1.000 76.90984 302 THR D CA 1
ATOM 10035 C C . THR D 1 326 ? 19.98623 -19.99092 60.21584 1.000 76.42675 302 THR D C 1
ATOM 10036 O O . THR D 1 326 ? 20.42178 -18.95154 59.71021 1.000 75.76461 302 THR D O 1
ATOM 10040 N N . ALA D 1 327 ? 19.07294 -19.97720 61.19373 1.000 75.09441 303 ALA D N 1
ATOM 10041 C CA . ALA D 1 327 ? 18.60665 -18.69062 61.69868 1.000 74.83288 303 ALA D CA 1
ATOM 10042 C C . ALA D 1 327 ? 19.75728 -17.81968 62.17745 1.000 75.56112 303 ALA D C 1
ATOM 10043 O O . ALA D 1 327 ? 19.71166 -16.60026 62.02393 1.000 75.01260 303 ALA D O 1
ATOM 10045 N N . SER D 1 328 ? 20.80454 -18.41884 62.72984 1.000 76.91902 304 SER D N 1
ATOM 10046 C CA . SER D 1 328 ? 21.92924 -17.65934 63.27472 1.000 77.86454 304 SER D CA 1
ATOM 10047 C C . SER D 1 328 ? 22.89871 -17.13210 62.21928 1.000 77.29167 304 SER D C 1
ATOM 10048 O O . SER D 1 328 ? 23.74268 -16.28982 62.54773 1.000 77.97834 304 SER D O 1
ATOM 10051 N N . GLY D 1 329 ? 22.80591 -17.60200 60.98136 1.000 76.25736 305 GLY D N 1
ATOM 10052 C CA . GLY D 1 329 ? 23.67956 -17.18105 59.90020 1.000 75.86066 305 GLY D CA 1
ATOM 10053 C C . GLY D 1 329 ? 24.71731 -18.20236 59.46812 1.000 76.69006 305 GLY D C 1
ATOM 10054 O O . GLY D 1 329 ? 25.41615 -17.96289 58.47116 1.000 76.47325 305 GLY D O 1
ATOM 10055 N N . LYS D 1 330 ? 24.83422 -19.33350 60.16512 1.000 78.96266 306 LYS D N 1
ATOM 10056 C CA . LYS D 1 330 ? 25.74375 -20.38066 59.72264 1.000 79.89485 306 LYS D CA 1
ATOM 10057 C C . LYS D 1 330 ? 25.25963 -20.90593 58.37834 1.000 78.61824 306 LYS D C 1
ATOM 10058 O O . LYS D 1 330 ? 24.05383 -21.06006 58.15899 1.000 77.43543 306 LYS D O 1
ATOM 10064 N N . LEU D 1 331 ? 26.20244 -21.19094 57.47971 1.000 80.21094 307 LEU D N 1
ATOM 10065 C CA . LEU D 1 331 ? 25.89563 -21.77482 56.18045 1.000 79.28167 307 LEU D CA 1
ATOM 10066 C C . LEU D 1 331 ? 26.09541 -23.28154 56.24390 1.000 80.41799 307 LEU D C 1
ATOM 10067 O O . LEU D 1 331 ? 27.13842 -23.75983 56.70627 1.000 82.17383 307 LEU D O 1
ATOM 10072 N N . ILE D 1 332 ? 25.11633 -24.02664 55.74922 1.000 80.65930 308 ILE D N 1
ATOM 10073 C CA . ILE D 1 332 ? 25.22797 -25.47606 55.68781 1.000 81.78519 308 ILE D CA 1
ATOM 10074 C C . ILE D 1 332 ? 25.74543 -25.81777 54.30034 1.000 81.60668 308 ILE D C 1
ATOM 10075 O O . ILE D 1 332 ? 25.05980 -25.58907 53.30635 1.000 80.06114 308 ILE D O 1
ATOM 10080 N N . THR D 1 333 ? 26.95125 -26.37112 54.23318 1.000 82.65845 309 THR D N 1
ATOM 10081 C CA . THR D 1 333 ? 27.63953 -26.52748 52.95832 1.000 82.80504 309 THR D CA 1
ATOM 10082 C C . THR D 1 333 ? 27.26051 -27.79357 52.20547 1.000 82.99177 309 THR D C 1
ATOM 10083 O O . THR D 1 333 ? 27.22309 -27.76948 50.97077 1.000 82.24651 309 THR D O 1
ATOM 10087 N N . GLU D 1 334 ? 26.97301 -28.89824 52.88186 1.000 83.81356 310 GLU D N 1
ATOM 10088 C CA . GLU D 1 334 ? 26.83200 -30.17164 52.19167 1.000 84.50625 310 GLU D CA 1
ATOM 10089 C C . GLU D 1 334 ? 25.38128 -30.61015 52.14569 1.000 83.29822 310 GLU D C 1
ATOM 10090 O O . GLU D 1 334 ? 24.76392 -30.85129 53.18495 1.000 83.62140 310 GLU D O 1
ATOM 10096 N N . TRP D 1 335 ? 24.86423 -30.75991 50.93634 1.000 85.11411 311 TRP D N 1
ATOM 10097 C CA . TRP D 1 335 ? 23.50404 -31.19892 50.69963 1.000 84.01762 311 TRP D CA 1
ATOM 10098 C C . TRP D 1 335 ? 23.52947 -32.40139 49.77056 1.000 84.81459 311 TRP D C 1
ATOM 10099 O O . TRP D 1 335 ? 24.56171 -32.72812 49.17500 1.000 85.94433 311 TRP D O 1
ATOM 10110 N N . CYS D 1 336 ? 22.37838 -33.06370 49.65104 1.000 86.11345 312 CYS D N 1
ATOM 10111 C CA . CYS D 1 336 ? 22.25455 -34.19849 48.74107 1.000 86.81570 312 CYS D CA 1
ATOM 10112 C C . CYS D 1 336 ? 20.79481 -34.45267 48.35394 1.000 85.52689 312 CYS D C 1
ATOM 10113 O O . CYS D 1 336 ? 19.86835 -33.79516 48.83797 1.000 84.22175 312 CYS D O 1
ATOM 10116 N N . CYS D 1 337 ? 20.60897 -35.41795 47.44942 1.000 89.29658 313 CYS D N 1
ATOM 10117 C CA . CYS D 1 337 ? 19.29786 -35.90315 47.02352 1.000 88.53852 313 CYS D CA 1
ATOM 10118 C C . CYS D 1 337 ? 19.46864 -37.33677 46.52365 1.000 90.36808 313 CYS D C 1
ATOM 10119 O O . CYS D 1 337 ? 20.53932 -37.70178 46.04829 1.000 91.56513 313 CYS D O 1
ATOM 10122 N N . ARG D 1 338 ? 18.42854 -38.16814 46.66219 1.000 95.98559 314 ARG D N 1
ATOM 10123 C CA . ARG D 1 338 ? 18.56185 -39.57390 46.27479 1.000 98.00253 314 ARG D CA 1
ATOM 10124 C C . ARG D 1 338 ? 18.44426 -39.76639 44.75721 1.000 97.23335 314 ARG D C 1
ATOM 10125 O O . ARG D 1 338 ? 19.29296 -40.42269 44.13523 1.000 98.64945 314 ARG D O 1
ATOM 10133 N N . SER D 1 339 ? 17.38995 -39.22182 44.13216 1.000 89.34413 315 SER D N 1
ATOM 10134 C CA . SER D 1 339 ? 17.20932 -39.46805 42.71493 1.000 88.76714 315 SER D CA 1
ATOM 10135 C C . SER D 1 339 ? 16.85212 -38.20158 41.94511 1.000 86.21034 315 SER D C 1
ATOM 10136 O O . SER D 1 339 ? 16.11082 -38.26341 40.95150 1.000 85.23693 315 SER D O 1
ATOM 10139 N N . CYS D 1 340 ? 17.32752 -37.04830 42.37692 1.000 82.56760 316 CYS D N 1
ATOM 10140 C CA . CYS D 1 340 ? 17.08504 -35.87126 41.55845 1.000 80.44845 316 CYS D CA 1
ATOM 10141 C C . CYS D 1 340 ? 18.20351 -35.73153 40.50972 1.000 80.80878 316 CYS D C 1
ATOM 10142 O O . CYS D 1 340 ? 19.13525 -36.54103 40.45481 1.000 82.68395 316 CYS D O 1
ATOM 10145 N N . THR D 1 341 ? 18.07372 -34.74664 39.60902 1.000 75.30669 317 THR D N 1
ATOM 10146 C CA . THR D 1 341 ? 19.06386 -34.51151 38.55533 1.000 75.68578 317 THR D CA 1
ATOM 10147 C C . THR D 1 341 ? 19.63915 -33.11017 38.69871 1.000 74.78466 317 THR D C 1
ATOM 10148 O O . THR D 1 341 ? 18.89026 -32.12771 38.77295 1.000 73.06832 317 THR D O 1
ATOM 10152 N N . LEU D 1 342 ? 20.96101 -33.02379 38.69156 1.000 73.31318 318 LEU D N 1
ATOM 10153 C CA . LEU D 1 342 ? 21.66323 -31.76931 38.87715 1.000 72.89295 318 LEU D CA 1
ATOM 10154 C C . LEU D 1 342 ? 21.58417 -30.93645 37.59939 1.000 71.87628 318 LEU D C 1
ATOM 10155 O O . LEU D 1 342 ? 21.56480 -31.49289 36.50002 1.000 72.26111 318 LEU D O 1
ATOM 10160 N N . PRO D 1 343 ? 21.58529 -29.59078 37.70014 1.000 73.54435 319 PRO D N 1
ATOM 10161 C CA . PRO D 1 343 ? 21.72358 -28.70868 38.85949 1.000 73.14544 319 PRO D CA 1
ATOM 10162 C C . PRO D 1 343 ? 20.52376 -28.74294 39.80774 1.000 71.99923 319 PRO D C 1
ATOM 10163 O O . PRO D 1 343 ? 19.39786 -29.02305 39.38265 1.000 70.98585 319 PRO D O 1
ATOM 10167 N N . PRO D 1 344 ? 20.74479 -28.41545 41.07489 1.000 73.40331 320 PRO D N 1
ATOM 10168 C CA . PRO D 1 344 ? 19.66171 -28.53753 42.04726 1.000 72.67910 320 PRO D CA 1
ATOM 10169 C C . PRO D 1 344 ? 18.61478 -27.46160 41.83678 1.000 70.86688 320 PRO D C 1
ATOM 10170 O O . PRO D 1 344 ? 18.91166 -26.35101 41.39624 1.000 70.28777 320 PRO D O 1
ATOM 10174 N N . LEU D 1 345 ? 17.36898 -27.81942 42.11883 1.000 70.48809 321 LEU D N 1
ATOM 10175 C CA . LEU D 1 345 ? 16.29520 -26.84124 42.11535 1.000 68.98701 321 LEU D CA 1
ATOM 10176 C C . LEU D 1 345 ? 16.52791 -25.91278 43.27845 1.000 68.99288 321 LEU D C 1
ATOM 10177 O O . LEU D 1 345 ? 16.60612 -26.38134 44.40820 1.000 69.80314 321 LEU D O 1
ATOM 10182 N N . ARG D 1 346 ? 16.67367 -24.61449 43.03394 1.000 69.70853 322 ARG D N 1
ATOM 10183 C CA . ARG D 1 346 ? 16.90019 -23.69465 44.14210 1.000 69.81995 322 ARG D CA 1
ATOM 10184 C C . ARG D 1 346 ? 15.95613 -22.50707 44.04670 1.000 68.61847 322 ARG D C 1
ATOM 10185 O O . ARG D 1 346 ? 15.67592 -22.01041 42.95182 1.000 67.87182 322 ARG D O 1
ATOM 10193 N N . TYR D 1 347 ? 15.50638 -22.02292 45.20822 1.000 67.99454 323 TYR D N 1
ATOM 10194 C CA . TYR D 1 347 ? 14.69351 -20.81599 45.29414 1.000 67.15713 323 TYR D CA 1
ATOM 10195 C C . TYR D 1 347 ? 15.50287 -19.72277 45.97262 1.000 67.63663 323 TYR D C 1
ATOM 10196 O O . TYR D 1 347 ? 16.40938 -20.00641 46.75044 1.000 68.60068 323 TYR D O 1
ATOM 10205 N N . ARG D 1 348 ? 15.22258 -18.46888 45.63187 1.000 69.49580 324 ARG D N 1
ATOM 10206 C CA . ARG D 1 348 ? 15.92493 -17.35907 46.26027 1.000 70.05329 324 ARG D CA 1
ATOM 10207 C C . ARG D 1 348 ? 14.94621 -16.24498 46.56186 1.000 69.57573 324 ARG D C 1
ATOM 10208 O O . ARG D 1 348 ? 14.23400 -15.76271 45.67425 1.000 68.86302 324 ARG D O 1
ATOM 10216 N N . GLY D 1 349 ? 14.97229 -15.80241 47.80447 1.000 72.16741 325 GLY D N 1
ATOM 10217 C CA . GLY D 1 349 ? 13.98194 -14.87291 48.25969 1.000 71.94810 325 GLY D CA 1
ATOM 10218 C C . GLY D 1 349 ? 14.61349 -13.79010 49.07765 1.000 72.75037 325 GLY D C 1
ATOM 10219 O O . GLY D 1 349 ? 15.83989 -13.62616 49.09987 1.000 73.40116 325 GLY D O 1
ATOM 10220 N N . GLU D 1 350 ? 13.75001 -13.02331 49.71740 1.000 75.14358 326 GLU D N 1
ATOM 10221 C CA . GLU D 1 350 ? 14.20828 -11.88975 50.48518 1.000 75.97687 326 GLU D CA 1
ATOM 10222 C C . GLU D 1 350 ? 15.10134 -12.30500 51.66685 1.000 76.91644 326 GLU D C 1
ATOM 10223 O O . GLU D 1 350 ? 15.85563 -11.47275 52.19077 1.000 77.74392 326 GLU D O 1
ATOM 10229 N N . ASP D 1 351 ? 15.07766 -13.58291 52.06578 1.000 72.73496 327 ASP D N 1
ATOM 10230 C CA . ASP D 1 351 ? 15.76648 -14.04523 53.27022 1.000 73.76451 327 ASP D CA 1
ATOM 10231 C C . ASP D 1 351 ? 16.75333 -15.18442 53.01619 1.000 74.05822 327 ASP D C 1
ATOM 10232 O O . ASP D 1 351 ? 16.97478 -16.01228 53.91186 1.000 74.81570 327 ASP D O 1
ATOM 10237 N N . GLY D 1 352 ? 17.29634 -15.29291 51.80638 1.000 73.08892 328 GLY D N 1
ATOM 10238 C CA . GLY D 1 352 ? 18.34523 -16.26042 51.56193 1.000 73.63358 328 GLY D CA 1
ATOM 10239 C C . GLY D 1 352 ? 18.02200 -17.26021 50.47112 1.000 72.92870 328 GLY D C 1
ATOM 10240 O O . GLY D 1 352 ? 17.15227 -17.02807 49.62816 1.000 71.91104 328 GLY D O 1
ATOM 10241 N N . CYS D 1 353 ? 18.74703 -18.37790 50.50072 1.000 75.50842 329 CYS D N 1
ATOM 10242 C CA . CYS D 1 353 ? 18.73864 -19.40752 49.46724 1.000 75.20275 329 CYS D CA 1
ATOM 10243 C C . CYS D 1 353 ? 18.10960 -20.66871 50.04762 1.000 75.46334 329 CYS D C 1
ATOM 10244 O O . CYS D 1 353 ? 18.48686 -21.09723 51.14290 1.000 76.52324 329 CYS D O 1
ATOM 10247 N N . TRP D 1 354 ? 17.14706 -21.24806 49.33791 1.000 71.24598 330 TRP D N 1
ATOM 10248 C CA . TRP D 1 354 ? 16.51380 -22.50071 49.73700 1.000 71.63093 330 TRP D CA 1
ATOM 10249 C C . TRP D 1 354 ? 16.72528 -23.55997 48.66556 1.000 71.65105 330 TRP D C 1
ATOM 10250 O O . TRP D 1 354 ? 17.11363 -23.25688 47.53426 1.000 71.13002 330 TRP D O 1
ATOM 10261 N N . TYR D 1 355 ? 16.43849 -24.81465 49.00252 1.000 70.61774 331 TYR D N 1
ATOM 10262 C CA . TYR D 1 355 ? 16.57602 -25.89200 48.03358 1.000 70.81749 331 TYR D CA 1
ATOM 10263 C C . TYR D 1 355 ? 15.24272 -26.57668 47.78781 1.000 70.35966 331 TYR D C 1
ATOM 10264 O O . TYR D 1 355 ? 14.34749 -26.55602 48.63025 1.000 70.42281 331 TYR D O 1
ATOM 10273 N N . GLY D 1 356 ? 15.12133 -27.21889 46.63882 1.000 68.15985 332 GLY D N 1
ATOM 10274 C CA . GLY D 1 356 ? 13.91798 -27.96989 46.35932 1.000 67.92453 332 GLY D CA 1
ATOM 10275 C C . GLY D 1 356 ? 13.71871 -29.10155 47.34538 1.000 69.39682 332 GLY D C 1
ATOM 10276 O O . GLY D 1 356 ? 14.65193 -29.56819 47.98816 1.000 70.71398 332 GLY D O 1
ATOM 10277 N N . MET D 1 357 ? 12.46907 -29.57435 47.40708 1.000 68.28746 333 MET D N 1
ATOM 10278 C CA . MET D 1 357 ? 12.04136 -30.54221 48.41236 1.000 69.78937 333 MET D CA 1
ATOM 10279 C C . MET D 1 357 ? 12.93526 -31.76028 48.45849 1.000 71.42613 333 MET D C 1
ATOM 10280 O O . MET D 1 357 ? 13.10401 -32.36131 49.52232 1.000 73.00812 333 MET D O 1
ATOM 10285 N N . GLU D 1 358 ? 13.52026 -32.14626 47.34037 1.000 71.58136 334 GLU D N 1
ATOM 10286 C CA . GLU D 1 358 ? 14.31660 -33.36300 47.35974 1.000 73.36454 334 GLU D CA 1
ATOM 10287 C C . GLU D 1 358 ? 15.74176 -33.12079 47.85297 1.000 74.22403 334 GLU D C 1
ATOM 10288 O O . GLU D 1 358 ? 16.50740 -34.08042 47.99610 1.000 75.95150 334 GLU D O 1
ATOM 10294 N N . ILE D 1 359 ? 16.10796 -31.87938 48.14382 1.000 76.43812 335 ILE D N 1
ATOM 10295 C CA . ILE D 1 359 ? 17.44705 -31.54947 48.61040 1.000 77.26409 335 ILE D CA 1
ATOM 10296 C C . ILE D 1 359 ? 17.41599 -31.47007 50.13435 1.000 78.24495 335 ILE D C 1
ATOM 10297 O O . ILE D 1 359 ? 16.79867 -30.56506 50.71848 1.000 77.34159 335 ILE D O 1
ATOM 10302 N N . ARG D 1 360 ? 18.07808 -32.42707 50.77387 1.000 79.17043 336 ARG D N 1
ATOM 10303 C CA . ARG D 1 360 ? 18.21487 -32.51494 52.21061 1.000 80.52474 336 ARG D CA 1
ATOM 10304 C C . ARG D 1 360 ? 19.67627 -32.30306 52.56717 1.000 81.58195 336 ARG D C 1
ATOM 10305 O O . ARG D 1 360 ? 20.55896 -32.48023 51.71979 1.000 81.80120 336 ARG D O 1
ATOM 10313 N N . PRO D 1 361 ? 19.97355 -31.88034 53.79336 1.000 81.14818 337 PRO D N 1
ATOM 10314 C CA . PRO D 1 361 ? 21.37274 -31.73409 54.19095 1.000 82.38650 337 PRO D CA 1
ATOM 10315 C C . PRO D 1 361 ? 22.03699 -33.09152 54.30486 1.000 84.69637 337 PRO D C 1
ATOM 10316 O O . PRO D 1 361 ? 21.39757 -34.10710 54.59220 1.000 85.75428 337 PRO D O 1
ATOM 10320 N N . LEU D 1 362 ? 23.33003 -33.11306 53.99787 1.000 83.84768 338 LEU D N 1
ATOM 10321 C CA . LEU D 1 362 ? 24.04824 -34.37956 53.95070 1.000 86.16216 338 LEU D CA 1
ATOM 10322 C C . LEU D 1 362 ? 24.33035 -34.90523 55.35499 1.000 88.36514 338 LEU D C 1
ATOM 10323 O O . LEU D 1 362 ? 23.90712 -36.01136 55.71213 1.000 89.89964 338 LEU D O 1
ATOM 10328 N N . LYS D 1 363 ? 25.04471 -34.11860 56.16993 1.000 89.71767 339 LYS D N 1
ATOM 10329 C CA . LYS D 1 363 ? 25.43343 -34.48582 57.53173 1.000 91.87471 339 LYS D CA 1
ATOM 10330 C C . LYS D 1 363 ? 24.58123 -33.81989 58.60004 1.000 91.17387 339 LYS D C 1
ATOM 10331 O O . LYS D 1 363 ? 24.26006 -34.44386 59.60928 1.000 92.82244 339 LYS D O 1
ATOM 10337 N N . GLU D 1 364 ? 24.19351 -32.57299 58.39047 1.000 92.70818 340 GLU D N 1
ATOM 10338 C CA . GLU D 1 364 ? 23.53287 -31.79571 59.42478 1.000 92.18794 340 GLU D CA 1
ATOM 10339 C C . GLU D 1 364 ? 22.16938 -32.39097 59.76410 1.000 92.24839 340 GLU D C 1
ATOM 10340 O O . GLU D 1 364 ? 21.45790 -32.89171 58.89244 1.000 91.45198 340 GLU D O 1
ATOM 10346 N N . LYS D 1 365 ? 21.81399 -32.36295 61.04391 1.000 93.46494 341 LYS D N 1
ATOM 10347 C CA . LYS D 1 365 ? 20.46910 -32.76194 61.44305 1.000 93.60486 341 LYS D CA 1
ATOM 10348 C C . LYS D 1 365 ? 19.48812 -31.68930 61.00167 1.000 91.10358 341 LYS D C 1
ATOM 10349 O O . LYS D 1 365 ? 19.74124 -30.50039 61.19377 1.000 89.99937 341 LYS D O 1
ATOM 10355 N N . GLU D 1 366 ? 18.34455 -32.10285 60.44818 1.000 92.96695 342 GLU D N 1
ATOM 10356 C CA . GLU D 1 366 ? 17.46326 -31.12093 59.81464 1.000 90.57510 342 GLU D CA 1
ATOM 10357 C C . GLU D 1 366 ? 16.88259 -30.09222 60.78873 1.000 90.27050 342 GLU D C 1
ATOM 10358 O O . GLU D 1 366 ? 16.57160 -28.97189 60.36436 1.000 88.39336 342 GLU D O 1
ATOM 10364 N N . GLU D 1 367 ? 16.74610 -30.43448 62.07535 1.000 94.29019 343 GLU D N 1
ATOM 10365 C CA . GLU D 1 367 ? 16.07004 -29.56205 63.04313 1.000 94.29915 343 GLU D CA 1
ATOM 10366 C C . GLU D 1 367 ? 16.77283 -28.22215 63.22928 1.000 93.26922 343 GLU D C 1
ATOM 10367 O O . GLU D 1 367 ? 16.11184 -27.22454 63.55013 1.000 92.45269 343 GLU D O 1
ATOM 10373 N N . ASN D 1 368 ? 18.09425 -28.16395 63.03172 1.000 90.53830 344 ASN D N 1
ATOM 10374 C CA . ASN D 1 368 ? 18.78010 -26.88226 63.18401 1.000 89.71344 344 ASN D CA 1
ATOM 10375 C C . ASN D 1 368 ? 18.50240 -25.93423 62.02841 1.000 87.31597 344 ASN D C 1
ATOM 10376 O O . ASN D 1 368 ? 18.93033 -24.77658 62.07142 1.000 86.57235 344 ASN D O 1
ATOM 10381 N N . LEU D 1 369 ? 17.81210 -26.39218 61.00013 1.000 85.41299 345 LEU D N 1
ATOM 10382 C CA . LEU D 1 369 ? 17.63384 -25.61883 59.79144 1.000 83.31339 345 LEU D CA 1
ATOM 10383 C C . LEU D 1 369 ? 16.26067 -24.96324 59.75224 1.000 82.18028 345 LEU D C 1
ATOM 10384 O O . LEU D 1 369 ? 15.30506 -25.42433 60.38093 1.000 82.94971 345 LEU D O 1
ATOM 10389 N N . VAL D 1 370 ? 16.19273 -23.86098 59.01799 1.000 76.85263 346 VAL D N 1
ATOM 10390 C CA . VAL D 1 370 ? 14.94776 -23.15661 58.76681 1.000 75.69271 346 VAL D CA 1
ATOM 10391 C C . VAL D 1 370 ? 14.19379 -23.92345 57.69287 1.000 74.86546 346 VAL D C 1
ATOM 10392 O O . VAL D 1 370 ? 14.79264 -24.34812 56.70292 1.000 74.34345 346 VAL D O 1
ATOM 10396 N N . ASN D 1 371 ? 12.90626 -24.17871 57.91004 1.000 75.31226 347 ASN D N 1
ATOM 10397 C CA . ASN D 1 371 ? 12.07741 -24.83303 56.89939 1.000 74.55507 347 ASN D CA 1
ATOM 10398 C C . ASN D 1 371 ? 10.78301 -24.04962 56.73199 1.000 73.66211 347 ASN D C 1
ATOM 10399 O O . ASN D 1 371 ? 10.56528 -23.01565 57.36262 1.000 73.65834 347 ASN D O 1
ATOM 10404 N N . SER D 1 372 ? 9.95686 -24.48866 55.80164 1.000 75.97462 348 SER D N 1
ATOM 10405 C CA . SER D 1 372 ? 8.72522 -23.78751 55.47291 1.000 75.13798 348 SER D CA 1
ATOM 10406 C C . SER D 1 372 ? 7.53709 -24.55595 56.05629 1.000 76.34133 348 SER D C 1
ATOM 10407 O O . SER D 1 372 ? 7.24376 -25.66688 55.61303 1.000 76.68455 348 SER D O 1
ATOM 10410 N N . LEU D 1 373 ? 6.86149 -23.97984 57.05550 1.000 78.28082 349 LEU D N 1
ATOM 10411 C CA . LEU D 1 373 ? 5.57331 -24.52049 57.51764 1.000 79.46337 349 LEU D CA 1
ATOM 10412 C C . LEU D 1 373 ? 4.72244 -23.46520 58.23902 1.000 79.87732 349 LEU D C 1
ATOM 10413 O O . LEU D 1 373 ? 4.16136 -23.70789 59.31481 1.000 81.61023 349 LEU D O 1
ATOM 10418 N N . GLU E 2 4 ? -13.68981 37.31194 56.03354 1.000 85.55338 1 GLU E N 1
ATOM 10419 C CA . GLU E 2 4 ? -13.85260 37.26420 54.58116 1.000 84.93929 1 GLU E CA 1
ATOM 10420 C C . GLU E 2 4 ? -13.74670 35.83067 54.07496 1.000 85.39701 1 GLU E C 1
ATOM 10421 O O . GLU E 2 4 ? -14.39813 35.49104 53.09571 1.000 86.06222 1 GLU E O 1
ATOM 10423 N N . VAL E 2 5 ? -12.93299 34.99239 54.72858 1.000 86.25637 2 VAL E N 1
ATOM 10424 C CA . VAL E 2 5 ? -12.70518 33.60886 54.30114 1.000 86.67616 2 VAL E CA 1
ATOM 10425 C C . VAL E 2 5 ? -12.77445 32.66937 55.50440 1.000 88.19835 2 VAL E C 1
ATOM 10426 O O . VAL E 2 5 ? -12.22688 32.96870 56.57080 1.000 87.88328 2 VAL E O 1
ATOM 10430 N N . GLN E 2 6 ? -13.41602 31.51229 55.32243 1.000 91.21616 3 GLN E N 1
ATOM 10431 C CA . GLN E 2 6 ? -13.61492 30.53705 56.39195 1.000 92.94786 3 GLN E CA 1
ATOM 10432 C C . GLN E 2 6 ? -12.99555 29.19027 56.03238 1.000 93.03671 3 GLN E C 1
ATOM 10433 O O . GLN E 2 6 ? -13.29475 28.63227 54.97302 1.000 93.32323 3 GLN E O 1
ATOM 10439 N N . LEU E 2 7 ? -12.15115 28.66454 56.92311 1.000 89.96622 4 LEU E N 1
ATOM 10440 C CA . LEU E 2 7 ? -11.37623 27.44717 56.69379 1.000 89.94365 4 LEU E CA 1
ATOM 10441 C C . LEU E 2 7 ? -11.80728 26.33955 57.64873 1.000 92.22588 4 LEU E C 1
ATOM 10442 O O . LEU E 2 7 ? -11.85772 26.54951 58.86477 1.000 92.93081 4 LEU E O 1
ATOM 10447 N N . GLN E 2 8 ? -12.08903 25.15383 57.11117 1.000 91.10949 5 GLN E N 1
ATOM 10448 C CA . GLN E 2 8 ? -12.62369 24.04952 57.90724 1.000 93.48975 5 GLN E CA 1
ATOM 10449 C C . GLN E 2 8 ? -11.75005 22.81432 57.73136 1.000 93.62007 5 GLN E C 1
ATOM 10450 O O . GLN E 2 8 ? -11.75239 22.19396 56.66023 1.000 93.63499 5 GLN E O 1
ATOM 10456 N N . GLN E 2 9 ? -10.98239 22.47566 58.76591 1.000 92.70948 6 GLN E N 1
ATOM 10457 C CA . GLN E 2 9 ? -10.08777 21.32795 58.70561 1.000 92.92755 6 GLN E CA 1
ATOM 10458 C C . GLN E 2 9 ? -10.76248 20.06395 59.22623 1.000 95.63069 6 GLN E C 1
ATOM 10459 O O . GLN E 2 9 ? -11.73295 20.10566 59.98451 1.000 97.29171 6 GLN E O 1
ATOM 10465 N N . SER E 2 10 ? -10.22632 18.92593 58.80595 1.000 94.22317 7 SER E N 1
ATOM 10466 C CA . SER E 2 10 ? -10.81003 17.65203 59.17967 1.000 96.81665 7 SER E CA 1
ATOM 10467 C C . SER E 2 10 ? -10.47615 17.31382 60.63612 1.000 97.95600 7 SER E C 1
ATOM 10468 O O . SER E 2 10 ? -9.67737 17.98799 61.29523 1.000 96.68978 7 SER E O 1
ATOM 10471 N N . GLY E 2 11 ? -11.13121 16.26491 61.14288 1.000 99.89507 8 GLY E N 1
ATOM 10472 C CA . GLY E 2 11 ? -11.01680 15.85249 62.52467 1.000 101.42882 8 GLY E CA 1
ATOM 10473 C C . GLY E 2 11 ? -9.68234 15.20986 62.84884 1.000 101.13166 8 GLY E C 1
ATOM 10474 O O . GLY E 2 11 ? -8.86704 14.94060 61.95548 1.000 99.89691 8 GLY E O 1
ATOM 10475 N N . PRO E 2 12 ? -9.45474 14.90568 64.13203 1.000 102.28627 9 PRO E N 1
ATOM 10476 C CA . PRO E 2 12 ? -8.14435 14.38814 64.54705 1.000 102.05762 9 PRO E CA 1
ATOM 10477 C C . PRO E 2 12 ? -7.95240 12.93881 64.12416 1.000 103.59922 9 PRO E C 1
ATOM 10478 O O . PRO E 2 12 ? -8.90997 12.16583 64.02356 1.000 105.62307 9 PRO E O 1
ATOM 10482 N N . GLU E 2 13 ? -6.68348 12.57243 63.89762 1.000 107.24532 10 GLU E N 1
ATOM 10483 C CA . GLU E 2 13 ? -6.31468 11.28745 63.30664 1.000 108.34269 10 GLU E CA 1
ATOM 10484 C C . GLU E 2 13 ? -5.24097 10.62368 64.15702 1.000 109.17911 10 GLU E C 1
ATOM 10485 O O . GLU E 2 13 ? -4.26434 11.27114 64.55668 1.000 107.65993 10 GLU E O 1
ATOM 10491 N N . LEU E 2 14 ? -5.45166 9.33594 64.44687 1.000 113.44062 11 LEU E N 1
ATOM 10492 C CA . LEU E 2 14 ? -4.51652 8.48232 65.17638 1.000 114.73873 11 LEU E CA 1
ATOM 10493 C C . LEU E 2 14 ? -4.08839 7.32509 64.28483 1.000 115.49550 11 LEU E C 1
ATOM 10494 O O . LEU E 2 14 ? -4.92197 6.51426 63.86348 1.000 117.22002 11 LEU E O 1
ATOM 10499 N N . VAL E 2 15 ? -2.78710 7.25938 63.99976 1.000 117.20833 12 VAL E N 1
ATOM 10500 C CA . VAL E 2 15 ? -2.22743 6.42034 62.95376 1.000 117.26441 12 VAL E CA 1
ATOM 10501 C C . VAL E 2 15 ? -1.08280 5.60295 63.54624 1.000 118.39324 12 VAL E C 1
ATOM 10502 O O . VAL E 2 15 ? -0.52230 5.93371 64.59315 1.000 118.38722 12 VAL E O 1
ATOM 10506 N N . LYS E 2 16 ? -0.76003 4.49269 62.87368 1.000 115.07241 13 LYS E N 1
ATOM 10507 C CA . LYS E 2 16 ? 0.29169 3.50831 63.10889 1.000 116.38104 13 LYS E CA 1
ATOM 10508 C C . LYS E 2 16 ? 1.54836 3.88603 62.32311 1.000 114.04907 13 LYS E C 1
ATOM 10509 O O . LYS E 2 16 ? 1.45307 4.27172 61.15058 1.000 112.32007 13 LYS E O 1
ATOM 10515 N N . PRO E 2 17 ? 2.72495 3.80980 62.95293 1.000 110.94232 14 PRO E N 1
ATOM 10516 C CA . PRO E 2 17 ? 3.94185 4.33931 62.31742 1.000 108.53242 14 PRO E CA 1
ATOM 10517 C C . PRO E 2 17 ? 4.29691 3.57822 61.04741 1.000 108.58987 14 PRO E C 1
ATOM 10518 O O . PRO E 2 17 ? 4.30778 2.34320 61.01938 1.000 110.99270 14 PRO E O 1
ATOM 10522 N N . GLY E 2 18 ? 4.63789 4.33193 60.00008 1.000 112.29818 15 GLY E N 1
ATOM 10523 C CA . GLY E 2 18 ? 4.95125 3.76541 58.70535 1.000 112.08127 15 GLY E CA 1
ATOM 10524 C C . GLY E 2 18 ? 3.85765 3.91530 57.66094 1.000 111.67140 15 GLY E C 1
ATOM 10525 O O . GLY E 2 18 ? 4.15892 3.88281 56.45452 1.000 110.59687 15 GLY E O 1
ATOM 10526 N N . ALA E 2 19 ? 2.60572 4.09993 58.08757 1.000 113.68170 16 ALA E N 1
ATOM 10527 C CA . ALA E 2 19 ? 1.48846 4.24952 57.16576 1.000 113.51222 16 ALA E CA 1
ATOM 10528 C C . ALA E 2 19 ? 1.37424 5.70694 56.71296 1.000 110.51593 16 ALA E C 1
ATOM 10529 O O . ALA E 2 19 ? 2.15737 6.57699 57.11452 1.000 108.60166 16 ALA E O 1
ATOM 10531 N N . SER E 2 20 ? 0.37279 5.97872 55.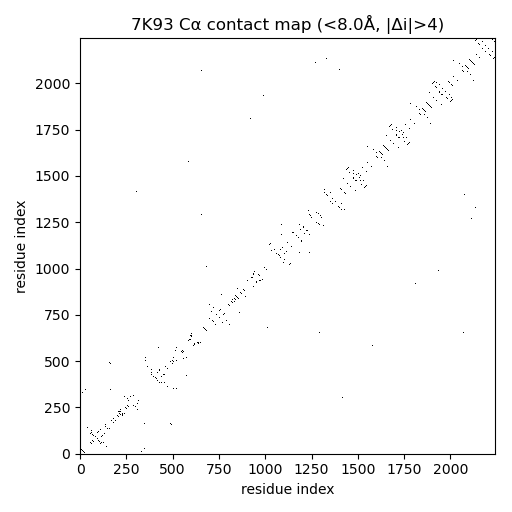87531 1.000 110.95157 17 SER E N 1
ATOM 10532 C CA . SER E 2 20 ? 0.12728 7.30729 55.33122 1.000 108.36480 17 SER E CA 1
ATOM 10533 C C . SER E 2 20 ? -1.14792 7.87365 55.93244 1.000 108.85775 17 SER E C 1
ATOM 10534 O O . SER E 2 20 ? -2.03956 7.12759 56.35275 1.000 111.24810 17 SER E O 1
ATOM 10537 N N . VAL E 2 21 ? -1.22296 9.20734 55.96126 1.000 107.22945 18 VAL E N 1
ATOM 10538 C CA . VAL E 2 21 ? -2.39650 9.92020 56.44453 1.000 107.41164 18 VAL E CA 1
ATOM 10539 C C . VAL E 2 21 ? -2.65122 11.08410 55.50519 1.000 105.08688 18 VAL E C 1
ATOM 10540 O O . VAL E 2 21 ? -1.71911 11.68269 54.95714 1.000 102.87496 18 VAL E O 1
ATOM 10544 N N . LYS E 2 22 ? -3.93261 11.38211 55.30382 1.000 103.50794 19 LYS E N 1
ATOM 10545 C CA . LYS E 2 22 ? -4.38166 12.44859 54.41235 1.000 101.70252 19 LYS E CA 1
ATOM 10546 C C . LYS E 2 22 ? -5.40787 13.30300 55.14669 1.000 101.87812 19 LYS E C 1
ATOM 10547 O O . LYS E 2 22 ? -6.45907 12.79171 55.54885 1.000 104.01300 19 LYS E O 1
ATOM 10553 N N . MET E 2 23 ? -5.09454 14.58034 55.36719 1.000 99.05643 20 MET E N 1
ATOM 10554 C CA . MET E 2 23 ? -6.03207 15.49037 56.01267 1.000 99.12338 20 MET E CA 1
ATOM 10555 C C . MET E 2 23 ? -6.51217 16.55589 55.03567 1.000 97.50487 20 MET E C 1
ATOM 10556 O O . MET E 2 23 ? -5.82892 16.88644 54.06590 1.000 95.70679 20 MET E O 1
ATOM 10561 N N . SER E 2 24 ? -7.67995 17.13119 55.32939 1.000 95.88169 21 SER E N 1
ATOM 10562 C CA . SER E 2 24 ? -8.35451 18.01761 54.39360 1.000 94.89755 21 SER E CA 1
ATOM 10563 C C . SER E 2 24 ? -8.65908 19.35748 55.04499 1.000 93.87720 21 SER E C 1
ATOM 10564 O O . SER E 2 24 ? -8.68867 19.49210 56.26665 1.000 94.49673 21 SER E O 1
ATOM 10567 N N . CYS E 2 25 ? -8.91867 20.33972 54.18908 1.000 96.15600 22 CYS E N 1
ATOM 10568 C CA . CYS E 2 25 ? -9.22264 21.71294 54.57217 1.000 95.06176 22 CYS E CA 1
ATOM 10569 C C . CYS E 2 25 ? -10.15374 22.27356 53.51226 1.000 94.95838 22 CYS E C 1
ATOM 10570 O O . CYS E 2 25 ? -9.77804 22.30191 52.33621 1.000 93.84164 22 CYS E O 1
ATOM 10573 N N . LYS E 2 26 ? -11.34603 22.72348 53.90193 1.000 98.89792 23 LYS E N 1
ATOM 10574 C CA . LYS E 2 26 ? -12.32279 23.24005 52.94381 1.000 99.09874 23 LYS E CA 1
ATOM 10575 C C . LYS E 2 26 ? -12.46747 24.74175 53.13806 1.000 97.74735 23 LYS E C 1
ATOM 10576 O O . LYS E 2 26 ? -12.67598 25.20373 54.26326 1.000 98.12856 23 LYS E O 1
ATOM 10582 N N . ALA E 2 27 ? -12.35335 25.49727 52.04966 1.000 95.90259 24 ALA E N 1
ATOM 10583 C CA . ALA E 2 27 ? -12.33207 26.95185 52.09449 1.000 94.41413 24 ALA E CA 1
ATOM 10584 C C . ALA E 2 27 ? -13.63433 27.55530 51.57355 1.000 95.40675 24 ALA E C 1
ATOM 10585 O O . ALA E 2 27 ? -14.28885 26.99448 50.69438 1.000 96.51454 24 ALA E O 1
ATOM 10587 N N . SER E 2 28 ? -14.02811 28.68896 52.15667 1.000 100.62454 25 SER E N 1
ATOM 10588 C CA . SER E 2 28 ? -15.20636 29.44330 51.74307 1.000 101.47640 25 SER E CA 1
ATOM 10589 C C . SER E 2 28 ? -14.84751 30.91881 51.64443 1.000 99.64395 25 SER E C 1
ATOM 10590 O O . SER E 2 28 ? -14.09951 31.42618 52.48336 1.000 98.51625 25 SER E O 1
ATOM 10593 N N . GLY E 2 29 ? -15.37406 31.60959 50.62861 1.000 95.31540 26 GLY E N 1
ATOM 10594 C CA . GLY E 2 29 ? -15.01870 33.00432 50.40424 1.000 93.59793 26 GLY E CA 1
ATOM 10595 C C . GLY E 2 29 ? -13.72142 33.21193 49.65611 1.000 91.18221 26 GLY E C 1
ATOM 10596 O O . GLY E 2 29 ? -13.12351 34.29045 49.73088 1.000 89.50977 26 GLY E O 1
ATOM 10597 N N . CYS E 2 30 ? -13.26045 32.19247 48.95481 1.000 93.51295 27 CYS E N 1
ATOM 10598 C CA . CYS E 2 30 ? -12.06573 32.20668 48.14157 1.000 91.43998 27 CYS E CA 1
ATOM 10599 C C . CYS E 2 30 ? -12.36700 32.76167 46.75425 1.000 90.97544 27 CYS E C 1
ATOM 10600 O O . CYS E 2 30 ? -13.51162 32.75963 46.29363 1.000 92.57614 27 CYS E O 1
ATOM 10603 N N . THR E 2 31 ? -11.32683 33.26624 46.09281 1.000 89.57866 28 THR E N 1
ATOM 10604 C CA . THR E 2 31 ? -11.32419 33.42538 44.64185 1.000 89.05335 28 THR E CA 1
ATOM 10605 C C . THR E 2 31 ? -10.01371 32.86084 44.11601 1.000 87.43488 28 THR E C 1
ATOM 10606 O O . THR E 2 31 ? -9.09840 32.53465 44.88060 1.000 86.57635 28 THR E O 1
ATOM 10610 N N . LEU E 2 32 ? -9.92850 32.77478 42.78902 1.000 87.28766 29 LEU E N 1
ATOM 10611 C CA . LEU E 2 32 ? -8.72661 32.26569 42.13928 1.000 85.83023 29 LEU E CA 1
ATOM 10612 C C . LEU E 2 32 ? -7.47513 33.01333 42.59750 1.000 83.46922 29 LEU E C 1
ATOM 10613 O O . LEU E 2 32 ? -6.40348 32.41339 42.75302 1.000 82.51329 29 LEU E O 1
ATOM 10618 N N . THR E 2 33 ? -7.60056 34.32745 42.83673 1.000 86.43288 30 THR E N 1
ATOM 10619 C CA . THR E 2 33 ? -6.43501 35.18265 43.05654 1.000 84.13652 30 THR E CA 1
ATOM 10620 C C . THR E 2 33 ? -5.91704 35.12353 44.48803 1.000 83.86239 30 THR E C 1
ATOM 10621 O O . THR E 2 33 ? -4.70046 35.13808 44.69331 1.000 82.24720 30 THR E O 1
ATOM 10625 N N . ASN E 2 34 ? -6.80387 35.07487 45.49261 1.000 83.72516 31 ASN E N 1
ATOM 10626 C CA . ASN E 2 34 ? -6.36954 34.72449 46.84926 1.000 83.89221 31 ASN E CA 1
ATOM 10627 C C . ASN E 2 34 ? -6.51040 33.21260 46.96154 1.000 85.36285 31 ASN E C 1
ATOM 10628 O O . ASN E 2 34 ? -6.38190 32.52591 45.93734 1.000 85.40097 31 ASN E O 1
ATOM 10633 N N . CYS E 2 35 ? -6.76929 32.67262 48.15130 1.000 82.17658 32 CYS E N 1
ATOM 10634 C CA . CYS E 2 35 ? -7.05523 31.23861 48.29231 1.000 83.87976 32 CYS E CA 1
ATOM 10635 C C . CYS E 2 35 ? -5.82841 30.35679 48.10660 1.000 83.00337 32 CYS E C 1
ATOM 10636 O O . CYS E 2 35 ? -5.93817 29.23280 47.62021 1.000 84.03155 32 CYS E O 1
ATOM 10639 N N . PHE E 2 36 ? -4.67550 30.81181 48.55342 1.000 83.14100 33 PHE E N 1
ATOM 10640 C CA . PHE E 2 36 ? -3.50771 29.94992 48.59792 1.000 82.53128 33 PHE E CA 1
ATOM 10641 C C . PHE E 2 36 ? -3.53706 29.27504 49.95364 1.000 83.90295 33 PHE E C 1
ATOM 10642 O O . PHE E 2 36 ? -3.42229 29.93276 50.98687 1.000 83.66728 33 PHE E O 1
ATOM 10650 N N . MET E 2 37 ? -3.77774 27.97892 49.95510 1.000 82.34499 34 MET E N 1
ATOM 10651 C CA . MET E 2 37 ? -3.94202 27.24072 51.19348 1.000 83.97195 34 MET E CA 1
ATOM 10652 C C . MET E 2 37 ? -2.56559 26.82054 51.69730 1.000 83.10956 34 MET E C 1
ATOM 10653 O O . MET E 2 37 ? -1.96075 25.89077 51.16442 1.000 83.15413 34 MET E O 1
ATOM 10658 N N . HIS E 2 38 ? -2.07097 27.49136 52.73701 1.000 83.38430 35 HIS E N 1
ATOM 10659 C CA . HIS E 2 38 ? -0.81019 27.12014 53.36541 1.000 82.80188 35 HIS E CA 1
ATOM 10660 C C . HIS E 2 38 ? -1.01777 26.11242 54.49101 1.000 84.90211 35 HIS E C 1
ATOM 10661 O O . HIS E 2 38 ? -2.08523 26.04371 55.10889 1.000 86.55305 35 HIS E O 1
ATOM 10668 N N . TRP E 2 39 ? 0.03042 25.32684 54.74809 1.000 82.60181 36 TRP E N 1
ATOM 10669 C CA . TRP E 2 39 ? 0.04744 24.30951 55.78968 1.000 84.54082 36 TRP E CA 1
ATOM 10670 C C . TRP E 2 39 ? 1.25133 24.52763 56.68997 1.000 83.79181 36 TRP E C 1
ATOM 10671 O O . TRP E 2 39 ? 2.35801 24.77282 56.19704 1.000 82.05240 36 TRP E O 1
ATOM 10682 N N . MET E 2 40 ? 1.02643 24.45498 58.00695 1.000 86.36570 37 MET E N 1
ATOM 10683 C CA . MET E 2 40 ? 2.07955 24.58745 59.00618 1.000 86.08630 37 MET E CA 1
ATOM 10684 C C . MET E 2 40 ? 1.95934 23.51411 60.08332 1.000 88.46289 37 MET E C 1
ATOM 10685 O O . MET E 2 40 ? 0.86221 23.05800 60.41750 1.000 90.32104 37 MET E O 1
ATOM 10690 N N . LYS E 2 41 ? 3.11247 23.15236 60.64651 1.000 91.30887 38 LYS E N 1
ATOM 10691 C CA . LYS E 2 41 ? 3.26189 22.11071 61.65813 1.000 93.47839 38 LYS E CA 1
ATOM 10692 C C . LYS E 2 41 ? 3.68844 22.75241 62.97853 1.000 93.65254 38 LYS E C 1
ATOM 10693 O O . LYS E 2 41 ? 4.52597 23.66463 62.97962 1.000 91.84470 38 LYS E O 1
ATOM 10699 N N . GLN E 2 42 ? 3.03585 22.35215 64.08210 1.000 90.85983 39 GLN E N 1
ATOM 10700 C CA . GLN E 2 42 ? 3.31817 22.87877 65.42710 1.000 91.45031 39 GLN E CA 1
ATOM 10701 C C . GLN E 2 42 ? 3.34467 21.74364 66.44915 1.000 94.02284 39 GLN E C 1
ATOM 10702 O O . GLN E 2 42 ? 2.28202 21.28252 66.88490 1.000 95.94059 39 GLN E O 1
ATOM 10708 N N . LYS E 2 43 ? 4.55334 21.30734 66.84882 1.000 99.73007 40 LYS E N 1
ATOM 10709 C CA . LYS E 2 43 ? 4.71581 20.39642 67.98564 1.000 102.18123 40 LYS E CA 1
ATOM 10710 C C . LYS E 2 43 ? 4.01304 20.94607 69.22484 1.000 103.49024 40 LYS E C 1
ATOM 10711 O O . LYS E 2 43 ? 3.83567 22.16594 69.33780 1.000 102.19898 40 LYS E O 1
ATOM 10717 N N . PRO E 2 44 ? 3.57546 20.08697 70.17097 1.000 105.06493 41 PRO E N 1
ATOM 10718 C CA . PRO E 2 44 ? 2.92538 20.60081 71.38921 1.000 106.43586 41 PRO E CA 1
ATOM 10719 C C . PRO E 2 44 ? 3.73651 21.69718 72.06722 1.000 105.37511 41 PRO E C 1
ATOM 10720 O O . PRO E 2 44 ? 4.78821 21.41156 72.65133 1.000 105.83586 41 PRO E O 1
ATOM 10724 N N . GLY E 2 45 ? 3.25915 22.94996 71.98552 1.000 110.80474 42 GLY E N 1
ATOM 10725 C CA . GLY E 2 45 ? 3.94706 24.09614 72.56991 1.000 109.74820 42 GLY E CA 1
ATOM 10726 C C . GLY E 2 45 ? 5.30672 24.43481 71.97423 1.000 107.58605 42 GLY E C 1
ATOM 10727 O O . GLY E 2 45 ? 6.29744 24.58788 72.70558 1.000 107.77575 42 GLY E O 1
ATOM 10728 N N . GLN E 2 46 ? 5.36704 24.55817 70.64709 1.000 104.96042 43 GLN E N 1
ATOM 10729 C CA . GLN E 2 46 ? 6.62207 24.75715 69.93236 1.000 102.91366 43 GLN E CA 1
ATOM 10730 C C . GLN E 2 46 ? 6.45144 25.85356 68.88034 1.000 100.36753 43 GLN E C 1
ATOM 10731 O O . GLN E 2 46 ? 5.36645 26.41649 68.68843 1.000 100.25937 43 GLN E O 1
ATOM 10737 N N . ASP E 2 47 ? 7.55928 26.14234 68.20143 1.000 101.26546 44 ASP E N 1
ATOM 10738 C CA . ASP E 2 47 ? 7.58456 26.97886 67.01077 1.000 98.78668 44 ASP E CA 1
ATOM 10739 C C . ASP E 2 47 ? 6.73408 26.33154 65.91233 1.000 98.79746 44 ASP E C 1
ATOM 10740 O O . ASP E 2 47 ? 6.41500 25.13389 65.97196 1.000 100.50110 44 ASP E O 1
ATOM 10745 N N . LEU E 2 48 ? 6.39879 27.11816 64.87988 1.000 88.81155 45 LEU E N 1
ATOM 10746 C CA . LEU E 2 48 ? 5.64188 26.62204 63.73197 1.000 88.95889 45 LEU E CA 1
ATOM 10747 C C . LEU E 2 48 ? 6.55260 26.45493 62.51909 1.000 89.01185 45 LEU E C 1
ATOM 10748 O O . LEU E 2 48 ? 7.31294 27.36917 62.17341 1.000 87.65697 45 LEU E O 1
ATOM 10753 N N . GLU E 2 49 ? 6.49496 25.27283 61.89904 1.000 89.77394 46 GLU E N 1
ATOM 10754 C CA . GLU E 2 49 ? 7.17891 25.00393 60.63779 1.000 90.04599 46 GLU E CA 1
ATOM 10755 C C . GLU E 2 49 ? 6.23293 25.23898 59.47657 1.000 89.13813 46 GLU E C 1
ATOM 10756 O O . GLU E 2 49 ? 5.06611 24.85206 59.53116 1.000 89.55105 46 GLU E O 1
ATOM 10762 N N . TRP E 2 50 ? 6.74417 25.84301 58.41159 1.000 86.47523 47 TRP E N 1
ATOM 10763 C CA . TRP E 2 50 ? 5.95668 26.04698 57.20263 1.000 85.78406 47 TRP E CA 1
ATOM 10764 C C . TRP E 2 50 ? 6.17265 24.86352 56.26843 1.000 87.65624 47 TRP E C 1
ATOM 10765 O O . TRP E 2 50 ? 7.30546 24.59073 55.85707 1.000 88.33501 47 TRP E O 1
ATOM 10776 N N . ILE E 2 51 ? 5.09233 24.17435 55.91938 1.000 85.16892 48 ILE E N 1
ATOM 10777 C CA . ILE E 2 51 ? 5.18941 23.01817 55.02963 1.000 87.09244 48 ILE E CA 1
ATOM 10778 C C . ILE E 2 51 ? 5.14433 23.43981 53.56943 1.000 86.34018 48 ILE E C 1
ATOM 10779 O O . ILE E 2 51 ? 6.00218 23.04608 52.77373 1.000 87.17624 48 ILE E O 1
ATOM 10784 N N . GLY E 2 52 ? 4.15587 24.24890 53.21378 1.000 86.31160 49 GLY E N 1
ATOM 10785 C CA . GLY E 2 52 ? 3.96373 24.67116 51.84200 1.000 85.66321 49 GLY E CA 1
ATOM 10786 C C . GLY E 2 52 ? 2.54286 25.16224 51.63466 1.000 84.85971 49 GLY E C 1
ATOM 10787 O O . GLY E 2 52 ? 1.79180 25.36855 52.58662 1.000 84.49088 49 GLY E O 1
ATOM 10788 N N . TYR E 2 53 ? 2.19529 25.36291 50.36663 1.000 85.84402 50 TYR E N 1
ATOM 10789 C CA . TYR E 2 53 ? 0.85156 25.81924 50.04278 1.000 85.29741 50 TYR E CA 1
ATOM 10790 C C . TYR E 2 53 ? 0.36616 25.11691 48.78454 1.000 86.73078 50 TYR E C 1
ATOM 10791 O O . TYR E 2 53 ? 1.15391 24.58700 48.00199 1.000 87.64941 50 TYR E O 1
ATOM 10800 N N . ILE E 2 54 ? -0.94936 25.11943 48.60312 1.000 83.63052 51 ILE E N 1
ATOM 10801 C CA . ILE E 2 54 ? -1.55495 24.69728 47.34864 1.000 84.78115 51 ILE E CA 1
ATOM 10802 C C . ILE E 2 54 ? -2.84163 25.48134 47.17099 1.000 83.99393 51 ILE E C 1
ATOM 10803 O O . ILE E 2 54 ? -3.64173 25.59015 48.10376 1.000 83.86691 51 ILE E O 1
ATOM 10808 N N . ASN E 2 55 ? -3.01066 26.07338 45.98188 1.000 85.62922 52 ASN E N 1
ATOM 10809 C CA . ASN E 2 55 ? -4.21085 26.80971 45.61671 1.000 85.13001 52 ASN E CA 1
ATOM 10810 C C . ASN E 2 55 ? -5.11427 25.87216 44.82321 1.000 87.29093 52 ASN E C 1
ATOM 10811 O O . ASN E 2 55 ? -4.74449 25.47338 43.71354 1.000 88.17909 52 ASN E O 1
ATOM 10816 N N . PRO E 2 56 ? -6.28880 25.48922 45.32972 1.000 88.13273 53 PRO E N 1
ATOM 10817 C CA . PRO E 2 56 ? -7.07025 24.46263 44.62387 1.000 90.45144 53 PRO E CA 1
ATOM 10818 C C . PRO E 2 56 ? -7.56501 24.89149 43.24481 1.000 90.70056 53 PRO E C 1
ATOM 10819 O O . PRO E 2 56 ? -7.64773 24.03382 42.35509 1.000 92.52669 53 PRO E O 1
ATOM 10823 N N . TYR E 2 57 ? -7.88569 26.17615 43.02430 1.000 92.40756 54 TYR E N 1
ATOM 10824 C CA . TYR E 2 57 ? -8.34889 26.60398 41.69792 1.000 92.74738 54 TYR E CA 1
ATOM 10825 C C . TYR E 2 57 ? -7.23914 26.49805 40.65614 1.000 92.70609 54 TYR E C 1
ATOM 10826 O O . TYR E 2 57 ? -7.48976 26.10993 39.51465 1.000 94.11530 54 TYR E O 1
ATOM 10835 N N . ASN E 2 58 ? -6.01390 26.86127 41.03290 1.000 90.72560 55 ASN E N 1
ATOM 10836 C CA . ASN E 2 58 ? -4.82836 26.91123 40.18382 1.000 90.43013 55 ASN E CA 1
ATOM 10837 C C . ASN E 2 58 ? -4.10145 25.57882 40.10822 1.000 92.17500 55 ASN E C 1
ATOM 10838 O O . ASN E 2 58 ? -3.57778 25.22010 39.05218 1.000 93.09551 55 ASN E O 1
ATOM 10843 N N . ASP E 2 59 ? -4.04160 24.86755 41.23222 1.000 87.49212 56 ASP E N 1
ATOM 10844 C CA . ASP E 2 59 ? -3.10487 23.77855 41.48907 1.000 88.73041 56 ASP E CA 1
ATOM 10845 C C . ASP E 2 59 ? -1.65557 24.22941 41.48391 1.000 87.46291 56 ASP E C 1
ATOM 10846 O O . ASP E 2 59 ? -0.75642 23.39865 41.32798 1.000 88.66048 56 ASP E O 1
ATOM 10851 N N . MET E 2 60 ? -1.41102 25.52595 41.69855 1.000 87.95860 57 MET E N 1
ATOM 10852 C CA . MET E 2 60 ? -0.06638 25.98241 42.01820 1.000 86.67786 57 MET E CA 1
ATOM 10853 C C . MET E 2 60 ? 0.31616 25.39427 43.36283 1.000 86.97474 57 MET E C 1
ATOM 10854 O O . MET E 2 60 ? -0.45207 25.47655 44.32622 1.000 86.65602 57 MET E O 1
ATOM 10859 N N . THR E 2 61 ? 1.47641 24.76014 43.42576 1.000 85.26848 58 THR E N 1
ATOM 10860 C CA . THR E 2 61 ? 1.96378 24.22034 44.68166 1.000 85.65095 58 THR E CA 1
ATOM 10861 C C . THR E 2 61 ? 3.39707 24.65879 44.93173 1.000 84.72250 58 THR E C 1
ATOM 10862 O O . THR E 2 61 ? 4.14119 24.98728 44.00864 1.000 84.45540 58 THR E O 1
ATOM 10866 N N . LYS E 2 62 ? 3.75615 24.70107 46.20643 1.000 87.99491 59 LYS E N 1
ATOM 10867 C CA . LYS E 2 62 ? 5.13264 24.89612 46.62431 1.000 87.59560 59 LYS E CA 1
ATOM 10868 C C . LYS E 2 62 ? 5.34126 24.17826 47.95124 1.000 88.54179 59 LYS E C 1
ATOM 10869 O O . LYS E 2 62 ? 4.44984 24.17351 48.80651 1.000 88.32011 59 LYS E O 1
ATOM 10875 N N . TYR E 2 63 ? 6.50598 23.54665 48.10129 1.000 88.41817 60 TYR E N 1
ATOM 10876 C CA . TYR E 2 63 ? 6.89740 22.88833 49.33792 1.000 89.44465 60 TYR E CA 1
ATOM 10877 C C . TYR E 2 63 ? 8.14512 23.56349 49.88188 1.000 88.47805 60 TYR E C 1
ATOM 10878 O O . TYR E 2 63 ? 8.98703 24.03594 49.11098 1.000 87.97763 60 TYR E O 1
ATOM 10887 N N . SER E 2 64 ? 8.26777 23.60212 51.20997 1.000 91.57119 61 SER E N 1
ATOM 10888 C CA . SER E 2 64 ? 9.54638 23.93337 51.82149 1.000 91.36808 61 SER E CA 1
ATOM 10889 C C . SER E 2 64 ? 10.45371 22.71154 51.73594 1.000 93.90211 61 SER E C 1
ATOM 10890 O O . SER E 2 64 ? 9.98171 21.56852 51.73930 1.000 95.79626 61 SER E O 1
ATOM 10893 N N . GLU E 2 65 ? 11.76483 22.95770 51.63109 1.000 95.47141 62 GLU E N 1
ATOM 10894 C CA . GLU E 2 65 ? 12.68344 21.87182 51.27891 1.000 97.95559 62 GLU E CA 1
ATOM 10895 C C . GLU E 2 65 ? 12.59450 20.68920 52.23488 1.000 100.11887 62 GLU E C 1
ATOM 10896 O O . GLU E 2 65 ? 12.67803 19.53259 51.80023 1.000 102.39794 62 GLU E O 1
ATOM 10902 N N . ASN E 2 66 ? 12.42113 20.95271 53.53626 1.000 98.14897 63 ASN E N 1
ATOM 10903 C CA . ASN E 2 66 ? 12.43231 19.87157 54.51903 1.000 100.26322 63 ASN E CA 1
ATOM 10904 C C . ASN E 2 66 ? 11.37742 18.81288 54.21167 1.000 101.69657 63 ASN E C 1
ATOM 10905 O O . ASN E 2 66 ? 11.55473 17.64392 54.57672 1.000 104.09983 63 ASN E O 1
ATOM 10910 N N . PHE E 2 67 ? 10.28382 19.19262 53.53795 1.000 98.14937 64 PHE E N 1
ATOM 10911 C CA . PHE E 2 67 ? 9.10119 18.34758 53.41607 1.000 99.24890 64 PHE E CA 1
ATOM 10912 C C . PHE E 2 67 ? 8.89679 17.75927 52.02127 1.000 100.35135 64 PHE E C 1
ATOM 10913 O O . PHE E 2 67 ? 7.83367 17.18275 51.76570 1.000 101.09519 64 PHE E O 1
ATOM 10921 N N . LYS E 2 68 ? 9.88204 17.85182 51.11850 1.000 101.63418 65 LYS E N 1
ATOM 10922 C CA . LYS E 2 68 ? 9.60358 17.48736 49.72692 1.000 102.38300 65 LYS E CA 1
ATOM 10923 C C . LYS E 2 68 ? 9.37507 15.99047 49.55920 1.000 105.30771 65 LYS E C 1
ATOM 10924 O O . LYS E 2 68 ? 8.53947 15.57657 48.74254 1.000 105.94558 65 LYS E O 1
ATOM 10930 N N . GLY E 2 69 ? 10.10955 15.15905 50.29781 1.000 101.35468 66 GLY E N 1
ATOM 10931 C CA . GLY E 2 69 ? 9.80218 13.74337 50.26624 1.000 104.15408 66 GLY E CA 1
ATOM 10932 C C . GLY E 2 69 ? 8.65625 13.37290 51.17143 1.000 104.28952 66 GLY E C 1
ATOM 10933 O O . GLY E 2 69 ? 8.00150 12.35133 50.95063 1.000 106.18825 66 GLY E O 1
ATOM 10934 N N . LYS E 2 70 ? 8.36492 14.22370 52.14632 1.000 104.14581 67 LYS E N 1
ATOM 10935 C CA . LYS E 2 70 ? 7.43480 13.93936 53.22576 1.000 104.28779 67 LYS E CA 1
ATOM 10936 C C . LYS E 2 70 ? 5.99135 14.29865 52.90066 1.000 103.08048 67 LYS E C 1
ATOM 10937 O O . LYS E 2 70 ? 5.07918 13.50473 53.15472 1.000 104.41285 67 LYS E O 1
ATOM 10943 N N . ALA E 2 71 ? 5.76357 15.50097 52.39386 1.000 101.25980 68 ALA E N 1
ATOM 10944 C CA . ALA E 2 71 ? 4.41871 15.98849 52.16593 1.000 100.01371 68 ALA E CA 1
ATOM 10945 C C . ALA E 2 71 ? 4.07423 15.93448 50.68509 1.000 100.24802 68 ALA E C 1
ATOM 10946 O O . ALA E 2 71 ? 4.93488 16.10422 49.81678 1.000 100.21362 68 ALA E O 1
ATOM 10948 N N . THR E 2 72 ? 2.80327 15.64950 50.41131 1.000 98.03674 69 THR E N 1
ATOM 10949 C CA . THR E 2 72 ? 2.22702 15.75499 49.07776 1.000 98.05924 69 THR E CA 1
ATOM 10950 C C . THR E 2 72 ? 0.93466 16.55280 49.18758 1.000 96.48445 69 THR E C 1
ATOM 10951 O O . THR E 2 72 ? 0.04310 16.19729 49.96635 1.000 97.02486 69 THR E O 1
ATOM 10955 N N . LEU E 2 73 ? 0.86527 17.65690 48.45379 1.000 97.34483 70 LEU E N 1
ATOM 10956 C CA . LEU E 2 73 ? -0.30209 18.52604 48.42137 1.000 95.85089 70 LEU E CA 1
ATOM 10957 C C . LEU E 2 73 ? -1.10949 18.23959 47.15016 1.000 96.85533 70 LEU E C 1
ATOM 10958 O O . LEU E 2 73 ? -0.55110 18.20433 46.04435 1.000 97.19253 70 LEU E O 1
ATOM 10963 N N . THR E 2 74 ? -2.41774 18.02355 47.31589 1.000 94.32206 71 THR E N 1
ATOM 10964 C CA . THR E 2 74 ? -3.35342 17.73703 46.23410 1.000 95.45941 71 THR E CA 1
ATOM 10965 C C . THR E 2 74 ? -4.59781 18.59043 46.44346 1.000 94.25962 71 THR E C 1
ATOM 10966 O O . THR E 2 74 ? -4.73442 19.27024 47.46095 1.000 92.76310 71 THR E O 1
ATOM 10970 N N . SER E 2 75 ? -5.50277 18.59472 45.46778 1.000 95.62098 72 SER E N 1
ATOM 10971 C CA . SER E 2 75 ? -6.61194 19.53613 45.52800 1.000 94.46212 72 SER E CA 1
ATOM 10972 C C . SER E 2 75 ? -7.87217 18.93418 44.92984 1.000 96.41578 72 SER E C 1
ATOM 10973 O O . SER E 2 75 ? -7.85171 17.87435 44.30083 1.000 98.54218 72 SER E O 1
ATOM 10976 N N . ASP E 2 76 ? -8.97903 19.64317 45.14494 1.000 98.71131 73 ASP E N 1
ATOM 10977 C CA . ASP E 2 76 ? -10.24339 19.38662 44.45949 1.000 100.28869 73 ASP E CA 1
ATOM 10978 C C . ASP E 2 76 ? -10.86215 20.75375 44.16561 1.000 98.60644 73 ASP E C 1
ATOM 10979 O O . ASP E 2 76 ? -11.43788 21.37090 45.06562 1.000 97.62211 73 ASP E O 1
ATOM 10984 N N . LYS E 2 77 ? -10.75277 21.21246 42.90248 1.000 100.89111 74 LYS E N 1
ATOM 10985 C CA . LYS E 2 77 ? -11.29280 22.51834 42.49895 1.000 99.43470 74 LYS E CA 1
ATOM 10986 C C . LYS E 2 77 ? -12.77151 22.62766 42.81397 1.000 100.33902 74 LYS E C 1
ATOM 10987 O O . LYS E 2 77 ? -13.27410 23.72450 43.08122 1.000 98.96775 74 LYS E O 1
ATOM 10993 N N . SER E 2 78 ? -13.49802 21.51668 42.66273 1.000 101.40095 75 SER E N 1
ATOM 10994 C CA . SER E 2 78 ? -14.95488 21.51122 42.76076 1.000 102.72905 75 SER E CA 1
ATOM 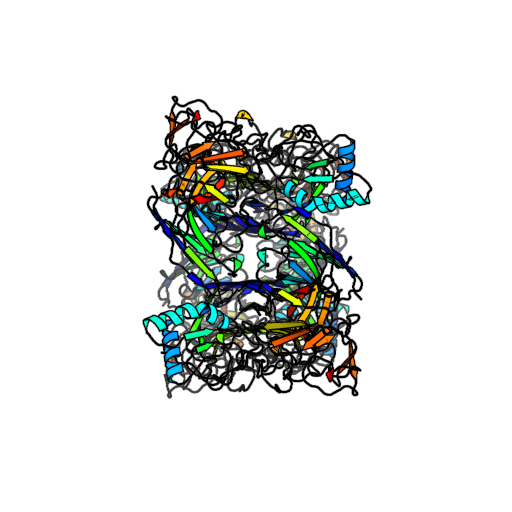10995 C C . SER E 2 78 ? -15.42239 21.99424 44.13599 1.000 101.69943 75 SER E C 1
ATOM 10996 O O . SER E 2 78 ? -16.17806 22.96830 44.24873 1.000 100.94359 75 SER E O 1
ATOM 10999 N N . SER E 2 79 ? -14.99207 21.31025 45.19788 1.000 101.83119 76 SER E N 1
ATOM 11000 C CA . SER E 2 79 ? -15.29371 21.72268 46.56398 1.000 100.86016 76 SER E CA 1
ATOM 11001 C C . SER E 2 79 ? -14.36345 22.81505 47.08830 1.000 98.09702 76 SER E C 1
ATOM 11002 O O . SER E 2 79 ? -14.60407 23.33865 48.18401 1.000 97.12027 76 SER E O 1
ATOM 11005 N N . SER E 2 80 ? -13.31650 23.16205 46.34032 1.000 99.87741 77 SER E N 1
ATOM 11006 C CA . SER E 2 80 ? -12.19820 23.98772 46.81179 1.000 97.48203 77 SER E CA 1
ATOM 11007 C C . SER E 2 80 ? -11.68715 23.48125 48.16597 1.000 97.33721 77 SER E C 1
ATOM 11008 O O . SER E 2 80 ? -11.78650 24.12620 49.20346 1.000 96.11596 77 SER E O 1
ATOM 11011 N N . THR E 2 81 ? -11.13726 22.27288 48.10269 1.000 94.59682 78 THR E N 1
ATOM 11012 C CA . THR E 2 81 ? -10.61566 21.54874 49.24803 1.000 94.99062 78 THR E CA 1
ATOM 11013 C C . THR E 2 81 ? -9.16905 21.16544 48.97791 1.000 94.73236 78 THR E C 1
ATOM 11014 O O . THR E 2 81 ? -8.85200 20.66515 47.89828 1.000 95.69939 78 THR E O 1
ATOM 11018 N N . ALA E 2 82 ? -8.30095 21.38611 49.95834 1.000 93.01279 79 ALA E N 1
ATOM 11019 C CA . ALA E 2 82 ? -6.91164 20.95869 49.89772 1.000 92.99085 79 ALA E CA 1
ATOM 11020 C C . ALA E 2 82 ? -6.73716 19.70873 50.74470 1.000 94.79338 79 ALA E C 1
ATOM 11021 O O . ALA E 2 82 ? -7.40400 19.54709 51.76744 1.000 95.16330 79 ALA E O 1
ATOM 11023 N N . PHE E 2 83 ? -5.88653 18.80080 50.27947 1.000 92.34586 80 PHE E N 1
ATOM 11024 C CA . PHE E 2 83 ? -5.53688 17.57973 50.98988 1.000 94.18866 80 PHE E CA 1
ATOM 11025 C C . PHE E 2 83 ? -4.03198 17.56839 51.21086 1.000 93.67528 80 PHE E C 1
ATOM 11026 O O . PHE E 2 83 ? -3.27314 18.02605 50.35415 1.000 92.82858 80 PHE E O 1
ATOM 11034 N N . MET E 2 84 ? -3.59454 17.06607 52.36175 1.000 95.48566 81 MET E N 1
ATOM 11035 C CA . MET E 2 84 ? -2.17107 16.87814 52.62349 1.000 95.49859 81 MET E CA 1
ATOM 11036 C C . MET E 2 84 ? -1.90436 15.43298 53.01711 1.000 98.08972 81 MET E C 1
ATOM 11037 O O . MET E 2 84 ? -2.57650 14.89346 53.90137 1.000 99.09659 81 MET E O 1
ATOM 11042 N N . GLU E 2 85 ? -0.92255 14.81513 52.36403 1.000 98.65030 82 GLU E N 1
ATOM 11043 C CA . GLU E 2 85 ? -0.51410 13.44459 52.63547 1.000 101.24941 82 GLU E CA 1
ATOM 11044 C C . GLU E 2 85 ? 0.91163 13.43980 53.18166 1.000 101.20288 82 GLU E C 1
ATOM 11045 O O . GLU E 2 85 ? 1.75286 14.22627 52.73590 1.000 99.75137 82 GLU E O 1
ATOM 11051 N N . LEU E 2 86 ? 1.18844 12.56669 54.15430 1.000 103.93159 83 LEU E N 1
ATOM 11052 C CA . LEU E 2 86 ? 2.41530 12.66712 54.94445 1.000 103.82878 83 LEU E CA 1
ATOM 11053 C C . LEU E 2 86 ? 3.27769 11.40135 54.91594 1.000 106.57302 83 LEU E C 1
ATOM 11054 O O . LEU E 2 86 ? 3.84320 11.00675 55.93570 1.000 107.50827 83 LEU E O 1
ATOM 11059 N N . SER E 2 87 ? 3.43420 10.77790 53.74625 1.000 105.83316 84 SER E N 1
ATOM 11060 C CA . SER E 2 87 ? 4.43629 9.73394 53.49797 1.000 108.32038 84 SER E CA 1
ATOM 11061 C C . SER E 2 87 ? 4.64735 8.74497 54.64107 1.000 110.44504 84 SER E C 1
ATOM 11062 O O . SER E 2 87 ? 3.68578 8.33672 55.29601 1.000 111.01908 84 SER E O 1
ATOM 11065 N N . SER E 2 88 ? 5.90402 8.36005 54.88879 1.000 109.10725 85 SER E N 1
ATOM 11066 C CA . SER E 2 88 ? 6.23789 7.40852 55.94984 1.000 111.34133 85 SER E CA 1
ATOM 11067 C C . SER E 2 88 ? 6.28182 8.12130 57.29626 1.000 109.82124 85 SER E C 1
ATOM 11068 O O . SER E 2 88 ? 7.01295 9.10376 57.45846 1.000 108.00602 85 SER E O 1
ATOM 11071 N N . LEU E 2 89 ? 5.50150 7.63643 58.25740 1.000 111.82066 86 LEU E N 1
ATOM 11072 C CA . LEU E 2 89 ? 5.26860 8.35446 59.50333 1.000 110.28519 86 LEU E CA 1
ATOM 11073 C C . LEU E 2 89 ? 6.17682 7.86188 60.62403 1.000 111.91592 86 LEU E C 1
ATOM 11074 O O . LEU E 2 89 ? 6.30586 6.65018 60.83759 1.000 114.69641 86 LEU E O 1
ATOM 11079 N N . THR E 2 90 ? 6.79567 8.81169 61.33484 1.000 113.90612 87 THR E N 1
ATOM 11080 C CA . THR E 2 90 ? 7.57572 8.59237 62.55175 1.000 115.06251 87 THR E CA 1
ATOM 11081 C C . THR E 2 90 ? 6.98087 9.40166 63.70173 1.000 113.31666 87 THR E C 1
ATOM 11082 O O . THR E 2 90 ? 6.08786 10.22799 63.50895 1.000 111.08121 87 THR E O 1
ATOM 11086 N N . SER E 2 91 ? 7.48039 9.15933 64.91877 1.000 116.14246 88 SER E N 1
ATOM 11087 C CA . SER E 2 91 ? 6.99098 9.91455 66.07152 1.000 114.68468 88 SER E CA 1
ATOM 11088 C C . SER E 2 91 ? 7.34786 11.39992 66.00183 1.000 111.73954 88 SER E C 1
ATOM 11089 O O . SER E 2 91 ? 6.75911 12.20066 66.74254 1.000 110.09667 88 SER E O 1
ATOM 11092 N N . GLU E 2 92 ? 8.31311 11.78467 65.15602 1.000 115.75288 89 GLU E N 1
ATOM 11093 C CA . GLU E 2 92 ? 8.57660 13.19878 64.90142 1.000 112.90408 89 GLU E CA 1
ATOM 11094 C C . GLU E 2 92 ? 7.46998 13.88774 64.12858 1.000 110.67443 89 GLU E C 1
ATOM 11095 O O . GLU E 2 92 ? 7.46743 15.12245 64.04908 1.000 108.20338 89 GLU E O 1
ATOM 11101 N N . ASP E 2 93 ? 6.54493 13.13586 63.55940 1.000 109.97727 90 ASP E N 1
ATOM 11102 C CA . ASP E 2 93 ? 5.44778 13.73404 62.82473 1.000 108.13337 90 ASP E CA 1
ATOM 11103 C C . ASP E 2 93 ? 4.22940 14.01091 63.68666 1.000 107.42399 90 ASP E C 1
ATOM 11104 O O . ASP E 2 93 ? 3.23500 14.52661 63.16742 1.000 106.00838 90 ASP E O 1
ATOM 11109 N N . SER E 2 94 ? 4.25040 13.63088 64.95955 1.000 106.63749 91 SER E N 1
ATOM 11110 C CA . SER E 2 94 ? 3.14072 13.94567 65.84320 1.000 106.00591 91 SER E CA 1
ATOM 11111 C C . SER E 2 94 ? 3.12963 15.44095 66.11792 1.000 103.25231 91 SER E C 1
ATOM 11112 O O . SER E 2 94 ? 4.10013 15.97270 66.66439 1.000 102.72930 91 SER E O 1
ATOM 11115 N N . ALA E 2 95 ? 2.04108 16.11799 65.75020 1.000 101.59826 92 ALA E N 1
ATOM 11116 C CA . ALA E 2 95 ? 1.89737 17.55207 65.98593 1.000 99.04606 92 ALA E CA 1
ATOM 11117 C C . ALA E 2 95 ? 0.46049 17.96372 65.68838 1.000 98.04533 92 ALA E C 1
ATOM 11118 O O . ALA E 2 95 ? -0.36838 17.15478 65.25875 1.000 99.29514 92 ALA E O 1
ATOM 11120 N N . VAL E 2 96 ? 0.16861 19.23224 65.96966 1.000 96.65658 93 VAL E N 1
ATOM 11121 C CA . VAL E 2 96 ? -1.02980 19.89179 65.46569 1.000 95.35410 93 VAL E CA 1
ATOM 11122 C C . VAL E 2 96 ? -0.67127 20.54540 64.13057 1.000 93.81819 93 VAL E C 1
ATOM 11123 O O . VAL E 2 96 ? 0.29870 21.31253 64.04622 1.000 92.49521 93 VAL E O 1
ATOM 11127 N N . TYR E 2 97 ? -1.44309 20.22723 63.07828 1.000 91.32487 94 TYR E N 1
ATOM 11128 C CA . TYR E 2 97 ? -1.19942 20.69825 61.71213 1.000 90.19822 94 TYR E CA 1
ATOM 11129 C C . TYR E 2 97 ? -2.28960 21.69584 61.34073 1.000 88.60895 94 TYR E C 1
ATOM 11130 O O . TYR E 2 97 ? -3.46748 21.32977 61.25942 1.000 89.41379 94 TYR E O 1
ATOM 11139 N N . TYR E 2 98 ? -1.89831 22.95210 61.11939 1.000 88.47199 95 TYR E N 1
ATOM 11140 C CA . TYR E 2 98 ? -2.83419 24.03260 60.82691 1.000 86.89565 95 TYR E CA 1
ATOM 11141 C C . TYR E 2 98 ? -2.88685 24.32358 59.33173 1.000 86.22545 95 TYR E C 1
ATOM 11142 O O . TYR E 2 98 ? -1.86154 24.29851 58.64502 1.000 85.95651 95 TYR E O 1
ATOM 11151 N N . CYS E 2 99 ? -4.08822 24.61581 58.83456 1.000 86.48229 96 CYS E N 1
ATOM 11152 C CA . CYS E 2 99 ? -4.29897 25.06576 57.46212 1.000 85.75871 96 CYS E CA 1
ATOM 11153 C C . CYS E 2 99 ? -4.77775 26.50221 57.54632 1.000 83.80078 96 CYS E C 1
ATOM 11154 O O . CYS E 2 99 ? -5.76347 26.78804 58.23189 1.000 83.84018 96 CYS E O 1
ATOM 11157 N N . ALA E 2 100 ? -4.04623 27.40471 56.91611 1.000 81.65785 97 ALA E N 1
ATOM 11158 C CA . ALA E 2 100 ? -4.37552 28.81525 56.93674 1.000 79.78242 97 ALA E CA 1
ATOM 11159 C C . ALA E 2 100 ? -4.36136 29.32893 55.50794 1.000 79.01816 97 ALA E C 1
ATOM 11160 O O . ALA E 2 100 ? -3.61960 28.81494 54.66890 1.000 79.44627 97 ALA E O 1
ATOM 11162 N N . ARG E 2 101 ? -5.16412 30.35478 55.23064 1.000 80.40307 98 ARG E N 1
ATOM 11163 C CA . ARG E 2 101 ? -5.14254 30.98605 53.91803 1.000 79.58254 98 ARG E CA 1
ATOM 11164 C C . ARG E 2 101 ? -4.05955 32.05220 53.86276 1.000 77.66598 98 ARG E C 1
ATOM 11165 O O . ARG E 2 101 ? -3.86446 32.81631 54.81172 1.000 76.57456 98 ARG E O 1
ATOM 11173 N N . GLY E 2 102 ? -3.32117 32.05530 52.76134 1.000 78.26557 99 GLY E N 1
ATOM 11174 C CA . GLY E 2 102 ? -2.25242 32.99927 52.55427 1.000 76.60752 99 GLY E CA 1
ATOM 11175 C C . GLY E 2 102 ? -2.18497 33.40261 51.10186 1.000 76.17736 99 GLY E C 1
ATOM 11176 O O . GLY E 2 102 ? -3.12441 33.18623 50.33581 1.000 76.95124 99 GLY E O 1
ATOM 11177 N N . TYR E 2 103 ? -1.05608 33.95816 50.70099 1.000 76.17441 100 TYR E N 1
ATOM 11178 C CA . TYR E 2 103 ? -0.91958 34.43738 49.34164 1.000 75.68437 100 TYR E CA 1
ATOM 11179 C C . TYR E 2 103 ? 0.42966 33.96355 48.82855 1.000 75.95656 100 TYR E C 1
ATOM 11180 O O . TYR E 2 103 ? 1.05850 33.09369 49.44505 1.000 76.87197 100 TYR E O 1
ATOM 11189 N N . LEU E 2 104 ? 0.88450 34.52654 47.71043 1.000 75.48894 101 LEU E N 1
ATOM 11190 C CA . LEU E 2 104 ? 2.19333 34.19011 47.16699 1.000 75.73225 101 LEU E CA 1
ATOM 11191 C C . LEU E 2 104 ? 3.30668 34.85432 47.97468 1.000 74.48828 101 LEU E C 1
ATOM 11192 O O . LEU E 2 104 ? 3.07575 35.24558 49.11836 1.000 73.83722 101 LEU E O 1
ATOM 11197 N N . LEU E 2 105 ? 4.51024 34.97364 47.41338 1.000 76.78726 102 LEU E N 1
ATOM 11198 C CA . LEU E 2 105 ? 5.69826 35.19006 48.22328 1.000 76.29716 102 LEU E CA 1
ATOM 11199 C C . LEU E 2 105 ? 5.65938 36.52499 48.93775 1.000 74.42698 102 LEU E C 1
ATOM 11200 O O . LEU E 2 105 ? 5.37651 36.54715 50.13114 1.000 74.31065 102 LEU E O 1
ATOM 11205 N N . ARG E 2 106 ? 5.94240 37.65298 48.31501 1.000 76.09276 103 ARG E N 1
ATOM 11206 C CA . ARG E 2 106 ? 5.97689 38.84779 49.16005 1.000 74.49735 103 ARG E CA 1
ATOM 11207 C C . ARG E 2 106 ? 4.57728 39.46685 49.17011 1.000 73.86907 103 ARG E C 1
ATOM 11208 O O . ARG E 2 106 ? 4.34419 40.55627 48.67351 1.000 72.65959 103 ARG E O 1
ATOM 11216 N N . THR E 2 107 ? 3.63866 38.76280 49.80247 1.000 70.90843 104 THR E N 1
ATOM 11217 C CA . THR E 2 107 ? 2.22321 39.11126 49.71660 1.000 70.79383 104 THR E CA 1
ATOM 11218 C C . THR E 2 107 ? 1.46529 38.70014 50.96218 1.000 71.38392 104 THR E C 1
ATOM 11219 O O . THR E 2 107 ? 1.50271 37.53166 51.35658 1.000 72.75295 104 THR E O 1
ATOM 11223 N N . GLY E 2 108 ? 0.74231 39.65537 51.54013 1.000 70.17228 105 GLY E N 1
ATOM 11224 C CA . GLY E 2 108 ? -0.19006 39.41905 52.62275 1.000 70.72788 105 GLY E CA 1
ATOM 11225 C C . GLY E 2 108 ? 0.39891 38.68912 53.81137 1.000 71.37975 105 GLY E C 1
ATOM 11226 O O . GLY E 2 108 ? 1.62180 38.57839 53.95814 1.000 71.18298 105 GLY E O 1
ATOM 11227 N N . CYS E 2 109 ? -0.49442 38.16305 54.64549 1.000 69.26152 106 CYS E N 1
ATOM 11228 C CA . CYS E 2 109 ? -0.18358 37.41022 55.85043 1.000 70.12741 106 CYS E CA 1
ATOM 11229 C C . CYS E 2 109 ? -1.16914 36.25743 55.90766 1.000 71.81711 106 CYS E C 1
ATOM 11230 O O . CYS E 2 109 ? -1.96862 36.06033 54.99268 1.000 72.28576 106 CYS E O 1
ATOM 11233 N N . PHE E 2 110 ? -1.15216 35.50040 56.99240 1.000 71.44780 107 PHE E N 1
ATOM 11234 C CA . PHE E 2 110 ? -2.13478 34.43681 57.16368 1.000 73.10567 107 PHE E CA 1
ATOM 11235 C C . PHE E 2 110 ? -3.39416 35.04562 57.79111 1.000 72.92467 107 PHE E C 1
ATOM 11236 O O . PHE E 2 110 ? -3.65260 34.92585 58.98742 1.000 73.34865 107 PHE E O 1
ATOM 11244 N N . ASP E 2 111 ? -4.15896 35.76261 56.95884 1.000 77.94400 108 ASP E N 1
ATOM 11245 C CA . ASP E 2 111 ? -5.46771 36.35064 57.26806 1.000 77.97090 108 ASP E CA 1
ATOM 11246 C C . ASP E 2 111 ? -6.38131 35.53186 58.16856 1.000 79.51703 108 ASP E C 1
ATOM 11247 O O . ASP E 2 111 ? -6.75120 35.97670 59.26201 1.000 79.37687 108 ASP E O 1
ATOM 11252 N N . TYR E 2 112 ? -6.80888 34.36823 57.68250 1.000 76.96543 109 TYR E N 1
ATOM 11253 C CA . TYR E 2 112 ? -7.82151 33.55892 58.33690 1.000 78.60580 109 TYR E CA 1
ATOM 11254 C C . TYR E 2 112 ? -7.27887 32.14538 58.49994 1.000 80.00953 109 TYR E C 1
ATOM 11255 O O . TYR E 2 112 ? -6.51748 31.67385 57.65600 1.000 80.09726 109 TYR E O 1
ATOM 11264 N N . TRP E 2 113 ? -7.68707 31.45730 59.58543 1.000 77.19409 110 TRP E N 1
ATOM 11265 C CA . TRP E 2 113 ? -7.07022 30.18781 59.98220 1.000 78.52352 110 TRP E CA 1
ATOM 11266 C C . TRP E 2 113 ? -8.07453 29.06126 60.19842 1.000 80.58686 110 TRP E C 1
ATOM 11267 O O . TRP E 2 113 ? -9.17483 29.26394 60.71705 1.000 81.05524 110 TRP E O 1
ATOM 11278 N N . GLY E 2 114 ? -7.64920 27.85137 59.84510 1.000 83.71000 111 GLY E N 1
ATOM 11279 C CA . GLY E 2 114 ? -8.39766 26.67180 60.20467 1.000 85.79426 111 GLY E CA 1
ATOM 11280 C C . GLY E 2 114 ? -8.22656 26.32985 61.66617 1.000 86.39913 111 GLY E C 1
ATOM 11281 O O . GLY E 2 114 ? -7.33719 26.84007 62.34909 1.000 85.36558 111 GLY E O 1
ATOM 11282 N N . GLN E 2 115 ? -9.10866 25.44887 62.14973 1.000 88.19215 112 GLN E N 1
ATOM 11283 C CA . GLN E 2 115 ? -9.13960 25.13881 63.56966 1.000 88.93986 112 GLN E CA 1
ATOM 11284 C C . GLN E 2 115 ? -8.04674 24.16948 64.01133 1.000 89.88412 112 GLN E C 1
ATOM 11285 O O . GLN E 2 115 ? -7.74018 24.11271 65.20540 1.000 90.14940 112 GLN E O 1
ATOM 11291 N N . GLY E 2 116 ? -7.44156 23.43081 63.10007 1.000 88.66323 113 GLY E N 1
ATOM 11292 C CA . GLY E 2 116 ? -6.34654 22.53716 63.45338 1.000 89.65974 113 GLY E CA 1
ATOM 11293 C C . GLY E 2 116 ? -6.76501 21.07638 63.45564 1.000 92.09590 113 GLY E C 1
ATOM 11294 O O . GLY E 2 116 ? -7.88829 20.72856 63.84728 1.000 93.17893 113 GLY E O 1
ATOM 11295 N N . THR E 2 117 ? -5.86279 20.21337 62.97835 1.000 94.20558 114 THR E N 1
ATOM 11296 C CA . THR E 2 117 ? -6.03779 18.76007 62.99505 1.000 95.22913 114 THR E CA 1
ATOM 11297 C C . THR E 2 117 ? -4.89378 18.14692 63.79493 1.000 95.61703 114 THR E C 1
ATOM 11298 O O . THR E 2 117 ? -3.72148 18.31649 63.43775 1.000 94.88684 114 THR E O 1
ATOM 11302 N N . THR E 2 118 ? -5.23711 17.40482 64.84772 1.000 98.89109 115 THR E N 1
ATOM 11303 C CA . THR E 2 118 ? -4.25986 16.90329 65.80961 1.000 99.39432 115 THR E CA 1
ATOM 11304 C C . THR E 2 118 ? -3.81987 15.49307 65.42204 1.000 99.97742 115 THR E C 1
ATOM 11305 O O . THR E 2 118 ? -4.61679 14.55117 65.49102 1.000 100.92679 115 THR E O 1
ATOM 11309 N N . LEU E 2 119 ? -2.54383 15.33561 65.06747 1.000 103.57327 116 LEU E N 1
ATOM 11310 C CA . LEU E 2 119 ? -1.99726 14.05613 64.61258 1.000 104.03495 116 LEU E CA 1
ATOM 11311 C C . LEU E 2 119 ? -1.13220 13.40703 65.69440 1.000 104.80027 116 LEU E C 1
ATOM 11312 O O . LEU E 2 119 ? -0.16740 14.01119 66.17716 1.000 104.34627 116 LEU E O 1
ATOM 11317 N N . THR E 2 120 ? -1.47287 12.17853 66.06957 1.000 108.68866 117 THR E N 1
ATOM 11318 C CA . THR E 2 120 ? -0.68698 11.40838 67.02587 1.000 109.53028 117 THR E CA 1
ATOM 11319 C C . THR E 2 120 ? -0.16411 10.12961 66.37187 1.000 109.93404 117 THR E C 1
ATOM 11320 O O . THR E 2 120 ? -0.95072 9.30941 65.88380 1.000 110.48127 117 THR E O 1
ATOM 11324 N N . VAL E 2 121 ? 1.15828 9.96479 66.36427 1.000 112.17942 118 VAL E N 1
ATOM 11325 C CA . VAL E 2 121 ? 1.82020 8.75019 65.89523 1.000 112.64134 118 VAL E CA 1
ATOM 11326 C C . VAL E 2 121 ? 2.20519 7.93898 67.12329 1.000 113.82440 118 VAL E C 1
ATOM 11327 O O . VAL E 2 121 ? 3.12573 8.30868 67.86503 1.000 113.74392 118 VAL E O 1
ATOM 11331 N N . SER E 2 122 ? 1.51815 6.81626 67.32688 1.000 114.26230 119 SER E N 1
ATOM 11332 C CA . SER E 2 122 ? 1.70999 6.01275 68.52660 1.000 115.49329 119 SER E CA 1
ATOM 11333 C C . SER E 2 122 ? 1.35512 4.55687 68.21528 1.000 116.49127 119 SER E C 1
ATOM 11334 O O . SER E 2 122 ? 0.86086 4.23188 67.12983 1.000 116.24720 119 SER E O 1
ATOM 11337 N N . SER E 2 123 ? 1.70680 3.67831 69.16071 1.000 112.78067 120 SER E N 1
ATOM 11338 C CA . SER E 2 123 ? 1.39193 2.23975 69.20236 1.000 113.96550 120 SER E CA 1
ATOM 11339 C C . SER E 2 123 ? 1.75354 1.66631 70.57485 1.000 115.12245 120 SER E C 1
ATOM 11340 O O . SER E 2 123 ? 2.18356 2.40042 71.46668 1.000 115.00482 120 SER E O 1
ATOM 11343 N N . GLY E 2 139 ? 23.99608 32.26255 53.95205 1.000 107.78943 136 GLY E N 1
ATOM 11344 C CA . GLY E 2 139 ? 23.49264 31.86259 52.65084 1.000 107.60568 136 GLY E CA 1
ATOM 11345 C C . GLY E 2 139 ? 22.46639 30.74405 52.72660 1.000 108.76333 136 GLY E C 1
ATOM 11346 O O . GLY E 2 139 ? 22.71422 29.63962 52.22114 1.000 109.34657 136 GLY E O 1
ATOM 11347 N N . GLY E 2 140 ? 21.32241 31.03530 53.34474 1.000 101.77359 137 GLY E N 1
ATOM 11348 C CA . GLY E 2 140 ? 20.29367 30.03802 53.58606 1.000 102.91591 137 GLY E CA 1
ATOM 11349 C C . GLY E 2 140 ? 18.92227 30.63121 53.93531 1.000 102.97563 137 GLY E C 1
ATOM 11350 O O . GLY E 2 140 ? 18.52979 31.67231 53.40148 1.000 102.04014 137 GLY E O 1
ATOM 11351 N N . ASN E 2 141 ? 18.19425 29.93066 54.82185 1.000 93.31118 138 ASN E N 1
ATOM 11352 C CA . ASN E 2 141 ? 16.87806 30.37164 55.29438 1.000 93.56152 138 ASN E CA 1
ATOM 11353 C C . ASN E 2 141 ? 16.98539 31.65681 56.09869 1.000 92.96560 138 ASN E C 1
ATOM 11354 O O . ASN E 2 141 ? 18.01237 31.93881 56.72052 1.000 92.78112 138 ASN E O 1
ATOM 11359 N N . ILE E 2 142 ? 15.90893 32.44104 56.08874 1.000 86.99646 139 ILE E N 1
ATOM 11360 C CA . ILE E 2 142 ? 15.79713 33.59119 56.98711 1.000 86.64197 139 ILE E CA 1
ATOM 11361 C C . ILE E 2 142 ? 15.34534 33.09236 58.35365 1.000 87.84435 139 ILE E C 1
ATOM 11362 O O . ILE E 2 142 ? 14.24809 32.54102 58.49211 1.000 88.64633 139 ILE E O 1
ATOM 11367 N N . VAL E 2 143 ? 16.18753 33.29703 59.36669 1.000 85.88691 140 VAL E N 1
ATOM 11368 C CA . VAL E 2 143 ? 15.91479 32.85880 60.73096 1.000 87.02825 140 VAL E CA 1
ATOM 11369 C C . VAL E 2 143 ? 15.42352 34.05229 61.53857 1.000 86.76963 140 VAL E C 1
ATOM 11370 O O . VAL E 2 143 ? 16.02856 35.13370 61.50926 1.000 85.80233 140 VAL E O 1
ATOM 11374 N N . LEU E 2 144 ? 14.29208 33.87336 62.20763 1.000 86.67190 141 LEU E N 1
ATOM 11375 C CA . LEU E 2 144 ? 13.75152 34.87482 63.11011 1.000 85.98522 141 LEU E CA 1
ATOM 11376 C C . LEU E 2 144 ? 14.05789 34.45543 64.54566 1.000 87.17996 141 LEU E C 1
ATOM 11377 O O . LEU E 2 144 ? 13.72046 33.33813 64.95494 1.000 87.30815 141 LEU E O 1
ATOM 11382 N N . THR E 2 145 ? 14.71572 35.33123 65.30254 1.000 86.37675 142 THR E N 1
ATOM 11383 C CA . THR E 2 145 ? 14.98795 35.08363 66.71545 1.000 87.59254 142 THR E CA 1
ATOM 11384 C C . THR E 2 145 ? 14.16338 36.07546 67.52600 1.000 86.62760 142 THR E C 1
ATOM 11385 O O . THR E 2 145 ? 14.25597 37.28762 67.30265 1.000 86.36698 142 THR E O 1
ATOM 11389 N N . GLN E 2 146 ? 13.32137 35.56078 68.41921 1.000 84.92335 143 GLN E N 1
ATOM 11390 C CA . GLN E 2 146 ? 12.46153 36.39297 69.24880 1.000 84.12878 143 GLN E CA 1
ATOM 11391 C C . GLN E 2 146 ? 13.07081 36.60429 70.62713 1.000 85.84554 143 GLN E C 1
ATOM 11392 O O . GLN E 2 146 ? 13.70931 35.70640 71.17939 1.000 87.38594 143 GLN E O 1
ATOM 11398 N N . SER E 2 147 ? 12.85351 37.79972 71.19478 1.000 84.23993 144 SER E N 1
ATOM 11399 C CA . SER E 2 147 ? 13.33965 38.10676 72.56083 1.000 85.87153 144 SER E CA 1
ATOM 11400 C C . SER E 2 147 ? 12.34304 38.97853 73.31978 1.000 85.06567 144 SER E C 1
ATOM 11401 O O . SER E 2 147 ? 11.90019 40.01583 72.79716 1.000 83.93477 144 SER E O 1
ATOM 11404 N N . PRO E 2 148 ? 12.00721 38.62703 74.55592 1.000 83.80313 145 PRO E N 1
ATOM 11405 C CA . PRO E 2 148 ? 12.52832 37.45354 75.26012 1.000 85.41641 145 PRO E CA 1
ATOM 11406 C C . PRO E 2 148 ? 11.73409 36.17060 74.97895 1.000 84.66711 145 PRO E C 1
ATOM 11407 O O . PRO E 2 148 ? 10.74644 36.20306 74.23669 1.000 82.81703 145 PRO E O 1
ATOM 11411 N N . ALA E 2 149 ? 12.19950 35.04749 75.53574 1.000 84.46210 146 ALA E N 1
ATOM 11412 C CA . ALA E 2 149 ? 11.47787 33.78550 75.39006 1.000 84.14645 146 ALA E CA 1
ATOM 11413 C C . ALA E 2 149 ? 10.21006 33.78538 76.23734 1.000 83.69743 146 ALA E C 1
ATOM 11414 O O . ALA E 2 149 ? 9.18330 33.21262 75.84956 1.000 82.58768 146 ALA E O 1
ATOM 11416 N N . SER E 2 150 ? 10.28169 34.36573 77.42376 1.000 84.89627 147 SER E N 1
ATOM 11417 C CA . SER E 2 150 ? 9.09723 34.59093 78.22893 1.000 84.54322 147 SER E CA 1
ATOM 11418 C C . SER E 2 150 ? 9.20345 35.95675 78.88505 1.000 84.69087 147 SER E C 1
ATOM 11419 O O . SER E 2 150 ? 10.30097 36.46332 79.13554 1.000 85.83090 147 SER E O 1
ATOM 11422 N N . LEU E 2 151 ? 8.04971 36.53543 79.18735 1.000 85.99394 148 LEU E N 1
ATOM 11423 C CA . LEU E 2 151 ? 7.99538 37.90183 79.68035 1.000 85.94325 148 LEU E CA 1
ATOM 11424 C C . LEU E 2 151 ? 6.74359 38.02848 80.53341 1.000 85.89530 148 LEU E C 1
ATOM 11425 O O . LEU E 2 151 ? 5.65588 37.68875 80.06973 1.000 84.60804 148 LEU E O 1
ATOM 11430 N N . ALA E 2 152 ? 6.89832 38.49369 81.77462 1.000 86.37096 149 ALA E N 1
ATOM 11431 C CA . ALA E 2 152 ? 5.78831 38.67390 82.70814 1.000 86.70745 149 ALA E CA 1
ATOM 11432 C C . ALA E 2 152 ? 5.56932 40.15320 83.00756 1.000 86.39655 149 ALA E C 1
ATOM 11433 O O . ALA E 2 152 ? 6.52392 40.88534 83.27884 1.000 87.25535 149 ALA E O 1
ATOM 11435 N N . VAL E 2 153 ? 4.30566 40.58243 83.02473 1.000 85.01164 150 VAL E N 1
ATOM 11436 C CA . VAL E 2 153 ? 3.97625 42.00169 83.08760 1.000 84.49491 150 VAL E CA 1
ATOM 11437 C C . VAL E 2 153 ? 2.61409 42.17420 83.75993 1.000 84.57069 150 VAL E C 1
ATOM 11438 O O . VAL E 2 153 ? 1.79025 41.25701 83.77762 1.000 84.41596 150 VAL E O 1
ATOM 11442 N N . SER E 2 154 ? 2.38384 43.35820 84.33566 1.000 82.78230 151 SER E N 1
ATOM 11443 C CA . SER E 2 154 ? 1.15475 43.68675 85.05540 1.000 83.14028 151 SER E CA 1
ATOM 11444 C C . SER E 2 154 ? 0.17856 44.44025 84.15489 1.000 81.30802 151 SER E C 1
ATOM 11445 O O . SER E 2 154 ? 0.55874 44.95768 83.10293 1.000 79.97712 151 SER E O 1
ATOM 11448 N N . LEU E 2 155 ? -1.09914 44.47638 84.55200 1.000 80.76680 152 LEU E N 1
ATOM 11449 C CA . LEU E 2 155 ? -2.04321 45.33056 83.83011 1.000 79.35019 152 LEU E CA 1
ATOM 11450 C C . LEU E 2 155 ? -1.55708 46.76535 83.82073 1.000 79.45317 152 LEU E C 1
ATOM 11451 O O . LEU E 2 155 ? -1.05800 47.27981 84.82999 1.000 81.04302 152 LEU E O 1
ATOM 11456 N N . GLY E 2 156 ? -1.79117 47.42944 82.70053 1.000 77.90780 153 GLY E N 1
ATOM 11457 C CA . GLY E 2 156 ? -1.40802 48.79649 82.49558 1.000 77.95847 153 GLY E CA 1
ATOM 11458 C C . GLY E 2 156 ? 0.02218 49.00436 82.06918 1.000 78.06795 153 GLY E C 1
ATOM 11459 O O . GLY E 2 156 ? 0.33414 50.07937 81.53704 1.000 77.84584 153 GLY E O 1
ATOM 11460 N N . GLN E 2 157 ? 0.89026 47.99986 82.16411 1.000 79.67978 154 GLN E N 1
ATOM 11461 C CA . GLN E 2 157 ? 2.26153 48.28486 81.77352 1.000 80.01017 154 GLN E CA 1
ATOM 11462 C C . GLN E 2 157 ? 2.40891 48.19998 80.25507 1.000 78.31564 154 GLN E C 1
ATOM 11463 O O . GLN E 2 157 ? 1.43906 48.04629 79.50243 1.000 76.86239 154 GLN E O 1
ATOM 11469 N N . ARG E 2 158 ? 3.64213 48.33771 79.79038 1.000 79.90789 155 ARG E N 1
ATOM 11470 C CA . ARG E 2 158 ? 3.95322 48.26005 78.37047 1.000 78.61760 155 ARG E CA 1
ATOM 11471 C C . ARG E 2 158 ? 4.75824 46.98943 78.18350 1.000 78.75809 155 ARG E C 1
ATOM 11472 O O . ARG E 2 158 ? 5.78515 46.79285 78.85203 1.000 80.24264 155 ARG E O 1
ATOM 11480 N N . ALA E 2 159 ? 4.27253 46.11169 77.31818 1.000 76.80318 156 ALA E N 1
ATOM 11481 C CA . ALA E 2 159 ? 4.99840 44.89879 76.99097 1.000 76.90773 156 ALA E CA 1
ATOM 11482 C C . ALA E 2 159 ? 5.63502 45.07554 75.61840 1.000 76.12544 156 ALA E C 1
ATOM 11483 O O . ALA E 2 159 ? 4.98367 45.54370 74.68244 1.000 74.80073 156 ALA E O 1
ATOM 11485 N N . THR E 2 160 ? 6.92052 44.74511 75.52471 1.000 76.56786 157 THR E N 1
ATOM 11486 C CA . THR E 2 160 ? 7.71157 44.91294 74.31549 1.000 76.28489 157 THR E CA 1
ATOM 11487 C C . THR E 2 160 ? 8.35038 43.58105 73.95855 1.000 76.48526 157 THR E C 1
ATOM 11488 O O . THR E 2 160 ? 9.12259 43.03111 74.74962 1.000 77.93912 157 THR E O 1
ATOM 11492 N N . ILE E 2 161 ? 8.02333 43.06949 72.77448 1.000 79.08845 158 ILE E N 1
ATOM 11493 C CA . ILE E 2 161 ? 8.58527 41.84621 72.21935 1.000 79.19848 158 ILE E CA 1
ATOM 11494 C C . ILE E 2 161 ? 9.32867 42.22497 70.94968 1.000 79.05246 158 ILE E C 1
ATOM 11495 O O . ILE E 2 161 ? 8.79845 42.99248 70.13853 1.000 77.97226 158 ILE E O 1
ATOM 11500 N N . SER E 2 162 ? 10.54063 41.69293 70.75860 1.000 80.82599 159 SER E N 1
ATOM 11501 C CA . SER E 2 162 ? 11.31864 42.02439 69.56867 1.000 80.99352 159 SER E CA 1
ATOM 11502 C C . SER E 2 162 ? 11.62542 40.77700 68.75536 1.000 80.83021 159 SER E C 1
ATOM 11503 O O . SER E 2 162 ? 11.67535 39.65938 69.28455 1.000 81.26218 159 SER E O 1
ATOM 11506 N N . CYS E 2 163 ? 11.85435 41.00638 67.45716 1.000 82.77719 160 CYS E N 1
ATOM 11507 C CA . CYS E 2 163 ? 12.09292 39.96926 66.46028 1.000 82.54634 160 CYS E CA 1
ATOM 11508 C C . CYS E 2 163 ? 13.27138 40.38998 65.59917 1.000 83.73628 160 CYS E C 1
ATOM 11509 O O . CYS E 2 163 ? 13.24013 41.46086 64.98921 1.000 83.53625 160 CYS E O 1
ATOM 11512 N N . ARG E 2 164 ? 14.32619 39.58822 65.59655 1.000 87.43024 161 ARG E N 1
ATOM 11513 C CA . ARG E 2 164 ? 15.49635 39.80980 64.75679 1.000 88.82622 161 ARG E CA 1
ATOM 11514 C C . ARG E 2 164 ? 15.49235 38.82094 63.60160 1.000 88.37623 161 ARG E C 1
ATOM 11515 O O . ARG E 2 164 ? 15.37036 37.61065 63.82145 1.000 88.31810 161 ARG E O 1
ATOM 11523 N N . ALA E 2 165 ? 15.62252 39.32986 62.38050 1.000 85.35987 162 ALA E N 1
ATOM 11524 C CA . ALA E 2 165 ? 15.77944 38.49744 61.20193 1.000 85.27012 162 ALA E CA 1
ATOM 11525 C C . ALA E 2 165 ? 17.25211 38.46970 60.82813 1.000 87.57345 162 ALA E C 1
ATOM 11526 O O . ALA E 2 165 ? 17.92025 39.50491 60.82939 1.000 88.78300 162 ALA E O 1
ATOM 11528 N N . SER E 2 166 ? 17.74795 37.28755 60.46057 1.000 87.34025 163 SER E N 1
ATOM 11529 C CA . SER E 2 166 ? 19.16340 37.16882 60.12422 1.000 89.73652 163 SER E CA 1
ATOM 11530 C C . SER E 2 166 ? 19.49627 37.88786 58.82160 1.000 90.18635 163 SER E C 1
ATOM 11531 O O . SER E 2 166 ? 20.66945 38.20026 58.58756 1.000 92.37002 163 SER E O 1
ATOM 11534 N N . GLU E 2 167 ? 18.48795 38.17341 57.99614 1.000 90.24511 164 GLU E N 1
ATOM 11535 C CA . GLU E 2 167 ? 18.62475 38.87189 56.72614 1.000 90.55191 164 GLU E CA 1
ATOM 11536 C C . GLU E 2 167 ? 17.37989 39.70781 56.48490 1.000 88.50929 164 GLU E C 1
ATOM 11537 O O . GLU E 2 167 ? 16.29052 39.34522 56.93213 1.000 86.58910 164 GLU E O 1
ATOM 11543 N N . SER E 2 168 ? 17.54738 40.79835 55.73234 1.000 84.35926 165 SER E N 1
ATOM 11544 C CA . SER E 2 168 ? 16.47330 41.76199 55.52921 1.000 82.82342 165 SER E CA 1
ATOM 11545 C C . SER E 2 168 ? 15.21074 41.06957 55.05622 1.000 80.54466 165 SER E C 1
ATOM 11546 O O . SER E 2 168 ? 15.27466 40.14188 54.26436 1.000 80.48138 165 SER E O 1
ATOM 11549 N N . VAL E 2 169 ? 14.06659 41.45786 55.61758 1.000 80.25447 166 VAL E N 1
ATOM 11550 C CA . VAL E 2 169 ? 12.77836 40.92122 55.17697 1.000 78.17073 166 VAL E CA 1
ATOM 11551 C C . VAL E 2 169 ? 12.01767 42.01644 54.43616 1.000 77.45858 166 VAL E C 1
ATOM 11552 O O . VAL E 2 169 ? 10.78144 42.01957 54.38228 1.000 75.71314 166 VAL E O 1
ATOM 11556 N N . ASP E 2 170 ? 12.75889 42.95485 53.86110 1.000 78.16064 167 ASP E N 1
ATOM 11557 C CA . ASP E 2 170 ? 12.18938 44.07330 53.12887 1.000 77.96416 167 ASP E CA 1
ATOM 11558 C C . ASP E 2 170 ? 12.28239 43.83538 51.62745 1.000 78.35536 167 ASP E C 1
ATOM 11559 O O . ASP E 2 170 ? 13.31081 43.36865 51.12558 1.000 79.85683 167 ASP E O 1
ATOM 11564 N N . SER E 2 171 ? 11.20409 44.18651 50.92179 1.000 77.18530 168 SER E N 1
ATOM 11565 C CA . SER E 2 171 ? 11.14118 44.20844 49.46541 1.000 77.60821 168 SER E CA 1
ATOM 11566 C C . SER E 2 171 ? 10.11770 45.24553 49.02763 1.000 76.92509 168 SER E C 1
ATOM 11567 O O . SER E 2 171 ? 9.07229 45.40643 49.65945 1.000 75.32596 168 SER E O 1
ATOM 11570 N N . TYR E 2 172 ? 10.45216 45.97674 47.97219 1.000 78.02117 169 TYR E N 1
ATOM 11571 C CA . TYR E 2 172 ? 9.55758 46.95861 47.36373 1.000 77.75893 169 TYR E CA 1
ATOM 11572 C C . TYR E 2 172 ? 9.15902 48.08793 48.31870 1.000 77.62805 169 TYR E C 1
ATOM 11573 O O . TYR E 2 172 ? 8.12836 48.74319 48.10309 1.000 76.87549 169 TYR E O 1
ATOM 11582 N N . GLY E 2 173 ? 9.94258 48.34035 49.36917 1.000 78.14330 170 GLY E N 1
ATOM 11583 C CA . GLY E 2 173 ? 9.60238 49.39340 50.30830 1.000 78.15605 170 GLY E CA 1
ATOM 11584 C C . GLY E 2 173 ? 8.64083 48.98382 51.39649 1.000 76.07013 170 GLY E C 1
ATOM 11585 O O . GLY E 2 173 ? 8.16799 49.85134 52.14600 1.000 75.92998 170 GLY E O 1
ATOM 11586 N N . TYR E 2 174 ? 8.32307 47.69503 51.48600 1.000 76.67179 171 TYR E N 1
ATOM 11587 C CA . TYR E 2 174 ? 7.53332 47.11625 52.55575 1.000 74.95492 171 TYR E CA 1
ATOM 11588 C C . TYR E 2 174 ? 8.40152 46.17608 53.38219 1.000 75.26524 171 TYR E C 1
ATOM 11589 O O . TYR E 2 174 ? 9.44883 45.70499 52.92992 1.000 76.45108 171 TYR E O 1
ATOM 11598 N N . SER E 2 175 ? 7.96618 45.93333 54.62348 1.000 75.27585 172 SER E N 1
ATOM 11599 C CA . SER E 2 175 ? 8.58654 44.95328 55.50739 1.000 75.44173 172 SER E CA 1
ATOM 11600 C C . SER E 2 175 ? 7.64991 43.75661 55.57709 1.000 73.75052 172 SER E C 1
ATOM 11601 O O . SER E 2 175 ? 6.52903 43.86807 56.08257 1.000 72.48851 172 SER E O 1
ATOM 11604 N N . PHE E 2 176 ? 8.09013 42.61787 55.05890 1.000 74.12561 173 PHE E N 1
ATOM 11605 C CA . PHE E 2 176 ? 7.21056 41.45301 55.00273 1.000 72.72497 173 PHE E CA 1
ATOM 11606 C C . PHE E 2 176 ? 7.39135 40.64712 56.28570 1.000 72.77142 173 PHE E C 1
ATOM 11607 O O . PHE E 2 176 ? 8.02646 39.59264 56.33874 1.000 73.34190 173 PHE E O 1
ATOM 11615 N N . MET E 2 177 ? 6.79459 41.20797 57.33905 1.000 74.03481 174 MET E N 1
ATOM 11616 C CA . MET E 2 177 ? 6.94304 40.82125 58.73821 1.000 74.32269 174 MET E CA 1
ATOM 11617 C C . MET E 2 177 ? 5.59252 40.93584 59.41708 1.000 73.05830 174 MET E C 1
ATOM 11618 O O . MET E 2 177 ? 4.92226 41.96445 59.28851 1.000 72.54682 174 MET E O 1
ATOM 11623 N N . HIS E 2 178 ? 5.20656 39.91605 60.16939 1.000 72.98614 175 HIS E N 1
ATOM 11624 C CA . HIS E 2 178 ? 3.88298 39.90779 60.77735 1.000 71.94865 175 HIS E CA 1
ATOM 11625 C C . HIS E 2 178 ? 3.96862 39.32045 62.16850 1.000 72.52536 175 HIS E C 1
ATOM 11626 O O . HIS E 2 178 ? 4.89409 38.57835 62.48504 1.000 73.51153 175 HIS E O 1
ATOM 11633 N N . TRP E 2 179 ? 2.97575 39.65921 62.98879 1.000 70.50793 176 TRP E N 1
ATOM 11634 C CA . TRP E 2 179 ? 2.89055 39.24759 64.38194 1.000 71.13713 176 TRP E CA 1
ATOM 11635 C C . TRP E 2 179 ? 1.57186 38.54112 64.60302 1.000 70.36749 176 TRP E C 1
ATOM 11636 O O . TRP E 2 179 ? 0.52780 39.04424 64.18358 1.000 69.38586 176 TRP E O 1
ATOM 11647 N N . TYR E 2 180 ? 1.61181 37.40194 65.28416 1.000 73.69676 177 TYR E N 1
ATOM 11648 C CA . TYR E 2 180 ? 0.41061 36.63529 65.58434 1.000 73.31929 177 TYR E CA 1
ATOM 11649 C C . TYR E 2 180 ? 0.32949 36.38410 67.08843 1.000 74.39551 177 TYR E C 1
ATOM 11650 O O . TYR E 2 180 ? 1.35508 36.26960 67.76106 1.000 75.54605 177 TYR E O 1
ATOM 11659 N N . GLN E 2 181 ? -0.89978 36.31059 67.61070 1.000 73.81526 178 GLN E N 1
ATOM 11660 C CA . GLN E 2 181 ? -1.18141 35.93628 68.99411 1.000 74.94907 178 GLN E CA 1
ATOM 11661 C C . GLN E 2 181 ? -1.87965 34.58210 69.03546 1.000 75.29304 178 GLN E C 1
ATOM 11662 O O . GLN E 2 181 ? -2.78589 34.32692 68.24150 1.000 74.38216 178 GLN E O 1
ATOM 11668 N N . GLN E 2 182 ? -1.44892 33.70310 69.93970 1.000 77.93048 179 GLN E N 1
ATOM 11669 C CA . GLN E 2 182 ? -2.01589 32.35812 70.03977 1.000 78.62725 179 GLN E CA 1
ATOM 11670 C C . GLN E 2 182 ? -2.27030 31.98490 71.50027 1.000 80.27883 179 GLN E C 1
ATOM 11671 O O . GLN E 2 182 ? -1.31818 31.79600 72.27244 1.000 81.57934 179 GLN E O 1
ATOM 11677 N N . LYS E 2 183 ? -3.55765 31.93983 71.88542 1.000 81.15052 180 LYS E N 1
ATOM 11678 C CA . LYS E 2 183 ? -4.01995 31.34776 73.14215 1.000 82.91566 180 LYS E CA 1
ATOM 11679 C C . LYS E 2 183 ? -3.88931 29.81388 73.07772 1.000 84.15520 180 LYS E C 1
ATOM 11680 O O . LYS E 2 183 ? -3.86495 29.22951 71.99492 1.000 83.41739 180 LYS E O 1
ATOM 11686 N N . PRO E 2 184 ? -3.80137 29.13497 74.22661 1.000 86.37000 181 PRO E N 1
ATOM 11687 C CA . PRO E 2 184 ? -3.60422 27.66957 74.21258 1.000 87.85287 181 PRO E CA 1
ATOM 11688 C C . PRO E 2 184 ? -4.77162 26.91513 73.58499 1.000 87.67421 181 PRO E C 1
ATOM 11689 O O . PRO E 2 184 ? -5.93883 27.21016 73.84431 1.000 87.58732 181 PRO E O 1
ATOM 11693 N N . GLY E 2 185 ? -4.45694 25.91692 72.77113 1.000 90.26503 182 GLY E N 1
ATOM 11694 C CA . GLY E 2 185 ? -5.54485 25.16483 72.17197 1.000 90.26661 182 GLY E CA 1
ATOM 11695 C C . GLY E 2 185 ? -6.33049 25.93566 71.12749 1.000 88.04990 182 GLY E C 1
ATOM 11696 O O . GLY E 2 185 ? -7.56278 25.82646 71.08041 1.000 88.10016 182 GLY E O 1
ATOM 11697 N N . GLN E 2 186 ? -5.65827 26.74693 70.31261 1.000 88.97315 183 GLN E N 1
ATOM 11698 C CA . GLN E 2 186 ? -6.35389 27.60060 69.36104 1.000 86.98749 183 GLN E CA 1
ATOM 11699 C C . GLN E 2 186 ? -5.41856 27.98207 68.24127 1.000 85.56129 183 GLN E C 1
ATOM 11700 O O . GLN E 2 186 ? -4.20380 28.06937 68.45638 1.000 85.92569 183 GLN E O 1
ATOM 11706 N N . PRO E 2 187 ? -5.95591 28.26506 67.04895 1.000 84.55130 184 PRO E N 1
ATOM 11707 C CA . PRO E 2 187 ? -5.11335 28.75291 65.96102 1.000 83.27328 184 PRO E CA 1
ATOM 11708 C C . PRO E 2 187 ? -4.65179 30.17928 66.23808 1.000 82.48857 184 PRO E C 1
ATOM 11709 O O . PRO E 2 187 ? -5.30929 30.92156 66.98452 1.000 82.46010 184 PRO E O 1
ATOM 11713 N N . PRO E 2 188 ? -3.51982 30.58290 65.66967 1.000 77.52058 185 PRO E N 1
ATOM 11714 C CA . PRO E 2 188 ? -3.09850 31.98813 65.77461 1.000 76.82265 185 PRO E CA 1
ATOM 11715 C C . PRO E 2 188 ? -4.10861 32.96773 65.18125 1.000 75.46876 185 PRO E C 1
ATOM 11716 O O . PRO E 2 188 ? -5.03318 32.60945 64.44495 1.000 74.85868 185 PRO E O 1
ATOM 11720 N N . LYS E 2 189 ? -3.91629 34.23466 65.54132 1.000 73.25038 186 LYS E N 1
ATOM 11721 C CA . LYS E 2 189 ? -4.71776 35.35089 65.07636 1.000 72.18722 186 LYS E CA 1
ATOM 11722 C C . LYS E 2 189 ? -3.75042 36.41673 64.57411 1.000 71.77685 186 LYS E C 1
ATOM 11723 O O . LYS E 2 189 ? -2.62491 36.50897 65.05071 1.000 72.50103 186 LYS E O 1
ATOM 11729 N N . VAL E 2 190 ? -4.13398 37.16506 63.55780 1.000 70.37083 187 VAL E N 1
ATOM 11730 C CA . VAL E 2 190 ? -3.23456 38.19534 63.05340 1.000 70.21477 187 VAL E CA 1
ATOM 11731 C C . VAL E 2 190 ? -3.40356 39.41699 63.92464 1.000 70.47168 187 VAL E C 1
ATOM 11732 O O . VAL E 2 190 ? -4.52863 39.77973 64.28675 1.000 70.22974 187 VAL E O 1
ATOM 11736 N N . LEU E 2 191 ? -2.28972 40.05336 64.26840 1.000 69.92419 188 LEU E N 1
ATOM 11737 C CA . LEU E 2 191 ? -2.32235 41.32734 64.97177 1.000 70.27723 188 LEU E CA 1
ATOM 11738 C C . LEU E 2 191 ? -1.76157 42.44587 64.10762 1.000 70.15144 188 LEU E C 1
ATOM 11739 O O . LEU E 2 191 ? -2.44641 43.43206 63.82112 1.000 69.79323 188 LEU E O 1
ATOM 11744 N N . ILE E 2 192 ? -0.51449 42.29746 63.68621 1.000 68.51082 189 ILE E N 1
ATOM 11745 C CA . ILE E 2 192 ? 0.19263 43.29076 62.90259 1.000 68.75941 189 ILE E CA 1
ATOM 11746 C C . ILE E 2 192 ? 0.60182 42.61844 61.61396 1.000 68.42040 189 ILE E C 1
ATOM 11747 O O . ILE E 2 192 ? 1.12925 41.50049 61.63999 1.000 68.64513 189 ILE E O 1
ATOM 11752 N N . TYR E 2 193 ? 0.34836 43.27872 60.49171 1.000 68.87685 190 TYR E N 1
ATOM 11753 C CA . TYR E 2 193 ? 0.79310 42.78839 59.19959 1.000 68.74085 190 TYR E CA 1
ATOM 11754 C C . TYR E 2 193 ? 1.65581 43.85870 58.56805 1.000 69.56824 190 TYR E C 1
ATOM 11755 O O . TYR E 2 193 ? 1.42456 45.05248 58.77475 1.000 69.84017 190 TYR E O 1
ATOM 11764 N N . LEU E 2 194 ? 2.71398 43.41567 57.89194 1.000 69.14301 191 LEU E N 1
ATOM 11765 C CA . LEU E 2 194 ? 3.62565 44.31178 57.19044 1.000 70.20310 191 LEU E CA 1
ATOM 11766 C C . LEU E 2 194 ? 4.32395 45.20963 58.19965 1.000 71.32676 191 LEU E C 1
ATOM 11767 O O . LEU E 2 194 ? 4.41197 46.42188 58.01149 1.000 71.96830 191 LEU E O 1
ATOM 11772 N N . ALA E 2 195 ? 4.70197 44.61859 59.32948 1.000 70.08053 192 ALA E N 1
ATOM 11773 C CA . ALA E 2 195 ? 5.53229 45.25497 60.34132 1.000 71.33573 192 ALA E CA 1
ATOM 11774 C C . ALA E 2 195 ? 4.75124 46.25402 61.19333 1.000 71.15495 192 ALA E C 1
ATOM 11775 O O . ALA E 2 195 ? 5.00434 46.35995 62.39747 1.000 71.74521 192 ALA E O 1
ATOM 11777 N N . SER E 2 196 ? 3.78156 46.97231 60.60712 1.000 68.32501 193 SER E N 1
ATOM 11778 C CA . SER E 2 196 ? 3.18454 48.08239 61.34167 1.000 68.51046 193 SER E CA 1
ATOM 11779 C C . SER E 2 196 ? 1.69883 48.30359 61.08895 1.000 67.31798 193 SER E C 1
ATOM 11780 O O . SER E 2 196 ? 1.17021 49.32266 61.53805 1.000 67.59260 193 SER E O 1
ATOM 11783 N N . ASN E 2 197 ? 0.98516 47.40920 60.44153 1.000 69.24750 194 ASN E N 1
ATOM 11784 C CA . ASN E 2 197 ? -0.41035 47.67713 60.15346 1.000 68.31168 194 ASN E CA 1
ATOM 11785 C C . ASN E 2 197 ? -1.28740 46.92122 61.12207 1.000 67.60682 194 ASN E C 1
ATOM 11786 O O . ASN E 2 197 ? -1.08105 45.72760 61.35534 1.000 67.31695 194 ASN E O 1
ATOM 11791 N N . LEU E 2 198 ? -2.25950 47.62287 61.68709 1.000 68.51713 195 LEU E N 1
ATOM 11792 C CA . LEU E 2 198 ? -3.13215 47.02809 62.68461 1.000 68.13037 195 LEU E CA 1
ATOM 11793 C C . LEU E 2 198 ? -4.26264 46.28922 61.99293 1.000 67.06965 195 LEU E C 1
ATOM 11794 O O . LEU E 2 198 ? -5.18187 46.91656 61.45965 1.000 66.75563 195 LEU E O 1
ATOM 11799 N N . GLU E 2 199 ? -4.24185 44.96135 62.09405 1.000 73.16944 196 GLU E N 1
ATOM 11800 C CA . GLU E 2 199 ? -5.28460 44.14041 61.50089 1.000 72.32321 196 GLU E CA 1
ATOM 11801 C C . GLU E 2 199 ? -6.65293 44.58138 61.98567 1.000 72.19520 196 GLU E C 1
ATOM 11802 O O . GLU E 2 199 ? -6.85460 44.84656 63.16971 1.000 72.73829 196 GLU E O 1
ATOM 11808 N N . SER E 2 200 ? -7.60286 44.61687 61.06428 1.000 74.60327 197 SER E N 1
ATOM 11809 C CA . SER E 2 200 ? -8.93733 45.08598 61.38709 1.000 74.60603 197 SER E CA 1
ATOM 11810 C C . SER E 2 200 ? -9.55244 44.23656 62.48433 1.000 74.83076 197 SER E C 1
ATOM 11811 O O . SER E 2 200 ? -9.49457 43.00257 62.43967 1.000 74.62787 197 SER E O 1
ATOM 11814 N N . GLY E 2 201 ? -10.13618 44.91504 63.47449 1.000 75.48896 198 GLY E N 1
ATOM 11815 C CA . GLY E 2 201 ? -10.77177 44.29335 64.61862 1.000 76.01109 198 GLY E CA 1
ATOM 11816 C C . GLY E 2 201 ? -9.85131 44.00035 65.78314 1.000 76.71615 198 GLY E C 1
ATOM 11817 O O . GLY E 2 201 ? -10.30722 43.41145 66.76835 1.000 77.33635 198 GLY E O 1
ATOM 11818 N N . VAL E 2 202 ? -8.57534 44.34988 65.68831 1.000 72.80080 199 VAL E N 1
ATOM 11819 C CA . VAL E 2 202 ? -7.60332 44.15310 66.76411 1.000 73.60320 199 VAL E CA 1
ATOM 11820 C C . VAL E 2 202 ? -7.50329 45.45695 67.54811 1.000 74.35281 199 VAL E C 1
ATOM 11821 O O . VAL E 2 202 ? -7.46557 46.52585 66.92762 1.000 74.19732 199 VAL E O 1
ATOM 11825 N N . PRO E 2 203 ? -7.52692 45.42471 68.88438 1.000 70.55126 200 PRO E N 1
ATOM 11826 C CA . PRO E 2 203 ? -7.54208 46.67942 69.65464 1.000 71.37875 200 PRO E CA 1
ATOM 11827 C C . PRO E 2 203 ? -6.26625 47.49013 69.45103 1.000 71.67879 200 PRO E C 1
ATOM 11828 O O . PRO E 2 203 ? -5.18570 46.94177 69.22847 1.000 71.64475 200 PRO E O 1
ATOM 11832 N N . ALA E 2 204 ? -6.40029 48.81807 69.52178 1.000 69.19039 201 ALA E N 1
ATOM 11833 C CA . ALA E 2 204 ? -5.29242 49.69654 69.15237 1.000 69.59939 201 ALA E CA 1
ATOM 11834 C C . ALA E 2 204 ? -4.11102 49.61438 70.10035 1.000 70.59831 201 ALA E C 1
ATOM 11835 O O . ALA E 2 204 ? -3.06290 50.19946 69.80174 1.000 71.08645 201 ALA E O 1
ATOM 11837 N N . ARG E 2 205 ? -4.25559 48.91525 71.22793 1.000 70.61740 202 ARG E N 1
ATOM 11838 C CA . ARG E 2 205 ? -3.15855 48.78046 72.17675 1.000 71.70587 202 ARG E CA 1
ATOM 11839 C C . ARG E 2 205 ? -1.99811 47.98092 71.60040 1.000 71.48248 202 ARG E C 1
ATOM 11840 O O . ARG E 2 205 ? -0.86957 48.13151 72.08168 1.000 72.45837 202 ARG E O 1
ATOM 11848 N N . PHE E 2 206 ? -2.24251 47.15918 70.57406 1.000 71.69748 203 PHE E N 1
ATOM 11849 C CA . PHE E 2 206 ? -1.16950 46.46843 69.86200 1.000 71.52015 203 PHE E CA 1
ATOM 11850 C C . PHE E 2 206 ? -0.55363 47.39587 68.83166 1.000 71.45082 203 PHE E C 1
ATOM 11851 O O . PHE E 2 206 ? -1.26386 48.13910 68.16579 1.000 70.92079 203 PHE E O 1
ATOM 11859 N N . SER E 2 207 ? 0.76598 47.35568 68.69743 1.000 70.14634 204 SER E N 1
ATOM 11860 C CA . SER E 2 207 ? 1.41945 48.14164 67.66398 1.000 70.30761 204 SER E CA 1
ATOM 11861 C C . SER E 2 207 ? 2.70876 47.43933 67.27361 1.000 70.78120 204 SER E C 1
ATOM 11862 O O . SER E 2 207 ? 3.27883 46.69252 68.06878 1.000 71.38899 204 SER E O 1
ATOM 11865 N N . GLY E 2 208 ? 3.12992 47.62426 66.02941 1.000 70.77838 205 GLY E N 1
ATOM 11866 C CA . GLY E 2 208 ? 4.40283 47.10096 65.57994 1.000 71.46560 205 GLY E CA 1
ATOM 11867 C C . GLY E 2 208 ? 5.20989 48.16549 64.86919 1.000 72.43835 205 GLY E C 1
ATOM 11868 O O . GLY E 2 208 ? 4.66802 49.09254 64.27280 1.000 72.21523 205 GLY E O 1
ATOM 11869 N N . SER E 2 209 ? 6.52200 48.00204 64.90896 1.000 75.28569 206 SER E N 1
ATOM 11870 C CA . SER E 2 209 ? 7.38832 48.92553 64.20340 1.000 76.49967 206 SER E CA 1
ATOM 11871 C C . SER E 2 209 ? 8.68851 48.20942 63.90740 1.000 77.50954 206 SER E C 1
ATOM 11872 O O . SER E 2 209 ? 8.95991 47.12479 64.43162 1.000 77.42967 206 SER E O 1
ATOM 11875 N N . GLY E 2 210 ? 9.51418 48.86802 63.10955 1.000 78.87277 207 GLY E N 1
ATOM 11876 C CA . GLY E 2 210 ? 10.80071 48.35441 62.69969 1.000 80.14313 207 GLY E CA 1
ATOM 11877 C C . GLY E 2 210 ? 10.90961 48.29395 61.19132 1.000 80.02988 207 GLY E C 1
ATOM 11878 O O . GLY E 2 210 ? 9.97133 48.59982 60.45797 1.000 78.90384 207 GLY E O 1
ATOM 11879 N N . SER E 2 211 ? 12.09513 47.89315 60.74193 1.000 79.68909 208 SER E N 1
ATOM 11880 C CA . SER E 2 211 ? 12.39875 47.77789 59.32724 1.000 79.98727 208 SER E CA 1
ATOM 11881 C C . SER E 2 211 ? 13.59878 46.86432 59.16293 1.000 81.22218 208 SER E C 1
ATOM 11882 O O . SER E 2 211 ? 14.27873 46.52926 60.13344 1.000 82.10945 208 SER E O 1
ATOM 11885 N N . ARG E 2 212 ? 13.86666 46.48834 57.90481 1.000 84.13871 209 ARG E N 1
ATOM 11886 C CA . ARG E 2 212 ? 15.04019 45.69633 57.52239 1.000 85.57618 209 ARG E CA 1
ATOM 11887 C C . ARG E 2 212 ? 15.07458 44.37566 58.29549 1.000 84.94192 209 ARG E C 1
ATOM 11888 O O . ARG E 2 212 ? 14.40745 43.41035 57.91214 1.000 83.47642 209 ARG E O 1
ATOM 11896 N N . THR E 2 213 ? 15.85960 44.32605 59.38033 1.000 85.94185 210 THR E N 1
ATOM 11897 C CA . THR E 2 213 ? 16.06179 43.12032 60.18106 1.000 85.85748 210 THR E CA 1
ATOM 11898 C C . THR E 2 213 ? 15.58436 43.22522 61.63010 1.000 85.31526 210 THR E C 1
ATOM 11899 O O . THR E 2 213 ? 15.68221 42.23419 62.36706 1.000 85.33430 210 THR E O 1
ATOM 11903 N N . ASP E 2 214 ? 15.07244 44.37715 62.06942 1.000 83.93269 211 ASP E N 1
ATOM 11904 C CA . ASP E 2 214 ? 14.79623 44.61363 63.48196 1.000 83.89013 211 ASP E CA 1
ATOM 11905 C C . ASP E 2 214 ? 13.36573 45.09346 63.66911 1.000 81.98736 211 ASP E C 1
ATOM 11906 O O . ASP E 2 214 ? 13.02291 46.18963 63.22454 1.000 81.85214 211 ASP E O 1
ATOM 11911 N N . PHE E 2 215 ? 12.54420 44.30622 64.36043 1.000 82.52765 212 PHE E N 1
ATOM 11912 C CA . PHE E 2 215 ? 11.14092 44.64723 64.56152 1.000 80.81763 212 PHE E CA 1
ATOM 11913 C C . PHE E 2 215 ? 10.75130 44.50731 66.02490 1.000 80.82457 212 PHE E C 1
ATOM 11914 O O . PHE E 2 215 ? 11.33865 43.70659 66.75778 1.000 81.68333 212 PHE E O 1
ATOM 11922 N N . THR E 2 216 ? 9.74171 45.27946 66.44974 1.000 78.09029 213 THR E N 1
ATOM 11923 C CA . THR E 2 216 ? 9.28475 45.22681 67.83873 1.000 78.18625 213 THR E CA 1
ATOM 11924 C C . THR E 2 216 ? 7.76173 45.29775 67.89416 1.000 76.54147 213 THR E C 1
ATOM 11925 O O . THR E 2 216 ? 7.15078 46.17317 67.27545 1.000 75.86057 213 THR E O 1
ATOM 11929 N N . LEU E 2 217 ? 7.15609 44.34619 68.60965 1.000 75.34129 214 LEU E N 1
ATOM 11930 C CA . LEU E 2 217 ? 5.73735 44.38610 68.95309 1.000 74.17712 214 LEU E CA 1
ATOM 11931 C C . LEU E 2 217 ? 5.56354 45.01827 70.32508 1.000 75.02685 214 LEU E C 1
ATOM 11932 O O . LEU E 2 217 ? 6.35256 44.77078 71.23523 1.000 76.33639 214 LEU E O 1
ATOM 11937 N N . THR E 2 218 ? 4.53034 45.84038 70.46612 1.000 73.12427 215 THR E N 1
ATOM 11938 C CA . THR E 2 218 ? 4.30332 46.59071 71.68898 1.000 73.98588 215 THR E CA 1
ATOM 11939 C C . THR E 2 218 ? 2.84384 46.48982 72.07023 1.000 73.10473 215 THR E C 1
ATOM 11940 O O . THR E 2 218 ? 1.98198 46.74661 71.23058 1.000 71.93283 215 THR E O 1
ATOM 11944 N N . ILE E 2 219 ? 2.55976 46.14126 73.32179 1.000 74.24384 216 ILE E N 1
ATOM 11945 C CA . ILE E 2 219 ? 1.19682 46.14744 73.84526 1.000 73.79672 216 ILE E CA 1
ATOM 11946 C C . ILE E 2 219 ? 1.12161 47.22404 74.92037 1.000 74.92933 216 ILE E C 1
ATOM 11947 O O . ILE E 2 219 ? 1.81300 47.13252 75.94487 1.000 76.28416 216 ILE E O 1
ATOM 11952 N N . ASP E 2 220 ? 0.28640 48.24152 74.70668 1.000 75.23470 217 ASP E N 1
ATOM 11953 C CA . ASP E 2 220 ? 0.24609 49.32446 75.68932 1.000 75.84464 217 ASP E CA 1
ATOM 11954 C C . ASP E 2 220 ? -1.10118 50.03849 75.73219 1.000 76.14283 217 ASP E C 1
ATOM 11955 O O . ASP E 2 220 ? -1.47487 50.75059 74.78020 1.000 75.42881 217 ASP E O 1
ATOM 11960 N N . PRO E 2 221 ? -1.87061 49.85879 76.83202 1.000 75.13093 218 PRO E N 1
ATOM 11961 C CA . PRO E 2 221 ? -1.49008 49.05421 78.01073 1.000 76.17588 218 PRO E CA 1
ATOM 11962 C C . PRO E 2 221 ? -1.88618 47.57059 77.95607 1.000 76.50994 218 PRO E C 1
ATOM 11963 O O . PRO E 2 221 ? -3.00348 47.27100 77.55216 1.000 76.54328 218 PRO E O 1
ATOM 11967 N N . VAL E 2 222 ? -1.01195 46.66488 78.41400 1.000 76.62176 219 VAL E N 1
ATOM 11968 C CA . VAL E 2 222 ? -1.35934 45.24199 78.44294 1.000 77.12521 219 VAL E CA 1
ATOM 11969 C C . VAL E 2 222 ? -2.57020 45.03428 79.34231 1.000 78.43894 219 VAL E C 1
ATOM 11970 O O . VAL E 2 222 ? -2.82332 45.81882 80.25765 1.000 79.26936 219 VAL E O 1
ATOM 11974 N N . GLU E 2 223 ? -3.38280 44.02447 79.03201 1.000 79.68323 220 GLU E N 1
ATOM 11975 C CA . GLU E 2 223 ? -4.57476 43.79084 79.82701 1.000 81.01129 220 GLU E CA 1
ATOM 11976 C C . GLU E 2 223 ? -4.81223 42.31249 80.09143 1.000 81.87008 220 GLU E C 1
ATOM 11977 O O . GLU E 2 223 ? -4.09122 41.43395 79.60628 1.000 81.41498 220 GLU E O 1
ATOM 11983 N N . ALA E 2 224 ? -5.86092 42.07522 80.89370 1.000 84.38728 221 ALA E N 1
ATOM 11984 C CA . ALA E 2 224 ? -6.15815 40.76373 81.45459 1.000 85.66176 221 ALA E CA 1
ATOM 11985 C C . ALA E 2 224 ? -6.26406 39.70102 80.38628 1.000 84.84390 221 ALA E C 1
ATOM 11986 O O . ALA E 2 224 ? -5.89437 38.54281 80.61993 1.000 85.50787 221 ALA E O 1
ATOM 11988 N N . ASP E 2 225 ? -6.76956 40.08226 79.21585 1.000 86.81108 222 ASP E N 1
ATOM 11989 C CA . ASP E 2 225 ? -7.02206 39.18695 78.10165 1.000 85.98361 222 ASP E CA 1
ATOM 11990 C C . ASP E 2 225 ? -5.76289 38.79274 77.34317 1.000 84.92985 222 ASP E C 1
ATOM 11991 O O . ASP E 2 225 ? -5.74640 37.72407 76.72481 1.000 84.73587 222 ASP E O 1
ATOM 11996 N N . ASP E 2 226 ? -4.67907 39.55881 77.46745 1.000 82.50980 223 ASP E N 1
ATOM 11997 C CA . ASP E 2 226 ? -3.56648 39.50409 76.51157 1.000 81.29560 223 ASP E CA 1
ATOM 11998 C C . ASP E 2 226 ? -2.54107 38.42867 76.80854 1.000 81.89956 223 ASP E C 1
ATOM 11999 O O . ASP E 2 226 ? -1.47140 38.46133 76.19532 1.000 81.13330 223 ASP E O 1
ATOM 12004 N N . ALA E 2 227 ? -2.81703 37.51887 77.74768 1.000 81.51916 224 ALA E N 1
ATOM 12005 C CA . ALA E 2 227 ? -1.91046 36.41596 78.07067 1.000 82.33542 224 ALA E CA 1
ATOM 12006 C C . ALA E 2 227 ? -1.98701 35.33450 76.99378 1.000 81.85261 224 ALA E C 1
ATOM 12007 O O . ALA E 2 227 ? -2.98742 34.60807 76.89866 1.000 82.29515 224 ALA E O 1
ATOM 12009 N N . ALA E 2 228 ? -0.92307 35.20980 76.20494 1.000 82.06276 225 ALA E N 1
ATOM 12010 C CA . ALA E 2 228 ? -0.83526 34.25982 75.09497 1.000 81.57993 225 ALA E CA 1
ATOM 12011 C C . ALA E 2 228 ? 0.63115 34.15865 74.67651 1.000 81.28512 225 ALA E C 1
ATOM 12012 O O . ALA E 2 228 ? 1.52512 34.67859 75.35719 1.000 81.61034 225 ALA E O 1
ATOM 12014 N N . THR E 2 229 ? 0.88923 33.45890 73.57333 1.000 81.77426 226 THR E N 1
ATOM 12015 C CA . THR E 2 229 ? 2.22484 33.38799 72.99544 1.000 81.48012 226 THR E CA 1
ATOM 12016 C C . THR E 2 229 ? 2.24804 34.15474 71.67457 1.000 79.90294 226 THR E C 1
ATOM 12017 O O . THR E 2 229 ? 1.31218 34.06850 70.87589 1.000 79.21633 226 THR E O 1
ATOM 12021 N N . TYR E 2 230 ? 3.30821 34.92248 71.45375 1.000 78.45379 227 TYR E N 1
ATOM 12022 C CA . TYR E 2 230 ? 3.36162 35.86911 70.35759 1.000 77.08744 227 TYR E CA 1
ATOM 12023 C C . TYR E 2 230 ? 4.48081 35.47005 69.41576 1.000 76.94118 227 TYR E C 1
ATOM 12024 O O . TYR E 2 230 ? 5.62646 35.30249 69.84718 1.000 77.60915 227 TYR E O 1
ATOM 12033 N N . TYR E 2 231 ? 4.14644 35.35297 68.12895 1.000 78.05350 228 TYR E N 1
ATOM 12034 C CA . TYR E 2 231 ? 5.04878 34.87376 67.09715 1.000 78.01360 228 TYR E CA 1
ATOM 12035 C C . TYR E 2 231 ? 5.25333 35.95692 66.06060 1.000 76.87558 228 TYR E C 1
ATOM 12036 O O . TYR E 2 231 ? 4.29857 36.61955 65.64205 1.000 76.02005 228 TYR E O 1
ATOM 12045 N N . CYS E 2 232 ? 6.48800 36.10225 65.60975 1.000 77.94758 229 CYS E N 1
ATOM 12046 C CA . CYS E 2 232 ? 6.72659 36.87712 64.41095 1.000 77.07421 229 CYS E CA 1
ATOM 12047 C C . CYS E 2 232 ? 6.91892 35.90480 63.25365 1.000 77.28152 229 CYS E C 1
ATOM 12048 O O . CYS E 2 232 ? 7.29876 34.74616 63.45094 1.000 78.22657 229 CYS E O 1
ATOM 12051 N N . GLN E 2 233 ? 6.57948 36.36500 62.05055 1.000 75.95766 230 GLN E N 1
ATOM 12052 C CA . GLN E 2 233 ? 6.67731 35.53566 60.86742 1.000 76.12895 230 GLN E CA 1
ATOM 12053 C C . GLN E 2 233 ? 7.02688 36.43585 59.69639 1.000 75.50212 230 GLN E C 1
ATOM 12054 O O . GLN E 2 233 ? 6.61939 37.60502 59.65476 1.000 74.70917 230 GLN E O 1
ATOM 12060 N N . GLN E 2 234 ? 7.79722 35.89313 58.75050 1.000 75.79360 231 GLN E N 1
ATOM 12061 C CA . GLN E 2 234 ? 8.16337 36.62012 57.54510 1.000 75.42042 231 GLN E CA 1
ATOM 12062 C C . GLN E 2 234 ? 7.73937 35.83734 56.31191 1.000 75.50212 231 GLN E C 1
ATOM 12063 O O . GLN E 2 234 ? 7.61664 34.60799 56.34071 1.000 76.12379 231 GLN E O 1
ATOM 12069 N N . ASN E 2 235 ? 7.46694 36.57906 55.24341 1.000 74.12751 232 ASN E N 1
ATOM 12070 C CA . ASN E 2 235 ? 7.26705 36.01536 53.92107 1.000 74.28761 232 ASN E CA 1
ATOM 12071 C C . ASN E 2 235 ? 7.99307 36.89012 52.90207 1.000 74.32530 232 ASN E C 1
ATOM 12072 O O . ASN E 2 235 ? 7.45850 37.25151 51.85656 1.000 73.94075 232 ASN E O 1
ATOM 12077 N N . ASN E 2 236 ? 9.23899 37.25638 53.20165 1.000 76.45667 233 ASN E N 1
ATOM 12078 C CA . ASN E 2 236 ? 10.01243 37.96508 52.19690 1.000 76.72632 233 ASN E CA 1
ATOM 12079 C C . ASN E 2 236 ? 10.66802 36.99964 51.23977 1.000 77.78717 233 ASN E C 1
ATOM 12080 O O . ASN E 2 236 ? 10.89886 37.36376 50.08511 1.000 78.01380 233 ASN E O 1
ATOM 12085 N N . GLU E 2 237 ? 10.96283 35.77605 51.68229 1.000 79.40223 234 GLU E N 1
ATOM 12086 C CA . GLU E 2 237 ? 11.57808 34.78794 50.80907 1.000 80.57315 234 GLU E CA 1
ATOM 12087 C C . GLU E 2 237 ? 11.20118 33.37950 51.25524 1.000 81.05808 234 GLU E C 1
ATOM 12088 O O . GLU E 2 237 ? 10.96523 33.13124 52.43724 1.000 80.88532 234 GLU E O 1
ATOM 12094 N N . ASN E 2 238 ? 11.13185 32.44044 50.27324 1.000 81.93245 235 ASN E N 1
ATOM 12095 C CA . ASN E 2 238 ? 10.85701 31.04727 50.61837 1.000 82.59101 235 ASN E CA 1
ATOM 12096 C C . ASN E 2 238 ? 12.13005 30.40627 51.16770 1.000 84.03949 235 ASN E C 1
ATOM 12097 O O . ASN E 2 238 ? 13.20941 30.58505 50.59147 1.000 84.94734 235 ASN E O 1
ATOM 12102 N N . PRO E 2 239 ? 12.03268 29.61286 52.24976 1.000 82.85074 236 PRO E N 1
ATOM 12103 C CA . PRO E 2 239 ? 10.79694 29.23052 52.93634 1.000 82.08088 236 PRO E CA 1
ATOM 12104 C C . PRO E 2 239 ? 10.30312 30.25063 53.95198 1.000 80.89284 236 PRO E C 1
ATOM 12105 O O . PRO E 2 239 ? 11.10957 30.98683 54.51574 1.000 80.95529 236 PRO E O 1
ATOM 12109 N N . LEU E 2 240 ? 8.99055 30.26769 54.19456 1.000 81.13358 237 LEU E N 1
ATOM 12110 C CA . LEU E 2 240 ? 8.41601 31.06984 55.27285 1.000 80.21806 237 LEU E CA 1
ATOM 12111 C C . LEU E 2 240 ? 8.83021 30.51937 56.63299 1.000 81.02111 237 LEU E C 1
ATOM 12112 O O . LEU E 2 240 ? 8.76534 29.30928 56.86975 1.000 81.93272 237 LEU E O 1
ATOM 12117 N N . THR E 2 241 ? 9.24480 31.40206 57.53727 1.000 79.48941 238 THR E N 1
ATOM 12118 C CA . THR E 2 241 ? 9.73968 30.98200 58.84189 1.000 80.33727 238 THR E CA 1
ATOM 12119 C C . THR E 2 241 ? 9.08259 31.79966 59.94289 1.000 79.54699 238 THR E C 1
ATOM 12120 O O . THR E 2 241 ? 8.64313 32.93310 59.74070 1.000 78.43916 238 THR E O 1
ATOM 12124 N N . PHE E 2 242 ? 9.06593 31.22157 61.13095 1.000 80.24323 239 PHE E N 1
ATOM 12125 C CA . PHE E 2 242 ? 8.48547 31.85241 62.30268 1.000 79.80101 239 PHE E CA 1
ATOM 12126 C C . PHE E 2 242 ? 9.54230 32.06843 63.37286 1.000 80.57866 239 PHE E C 1
ATOM 12127 O O . PHE E 2 242 ? 10.66435 31.55882 63.29770 1.000 81.59534 239 PHE E O 1
ATOM 12135 N N . GLY E 2 243 ? 9.17772 32.89204 64.34042 1.000 79.96877 240 GLY E N 1
ATOM 12136 C CA . GLY E 2 243 ? 9.95937 33.02759 65.54669 1.000 80.75372 240 GLY E CA 1
ATOM 12137 C C . GLY E 2 243 ? 9.73580 31.87671 66.49473 1.000 81.97144 240 GLY E C 1
ATOM 12138 O O . GLY E 2 243 ? 8.88831 31.00430 66.28434 1.000 82.15709 240 GLY E O 1
ATOM 12139 N N . ALA E 2 244 ? 10.54667 31.86971 67.55002 1.000 82.07014 241 ALA E N 1
ATOM 12140 C CA . ALA E 2 244 ? 10.42822 30.84826 68.58192 1.000 83.42857 241 ALA E CA 1
ATOM 12141 C C . ALA E 2 244 ? 9.21148 31.06925 69.46917 1.000 83.16103 241 ALA E C 1
ATOM 12142 O O . ALA E 2 244 ? 8.81411 30.15487 70.19725 1.000 84.23889 241 ALA E O 1
ATOM 12144 N N . GLY E 2 245 ? 8.64157 32.26054 69.45285 1.000 81.46947 242 GLY E N 1
ATOM 12145 C CA . GLY E 2 245 ? 7.52939 32.58423 70.31638 1.000 81.31637 242 GLY E CA 1
ATOM 12146 C C . GLY E 2 245 ? 7.97911 33.36582 71.53630 1.000 81.67390 242 GLY E C 1
ATOM 12147 O O . GLY E 2 245 ? 9.12054 33.25385 72.00171 1.000 82.49105 242 GLY E O 1
ATOM 12148 N N . THR E 2 246 ? 7.06272 34.15934 72.07941 1.000 80.02586 243 THR E N 1
ATOM 12149 C CA . THR E 2 246 ? 7.26190 34.83581 73.35054 1.000 80.50653 243 THR E CA 1
ATOM 12150 C C . THR E 2 246 ? 6.03958 34.56768 74.19757 1.000 81.06319 243 THR E C 1
ATOM 12151 O O . THR E 2 246 ? 4.92521 34.93395 73.82584 1.000 80.27624 243 THR E O 1
ATOM 12155 N N . LYS E 2 247 ? 6.24675 33.89079 75.30788 1.000 83.23832 244 LYS E N 1
ATOM 12156 C CA . LYS E 2 247 ? 5.16810 33.54725 76.21523 1.000 84.08734 244 LYS E CA 1
ATOM 12157 C C . LYS E 2 247 ? 4.96158 34.74033 77.14886 1.000 84.00857 244 LYS E C 1
ATOM 12158 O O . LYS E 2 247 ? 5.83335 35.04916 77.96903 1.000 84.67020 244 LYS E O 1
ATOM 12164 N N . LEU E 2 248 ? 3.83867 35.45235 76.97821 1.000 83.23542 245 LEU E N 1
ATOM 12165 C CA . LEU E 2 248 ? 3.51017 36.62839 77.78443 1.000 83.18177 245 LEU E CA 1
ATOM 12166 C C . LEU E 2 248 ? 2.48111 36.24880 78.83750 1.000 84.45278 245 LEU E C 1
ATOM 12167 O O . LEU E 2 248 ? 1.41539 35.71295 78.50741 1.000 84.47569 245 LEU E O 1
ATOM 12172 N N . GLU E 2 249 ? 2.80066 36.56518 80.09484 1.000 85.94685 246 GLU E N 1
ATOM 12173 C CA . GLU E 2 249 ? 2.07000 36.12968 81.27901 1.000 87.56087 246 GLU E CA 1
ATOM 12174 C C . GLU E 2 249 ? 1.86598 37.30876 82.23651 1.000 87.87553 246 GLU E C 1
ATOM 12175 O O . GLU E 2 249 ? 2.72416 38.19257 82.33322 1.000 87.34320 246 GLU E O 1
ATOM 12181 N N . LEU E 2 250 ? 0.73013 37.31804 82.95153 1.000 86.93716 247 LEU E N 1
ATOM 12182 C CA . LEU E 2 250 ? 0.35696 38.39217 83.87973 1.000 87.45377 247 LEU E CA 1
ATOM 12183 C C . LEU E 2 250 ? 0.75754 38.14887 85.33957 1.000 89.36574 247 LEU E C 1
ATOM 12184 O O . LEU E 2 250 ? 0.67273 37.02967 85.85614 1.000 90.78980 247 LEU E O 1
ATOM 12189 N N . LYS E 2 251 ? 1.11074 39.24089 86.02450 1.000 87.57010 248 LYS E N 1
ATOM 12190 C CA . LYS E 2 251 ? 1.66471 39.20903 87.38779 1.000 89.26583 248 LYS E CA 1
ATOM 12191 C C . LYS E 2 251 ? 0.60674 39.05725 88.49955 1.000 91.13226 248 LYS E C 1
ATOM 12192 O O . LYS E 2 251 ? -0.32749 39.85692 88.63643 1.000 91.09695 248 LYS E O 1
ATOM 12198 N N . GLU F 2 4 ? 45.34705 -1.18360 -21.42392 1.000 85.86416 1 GLU G N 1
ATOM 12199 C CA . GLU F 2 4 ? 45.70858 -0.46249 -20.19007 1.000 86.63790 1 GLU G CA 1
ATOM 12200 C C . GLU F 2 4 ? 45.07369 -1.06466 -18.92715 1.000 86.44215 1 GLU G C 1
ATOM 12201 O O . GLU F 2 4 ? 45.69591 -1.08184 -17.86045 1.000 88.12389 1 GLU G O 1
ATOM 12203 N N . VAL F 2 5 ? 43.85255 -1.58635 -19.07358 1.000 86.03854 2 VAL G N 1
ATOM 12204 C CA . VAL F 2 5 ? 43.08972 -2.18238 -17.98258 1.000 85.70796 2 VAL G CA 1
ATOM 12205 C C . VAL F 2 5 ? 42.58797 -3.55111 -18.42123 1.000 85.44761 2 VAL G C 1
ATOM 12206 O O . VAL F 2 5 ? 42.09064 -3.71418 -19.54305 1.000 84.32721 2 VAL G O 1
ATOM 12210 N N . GLN F 2 6 ? 42.68647 -4.52641 -17.51581 1.000 86.61012 3 GLN G N 1
ATOM 12211 C CA . GLN F 2 6 ? 42.35938 -5.92095 -17.79243 1.000 86.83822 3 GLN G CA 1
ATOM 12212 C C . GLN F 2 6 ? 41.22615 -6.38576 -16.89807 1.000 86.00947 3 GLN G C 1
ATOM 12213 O O . GLN F 2 6 ? 41.31973 -6.30385 -15.66988 1.000 86.80323 3 GLN G O 1
ATOM 12219 N N . LEU F 2 7 ? 40.17967 -6.90727 -17.51323 1.000 85.09180 4 LEU G N 1
ATOM 12220 C CA . LEU F 2 7 ? 38.97251 -7.29011 -16.80486 1.000 84.23123 4 LEU G CA 1
ATOM 12221 C C . LEU F 2 7 ? 38.81101 -8.80151 -16.87127 1.000 85.11367 4 LEU G C 1
ATOM 12222 O O . LEU F 2 7 ? 38.87129 -9.39502 -17.95678 1.000 85.17593 4 LEU G O 1
ATOM 12227 N N . GLN F 2 8 ? 38.61207 -9.42219 -15.70983 1.000 85.20035 5 GLN G N 1
ATOM 12228 C CA . GLN F 2 8 ? 38.56861 -10.87829 -15.60508 1.000 86.37088 5 GLN G CA 1
ATOM 12229 C C . GLN F 2 8 ? 37.26588 -11.29963 -14.93094 1.000 85.66975 5 GLN G C 1
ATOM 12230 O O . GLN F 2 8 ? 37.14195 -11.21309 -13.70782 1.000 86.19798 5 GLN G O 1
ATOM 12236 N N . GLN F 2 9 ? 36.31019 -11.78345 -15.72122 1.000 84.64833 6 GLN G N 1
ATOM 12237 C CA . GLN F 2 9 ? 35.01040 -12.18714 -15.20526 1.000 84.09688 6 GLN G CA 1
ATOM 12238 C C . GLN F 2 9 ? 35.00642 -13.67257 -14.86420 1.000 85.62291 6 GLN G C 1
ATOM 12239 O O . GLN F 2 9 ? 35.76925 -14.46380 -15.42787 1.000 86.77379 6 GLN G O 1
ATOM 12245 N N . SER F 2 10 ? 34.09115 -14.05187 -13.96541 1.000 82.20024 7 SER G N 1
ATOM 12246 C CA . SER F 2 10 ? 34.01094 -15.41952 -13.45901 1.000 83.75089 7 SER G CA 1
ATOM 12247 C C . SER F 2 10 ? 33.44306 -16.35785 -14.53223 1.000 83.75562 7 SER G C 1
ATOM 12248 O O . SER F 2 10 ? 33.01456 -15.93186 -15.61955 1.000 82.56525 7 SER G O 1
ATOM 12251 N N . GLY F 2 11 ? 33.48411 -17.65785 -14.23171 1.000 82.04178 8 GLY G N 1
ATOM 12252 C CA . GLY F 2 11 ? 33.08652 -18.68339 -15.17027 1.000 82.53388 8 GLY G CA 1
ATOM 12253 C C . GLY F 2 11 ? 31.58910 -18.72732 -15.40456 1.000 81.63469 8 GLY G C 1
ATOM 12254 O O . GLY F 2 11 ? 30.81219 -18.02301 -14.74479 1.000 80.68449 8 GLY G O 1
ATOM 12255 N N . PRO F 2 12 ? 31.15168 -19.57280 -16.34055 1.000 81.61005 9 PRO G N 1
ATOM 12256 C CA . PRO F 2 12 ? 29.72678 -19.61977 -16.68052 1.000 81.03121 9 PRO G CA 1
ATOM 12257 C C . PRO F 2 12 ? 28.91915 -20.33414 -15.60991 1.000 81.91781 9 PRO G C 1
ATOM 12258 O O . PRO F 2 12 ? 29.39208 -21.25787 -14.93991 1.000 83.40647 9 PRO G O 1
ATOM 12262 N N . GLU F 2 13 ? 27.66334 -19.91474 -15.48611 1.000 84.92220 10 GLU G N 1
ATOM 12263 C CA . GLU F 2 13 ? 26.80321 -20.35251 -14.39924 1.000 85.64515 10 GLU G CA 1
ATOM 12264 C C . GLU F 2 13 ? 25.47601 -20.84059 -14.96138 1.000 86.03563 10 GLU G C 1
ATOM 12265 O O . GLU F 2 13 ? 24.83133 -20.14573 -15.75078 1.000 85.02037 10 GLU G O 1
ATOM 12271 N N . LEU F 2 14 ? 25.07046 -22.02962 -14.52318 1.000 86.20895 11 LEU G N 1
ATOM 12272 C CA . LEU F 2 14 ? 23.76723 -22.61604 -14.80701 1.000 87.05963 11 LEU G CA 1
ATOM 12273 C C . LEU F 2 14 ? 23.02355 -22.71456 -13.48160 1.000 87.64969 11 LEU G C 1
ATOM 12274 O O . LEU F 2 14 ? 23.46703 -23.41291 -12.56341 1.000 88.79709 11 LEU G O 1
ATOM 12279 N N . VAL F 2 15 ? 21.90144 -22.00012 -13.39562 1.000 88.34126 12 VAL G N 1
ATOM 12280 C CA . VAL F 2 15 ? 21.21334 -21.67694 -12.15221 1.000 88.53205 12 VAL G CA 1
ATOM 12281 C C . VAL F 2 15 ? 19.74428 -22.05621 -12.27633 1.000 89.56682 12 VAL G C 1
ATOM 12282 O O . VAL F 2 15 ? 19.13992 -21.88954 -13.34004 1.000 89.35206 12 VAL G O 1
ATOM 12286 N N . LYS F 2 16 ? 19.15008 -22.55013 -11.17308 1.000 87.26733 13 LYS G N 1
ATOM 12287 C CA . LYS F 2 16 ? 17.73380 -22.89518 -11.19831 1.000 88.50733 13 LYS G CA 1
ATOM 12288 C C . LYS F 2 16 ? 16.87692 -21.64015 -11.02976 1.000 87.47305 13 LYS G C 1
ATOM 12289 O O . LYS F 2 16 ? 17.31077 -20.66826 -10.40675 1.000 86.19972 13 LYS G O 1
ATOM 12295 N N . PRO F 2 17 ? 15.66669 -21.62370 -11.60260 1.000 88.15696 14 PRO G N 1
ATOM 12296 C CA . PRO F 2 17 ? 14.79769 -20.44547 -11.44781 1.000 87.41489 14 PRO G CA 1
ATOM 12297 C C . PRO F 2 17 ? 14.34130 -20.30091 -10.00647 1.000 88.15190 14 PRO G C 1
ATOM 12298 O O . PRO F 2 17 ? 13.88971 -21.26788 -9.38501 1.000 90.03238 14 PRO G O 1
ATOM 12302 N N . GLY F 2 18 ? 14.40525 -19.07002 -9.48693 1.000 86.94566 15 GLY G N 1
ATOM 12303 C CA . GLY F 2 18 ? 14.04543 -18.80069 -8.10456 1.000 87.64244 15 GLY G CA 1
ATOM 12304 C C . GLY F 2 18 ? 15.21394 -18.56630 -7.15918 1.000 86.99970 15 GLY G C 1
ATOM 12305 O O . GLY F 2 18 ? 15.02133 -17.93959 -6.11470 1.000 87.15766 15 GLY G O 1
ATOM 12306 N N . ALA F 2 19 ? 16.41157 -19.05227 -7.49641 1.000 87.16902 16 ALA G N 1
ATOM 12307 C CA . ALA F 2 19 ? 17.62899 -18.90147 -6.70905 1.000 86.80525 16 ALA G CA 1
ATOM 12308 C C . ALA F 2 19 ? 18.37364 -17.60351 -7.04276 1.000 84.75564 16 ALA G C 1
ATOM 12309 O O . ALA F 2 19 ? 17.96872 -16.82197 -7.90149 1.000 83.52632 16 ALA G O 1
ATOM 12311 N N . SER F 2 20 ? 19.50333 -17.38870 -6.37221 1.000 86.12126 17 SER G N 1
ATOM 12312 C CA . SER F 2 20 ? 20.35985 -16.22483 -6.56176 1.000 84.48655 17 SER G CA 1
ATOM 12313 C C . SER F 2 20 ? 21.68884 -16.66100 -7.16830 1.000 84.14002 17 SER G C 1
ATOM 12314 O O . SER F 2 20 ? 22.08965 -17.82627 -7.07439 1.000 85.37119 17 SER G O 1
ATOM 12317 N N . VAL F 2 21 ? 22.36312 -15.71522 -7.81794 1.000 84.77989 18 VAL G N 1
ATOM 12318 C CA . VAL F 2 21 ? 23.68786 -15.95013 -8.38034 1.000 84.48768 18 VAL G CA 1
ATOM 12319 C C . VAL F 2 21 ? 24.57465 -14.73902 -8.11367 1.000 83.51087 18 VAL G C 1
ATOM 12320 O O . VAL F 2 21 ? 24.13032 -13.58644 -8.19443 1.000 82.35665 18 VAL G O 1
ATOM 12324 N N . LYS F 2 22 ? 25.85062 -15.00976 -7.85726 1.000 82.84812 19 LYS G N 1
ATOM 12325 C CA . LYS F 2 22 ? 26.84686 -13.98859 -7.55976 1.000 82.35965 19 LYS G CA 1
ATOM 12326 C C . LYS F 2 22 ? 28.01255 -14.23577 -8.51252 1.000 82.13601 19 LYS G C 1
ATOM 12327 O O . LYS F 2 22 ? 28.66501 -15.28459 -8.44548 1.000 83.41983 19 LYS G O 1
ATOM 12333 N N . MET F 2 23 ? 28.23979 -13.29909 -9.42914 1.000 82.90054 20 MET G N 1
ATOM 12334 C CA . MET F 2 23 ? 29.35120 -13.35638 -10.36579 1.000 82.69089 20 MET G CA 1
ATOM 12335 C C . MET F 2 23 ? 30.33258 -12.23278 -10.04426 1.000 82.41173 20 MET G C 1
ATOM 12336 O O . MET F 2 23 ? 29.98884 -11.27051 -9.34980 1.000 81.98929 20 MET G O 1
ATOM 12341 N N . SER F 2 24 ? 31.57598 -12.37674 -10.51190 1.000 82.83563 21 SER G N 1
ATOM 12342 C CA . SER F 2 24 ? 32.65048 -11.47410 -10.10855 1.000 83.12221 21 SER G CA 1
ATOM 12343 C C . SER F 2 24 ? 33.38935 -10.91638 -11.31633 1.000 82.28064 21 SER G C 1
ATOM 12344 O O . SER F 2 24 ? 33.26989 -11.41423 -12.44274 1.000 81.80451 21 SER G O 1
ATOM 12347 N N . CYS F 2 25 ? 34.16994 -9.86242 -11.05068 1.000 83.99269 22 CYS G N 1
ATOM 12348 C CA . CYS F 2 25 ? 35.00776 -9.21505 -12.05809 1.000 83.46976 22 CYS G CA 1
ATOM 12349 C C . CYS F 2 25 ? 36.22938 -8.64979 -11.34006 1.000 84.80151 22 CYS G C 1
ATOM 12350 O O . CYS F 2 25 ? 36.08495 -7.88518 -10.38178 1.000 84.95557 22 CYS G O 1
ATOM 12353 N N . LYS F 2 26 ? 37.41961 -9.04251 -11.79161 1.000 83.09846 23 LYS G N 1
ATOM 12354 C CA . LYS F 2 26 ? 38.68319 -8.68214 -11.15785 1.000 84.86225 23 LYS G CA 1
ATOM 12355 C C . LYS F 2 26 ? 39.40484 -7.71049 -12.08173 1.000 84.32855 23 LYS G C 1
ATOM 12356 O O . LYS F 2 26 ? 39.71112 -8.05827 -13.22625 1.000 84.04834 23 LYS G O 1
ATOM 12362 N N . ALA F 2 27 ? 39.74314 -6.53061 -11.56873 1.000 84.24669 24 ALA G N 1
ATOM 12363 C CA . ALA F 2 27 ? 40.32115 -5.46460 -12.37188 1.000 83.70080 24 ALA G CA 1
ATOM 12364 C C . ALA F 2 27 ? 41.80943 -5.32378 -12.08801 1.000 86.00698 24 ALA G C 1
ATOM 12365 O O . ALA F 2 27 ? 42.25063 -5.46025 -10.94061 1.000 87.84079 24 ALA G O 1
ATOM 12367 N N . SER F 2 28 ? 42.57585 -5.03166 -13.14012 1.000 86.11873 25 SER G N 1
ATOM 12368 C CA . SER F 2 28 ? 44.02041 -4.86838 -13.05806 1.000 88.43099 25 SER G CA 1
ATOM 12369 C C . SER F 2 28 ? 44.43266 -3.60526 -13.79198 1.000 87.84491 25 SER G C 1
ATOM 12370 O O . SER F 2 28 ? 43.92862 -3.32396 -14.88425 1.000 85.98277 25 SER G O 1
ATOM 12373 N N . GLY F 2 29 ? 45.35319 -2.84904 -13.19691 1.000 92.20946 26 GLY G N 1
ATOM 12374 C CA . GLY F 2 29 ? 45.72732 -1.57450 -13.78031 1.000 91.81135 26 GLY G CA 1
ATOM 12375 C C . GLY F 2 29 ? 44.77923 -0.42789 -13.49104 1.000 89.93272 26 GLY G C 1
ATOM 12376 O O . GLY F 2 29 ? 44.73502 0.53542 -14.26580 1.000 88.83050 26 GLY G O 1
ATOM 12377 N N . CYS F 2 30 ? 43.97099 -0.53708 -12.44173 1.000 93.14428 27 CYS G N 1
ATOM 12378 C CA . CYS F 2 30 ? 43.04110 0.48527 -11.98251 1.000 91.69788 27 CYS G CA 1
ATOM 12379 C C . CYS F 2 30 ? 43.70876 1.49414 -11.05397 1.000 93.48802 27 CYS G C 1
ATOM 12380 O O . CYS F 2 30 ? 44.72496 1.21233 -10.41375 1.000 96.06533 27 CYS G O 1
ATOM 12383 N N . THR F 2 31 ? 43.09986 2.67205 -10.95857 1.000 87.03404 28 THR G N 1
ATOM 12384 C CA . THR F 2 31 ? 43.38337 3.59420 -9.86905 1.000 88.57811 28 THR G CA 1
ATOM 12385 C C . THR F 2 31 ? 42.07222 4.02889 -9.22741 1.000 87.09890 28 THR G C 1
ATOM 12386 O O . THR F 2 31 ? 40.98028 3.77400 -9.74855 1.000 84.81498 28 THR G O 1
ATOM 12390 N N . LEU F 2 32 ? 42.20048 4.70929 -8.08304 1.000 85.02252 29 LEU G N 1
ATOM 12391 C CA . LEU F 2 32 ? 41.03126 5.21138 -7.36472 1.000 84.04951 29 LEU G CA 1
ATOM 12392 C C . LEU F 2 32 ? 40.17174 6.10846 -8.24812 1.000 81.51533 29 LEU G C 1
ATOM 12393 O O . LEU F 2 32 ? 38.93582 6.08041 -8.16439 1.000 79.86221 29 LEU G O 1
ATOM 12398 N N . THR F 2 33 ? 40.81813 6.88115 -9.12980 1.000 85.36584 30 THR G N 1
ATOM 12399 C CA . THR F 2 33 ? 40.16806 7.96037 -9.86353 1.000 83.47821 30 THR G CA 1
ATOM 12400 C C . THR F 2 33 ? 39.35245 7.45100 -11.04639 1.000 81.00057 30 THR G C 1
ATOM 12401 O O . THR F 2 33 ? 38.25785 7.96358 -11.29933 1.000 79.26479 30 THR G O 1
ATOM 12405 N N . ASN F 2 34 ? 39.86724 6.47371 -11.80611 1.000 84.22517 31 ASN G N 1
ATOM 12406 C CA . ASN F 2 34 ? 39.01054 5.70711 -12.71543 1.000 82.26781 31 ASN G CA 1
ATOM 12407 C C . ASN F 2 34 ? 38.61737 4.43536 -11.97835 1.000 82.67028 31 ASN G C 1
ATOM 12408 O O . ASN F 2 34 ? 38.51451 4.46232 -10.74257 1.000 83.78489 31 ASN G O 1
ATOM 12413 N N . CYS F 2 35 ? 38.44647 3.32121 -12.69795 1.000 79.69291 32 CYS G N 1
ATOM 12414 C CA . CYS F 2 35 ? 38.08937 2.02363 -12.10345 1.000 80.13258 32 CYS G CA 1
ATOM 12415 C C . CYS F 2 35 ? 36.63179 1.96773 -11.70024 1.000 78.83485 32 CYS G C 1
ATOM 12416 O O . CYS F 2 35 ? 36.28479 1.36877 -10.68027 1.000 79.60671 32 CYS G O 1
ATOM 12419 N N . PHE F 2 36 ? 35.77397 2.57216 -12.49961 1.000 77.31269 33 PHE G N 1
ATOM 12420 C CA . PHE F 2 36 ? 34.34579 2.43789 -12.30776 1.000 76.15173 33 PHE G CA 1
ATOM 12421 C C . PHE F 2 36 ? 33.89180 1.24484 -13.13261 1.000 75.46431 33 PHE G C 1
ATOM 12422 O O . PHE F 2 36 ? 33.82384 1.32267 -14.36005 1.000 74.48843 33 PHE G O 1
ATOM 12430 N N . MET F 2 37 ? 33.58914 0.13794 -12.45987 1.000 74.39632 34 MET G N 1
ATOM 12431 C CA . MET F 2 37 ? 33.22473 -1.10006 -13.13744 1.000 74.09473 34 MET G CA 1
ATOM 12432 C C . MET F 2 37 ? 31.72514 -1.15108 -13.38916 1.000 72.88500 34 MET G C 1
ATOM 12433 O O . MET F 2 37 ? 30.93893 -1.39399 -12.46541 1.000 73.17316 34 MET G O 1
ATOM 12438 N N . HIS F 2 38 ? 31.34241 -0.95324 -14.65733 1.000 72.64671 35 HIS G N 1
ATOM 12439 C CA . HIS F 2 38 ? 29.95882 -0.99812 -15.09279 1.000 71.70092 35 HIS G CA 1
ATOM 12440 C C . HIS F 2 38 ? 29.59020 -2.43567 -15.46340 1.000 72.07241 35 HIS G C 1
ATOM 12441 O O . HIS F 2 38 ? 30.44102 -3.23897 -15.85359 1.000 72.70552 35 HIS G O 1
ATOM 12448 N N . TRP F 2 39 ? 28.30826 -2.75980 -15.32493 1.000 73.06941 36 TRP G N 1
ATOM 12449 C CA . TRP F 2 39 ? 27.79387 -4.09481 -15.59857 1.000 73.57698 36 TRP G CA 1
ATOM 12450 C C . TRP F 2 39 ? 26.66188 -4.01166 -16.60604 1.000 72.91759 36 TRP G C 1
ATOM 12451 O O . TRP F 2 39 ? 25.75462 -3.19430 -16.43266 1.000 72.38932 36 TRP G O 1
ATOM 12462 N N . MET F 2 40 ? 26.68970 -4.87074 -17.64074 1.000 75.65483 37 MET G N 1
ATOM 12463 C CA . MET F 2 40 ? 25.62153 -4.88219 -18.63632 1.000 75.38056 37 MET G CA 1
ATOM 12464 C C . MET F 2 40 ? 25.12243 -6.29244 -18.90141 1.000 76.35856 37 MET G C 1
ATOM 12465 O O . MET F 2 40 ? 25.85399 -7.27369 -18.75325 1.000 77.11652 37 MET G O 1
ATOM 12470 N N . LYS F 2 41 ? 23.85168 -6.35568 -19.29886 1.000 76.08920 38 LYS G N 1
ATOM 12471 C CA . LYS F 2 41 ? 23.11579 -7.58060 -19.58105 1.000 77.18110 38 LYS G CA 1
ATOM 12472 C C . LYS F 2 41 ? 22.83868 -7.66053 -21.07150 1.000 77.35573 38 LYS G C 1
ATOM 12473 O O . LYS F 2 41 ? 22.42510 -6.67247 -21.67674 1.000 76.73073 38 LYS G O 1
ATOM 12479 N N . GLN F 2 42 ? 23.09480 -8.81070 -21.67808 1.000 77.95076 39 GLN G N 1
ATOM 12480 C CA . GLN F 2 42 ? 22.84559 -8.96596 -23.10862 1.000 78.43068 39 GLN G CA 1
ATOM 12481 C C . GLN F 2 42 ? 22.09731 -10.26947 -23.33475 1.000 79.98170 39 GLN G C 1
ATOM 12482 O O . GLN F 2 42 ? 22.70735 -11.34593 -23.37669 1.000 80.82985 39 GLN G O 1
ATOM 12488 N N . LYS F 2 43 ? 20.78148 -10.15293 -23.51432 1.000 84.05087 40 LYS G N 1
ATOM 12489 C CA . LYS F 2 43 ? 19.95181 -11.27694 -23.91949 1.000 85.76888 40 LYS G CA 1
ATOM 12490 C C . LYS F 2 43 ? 20.57653 -11.90961 -25.16325 1.000 86.58298 40 LYS G C 1
ATOM 12491 O O . LYS F 2 43 ? 21.16004 -11.18455 -25.98961 1.000 85.89930 40 LYS G O 1
ATOM 12497 N N . PRO F 2 44 ? 20.43355 -13.25042 -25.37005 1.000 86.51975 41 PRO G N 1
ATOM 12498 C CA . PRO F 2 44 ? 21.03860 -13.88564 -26.55497 1.000 87.52335 41 PRO G CA 1
ATOM 12499 C C . PRO F 2 44 ? 20.70987 -13.13589 -27.83826 1.000 87.64363 41 PRO G C 1
ATOM 12500 O O . PRO F 2 44 ? 19.53047 -13.03199 -28.20616 1.000 88.54885 41 PRO G O 1
ATOM 12504 N N . GLY F 2 45 ? 21.73120 -12.51286 -28.45218 1.000 87.95425 42 GLY G N 1
ATOM 12505 C CA . GLY F 2 45 ? 21.58490 -11.78894 -29.71047 1.000 88.13297 42 GLY G CA 1
ATOM 12506 C C . GLY F 2 45 ? 20.63104 -10.62606 -29.58559 1.000 87.34275 42 GLY G C 1
ATOM 12507 O O . GLY F 2 45 ? 19.67185 -10.52075 -30.34945 1.000 88.47966 42 GLY G O 1
ATOM 12508 N N . GLN F 2 46 ? 20.83348 -9.79592 -28.56641 1.000 86.79033 43 GLN G N 1
ATOM 12509 C CA . GLN F 2 46 ? 19.90738 -8.71535 -28.26727 1.000 86.09603 43 GLN G CA 1
ATOM 12510 C C . GLN F 2 46 ? 20.69970 -7.47568 -27.87885 1.000 84.19182 43 GLN G C 1
ATOM 12511 O O . GLN F 2 46 ? 21.93415 -7.49099 -27.77817 1.000 83.49888 43 GLN G O 1
ATOM 12517 N N . ASP F 2 47 ? 19.96040 -6.41024 -27.60901 1.000 83.17554 44 ASP G N 1
ATOM 12518 C CA . ASP F 2 47 ? 20.53333 -5.17080 -27.11893 1.000 81.51350 44 ASP G CA 1
ATOM 12519 C C . ASP F 2 47 ? 21.24017 -5.37931 -25.78003 1.000 80.68635 44 ASP G C 1
ATOM 12520 O O . ASP F 2 47 ? 21.06866 -6.39878 -25.09998 1.000 81.34120 44 ASP G O 1
ATOM 12525 N N . LEU F 2 48 ? 22.02238 -4.37058 -25.39086 1.000 77.07319 45 LEU G N 1
ATOM 12526 C CA . LEU F 2 48 ? 22.70192 -4.34572 -24.10180 1.000 76.40442 45 LEU G CA 1
ATOM 12527 C C . LEU F 2 48 ? 22.00168 -3.39280 -23.13629 1.000 75.74844 45 LEU G C 1
ATOM 12528 O O . LEU F 2 48 ? 21.78312 -2.21968 -23.45320 1.000 75.10208 45 LEU G O 1
ATOM 12533 N N . GLU F 2 49 ? 21.65746 -3.90221 -21.96405 1.000 76.84799 46 GLU G N 1
ATOM 12534 C CA . GLU F 2 49 ? 21.09601 -3.12896 -20.86610 1.000 76.45243 46 GLU G CA 1
ATOM 12535 C C . GLU F 2 49 ? 22.18895 -2.71001 -19.89346 1.000 75.80131 46 GLU G C 1
ATOM 12536 O O . GLU F 2 49 ? 23.04045 -3.52349 -19.52888 1.000 76.12743 46 GLU G O 1
ATOM 12542 N N . TRP F 2 50 ? 22.12343 -1.46892 -19.40907 1.000 71.71061 47 TRP G N 1
ATOM 12543 C CA . TRP F 2 50 ? 23.07171 -1.00590 -18.40006 1.000 71.37189 47 TRP G CA 1
ATOM 12544 C C . TRP F 2 50 ? 22.47730 -1.30557 -17.03727 1.000 71.96889 47 TRP G C 1
ATOM 12545 O O . TRP F 2 50 ? 21.36978 -0.84591 -16.71868 1.000 72.10077 47 TRP G O 1
ATOM 12556 N N . ILE F 2 51 ? 23.21352 -2.08725 -16.25320 1.000 74.07117 48 ILE G N 1
ATOM 12557 C CA . ILE F 2 51 ? 22.81654 -2.44889 -14.89986 1.000 74.83793 48 ILE G CA 1
ATOM 12558 C C . ILE F 2 51 ? 23.27986 -1.39885 -13.90782 1.000 74.67952 48 ILE G C 1
ATOM 12559 O O . ILE F 2 51 ? 22.47965 -0.88830 -13.12108 1.000 74.94340 48 ILE G O 1
ATOM 12564 N N . GLY F 2 52 ? 24.55577 -1.03921 -13.94302 1.000 71.50072 49 GLY G N 1
ATOM 12565 C CA . GLY F 2 52 ? 25.07138 -0.05458 -13.01712 1.000 71.60355 49 GLY G CA 1
ATOM 12566 C C . GLY F 2 52 ? 26.57218 -0.19197 -12.89744 1.000 71.95389 49 GLY G C 1
ATOM 12567 O O . GLY F 2 52 ? 27.19569 -0.92905 -13.65203 1.000 71.95608 49 GLY G O 1
ATOM 12568 N N . TYR F 2 53 ? 27.12846 0.51455 -11.90676 1.000 73.77207 50 TYR G N 1
ATOM 12569 C CA . TYR F 2 53 ? 28.56202 0.48238 -11.64016 1.000 74.47247 50 TYR G CA 1
ATOM 12570 C C . TYR F 2 53 ? 28.83429 0.44186 -10.14487 1.000 75.84785 50 TYR G C 1
ATOM 12571 O O . TYR F 2 53 ? 27.98043 0.76712 -9.31408 1.000 76.12916 50 TYR G O 1
ATOM 12580 N N . ILE F 2 54 ? 30.05479 0.02501 -9.82446 1.000 74.34765 51 ILE G N 1
ATOM 12581 C CA . ILE F 2 54 ? 30.60223 0.08714 -8.47773 1.000 75.96721 51 ILE G CA 1
ATOM 12582 C C . ILE F 2 54 ? 32.10535 0.24481 -8.60170 1.000 76.82502 51 ILE G C 1
ATOM 12583 O O . ILE F 2 54 ? 32.75600 -0.51428 -9.32151 1.000 76.86191 51 ILE G O 1
ATOM 12588 N N . ASN F 2 55 ? 32.65808 1.23597 -7.91252 1.000 78.08303 52 ASN G N 1
ATOM 12589 C CA . ASN F 2 55 ? 34.09659 1.44538 -7.90045 1.000 79.30569 52 ASN G CA 1
ATOM 12590 C C . ASN F 2 55 ? 34.64796 0.76571 -6.65744 1.000 81.51226 52 ASN G C 1
ATOM 12591 O O . ASN F 2 55 ? 34.28813 1.16624 -5.54019 1.000 82.46657 52 ASN G O 1
ATOM 12596 N N . PRO F 2 56 ? 35.47580 -0.27956 -6.77686 1.000 79.55820 53 PRO G N 1
ATOM 12597 C CA . PRO F 2 56 ? 35.88172 -1.01025 -5.55909 1.000 81.79064 53 PRO G CA 1
ATOM 12598 C C . PRO F 2 56 ? 36.67758 -0.16625 -4.57967 1.000 83.78991 53 PRO G C 1
ATOM 12599 O O . PRO F 2 56 ? 36.51876 -0.36003 -3.37377 1.000 85.39432 53 PRO G O 1
ATOM 12603 N N . TYR F 2 57 ? 37.49610 0.78454 -5.04858 1.000 83.14694 54 TYR G N 1
ATOM 12604 C CA . TYR F 2 57 ? 38.24414 1.64379 -4.12925 1.000 85.26479 54 TYR G CA 1
ATOM 12605 C C . TYR F 2 57 ? 37.32909 2.56840 -3.33629 1.000 85.07543 54 TYR G C 1
ATOM 12606 O O . TYR F 2 57 ? 37.52536 2.76130 -2.13701 1.000 87.20172 54 TYR G O 1
ATOM 12615 N N . ASN F 2 58 ? 36.35099 3.17179 -3.99260 1.000 84.35573 55 ASN G N 1
ATOM 12616 C CA . ASN F 2 58 ? 35.46103 4.13912 -3.36639 1.000 84.12149 55 ASN G CA 1
ATOM 12617 C C . ASN F 2 58 ? 34.24422 3.49676 -2.72483 1.000 83.84020 55 ASN G C 1
ATOM 12618 O O . ASN F 2 58 ? 33.74608 4.01173 -1.71934 1.000 84.84256 55 ASN G O 1
ATOM 12623 N N . ASP F 2 59 ? 33.73536 2.41388 -3.31370 1.000 84.02339 56 ASP G N 1
ATOM 12624 C CA . ASP F 2 59 ? 32.38506 1.88821 -3.08870 1.000 83.19061 56 ASP G CA 1
ATOM 12625 C C . ASP F 2 59 ? 31.29623 2.84689 -3.55657 1.000 81.42509 56 ASP G C 1
ATOM 12626 O O . ASP F 2 59 ? 30.13586 2.70766 -3.16176 1.000 81.15786 56 ASP G O 1
ATOM 12631 N N . MET F 2 60 ? 31.61745 3.78650 -4.44059 1.000 83.88461 57 MET G N 1
ATOM 12632 C CA . MET F 2 60 ? 30.56180 4.50661 -5.13119 1.000 82.05842 57 MET G CA 1
ATOM 12633 C C . MET F 2 60 ? 29.82913 3.51698 -6.01715 1.000 80.60600 57 MET G C 1
ATOM 12634 O O . MET F 2 60 ? 30.46149 2.83139 -6.82693 1.000 80.17560 57 MET G O 1
ATOM 12639 N N . THR F 2 61 ? 28.50748 3.40908 -5.84447 1.000 77.09474 58 THR G N 1
ATOM 12640 C CA . THR F 2 61 ? 27.69829 2.51996 -6.66600 1.000 75.94594 58 THR G CA 1
ATOM 12641 C C . THR F 2 61 ? 26.48434 3.27634 -7.18498 1.000 74.74366 58 THR G C 1
ATOM 12642 O O . THR F 2 61 ? 26.02675 4.24752 -6.57876 1.000 75.08144 58 THR G O 1
ATOM 12646 N N . LYS F 2 62 ? 25.98664 2.82709 -8.33876 1.000 75.65794 59 LYS G N 1
ATOM 12647 C CA . LYS F 2 62 ? 24.76250 3.34050 -8.94198 1.000 74.70813 59 LYS G CA 1
ATOM 12648 C C . LYS F 2 62 ? 24.09391 2.22170 -9.72315 1.000 74.25486 59 LYS G C 1
ATOM 12649 O O . LYS F 2 62 ? 24.76504 1.47719 -10.43742 1.000 73.95710 59 LYS G O 1
ATOM 12655 N N . TYR F 2 63 ? 22.77415 2.13220 -9.60426 1.000 76.55303 60 TYR G N 1
ATOM 12656 C CA . TYR F 2 63 ? 21.96659 1.15277 -10.30646 1.000 76.39702 60 TYR G CA 1
ATOM 12657 C C . TYR F 2 63 ? 21.03308 1.89953 -11.23515 1.000 75.61853 60 TYR G C 1
ATOM 12658 O O . TYR F 2 63 ? 20.60521 3.01455 -10.92863 1.000 75.57126 60 TYR G O 1
ATOM 12667 N N . SER F 2 64 ? 20.73820 1.30591 -12.38405 1.000 81.43162 61 SER G N 1
ATOM 12668 C CA . SER F 2 64 ? 19.62917 1.80346 -13.17717 1.000 81.15179 61 SER G CA 1
ATOM 12669 C C . SER F 2 64 ? 18.32180 1.28457 -12.57972 1.000 82.24502 61 SER G C 1
ATOM 12670 O O . SER F 2 64 ? 18.29583 0.23593 -11.93308 1.000 83.06383 61 SER G O 1
ATOM 12673 N N . GLU F 2 65 ? 17.24086 2.05921 -12.75506 1.000 85.66669 62 GLU G N 1
ATOM 12674 C CA . GLU F 2 65 ? 15.99085 1.80226 -12.03162 1.000 86.93599 62 GLU G CA 1
ATOM 12675 C C . GLU F 2 65 ? 15.48980 0.37781 -12.21340 1.000 87.78455 62 GLU G C 1
ATOM 12676 O O . GLU F 2 65 ? 14.97515 -0.23219 -11.26720 1.000 88.95455 62 GLU G O 1
ATOM 12682 N N . ASN F 2 66 ? 15.63538 -0.16917 -13.42171 1.000 84.53381 63 ASN G N 1
ATOM 12683 C CA . ASN F 2 66 ? 15.10942 -1.49916 -13.70978 1.000 85.50025 63 ASN G CA 1
ATOM 12684 C C . ASN F 2 66 ? 15.70734 -2.55975 -12.80020 1.000 86.00951 63 ASN G C 1
ATOM 12685 O O . ASN F 2 66 ? 15.10461 -3.62056 -12.61290 1.000 87.17352 63 ASN G O 1
ATOM 12690 N N . PHE F 2 67 ? 16.91552 -2.33518 -12.29391 1.000 83.65028 64 PHE G N 1
ATOM 12691 C CA . PHE F 2 67 ? 17.64426 -3.37193 -11.58355 1.000 84.18552 64 PHE G CA 1
ATOM 12692 C C . PHE F 2 67 ? 17.72264 -3.15513 -10.07444 1.000 84.93719 64 PHE G C 1
ATOM 12693 O O . PHE F 2 67 ? 18.46279 -3.88159 -9.39985 1.000 85.45512 64 PHE G O 1
ATOM 12701 N N . LYS F 2 68 ? 16.94762 -2.22132 -9.51126 1.000 87.44388 65 LYS G N 1
ATOM 12702 C CA . LYS F 2 68 ? 17.12032 -1.92564 -8.09249 1.000 88.27059 65 LYS G CA 1
ATOM 12703 C C . LYS F 2 68 ? 16.69025 -3.10133 -7.23526 1.000 89.80122 65 LYS G C 1
ATOM 12704 O O . LYS F 2 68 ? 17.30379 -3.36624 -6.19608 1.000 90.54100 65 LYS G O 1
ATOM 12710 N N . GLY F 2 69 ? 15.66165 -3.83473 -7.65602 1.000 87.02369 66 GLY G N 1
ATOM 12711 C CA . GLY F 2 69 ? 15.32802 -5.06107 -6.94831 1.000 88.52621 66 GLY G CA 1
ATOM 12712 C C . GLY F 2 69 ? 16.15496 -6.27311 -7.34360 1.000 88.43283 66 GLY G C 1
ATOM 12713 O O . GLY F 2 69 ? 16.23875 -7.22740 -6.56527 1.000 89.64918 66 GLY G O 1
ATOM 12714 N N . LYS F 2 70 ? 16.75639 -6.26500 -8.53555 1.000 85.03204 67 LYS G N 1
ATOM 12715 C CA . LYS F 2 70 ? 17.39362 -7.46596 -9.06696 1.000 85.12594 67 LYS G CA 1
ATOM 12716 C C . LYS F 2 70 ? 18.87595 -7.55969 -8.71504 1.000 84.73131 67 LYS G C 1
ATOM 12717 O O . LYS F 2 70 ? 19.33467 -8.59424 -8.22468 1.000 85.66126 67 LYS G O 1
ATOM 12723 N N . ALA F 2 71 ? 19.63532 -6.49644 -8.95597 1.000 83.08418 68 ALA G N 1
ATOM 12724 C CA . ALA F 2 71 ? 21.08326 -6.54365 -8.84088 1.000 82.79171 68 ALA G CA 1
ATOM 12725 C C . ALA F 2 71 ? 21.54320 -5.88235 -7.55627 1.000 83.33804 68 ALA G C 1
ATOM 12726 O O . ALA F 2 71 ? 20.99505 -4.85560 -7.14109 1.000 83.19506 68 ALA G O 1
ATOM 12728 N N . THR F 2 72 ? 22.57814 -6.46840 -6.95529 1.000 79.75944 69 THR G N 1
ATOM 12729 C CA . THR F 2 72 ? 23.26587 -5.91810 -5.79786 1.000 80.54153 69 THR G CA 1
ATOM 12730 C C . THR F 2 72 ? 24.75416 -5.93943 -6.11549 1.000 80.34887 69 THR G C 1
ATOM 12731 O O . THR F 2 72 ? 25.30899 -7.00298 -6.41484 1.000 80.77785 69 THR G O 1
ATOM 12735 N N . LEU F 2 73 ? 25.38927 -4.77159 -6.09493 1.000 79.66684 70 LEU G N 1
ATOM 12736 C CA . LEU F 2 73 ? 26.81366 -4.63882 -6.38470 1.000 79.66161 70 LEU G CA 1
ATOM 12737 C C . LEU F 2 73 ? 27.60850 -4.49587 -5.08473 1.000 81.32351 70 LEU G C 1
ATOM 12738 O O . LEU F 2 73 ? 27.23139 -3.72080 -4.19768 1.000 81.86022 70 LEU G O 1
ATOM 12743 N N . THR F 2 74 ? 28.67925 -5.27778 -4.94963 1.000 79.61712 71 THR G N 1
ATOM 12744 C CA . THR F 2 74 ? 29.50628 -5.26395 -3.74474 1.000 81.54757 71 THR G CA 1
ATOM 12745 C C . THR F 2 74 ? 30.97629 -5.25984 -4.15229 1.000 81.97980 71 THR G C 1
ATOM 12746 O O . THR F 2 74 ? 31.30924 -5.40933 -5.32955 1.000 80.83520 71 THR G O 1
ATOM 12750 N N . SER F 2 75 ? 31.87993 -5.06771 -3.19660 1.000 81.44947 72 SER G N 1
ATOM 12751 C CA . SER F 2 75 ? 33.25188 -4.84405 -3.61633 1.000 81.95027 72 SER G CA 1
ATOM 12752 C C . SER F 2 75 ? 34.23793 -5.44768 -2.63509 1.000 84.56311 72 SER G C 1
ATOM 12753 O O . SER F 2 75 ? 33.91159 -5.77412 -1.49526 1.000 86.07234 72 SER G O 1
ATOM 12756 N N . ASP F 2 76 ? 35.48218 -5.52095 -3.09828 1.000 84.63259 73 ASP G N 1
ATOM 12757 C CA . ASP F 2 76 ? 36.63554 -5.92370 -2.30344 1.000 87.33583 73 ASP G CA 1
ATOM 12758 C C . ASP F 2 76 ? 37.80576 -5.03010 -2.69397 1.000 87.81945 73 ASP G C 1
ATOM 12759 O O . ASP F 2 76 ? 38.41457 -5.23744 -3.74212 1.000 87.19014 73 ASP G O 1
ATOM 12764 N N . LYS F 2 77 ? 38.13350 -4.05577 -1.84707 1.000 88.74082 74 LYS G N 1
ATOM 12765 C CA . LYS F 2 77 ? 39.22951 -3.14254 -2.16473 1.000 89.43804 74 LYS G CA 1
ATOM 12766 C C . LYS F 2 77 ? 40.53265 -3.89803 -2.38860 1.000 91.33652 74 LYS G C 1
ATOM 12767 O O . LYS F 2 77 ? 41.32373 -3.53975 -3.26659 1.000 91.08719 74 LYS G O 1
ATOM 12773 N N . SER F 2 78 ? 40.77761 -4.93469 -1.58497 1.000 93.43271 75 SER G N 1
ATOM 12774 C CA . SER F 2 78 ? 42.07766 -5.59940 -1.55965 1.000 95.90080 75 SER G CA 1
ATOM 12775 C C . SER F 2 78 ? 42.44471 -6.15428 -2.92834 1.000 94.59410 75 SER G C 1
ATOM 12776 O O . SER F 2 78 ? 43.51517 -5.85163 -3.46875 1.000 95.49089 75 SER G O 1
ATOM 12779 N N . SER F 2 79 ? 41.58430 -7.01555 -3.48116 1.000 92.76309 76 SER G N 1
ATOM 12780 C CA . SER F 2 79 ? 41.75105 -7.56495 -4.82634 1.000 91.39659 76 SER G CA 1
ATOM 12781 C C . SER F 2 79 ? 41.27728 -6.63826 -5.93746 1.000 88.64235 76 SER G C 1
ATOM 12782 O O . SER F 2 79 ? 41.50126 -6.95725 -7.10959 1.000 87.67675 76 SER G O 1
ATOM 12785 N N . SER F 2 80 ? 40.62931 -5.52409 -5.59610 1.000 89.75847 77 SER G N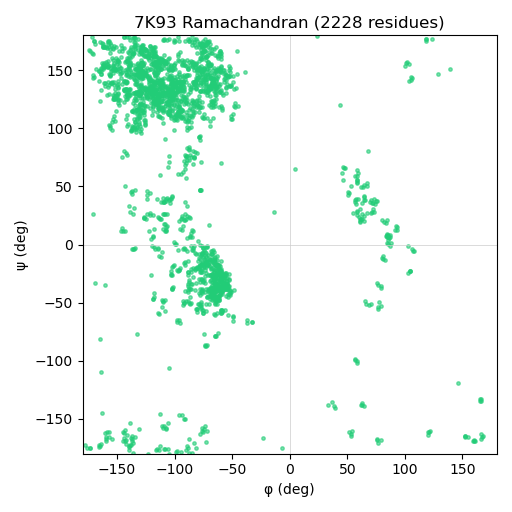 1
ATOM 12786 C CA . SER F 2 80 ? 39.87132 -4.67530 -6.52101 1.000 87.02968 77 SER G CA 1
ATOM 12787 C C . SER F 2 80 ? 38.96427 -5.53227 -7.40582 1.000 85.11430 77 SER G C 1
ATOM 12788 O O . SER F 2 80 ? 39.12824 -5.62476 -8.61599 1.000 84.00278 77 SER G O 1
ATOM 12791 N N . THR F 2 81 ? 37.99127 -6.16124 -6.75706 1.000 85.56177 78 THR G N 1
ATOM 12792 C CA . THR F 2 81 ? 37.04811 -7.04515 -7.42905 1.000 84.13223 78 THR G CA 1
ATOM 12793 C C . THR F 2 81 ? 35.63228 -6.54283 -7.17423 1.000 82.55961 78 THR G C 1
ATOM 12794 O O . THR F 2 81 ? 35.29075 -6.18475 -6.04201 1.000 83.32532 78 THR G O 1
ATOM 12798 N N . ALA F 2 82 ? 34.82007 -6.48588 -8.22473 1.000 82.88345 79 ALA G N 1
ATOM 12799 C CA . ALA F 2 82 ? 33.41090 -6.15996 -8.08354 1.000 81.56387 79 ALA G CA 1
ATOM 12800 C C . ALA F 2 82 ? 32.59492 -7.43776 -8.19766 1.000 81.56050 79 ALA G C 1
ATOM 12801 O O . ALA F 2 82 ? 32.89105 -8.29952 -9.03108 1.000 81.54960 79 ALA G O 1
ATOM 12803 N N . PHE F 2 83 ? 31.55794 -7.54572 -7.37031 1.000 78.90984 80 PHE G N 1
ATOM 12804 C CA . PHE F 2 83 ? 30.65686 -8.68773 -7.35564 1.000 79.08404 80 PHE G CA 1
ATOM 12805 C C . PHE F 2 83 ? 29.26997 -8.17522 -7.69134 1.000 77.64064 80 PHE G C 1
ATOM 12806 O O . PHE F 2 83 ? 28.86537 -7.11391 -7.21143 1.000 77.23259 80 PHE G O 1
ATOM 12814 N N . MET F 2 84 ? 28.52519 -8.92868 -8.48710 1.000 81.31329 81 MET G N 1
ATOM 12815 C CA . MET F 2 84 ? 27.13333 -8.59990 -8.74906 1.000 80.36467 81 MET G CA 1
ATOM 12816 C C . MET F 2 84 ? 26.27730 -9.79728 -8.37821 1.000 81.33952 81 MET G C 1
ATOM 12817 O O . MET F 2 84 ? 26.54308 -10.91894 -8.82500 1.000 81.90236 81 MET G O 1
ATOM 12822 N N . GLU F 2 85 ? 25.26253 -9.55904 -7.55781 1.000 81.81439 82 GLU G N 1
ATOM 12823 C CA . GLU F 2 85 ? 24.35382 -10.60073 -7.12301 1.000 82.89753 82 GLU G CA 1
ATOM 12824 C C . GLU F 2 85 ? 22.96692 -10.31959 -7.65730 1.000 82.20545 82 GLU G C 1
ATOM 12825 O O . GLU F 2 85 ? 22.51567 -9.17450 -7.64660 1.000 81.37659 82 GLU G O 1
ATOM 12831 N N . LEU F 2 86 ? 22.26941 -11.37093 -8.05338 1.000 84.04075 83 LEU G N 1
ATOM 12832 C CA . LEU F 2 86 ? 21.09924 -11.22268 -8.89534 1.000 83.50361 83 LEU G CA 1
ATOM 12833 C C . LEU F 2 86 ? 19.84106 -11.79132 -8.25826 1.000 84.80903 83 LEU G C 1
ATOM 12834 O O . LEU F 2 86 ? 19.09452 -12.52564 -8.89724 1.000 85.29662 83 LEU G O 1
ATOM 12839 N N . SER F 2 87 ? 19.62540 -11.51290 -6.97531 1.000 88.56632 84 SER G N 1
ATOM 12840 C CA . SER F 2 87 ? 18.32375 -11.68454 -6.31858 1.000 89.75530 84 SER G CA 1
ATOM 12841 C C . SER F 2 87 ? 17.47632 -12.85079 -6.82996 1.000 90.76270 84 SER G C 1
ATOM 12842 O O . SER F 2 87 ? 18.00801 -13.93877 -7.08360 1.000 91.29964 84 SER G O 1
ATOM 12845 N N . SER F 2 88 ? 16.16392 -12.63846 -6.99737 1.000 89.71379 85 SER G N 1
ATOM 12846 C CA . SER F 2 88 ? 15.26936 -13.70966 -7.43025 1.000 91.00135 85 SER G CA 1
ATOM 12847 C C . SER F 2 88 ? 15.40016 -13.91684 -8.92696 1.000 90.16027 85 SER G C 1
ATOM 12848 O O . SER F 2 88 ? 15.22030 -12.97354 -9.70122 1.000 88.96234 85 SER G O 1
ATOM 12851 N N . LEU F 2 89 ? 15.75329 -15.13054 -9.33670 1.000 88.12934 86 LEU G N 1
ATOM 12852 C CA . LEU F 2 89 ? 16.09687 -15.39217 -10.72602 1.000 87.46791 86 LEU G CA 1
ATOM 12853 C C . LEU F 2 89 ? 14.93645 -16.02261 -11.48404 1.000 88.73326 86 LEU G C 1
ATOM 12854 O O . LEU F 2 89 ? 14.29585 -16.95373 -10.98628 1.000 90.49517 86 LEU G O 1
ATOM 12859 N N . THR F 2 90 ? 14.66246 -15.48143 -12.67415 1.000 91.66073 87 THR G N 1
ATOM 12860 C CA . THR F 2 90 ? 13.76448 -16.02680 -13.69173 1.000 92.84806 87 THR G CA 1
ATOM 12861 C C . THR F 2 90 ? 14.53028 -16.23385 -15.00762 1.000 92.16025 87 THR G C 1
ATOM 12862 O O . THR F 2 90 ? 15.60492 -15.65730 -15.22231 1.000 90.53912 87 THR G O 1
ATOM 12866 N N . SER F 2 91 ? 13.94333 -17.00993 -15.93810 1.000 92.35562 88 SER G N 1
ATOM 12867 C CA . SER F 2 91 ? 14.59394 -17.20778 -17.23932 1.000 91.97878 88 SER G CA 1
ATOM 12868 C C . SER F 2 91 ? 14.65444 -15.91419 -18.03890 1.000 90.45723 88 SER G C 1
ATOM 12869 O O . SER F 2 91 ? 15.37997 -15.85082 -19.04078 1.000 89.82889 88 SER G O 1
ATOM 12872 N N . GLU F 2 92 ? 13.89903 -14.89283 -17.61754 1.000 91.65323 89 GLU G N 1
ATOM 12873 C CA . GLU F 2 92 ? 14.06778 -13.55838 -18.17475 1.000 90.06649 89 GLU G CA 1
ATOM 12874 C C . GLU F 2 92 ? 15.44764 -13.00490 -17.84510 1.000 88.15477 89 GLU G C 1
ATOM 12875 O O . GLU F 2 92 ? 15.89061 -12.04934 -18.48648 1.000 86.82617 89 GLU G O 1
ATOM 12881 N N . ASP F 2 93 ? 16.13180 -13.59632 -16.85806 1.000 88.69088 90 ASP G N 1
ATOM 12882 C CA . ASP F 2 93 ? 17.46879 -13.20078 -16.44788 1.000 87.30542 90 ASP G CA 1
ATOM 12883 C C . ASP F 2 93 ? 18.56711 -13.96190 -17.17190 1.000 87.33412 90 ASP G C 1
ATOM 12884 O O . ASP F 2 93 ? 19.74019 -13.65559 -16.95058 1.000 86.37596 90 ASP G O 1
ATOM 12889 N N . SER F 2 94 ? 18.23010 -14.92838 -18.03556 1.000 85.79240 91 SER G N 1
ATOM 12890 C CA . SER F 2 94 ? 19.24756 -15.63093 -18.81536 1.000 85.98883 91 SER G CA 1
ATOM 12891 C C . SER F 2 94 ? 19.88233 -14.62905 -19.75357 1.000 84.59707 91 SER G C 1
ATOM 12892 O O . SER F 2 94 ? 19.16931 -13.97905 -20.52237 1.000 84.40892 91 SER G O 1
ATOM 12895 N N . ALA F 2 95 ? 21.19517 -14.45221 -19.66992 1.000 82.45723 92 ALA G N 1
ATOM 12896 C CA . ALA F 2 95 ? 21.86422 -13.52507 -20.58372 1.000 81.28621 92 ALA G CA 1
ATOM 12897 C C . ALA F 2 95 ? 23.36691 -13.70083 -20.45877 1.000 80.98057 92 ALA G C 1
ATOM 12898 O O . ALA F 2 95 ? 23.85490 -14.43441 -19.59633 1.000 81.59633 92 ALA G O 1
ATOM 12900 N N . VAL F 2 96 ? 24.09830 -13.03368 -21.33537 1.000 79.37891 93 VAL G N 1
ATOM 12901 C CA . VAL F 2 96 ? 25.52700 -12.84001 -21.12705 1.000 78.95412 93 VAL G CA 1
ATOM 12902 C C . VAL F 2 96 ? 25.72099 -11.51570 -20.41346 1.000 77.57632 93 VAL G C 1
ATOM 12903 O O . VAL F 2 96 ? 25.20108 -10.48092 -20.84601 1.000 76.64691 93 VAL G O 1
ATOM 12907 N N . TYR F 2 97 ? 26.45286 -11.54750 -19.31439 1.000 78.05860 94 TYR G N 1
ATOM 12908 C CA . TYR F 2 97 ? 26.62142 -10.38663 -18.46649 1.000 77.07898 94 TYR G CA 1
ATOM 12909 C C . TYR F 2 97 ? 28.05009 -9.89155 -18.56565 1.000 76.81972 94 TYR G C 1
ATOM 12910 O O . TYR F 2 97 ? 28.98242 -10.61015 -18.19846 1.000 77.73750 94 TYR G O 1
ATOM 12919 N N . TYR F 2 98 ? 28.21540 -8.67343 -19.05707 1.000 76.84800 95 TYR G N 1
ATOM 12920 C CA . TYR F 2 98 ? 29.52675 -8.08547 -19.28006 1.000 76.68078 95 TYR G CA 1
ATOM 12921 C C . TYR F 2 98 ? 29.89649 -7.12219 -18.15723 1.000 76.28941 95 TYR G C 1
ATOM 12922 O O . TYR F 2 98 ? 29.04130 -6.42656 -17.60336 1.000 75.63419 95 TYR G O 1
ATOM 12931 N N . CYS F 2 99 ? 31.17258 -7.10112 -17.81768 1.000 74.91499 96 CYS G N 1
ATOM 12932 C CA . CYS F 2 99 ? 31.74710 -6.13374 -16.89636 1.000 74.83884 96 CYS G CA 1
ATOM 12933 C C . CYS F 2 99 ? 32.71721 -5.29084 -17.70687 1.000 74.54999 96 CYS G C 1
ATOM 12934 O O . CYS F 2 99 ? 33.59216 -5.83676 -18.38034 1.000 75.27054 96 CYS G O 1
ATOM 12937 N N . ALA F 2 100 ? 32.53023 -3.97928 -17.70100 1.000 72.50062 97 ALA G N 1
ATOM 12938 C CA . ALA F 2 100 ? 33.36402 -3.09276 -18.49089 1.000 72.24198 97 ALA G CA 1
ATOM 12939 C C . ALA F 2 100 ? 33.88489 -1.97074 -17.61400 1.000 72.32510 97 ALA G C 1
ATOM 12940 O O . ALA F 2 100 ? 33.21985 -1.55173 -16.66596 1.000 72.05229 97 ALA G O 1
ATOM 12942 N N . ARG F 2 101 ? 35.06216 -1.45563 -17.94164 1.000 72.79741 98 ARG G N 1
ATOM 12943 C CA . ARG F 2 101 ? 35.56120 -0.29164 -17.23034 1.000 73.00783 98 ARG G CA 1
ATOM 12944 C C . ARG F 2 101 ? 34.98618 0.94144 -17.90477 1.000 71.66323 98 ARG G C 1
ATOM 12945 O O . ARG F 2 101 ? 34.96617 1.03359 -19.12809 1.000 71.11182 98 ARG G O 1
ATOM 12953 N N . GLY F 2 102 ? 34.49055 1.86484 -17.10518 1.000 72.31900 99 GLY G N 1
ATOM 12954 C CA . GLY F 2 102 ? 33.87584 3.07670 -17.59373 1.000 71.17380 99 GLY G CA 1
ATOM 12955 C C . GLY F 2 102 ? 34.25019 4.19953 -16.66399 1.000 71.62308 99 GLY G C 1
ATOM 12956 O O . GLY F 2 102 ? 35.26159 4.09914 -15.97184 1.000 72.94037 99 GLY G O 1
ATOM 12957 N N . TYR F 2 103 ? 33.50249 5.29183 -16.65828 1.000 70.98620 100 TYR G N 1
ATOM 12958 C CA . TYR F 2 103 ? 33.82274 6.40240 -15.76988 1.000 71.60748 100 TYR G CA 1
ATOM 12959 C C . TYR F 2 103 ? 32.51654 6.89184 -15.16203 1.000 70.94593 100 TYR G C 1
ATOM 12960 O O . TYR F 2 103 ? 31.48497 6.20988 -15.20037 1.000 70.14940 100 TYR G O 1
ATOM 12969 N N . LEU F 2 104 ? 32.55016 8.08161 -14.57544 1.000 71.88557 101 LEU G N 1
ATOM 12970 C CA . LEU F 2 104 ? 31.31192 8.67805 -14.09860 1.000 71.35134 101 LEU G CA 1
ATOM 12971 C C . LEU F 2 104 ? 30.49865 9.20142 -15.28342 1.000 70.57167 101 LEU G C 1
ATOM 12972 O O . LEU F 2 104 ? 30.66045 8.71314 -16.41086 1.000 70.21801 101 LEU G O 1
ATOM 12977 N N . LEU F 2 105 ? 29.57868 10.13925 -15.04538 1.000 72.37074 102 LEU G N 1
ATOM 12978 C CA . LEU F 2 105 ? 28.50156 10.32535 -16.01012 1.000 71.53959 102 LEU G CA 1
ATOM 12979 C C . LEU F 2 105 ? 29.00334 10.82139 -17.35354 1.000 71.54066 102 LEU G C 1
ATOM 12980 O O . LEU F 2 105 ? 29.09993 10.01222 -18.27295 1.000 71.13360 102 LEU G O 1
ATOM 12985 N N . ARG F 2 106 ? 29.31899 12.09716 -17.53595 1.000 69.47316 103 ARG G N 1
ATOM 12986 C CA . ARG F 2 106 ? 29.67174 12.53668 -18.89339 1.000 69.42309 103 ARG G CA 1
ATOM 12987 C C . ARG F 2 106 ? 31.18246 12.42793 -19.10641 1.000 70.16401 103 ARG G C 1
ATOM 12988 O O . ARG F 2 106 ? 31.90412 13.42078 -19.17349 1.000 70.84910 103 ARG G O 1
ATOM 12996 N N . THR F 2 107 ? 31.66480 11.19097 -19.21508 1.000 68.94983 104 THR G N 1
ATOM 12997 C CA . THR F 2 107 ? 33.10498 10.94664 -19.20869 1.000 69.79139 104 THR G CA 1
ATOM 12998 C C . THR F 2 107 ? 33.45500 9.67418 -19.96811 1.000 69.56475 104 THR G C 1
ATOM 12999 O O . THR F 2 107 ? 32.89625 8.61079 -19.68840 1.000 69.06759 104 THR G O 1
ATOM 13003 N N . GLY F 2 108 ? 34.39248 9.77698 -20.90046 1.000 69.90852 105 GLY G N 1
ATOM 13004 C CA . GLY F 2 108 ? 34.95019 8.58993 -21.51636 1.000 69.96685 105 GLY G CA 1
ATOM 13005 C C . GLY F 2 108 ? 33.93955 7.62909 -22.11442 1.000 68.98085 105 GLY G C 1
ATOM 13006 O O . GLY F 2 108 ? 32.80294 8.00681 -22.41452 1.000 68.20201 105 GLY G O 1
ATOM 13007 N N . CYS F 2 109 ? 34.36482 6.38694 -22.32233 1.000 70.11480 106 CYS G N 1
ATOM 13008 C CA . CYS F 2 109 ? 33.53406 5.32559 -22.87659 1.000 69.30695 106 CYS G CA 1
ATOM 13009 C C . CYS F 2 109 ? 33.88896 4.02011 -22.16383 1.000 69.61245 106 CYS G C 1
ATOM 13010 O O . CYS F 2 109 ? 34.65437 4.00575 -21.19593 1.000 70.39213 106 CYS G O 1
ATOM 13013 N N . PHE F 2 110 ? 33.34791 2.90214 -22.65209 1.000 71.15065 107 PHE G N 1
ATOM 13014 C CA . PHE F 2 110 ? 33.70095 1.59564 -22.10242 1.000 71.50009 107 PHE G CA 1
ATOM 13015 C C . PHE F 2 110 ? 34.99602 1.13991 -22.76535 1.000 72.38178 107 PHE G C 1
ATOM 13016 O O . PHE F 2 110 ? 35.03609 0.24094 -23.60591 1.000 72.28961 107 PHE G O 1
ATOM 13024 N N . ASP F 2 111 ? 36.07319 1.77956 -22.32409 1.000 73.75858 108 ASP G N 1
ATOM 13025 C CA . ASP F 2 111 ? 37.45209 1.50335 -22.66762 1.000 74.87023 108 ASP G CA 1
ATOM 13026 C C . ASP F 2 111 ? 37.73621 0.03353 -22.92055 1.000 75.16030 108 ASP G C 1
ATOM 13027 O O . ASP F 2 111 ? 38.06802 -0.37272 -24.04034 1.000 75.28447 108 ASP G O 1
ATOM 13032 N N . TYR F 2 112 ? 37.62159 -0.76188 -21.85871 1.000 76.71046 109 TYR G N 1
ATOM 13033 C CA . TYR F 2 112 ? 38.05752 -2.14944 -21.83632 1.000 77.27376 109 TYR G CA 1
ATOM 13034 C C . TYR F 2 112 ? 36.91764 -3.00526 -21.30239 1.000 76.45804 109 TYR G C 1
ATOM 13035 O O . TYR F 2 112 ? 36.11723 -2.54770 -20.49090 1.000 75.86770 109 TYR G O 1
ATOM 13044 N N . TRP F 2 113 ? 36.82107 -4.23720 -21.78008 1.000 77.11180 110 TRP G N 1
ATOM 13045 C CA . TRP F 2 113 ? 35.69198 -5.09193 -21.45076 1.000 76.30898 110 TRP G CA 1
ATOM 13046 C C . TRP F 2 113 ? 36.15677 -6.46624 -21.00549 1.000 77.09238 110 TRP G C 1
ATOM 13047 O O . TRP F 2 113 ? 37.10135 -7.02169 -21.57535 1.000 77.97811 110 TRP G O 1
ATOM 13058 N N . GLY F 2 114 ? 35.43901 -7.04165 -20.03966 1.000 79.49281 111 GLY G N 1
ATOM 13059 C CA . GLY F 2 114 ? 35.60735 -8.43745 -19.70786 1.000 80.05222 111 GLY G CA 1
ATOM 13060 C C . GLY F 2 114 ? 34.98354 -9.34821 -20.75572 1.000 79.47278 111 GLY G C 1
ATOM 13061 O O . GLY F 2 114 ? 34.23762 -8.93383 -21.64740 1.000 78.50719 111 GLY G O 1
ATOM 13062 N N . GLN F 2 115 ? 35.32088 -10.63101 -20.64973 1.000 84.42508 112 GLN G N 1
ATOM 13063 C CA . GLN F 2 115 ? 34.93347 -11.59727 -21.66898 1.000 84.14572 112 GLN G CA 1
ATOM 13064 C C . GLN F 2 115 ? 33.46887 -12.00634 -21.57841 1.000 82.95615 112 GLN G C 1
ATOM 13065 O O . GLN F 2 115 ? 32.93480 -12.56827 -22.53957 1.000 82.47892 112 GLN G O 1
ATOM 13071 N N . GLY F 2 116 ? 32.81254 -11.75350 -20.45764 1.000 81.54433 113 GLY G N 1
ATOM 13072 C CA . GLY F 2 116 ? 31.39740 -12.07779 -20.34478 1.000 80.45977 113 GLY G CA 1
ATOM 13073 C C . GLY F 2 116 ? 31.15105 -13.30453 -19.48949 1.000 80.81698 113 GLY G C 1
ATOM 13074 O O . GLY F 2 116 ? 31.94553 -14.24865 -19.48584 1.000 81.81100 113 GLY G O 1
ATOM 13075 N N . THR F 2 117 ? 30.05909 -13.27925 -18.73130 1.000 79.87799 114 THR G N 1
ATOM 13076 C CA . THR F 2 117 ? 29.62434 -14.42760 -17.94591 1.000 80.08107 114 THR G CA 1
ATOM 13077 C C . THR F 2 117 ? 28.25061 -14.84989 -18.44349 1.000 79.01673 114 THR G C 1
ATOM 13078 O O . THR F 2 117 ? 27.30332 -14.05776 -18.40910 1.000 78.07373 114 THR G O 1
ATOM 13082 N N . THR F 2 118 ? 28.13684 -16.10282 -18.86602 1.000 82.11065 115 THR G N 1
ATOM 13083 C CA . THR F 2 118 ? 26.91357 -16.61199 -19.46292 1.000 81.23008 115 THR G CA 1
ATOM 13084 C C . THR F 2 118 ? 26.04694 -17.18584 -18.35766 1.000 81.04477 115 THR G C 1
ATOM 13085 O O . THR F 2 118 ? 26.40826 -18.18977 -17.73613 1.000 81.82404 115 THR G O 1
ATOM 13089 N N . LEU F 2 119 ? 24.90320 -16.56624 -18.12034 1.000 84.42684 116 LEU G N 1
ATOM 13090 C CA . LEU F 2 119 ? 23.99122 -17.01524 -17.08310 1.000 84.21257 116 LEU G CA 1
ATOM 13091 C C . LEU F 2 119 ? 22.86449 -17.74187 -17.79493 1.000 83.55540 116 LEU G C 1
ATOM 13092 O O . LEU F 2 119 ? 22.21385 -17.17569 -18.68090 1.000 82.77463 116 LEU G O 1
ATOM 13097 N N . THR F 2 120 ? 22.66768 -19.00320 -17.45219 1.000 87.04230 117 THR G N 1
ATOM 13098 C CA . THR F 2 120 ? 21.57037 -19.77650 -18.00888 1.000 86.51088 117 THR G CA 1
ATOM 13099 C C . THR F 2 120 ? 20.64379 -20.10989 -16.84902 1.000 86.34793 117 THR G C 1
ATOM 13100 O O . THR F 2 120 ? 21.06748 -20.73904 -15.86920 1.000 87.07956 117 THR G O 1
ATOM 13104 N N . VAL F 2 121 ? 19.39714 -19.66233 -16.94096 1.000 90.74500 118 VAL G N 1
ATOM 13105 C CA . VAL F 2 121 ? 18.38584 -19.96400 -15.93630 1.000 90.55642 118 VAL G CA 1
ATOM 13106 C C . VAL F 2 121 ? 17.47573 -21.04512 -16.50800 1.000 90.32618 118 VAL G C 1
ATOM 13107 O O . VAL F 2 121 ? 16.71228 -20.78227 -17.44333 1.000 89.65285 118 VAL G O 1
ATOM 13111 N N . SER F 2 122 ? 17.56491 -22.26830 -15.98156 1.000 94.56433 119 SER G N 1
ATOM 13112 C CA . SER F 2 122 ? 16.77807 -23.37258 -16.51673 1.000 94.46617 119 SER G CA 1
ATOM 13113 C C . SER F 2 122 ? 16.61394 -24.40814 -15.41487 1.000 95.07383 119 SER G C 1
ATOM 13114 O O . SER F 2 122 ? 17.38044 -24.43937 -14.45265 1.000 95.73801 119 SER G O 1
ATOM 13117 N N . SER F 2 123 ? 15.66673 -25.32502 -15.60838 1.000 97.79326 120 SER G N 1
ATOM 13118 C CA . SER F 2 123 ? 15.46597 -26.37576 -14.61075 1.000 98.41067 120 SER G CA 1
ATOM 13119 C C . SER F 2 123 ? 16.27225 -27.62413 -14.95404 1.000 99.32388 120 SER G C 1
ATOM 13120 O O . SER F 2 123 ? 17.01149 -28.15115 -14.11401 1.000 100.21362 120 SER G O 1
ATOM 13123 N N . GLY F 2 124 ? 16.12912 -28.11072 -16.18472 1.000 98.40047 121 GLY G N 1
ATOM 13124 C CA . GLY F 2 124 ? 16.76823 -29.35498 -16.56966 1.000 99.30559 121 GLY G CA 1
ATOM 13125 C C . GLY F 2 124 ? 16.66697 -29.61239 -18.04655 1.000 99.07065 121 GLY G C 1
ATOM 13126 O O . GLY F 2 124 ? 16.68054 -28.65762 -18.81967 1.000 98.41913 121 GLY G O 1
ATOM 13127 N N . ASN F 2 141 ? 14.27754 8.80131 -19.35870 1.000 71.21371 138 ASN G N 1
ATOM 13128 C CA . ASN F 2 141 ? 15.40707 8.13861 -20.00525 1.000 70.95700 138 ASN G CA 1
ATOM 13129 C C . ASN F 2 141 ? 15.60572 8.59327 -21.43809 1.000 70.87252 138 ASN G C 1
ATOM 13130 O O . ASN F 2 141 ? 14.62945 8.80387 -22.18146 1.000 70.72752 138 ASN G O 1
ATOM 13135 N N . ILE F 2 142 ? 16.87485 8.62160 -21.84077 1.000 66.34410 139 ILE G N 1
ATOM 13136 C CA . ILE F 2 142 ? 17.26901 8.86261 -23.22294 1.000 66.26875 139 ILE G CA 1
ATOM 13137 C C . ILE F 2 142 ? 17.20738 7.54043 -23.96742 1.000 65.72621 139 ILE G C 1
ATOM 13138 O O . ILE F 2 142 ? 17.87583 6.57465 -23.58568 1.000 65.62022 139 ILE G O 1
ATOM 13143 N N . VAL F 2 143 ? 16.38058 7.48750 -25.00986 1.000 66.03307 140 VAL G N 1
ATOM 13144 C CA . VAL F 2 143 ? 16.20380 6.30014 -25.83206 1.000 65.56278 140 VAL G CA 1
ATOM 13145 C C . VAL F 2 143 ? 16.99590 6.50005 -27.11504 1.000 65.63295 140 VAL G C 1
ATOM 13146 O O . VAL F 2 143 ? 16.86186 7.52998 -27.78461 1.000 65.86821 140 VAL G O 1
ATOM 13150 N N . LEU F 2 144 ? 17.84384 5.53932 -27.44302 1.000 64.88689 141 LEU G N 1
ATOM 13151 C CA . LEU F 2 144 ? 18.57579 5.54666 -28.69726 1.000 64.37366 141 LEU G CA 1
ATOM 13152 C C . LEU F 2 144 ? 17.89692 4.59696 -29.67293 1.000 64.52825 141 LEU G C 1
ATOM 13153 O O . LEU F 2 144 ? 17.76179 3.40026 -29.38748 1.000 64.85904 141 LEU G O 1
ATOM 13158 N N . THR F 2 145 ? 17.52040 5.10124 -30.84721 1.000 66.25755 142 THR G N 1
ATOM 13159 C CA . THR F 2 145 ? 16.93334 4.22781 -31.85678 1.000 66.54181 142 THR G CA 1
ATOM 13160 C C . THR F 2 145 ? 17.96141 4.04971 -32.96954 1.000 66.30536 142 THR G C 1
ATOM 13161 O O . THR F 2 145 ? 18.39484 5.02635 -33.58453 1.000 66.12292 142 THR G O 1
ATOM 13165 N N . GLN F 2 146 ? 18.38044 2.80648 -33.19154 1.000 68.62362 143 GLN G N 1
ATOM 13166 C CA . GLN F 2 146 ? 19.35191 2.48462 -34.22241 1.000 68.65001 143 GLN G CA 1
ATOM 13167 C C . GLN F 2 146 ? 18.64471 2.02488 -35.47880 1.000 69.18792 143 GLN G C 1
ATOM 13168 O O . GLN F 2 146 ? 17.63670 1.31519 -35.41959 1.000 69.67052 143 GLN G O 1
ATOM 13174 N N . SER F 2 147 ? 19.25266 2.36457 -36.61971 1.000 69.99136 144 SER G N 1
ATOM 13175 C CA . SER F 2 147 ? 18.78326 2.04974 -37.93701 1.000 70.63957 144 SER G CA 1
ATOM 13176 C C . SER F 2 147 ? 20.02046 1.66968 -38.73080 1.000 70.96560 144 SER G C 1
ATOM 13177 O O . SER F 2 147 ? 21.04165 2.38305 -38.65734 1.000 70.66470 144 SER G O 1
ATOM 13180 N N . PRO F 2 148 ? 19.97909 0.56453 -39.48170 1.000 72.07762 145 PRO G N 1
ATOM 13181 C CA . PRO F 2 148 ? 18.86326 -0.38097 -39.54567 1.000 72.67889 145 PRO G CA 1
ATOM 13182 C C . PRO F 2 148 ? 19.02051 -1.50861 -38.52776 1.000 72.81141 145 PRO G C 1
ATOM 13183 O O . PRO F 2 148 ? 20.06093 -1.58142 -37.87024 1.000 72.43973 145 PRO G O 1
ATOM 13187 N N . ALA F 2 149 ? 18.03445 -2.39666 -38.39750 1.000 71.52223 146 ALA G N 1
ATOM 13188 C CA . ALA F 2 149 ? 18.19331 -3.49749 -37.45548 1.000 71.93808 146 ALA G CA 1
ATOM 13189 C C . ALA F 2 149 ? 19.20452 -4.50755 -37.97356 1.000 72.73179 146 ALA G C 1
ATOM 13190 O O . ALA F 2 149 ? 20.10190 -4.94633 -37.24702 1.000 72.69857 146 ALA G O 1
ATOM 13192 N N . SER F 2 150 ? 19.09755 -4.85227 -39.24762 1.000 74.01633 147 SER G N 1
ATOM 13193 C CA . SER F 2 150 ? 20.06348 -5.69380 -39.92634 1.000 74.96903 147 SER G CA 1
ATOM 13194 C C . SER F 2 150 ? 20.26631 -5.14974 -41.33323 1.000 75.25465 147 SER G C 1
ATOM 13195 O O . SER F 2 150 ? 19.41433 -4.44935 -41.88287 1.000 75.08376 147 SER G O 1
ATOM 13198 N N . LEU F 2 151 ? 21.43210 -5.44847 -41.88621 1.000 75.59624 148 LEU G N 1
ATOM 13199 C CA . LEU F 2 151 ? 21.90153 -4.83427 -43.11385 1.000 75.94797 148 LEU G CA 1
ATOM 13200 C C . LEU F 2 151 ? 22.96116 -5.72808 -43.73708 1.000 77.28900 148 LEU G C 1
ATOM 13201 O O . LEU F 2 151 ? 23.90274 -6.12859 -43.05257 1.000 77.23620 148 LEU G O 1
ATOM 13206 N N . ALA F 2 152 ? 22.80946 -6.05393 -45.01464 1.000 77.76190 149 ALA G N 1
ATOM 13207 C CA . ALA F 2 152 ? 23.78809 -6.85929 -45.73706 1.000 79.32720 149 ALA G CA 1
ATOM 13208 C C . ALA F 2 152 ? 24.46165 -6.01289 -46.80976 1.000 79.73325 149 ALA G C 1
ATOM 13209 O O . ALA F 2 152 ? 23.78837 -5.27706 -47.53264 1.000 79.69812 149 ALA G O 1
ATOM 13211 N N . VAL F 2 153 ? 25.78079 -6.15322 -46.95429 1.000 81.49211 150 VAL G N 1
ATOM 13212 C CA . VAL F 2 153 ? 26.54941 -5.29064 -47.84903 1.000 81.99640 150 VAL G CA 1
ATOM 13213 C C . VAL F 2 153 ? 27.72038 -6.08939 -48.41235 1.000 83.80486 150 VAL G C 1
ATOM 13214 O O . VAL F 2 153 ? 28.18865 -7.05062 -47.79613 1.000 84.17927 150 VAL G O 1
ATOM 13218 N N . SER F 2 154 ? 28.18406 -5.69742 -49.60124 1.000 81.20197 151 SER G N 1
ATOM 13219 C CA . SER F 2 154 ? 29.24237 -6.39230 -50.33004 1.000 83.29689 151 SER G CA 1
ATOM 13220 C C . SER F 2 154 ? 30.60339 -5.73987 -50.08597 1.000 83.24778 151 SER G C 1
ATOM 13221 O O . SER F 2 154 ? 30.69268 -4.55822 -49.76630 1.000 81.97955 151 SER G O 1
ATOM 13224 N N . LEU F 2 155 ? 31.67058 -6.50113 -50.31393 1.000 82.18905 152 LEU G N 1
ATOM 13225 C CA . LEU F 2 155 ? 33.01738 -5.96973 -50.11029 1.000 82.47049 152 LEU G CA 1
ATOM 13226 C C . LEU F 2 155 ? 33.25336 -4.69146 -50.90624 1.000 82.79565 152 LEU G C 1
ATOM 13227 O O . LEU F 2 155 ? 32.82189 -4.56683 -52.04781 1.000 84.01698 152 LEU G O 1
ATOM 13232 N N . GLY F 2 156 ? 33.96759 -3.74228 -50.29934 1.000 80.75315 153 GLY G N 1
ATOM 13233 C CA . GLY F 2 156 ? 34.31806 -2.48763 -50.93568 1.000 81.24664 153 GLY G CA 1
ATOM 13234 C C . GLY F 2 156 ? 33.24871 -1.41614 -50.93625 1.000 79.80075 153 GLY G C 1
ATOM 13235 O O . GLY F 2 156 ? 33.55572 -0.26673 -51.27301 1.000 80.10162 153 GLY G O 1
ATOM 13236 N N . GLN F 2 157 ? 32.00369 -1.74271 -50.59824 1.000 81.07012 154 GLN G N 1
ATOM 13237 C CA . GLN F 2 157 ? 30.91881 -0.76626 -50.58923 1.000 79.82609 154 GLN G CA 1
ATOM 13238 C C . GLN F 2 157 ? 30.79093 -0.05189 -49.22565 1.000 77.63830 154 GLN G C 1
ATOM 13239 O O . GLN F 2 157 ? 31.59754 -0.23863 -48.30850 1.000 77.10736 154 GLN G O 1
ATOM 13245 N N . ARG F 2 158 ? 29.74969 0.76037 -49.06070 1.000 79.61605 155 ARG G N 1
ATOM 13246 C CA . ARG F 2 158 ? 29.62700 1.64508 -47.90791 1.000 77.87853 155 ARG G CA 1
ATOM 13247 C C . ARG F 2 158 ? 28.45755 1.22992 -47.02541 1.000 76.29115 155 ARG G C 1
ATOM 13248 O O . ARG F 2 158 ? 27.32999 1.09708 -47.51507 1.000 76.32086 155 ARG G O 1
ATOM 13256 N N . ALA F 2 159 ? 28.72600 1.04981 -45.72480 1.000 73.95540 156 ALA G N 1
ATOM 13257 C CA . ALA F 2 159 ? 27.69934 0.76421 -44.72470 1.000 72.54173 156 ALA G CA 1
ATOM 13258 C C . ALA F 2 159 ? 27.39228 2.00943 -43.89687 1.000 71.27756 156 ALA G C 1
ATOM 13259 O O . ALA F 2 159 ? 28.30457 2.66179 -43.37380 1.000 71.08383 156 ALA G O 1
ATOM 13261 N N . THR F 2 160 ? 26.10603 2.30908 -43.75089 1.000 70.40935 157 THR G N 1
ATOM 13262 C CA . THR F 2 160 ? 25.63861 3.48175 -43.02423 1.000 69.41690 157 THR G CA 1
ATOM 13263 C C . THR F 2 160 ? 24.68258 3.04108 -41.92121 1.000 68.33895 157 THR G C 1
ATOM 13264 O O . THR F 2 160 ? 23.66982 2.38706 -42.19327 1.000 68.45813 157 THR G O 1
ATOM 13268 N N . ILE F 2 161 ? 25.04521 3.34747 -40.67584 1.000 69.33274 158 ILE G N 1
ATOM 13269 C CA . ILE F 2 161 ? 24.22328 3.08749 -39.50069 1.000 68.45576 158 ILE G CA 1
ATOM 13270 C C . ILE F 2 161 ? 23.91852 4.42396 -38.85084 1.000 67.84721 158 ILE G C 1
ATOM 13271 O O . ILE F 2 161 ? 24.83190 5.23090 -38.64539 1.000 67.87505 158 ILE G O 1
ATOM 13276 N N . SER F 2 162 ? 22.65989 4.65113 -38.49183 1.000 69.10249 159 SER G N 1
ATOM 13277 C CA . SER F 2 162 ? 22.29016 5.90727 -37.85929 1.000 68.72456 159 SER G CA 1
ATOM 13278 C C . SER F 2 162 ? 21.66042 5.67077 -36.48347 1.000 68.12741 159 SER G C 1
ATOM 13279 O O . SER F 2 162 ? 21.05076 4.62584 -36.22582 1.000 68.10371 159 SER G O 1
ATOM 13282 N N . CYS F 2 163 ? 21.82299 6.65578 -35.59159 1.000 66.96220 160 CYS G N 1
ATOM 13283 C CA . CYS F 2 163 ? 21.39006 6.55694 -34.20058 1.000 66.59042 160 CYS G CA 1
ATOM 13284 C C . CYS F 2 163 ? 20.72286 7.85610 -33.78696 1.000 66.66077 160 CYS G C 1
ATOM 13285 O O . CYS F 2 163 ? 21.39066 8.88978 -33.72090 1.000 66.81753 160 CYS G O 1
ATOM 13288 N N . ARG F 2 164 ? 19.42854 7.81660 -33.48382 1.000 65.57866 161 ARG G N 1
ATOM 13289 C CA . ARG F 2 164 ? 18.71139 8.99584 -33.01304 1.000 65.83942 161 ARG G CA 1
ATOM 13290 C C . ARG F 2 164 ? 18.48764 8.89407 -31.51623 1.000 65.77161 161 ARG G C 1
ATOM 13291 O O . ARG F 2 164 ? 17.99881 7.87010 -31.02103 1.000 65.73109 161 ARG G O 1
ATOM 13299 N N . ALA F 2 165 ? 18.84028 9.96134 -30.80790 1.000 63.79742 162 ALA G N 1
ATOM 13300 C CA . ALA F 2 165 ? 18.64352 10.07552 -29.37571 1.000 63.97761 162 ALA G CA 1
ATOM 13301 C C . ALA F 2 165 ? 17.35919 10.84231 -29.14773 1.000 64.59162 162 ALA G C 1
ATOM 13302 O O . ALA F 2 165 ? 17.00260 11.71211 -29.94709 1.000 64.92707 162 ALA G O 1
ATOM 13304 N N . SER F 2 166 ? 16.60777 10.43952 -28.12960 1.000 62.82555 163 SER G N 1
ATOM 13305 C CA . SER F 2 166 ? 15.34412 11.10414 -27.83946 1.000 63.61471 163 SER G CA 1
ATOM 13306 C C . SER F 2 166 ? 15.53750 12.48143 -27.23216 1.000 64.24889 163 SER G C 1
ATOM 13307 O O . SER F 2 166 ? 14.58909 13.26371 -27.18947 1.000 65.06237 163 SER G O 1
ATOM 13310 N N . GLU F 2 167 ? 16.73722 12.78530 -26.75720 1.000 66.55408 164 GLU G N 1
ATOM 13311 C CA . GLU F 2 167 ? 17.08004 14.07252 -26.17394 1.000 67.31252 164 GLU G CA 1
ATOM 13312 C C . GLU F 2 167 ? 18.54021 14.31860 -26.49341 1.000 66.93722 164 GLU G C 1
ATOM 13313 O O . GLU F 2 167 ? 19.28377 13.37658 -26.78940 1.000 66.13600 164 GLU G O 1
ATOM 13319 N N . SER F 2 168 ? 18.94506 15.58730 -26.49013 1.000 64.89438 165 SER G N 1
ATOM 13320 C CA . SER F 2 168 ? 20.33816 15.86892 -26.78678 1.000 64.79214 165 SER G CA 1
ATOM 13321 C C . SER F 2 168 ? 21.23414 15.08604 -25.84239 1.000 64.37547 165 SER G C 1
ATOM 13322 O O . SER F 2 168 ? 20.97343 15.00999 -24.64104 1.000 64.75076 165 SER G O 1
ATOM 13325 N N . VAL F 2 169 ? 22.27606 14.47478 -26.39389 1.000 64.88434 166 VAL G N 1
ATOM 13326 C CA . VAL F 2 169 ? 23.26751 13.78175 -25.58129 1.000 64.65245 166 VAL G CA 1
ATOM 13327 C C . VAL F 2 169 ? 24.53392 14.61851 -25.61238 1.000 65.25333 166 VAL G C 1
ATOM 13328 O O . VAL F 2 169 ? 25.64384 14.09861 -25.45435 1.000 65.08332 166 VAL G O 1
ATOM 13332 N N . ASP F 2 170 ? 24.36047 15.92119 -25.82523 1.000 66.52020 167 ASP G N 1
ATOM 13333 C CA . ASP F 2 170 ? 25.44778 16.88277 -25.87057 1.000 67.45439 167 ASP G CA 1
ATOM 13334 C C . ASP F 2 170 ? 25.55951 17.62288 -24.54840 1.000 68.48947 167 ASP G C 1
ATOM 13335 O O . ASP F 2 170 ? 24.55368 18.07985 -23.99262 1.000 68.97369 167 ASP G O 1
ATOM 13340 N N . SER F 2 171 ? 26.78969 17.77842 -24.06959 1.000 67.14459 168 SER G N 1
ATOM 13341 C CA . SER F 2 171 ? 27.03181 18.58183 -22.88504 1.000 68.40485 168 SER G CA 1
ATOM 13342 C C . SER F 2 171 ? 28.47731 19.05310 -22.87977 1.000 69.29096 168 SER G C 1
ATOM 13343 O O . SER F 2 171 ? 29.38702 18.25351 -23.10837 1.000 68.69569 168 SER G O 1
ATOM 13346 N N . TYR F 2 172 ? 28.68290 20.32576 -22.52307 1.000 70.18269 169 TYR G N 1
ATOM 13347 C CA . TYR F 2 172 ? 30.00656 20.95571 -22.43231 1.000 71.46375 169 TYR G CA 1
ATOM 13348 C C . TYR F 2 172 ? 30.71120 21.03226 -23.78099 1.000 71.44727 169 TYR G C 1
ATOM 13349 O O . TYR F 2 172 ? 31.94846 21.05666 -23.83549 1.000 72.09650 169 TYR G O 1
ATOM 13358 N N . GLY F 2 173 ? 29.95115 21.02330 -24.87672 1.000 70.14077 170 GLY G N 1
ATOM 13359 C CA . GLY F 2 173 ? 30.53270 21.07502 -26.19833 1.000 70.27045 170 GLY G CA 1
ATOM 13360 C C . GLY F 2 173 ? 30.97404 19.74462 -26.74528 1.000 68.84475 170 GLY G C 1
ATOM 13361 O O . GLY F 2 173 ? 31.63823 19.71773 -27.78502 1.000 69.14019 170 GLY G O 1
ATOM 13362 N N . TYR F 2 174 ? 30.66697 18.64600 -26.05731 1.000 67.40525 171 TYR G N 1
ATOM 13363 C CA . TYR F 2 174 ? 30.92031 17.29976 -26.54477 1.000 66.12069 171 TYR G CA 1
ATOM 13364 C C . TYR F 2 174 ? 29.60118 16.57780 -26.76560 1.000 64.82807 171 TYR G C 1
ATOM 13365 O O . TYR F 2 174 ? 28.56290 16.94537 -26.21405 1.000 64.82784 171 TYR G O 1
ATOM 13374 N N . SER F 2 175 ? 29.64611 15.55870 -27.60142 1.000 66.94129 172 SER G N 1
ATOM 13375 C CA . SER F 2 175 ? 28.51186 14.67838 -27.80795 1.000 65.80807 172 SER G CA 1
ATOM 13376 C C . SER F 2 175 ? 28.83361 13.37406 -27.10272 1.000 65.10121 172 SER G C 1
ATOM 13377 O O . SER F 2 175 ? 29.76315 12.66556 -27.49639 1.000 64.99750 172 SER G O 1
ATOM 13380 N N . PHE F 2 176 ? 28.08760 13.04446 -26.05549 1.000 64.31733 173 PHE G N 1
ATOM 13381 C CA . PHE F 2 176 ? 28.45454 11.85255 -25.29400 1.000 63.94585 173 PHE G CA 1
ATOM 13382 C C . PHE F 2 176 ? 27.74468 10.65948 -25.90175 1.000 63.08716 173 PHE G C 1
ATOM 13383 O O . PHE F 2 176 ? 26.80836 10.08792 -25.34048 1.000 62.80548 173 PHE G O 1
ATOM 13391 N N . MET F 2 177 ? 28.30514 10.24344 -27.04247 1.000 68.74001 174 MET G N 1
ATOM 13392 C CA . MET F 2 177 ? 27.79593 9.26149 -27.98583 1.000 68.16988 174 MET G CA 1
ATOM 13393 C C . MET F 2 177 ? 28.97626 8.41529 -28.42635 1.000 68.29228 174 MET G C 1
ATOM 13394 O O . MET F 2 177 ? 30.03387 8.96157 -28.75750 1.000 68.82875 174 MET G O 1
ATOM 13399 N N . HIS F 2 178 ? 28.80459 7.09538 -28.44452 1.000 65.23259 175 HIS G N 1
ATOM 13400 C CA . HIS F 2 178 ? 29.90944 6.19607 -28.75134 1.000 65.53711 175 HIS G CA 1
ATOM 13401 C C . HIS F 2 178 ? 29.40347 5.03555 -29.60064 1.000 65.33824 175 HIS G C 1
ATOM 13402 O O . HIS F 2 178 ? 28.20714 4.73994 -29.63496 1.000 64.96254 175 HIS G O 1
ATOM 13409 N N . TRP F 2 179 ? 30.32296 4.39759 -30.32170 1.000 65.39620 176 TRP G N 1
ATOM 13410 C CA . TRP F 2 179 ? 29.97866 3.31068 -31.22950 1.000 65.48340 176 TRP G CA 1
ATOM 13411 C C . TRP F 2 179 ? 30.80260 2.08096 -30.89458 1.000 66.04946 176 TRP G C 1
ATOM 13412 O O . TRP F 2 179 ? 32.02431 2.17823 -30.75249 1.000 66.58899 176 TRP G O 1
ATOM 13423 N N . TYR F 2 180 ? 30.14766 0.92396 -30.80744 1.000 67.11625 177 TYR G N 1
ATOM 13424 C CA . TYR F 2 180 ? 30.82735 -0.32490 -30.49698 1.000 67.86941 177 TYR G CA 1
ATOM 13425 C C . TYR F 2 180 ? 30.52682 -1.33757 -31.57855 1.000 68.36885 177 TYR G C 1
ATOM 13426 O O . TYR F 2 180 ? 29.43028 -1.35738 -32.13749 1.000 68.04853 177 TYR G O 1
ATOM 13435 N N . GLN F 2 181 ? 31.52150 -2.17883 -31.85584 1.000 69.91291 178 GLN G N 1
ATOM 13436 C CA . GLN F 2 181 ? 31.41281 -3.30850 -32.77383 1.000 70.76620 178 GLN G CA 1
ATOM 13437 C C . GLN F 2 181 ? 31.52816 -4.57610 -31.95036 1.000 71.58382 178 GLN G C 1
ATOM 13438 O O . GLN F 2 181 ? 32.40581 -4.66920 -31.09645 1.000 71.94004 178 GLN G O 1
ATOM 13444 N N . GLN F 2 182 ? 30.65819 -5.54694 -32.19558 1.000 72.77424 179 GLN G N 1
ATOM 13445 C CA . GLN F 2 182 ? 30.67895 -6.78421 -31.42246 1.000 73.81056 179 GLN G CA 1
ATOM 13446 C C . GLN F 2 182 ? 30.64230 -7.98070 -32.37096 1.000 75.15188 179 GLN G C 1
ATOM 13447 O O . GLN F 2 182 ? 29.58151 -8.34142 -32.88673 1.000 75.26470 179 GLN G O 1
ATOM 13453 N N . LYS F 2 183 ? 31.79213 -8.62904 -32.55557 1.000 77.53869 180 LYS G N 1
ATOM 13454 C CA . LYS F 2 183 ? 31.82444 -9.89401 -33.27698 1.000 79.17497 180 LYS G CA 1
ATOM 13455 C C . LYS F 2 183 ? 31.13195 -10.98186 -32.45389 1.000 80.08318 180 LYS G C 1
ATOM 13456 O O . LYS F 2 183 ? 31.05718 -10.88338 -31.22577 1.000 79.76466 180 LYS G O 1
ATOM 13462 N N . PRO F 2 184 ? 30.62515 -12.03751 -33.10424 1.000 81.19058 181 PRO G N 1
ATOM 13463 C CA . PRO F 2 184 ? 29.94112 -13.10706 -32.35181 1.000 82.37399 181 PRO G CA 1
ATOM 13464 C C . PRO F 2 184 ? 30.85009 -13.79643 -31.33513 1.000 83.58767 181 PRO G C 1
ATOM 13465 O O . PRO F 2 184 ? 32.02932 -14.04387 -31.59364 1.000 84.42819 181 PRO G O 1
ATOM 13469 N N . GLY F 2 185 ? 30.29718 -14.05229 -30.14870 1.000 85.13213 182 GLY G N 1
ATOM 13470 C CA . GLY F 2 185 ? 31.00844 -14.73363 -29.06999 1.000 86.45976 182 GLY G CA 1
ATOM 13471 C C . GLY F 2 185 ? 32.11626 -13.90461 -28.45522 1.000 85.56028 182 GLY G C 1
ATOM 13472 O O . GLY F 2 185 ? 33.17166 -14.44463 -28.10345 1.000 86.84871 182 GLY G O 1
ATOM 13473 N N . GLN F 2 186 ? 31.91593 -12.59720 -28.33895 1.000 84.81255 183 GLN G N 1
ATOM 13474 C CA . GLN F 2 186 ? 32.99519 -11.72994 -27.89839 1.000 84.05687 183 GLN G CA 1
ATOM 13475 C C . GLN F 2 186 ? 32.39320 -10.43021 -27.38142 1.000 82.15848 183 GLN G C 1
ATOM 13476 O O . GLN F 2 186 ? 31.31056 -10.03297 -27.83636 1.000 81.20776 183 GLN G O 1
ATOM 13482 N N . PRO F 2 187 ? 33.07120 -9.73424 -26.46429 1.000 80.75292 184 PRO G N 1
ATOM 13483 C CA . PRO F 2 187 ? 32.56288 -8.44507 -25.97565 1.000 79.14333 184 PRO G CA 1
ATOM 13484 C C . PRO F 2 187 ? 32.64854 -7.36837 -27.03869 1.000 77.83839 184 PRO G C 1
ATOM 13485 O O . PRO F 2 187 ? 33.44889 -7.46739 -27.98512 1.000 78.20191 184 PRO G O 1
ATOM 13489 N N . PRO F 2 188 ? 31.80869 -6.34019 -26.93932 1.000 75.41529 185 PRO G N 1
ATOM 13490 C CA . PRO F 2 188 ? 31.96830 -5.18216 -27.81685 1.000 74.33106 185 PRO G CA 1
ATOM 13491 C C . PRO F 2 188 ? 33.33179 -4.52711 -27.64382 1.000 74.42695 185 PRO G C 1
ATOM 13492 O O . PRO F 2 188 ? 33.99592 -4.65093 -26.61008 1.000 74.97333 185 PRO G O 1
ATOM 13496 N N . LYS F 2 189 ? 33.70704 -3.77500 -28.67260 1.000 71.86251 186 LYS G N 1
ATOM 13497 C CA . LYS F 2 189 ? 34.95407 -3.04042 -28.78417 1.000 72.07784 186 LYS G CA 1
ATOM 13498 C C . LYS F 2 189 ? 34.61027 -1.62449 -29.21107 1.000 71.04421 186 LYS G C 1
ATOM 13499 O O . LYS F 2 189 ? 33.66718 -1.41321 -29.97938 1.000 70.42892 186 LYS G O 1
ATOM 13505 N N . VAL F 2 190 ? 35.37943 -0.65268 -28.73380 1.000 70.93382 187 VAL G N 1
ATOM 13506 C CA . VAL F 2 190 ? 35.10890 0.73725 -29.08329 1.000 70.22023 187 VAL G CA 1
ATOM 13507 C C . VAL F 2 190 ? 35.69497 1.01413 -30.44842 1.000 70.67717 187 VAL G C 1
ATOM 13508 O O . VAL F 2 190 ? 36.85934 0.69508 -30.69800 1.000 71.68989 187 VAL G O 1
ATOM 13512 N N . LEU F 2 191 ? 34.92113 1.67267 -31.30394 1.000 69.10987 188 LEU G N 1
ATOM 13513 C CA . LEU F 2 191 ? 35.38869 2.16936 -32.59559 1.000 69.64645 188 LEU G CA 1
ATOM 13514 C C . LEU F 2 191 ? 35.45238 3.68759 -32.61930 1.000 69.47556 188 LEU G C 1
ATOM 13515 O O . LEU F 2 191 ? 36.48290 4.27462 -32.98514 1.000 70.36679 188 LEU G O 1
ATOM 13520 N N . ILE F 2 192 ? 34.33738 4.32975 -32.27265 1.000 68.85757 189 ILE G N 1
ATOM 13521 C CA . ILE F 2 192 ? 34.21103 5.77968 -32.23811 1.000 68.78106 189 ILE G CA 1
ATOM 13522 C C . ILE F 2 192 ? 33.80980 6.16649 -30.82146 1.000 68.23151 189 ILE G C 1
ATOM 13523 O O . ILE F 2 192 ? 32.90930 5.54735 -30.24236 1.000 67.55448 189 ILE G O 1
ATOM 13528 N N . TYR F 2 193 ? 34.48661 7.16609 -30.25417 1.000 66.47980 190 TYR G N 1
ATOM 13529 C CA . TYR F 2 193 ? 34.11407 7.71744 -28.95732 1.000 66.19991 190 TYR G CA 1
ATOM 13530 C C . TYR F 2 193 ? 33.86832 9.21061 -29.08605 1.000 66.45781 190 TYR G C 1
ATOM 13531 O O . TYR F 2 193 ? 34.52188 9.89308 -29.88028 1.000 67.23161 190 TYR G O 1
ATOM 13540 N N . LEU F 2 194 ? 32.87531 9.69786 -28.34200 1.000 65.54433 191 LEU G N 1
ATOM 13541 C CA . LEU F 2 194 ? 32.55407 11.12150 -28.31676 1.000 65.95346 191 LEU G CA 1
ATOM 13542 C C . LEU F 2 194 ? 32.07976 11.59446 -29.68400 1.000 65.99265 191 LEU G C 1
ATOM 13543 O O . LEU F 2 194 ? 32.42479 12.69882 -30.11555 1.000 66.86452 191 LEU G O 1
ATOM 13548 N N . ALA F 2 195 ? 31.29356 10.72704 -30.34876 1.000 66.93077 192 ALA G N 1
ATOM 13549 C CA . ALA F 2 195 ? 30.55488 10.93583 -31.60118 1.000 66.84676 192 ALA G CA 1
ATOM 13550 C C . ALA F 2 195 ? 31.42180 10.82770 -32.84950 1.000 67.56586 192 ALA G C 1
ATOM 13551 O O . ALA F 2 195 ? 30.96807 10.28719 -33.86268 1.000 67.39589 192 ALA G O 1
ATOM 13553 N N . SER F 2 196 ? 32.68410 11.28439 -32.76965 1.000 66.69766 193 SER G N 1
ATOM 13554 C CA . SER F 2 196 ? 33.49119 11.43377 -33.97485 1.000 67.74376 193 SER G CA 1
ATOM 13555 C C . SER F 2 196 ? 34.98298 11.15570 -33.80718 1.000 68.65378 193 SER G C 1
ATOM 13556 O O . SER F 2 196 ? 35.75146 11.56000 -34.68178 1.000 69.88775 193 SER G O 1
ATOM 13559 N N . ASN F 2 197 ? 35.44531 10.54978 -32.72593 1.000 69.05157 194 ASN G N 1
ATOM 13560 C CA . ASN F 2 197 ? 36.87049 10.32164 -32.51931 1.000 70.07208 194 ASN G CA 1
ATOM 13561 C C . ASN F 2 197 ? 37.20150 8.85279 -32.72653 1.000 69.84839 194 ASN G C 1
ATOM 13562 O O . ASN F 2 197 ? 36.49402 7.96637 -32.23793 1.000 68.80538 194 ASN G O 1
ATOM 13567 N N . LEU F 2 198 ? 38.26954 8.60281 -33.45689 1.000 71.38902 195 LEU G N 1
ATOM 13568 C CA . LEU F 2 198 ? 38.65677 7.24451 -33.80898 1.000 71.53331 195 LEU G CA 1
ATOM 13569 C C . LEU F 2 198 ? 39.50062 6.62551 -32.68419 1.000 71.78374 195 LEU G C 1
ATOM 13570 O O . LEU F 2 198 ? 40.57050 7.14792 -32.34972 1.000 72.87514 195 LEU G O 1
ATOM 13575 N N . GLU F 2 199 ? 39.00226 5.56198 -32.05007 1.000 73.14132 196 GLU G N 1
ATOM 13576 C CA . GLU F 2 199 ? 39.79917 4.90147 -31.01811 1.000 73.57024 196 GLU G CA 1
ATOM 13577 C C . GLU F 2 199 ? 41.13769 4.46142 -31.60186 1.000 75.10844 196 GLU G C 1
ATOM 13578 O O . GLU F 2 199 ? 41.24861 4.13489 -32.78721 1.000 75.65505 196 GLU G O 1
ATOM 13584 N N . SER F 2 200 ? 42.17340 4.48895 -30.76944 1.000 75.04129 197 SER G N 1
ATOM 13585 C CA . SER F 2 200 ? 43.49922 4.13670 -31.24934 1.000 76.72236 197 SER G CA 1
ATOM 13586 C C . SER F 2 200 ? 43.48451 2.75251 -31.88888 1.000 76.99882 197 SER G C 1
ATOM 13587 O O . SER F 2 200 ? 42.93357 1.79675 -31.33187 1.000 76.30058 197 SER G O 1
ATOM 13590 N N . GLY F 2 201 ? 44.04506 2.66423 -33.09359 1.000 77.27382 198 GLY G N 1
ATOM 13591 C CA . GLY F 2 201 ? 44.15441 1.40371 -33.79884 1.000 77.93742 198 GLY G CA 1
ATOM 13592 C C . GLY F 2 201 ? 42.94221 0.98812 -34.60722 1.000 76.95988 198 GLY G C 1
ATOM 13593 O O . GLY F 2 201 ? 42.97378 -0.08095 -35.23120 1.000 77.64091 198 GLY G O 1
ATOM 13594 N N . VAL F 2 202 ? 41.88597 1.79186 -34.63903 1.000 76.68787 199 VAL G N 1
ATOM 13595 C CA . VAL F 2 202 ? 40.70663 1.44947 -35.42425 1.000 75.87033 199 VAL G CA 1
ATOM 13596 C C . VAL F 2 202 ? 40.86156 2.07342 -36.80878 1.000 76.75082 199 VAL G C 1
ATOM 13597 O O . VAL F 2 202 ? 41.20797 3.26330 -36.91765 1.000 77.08087 199 VAL G O 1
ATOM 13601 N N . PRO F 2 203 ? 40.62313 1.31352 -37.88919 1.000 75.43550 200 PRO G N 1
ATOM 13602 C CA . PRO F 2 203 ? 40.91279 1.82751 -39.23317 1.000 76.67745 200 PRO G CA 1
ATOM 13603 C C . PRO F 2 203 ? 40.08148 3.05365 -39.56271 1.000 75.85466 200 PRO G C 1
ATOM 13604 O O . PRO F 2 203 ? 38.92011 3.16662 -39.16426 1.000 74.27928 200 PRO G O 1
ATOM 13608 N N . ALA F 2 204 ? 40.69063 3.97752 -40.30956 1.000 75.76275 201 ALA G N 1
ATOM 13609 C CA . ALA F 2 204 ? 40.00877 5.21485 -40.67371 1.000 75.36709 201 ALA G CA 1
ATOM 13610 C C . ALA F 2 204 ? 38.85850 4.97005 -41.64268 1.000 74.95479 201 ALA G C 1
ATOM 13611 O O . ALA F 2 204 ? 38.15955 5.92351 -42.00613 1.000 74.66088 201 ALA G O 1
ATOM 13613 N N . ARG F 2 205 ? 38.68775 3.73435 -42.12407 1.000 77.54957 202 ARG G N 1
ATOM 13614 C CA . ARG F 2 205 ? 37.52385 3.45692 -42.94785 1.000 77.15323 202 ARG G CA 1
ATOM 13615 C C . ARG F 2 205 ? 36.24763 3.57888 -42.12932 1.000 75.11634 202 ARG G C 1
ATOM 13616 O O . ARG F 2 205 ? 35.17783 3.82665 -42.70641 1.000 74.68143 202 ARG G O 1
ATOM 13624 N N . PHE F 2 206 ? 36.34735 3.42022 -40.79983 1.000 74.89566 203 PHE G N 1
ATOM 13625 C CA . PHE F 2 206 ? 35.24716 3.73097 -39.89233 1.000 73.17721 203 PHE G CA 1
ATOM 13626 C C . PHE F 2 206 ? 35.27013 5.22296 -39.56809 1.000 72.95507 203 PHE G C 1
ATOM 13627 O O . PHE F 2 206 ? 36.32567 5.78556 -39.24785 1.000 73.69178 203 PHE G O 1
ATOM 13635 N N . SER F 2 207 ? 34.10371 5.85615 -39.59791 1.000 71.84990 204 SER G N 1
ATOM 13636 C CA . SER F 2 207 ? 34.01686 7.25276 -39.21239 1.000 71.72423 204 SER G CA 1
ATOM 13637 C C . SER F 2 207 ? 32.60495 7.50679 -38.71343 1.000 70.38446 204 SER G C 1
ATOM 13638 O O . SER F 2 207 ? 31.65766 6.85466 -39.15580 1.000 69.92091 204 SER G O 1
ATOM 13641 N N . GLY F 2 208 ? 32.47509 8.42440 -37.75434 1.000 68.55042 205 GLY G N 1
ATOM 13642 C CA . GLY F 2 208 ? 31.18330 8.77398 -37.20759 1.000 67.50436 205 GLY G CA 1
ATOM 13643 C C . GLY F 2 208 ? 31.01116 10.27814 -37.23988 1.000 67.97569 205 GLY G C 1
ATOM 13644 O O . GLY F 2 208 ? 31.98024 11.03241 -37.24676 1.000 68.94643 205 GLY G O 1
ATOM 13645 N N . SER F 2 209 ? 29.75762 10.71114 -37.24804 1.000 67.41419 206 SER G N 1
ATOM 13646 C CA . SER F 2 209 ? 29.48443 12.14031 -37.28530 1.000 68.02212 206 SER G CA 1
ATOM 13647 C C . SER F 2 209 ? 28.14160 12.42566 -36.63300 1.000 67.18924 206 SER G C 1
ATOM 13648 O O . SER F 2 209 ? 27.38082 11.51706 -36.28726 1.000 66.21703 206 SER G O 1
ATOM 13651 N N . GLY F 2 210 ? 27.87991 13.70654 -36.43690 1.000 68.32825 207 GLY G N 1
ATOM 13652 C CA . GLY F 2 210 ? 26.62920 14.18840 -35.89504 1.000 67.91712 207 GLY G CA 1
ATOM 13653 C C . GLY F 2 210 ? 26.83877 14.92761 -34.59100 1.000 68.02493 207 GLY G C 1
ATOM 13654 O O . GLY F 2 210 ? 27.94614 15.01939 -34.06261 1.000 68.34303 207 GLY G O 1
ATOM 13655 N N . SER F 2 211 ? 25.73171 15.45297 -34.07538 1.000 69.98622 208 SER G N 1
ATOM 13656 C CA . SER F 2 211 ? 25.69899 16.07436 -32.75868 1.000 70.13720 208 SER G CA 1
ATOM 13657 C C . SER F 2 211 ? 24.25322 16.05670 -32.28844 1.000 69.69824 208 SER G C 1
ATOM 13658 O O . SER F 2 211 ? 23.34871 15.62726 -33.01067 1.000 69.34158 208 SER G O 1
ATOM 13661 N N . ARG F 2 212 ? 24.05890 16.48270 -31.04092 1.000 71.45485 209 ARG G N 1
ATOM 13662 C CA . ARG F 2 212 ? 22.73172 16.64243 -30.46764 1.000 71.40222 209 ARG G CA 1
ATOM 13663 C C . ARG F 2 212 ? 21.94303 15.33990 -30.49486 1.000 70.32517 209 ARG G C 1
ATOM 13664 O O . ARG F 2 212 ? 22.19928 14.46660 -29.66425 1.000 69.71651 209 ARG G O 1
ATOM 13672 N N . THR F 2 213 ? 21.00950 15.16460 -31.43751 1.000 68.62765 210 THR G N 1
ATOM 13673 C CA . THR F 2 213 ? 20.14372 13.98650 -31.40710 1.000 67.87581 210 THR G CA 1
ATOM 13674 C C . THR F 2 213 ? 20.29563 13.06008 -32.60677 1.000 67.41984 210 THR G C 1
ATOM 13675 O O . THR F 2 213 ? 19.68222 11.98526 -32.61482 1.000 66.92448 210 THR G O 1
ATOM 13679 N N . ASP F 2 214 ? 21.11515 13.41447 -33.59640 1.000 69.99532 211 ASP G N 1
ATOM 13680 C CA . ASP F 2 214 ? 21.21237 12.67053 -34.84930 1.000 69.87484 211 ASP G CA 1
ATOM 13681 C C . ASP F 2 214 ? 22.67622 12.32626 -35.08056 1.000 69.84965 211 ASP G C 1
ATOM 13682 O O . ASP F 2 214 ? 23.50030 13.23361 -35.24256 1.000 70.52474 211 ASP G O 1
ATOM 13687 N N . PHE F 2 215 ? 23.00927 11.02680 -35.08453 1.000 68.43587 212 PHE G N 1
ATOM 13688 C CA . PHE F 2 215 ? 24.38392 10.58368 -35.30068 1.000 68.53690 212 PHE G CA 1
ATOM 13689 C C . PHE F 2 215 ? 24.41420 9.46500 -36.33832 1.000 68.53770 212 PHE G C 1
ATOM 13690 O O . PHE F 2 215 ? 23.44069 8.72416 -36.48570 1.000 68.22339 212 PHE G O 1
ATOM 13698 N N . THR F 2 216 ? 25.53049 9.34348 -37.06779 1.000 68.52891 213 THR G N 1
ATOM 13699 C CA . THR F 2 216 ? 25.65935 8.28934 -38.07074 1.000 68.78174 213 THR G CA 1
ATOM 13700 C C . THR F 2 216 ? 27.07233 7.72019 -38.06245 1.000 69.11996 213 THR G C 1
ATOM 13701 O O . THR F 2 216 ? 28.05210 8.47291 -38.11209 1.000 69.71469 213 THR G O 1
ATOM 13705 N N . LEU F 2 217 ? 27.17062 6.39202 -37.98194 1.000 66.49489 214 LEU G N 1
ATOM 13706 C CA . LEU F 2 217 ? 28.42820 5.68687 -38.18761 1.000 67.06272 214 LEU G CA 1
ATOM 13707 C C . LEU F 2 217 ? 28.50121 5.25489 -39.63914 1.000 67.97868 214 LEU G C 1
ATOM 13708 O O . LEU F 2 217 ? 27.50286 4.80767 -40.20459 1.000 67.93360 214 LEU G O 1
ATOM 13713 N N . THR F 2 218 ? 29.69074 5.36100 -40.23148 1.000 69.38509 215 THR G N 1
ATOM 13714 C CA . THR F 2 218 ? 29.90324 5.00834 -41.62956 1.000 70.56382 215 THR G CA 1
ATOM 13715 C C . THR F 2 218 ? 31.11819 4.10617 -41.73074 1.000 71.38742 215 THR G C 1
ATOM 13716 O O . THR F 2 218 ? 32.15931 4.38762 -41.12248 1.000 71.56207 215 THR G O 1
ATOM 13720 N N . ILE F 2 219 ? 30.96798 3.00589 -42.46050 1.000 72.11574 216 ILE G N 1
ATOM 13721 C CA . ILE F 2 219 ? 32.07493 2.11842 -42.78676 1.000 73.27815 216 ILE G CA 1
ATOM 13722 C C . ILE F 2 219 ? 32.28317 2.21945 -44.28697 1.000 74.84021 216 ILE G C 1
ATOM 13723 O O . ILE F 2 219 ? 31.37523 1.89173 -45.05939 1.000 75.06245 216 ILE G O 1
ATOM 13728 N N . ASP F 2 220 ? 33.46265 2.68843 -44.71228 1.000 76.30535 217 ASP G N 1
ATOM 13729 C CA . ASP F 2 220 ? 33.67059 2.87518 -46.14739 1.000 78.03229 217 ASP G CA 1
ATOM 13730 C C . ASP F 2 220 ? 35.13546 2.79255 -46.53791 1.000 79.78426 217 ASP G C 1
ATOM 13731 O O . ASP F 2 220 ? 35.88566 3.75379 -46.34091 1.000 80.19698 217 ASP G O 1
ATOM 13736 N N . PRO F 2 221 ? 35.56641 1.70234 -47.16040 1.000 79.00561 218 PRO G N 1
ATOM 13737 C CA . PRO F 2 221 ? 34.76513 0.54757 -47.57318 1.000 79.05127 218 PRO G CA 1
ATOM 13738 C C . PRO F 2 221 ? 34.65665 -0.54800 -46.51719 1.000 78.04030 218 PRO G C 1
ATOM 13739 O O . PRO F 2 221 ? 35.57837 -0.70345 -45.71497 1.000 77.99436 218 PRO G O 1
ATOM 13743 N N . VAL F 2 222 ? 33.50978 -1.23226 -46.45444 1.000 78.43735 219 VAL G N 1
ATOM 13744 C CA . VAL F 2 222 ? 33.43619 -2.42311 -45.62032 1.000 78.03148 219 VAL G CA 1
ATOM 13745 C C . VAL F 2 222 ? 34.39164 -3.46875 -46.19110 1.000 80.03764 219 VAL G C 1
ATOM 13746 O O . VAL F 2 222 ? 34.63942 -3.53407 -47.40360 1.000 81.71502 219 VAL G O 1
ATOM 13750 N N . GLU F 2 223 ? 34.92125 -4.29983 -45.30342 1.000 81.13737 220 GLU G N 1
ATOM 13751 C CA . GLU F 2 223 ? 35.90864 -5.30607 -45.63741 1.000 83.08553 220 GLU G CA 1
ATOM 13752 C C . GLU F 2 223 ? 35.52582 -6.61423 -44.95251 1.000 83.06847 220 GLU G C 1
ATOM 13753 O O . GLU F 2 223 ? 34.49417 -6.70139 -44.28127 1.000 81.60943 220 GLU G O 1
ATOM 13759 N N . ALA F 2 224 ? 36.32717 -7.66182 -45.19256 1.000 87.85761 221 ALA G N 1
ATOM 13760 C CA . ALA F 2 224 ? 35.98708 -8.99717 -44.69742 1.000 88.37101 221 ALA G CA 1
ATOM 13761 C C . ALA F 2 224 ? 35.85580 -9.03747 -43.17445 1.000 86.79417 221 ALA G C 1
ATOM 13762 O O . ALA F 2 224 ? 34.92491 -9.65334 -42.63657 1.000 86.23768 221 ALA G O 1
ATOM 13764 N N . ASP F 2 225 ? 36.72818 -8.33901 -42.45967 1.000 90.17352 222 ASP G N 1
ATOM 13765 C CA . ASP F 2 225 ? 36.70191 -8.47735 -41.01215 1.000 89.04312 222 ASP G CA 1
ATOM 13766 C C . ASP F 2 225 ? 35.53781 -7.71118 -40.37056 1.000 86.82287 222 ASP G C 1
ATOM 13767 O O . ASP F 2 225 ? 35.34041 -7.81386 -39.15602 1.000 85.89920 222 ASP G O 1
ATOM 13772 N N . ASP F 2 226 ? 34.79339 -6.90758 -41.13377 1.000 83.13668 223 ASP G N 1
ATOM 13773 C CA . ASP F 2 226 ? 33.83091 -5.96018 -40.57187 1.000 81.16918 223 ASP G CA 1
ATOM 13774 C C . ASP F 2 226 ? 32.43932 -6.55651 -40.31797 1.000 80.59749 223 ASP G C 1
ATOM 13775 O O . ASP F 2 226 ? 31.53304 -5.81248 -39.94248 1.000 79.15461 223 ASP G O 1
ATOM 13780 N N . ALA F 2 227 ? 32.24624 -7.86645 -40.48631 1.000 79.76719 224 ALA G N 1
ATOM 13781 C CA . ALA F 2 227 ? 30.94051 -8.48381 -40.22403 1.000 79.51326 224 ALA G CA 1
ATOM 13782 C C . ALA F 2 227 ? 30.71692 -8.58779 -38.71984 1.000 78.56721 224 ALA G C 1
ATOM 13783 O O . ALA F 2 227 ? 31.41586 -9.33980 -38.03350 1.000 79.35774 224 ALA G O 1
ATOM 13785 N N . ALA F 2 228 ? 29.75947 -7.83255 -38.19385 1.000 76.97655 225 ALA G N 1
ATOM 13786 C CA . ALA F 2 228 ? 29.52822 -7.81252 -36.75073 1.000 76.16045 225 ALA G CA 1
ATOM 13787 C C . ALA F 2 228 ? 28.16958 -7.19251 -36.46180 1.000 74.94562 225 ALA G C 1
ATOM 13788 O O . ALA F 2 228 ? 27.37391 -6.93422 -37.36983 1.000 74.85278 225 ALA G O 1
ATOM 13790 N N . THR F 2 229 ? 27.89551 -6.98911 -35.18019 1.000 74.30375 226 THR G N 1
ATOM 13791 C CA . THR F 2 229 ? 26.73412 -6.24827 -34.70680 1.000 73.17687 226 THR G CA 1
ATOM 13792 C C . THR F 2 229 ? 27.25903 -4.95967 -34.09081 1.000 71.97829 226 THR G C 1
ATOM 13793 O O . THR F 2 229 ? 28.21626 -4.99421 -33.30993 1.000 72.06850 226 THR G O 1
ATOM 13797 N N . TYR F 2 230 ? 26.62794 -3.83533 -34.41839 1.000 70.20541 227 TYR G N 1
ATOM 13798 C CA . TYR F 2 230 ? 27.14138 -2.51602 -34.07011 1.000 69.30868 227 TYR G CA 1
ATOM 13799 C C . TYR F 2 230 ? 26.14323 -1.80604 -33.15393 1.000 68.46261 227 TYR G C 1
ATOM 13800 O O . TYR F 2 230 ? 24.94062 -1.78682 -33.44197 1.000 68.33524 227 TYR G O 1
ATOM 13809 N N . TYR F 2 231 ? 26.62648 -1.25846 -32.03378 1.000 67.07604 228 TYR G N 1
ATOM 13810 C CA . TYR F 2 231 ? 25.76783 -0.60347 -31.06013 1.000 66.50881 228 TYR G CA 1
ATOM 13811 C C . TYR F 2 231 ? 26.19481 0.84468 -30.91215 1.000 65.91042 228 TYR G C 1
ATOM 13812 O O . TYR F 2 231 ? 27.38489 1.15333 -30.97478 1.000 66.03657 228 TYR G O 1
ATOM 13821 N N . CYS F 2 232 ? 25.22496 1.73923 -30.76143 1.000 67.03914 229 CYS G N 1
ATOM 13822 C CA . CYS F 2 232 ? 25.51531 3.07148 -30.25539 1.000 66.70074 229 CYS G CA 1
ATOM 13823 C C . CYS F 2 232 ? 25.10725 3.14266 -28.78909 1.000 66.70483 229 CYS G C 1
ATOM 13824 O O . CYS F 2 232 ? 24.18273 2.45275 -28.34326 1.000 66.88252 229 CYS G O 1
ATOM 13827 N N . GLN F 2 233 ? 25.80541 3.99657 -28.04168 1.000 66.43660 230 GLN G N 1
ATOM 13828 C CA . GLN F 2 233 ? 25.61857 4.12171 -26.60202 1.000 66.65182 230 GLN G CA 1
ATOM 13829 C C . GLN F 2 233 ? 25.83879 5.57841 -26.22704 1.000 66.62967 230 GLN G C 1
ATOM 13830 O O . GLN F 2 233 ? 26.60042 6.29250 -26.89149 1.000 66.59772 230 GLN G O 1
ATOM 13836 N N . GLN F 2 234 ? 25.12085 6.03069 -25.19498 1.000 65.10108 231 GLN G N 1
ATOM 13837 C CA . GLN F 2 234 ? 25.26601 7.38095 -24.66911 1.000 65.34950 231 GLN G CA 1
ATOM 13838 C C . GLN F 2 234 ? 25.55908 7.31622 -23.18193 1.000 65.93849 231 GLN G C 1
ATOM 13839 O O . GLN F 2 234 ? 25.16105 6.36921 -22.50061 1.000 66.18381 231 GLN G O 1
ATOM 13845 N N . ASN F 2 235 ? 26.28981 8.31462 -22.68887 1.000 64.47658 232 ASN G N 1
ATOM 13846 C CA . ASN F 2 235 ? 26.49207 8.50943 -21.25235 1.000 65.24487 232 ASN G CA 1
ATOM 13847 C C . ASN F 2 235 ? 26.37274 9.98264 -20.90628 1.000 65.78854 232 ASN G C 1
ATOM 13848 O O . ASN F 2 235 ? 27.19079 10.53830 -20.16625 1.000 66.49536 232 ASN G O 1
ATOM 13853 N N . ASN F 2 236 ? 25.35062 10.64135 -21.44570 1.000 65.21551 233 ASN G N 1
ATOM 13854 C CA . ASN F 2 236 ? 25.09324 12.01967 -21.06491 1.000 65.97390 233 ASN G CA 1
ATOM 13855 C C . ASN F 2 236 ? 24.21485 12.11417 -19.84014 1.000 66.74966 233 ASN G C 1
ATOM 13856 O O . ASN F 2 236 ? 24.38488 13.03084 -19.03611 1.000 67.73900 233 ASN G O 1
ATOM 13861 N N . GLU F 2 237 ? 23.32821 11.15229 -19.63983 1.000 69.00735 234 GLU G N 1
ATOM 13862 C CA . GLU F 2 237 ? 22.47421 11.18931 -18.46835 1.000 69.97080 234 GLU G CA 1
ATOM 13863 C C . GLU F 2 237 ? 22.13717 9.77070 -18.05367 1.000 69.92081 234 GLU G C 1
ATOM 13864 O O . GLU F 2 237 ? 22.04413 8.87013 -18.89740 1.000 69.09081 234 GLU G O 1
ATOM 13870 N N . ASN F 2 238 ? 21.93925 9.58776 -16.72268 1.000 66.99083 235 ASN G N 1
ATOM 13871 C CA . ASN F 2 238 ? 21.56164 8.28366 -16.21129 1.000 67.32885 235 ASN G CA 1
ATOM 13872 C C . ASN F 2 238 ? 20.07673 8.05007 -16.46828 1.000 67.51418 235 ASN G C 1
ATOM 13873 O O . ASN F 2 238 ? 19.27313 8.98448 -16.36616 1.000 68.01781 235 ASN G O 1
ATOM 13878 N N . PRO F 2 239 ? 19.69619 6.82745 -16.85325 1.000 67.55057 236 PRO G N 1
ATOM 13879 C CA . PRO F 2 239 ? 20.62123 5.69989 -16.97333 1.000 67.18160 236 PRO G CA 1
ATOM 13880 C C . PRO F 2 239 ? 21.38662 5.70354 -18.29887 1.000 65.81295 236 PRO G C 1
ATOM 13881 O O . PRO F 2 239 ? 20.90266 6.29554 -19.27338 1.000 65.13855 236 PRO G O 1
ATOM 13885 N N . LEU F 2 240 ? 22.56400 5.08211 -18.35578 1.000 66.78297 237 LEU G N 1
ATOM 13886 C CA . LEU F 2 240 ? 23.20850 4.88870 -19.64999 1.000 65.72754 237 LEU G CA 1
ATOM 13887 C C . LEU F 2 240 ? 22.35975 3.94314 -20.49715 1.000 65.44871 237 LEU G C 1
ATOM 13888 O O . LEU F 2 240 ? 21.78759 2.96800 -19.99529 1.000 66.16256 237 LEU G O 1
ATOM 13893 N N . THR F 2 241 ? 22.22988 4.26129 -21.78123 1.000 67.35253 238 THR G N 1
ATOM 13894 C CA . THR F 2 241 ? 21.36249 3.49617 -22.65986 1.000 67.19047 238 THR G CA 1
ATOM 13895 C C . THR F 2 241 ? 22.12937 3.09730 -23.91058 1.000 66.52849 238 THR G C 1
ATOM 13896 O O . THR F 2 241 ? 23.11445 3.73514 -24.28877 1.000 66.09238 238 THR G O 1
ATOM 13900 N N . PHE F 2 242 ? 21.66260 2.02340 -24.54490 1.000 68.71413 239 PHE G N 1
ATOM 13901 C CA . PHE F 2 242 ? 22.22266 1.51640 -25.78839 1.000 68.34222 239 PHE G CA 1
ATOM 13902 C C . PHE F 2 242 ? 21.17308 1.50910 -26.88804 1.000 68.17278 239 PHE G C 1
ATOM 13903 O O . PHE F 2 242 ? 19.96781 1.60733 -26.62674 1.000 68.47420 239 PHE G O 1
ATOM 13911 N N . GLY F 2 243 ? 21.65938 1.40032 -28.14462 1.000 67.05727 240 GLY G N 1
ATOM 13912 C CA . GLY F 2 243 ? 20.78353 1.13065 -29.26042 1.000 67.11944 240 GLY G CA 1
ATOM 13913 C C . GLY F 2 243 ? 20.41212 -0.33532 -29.32506 1.000 67.87863 240 GLY G C 1
ATOM 13914 O O . GLY F 2 243 ? 21.00821 -1.18661 -28.66069 1.000 68.35378 240 GLY G O 1
ATOM 13915 N N . ALA F 2 244 ? 19.44000 -0.63489 -30.18942 1.000 67.46511 241 ALA G N 1
ATOM 13916 C CA . ALA F 2 244 ? 18.97441 -2.00672 -30.34940 1.000 68.42610 241 ALA G CA 1
ATOM 13917 C C . ALA F 2 244 ? 19.98373 -2.88247 -31.07947 1.000 68.73631 241 ALA G C 1
ATOM 13918 O O . ALA F 2 244 ? 19.88990 -4.11366 -30.99780 1.000 69.73267 241 ALA G O 1
ATOM 13920 N N . GLY F 2 245 ? 20.94958 -2.27968 -31.76615 1.000 69.23340 242 GLY G N 1
ATOM 13921 C CA . GLY F 2 245 ? 21.93048 -3.00519 -32.54249 1.000 69.66205 242 GLY G CA 1
ATOM 13922 C C . GLY F 2 245 ? 21.66284 -2.95380 -34.03907 1.000 69.83482 242 GLY G C 1
ATOM 13923 O O . GLY F 2 245 ? 20.53945 -2.71767 -34.50312 1.000 69.87517 242 GLY G O 1
ATOM 13924 N N . THR F 2 246 ? 22.74285 -3.13928 -34.80440 1.000 71.89159 243 THR G N 1
ATOM 13925 C CA . THR F 2 246 ? 22.69341 -3.26421 -36.26184 1.000 72.39342 243 THR G CA 1
ATOM 13926 C C . THR F 2 246 ? 23.53718 -4.45311 -36.68659 1.000 73.48274 243 THR G C 1
ATOM 13927 O O . THR F 2 246 ? 24.76730 -4.39709 -36.60866 1.000 73.51662 243 THR G O 1
ATOM 13931 N N . LYS F 2 247 ? 22.89628 -5.49600 -37.19447 1.000 73.82945 244 LYS G N 1
ATOM 13932 C CA . LYS F 2 247 ? 23.61271 -6.69786 -37.58931 1.000 75.15000 244 LYS G CA 1
ATOM 13933 C C . LYS F 2 247 ? 24.09778 -6.49171 -39.01352 1.000 75.64614 244 LYS G C 1
ATOM 13934 O O . LYS F 2 247 ? 23.29394 -6.45809 -39.94985 1.000 76.04788 244 LYS G O 1
ATOM 13940 N N . LEU F 2 248 ? 25.40919 -6.35389 -39.18295 1.000 76.78501 245 LEU G N 1
ATOM 13941 C CA . LEU F 2 248 ? 25.99249 -6.16801 -40.50128 1.000 77.51317 245 LEU G CA 1
ATOM 13942 C C . LEU F 2 248 ? 26.51315 -7.51100 -40.97904 1.000 79.26174 245 LEU G C 1
ATOM 13943 O O . LEU F 2 248 ? 27.25453 -8.19125 -40.25950 1.000 79.71285 245 LEU G O 1
ATOM 13948 N N . GLU F 2 249 ? 26.12926 -7.88210 -42.18693 1.000 82.74446 246 GLU G N 1
ATOM 13949 C CA . GLU F 2 249 ? 26.43066 -9.18298 -42.75417 1.000 84.68803 246 GLU G CA 1
ATOM 13950 C C . GLU F 2 249 ? 27.03950 -8.96523 -44.13380 1.000 85.76478 246 GLU G C 1
ATOM 13951 O O . GLU F 2 249 ? 26.67131 -8.02733 -44.84849 1.000 85.26824 246 GLU G O 1
ATOM 13957 N N . LEU F 2 250 ? 27.95947 -9.83480 -44.52821 1.000 84.72903 247 LEU G N 1
ATOM 13958 C CA . LEU F 2 250 ? 28.58726 -9.60509 -45.81723 1.000 85.95299 247 LEU G CA 1
ATOM 13959 C C . LEU F 2 250 ? 27.79966 -10.31542 -46.92077 1.000 87.60494 247 LEU G C 1
ATOM 13960 O O . LEU F 2 250 ? 26.73841 -10.90295 -46.68966 1.000 87.70292 247 LEU G O 1
ATOM 13965 N N . LYS F 2 251 ? 28.31255 -10.24350 -48.14729 1.000 89.45437 248 LYS G N 1
ATOM 13966 C CA . LYS F 2 251 ? 27.70943 -10.96897 -49.26858 1.000 91.40506 248 LYS G CA 1
ATOM 13967 C C . LYS F 2 251 ? 28.76571 -11.58000 -50.20182 1.000 93.83783 248 LYS G C 1
ATOM 13968 O O . LYS F 2 251 ? 29.73967 -10.92397 -50.59311 1.000 94.03399 248 LYS G O 1
ATOM 13974 N N . GLU G 2 4 ? -22.32069 -9.66973 -24.17526 1.000 89.63636 1 GLU I N 1
ATOM 13975 C CA . GLU G 2 4 ? -22.56338 -9.42292 -22.75309 1.000 89.36870 1 GLU I CA 1
ATOM 13976 C C . GLU G 2 4 ? -21.67501 -8.27576 -22.25720 1.000 88.23259 1 GLU I C 1
ATOM 13977 O O . GLU G 2 4 ? -22.09324 -7.48113 -21.42265 1.000 88.76411 1 GLU I O 1
ATOM 13979 N N . VAL G 2 5 ? -20.46647 -8.14943 -22.79681 1.000 86.76231 2 VAL I N 1
ATOM 13980 C CA . VAL G 2 5 ? -19.54572 -7.09943 -22.37883 1.000 85.64405 2 VAL I CA 1
ATOM 13981 C C . VAL G 2 5 ? -19.04608 -6.38643 -23.61977 1.000 85.88772 2 VAL I C 1
ATOM 13982 O O . VAL G 2 5 ? -18.71382 -7.02247 -24.62489 1.000 85.66501 2 VAL I O 1
ATOM 13986 N N . GLN G 2 6 ? -18.96542 -5.06411 -23.53402 1.000 87.90969 3 GLN I N 1
ATOM 13987 C CA . GLN G 2 6 ? -18.58119 -4.21767 -24.65301 1.000 88.39977 3 GLN I CA 1
ATOM 13988 C C . GLN G 2 6 ? -17.28199 -3.52678 -24.28009 1.000 86.69911 3 GLN I C 1
ATOM 13989 O O . GLN G 2 6 ? -17.22267 -2.82749 -23.26431 1.000 86.40477 3 GLN I O 1
ATOM 13995 N N . LEU G 2 7 ? -16.24946 -3.70492 -25.08980 1.000 85.92591 4 LEU I N 1
ATOM 13996 C CA . LEU G 2 7 ? -14.95045 -3.13165 -24.77589 1.000 84.26163 4 LEU I CA 1
ATOM 13997 C C . LEU G 2 7 ? -14.61329 -2.08972 -25.82719 1.000 84.99956 4 LEU I C 1
ATOM 13998 O O . LEU G 2 7 ? -14.47250 -2.42062 -27.01170 1.000 85.34937 4 LEU I O 1
ATOM 14003 N N . GLN G 2 8 ? -14.40466 -0.85110 -25.39053 1.000 85.47709 5 GLN I N 1
ATOM 14004 C CA . GLN G 2 8 ? -14.17924 0.25250 -26.31860 1.000 86.40554 5 GLN I CA 1
ATOM 14005 C C . GLN G 2 8 ? -12.87753 0.93147 -25.93073 1.000 84.85553 5 GLN I C 1
ATOM 14006 O O . GLN G 2 8 ? -12.83206 1.68935 -24.95592 1.000 84.66048 5 GLN I O 1
ATOM 14012 N N . GLN G 2 9 ? -11.83912 0.69388 -26.71786 1.000 83.75012 6 GLN I N 1
ATOM 14013 C CA . GLN G 2 9 ? -10.52269 1.20523 -26.39960 1.000 82.18244 6 GLN I CA 1
ATOM 14014 C C . GLN G 2 9 ? -10.34834 2.59418 -27.00105 1.000 83.25930 6 GLN I C 1
ATOM 14015 O O . GLN G 2 9 ? -11.03348 2.98156 -27.95045 1.000 85.02250 6 GLN I O 1
ATOM 14021 N N . SER G 2 10 ? -9.40117 3.33429 -26.43639 1.000 81.74031 7 SER I N 1
ATOM 14022 C CA . SER G 2 10 ? -9.13588 4.71440 -26.80943 1.000 82.61530 7 SER I CA 1
ATOM 14023 C C . SER G 2 10 ? -8.41612 4.79119 -28.16252 1.000 82.70997 7 SER I C 1
ATOM 14024 O O . SER G 2 10 ? -7.94384 3.78756 -28.71039 1.000 81.79498 7 SER I O 1
ATOM 14027 N N . GLY G 2 11 ? -8.30116 6.01564 -28.68466 1.000 82.22429 8 GLY I N 1
ATOM 14028 C CA . GLY G 2 11 ? -7.79173 6.23173 -30.01798 1.000 82.73632 8 GLY I CA 1
ATOM 14029 C C . GLY G 2 11 ? -6.31254 5.94204 -30.21752 1.000 80.89549 8 GLY I C 1
ATOM 14030 O O . GLY G 2 11 ? -5.55966 5.65030 -29.27363 1.000 79.10237 8 GLY I O 1
ATOM 14031 N N . PRO G 2 12 ? -5.88437 6.00239 -31.48003 1.000 81.37957 9 PRO I N 1
ATOM 14032 C CA . PRO G 2 12 ? -4.50641 5.64929 -31.84036 1.000 79.77026 9 PRO I CA 1
ATOM 14033 C C . PRO G 2 12 ? -3.51492 6.76075 -31.51975 1.000 79.27235 9 PRO I C 1
ATOM 14034 O O . PRO G 2 12 ? -3.86974 7.93290 -31.37520 1.000 80.51413 9 PRO I O 1
ATOM 14038 N N . GLU G 2 13 ? -2.24988 6.35896 -31.38013 1.000 77.87171 10 GLU I N 1
ATOM 14039 C CA . GLU G 2 13 ? -1.18831 7.23523 -30.89587 1.000 77.04427 10 GLU I CA 1
ATOM 14040 C C . GLU G 2 13 ? 0.04283 7.20247 -31.78180 1.000 76.35695 10 GLU I C 1
ATOM 14041 O O . GLU G 2 13 ? 0.48424 6.12488 -32.19120 1.000 75.31081 10 GLU I O 1
ATOM 14047 N N . LEU G 2 14 ? 0.58161 8.38467 -32.08717 1.000 76.56290 11 LEU I N 1
ATOM 14048 C CA . LEU G 2 14 ? 1.87713 8.52251 -32.74532 1.000 75.84054 11 LEU I CA 1
ATOM 14049 C C . LEU G 2 14 ? 2.78038 9.31163 -31.80784 1.000 74.86354 11 LEU I C 1
ATOM 14050 O O . LEU G 2 14 ? 2.58454 10.52066 -31.65073 1.000 76.00810 11 LEU I O 1
ATOM 14055 N N . VAL G 2 15 ? 3.81211 8.66167 -31.25194 1.000 75.18294 12 VAL I N 1
ATOM 14056 C CA . VAL G 2 15 ? 4.56092 9.17719 -30.10051 1.000 74.01518 12 VAL I CA 1
ATOM 14057 C C . VAL G 2 15 ? 6.06948 9.10383 -30.33856 1.000 72.65966 12 VAL I C 1
ATOM 14058 O O . VAL G 2 15 ? 6.58614 8.06727 -30.76964 1.000 71.58405 12 VAL I O 1
ATOM 14062 N N . LYS G 2 16 ? 6.78275 10.17399 -29.98350 1.000 74.00751 13 LYS I N 1
ATOM 14063 C CA . LYS G 2 16 ? 8.22970 10.19816 -30.15974 1.000 72.81205 13 LYS I CA 1
ATOM 14064 C C . LYS G 2 16 ? 8.90939 9.18966 -29.22883 1.000 70.60107 13 LYS I C 1
ATOM 14065 O O . LYS G 2 16 ? 8.50835 9.04187 -28.06688 1.000 70.00634 13 LYS I O 1
ATOM 14071 N N . PRO G 2 17 ? 9.93385 8.47429 -29.70445 1.000 73.37023 14 PRO I N 1
ATOM 14072 C CA . PRO G 2 17 ? 10.70139 7.60811 -28.80745 1.000 71.28669 14 PRO I CA 1
ATOM 14073 C C . PRO G 2 17 ? 11.18744 8.38151 -27.59390 1.000 70.67852 14 PRO I C 1
ATOM 14074 O O . PRO G 2 17 ? 11.62090 9.53199 -27.70337 1.000 71.38600 14 PRO I O 1
ATOM 14078 N N . GLY G 2 18 ? 11.06333 7.74831 -26.41925 1.000 71.52147 15 GLY I N 1
ATOM 14079 C CA . GLY G 2 18 ? 11.45200 8.31744 -25.15042 1.000 70.83096 15 GLY I CA 1
ATOM 14080 C C . GLY G 2 18 ? 10.30298 8.82323 -24.29616 1.000 71.71898 15 GLY I C 1
ATOM 14081 O O . GLY G 2 18 ? 10.43325 8.85707 -23.06732 1.000 70.86204 15 GLY I O 1
ATOM 14082 N N . ALA G 2 19 ? 9.17357 9.17746 -24.90588 1.000 71.92027 16 ALA I N 1
ATOM 14083 C CA . ALA G 2 19 ? 8.02799 9.68249 -24.16312 1.000 72.91111 16 ALA I CA 1
ATOM 14084 C C . ALA G 2 19 ? 7.18636 8.51878 -23.65103 1.000 72.39947 16 ALA I C 1
ATOM 14085 O O . ALA G 2 19 ? 7.51422 7.34740 -23.83833 1.000 71.25898 16 ALA I O 1
ATOM 14087 N N . SER G 2 20 ? 6.10987 8.85180 -22.95482 1.000 73.93472 17 SER I N 1
ATOM 14088 C CA . SER G 2 20 ? 5.18562 7.88779 -22.39118 1.000 73.70887 17 SER I CA 1
ATOM 14089 C C . SER G 2 20 ? 3.80097 8.05696 -22.99681 1.000 75.57524 17 SER I C 1
ATOM 14090 O O . SER G 2 20 ? 3.44145 9.12247 -23.49567 1.000 77.09765 17 SER I O 1
ATOM 14093 N N . VAL G 2 21 ? 3.01816 6.99304 -22.95193 1.000 73.16985 18 VAL I N 1
ATOM 14094 C CA . VAL G 2 21 ? 1.65738 7.03485 -23.45523 1.000 74.90640 18 VAL I CA 1
ATOM 14095 C C . VAL G 2 21 ? 0.77091 6.29238 -22.46825 1.000 74.67336 18 VAL I C 1
ATOM 14096 O O . VAL G 2 21 ? 1.19396 5.32351 -21.83651 1.000 73.14600 18 VAL I O 1
ATOM 14100 N N . LYS G 2 22 ? -0.46882 6.75438 -22.33566 1.000 76.03609 19 LYS I N 1
ATOM 14101 C CA . LYS G 2 22 ? -1.45069 6.17175 -21.42876 1.000 76.13639 19 LYS I CA 1
ATOM 14102 C C . LYS G 2 22 ? -2.69495 5.85933 -22.24334 1.000 77.76043 19 LYS I C 1
ATOM 14103 O O . LYS G 2 22 ? -3.39136 6.77598 -22.69017 1.000 79.47281 19 LYS I O 1
ATOM 14109 N N . MET G 2 23 ? -2.99458 4.57768 -22.42507 1.000 77.60339 20 MET I N 1
ATOM 14110 C CA . MET G 2 23 ? -4.17301 4.18453 -23.18142 1.000 79.11671 20 MET I CA 1
ATOM 14111 C C . MET G 2 23 ? -5.20093 3.56236 -22.25367 1.000 79.33703 20 MET I C 1
ATOM 14112 O O . MET G 2 23 ? -4.87198 3.03507 -21.18613 1.000 78.00049 20 MET I O 1
ATOM 14117 N N . SER G 2 24 ? -6.46139 3.62678 -22.67632 1.000 78.53372 21 SER I N 1
ATOM 14118 C CA . SER G 2 24 ? -7.57080 3.26353 -21.80651 1.000 79.11897 21 SER I CA 1
ATOM 14119 C C . SER G 2 24 ? -8.49671 2.27026 -22.49201 1.000 79.99968 21 SER I C 1
ATOM 14120 O O . SER G 2 24 ? -8.44625 2.06164 -23.70902 1.000 80.51626 21 SER I O 1
ATOM 14123 N N . CYS G 2 25 ? -9.34066 1.65668 -21.66823 1.000 79.41122 22 CYS I N 1
ATOM 14124 C CA . CYS G 2 25 ? -10.33224 0.68264 -22.10434 1.000 80.30687 22 CYS I CA 1
ATOM 14125 C C . CYS G 2 25 ? -11.52228 0.83845 -21.17776 1.000 81.40462 22 CYS I C 1
ATOM 14126 O O . CYS G 2 25 ? -11.34898 0.81633 -19.95700 1.000 80.51813 22 CYS I O 1
ATOM 14129 N N . LYS G 2 26 ? -12.70777 1.07290 -21.72815 1.000 81.02418 23 LYS I N 1
ATOM 14130 C CA . LYS G 2 26 ? -13.90981 1.17216 -20.91050 1.000 82.20815 23 LYS I CA 1
ATOM 14131 C C . LYS G 2 26 ? -14.78028 -0.04611 -21.14553 1.000 82.80086 23 LYS I C 1
ATOM 14132 O O . LYS G 2 26 ? -15.08979 -0.38630 -22.29255 1.000 83.65707 23 LYS I O 1
ATOM 14138 N N . ALA G 2 27 ? -15.17160 -0.68950 -20.05429 1.000 82.73055 24 ALA I N 1
ATOM 14139 C CA . ALA G 2 27 ? -16.00415 -1.87417 -20.08669 1.000 83.25543 24 ALA I CA 1
ATOM 14140 C C . ALA G 2 27 ? -17.40270 -1.47772 -19.64716 1.000 85.16500 24 ALA I C 1
ATOM 14141 O O . ALA G 2 27 ? -17.57875 -0.61369 -18.78294 1.000 85.41990 24 ALA I O 1
ATOM 14143 N N . SER G 2 28 ? -18.39068 -2.07780 -20.26871 1.000 85.25431 25 SER I N 1
ATOM 14144 C CA . SER G 2 28 ? -19.77151 -1.85210 -19.89765 1.000 87.13871 25 SER I CA 1
ATOM 14145 C C . SER G 2 28 ? -20.41636 -3.22252 -19.80753 1.000 87.35944 25 SER I C 1
ATOM 14146 O O . SER G 2 28 ? -20.09474 -4.11530 -20.59957 1.000 86.87402 25 SER I O 1
ATOM 14149 N N . GLY G 2 29 ? -21.28702 -3.39754 -18.81565 1.000 88.69163 26 GLY I N 1
ATOM 14150 C CA . GLY G 2 29 ? -21.85473 -4.70122 -18.53846 1.000 88.81769 26 GLY I CA 1
ATOM 14151 C C . GLY G 2 29 ? -20.97340 -5.57299 -17.68384 1.000 86.76375 26 GLY I C 1
ATOM 14152 O O . GLY G 2 29 ? -21.15733 -6.79049 -17.65499 1.000 86.53106 26 GLY I O 1
ATOM 14153 N N . CYS G 2 30 ? -20.01710 -4.97547 -16.98347 1.000 88.39945 27 CYS I N 1
ATOM 14154 C CA . CYS G 2 30 ? -19.15147 -5.67076 -16.05512 1.000 86.47033 27 CYS I CA 1
ATOM 14155 C C . CYS G 2 30 ? -19.85107 -5.84766 -14.72732 1.000 86.87474 27 CYS I C 1
ATOM 14156 O O . CYS G 2 30 ? -20.74805 -5.07656 -14.36080 1.000 88.33684 27 CYS I O 1
ATOM 14159 N N . THR G 2 31 ? -19.39835 -6.86224 -13.99306 1.000 83.57427 28 THR I N 1
ATOM 14160 C CA . THR G 2 31 ? -19.68295 -7.03334 -12.57744 1.000 83.42023 28 THR I CA 1
ATOM 14161 C C . THR G 2 31 ? -18.35576 -7.23624 -11.85371 1.000 81.20170 28 THR I C 1
ATOM 14162 O O . THR G 2 31 ? -17.30598 -7.41579 -12.47606 1.000 79.85717 28 THR I O 1
ATOM 14166 N N . LEU G 2 32 ? -18.39767 -7.18188 -10.52478 1.000 80.53103 29 LEU I N 1
ATOM 14167 C CA . LEU G 2 32 ? -17.17003 -7.32373 -9.74993 1.000 78.51873 29 LEU I CA 1
ATOM 14168 C C . LEU G 2 32 ? -16.47353 -8.67093 -9.97819 1.000 77.16170 29 LEU I C 1
ATOM 14169 O O . LEU G 2 32 ? -15.23722 -8.73170 -9.98044 1.000 75.42755 29 LEU I O 1
ATOM 14174 N N . THR G 2 33 ? -17.24126 -9.76528 -10.15608 1.000 76.98493 30 THR I N 1
ATOM 14175 C CA . THR G 2 33 ? -16.66216 -11.12353 -10.14994 1.000 75.76507 30 THR I CA 1
ATOM 14176 C C . THR G 2 33 ? -16.02625 -11.52431 -11.49150 1.000 75.12204 30 THR I C 1
ATOM 14177 O O . THR G 2 33 ? -15.08691 -12.33204 -11.51058 1.000 73.58112 30 THR I O 1
ATOM 14181 N N . ASN G 2 34 ? -16.57260 -11.06282 -12.61894 1.000 78.16427 31 ASN I N 1
ATOM 14182 C CA . ASN G 2 34 ? -15.81431 -11.06519 -13.87266 1.000 77.49529 31 ASN I CA 1
ATOM 14183 C C . ASN G 2 34 ? -15.13429 -9.70873 -13.96421 1.000 77.02855 31 ASN I C 1
ATOM 14184 O O . ASN G 2 34 ? -14.85077 -9.09912 -12.93174 1.000 76.50388 31 ASN I O 1
ATOM 14189 N N . CYS G 2 35 ? -14.89999 -9.19304 -15.14951 1.000 75.85018 32 CYS I N 1
ATOM 14190 C CA . CYS G 2 35 ? -14.34302 -7.84445 -15.28187 1.000 75.64238 32 CYS I CA 1
ATOM 14191 C C . CYS G 2 35 ? -12.86899 -7.79135 -14.90073 1.000 73.52908 32 CYS I C 1
ATOM 14192 O O . CYS G 2 35 ? -12.42409 -6.87155 -14.21101 1.000 73.05058 32 CYS I O 1
ATOM 14195 N N . PHE G 2 36 ? -12.12669 -8.81345 -15.28474 1.000 73.38766 33 PHE I N 1
ATOM 14196 C CA . PHE G 2 36 ? -10.67760 -8.72914 -15.29184 1.000 71.51111 33 PHE I CA 1
ATOM 14197 C C . PHE G 2 36 ? -10.27686 -8.32301 -16.70223 1.000 71.68714 33 PHE I C 1
ATOM 14198 O O . PHE G 2 36 ? -10.42187 -9.10968 -17.64042 1.000 71.92871 33 PHE I O 1
ATOM 14206 N N . MET G 2 37 ? -9.81703 -7.08681 -16.86500 1.000 71.11806 34 MET I N 1
ATOM 14207 C CA . MET G 2 37 ? -9.45558 -6.56506 -18.17105 1.000 71.43275 34 MET I CA 1
ATOM 14208 C C . MET G 2 37 ? -7.99806 -6.86349 -18.47305 1.000 69.57788 34 MET I C 1
ATOM 14209 O O . MET G 2 37 ? -7.11148 -6.16516 -17.98368 1.000 68.58528 34 MET I O 1
ATOM 14214 N N . HIS G 2 38 ? -7.75810 -7.83148 -19.34937 1.000 69.71103 35 HIS I N 1
ATOM 14215 C CA . HIS G 2 38 ? -6.41459 -8.21141 -19.75729 1.000 68.04107 35 HIS I CA 1
ATOM 14216 C C . HIS G 2 38 ? -5.91771 -7.35801 -20.91336 1.000 68.35442 35 HIS I C 1
ATOM 14217 O O . HIS G 2 38 ? -6.70146 -6.84084 -21.71146 1.000 69.95418 35 HIS I O 1
ATOM 14224 N N . TRP G 2 39 ? -4.59838 -7.23570 -21.01347 1.000 68.99406 36 TRP I N 1
ATOM 14225 C CA . TRP G 2 39 ? -3.96104 -6.45112 -22.05772 1.000 69.12650 36 TRP I CA 1
ATOM 14226 C C . TRP G 2 39 ? -2.98084 -7.32165 -22.82076 1.000 67.89697 36 TRP I C 1
ATOM 14227 O O . TRP G 2 39 ? -2.20842 -8.07174 -22.21797 1.000 66.31578 36 TRP I O 1
ATOM 14238 N N . MET G 2 40 ? -3.01461 -7.22511 -24.15220 1.000 70.29448 37 MET I N 1
ATOM 14239 C CA . MET G 2 40 ? -2.11886 -7.99763 -24.99755 1.000 69.28272 37 MET I CA 1
ATOM 14240 C C . MET G 2 40 ? -1.45983 -7.10975 -26.03127 1.000 69.54873 37 MET I C 1
ATOM 14241 O O . MET G 2 40 ? -2.04742 -6.13736 -26.50827 1.000 71.03806 37 MET I O 1
ATOM 14246 N N . LYS G 2 41 ? -0.23430 -7.47374 -26.38036 1.000 73.45406 38 LYS I N 1
ATOM 14247 C CA . LYS G 2 41 ? 0.55658 -6.74955 -27.35553 1.000 73.51722 38 LYS I CA 1
ATOM 14248 C C . LYS G 2 41 ? 0.75894 -7.64008 -28.57062 1.000 73.49318 38 LYS I C 1
ATOM 14249 O O . LYS G 2 41 ? 1.24232 -8.76920 -28.43006 1.000 72.23579 38 LYS I O 1
ATOM 14255 N N . GLN G 2 42 ? 0.42758 -7.11768 -29.75848 1.000 74.60185 39 GLN I N 1
ATOM 14256 C CA . GLN G 2 42 ? 0.56813 -7.83199 -31.03370 1.000 74.82310 39 GLN I CA 1
ATOM 14257 C C . GLN G 2 42 ? 1.22803 -6.90915 -32.05002 1.000 75.28572 39 GLN I C 1
ATOM 14258 O O . GLN G 2 42 ? 0.59140 -5.97753 -32.55269 1.000 76.90983 39 GLN I O 1
ATOM 14264 N N . LYS G 2 43 ? 2.51743 -7.14336 -32.30365 1.000 79.65111 40 LYS I N 1
ATOM 14265 C CA . LYS G 2 43 ? 3.24722 -6.51135 -33.39831 1.000 81.14945 40 LYS I CA 1
ATOM 14266 C C . LYS G 2 43 ? 2.47819 -6.73044 -34.71036 1.000 83.13588 40 LYS I C 1
ATOM 14267 O O . LYS G 2 43 ? 1.81534 -7.76481 -34.87345 1.000 83.41470 40 LYS I O 1
ATOM 14273 N N . PRO G 2 44 ? 2.57153 -5.81279 -35.69203 1.000 84.54885 41 PRO I N 1
ATOM 14274 C CA . PRO G 2 44 ? 1.78494 -5.96321 -36.93081 1.000 86.77508 41 PRO I CA 1
ATOM 14275 C C . PRO G 2 44 ? 1.91929 -7.33696 -37.57975 1.000 87.75786 41 PRO I C 1
ATOM 14276 O O . PRO G 2 44 ? 2.95637 -7.63864 -38.18149 1.000 88.66760 41 PRO I O 1
ATOM 14280 N N . GLY G 2 45 ? 0.85033 -8.14871 -37.50257 1.000 89.57405 42 GLY I N 1
ATOM 14281 C CA . GLY G 2 45 ? 0.83123 -9.52461 -37.98992 1.000 90.45043 42 GLY I CA 1
ATOM 14282 C C . GLY G 2 45 ? 1.73389 -10.49069 -37.22920 1.000 88.94560 42 GLY I C 1
ATOM 14283 O O . GLY G 2 45 ? 2.52152 -11.22175 -37.83651 1.000 90.05026 42 GLY I O 1
ATOM 14284 N N . GLN G 2 46 ? 1.63270 -10.52007 -35.90323 1.000 86.00908 43 GLN I N 1
ATOM 14285 C CA . GLN G 2 46 ? 2.54566 -11.31162 -35.08884 1.000 84.72122 43 GLN I CA 1
ATOM 14286 C C . GLN G 2 46 ? 1.77382 -12.06885 -34.00656 1.000 83.18502 43 GLN I C 1
ATOM 14287 O O . GLN G 2 46 ? 0.55786 -11.91570 -33.84036 1.000 83.01200 43 GLN I O 1
ATOM 14293 N N . ASP G 2 47 ? 2.50553 -12.86394 -33.23200 1.000 84.88025 44 ASP I N 1
ATOM 14294 C CA . ASP G 2 47 ? 1.91442 -13.47261 -32.05470 1.000 83.36437 44 ASP I CA 1
ATOM 14295 C C . ASP G 2 47 ? 1.44154 -12.37267 -31.10388 1.000 81.91102 44 ASP I C 1
ATOM 14296 O O . ASP G 2 47 ? 1.75143 -11.18053 -31.27087 1.000 81.95747 44 ASP I O 1
ATOM 14301 N N . LEU G 2 48 ? 0.64334 -12.78024 -30.12351 1.000 76.35177 45 LEU I N 1
ATOM 14302 C CA . LEU G 2 48 ? 0.15998 -11.88972 -29.08411 1.000 75.08562 45 LEU I CA 1
ATOM 14303 C C . LEU G 2 48 ? 0.89905 -12.19838 -27.79168 1.000 73.76111 45 LEU I C 1
ATOM 14304 O O . LEU G 2 48 ? 0.93214 -13.35555 -27.36308 1.000 73.53944 45 LEU I O 1
ATOM 14309 N N . GLU G 2 49 ? 1.49124 -11.16648 -27.18516 1.000 73.67795 46 GLU I N 1
ATOM 14310 C CA . GLU G 2 49 ? 2.10137 -11.26107 -25.86852 1.000 72.62877 46 GLU I CA 1
ATOM 14311 C C . GLU G 2 49 ? 1.06790 -10.86014 -24.82840 1.000 71.74792 46 GLU I C 1
ATOM 14312 O O . GLU G 2 49 ? 0.30453 -9.92003 -25.03563 1.000 71.87572 46 GLU I O 1
ATOM 14318 N N . TRP G 2 50 ? 1.04904 -11.55368 -23.70392 1.000 69.45099 47 TRP I N 1
ATOM 14319 C CA . TRP G 2 50 ? 0.14732 -11.19747 -22.61699 1.000 68.77569 47 TRP I CA 1
ATOM 14320 C C . TRP G 2 50 ? 0.83869 -10.23057 -21.65149 1.000 68.30676 47 TRP I C 1
ATOM 14321 O O . TRP G 2 50 ? 1.92769 -10.52209 -21.14601 1.000 68.23662 47 TRP I O 1
ATOM 14332 N N . ILE G 2 51 ? 0.21818 -9.07504 -21.41660 1.000 67.55027 48 ILE I N 1
ATOM 14333 C CA . ILE G 2 51 ? 0.77032 -8.04962 -20.52344 1.000 67.29573 48 ILE I CA 1
ATOM 14334 C C . ILE G 2 51 ? 0.35768 -8.27372 -19.06563 1.000 66.88937 48 ILE I C 1
ATOM 14335 O O . ILE G 2 51 ? 1.19117 -8.25116 -18.15440 1.000 66.79177 48 ILE I O 1
ATOM 14340 N N . GLY G 2 52 ? -0.92970 -8.45945 -18.81115 1.000 65.96747 49 GLY I N 1
ATOM 14341 C CA . GLY G 2 52 ? -1.43164 -8.57328 -17.45822 1.000 65.80270 49 GLY I CA 1
ATOM 14342 C C . GLY G 2 52 ? -2.92023 -8.28801 -17.44254 1.000 66.09323 49 GLY I C 1
ATOM 14343 O O . GLY G 2 52 ? -3.56866 -8.25526 -18.49139 1.000 66.44570 49 GLY I O 1
ATOM 14344 N N . TYR G 2 53 ? -3.45824 -8.12668 -16.22734 1.000 65.53050 50 TYR I N 1
ATOM 14345 C CA . TYR G 2 53 ? -4.87061 -7.78693 -16.06097 1.000 66.05616 50 TYR I CA 1
ATOM 14346 C C . TYR G 2 53 ? -5.03684 -6.78588 -14.92785 1.000 66.44469 50 TYR I C 1
ATOM 14347 O O . TYR G 2 53 ? -4.15871 -6.61990 -14.08078 1.000 66.28397 50 TYR I O 1
ATOM 14356 N N . ILE G 2 54 ? -6.16815 -6.08999 -14.94259 1.000 69.07830 51 ILE I N 1
ATOM 14357 C CA . ILE G 2 54 ? -6.56027 -5.24297 -13.82239 1.000 69.75152 51 ILE I CA 1
ATOM 14358 C C . ILE G 2 54 ? -8.07707 -5.19163 -13.76788 1.000 70.70169 51 ILE I C 1
ATOM 14359 O O . ILE G 2 54 ? -8.73577 -4.91234 -14.77179 1.000 71.22935 51 ILE I O 1
ATOM 14364 N N . ASN G 2 55 ? -8.62698 -5.48592 -12.59848 1.000 73.00792 52 ASN I N 1
ATOM 14365 C CA . ASN G 2 55 ? -10.05572 -5.42323 -12.34359 1.000 74.15361 52 ASN I CA 1
ATOM 14366 C C . ASN G 2 55 ? -10.34860 -4.08275 -11.68209 1.000 75.32188 52 ASN I C 1
ATOM 14367 O O . ASN G 2 55 ? -9.93613 -3.86626 -10.53395 1.000 75.49211 52 ASN I O 1
ATOM 14372 N N . PRO G 2 56 ? -11.05774 -3.16751 -12.34421 1.000 76.74298 53 PRO I N 1
ATOM 14373 C CA . PRO G 2 56 ? -11.20872 -1.81371 -11.78705 1.000 77.97458 53 PRO I CA 1
ATOM 14374 C C . PRO G 2 56 ? -11.99470 -1.77844 -10.49867 1.000 79.17941 53 PRO I C 1
ATOM 14375 O O . PRO G 2 56 ? -11.76088 -0.88277 -9.67735 1.000 79.97290 53 PRO I O 1
ATOM 14379 N N . TYR G 2 57 ? -12.96689 -2.67918 -10.32709 1.000 78.47044 54 TYR I N 1
ATOM 14380 C CA . TYR G 2 57 ? -13.73769 -2.70411 -9.09297 1.000 79.78602 54 TYR I CA 1
ATOM 14381 C C . TYR G 2 57 ? -12.88044 -3.15993 -7.91597 1.000 79.12847 54 TYR I C 1
ATOM 14382 O O . TYR G 2 57 ? -12.93830 -2.57027 -6.83140 1.000 80.29138 54 TYR I O 1
ATOM 14391 N N . ASN G 2 58 ? -12.05612 -4.19052 -8.12868 1.000 77.98433 55 ASN I N 1
ATOM 14392 C CA . ASN G 2 58 ? -11.21561 -4.85493 -7.13467 1.000 77.44047 55 ASN I CA 1
ATOM 14393 C C . ASN G 2 58 ? -9.88140 -4.17047 -6.93787 1.000 76.95814 55 ASN I C 1
ATOM 14394 O O . ASN G 2 58 ? -9.33553 -4.17235 -5.83527 1.000 77.40914 55 ASN I O 1
ATOM 14399 N N . ASP G 2 59 ? -9.31745 -3.68478 -8.03752 1.000 77.53262 56 ASP I N 1
ATOM 14400 C CA . ASP G 2 59 ? -7.91398 -3.33643 -8.16288 1.000 76.73774 56 ASP I CA 1
ATOM 14401 C C . ASP G 2 59 ? -7.01081 -4.54587 -7.96724 1.000 75.70393 56 ASP I C 1
ATOM 14402 O O . ASP G 2 59 ? -5.82822 -4.38619 -7.64951 1.000 75.46582 56 ASP I O 1
ATOM 14407 N N . MET G 2 60 ? -7.54367 -5.75820 -8.15844 1.000 72.48577 57 MET I N 1
ATOM 14408 C CA . MET G 2 60 ? -6.69154 -6.93685 -8.31334 1.000 71.50298 57 MET I CA 1
ATOM 14409 C C . MET G 2 60 ? -5.93703 -6.81175 -9.62923 1.000 70.49083 57 MET I C 1
ATOM 14410 O O . MET G 2 60 ? -6.56667 -6.69296 -10.67673 1.000 70.30040 57 MET I O 1
ATOM 14415 N N . THR G 2 61 ? -4.60568 -6.84816 -9.60507 1.000 69.32248 58 THR I N 1
ATOM 14416 C CA . THR G 2 61 ? -3.83709 -6.78152 -10.84795 1.000 68.52679 58 THR I CA 1
ATOM 14417 C C . THR G 2 61 ? -2.74639 -7.85013 -10.88407 1.000 68.04413 58 THR I C 1
ATOM 14418 O O . THR G 2 61 ? -2.23586 -8.28820 -9.85427 1.000 68.44676 58 THR I O 1
ATOM 14422 N N . LYS G 2 62 ? -2.34458 -8.22895 -12.09153 1.000 67.74374 59 LYS I N 1
ATOM 14423 C CA . LYS G 2 62 ? -1.20980 -9.12984 -12.24951 1.000 67.51102 59 LYS I CA 1
ATOM 14424 C C . LYS G 2 62 ? -0.45803 -8.70580 -13.50478 1.000 67.17913 59 LYS I C 1
ATOM 14425 O O . LYS G 2 62 ? -1.07755 -8.28408 -14.47506 1.000 67.00739 59 LYS I O 1
ATOM 14431 N N . TYR G 2 63 ? 0.86983 -8.74836 -13.45123 1.000 66.94029 60 TYR I N 1
ATOM 14432 C CA . TYR G 2 63 ? 1.74357 -8.47256 -14.58358 1.000 66.82220 60 TYR I CA 1
ATOM 14433 C C . TYR G 2 63 ? 2.53413 -9.73264 -14.90685 1.000 66.93058 60 TYR I C 1
ATOM 14434 O O . TYR G 2 63 ? 2.89454 -10.49450 -13.99677 1.000 67.30548 60 TYR I O 1
ATOM 14443 N N . SER G 2 64 ? 2.80129 -9.96270 -16.19939 1.000 71.16293 61 SER I N 1
ATOM 14444 C CA . SER G 2 64 ? 3.76673 -10.98884 -16.57359 1.000 71.55889 61 SER I CA 1
ATOM 14445 C C . SER G 2 64 ? 5.17519 -10.43020 -16.42432 1.000 72.13341 61 SER I C 1
ATOM 14446 O O . SER G 2 64 ? 5.38546 -9.22122 -16.53687 1.000 72.09429 61 SER I O 1
ATOM 14449 N N . GLU G 2 65 ? 6.13798 -11.31229 -16.12481 1.000 75.39306 62 GLU I N 1
ATOM 14450 C CA . GLU G 2 65 ? 7.47485 -10.83684 -15.76173 1.000 76.23790 62 GLU I CA 1
ATOM 14451 C C . GLU G 2 65 ? 8.04024 -9.89711 -16.82456 1.000 76.27481 62 GLU I C 1
ATOM 14452 O O . GLU G 2 65 ? 8.71501 -8.91252 -16.49476 1.000 76.64591 62 GLU I O 1
ATOM 14458 N N . ASN G 2 66 ? 7.74352 -10.17396 -18.10627 1.000 78.16786 63 ASN I N 1
ATOM 14459 C CA . ASN G 2 66 ? 8.29463 -9.41006 -19.22393 1.000 78.44160 63 ASN I CA 1
ATOM 14460 C C . ASN G 2 66 ? 7.96855 -7.92610 -19.15938 1.000 78.02918 63 ASN I C 1
ATOM 14461 O O . ASN G 2 66 ? 8.77483 -7.09444 -19.59065 1.000 78.50789 63 ASN I O 1
ATOM 14466 N N . PHE G 2 67 ? 6.79977 -7.57067 -18.64194 1.000 72.99667 64 PHE I N 1
ATOM 14467 C CA . PHE G 2 67 ? 6.29319 -6.21782 -18.77641 1.000 72.76207 64 PHE I CA 1
ATOM 14468 C C . PHE G 2 67 ? 6.34415 -5.43341 -17.47442 1.000 72.81625 64 PHE I C 1
ATOM 14469 O O . PHE G 2 67 ? 5.75231 -4.34939 -17.40560 1.000 72.70437 64 PHE I O 1
ATOM 14477 N N . LYS G 2 68 ? 7.05136 -5.92868 -16.44844 1.000 73.74931 65 LYS I N 1
ATOM 14478 C CA . LYS G 2 68 ? 6.91658 -5.30803 -15.13313 1.000 73.98400 65 LYS I CA 1
ATOM 14479 C C . LYS G 2 68 ? 7.51282 -3.90279 -15.11362 1.000 74.44960 65 LYS I C 1
ATOM 14480 O O . LYS G 2 68 ? 6.91373 -2.97533 -14.54776 1.000 74.46562 65 LYS I O 1
ATOM 14486 N N . GLY G 2 69 ? 8.63403 -3.69741 -15.80539 1.000 73.36452 66 GLY I N 1
ATOM 14487 C CA . GLY G 2 69 ? 9.18310 -2.35450 -15.89798 1.000 73.85857 66 GLY I CA 1
ATOM 14488 C C . GLY G 2 69 ? 8.52488 -1.46288 -16.93465 1.000 73.45607 66 GLY I C 1
ATOM 14489 O O . GLY G 2 69 ? 8.70170 -0.24117 -16.88644 1.000 73.85618 66 GLY I O 1
ATOM 14490 N N . LYS G 2 70 ? 7.81633 -2.04283 -17.90026 1.000 70.44211 67 LYS I N 1
ATOM 14491 C CA . LYS G 2 70 ? 7.34164 -1.25373 -19.02590 1.000 70.43738 67 LYS I CA 1
ATOM 14492 C C . LYS G 2 70 ? 5.93291 -0.71503 -18.79598 1.000 70.12520 67 LYS I C 1
ATOM 14493 O O . LYS G 2 70 ? 5.67038 0.46874 -19.01570 1.000 70.50249 67 LYS I O 1
ATOM 14499 N N . ALA G 2 71 ? 5.01269 -1.56872 -18.37971 1.000 69.84770 68 ALA I N 1
ATOM 14500 C CA . ALA G 2 71 ? 3.61435 -1.20124 -18.26348 1.000 69.74777 68 ALA I CA 1
ATOM 14501 C C . ALA G 2 71 ? 3.24541 -0.95209 -16.80255 1.000 69.80973 68 ALA I C 1
ATOM 14502 O O . ALA G 2 71 ? 3.79054 -1.57346 -15.88362 1.000 69.74650 68 ALA I O 1
ATOM 14504 N N . THR G 2 72 ? 2.33508 -0.00235 -16.59713 1.000 68.58392 69 THR I N 1
ATOM 14505 C CA . THR G 2 72 ? 1.73266 0.26199 -15.29981 1.000 68.88192 69 THR I CA 1
ATOM 14506 C C . THR G 2 72 ? 0.23334 0.25932 -15.48696 1.000 69.01587 69 THR I C 1
ATOM 14507 O O . THR G 2 72 ? -0.29119 1.05368 -16.26986 1.000 69.49775 69 THR I O 1
ATOM 14511 N N . LEU G 2 73 ? -0.45225 -0.62678 -14.77833 1.000 69.94309 70 LEU I N 1
ATOM 14512 C CA . LEU G 2 73 ? -1.89914 -0.73550 -14.87534 1.000 70.23013 70 LEU I CA 1
ATOM 14513 C C . LEU G 2 73 ? -2.54985 -0.00459 -13.71556 1.000 71.08353 70 LEU I C 1
ATOM 14514 O O . LEU G 2 73 ? -2.18427 -0.20416 -12.55480 1.000 71.18248 70 LEU I O 1
ATOM 14519 N N . THR G 2 74 ? -3.50951 0.84133 -14.03426 1.000 74.13930 71 THR I N 1
ATOM 14520 C CA . THR G 2 74 ? -4.26016 1.57637 -13.03774 1.000 75.25347 71 THR I CA 1
ATOM 14521 C C . THR G 2 74 ? -5.73265 1.49313 -13.40977 1.000 75.97078 71 THR I C 1
ATOM 14522 O O . THR G 2 74 ? -6.10201 1.00470 -14.47903 1.000 75.67894 71 THR I O 1
ATOM 14526 N N . SER G 2 75 ? -6.58506 1.94355 -12.51055 1.000 77.90235 72 SER I N 1
ATOM 14527 C CA . SER G 2 75 ? -8.00296 1.74244 -12.69151 1.000 78.78786 72 SER I CA 1
ATOM 14528 C C . SER G 2 75 ? -8.72969 2.95645 -12.15948 1.000 80.61727 72 SER I C 1
ATOM 14529 O O . SER G 2 75 ? -8.15262 3.82125 -11.49340 1.000 81.10980 72 SER I O 1
ATOM 14532 N N . ASP G 2 76 ? -10.01504 3.00641 -12.46137 1.000 82.24739 73 ASP I N 1
ATOM 14533 C CA . ASP G 2 76 ? -10.89898 3.98584 -11.85682 1.000 84.30572 73 ASP I CA 1
ATOM 14534 C C . ASP G 2 76 ? -12.23442 3.29313 -11.60199 1.000 85.20245 73 ASP I C 1
ATOM 14535 O O . ASP G 2 76 ? -12.96067 2.99883 -12.55709 1.000 85.58664 73 ASP I O 1
ATOM 14540 N N . LYS G 2 77 ? -12.54812 3.01622 -10.32025 1.000 85.61500 74 LYS I N 1
ATOM 14541 C CA . LYS G 2 77 ? -13.78287 2.29941 -9.98427 1.000 86.52482 74 LYS I CA 1
ATOM 14542 C C . LYS G 2 77 ? -14.99705 2.97924 -10.58353 1.000 88.65116 74 LYS I C 1
ATOM 14543 O O . LYS G 2 77 ? -15.88337 2.31433 -11.13038 1.000 89.04470 74 LYS I O 1
ATOM 14549 N N . SER G 2 78 ? -15.03563 4.31038 -10.51208 1.000 87.56547 75 SER I N 1
ATOM 14550 C CA . SER G 2 78 ? -16.24141 5.06148 -10.84606 1.000 90.16142 75 SER I CA 1
ATOM 14551 C C . SER G 2 78 ? -16.68215 4.80644 -12.28207 1.000 90.26166 75 SER I C 1
ATOM 14552 O O . SER G 2 78 ? -17.80698 4.36255 -12.54029 1.000 91.54518 75 SER I O 1
ATOM 14555 N N . SER G 2 79 ? -15.79066 5.07516 -13.22754 1.000 89.11203 76 SER I N 1
ATOM 14556 C CA . SER G 2 79 ? -16.00463 4.89524 -14.65551 1.000 89.23446 76 SER I CA 1
ATOM 14557 C C . SER G 2 79 ? -15.90175 3.45044 -15.13660 1.000 87.43336 76 SER I C 1
ATOM 14558 O O . SER G 2 79 ? -16.23906 3.18128 -16.29909 1.000 87.85352 76 SER I O 1
ATOM 14561 N N . SER G 2 80 ? -15.45720 2.52744 -14.28107 1.000 87.30165 77 SER I N 1
ATOM 14562 C CA . SER G 2 80 ? -15.07375 1.16556 -14.66822 1.000 85.35922 77 SER I CA 1
ATOM 14563 C C . SER G 2 80 ? -14.19673 1.18439 -15.92271 1.000 84.28728 77 SER I C 1
ATOM 14564 O O . SER G 2 80 ? -14.51152 0.59692 -16.95488 1.000 84.37204 77 SER I O 1
ATOM 14567 N N . THR G 2 81 ? -13.04723 1.84217 -15.78022 1.000 82.07104 78 THR I N 1
ATOM 14568 C CA . THR G 2 81 ? -12.07575 2.04772 -16.84458 1.000 81.20746 78 THR I CA 1
ATOM 14569 C C . THR G 2 81 ? -10.70082 1.55808 -16.41513 1.000 79.07332 78 THR I C 1
ATOM 14570 O O . THR G 2 81 ? -10.25989 1.83829 -15.29752 1.000 78.75183 78 THR I O 1
ATOM 14574 N N . ALA G 2 82 ? -10.02156 0.84440 -17.31479 1.000 78.01243 79 ALA I N 1
ATOM 14575 C CA . ALA G 2 82 ? -8.64556 0.41135 -17.11947 1.000 76.27281 79 ALA I CA 1
ATOM 14576 C C . ALA G 2 82 ? -7.69549 1.30350 -17.90902 1.000 76.26665 79 ALA I C 1
ATOM 14577 O O . ALA G 2 82 ? -7.97372 1.66156 -19.05520 1.000 77.11673 79 ALA I O 1
ATOM 14579 N N . PHE G 2 83 ? -6.55332 1.63073 -17.31036 1.000 76.16834 80 PHE I N 1
ATOM 14580 C CA . PHE G 2 83 ? -5.51296 2.40971 -17.97399 1.000 76.09457 80 PHE I CA 1
ATOM 14581 C C . PHE G 2 83 ? -4.22904 1.59609 -18.05384 1.000 74.63207 80 PHE I C 1
ATOM 14582 O O . PHE G 2 83 ? -3.86065 0.91165 -17.08893 1.000 73.82355 80 PHE I O 1
ATOM 14590 N N . MET G 2 84 ? -3.53024 1.70007 -19.18751 1.000 74.71999 81 MET I N 1
ATOM 14591 C CA . MET G 2 84 ? -2.18032 1.15348 -19.33705 1.000 73.69629 81 MET I CA 1
ATOM 14592 C C . MET G 2 84 ? -1.22838 2.25774 -19.79121 1.000 74.11376 81 MET I C 1
ATOM 14593 O O . MET G 2 84 ? -1.50919 2.95882 -20.76235 1.000 75.02326 81 MET I O 1
ATOM 14598 N N . GLU G 2 85 ? -0.11245 2.41278 -19.08728 1.000 75.04328 82 GLU I N 1
ATOM 14599 C CA . GLU G 2 85 ? 0.90614 3.41714 -19.36450 1.000 75.45212 82 GLU I CA 1
ATOM 14600 C C . GLU G 2 85 ? 2.20331 2.72253 -19.76459 1.000 74.82490 82 GLU I C 1
ATOM 14601 O O . GLU G 2 85 ? 2.48466 1.61594 -19.29290 1.000 74.08135 82 GLU I O 1
ATOM 14607 N N . LEU G 2 86 ? 2.99170 3.33552 -20.65920 1.000 74.36321 83 LEU I N 1
ATOM 14608 C CA . LEU G 2 86 ? 4.10746 2.60701 -21.24769 1.000 74.04409 83 LEU I CA 1
ATOM 14609 C C . LEU G 2 86 ? 5.48750 3.27882 -21.08394 1.000 74.39302 83 LEU I C 1
ATOM 14610 O O . LEU G 2 86 ? 6.27027 3.30780 -22.02372 1.000 74.77061 83 LEU I O 1
ATOM 14615 N N . SER G 2 87 ? 5.85249 3.77491 -19.89389 1.000 75.46935 84 SER I N 1
ATOM 14616 C CA . SER G 2 87 ? 7.24333 4.16205 -19.57431 1.000 75.86845 84 SER I CA 1
ATOM 14617 C C . SER G 2 87 ? 8.02635 4.83764 -20.69699 1.000 76.57502 84 SER I C 1
ATOM 14618 O O . SER G 2 87 ? 7.49752 5.73351 -21.35612 1.000 77.11837 84 SER I O 1
ATOM 14621 N N . SER G 2 88 ? 9.30733 4.48141 -20.86841 1.000 72.39437 85 SER I N 1
ATOM 14622 C CA . SER G 2 88 ? 10.12493 5.03544 -21.94421 1.000 73.20770 85 SER I CA 1
ATOM 14623 C C . SER G 2 88 ? 9.84569 4.25430 -23.21039 1.000 73.13758 85 SER I C 1
ATOM 14624 O O . SER G 2 88 ? 10.09145 3.04498 -23.25982 1.000 72.74233 85 SER I O 1
ATOM 14627 N N . LEU G 2 89 ? 9.40783 4.93785 -24.25671 1.000 71.03326 86 LEU I N 1
ATOM 14628 C CA . LEU G 2 89 ? 8.91632 4.24647 -25.43314 1.000 71.18881 86 LEU I CA 1
ATOM 14629 C C . LEU G 2 89 ? 10.07487 4.05513 -26.39268 1.000 72.04115 86 LEU I C 1
ATOM 14630 O O . LEU G 2 89 ? 10.88012 4.96831 -26.59356 1.000 72.86484 86 LEU I O 1
ATOM 14635 N N . THR G 2 90 ? 10.18856 2.83791 -26.91649 1.000 74.92949 87 THR I N 1
ATOM 14636 C CA . THR G 2 90 ? 11.13267 2.44436 -27.95022 1.000 75.93977 87 THR I CA 1
ATOM 14637 C C . THR G 2 90 ? 10.34507 1.97130 -29.16990 1.000 76.49413 87 THR I C 1
ATOM 14638 O O . THR G 2 90 ? 9.13366 1.75141 -29.11204 1.000 75.98038 87 THR I O 1
ATOM 14642 N N . SER G 2 91 ? 11.02279 1.83172 -30.30431 1.000 77.18976 88 SER I N 1
ATOM 14643 C CA . SER G 2 91 ? 10.30371 1.35929 -31.48124 1.000 78.01762 88 SER I CA 1
ATOM 14644 C C . SER G 2 91 ? 9.86966 -0.08851 -31.35164 1.000 77.35981 88 SER I C 1
ATOM 14645 O O . SER G 2 91 ? 8.93451 -0.50734 -32.04168 1.000 77.76575 88 SER I O 1
ATOM 14648 N N . GLU G 2 92 ? 10.49719 -0.84886 -30.45658 1.000 79.54261 89 GLU I N 1
ATOM 14649 C CA . GLU G 2 92 ? 10.05320 -2.21076 -30.20670 1.000 78.90349 89 GLU I CA 1
ATOM 14650 C C . GLU G 2 92 ? 8.68677 -2.25436 -29.54958 1.000 77.71756 89 GLU I C 1
ATOM 14651 O O . GLU G 2 92 ? 8.07540 -3.32480 -29.52062 1.000 77.34630 89 GLU I O 1
ATOM 14657 N N . ASP G 2 93 ? 8.18608 -1.11535 -29.06168 1.000 75.21522 90 ASP I N 1
ATOM 14658 C CA . ASP G 2 93 ? 6.87393 -1.02592 -28.44229 1.000 74.36960 90 ASP I CA 1
ATOM 14659 C C . ASP G 2 93 ? 5.76509 -0.72916 -29.43370 1.000 75.26383 90 ASP I C 1
ATOM 14660 O O . ASP G 2 93 ? 4.59691 -0.71956 -29.03299 1.000 74.84271 90 ASP I O 1
ATOM 14665 N N . SER G 2 94 ? 6.08818 -0.46624 -30.69837 1.000 73.70379 91 SER I N 1
ATOM 14666 C CA . SER G 2 94 ? 5.04610 -0.25545 -31.69089 1.000 74.91860 91 SER I CA 1
ATOM 14667 C C . SER G 2 94 ? 4.30147 -1.55878 -31.90834 1.000 74.81278 91 SER I C 1
ATOM 14668 O O . SER G 2 94 ? 4.92273 -2.58666 -32.19759 1.000 74.88238 91 SER I O 1
ATOM 14671 N N . ALA G 2 95 ? 2.98949 -1.53386 -31.70694 1.000 74.43231 92 ALA I N 1
ATOM 14672 C CA . ALA G 2 95 ? 2.15897 -2.70443 -31.94953 1.000 74.53387 92 ALA I CA 1
ATOM 14673 C C . ALA G 2 95 ? 0.70098 -2.28530 -31.83197 1.000 74.92809 92 ALA I C 1
ATOM 14674 O O . ALA G 2 95 ? 0.38164 -1.11731 -31.58778 1.000 75.18854 92 ALA I O 1
ATOM 14676 N N . VAL G 2 96 ? -0.17948 -3.24758 -32.06484 1.000 77.24803 93 VAL I N 1
ATOM 14677 C CA . VAL G 2 96 ? -1.58389 -3.13121 -31.69998 1.000 77.43076 93 VAL I CA 1
ATOM 14678 C C . VAL G 2 96 ? -1.71678 -3.64698 -30.27686 1.000 75.49053 93 VAL I C 1
ATOM 14679 O O . VAL G 2 96 ? -1.20510 -4.72702 -29.95696 1.000 74.53057 93 VAL I O 1
ATOM 14683 N N . TYR G 2 97 ? -2.35820 -2.86632 -29.40409 1.000 76.47878 94 TYR I N 1
ATOM 14684 C CA . TYR G 2 97 ? -2.55531 -3.25150 -28.00307 1.000 74.90033 94 TYR I CA 1
ATOM 14685 C C . TYR G 2 97 ? -4.04007 -3.55163 -27.82045 1.000 75.43310 94 TYR I C 1
ATOM 14686 O O . TYR G 2 97 ? -4.88970 -2.66209 -27.97800 1.000 76.58454 94 TYR I O 1
ATOM 14695 N N . TYR G 2 98 ? -4.34871 -4.81608 -27.53482 1.000 75.06327 95 TYR I N 1
ATOM 14696 C CA . TYR G 2 98 ? -5.72097 -5.27306 -27.39480 1.000 75.64806 95 TYR I CA 1
ATOM 14697 C C . TYR G 2 98 ? -6.08716 -5.35536 -25.92296 1.000 74.44612 95 TYR I C 1
ATOM 14698 O O . TYR G 2 98 ? -5.26478 -5.73582 -25.08841 1.000 73.03213 95 TYR I O 1
ATOM 14707 N N . CYS G 2 99 ? -7.32196 -4.97536 -25.61633 1.000 75.85715 96 CYS I N 1
ATOM 14708 C CA . CYS G 2 99 ? -7.90560 -5.09881 -24.29031 1.000 75.15583 96 CYS I CA 1
ATOM 14709 C C . CYS G 2 99 ? -9.06688 -6.07263 -24.37788 1.000 75.79159 96 CYS I C 1
ATOM 14710 O O . CYS G 2 99 ? -9.99002 -5.86171 -25.17129 1.000 77.45751 96 CYS I O 1
ATOM 14713 N N . ALA G 2 100 ? -9.01207 -7.13902 -23.58036 1.000 71.46735 97 ALA I N 1
ATOM 14714 C CA . ALA G 2 100 ? -10.01548 -8.19013 -23.58788 1.000 71.95736 97 ALA I CA 1
ATOM 14715 C C . ALA G 2 100 ? -10.48149 -8.43597 -22.16996 1.000 71.27347 97 ALA I C 1
ATOM 14716 O O . ALA G 2 100 ? -9.76141 -8.15878 -21.21161 1.000 70.15385 97 ALA I O 1
ATOM 14718 N N . ARG G 2 101 ? -11.70076 -8.93111 -22.02943 1.000 70.81175 98 ARG I N 1
ATOM 14719 C CA . ARG G 2 101 ? -12.15739 -9.36996 -20.72259 1.000 70.29735 98 ARG I CA 1
ATOM 14720 C C . ARG G 2 101 ? -11.73485 -10.82278 -20.51301 1.000 69.28790 98 ARG I C 1
ATOM 14721 O O . ARG G 2 101 ? -11.90437 -11.67487 -21.39447 1.000 69.72548 98 ARG I O 1
ATOM 14729 N N . GLY G 2 102 ? -11.18229 -11.09195 -19.33832 1.000 70.73813 99 GLY I N 1
ATOM 14730 C CA . GLY G 2 102 ? -10.73835 -12.41011 -18.95328 1.000 69.91725 99 GLY I CA 1
ATOM 14731 C C . GLY G 2 102 ? -11.06836 -12.60201 -17.49133 1.000 69.65671 99 GLY I C 1
ATOM 14732 O O . GLY G 2 102 ? -11.85509 -11.83352 -16.93854 1.000 70.32850 99 GLY I O 1
ATOM 14733 N N . TYR G 2 103 ? -10.47572 -13.59070 -16.83984 1.000 66.56466 100 TYR I N 1
ATOM 14734 C CA . TYR G 2 103 ? -10.81000 -13.86014 -15.45499 1.000 66.56079 100 TYR I CA 1
ATOM 14735 C C . TYR G 2 103 ? -9.51107 -14.14269 -14.70486 1.000 65.69380 100 TYR I C 1
ATOM 14736 O O . TYR G 2 103 ? -8.41051 -13.94632 -15.23897 1.000 65.14050 100 TYR I O 1
ATOM 14745 N N . LEU G 2 104 ? -9.63789 -14.67597 -13.48728 1.000 66.72588 101 LEU I N 1
ATOM 14746 C CA . LEU G 2 104 ? -8.47815 -15.10509 -12.72111 1.000 66.27622 101 LEU I CA 1
ATOM 14747 C C . LEU G 2 104 ? -7.96255 -16.38310 -13.36551 1.000 66.01164 101 LEU I C 1
ATOM 14748 O O . LEU G 2 104 ? -8.48472 -16.82699 -14.38183 1.000 66.14647 101 LEU I O 1
ATOM 14753 N N . LEU G 2 105 ? -7.03668 -17.07512 -12.72519 1.000 67.33170 102 LEU I N 1
ATOM 14754 C CA . LEU G 2 105 ? -6.18211 -17.97718 -13.47769 1.000 67.16431 102 LEU I CA 1
ATOM 14755 C C . LEU G 2 105 ? -6.92707 -19.11119 -14.16091 1.000 67.46534 102 LEU I C 1
ATOM 14756 O O . LEU G 2 105 ? -7.08525 -19.06310 -15.37778 1.000 67.45384 102 LEU I O 1
ATOM 14761 N N . ARG G 2 106 ? -7.37676 -20.15634 -13.49242 1.000 67.69921 103 ARG I N 1
ATOM 14762 C CA . ARG G 2 106 ? -7.95624 -21.24063 -14.29763 1.000 68.07121 103 ARG I CA 1
ATOM 14763 C C . ARG G 2 106 ? -9.45565 -20.99955 -14.48650 1.000 68.44536 103 ARG I C 1
ATOM 14764 O O . ARG G 2 106 ? -10.31168 -21.71937 -13.97789 1.000 68.98019 103 ARG I O 1
ATOM 14772 N N . THR G 2 107 ? -9.76312 -19.97975 -15.28415 1.000 66.38959 104 THR I N 1
ATOM 14773 C CA . THR G 2 107 ? -11.12009 -19.46276 -15.38979 1.000 66.97833 104 THR I CA 1
ATOM 14774 C C . THR G 2 107 ? -11.33520 -18.83231 -16.75822 1.000 67.24107 104 THR I C 1
ATOM 14775 O O . THR G 2 107 ? -10.54334 -17.98032 -17.18755 1.000 66.78298 104 THR I O 1
ATOM 14779 N N . GLY G 2 108 ? -12.40465 -19.26048 -17.43512 1.000 68.56530 105 GLY I N 1
ATOM 14780 C CA . GLY G 2 108 ? -12.88618 -18.65102 -18.65742 1.000 69.30560 105 GLY I CA 1
ATOM 14781 C C . GLY G 2 108 ? -11.85059 -18.50673 -19.74782 1.000 69.01435 105 GLY I C 1
ATOM 14782 O O . GLY G 2 108 ? -10.77351 -19.10591 -19.67425 1.000 68.33248 105 GLY I O 1
ATOM 14783 N N . CYS G 2 109 ? -12.17283 -17.67365 -20.73905 1.000 69.23051 106 CYS I N 1
ATOM 14784 C CA . CYS G 2 109 ? -11.34787 -17.37741 -21.90941 1.000 69.32209 106 CYS I CA 1
ATOM 14785 C C . CYS G 2 109 ? -11.47584 -15.88241 -22.18456 1.000 69.59674 106 CYS I C 1
ATOM 14786 O O . CYS G 2 109 ? -12.09002 -15.14322 -21.41091 1.000 69.63371 106 CYS I O 1
ATOM 14789 N N . PHE G 2 110 ? -10.90335 -15.41738 -23.29578 1.000 71.46348 107 PHE I N 1
ATOM 14790 C CA . PHE G 2 110 ? -11.01052 -14.00415 -23.65464 1.000 71.93841 107 PHE I CA 1
ATOM 14791 C C . PHE G 2 110 ? -12.29524 -13.76830 -24.43987 1.000 73.79555 107 PHE I C 1
ATOM 14792 O O . PHE G 2 110 ? -12.30833 -13.64980 -25.65789 1.000 74.99030 107 PHE I O 1
ATOM 14800 N N . ASP G 2 111 ? -13.39515 -13.73913 -23.69540 1.000 73.91877 108 ASP I N 1
ATOM 14801 C CA . ASP G 2 111 ? -14.76821 -13.42791 -24.08273 1.000 75.83727 108 ASP I CA 1
ATOM 14802 C C . ASP G 2 111 ? -14.96217 -12.33334 -25.13186 1.000 77.36650 108 ASP I C 1
ATOM 14803 O O . ASP G 2 111 ? -15.43052 -12.59331 -26.23782 1.000 79.04637 108 ASP I O 1
ATOM 14808 N N . TYR G 2 112 ? -14.64691 -11.09414 -24.76659 1.000 75.22769 109 TYR I N 1
ATOM 14809 C CA . TYR G 2 112 ? -14.92762 -9.91332 -25.56219 1.000 76.82926 109 TYR I CA 1
ATOM 14810 C C . TYR G 2 112 ? -13.66027 -9.08819 -25.68973 1.000 75.71221 109 TYR I C 1
ATOM 14811 O O . TYR G 2 112 ? -12.81174 -9.09305 -24.79732 1.000 73.83878 109 TYR I O 1
ATOM 14820 N N . TRP G 2 113 ? -13.52433 -8.38993 -26.81021 1.000 77.08033 110 TRP I N 1
ATOM 14821 C CA . TRP G 2 113 ? -12.28454 -7.70049 -27.12788 1.000 76.25101 110 TRP I CA 1
ATOM 14822 C C . TRP G 2 113 ? -12.57653 -6.26465 -27.52402 1.000 77.75744 110 TRP I C 1
ATOM 14823 O O . TRP G 2 113 ? -13.65532 -5.95397 -28.03597 1.000 79.93107 110 TRP I O 1
ATOM 14834 N N . GLY G 2 114 ? -11.63022 -5.37838 -27.21541 1.000 79.44902 111 GLY I N 1
ATOM 14835 C CA . GLY G 2 114 ? -11.66671 -4.04788 -27.77192 1.000 80.90000 111 GLY I CA 1
ATOM 14836 C C . GLY G 2 114 ? -11.21790 -4.04565 -29.21735 1.000 82.12263 111 GLY I C 1
ATOM 14837 O O . GLY G 2 114 ? -10.59729 -4.99353 -29.70286 1.000 81.48400 111 GLY I O 1
ATOM 14838 N N . GLN G 2 115 ? -11.50849 -2.92982 -29.89453 1.000 84.05766 112 GLN I N 1
ATOM 14839 C CA . GLN G 2 115 ? -11.21517 -2.79304 -31.31321 1.000 85.76628 112 GLN I CA 1
ATOM 14840 C C . GLN G 2 115 ? -9.71858 -2.66281 -31.56365 1.000 84.37671 112 GLN I C 1
ATOM 14841 O O . GLN G 2 115 ? -9.26283 -2.92093 -32.68108 1.000 85.37593 112 GLN I O 1
ATOM 14847 N N . GLY G 2 116 ? -8.94254 -2.34156 -30.54016 1.000 82.25372 113 GLY I N 1
ATOM 14848 C CA . GLY G 2 116 ? -7.49510 -2.23923 -30.62384 1.000 80.91656 113 GLY I CA 1
ATOM 14849 C C . GLY G 2 116 ? -7.02177 -0.79518 -30.60914 1.000 81.31665 113 GLY I C 1
ATOM 14850 O O . GLY G 2 116 ? -7.67221 0.10875 -31.15811 1.000 83.34255 113 GLY I O 1
ATOM 14851 N N . THR G 2 117 ? -5.88652 -0.56939 -29.95411 1.000 79.84230 114 THR I N 1
ATOM 14852 C CA . THR G 2 117 ? -5.22819 0.73015 -29.96291 1.000 79.42054 114 THR I CA 1
ATOM 14853 C C . THR G 2 117 ? -3.87196 0.54621 -30.63196 1.000 80.71739 114 THR I C 1
ATOM 14854 O O . THR G 2 117 ? -3.08098 -0.30363 -30.21008 1.000 79.92562 114 THR I O 1
ATOM 14858 N N . THR G 2 118 ? -3.62986 1.30041 -31.70515 1.000 75.11259 115 THR I N 1
ATOM 14859 C CA . THR G 2 118 ? -2.40454 1.17827 -32.48378 1.000 76.80850 115 THR I CA 1
ATOM 14860 C C . THR G 2 118 ? -1.41367 2.19864 -31.95446 1.000 75.38655 115 THR I C 1
ATOM 14861 O O . THR G 2 118 ? -1.65788 3.40738 -32.05363 1.000 75.37272 115 THR I O 1
ATOM 14865 N N . LEU G 2 119 ? -0.30900 1.72153 -31.39409 1.000 75.00674 116 LEU I N 1
ATOM 14866 C CA . LEU G 2 119 ? 0.75160 2.59320 -30.91577 1.000 73.90082 116 LEU I CA 1
ATOM 14867 C C . LEU G 2 119 ? 1.88717 2.51139 -31.91793 1.000 76.30093 116 LEU I C 1
ATOM 14868 O O . LEU G 2 119 ? 2.42772 1.42669 -32.15730 1.000 77.14684 116 LEU I O 1
ATOM 14873 N N . THR G 2 120 ? 2.24090 3.65571 -32.49803 1.000 72.91297 117 THR I N 1
ATOM 14874 C CA . THR G 2 120 ? 3.34735 3.77199 -33.43581 1.000 75.28390 117 THR I CA 1
ATOM 14875 C C . THR G 2 120 ? 4.38378 4.67987 -32.81144 1.000 74.02103 117 THR I C 1
ATOM 14876 O O . THR G 2 120 ? 4.08653 5.83800 -32.51023 1.000 73.08364 117 THR I O 1
ATOM 14880 N N . VAL G 2 121 ? 5.59351 4.16541 -32.64363 1.000 76.09969 118 VAL I N 1
ATOM 14881 C CA . VAL G 2 121 ? 6.71167 4.92553 -32.09636 1.000 75.23689 118 VAL I CA 1
ATOM 14882 C C . VAL G 2 121 ? 7.56105 5.38877 -33.27442 1.000 78.20220 118 VAL I C 1
ATOM 14883 O O . VAL G 2 121 ? 8.20623 4.57633 -33.94882 1.000 80.17060 118 VAL I O 1
ATOM 14887 N N . SER G 2 122 ? 7.56973 6.70404 -33.50104 1.000 77.41576 119 SER I N 1
ATOM 14888 C CA . SER G 2 122 ? 8.21096 7.33734 -34.64647 1.000 80.30926 119 SER I CA 1
ATOM 14889 C C . SER G 2 122 ? 8.65345 8.73461 -34.24425 1.000 79.47719 119 SER I C 1
ATOM 14890 O O . SER G 2 122 ? 8.27358 9.24744 -33.18979 1.000 76.82182 119 SER I O 1
ATOM 14893 N N . SER G 2 123 ? 9.43027 9.36724 -35.11390 1.000 81.40835 120 SER I N 1
ATOM 14894 C CA . SER G 2 123 ? 9.85246 10.74537 -34.90754 1.000 81.08369 120 SER I CA 1
ATOM 14895 C C . SER G 2 123 ? 9.02274 11.60840 -35.87327 1.000 82.82706 120 SER I C 1
ATOM 14896 O O . SER G 2 123 ? 9.47711 12.05619 -36.93638 1.000 85.64313 120 SER I O 1
ATOM 14899 N N . GLY G 2 124 ? 7.75797 11.80999 -35.48867 1.000 88.30506 121 GLY I N 1
ATOM 14900 C CA . GLY G 2 124 ? 6.79493 12.65205 -36.18137 1.000 89.45887 121 GLY I CA 1
ATOM 14901 C C . GLY G 2 124 ? 5.67331 13.00277 -35.20660 1.000 86.61864 121 GLY I C 1
ATOM 14902 O O . GLY G 2 124 ? 5.72332 12.59989 -34.00490 1.000 83.84493 121 GLY I O 1
ATOM 14903 N N . ASN G 2 141 ? 7.78765 -21.04177 -18.37122 1.000 82.24712 138 ASN I N 1
ATOM 14904 C CA . ASN G 2 141 ? 6.53974 -20.78181 -19.07978 1.000 81.32211 138 ASN I CA 1
ATOM 14905 C C . ASN G 2 141 ? 6.02023 -21.97999 -19.85064 1.000 81.80087 138 ASN I C 1
ATOM 14906 O O . ASN G 2 141 ? 6.79808 -22.79216 -20.35147 1.000 83.02544 138 ASN I O 1
ATOM 14911 N N . ILE G 2 142 ? 4.70111 -22.05378 -19.99973 1.000 77.22369 139 ILE I N 1
ATOM 14912 C CA . ILE G 2 142 ? 4.08828 -23.03762 -20.88847 1.000 78.91747 139 ILE I CA 1
ATOM 14913 C C . ILE G 2 142 ? 4.19372 -22.52075 -22.32106 1.000 81.08331 139 ILE I C 1
ATOM 14914 O O . ILE G 2 142 ? 3.63998 -21.46752 -22.65359 1.000 81.03238 139 ILE I O 1
ATOM 14919 N N . VAL G 2 143 ? 4.88331 -23.26727 -23.17986 1.000 79.51963 140 VAL I N 1
ATOM 14920 C CA . VAL G 2 143 ? 5.08905 -22.86827 -24.56711 1.000 81.86273 140 VAL I CA 1
ATOM 14921 C C . VAL G 2 143 ? 4.07843 -23.59982 -25.43846 1.000 83.54009 140 VAL I C 1
ATOM 14922 O O . VAL G 2 143 ? 3.92127 -24.82271 -25.32648 1.000 83.88424 140 VAL I O 1
ATOM 14926 N N . LEU G 2 144 ? 3.33965 -22.84302 -26.25108 1.000 82.23151 141 LEU I N 1
ATOM 14927 C CA . LEU G 2 144 ? 2.40226 -23.40626 -27.21290 1.000 84.21109 141 LEU I CA 1
ATOM 14928 C C . LEU G 2 144 ? 2.98613 -23.32144 -28.61615 1.000 87.08326 141 LEU I C 1
ATOM 14929 O O . LEU G 2 144 ? 3.34807 -22.23298 -29.07107 1.000 87.57168 141 LEU I O 1
ATOM 14934 N N . THR G 2 145 ? 3.08198 -24.46640 -29.29508 1.000 86.40674 142 THR I N 1
ATOM 14935 C CA . THR G 2 145 ? 3.59494 -24.54812 -30.65872 1.000 89.42764 142 THR I CA 1
ATOM 14936 C C . THR G 2 145 ? 2.50616 -25.03462 -31.60666 1.000 91.57821 142 THR I C 1
ATOM 14937 O O . THR G 2 145 ? 1.98346 -26.13881 -31.42948 1.000 91.69340 142 THR I O 1
ATOM 14941 N N . GLN G 2 146 ? 2.18223 -24.22868 -32.62045 1.000 90.52686 143 GLN I N 1
ATOM 14942 C CA . GLN G 2 146 ? 1.14797 -24.57114 -33.59165 1.000 92.86119 143 GLN I CA 1
ATOM 14943 C C . GLN G 2 146 ? 1.74179 -25.11081 -34.89702 1.000 96.24868 143 GLN I C 1
ATOM 14944 O O . GLN G 2 146 ? 2.73779 -24.58404 -35.40979 1.000 97.30549 143 GLN I O 1
ATOM 14950 N N . SER G 2 147 ? 1.07868 -26.11375 -35.48433 1.000 97.45043 144 SER I N 1
ATOM 14951 C CA . SER G 2 147 ? 1.56902 -26.63603 -36.76633 1.000 100.90129 144 SER I CA 1
ATOM 14952 C C . SER G 2 147 ? 0.39277 -27.03252 -37.65252 1.000 103.35154 144 SER I C 1
ATOM 14953 O O . SER G 2 147 ? -0.51292 -27.73954 -37.17689 1.000 102.57265 144 SER I O 1
ATOM 14956 N N . PRO G 2 148 ? 0.39806 -26.64998 -38.94441 1.000 101.63072 145 PRO I N 1
ATOM 14957 C CA . PRO G 2 148 ? 1.50526 -25.92466 -39.58918 1.000 102.94351 145 PRO I CA 1
ATOM 14958 C C . PRO G 2 148 ? 1.47048 -24.40370 -39.40491 1.000 101.67901 145 PRO I C 1
ATOM 14959 O O . PRO G 2 148 ? 0.45059 -23.86843 -38.95209 1.000 100.21809 145 PRO I O 1
ATOM 14963 N N . ALA G 2 149 ? 2.54720 -23.72143 -39.82292 1.000 99.62776 146 ALA I N 1
ATOM 14964 C CA . ALA G 2 149 ? 2.64612 -22.27772 -39.61643 1.000 98.39403 146 ALA I CA 1
ATOM 14965 C C . ALA G 2 149 ? 1.67316 -21.52946 -40.50801 1.000 100.36500 146 ALA I C 1
ATOM 14966 O O . ALA G 2 149 ? 1.08290 -20.52474 -40.08979 1.000 98.75777 146 ALA I O 1
ATOM 14968 N N . SER G 2 150 ? 1.52873 -21.99692 -41.75144 1.000 103.42441 147 SER I N 1
ATOM 14969 C CA . SER G 2 150 ? 0.52619 -21.55375 -42.71159 1.000 105.90819 147 SER I CA 1
ATOM 14970 C C . SER G 2 150 ? -0.01637 -22.78428 -43.43014 1.000 108.57667 147 SER I C 1
ATOM 14971 O O . SER G 2 150 ? 0.66560 -23.80865 -43.55308 1.000 109.40016 147 SER I O 1
ATOM 14974 N N . LEU G 2 151 ? -1.24468 -22.66709 -43.92524 1.000 113.66868 148 LEU I N 1
ATOM 14975 C CA . LEU G 2 151 ? -1.97761 -23.81779 -44.43544 1.000 115.85199 148 LEU I CA 1
ATOM 14976 C C . LEU G 2 151 ? -2.95683 -23.37081 -45.50883 1.000 119.01577 148 LEU I C 1
ATOM 14977 O O . LEU G 2 151 ? -3.72910 -22.43024 -45.30483 1.000 118.12456 148 LEU I O 1
ATOM 14982 N N . ALA G 2 152 ? -2.91628 -24.05425 -46.64609 1.000 121.99357 149 ALA I N 1
ATOM 14983 C CA . ALA G 2 152 ? -3.82195 -23.80997 -47.75297 1.000 125.53729 149 ALA I CA 1
ATOM 14984 C C . ALA G 2 152 ? -4.76966 -24.99300 -47.86443 1.000 126.81391 149 ALA I C 1
ATOM 14985 O O . ALA G 2 152 ? -4.35779 -26.14989 -47.72316 1.000 126.85746 149 ALA I O 1
ATOM 14987 N N . VAL G 2 153 ? -6.03992 -24.69797 -48.11898 1.000 128.09026 150 VAL I N 1
ATOM 14988 C CA . VAL G 2 153 ? -7.08048 -25.71406 -48.12400 1.000 129.12066 150 VAL I CA 1
ATOM 14989 C C . VAL G 2 153 ? -8.14391 -25.27555 -49.12129 1.000 132.60121 150 VAL I C 1
ATOM 14990 O O . VAL G 2 153 ? -8.26838 -24.08722 -49.43737 1.000 133.04242 150 VAL I O 1
ATOM 14994 N N . SER G 2 154 ? -8.88517 -26.24775 -49.65332 1.000 129.60838 151 SER I N 1
ATOM 14995 C CA . SER G 2 154 ? -9.89711 -25.97458 -50.66340 1.000 133.02138 151 SER I CA 1
ATOM 14996 C C . SER G 2 154 ? -11.27224 -25.84684 -50.01641 1.000 132.49530 151 SER I C 1
ATOM 14997 O O . SER G 2 154 ? -11.52396 -26.36687 -48.92874 1.000 130.51500 151 SER I O 1
ATOM 15000 N N . LEU G 2 155 ? -12.17501 -25.17034 -50.72404 1.000 132.45967 152 LEU I N 1
ATOM 15001 C CA . LEU G 2 155 ? -13.54527 -25.02403 -50.25085 1.000 132.48513 152 LEU I CA 1
ATOM 15002 C C . LEU G 2 155 ? -14.15615 -26.40535 -50.02357 1.000 134.39326 152 LEU I C 1
ATOM 15003 O O . LEU G 2 155 ? -13.94800 -27.32779 -50.81521 1.000 137.71191 152 LEU I O 1
ATOM 15008 N N . GLY G 2 156 ? -14.91737 -26.55324 -48.93983 1.000 131.83817 153 GLY I N 1
ATOM 15009 C CA . GLY G 2 156 ? -15.61678 -27.79777 -48.65845 1.000 133.61227 153 GLY I CA 1
ATOM 15010 C C . GLY G 2 156 ? -14.80158 -28.92183 -48.03783 1.000 132.69041 153 GLY I C 1
ATOM 15011 O O . GLY G 2 156 ? -15.39794 -29.90814 -47.58065 1.000 133.64125 153 GLY I O 1
ATOM 15012 N N . GLN G 2 157 ? -13.47073 -28.80788 -47.99129 1.000 133.42923 154 GLN I N 1
ATOM 15013 C CA . GLN G 2 157 ? -12.58049 -29.83897 -47.45769 1.000 132.74880 154 GLN I CA 1
ATOM 15014 C C . GLN G 2 157 ? -12.48340 -29.73058 -45.92760 1.000 128.53133 154 GLN I C 1
ATOM 15015 O O . GLN G 2 157 ? -13.24686 -29.01635 -45.27163 1.000 126.48578 154 GLN I O 1
ATOM 15021 N N . ARG G 2 158 ? -11.55620 -30.48582 -45.33810 1.000 129.42892 155 ARG I N 1
ATOM 15022 C CA . ARG G 2 158 ? -11.32456 -30.50780 -43.89634 1.000 125.76028 155 ARG I CA 1
ATOM 15023 C C . ARG G 2 158 ? -9.94134 -29.94744 -43.57853 1.000 122.85868 155 ARG I C 1
ATOM 15024 O O . ARG G 2 158 ? -8.93634 -30.41202 -44.13270 1.000 124.10962 155 ARG I O 1
ATOM 15032 N N . ALA G 2 159 ? -9.90197 -28.93399 -42.70675 1.000 120.16543 156 ALA I N 1
ATOM 15033 C CA . ALA G 2 159 ? -8.67116 -28.34454 -42.18398 1.000 117.00542 156 ALA I CA 1
ATOM 15034 C C . ALA G 2 159 ? -8.47982 -28.77007 -40.73200 1.000 114.38704 156 ALA I C 1
ATOM 15035 O O . ALA G 2 159 ? -9.43128 -28.72479 -39.94731 1.000 113.41257 156 ALA I O 1
ATOM 15037 N N . THR G 2 160 ? -7.27285 -29.23023 -40.38677 1.000 112.49798 157 THR I N 1
ATOM 15038 C CA . THR G 2 160 ? -6.95610 -29.65635 -39.02206 1.000 110.22186 157 THR I CA 1
ATOM 15039 C C . THR G 2 160 ? -5.66841 -28.98371 -38.54346 1.000 107.25148 157 THR I C 1
ATOM 15040 O O . THR G 2 160 ? -4.59970 -29.20021 -39.12558 1.000 108.05620 157 THR I O 1
ATOM 15044 N N . ILE G 2 161 ? -5.76262 -28.21268 -37.45482 1.000 106.44885 158 ILE I N 1
ATOM 15045 C CA . ILE G 2 161 ? -4.62940 -27.51901 -36.84137 1.000 103.44945 158 ILE I CA 1
ATOM 15046 C C . ILE G 2 161 ? -4.38118 -28.09558 -35.45619 1.000 101.80752 158 ILE I C 1
ATOM 15047 O O . ILE G 2 161 ? -5.33084 -28.33113 -34.70171 1.000 101.48789 158 ILE I O 1
ATOM 15052 N N . SER G 2 162 ? -3.10943 -28.31801 -35.11258 1.000 101.69246 159 SER I N 1
ATOM 15053 C CA . SER G 2 162 ? -2.77817 -28.87969 -33.81126 1.000 100.37311 159 SER I CA 1
ATOM 15054 C C . SER G 2 162 ? -1.93794 -27.88623 -33.02776 1.000 97.02875 159 SER I C 1
ATOM 15055 O O . SER G 2 162 ? -1.26865 -27.01833 -33.60333 1.000 96.12431 159 SER I O 1
ATOM 15058 N N . CYS G 2 163 ? -2.02440 -28.02181 -31.70196 1.000 98.16576 160 CYS I N 1
ATOM 15059 C CA . CYS G 2 163 ? -1.37529 -27.14697 -30.73423 1.000 95.04676 160 CYS I CA 1
ATOM 15060 C C . CYS G 2 163 ? -0.76075 -28.04678 -29.66696 1.000 94.90667 160 CYS I C 1
ATOM 15061 O O . CYS G 2 163 ? -1.48493 -28.72356 -28.93017 1.000 95.44599 160 CYS I O 1
ATOM 15064 N N . ARG G 2 164 ? 0.56972 -28.04210 -29.57764 1.000 94.36020 161 ARG I N 1
ATOM 15065 C CA . ARG G 2 164 ? 1.31722 -28.87393 -28.64532 1.000 94.46830 161 ARG I CA 1
ATOM 15066 C C . ARG G 2 164 ? 1.74724 -27.95533 -27.51387 1.000 91.40323 161 ARG I C 1
ATOM 15067 O O . ARG G 2 164 ? 2.30704 -26.88448 -27.76432 1.000 89.64974 161 ARG I O 1
ATOM 15075 N N . ALA G 2 165 ? 1.45298 -28.34734 -26.28133 1.000 89.63908 162 ALA I N 1
ATOM 15076 C CA . ALA G 2 165 ? 1.85899 -27.59213 -25.10992 1.000 87.04679 162 ALA I CA 1
ATOM 15077 C C . ALA G 2 165 ? 3.08024 -28.22575 -24.45756 1.000 87.30597 162 ALA I C 1
ATOM 15078 O O . ALA G 2 165 ? 3.16502 -29.44920 -24.33237 1.000 89.44931 162 ALA I O 1
ATOM 15080 N N . SER G 2 166 ? 4.01849 -27.38765 -24.02298 1.000 87.26524 163 SER I N 1
ATOM 15081 C CA . SER G 2 166 ? 5.22008 -27.90309 -23.38093 1.000 87.49442 163 SER I CA 1
ATOM 15082 C C . SER G 2 166 ? 4.94731 -28.45750 -21.98560 1.000 87.53427 163 SER I C 1
ATOM 15083 O O . SER G 2 166 ? 5.82748 -29.10784 -21.41084 1.000 88.31665 163 SER I O 1
ATOM 15086 N N . GLU G 2 167 ? 3.79306 -28.15739 -21.39027 1.000 86.09959 164 GLU I N 1
ATOM 15087 C CA . GLU G 2 167 ? 3.41068 -28.75253 -20.11320 1.000 86.43680 164 GLU I CA 1
ATOM 15088 C C . GLU G 2 167 ? 1.88798 -28.82624 -20.07964 1.000 86.74463 164 GLU I C 1
ATOM 15089 O O . GLU G 2 167 ? 1.20552 -28.00860 -20.70581 1.000 85.78854 164 GLU I O 1
ATOM 15095 N N . SER G 2 168 ? 1.35651 -29.81417 -19.36089 1.000 82.73006 165 SER I N 1
ATOM 15096 C CA . SER G 2 168 ? -0.08878 -30.01395 -19.32885 1.000 83.30225 165 SER I CA 1
ATOM 15097 C C . SER G 2 168 ? -0.78726 -28.73626 -18.88027 1.000 80.82984 165 SER I C 1
ATOM 15098 O O . SER G 2 168 ? -0.38311 -28.09901 -17.90266 1.000 79.09439 165 SER I O 1
ATOM 15101 N N . VAL G 2 169 ? -1.85697 -28.38706 -19.59224 1.000 79.23069 166 VAL I N 1
ATOM 15102 C CA . VAL G 2 169 ? -2.66184 -27.19560 -19.33682 1.000 77.26650 166 VAL I CA 1
ATOM 15103 C C . VAL G 2 169 ? -3.98385 -27.60352 -18.70359 1.000 77.92753 166 VAL I C 1
ATOM 15104 O O . VAL G 2 169 ? -4.99321 -26.89093 -18.80105 1.000 77.16739 166 VAL I O 1
ATOM 15108 N N . ASP G 2 170 ? -3.95996 -28.74891 -18.03303 1.000 76.21245 167 ASP I N 1
ATOM 15109 C CA . ASP G 2 170 ? -5.12391 -29.34818 -17.40374 1.000 77.21611 167 ASP I CA 1
ATOM 15110 C C . ASP G 2 170 ? -5.14141 -29.07441 -15.89702 1.000 75.97437 167 ASP I C 1
ATOM 15111 O O . ASP G 2 170 ? -4.12184 -29.20660 -15.21092 1.000 75.66095 167 ASP I O 1
ATOM 15116 N N . SER G 2 171 ? -6.32159 -28.72804 -15.38776 1.000 73.69600 168 SER I N 1
ATOM 15117 C CA . SER G 2 171 ? -6.54769 -28.54715 -13.96704 1.000 72.87917 168 SER I CA 1
ATOM 15118 C C . SER G 2 171 ? -8.01810 -28.79097 -13.67609 1.000 73.60888 168 SER I C 1
ATOM 15119 O O . SER G 2 171 ? -8.88384 -28.39968 -14.46481 1.000 73.57226 168 SER I O 1
ATOM 15122 N N . TYR G 2 172 ? -8.28385 -29.46405 -12.55449 1.000 70.93306 169 TYR I N 1
ATOM 15123 C CA . TYR G 2 172 ? -9.63246 -29.77528 -12.09313 1.000 71.72339 169 TYR I CA 1
ATOM 15124 C C . TYR G 2 172 ? -10.39978 -30.64728 -13.07806 1.000 73.79296 169 TYR I C 1
ATOM 15125 O O . TYR G 2 172 ? -11.63050 -30.72535 -13.01118 1.000 74.32904 169 TYR I O 1
ATOM 15134 N N . GLY G 2 173 ? -9.69653 -31.33470 -13.97594 1.000 74.63350 170 GLY I N 1
ATOM 15135 C CA . GLY G 2 173 ? -10.35878 -32.15807 -14.96454 1.000 76.79390 170 GLY I CA 1
ATOM 15136 C C . GLY G 2 173 ? -10.81909 -31.43516 -16.20677 1.000 76.31610 170 GLY I C 1
ATOM 15137 O O . GLY G 2 173 ? -11.53701 -32.02867 -17.02142 1.000 78.16285 170 GLY I O 1
ATOM 15138 N N . TYR G 2 174 ? -10.44503 -30.17417 -16.36838 1.000 74.58974 171 TYR I N 1
ATOM 15139 C CA . TYR G 2 174 ? -10.70621 -29.40138 -17.56872 1.000 74.15373 171 TYR I CA 1
ATOM 15140 C C . TYR G 2 174 ? -9.38741 -29.13594 -18.28460 1.000 73.63593 171 TYR I C 1
ATOM 15141 O O . TYR G 2 174 ? -8.31105 -29.22133 -17.69877 1.000 72.96145 171 TYR I O 1
ATOM 15150 N N . SER G 2 175 ? -9.46569 -28.81696 -19.56191 1.000 79.18092 172 SER I N 1
ATOM 15151 C CA . SER G 2 175 ? -8.29416 -28.37588 -20.30083 1.000 78.52699 172 SER I CA 1
ATOM 15152 C C . SER G 2 175 ? -8.41421 -26.87106 -20.48068 1.000 76.36163 172 SER I C 1
ATOM 15153 O O . SER G 2 175 ? -9.34252 -26.40037 -21.14526 1.000 76.67621 172 SER I O 1
ATOM 15156 N N . PHE G 2 176 ? -7.50114 -26.10768 -19.87612 1.000 76.11368 173 PHE I N 1
ATOM 15157 C CA . PHE G 2 176 ? -7.59476 -24.64940 -19.95522 1.000 74.12111 173 PHE I CA 1
ATOM 15158 C C . PHE G 2 176 ? -6.82181 -24.18997 -21.19119 1.000 74.10645 173 PHE I C 1
ATOM 15159 O O . PHE G 2 176 ? -5.71019 -23.65227 -21.12994 1.000 72.79505 173 PHE I O 1
ATOM 15167 N N . MET G 2 177 ? -7.47972 -24.41254 -22.34185 1.000 79.44227 174 MET I N 1
ATOM 15168 C CA . MET G 2 177 ? -6.98423 -24.30417 -23.71110 1.000 80.34908 174 MET I CA 1
ATOM 15169 C C . MET G 2 177 ? -8.10193 -23.72690 -24.56908 1.000 81.08798 174 MET I C 1
ATOM 15170 O O . MET G 2 177 ? -9.24293 -24.18741 -24.46752 1.000 82.26878 174 MET I O 1
ATOM 15175 N N . HIS G 2 178 ? -7.79984 -22.73963 -25.41510 1.000 80.44533 175 HIS I N 1
ATOM 15176 C CA . HIS G 2 178 ? -8.84476 -22.08510 -26.20240 1.000 81.22244 175 HIS I CA 1
ATOM 15177 C C . HIS G 2 178 ? -8.32967 -21.74653 -27.59356 1.000 82.19244 175 HIS I C 1
ATOM 15178 O O . HIS G 2 178 ? -7.12345 -21.58926 -27.80009 1.000 81.46462 175 HIS I O 1
ATOM 15185 N N . TRP G 2 179 ? -9.27021 -21.59950 -28.54374 1.000 84.02716 176 TRP I N 1
ATOM 15186 C CA . TRP G 2 179 ? -8.97572 -21.35551 -29.96064 1.000 85.50923 176 TRP I CA 1
ATOM 15187 C C . TRP G 2 179 ? -9.66066 -20.08020 -30.43603 1.000 85.33517 176 TRP I C 1
ATOM 15188 O O . TRP G 2 179 ? -10.86051 -19.89503 -30.21103 1.000 85.78289 176 TRP I O 1
ATOM 15199 N N . TYR G 2 180 ? -8.90675 -19.22637 -31.12628 1.000 86.29184 177 TYR I N 1
ATOM 15200 C CA . TYR G 2 180 ? -9.39266 -17.93582 -31.59277 1.000 86.17379 177 TYR I CA 1
ATOM 15201 C C . TYR G 2 180 ? -9.14373 -17.75660 -33.09033 1.000 88.19415 177 TYR I C 1
ATOM 15202 O O . TYR G 2 180 ? -8.17394 -18.27933 -33.65253 1.000 88.78136 177 TYR I O 1
ATOM 15211 N N . GLN G 2 181 ? -10.04206 -17.00715 -33.72653 1.000 90.38459 178 GLN I N 1
ATOM 15212 C CA . GLN G 2 181 ? -9.91231 -16.55437 -35.10509 1.000 92.29927 178 GLN I CA 1
ATOM 15213 C C . GLN G 2 181 ? -9.74328 -15.04008 -35.10473 1.000 90.98897 178 GLN I C 1
ATOM 15214 O O . GLN G 2 181 ? -10.35009 -14.34308 -34.28522 1.000 89.65745 178 GLN I O 1
ATOM 15220 N N . GLN G 2 182 ? -8.83843 -14.54328 -35.94532 1.000 91.89396 179 GLN I N 1
ATOM 15221 C CA . GLN G 2 182 ? -8.57749 -13.11284 -36.05562 1.000 90.91521 179 GLN I CA 1
ATOM 15222 C C . GLN G 2 182 ? -8.51621 -12.78365 -37.53625 1.000 93.43753 179 GLN I C 1
ATOM 15223 O O . GLN G 2 182 ? -7.54357 -13.14101 -38.21005 1.000 93.98232 179 GLN I O 1
ATOM 15229 N N . LYS G 2 183 ? -9.55025 -12.14146 -38.07041 1.000 94.89594 180 LYS I N 1
ATOM 15230 C CA . LYS G 2 183 ? -9.37090 -11.62002 -39.41915 1.000 97.16205 180 LYS I CA 1
ATOM 15231 C C . LYS G 2 183 ? -8.39177 -10.44825 -39.34042 1.000 95.40012 180 LYS I C 1
ATOM 15232 O O . LYS G 2 183 ? -8.35612 -9.73090 -38.33679 1.000 93.05754 180 LYS I O 1
ATOM 15238 N N . PRO G 2 184 ? -7.61710 -10.20146 -40.39364 1.000 96.40264 181 PRO I N 1
ATOM 15239 C CA . PRO G 2 184 ? -6.63164 -9.11287 -40.32347 1.000 94.75986 181 PRO I CA 1
ATOM 15240 C C . PRO G 2 184 ? -7.31299 -7.76753 -40.09218 1.000 94.59535 181 PRO I C 1
ATOM 15241 O O . PRO G 2 184 ? -8.31912 -7.43878 -40.72727 1.000 96.98844 181 PRO I O 1
ATOM 15245 N N . GLY G 2 185 ? -6.73590 -6.98033 -39.18940 1.000 92.49213 182 GLY I N 1
ATOM 15246 C CA . GLY G 2 185 ? -7.29002 -5.68327 -38.83992 1.000 92.17702 182 GLY I CA 1
ATOM 15247 C C . GLY G 2 185 ? -8.52436 -5.70996 -37.96541 1.000 91.85970 182 GLY I C 1
ATOM 15248 O O . GLY G 2 185 ? -9.42624 -4.88425 -38.14304 1.000 93.19820 182 GLY I O 1
ATOM 15249 N N . GLN G 2 186 ? -8.58656 -6.63440 -37.01296 1.000 90.60640 183 GLN I N 1
ATOM 15250 C CA . GLN G 2 186 ? -9.75997 -6.81706 -36.17088 1.000 90.37479 183 GLN I CA 1
ATOM 15251 C C . GLN G 2 186 ? -9.30443 -7.53532 -34.92136 1.000 87.74196 183 GLN I C 1
ATOM 15252 O O . GLN G 2 186 ? -8.29414 -8.25042 -34.96596 1.000 86.92725 183 GLN I O 1
ATOM 15258 N N . PRO G 2 187 ? -10.02618 -7.39075 -33.80257 1.000 85.79643 184 PRO I N 1
ATOM 15259 C CA . PRO G 2 187 ? -9.67797 -8.15416 -32.61162 1.000 83.61185 184 PRO I CA 1
ATOM 15260 C C . PRO G 2 187 ? -9.98804 -9.62774 -32.82384 1.000 84.72505 184 PRO I C 1
ATOM 15261 O O . PRO G 2 187 ? -10.86423 -9.97832 -33.62902 1.000 87.11578 184 PRO I O 1
ATOM 15265 N N . PRO G 2 188 ? -9.28344 -10.51411 -32.13499 1.000 81.60023 185 PRO I N 1
ATOM 15266 C CA . PRO G 2 188 ? -9.64630 -11.93183 -32.19084 1.000 82.69925 185 PRO I CA 1
ATOM 15267 C C . PRO G 2 188 ? -11.06607 -12.17278 -31.70204 1.000 83.43407 185 PRO I C 1
ATOM 15268 O O . PRO G 2 188 ? -11.68422 -11.33618 -31.03901 1.000 82.62234 185 PRO I O 1
ATOM 15272 N N . LYS G 2 189 ? -11.58595 -13.33807 -32.06592 1.000 83.14581 186 LYS I N 1
ATOM 15273 C CA . LYS G 2 189 ? -12.90650 -13.78785 -31.66624 1.000 84.08081 186 LYS I CA 1
ATOM 15274 C C . LYS G 2 189 ? -12.75202 -15.22357 -31.18257 1.000 84.04319 186 LYS I C 1
ATOM 15275 O O . LYS G 2 189 ? -11.87075 -15.95045 -31.64646 1.000 84.44300 186 LYS I O 1
ATOM 15281 N N . VAL G 2 190 ? -13.55364 -15.60965 -30.19040 1.000 84.84751 187 VAL I N 1
ATOM 15282 C CA . VAL G 2 190 ? -13.44446 -16.94258 -29.60427 1.000 84.82380 187 VAL I CA 1
ATOM 15283 C C . VAL G 2 190 ? -14.21969 -17.94999 -30.42810 1.000 87.62157 187 VAL I C 1
ATOM 15284 O O . VAL G 2 190 ? -15.32657 -17.66728 -30.90649 1.000 89.23576 187 VAL I O 1
ATOM 15288 N N . LEU G 2 191 ? -13.63556 -19.13467 -30.59648 1.000 86.50230 188 LEU I N 1
ATOM 15289 C CA . LEU G 2 191 ? -14.31292 -20.24165 -31.25371 1.000 89.21947 188 LEU I CA 1
ATOM 15290 C C . LEU G 2 191 ? -14.58734 -21.38970 -30.29523 1.000 89.11089 188 LEU I C 1
ATOM 15291 O O . LEU G 2 191 ? -15.74157 -21.76382 -30.06986 1.000 90.20699 188 LEU I O 1
ATOM 15296 N N . ILE G 2 192 ? -13.53431 -21.94764 -29.71340 1.000 86.17188 189 ILE I N 1
ATOM 15297 C CA . ILE G 2 192 ? -13.62382 -23.09833 -28.83142 1.000 86.25783 189 ILE I CA 1
ATOM 15298 C C . ILE G 2 192 ? -13.03634 -22.68915 -27.49666 1.000 83.44031 189 ILE I C 1
ATOM 15299 O O . ILE G 2 192 ? -11.93138 -22.14371 -27.45385 1.000 81.89298 189 ILE I O 1
ATOM 15304 N N . TYR G 2 193 ? -13.75822 -22.95960 -26.41306 1.000 83.92167 191 TYR I N 1
ATOM 15305 C CA . TYR G 2 193 ? -13.26329 -22.69065 -25.07042 1.000 81.55681 191 TYR I CA 1
ATOM 15306 C C . TYR G 2 193 ? -13.25503 -23.98621 -24.27102 1.000 82.16954 191 TYR I C 1
ATOM 15307 O O . TYR G 2 193 ? -14.19024 -24.79194 -24.34286 1.000 83.94677 191 TYR I O 1
ATOM 15316 N N . LEU G 2 194 ? -12.18449 -24.17644 -23.50908 1.000 80.29018 192 LEU I N 1
ATOM 15317 C CA . LEU G 2 194 ? -12.00885 -25.37724 -22.71174 1.000 80.91919 192 LEU I CA 1
ATOM 15318 C C . LEU G 2 194 ? -11.85934 -26.57825 -23.64161 1.000 83.48230 192 LEU I C 1
ATOM 15319 O O . LEU G 2 194 ? -12.45017 -27.63362 -23.40584 1.000 85.14570 192 LEU I O 1
ATOM 15324 N N . ALA G 2 195 ? -11.15305 -26.37187 -24.76184 1.000 81.92622 193 ALA I N 1
ATOM 15325 C CA . ALA G 2 195 ? -10.68659 -27.43146 -25.65349 1.000 84.24097 193 ALA I CA 1
ATOM 15326 C C . ALA G 2 195 ? -11.77451 -28.03599 -26.53815 1.000 86.93217 193 ALA I C 1
ATOM 15327 O O . ALA G 2 195 ? -11.48388 -28.44937 -27.67056 1.000 88.85656 193 ALA I O 1
ATOM 15329 N N . SER G 2 196 ? -13.02797 -28.10622 -26.04160 1.000 85.65050 194 SER I N 1
ATOM 15330 C CA . SER G 2 196 ? -14.06226 -28.86917 -26.73787 1.000 88.42319 194 SER I CA 1
ATOM 15331 C C . SER G 2 196 ? -15.45202 -28.24334 -26.68213 1.000 88.40032 194 SER I C 1
ATOM 15332 O O . SER G 2 196 ? -16.42677 -28.92857 -27.02161 1.000 90.62384 194 SER I O 1
ATOM 15335 N N . ASN G 2 197 ? -15.58637 -26.98998 -26.24832 1.000 88.33945 195 ASN I N 1
ATOM 15336 C CA . ASN G 2 197 ? -16.88418 -26.33451 -26.13635 1.000 88.31534 195 ASN I CA 1
ATOM 15337 C C . ASN G 2 197 ? -17.04542 -25.31804 -27.25229 1.000 88.65130 195 ASN I C 1
ATOM 15338 O O . ASN G 2 197 ? -16.16912 -24.47203 -27.45828 1.000 87.14600 195 ASN I O 1
ATOM 15343 N N . LEU G 2 198 ? -18.18747 -25.38324 -27.93626 1.000 93.02805 196 LEU I N 1
ATOM 15344 C CA . LEU G 2 198 ? -18.51016 -24.49041 -29.04673 1.000 93.90859 196 LEU I CA 1
ATOM 15345 C C . LEU G 2 198 ? -19.09868 -23.20384 -28.47958 1.000 92.14040 196 LEU I C 1
ATOM 15346 O O . LEU G 2 198 ? -20.20198 -23.22143 -27.92316 1.000 92.39542 196 LEU I O 1
ATOM 15351 N N . GLU G 2 199 ? -18.37547 -22.08986 -28.62389 1.000 93.71260 197 GLU I N 1
ATOM 15352 C CA . GLU G 2 199 ? -18.87331 -20.80729 -28.13948 1.000 92.21726 197 GLU I CA 1
ATOM 15353 C C . GLU G 2 199 ? -20.23516 -20.50270 -28.74828 1.000 94.25828 197 GLU I C 1
ATOM 15354 O O . GLU G 2 199 ? -20.55289 -20.91625 -29.87014 1.000 96.75351 197 GLU I O 1
ATOM 15360 N N . SER G 2 200 ? -21.07548 -19.84800 -27.95581 1.000 95.66429 198 SER I N 1
ATOM 15361 C CA . SER G 2 200 ? -22.42224 -19.53280 -28.39833 1.000 97.56627 198 SER I CA 1
ATOM 15362 C C . SER G 2 200 ? -22.36740 -18.65774 -29.64170 1.000 98.84316 198 SER I C 1
ATOM 15363 O O . SER G 2 200 ? -21.62837 -17.66906 -29.68619 1.000 97.37051 198 SER I O 1
ATOM 15366 N N . GLY G 2 201 ? -23.12705 -19.03720 -30.66613 1.000 98.58803 199 GLY I N 1
ATOM 15367 C CA . GLY G 2 201 ? -23.17940 -18.25435 -31.88318 1.000 100.24514 199 GLY I CA 1
ATOM 15368 C C . GLY G 2 201 ? -22.09770 -18.54579 -32.89968 1.000 100.99981 199 GLY I C 1
ATOM 15369 O O . GLY G 2 201 ? -22.06438 -17.88891 -33.94812 1.000 102.47796 199 GLY I O 1
ATOM 15370 N N . VAL G 2 202 ? -21.20500 -19.48390 -32.63073 1.000 100.07731 200 VAL I N 1
ATOM 15371 C CA . VAL G 2 202 ? -20.16659 -19.88203 -33.57881 1.000 100.95994 200 VAL I CA 1
ATOM 15372 C C . VAL G 2 202 ? -20.66971 -21.09514 -34.35542 1.000 104.07600 200 VAL I C 1
ATOM 15373 O O . VAL G 2 202 ? -21.17652 -22.04095 -33.73426 1.000 104.36123 200 VAL I O 1
ATOM 15377 N N . PRO G 2 203 ? -20.56004 -21.10868 -35.68949 1.000 104.72174 201 PRO I N 1
ATOM 15378 C CA . PRO G 2 203 ? -21.15796 -22.20334 -36.47844 1.000 108.07041 201 PRO I CA 1
ATOM 15379 C C . PRO G 2 203 ? -20.57429 -23.56367 -36.11825 1.000 108.06237 201 PRO I C 1
ATOM 15380 O O . PRO G 2 203 ? -19.41434 -23.68374 -35.71438 1.000 106.09522 201 PRO I O 1
ATOM 15384 N N . ALA G 2 204 ? -21.41566 -24.59558 -36.23442 1.000 105.55450 202 ALA I N 1
ATOM 15385 C CA . ALA G 2 204 ? -21.06915 -25.92164 -35.73039 1.000 105.70931 202 ALA I CA 1
ATOM 15386 C C . ALA G 2 204 ? -19.93739 -26.59424 -36.49140 1.000 106.88309 202 ALA I C 1
ATOM 15387 O O . ALA G 2 204 ? -19.47700 -27.65765 -36.05574 1.000 106.93561 202 ALA I O 1
ATOM 15389 N N . ARG G 2 205 ? -19.48568 -26.01128 -37.60873 1.000 113.73010 203 ARG I N 1
ATOM 15390 C CA . ARG G 2 205 ? -18.40713 -26.60941 -38.39659 1.000 115.02750 203 ARG I CA 1
ATOM 15391 C C . ARG G 2 205 ? -17.07949 -26.59745 -37.65109 1.000 112.07131 203 ARG I C 1
ATOM 15392 O O . ARG G 2 205 ? -16.18018 -27.37783 -37.99029 1.000 112.96099 203 ARG I O 1
ATOM 15400 N N . PHE G 2 206 ? -16.94296 -25.73301 -36.64951 1.000 109.22857 204 PHE I N 1
ATOM 15401 C CA . PHE G 2 206 ? -15.76653 -25.72346 -35.79890 1.000 106.39166 204 PHE I CA 1
ATOM 15402 C C . PHE G 2 206 ? -15.92292 -26.78491 -34.72542 1.000 105.92736 204 PHE I C 1
ATOM 15403 O O . PHE G 2 206 ? -17.02007 -27.00088 -34.21543 1.000 106.29712 204 PHE I O 1
ATOM 15411 N N . SER G 2 207 ? -14.83617 -27.48368 -34.41428 1.000 99.41669 205 SER I N 1
ATOM 15412 C CA . SER G 2 207 ? -14.87225 -28.44566 -33.32400 1.000 98.91440 205 SER I CA 1
ATOM 15413 C C . SER G 2 207 ? -13.47910 -28.54939 -32.73883 1.000 96.92933 205 SER I C 1
ATOM 15414 O O . SER G 2 207 ? -12.48029 -28.37279 -33.44277 1.000 97.07785 205 SER I O 1
ATOM 15417 N N . GLY G 2 208 ? -13.42779 -28.85091 -31.44823 1.000 94.13390 206 GLY I N 1
ATOM 15418 C CA . GLY G 2 208 ? -12.16910 -29.03868 -30.76505 1.000 92.42745 206 GLY I CA 1
ATOM 15419 C C . GLY G 2 208 ? -12.14999 -30.36587 -30.04183 1.000 93.49007 206 GLY I C 1
ATOM 15420 O O . GLY G 2 208 ? -13.18836 -30.93981 -29.71577 1.000 94.68097 206 GLY I O 1
ATOM 15421 N N . SER G 2 209 ? -10.94205 -30.87889 -29.85787 1.000 94.17260 207 SER I N 1
ATOM 15422 C CA . SER G 2 209 ? -10.72851 -32.11484 -29.12441 1.000 95.18974 207 SER I CA 1
ATOM 15423 C C . SER G 2 209 ? -9.30141 -32.09161 -28.59940 1.000 93.61503 207 SER I C 1
ATOM 15424 O O . SER G 2 209 ? -8.48018 -31.25976 -28.99567 1.000 92.18965 207 SER I O 1
ATOM 15427 N N . GLY G 2 210 ? -9.01518 -33.02611 -27.71184 1.000 95.39945 208 GLY I N 1
ATOM 15428 C CA . GLY G 2 210 ? -7.69827 -33.17713 -27.14834 1.000 94.35184 208 GLY I CA 1
ATOM 15429 C C . GLY G 2 210 ? -7.72737 -32.96214 -25.65172 1.000 92.17435 208 GLY I C 1
ATOM 15430 O O . GLY G 2 210 ? -8.75192 -32.62419 -25.05996 1.000 91.31553 208 GLY I O 1
ATOM 15431 N N . SER G 2 211 ? -6.56607 -33.17733 -25.04352 1.000 91.84901 209 SER I N 1
ATOM 15432 C CA . SER G 2 211 ? -6.38526 -32.93745 -23.62281 1.000 89.84723 209 SER I CA 1
ATOM 15433 C C . SER G 2 211 ? -4.89265 -32.84434 -23.34638 1.000 88.89274 209 SER I C 1
ATOM 15434 O O . SER G 2 211 ? -4.06068 -33.15084 -24.20442 1.000 90.06984 209 SER I O 1
ATOM 15437 N N . ARG G 2 212 ? -4.56858 -32.41306 -22.12623 1.000 91.02893 210 ARG I N 1
ATOM 15438 C CA . ARG G 2 212 ? -3.19952 -32.34971 -21.62010 1.000 90.11335 210 ARG I CA 1
ATOM 15439 C C . ARG G 2 212 ? -2.31411 -31.49899 -22.53654 1.000 88.97879 210 ARG I C 1
ATOM 15440 O O . ARG G 2 212 ? -2.36126 -30.26837 -22.45851 1.000 86.59567 210 ARG I O 1
ATOM 15448 N N . THR G 2 213 ? -1.52683 -32.10826 -23.42818 1.000 90.29393 211 THR I N 1
ATOM 15449 C CA . THR G 2 213 ? -0.57168 -31.32972 -24.21183 1.000 89.23939 211 THR I CA 1
ATOM 15450 C C . THR G 2 213 ? -0.86651 -31.30492 -25.70894 1.000 90.72275 211 THR I C 1
ATOM 15451 O O . THR G 2 213 ? -0.15628 -30.61387 -26.44054 1.000 89.95439 211 THR I O 1
ATOM 15455 N N . ASP G 2 214 ? -1.88945 -32.01530 -26.19076 1.000 90.76854 212 ASP I N 1
ATOM 15456 C CA . ASP G 2 214 ? -2.17738 -32.10412 -27.62319 1.000 92.63913 212 ASP I CA 1
ATOM 15457 C C . ASP G 2 214 ? -3.62818 -31.74537 -27.90116 1.000 92.78396 212 ASP I C 1
ATOM 15458 O O . ASP G 2 214 ? -4.53929 -32.45568 -27.46611 1.000 93.98651 212 ASP I O 1
ATOM 15463 N N . PHE G 2 215 ? -3.83508 -30.67655 -28.66915 1.000 93.79970 213 PHE I N 1
ATOM 15464 C CA . PHE G 2 215 ? -5.16158 -30.19191 -29.01550 1.000 93.94928 213 PHE I CA 1
ATOM 15465 C C . PHE G 2 215 ? -5.24480 -29.97740 -30.51492 1.000 95.64514 213 PHE I C 1
ATOM 15466 O O . PHE G 2 215 ? -4.23980 -29.68350 -31.16228 1.000 95.54596 213 PHE I O 1
ATOM 15474 N N . THR G 2 216 ? -6.44878 -30.12515 -31.06625 1.000 93.54549 214 THR I N 1
ATOM 15475 C CA . THR G 2 216 ? -6.65690 -29.92187 -32.49572 1.000 95.46676 214 THR I CA 1
ATOM 15476 C C . THR G 2 216 ? -7.99230 -29.23543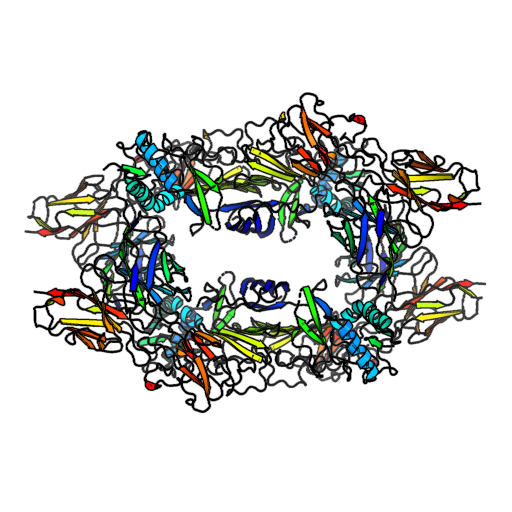 -32.72318 1.000 95.44926 214 THR I C 1
ATOM 15477 O O . THR G 2 216 ? -9.01940 -29.65906 -32.19149 1.000 95.96683 214 THR I O 1
ATOM 15481 N N . LEU G 2 217 ? -7.95508 -28.15975 -33.49052 1.000 97.98251 215 LEU I N 1
ATOM 15482 C CA . LEU G 2 217 ? -9.14597 -27.51290 -34.01641 1.000 98.65684 215 LEU I CA 1
ATOM 15483 C C . LEU G 2 217 ? -9.45955 -28.04379 -35.41268 1.000 102.15579 215 LEU I C 1
ATOM 15484 O O . LEU G 2 217 ? -8.55535 -28.22201 -36.23556 1.000 103.27730 215 LEU I O 1
ATOM 15489 N N . THR G 2 218 ? -10.74684 -28.25595 -35.69529 1.000 103.43686 216 THR I N 1
ATOM 15490 C CA . THR G 2 218 ? -11.16570 -28.79758 -36.98452 1.000 107.04852 216 THR I CA 1
ATOM 15491 C C . THR G 2 218 ? -12.29715 -27.95992 -37.56575 1.000 107.81140 216 THR I C 1
ATOM 15492 O O . THR G 2 218 ? -13.29942 -27.69738 -36.89548 1.000 106.95663 216 THR I O 1
ATOM 15496 N N . ILE G 2 219 ? -12.12619 -27.55159 -38.81916 1.000 114.10399 217 ILE I N 1
ATOM 15497 C CA . ILE G 2 219 ? -13.14334 -26.85366 -39.59973 1.000 115.63639 217 ILE I CA 1
ATOM 15498 C C . ILE G 2 219 ? -13.58224 -27.80291 -40.70011 1.000 119.81884 217 ILE I C 1
ATOM 15499 O O . ILE G 2 219 ? -12.76927 -28.20387 -41.54116 1.000 121.53923 217 ILE I O 1
ATOM 15504 N N . ASP G 2 220 ? -14.85306 -28.16864 -40.69553 1.000 138.59271 218 ASP I N 1
ATOM 15505 C CA . ASP G 2 220 ? -15.29986 -29.13510 -41.68333 1.000 142.52026 218 ASP I CA 1
ATOM 15506 C C . ASP G 2 220 ? -16.77877 -28.87707 -41.95722 1.000 145.80774 218 ASP I C 1
ATOM 15507 O O . ASP G 2 220 ? -17.62089 -29.18689 -41.10453 1.000 145.44058 218 ASP I O 1
ATOM 15512 N N . PRO G 2 221 ? -17.14563 -28.29895 -43.12511 1.000 149.07603 219 PRO I N 1
ATOM 15513 C CA . PRO G 2 221 ? -16.28970 -27.87718 -44.24335 1.000 150.02847 219 PRO I CA 1
ATOM 15514 C C . PRO G 2 221 ? -15.80068 -26.43024 -44.14528 1.000 147.97605 219 PRO I C 1
ATOM 15515 O O . PRO G 2 221 ? -16.54832 -25.56129 -43.69549 1.000 147.71575 219 PRO I O 1
ATOM 15519 N N . VAL G 2 222 ? -14.55371 -26.18376 -44.55663 1.000 146.53968 220 VAL I N 1
ATOM 15520 C CA . VAL G 2 222 ? -14.05803 -24.81641 -44.63743 1.000 145.00658 220 VAL I CA 1
ATOM 15521 C C . VAL G 2 222 ? -14.89782 -24.04391 -45.65574 1.000 148.69811 220 VAL I C 1
ATOM 15522 O O . VAL G 2 222 ? -15.49910 -24.62911 -46.56445 1.000 152.46932 220 VAL I O 1
ATOM 15526 N N . GLU G 2 223 ? -15.00780 -22.72799 -45.46057 1.000 147.65371 221 GLU I N 1
ATOM 15527 C CA . GLU G 2 223 ? -15.84193 -21.91044 -46.32432 1.000 150.95260 221 GLU I CA 1
ATOM 15528 C C . GLU G 2 223 ? -15.09345 -20.64494 -46.71591 1.000 149.85100 221 GLU I C 1
ATOM 15529 O O . GLU G 2 223 ? -14.07036 -20.29557 -46.11637 1.000 146.22530 221 GLU I O 1
ATOM 15535 N N . ALA G 2 224 ? -15.67039 -19.92351 -47.69501 1.000 153.04247 222 ALA I N 1
ATOM 15536 C CA . ALA G 2 224 ? -15.04919 -18.71582 -48.24082 1.000 152.63495 222 ALA I CA 1
ATOM 15537 C C . ALA G 2 224 ? -14.77698 -17.69599 -47.14437 1.000 148.79529 222 ALA I C 1
ATOM 15538 O O . ALA G 2 224 ? -13.90476 -16.82912 -47.29915 1.000 147.12225 222 ALA I O 1
ATOM 15540 N N . ASP G 2 225 ? -15.59126 -17.73387 -46.08222 1.000 147.62594 223 ASP I N 1
ATOM 15541 C CA . ASP G 2 225 ? -15.55834 -16.80776 -44.96325 1.000 144.23212 223 ASP I CA 1
ATOM 15542 C C . ASP G 2 225 ? -14.45700 -17.09928 -43.93141 1.000 139.69375 223 ASP I C 1
ATOM 15543 O O . ASP G 2 225 ? -14.20260 -16.25621 -43.05678 1.000 136.56226 223 ASP I O 1
ATOM 15548 N N . ASP G 2 226 ? -13.83711 -18.27940 -43.96045 1.000 139.23041 224 ASP I N 1
ATOM 15549 C CA . ASP G 2 226 ? -12.97653 -18.70842 -42.86027 1.000 135.07147 224 ASP I CA 1
ATOM 15550 C C . ASP G 2 226 ? -11.51906 -18.29318 -43.01215 1.000 132.55771 224 ASP I C 1
ATOM 15551 O O . ASP G 2 226 ? -10.69937 -18.67444 -42.17046 1.000 129.13159 224 ASP I O 1
ATOM 15556 N N . ALA G 2 227 ? -11.17748 -17.50729 -44.03196 1.000 134.10823 225 ALA I N 1
ATOM 15557 C CA . ALA G 2 227 ? -9.78932 -17.10857 -44.23740 1.000 131.89154 225 ALA I CA 1
ATOM 15558 C C . ALA G 2 227 ? -9.39027 -16.05996 -43.21222 1.000 128.02992 225 ALA I C 1
ATOM 15559 O O . ALA G 2 227 ? -9.79249 -14.89603 -43.31171 1.000 128.42910 225 ALA I O 1
ATOM 15561 N N . ALA G 2 228 ? -8.55217 -16.46046 -42.26719 1.000 124.32469 226 ALA I N 1
ATOM 15562 C CA . ALA G 2 228 ? -8.10488 -15.62397 -41.16185 1.000 120.29586 226 ALA I CA 1
ATOM 15563 C C . ALA G 2 228 ? -6.88461 -16.30370 -40.55331 1.000 116.92270 226 ALA I C 1
ATOM 15564 O O . ALA G 2 228 ? -6.36725 -17.28291 -41.10419 1.000 117.90044 226 ALA I O 1
ATOM 15566 N N . THR G 2 229 ? -6.42060 -15.78537 -39.41649 1.000 112.96292 227 THR I N 1
ATOM 15567 C CA . THR G 2 229 ? -5.33341 -16.38608 -38.65170 1.000 109.42375 227 THR I CA 1
ATOM 15568 C C . THR G 2 229 ? -5.89455 -16.99772 -37.37568 1.000 107.53097 227 THR I C 1
ATOM 15569 O O . THR G 2 229 ? -6.73266 -16.38929 -36.70510 1.000 107.00924 227 THR I O 1
ATOM 15573 N N . TYR G 2 230 ? -5.43788 -18.20392 -37.04655 1.000 106.54803 228 TYR I N 1
ATOM 15574 C CA . TYR G 2 230 ? -6.02225 -18.99398 -35.96927 1.000 105.31520 228 TYR I CA 1
ATOM 15575 C C . TYR G 2 230 ? -4.97984 -19.25533 -34.88593 1.000 100.92017 228 TYR I C 1
ATOM 15576 O O . TYR G 2 230 ? -3.89987 -19.78467 -35.17818 1.000 100.05879 228 TYR I O 1
ATOM 15585 N N . TYR G 2 231 ? -5.32386 -18.90455 -33.63602 1.000 98.20877 229 TYR I N 1
ATOM 15586 C CA . TYR G 2 231 ? -4.42787 -18.94199 -32.48881 1.000 93.80559 229 TYR I CA 1
ATOM 15587 C C . TYR G 2 231 ? -4.98796 -19.84995 -31.39252 1.000 92.57245 229 TYR I C 1
ATOM 15588 O O . TYR G 2 231 ? -6.20056 -19.85268 -31.13983 1.000 94.06900 229 TYR I O 1
ATOM 15597 N N . CYS G 2 232 ? -4.10933 -20.60696 -30.71888 1.000 90.43065 230 CYS I N 1
ATOM 15598 C CA . CYS G 2 232 ? -4.45768 -21.27997 -29.47153 1.000 88.34209 230 CYS I CA 1
ATOM 15599 C C . CYS G 2 232 ? -3.87076 -20.51975 -28.28885 1.000 83.95188 230 CYS I C 1
ATOM 15600 O O . CYS G 2 232 ? -2.87168 -19.80797 -28.42264 1.000 82.14409 230 CYS I O 1
ATOM 15603 N N . GLN G 2 233 ? -4.51482 -20.66483 -27.13033 1.000 83.49593 231 GLN I N 1
ATOM 15604 C CA . GLN G 2 233 ? -4.12589 -19.95472 -25.92246 1.000 79.42363 231 GLN I CA 1
ATOM 15605 C C . GLN G 2 233 ? -4.42254 -20.82752 -24.71009 1.000 77.46674 231 GLN I C 1
ATOM 15606 O O . GLN G 2 233 ? -5.36320 -21.62575 -24.72343 1.000 79.60877 231 GLN I O 1
ATOM 15612 N N . GLN G 2 234 ? -3.61476 -20.67889 -23.66010 1.000 82.44990 232 GLN I N 1
ATOM 15613 C CA . GLN G 2 234 ? -3.83733 -21.40002 -22.41411 1.000 80.21026 232 GLN I CA 1
ATOM 15614 C C . GLN G 2 234 ? -3.95946 -20.41805 -21.25602 1.000 76.98355 232 GLN I C 1
ATOM 15615 O O . GLN G 2 234 ? -3.37221 -19.33251 -21.27604 1.000 75.37769 232 GLN I O 1
ATOM 15621 N N . ASN G 2 235 ? -4.73233 -20.79824 -20.24264 1.000 75.49273 233 ASN I N 1
ATOM 15622 C CA . ASN G 2 235 ? -4.74946 -20.04225 -18.99640 1.000 72.63055 233 ASN I CA 1
ATOM 15623 C C . ASN G 2 235 ? -4.72890 -21.00390 -17.81311 1.000 71.01465 233 ASN I C 1
ATOM 15624 O O . ASN G 2 235 ? -5.44885 -20.83658 -16.82524 1.000 68.20296 233 ASN I O 1
ATOM 15629 N N . ASN G 2 236 ? -3.88748 -22.02277 -17.89686 1.000 73.48687 234 ASN I N 1
ATOM 15630 C CA . ASN G 2 236 ? -3.67636 -22.91857 -16.77899 1.000 72.25443 234 ASN I CA 1
ATOM 15631 C C . ASN G 2 236 ? -2.58208 -22.45041 -15.84670 1.000 71.59652 234 ASN I C 1
ATOM 15632 O O . ASN G 2 236 ? -2.55134 -22.89973 -14.70324 1.000 69.86711 234 ASN I O 1
ATOM 15637 N N . GLU G 2 237 ? -1.64322 -21.63640 -16.32387 1.000 72.84226 235 GLU I N 1
ATOM 15638 C CA . GLU G 2 237 ? -0.59948 -21.06166 -15.48330 1.000 72.25357 235 GLU I CA 1
ATOM 15639 C C . GLU G 2 237 ? -0.09773 -19.74806 -16.04236 1.000 73.06249 235 GLU I C 1
ATOM 15640 O O . GLU G 2 237 ? -0.21115 -19.48185 -17.23363 1.000 74.93719 235 GLU I O 1
ATOM 15646 N N . ASN G 2 238 ? 0.41012 -18.91977 -15.15910 1.000 72.50672 236 ASN I N 1
ATOM 15647 C CA . ASN G 2 238 ? 0.99172 -17.63412 -15.50837 1.000 73.08650 236 ASN I CA 1
ATOM 15648 C C . ASN G 2 238 ? 2.42256 -17.79805 -16.00936 1.000 75.91000 236 ASN I C 1
ATOM 15649 O O . ASN G 2 238 ? 3.20619 -18.56211 -15.43036 1.000 76.34339 236 ASN I O 1
ATOM 15654 N N . PRO G 2 239 ? 2.78988 -17.07877 -17.08252 1.000 70.28296 237 PRO I N 1
ATOM 15655 C CA . PRO G 2 239 ? 1.92776 -16.11848 -17.77966 1.000 69.91389 237 PRO I CA 1
ATOM 15656 C C . PRO G 2 239 ? 0.97614 -16.78904 -18.76238 1.000 70.94756 237 PRO I C 1
ATOM 15657 O O . PRO G 2 239 ? 1.27711 -17.89567 -19.20767 1.000 72.81667 237 PRO I O 1
ATOM 15661 N N . LEU G 2 240 ? -0.15174 -16.15061 -19.08157 1.000 67.93176 238 LEU I N 1
ATOM 15662 C CA . LEU G 2 240 ? -0.99107 -16.64602 -20.16657 1.000 69.25029 238 LEU I CA 1
ATOM 15663 C C . LEU G 2 240 ? -0.21737 -16.53427 -21.47385 1.000 72.65409 238 LEU I C 1
ATOM 15664 O O . LEU G 2 240 ? 0.38437 -15.49980 -21.76738 1.000 73.38098 238 LEU I O 1
ATOM 15669 N N . THR G 2 241 ? -0.25563 -17.58928 -22.27770 1.000 70.59549 239 THR I N 1
ATOM 15670 C CA . THR G 2 241 ? 0.57231 -17.65550 -23.46645 1.000 73.99043 239 THR I CA 1
ATOM 15671 C C . THR G 2 241 ? -0.28845 -17.99672 -24.67811 1.000 75.55131 239 THR I C 1
ATOM 15672 O O . THR G 2 241 ? -1.34921 -18.61073 -24.55760 1.000 74.38091 239 THR I O 1
ATOM 15676 N N . PHE G 2 242 ? 0.18768 -17.59643 -25.85824 1.000 77.14700 240 PHE I N 1
ATOM 15677 C CA . PHE G 2 242 ? -0.48848 -17.87106 -27.11531 1.000 79.05769 240 PHE I CA 1
ATOM 15678 C C . PHE G 2 242 ? 0.42083 -18.70896 -27.99756 1.000 82.47348 240 PHE I C 1
ATOM 15679 O O . PHE G 2 242 ? 1.63677 -18.75362 -27.80230 1.000 83.58537 240 PHE I O 1
ATOM 15687 N N . GLY G 2 243 ? -0.18059 -19.34939 -28.99423 1.000 82.30699 241 GLY I N 1
ATOM 15688 C CA . GLY G 2 243 ? 0.59137 -19.99304 -30.02987 1.000 85.81329 241 GLY I CA 1
ATOM 15689 C C . GLY G 2 243 ? 1.15084 -18.97674 -31.00954 1.000 87.96574 241 GLY I C 1
ATOM 15690 O O . GLY G 2 243 ? 0.86962 -17.77326 -30.94874 1.000 86.79247 241 GLY I O 1
ATOM 15691 N N . ALA G 2 244 ? 1.98395 -19.46333 -31.92729 1.000 88.63730 242 ALA I N 1
ATOM 15692 C CA . ALA G 2 244 ? 2.51525 -18.54616 -32.91746 1.000 90.88068 242 ALA I CA 1
ATOM 15693 C C . ALA G 2 244 ? 1.44133 -18.12336 -33.90553 1.000 91.48913 242 ALA I C 1
ATOM 15694 O O . ALA G 2 244 ? 1.58248 -17.08099 -34.55447 1.000 92.49798 242 ALA I O 1
ATOM 15696 N N . GLY G 2 245 ? 0.34685 -18.87139 -33.97867 1.000 90.76846 243 GLY I N 1
ATOM 15697 C CA . GLY G 2 245 ? -0.69496 -18.65158 -34.95607 1.000 91.56657 243 GLY I CA 1
ATOM 15698 C C . GLY G 2 245 ? -0.59679 -19.64596 -36.09442 1.000 94.80523 243 GLY I C 1
ATOM 15699 O O . GLY G 2 245 ? 0.43459 -20.28380 -36.31034 1.000 96.89623 243 GLY I O 1
ATOM 15700 N N . THR G 2 246 ? -1.72749 -19.85061 -36.78084 1.000 97.30196 244 THR I N 1
ATOM 15701 C CA . THR G 2 246 ? -1.76035 -20.58181 -38.05254 1.000 100.59104 244 THR I CA 1
ATOM 15702 C C . THR G 2 246 ? -2.58239 -19.76631 -39.03868 1.000 101.43621 244 THR I C 1
ATOM 15703 O O . THR G 2 246 ? -3.78268 -19.56563 -38.82860 1.000 99.46009 244 THR I O 1
ATOM 15707 N N . LYS G 2 247 ? -1.93980 -19.29035 -40.09914 1.000 104.43186 245 LYS I N 1
ATOM 15708 C CA . LYS G 2 247 ? -2.60109 -18.47871 -41.11177 1.000 105.60335 245 LYS I CA 1
ATOM 15709 C C . LYS G 2 247 ? -3.22903 -19.40260 -42.15670 1.000 107.88357 245 LYS I C 1
ATOM 15710 O O . LYS G 2 247 ? -2.52421 -20.17950 -42.81193 1.000 110.69112 245 LYS I O 1
ATOM 15716 N N . LEU G 2 248 ? -4.55426 -19.35294 -42.28123 1.000 112.20838 246 LEU I N 1
ATOM 15717 C CA . LEU G 2 248 ? -5.28521 -20.19252 -43.22241 1.000 114.12246 246 LEU I CA 1
ATOM 15718 C C . LEU G 2 248 ? -5.57796 -19.41959 -44.51015 1.000 116.50383 246 LEU I C 1
ATOM 15719 O O . LEU G 2 248 ? -6.05823 -18.27743 -44.45961 1.000 115.24714 246 LEU I O 1
ATOM 15724 N N . GLU G 2 249 ? -5.29139 -20.05562 -45.66278 1.000 120.16643 247 GLU I N 1
ATOM 15725 C CA . GLU G 2 249 ? -5.43655 -19.47217 -46.99552 1.000 122.99819 247 GLU I CA 1
ATOM 15726 C C . GLU G 2 249 ? -6.37466 -20.37998 -47.77272 1.000 124.41810 247 GLU I C 1
ATOM 15727 O O . GLU G 2 249 ? -6.33301 -21.60448 -47.61765 1.000 124.75471 247 GLU I O 1
ATOM 15733 N N . LEU G 2 250 ? -7.22731 -19.78071 -48.59579 1.000 128.44997 248 LEU I N 1
ATOM 15734 C CA . LEU G 2 250 ? -8.15351 -20.51115 -49.45220 1.000 130.03601 248 LEU I CA 1
ATOM 15735 C C . LEU G 2 250 ? -7.53959 -20.69000 -50.83960 1.000 134.35057 248 LEU I C 1
ATOM 15736 O O . LEU G 2 250 ? -6.99059 -19.74006 -51.40949 1.000 135.90335 248 LEU I O 1
ATOM 15741 N N . LYS G 2 251 ? -7.63595 -21.90567 -51.38334 1.000 130.95340 249 LYS I N 1
ATOM 15742 C CA . LYS G 2 251 ? -7.09949 -22.20715 -52.72738 1.000 135.19825 249 LYS I CA 1
ATOM 15743 C C . LYS G 2 251 ? -8.07258 -21.81377 -53.83243 1.000 136.85955 249 LYS I C 1
ATOM 15744 O O . LYS G 2 251 ? -8.42409 -22.63835 -54.68010 1.000 139.19874 249 LYS I O 1
ATOM 15750 N N . GLU H 2 4 ? 35.05263 -13.52415 62.34050 1.000 91.30118 1 GLU K N 1
ATOM 15751 C CA . GLU H 2 4 ? 35.16477 -12.09591 62.62495 1.000 92.86127 1 GLU K CA 1
ATOM 15752 C C . GLU H 2 4 ? 35.35419 -11.31056 61.32784 1.000 94.65058 1 GLU K C 1
ATOM 15753 O O . GLU H 2 4 ? 35.93822 -11.80488 60.35794 1.000 95.72265 1 GLU K O 1
ATOM 15755 N N . VAL H 2 5 ? 34.81550 -10.09085 61.32743 1.000 92.33197 2 VAL K N 1
ATOM 15756 C CA . VAL H 2 5 ? 34.85051 -9.17067 60.19610 1.000 93.94652 2 VAL K CA 1
ATOM 15757 C C . VAL H 2 5 ? 35.22455 -7.79871 60.73840 1.000 95.94917 2 VAL K C 1
ATOM 15758 O O . VAL H 2 5 ? 34.82031 -7.43360 61.84496 1.000 95.05714 2 VAL K O 1
ATOM 15762 N N . GLN H 2 6 ? 36.01917 -7.05326 59.98159 1.000 93.24437 3 GLN K N 1
ATOM 15763 C CA . GLN H 2 6 ? 36.52744 -5.74548 60.38079 1.000 95.57312 3 GLN K CA 1
ATOM 15764 C C . GLN H 2 6 ? 36.02192 -4.68463 59.40829 1.000 96.30415 3 GLN K C 1
ATOM 15765 O O . GLN H 2 6 ? 36.26467 -4.78238 58.19975 1.000 97.24581 3 GLN K O 1
ATOM 15771 N N . LEU H 2 7 ? 35.36108 -3.65286 59.93263 1.000 94.32028 4 LEU K N 1
ATOM 15772 C CA . LEU H 2 7 ? 34.69245 -2.63564 59.12096 1.000 94.67553 4 LEU K CA 1
ATOM 15773 C C . LEU H 2 7 ? 35.33956 -1.25894 59.29436 1.000 97.56977 4 LEU K C 1
ATOM 15774 O O . LEU H 2 7 ? 35.51738 -0.79146 60.42635 1.000 97.96771 4 LEU K O 1
ATOM 15779 N N . GLN H 2 8 ? 35.64722 -0.59706 58.17160 1.000 92.52929 5 GLN K N 1
ATOM 15780 C CA . GLN H 2 8 ? 36.39867 0.66602 58.11748 1.000 95.64868 5 GLN K CA 1
ATOM 15781 C C . GLN H 2 8 ? 35.61524 1.73386 57.34884 1.000 95.93493 5 GLN K C 1
ATOM 15782 O O . GLN H 2 8 ? 35.57675 1.70495 56.11883 1.000 96.46082 5 GLN K O 1
ATOM 15788 N N . GLN H 2 9 ? 35.01156 2.69406 58.04642 1.000 95.37398 6 GLN K N 1
ATOM 15789 C CA . GLN H 2 9 ? 34.20646 3.72756 57.39672 1.000 95.57881 6 GLN K CA 1
ATOM 15790 C C . GLN H 2 9 ? 35.02168 4.98686 57.09417 1.000 99.04174 6 GLN K C 1
ATOM 15791 O O . GLN H 2 9 ? 36.05621 5.26128 57.70757 1.000 101.10260 6 GLN K O 1
ATOM 15797 N N . SER H 2 10 ? 34.51988 5.76913 56.14191 1.000 97.27968 7 SER K N 1
ATOM 15798 C CA . SER H 2 10 ? 35.25244 6.93794 55.67466 1.000 100.59288 7 SER K CA 1
ATOM 15799 C C . SER H 2 10 ? 35.18322 8.06863 56.69705 1.000 101.56403 7 SER K C 1
ATOM 15800 O O . SER H 2 10 ? 34.45313 8.00933 57.69046 1.000 99.56243 7 SER K O 1
ATOM 15803 N N . GLY H 2 11 ? 35.96745 9.11134 56.43001 1.000 100.63792 8 GLY K N 1
ATOM 15804 C CA . GLY H 2 11 ? 36.12668 10.22085 57.33631 1.000 102.14589 8 GLY K CA 1
ATOM 15805 C C . GLY H 2 11 ? 34.89142 11.08740 57.42304 1.000 101.04209 8 GLY K C 1
ATOM 15806 O O . GLY H 2 11 ? 33.90580 10.87763 56.70794 1.000 99.21793 8 GLY K O 1
ATOM 15807 N N . PRO H 2 12 ? 34.90973 12.06073 58.33133 1.000 102.11169 9 PRO K N 1
ATOM 15808 C CA . PRO H 2 12 ? 33.73295 12.91172 58.53457 1.000 101.07033 9 PRO K CA 1
ATOM 15809 C C . PRO H 2 12 ? 33.59928 13.95839 57.43942 1.000 103.04070 9 PRO K C 1
ATOM 15810 O O . PRO H 2 12 ? 34.57915 14.35677 56.80526 1.000 105.88076 9 PRO K O 1
ATOM 15814 N N . GLU H 2 13 ? 32.35735 14.39152 57.20584 1.000 103.26136 10 GLU K N 1
ATOM 15815 C CA . GLU H 2 13 ? 32.05044 15.28493 56.09340 1.000 104.74024 10 GLU K CA 1
ATOM 15816 C C . GLU H 2 13 ? 31.20279 16.44631 56.60862 1.000 104.75266 10 GLU K C 1
ATOM 15817 O O . GLU H 2 13 ? 30.19924 16.22274 57.29281 1.000 102.12186 10 GLU K O 1
ATOM 15823 N N . LEU H 2 14 ? 31.59667 17.68025 56.28047 1.000 106.35479 11 LEU K N 1
ATOM 15824 C CA . LEU H 2 14 ? 30.82628 18.88363 56.60139 1.000 106.75210 11 LEU K CA 1
ATOM 15825 C C . LEU H 2 14 ? 30.45429 19.56332 55.28703 1.000 107.98343 11 LEU K C 1
ATOM 15826 O O . LEU H 2 14 ? 31.33552 20.05131 54.57511 1.000 110.87028 11 LEU K O 1
ATOM 15831 N N . VAL H 2 15 ? 29.14960 19.61561 54.97431 1.000 111.38221 12 VAL K N 1
ATOM 15832 C CA . VAL H 2 15 ? 28.66096 19.93684 53.63258 1.000 111.88092 12 VAL K CA 1
ATOM 15833 C C . VAL H 2 15 ? 27.60214 21.03787 53.68739 1.000 111.83442 12 VAL K C 1
ATOM 15834 O O . VAL H 2 15 ? 26.91014 21.21449 54.69645 1.000 110.24537 12 VAL K O 1
ATOM 15838 N N . LYS H 2 16 ? 27.47184 21.79645 52.55584 1.000 114.83835 13 LYS K N 1
ATOM 15839 C CA . LYS H 2 16 ? 26.43635 22.80908 52.39656 1.000 114.88839 13 LYS K CA 1
ATOM 15840 C C . LYS H 2 16 ? 25.10696 22.16674 52.00816 1.000 111.68261 13 LYS K C 1
ATOM 15841 O O . LYS H 2 16 ? 25.08326 21.13433 51.33216 1.000 110.31316 13 LYS K O 1
ATOM 15847 N N . PRO H 2 17 ? 23.98696 22.75641 52.43199 1.000 115.15533 14 PRO K N 1
ATOM 15848 C CA . PRO H 2 17 ? 22.67977 22.24545 52.00065 1.000 112.29889 14 PRO K CA 1
ATOM 15849 C C . PRO H 2 17 ? 22.47925 22.42088 50.50168 1.000 113.36699 14 PRO K C 1
ATOM 15850 O O . PRO H 2 17 ? 22.77678 23.47702 49.93239 1.000 116.17045 14 PRO K O 1
ATOM 15854 N N . GLY H 2 18 ? 21.95487 21.36621 49.86517 1.000 112.62362 15 GLY K N 1
ATOM 15855 C CA . GLY H 2 18 ? 21.73481 21.33269 48.43381 1.000 113.29946 15 GLY K CA 1
ATOM 15856 C C . GLY H 2 18 ? 22.74039 20.50357 47.64875 1.000 114.15933 15 GLY K C 1
ATOM 15857 O O . GLY H 2 18 ? 22.43049 20.08129 46.51895 1.000 113.81074 15 GLY K O 1
ATOM 15858 N N . ALA H 2 19 ? 23.94437 20.28912 48.20001 1.000 113.93103 16 ALA K N 1
ATOM 15859 C CA . ALA H 2 19 ? 24.98532 19.49371 47.56238 1.000 114.81879 16 ALA K CA 1
ATOM 15860 C C . ALA H 2 19 ? 24.84121 18.01707 47.94791 1.000 111.79575 16 ALA K C 1
ATOM 15861 O O . ALA H 2 19 ? 23.98299 17.63693 48.74588 1.000 109.10544 16 ALA K O 1
ATOM 15863 N N . SER H 2 20 ? 25.70496 17.17657 47.37816 1.000 110.21242 17 SER K N 1
ATOM 15864 C CA . SER H 2 20 ? 25.71006 15.73760 47.60148 1.000 107.69856 17 SER K CA 1
ATOM 15865 C C . SER H 2 20 ? 27.00733 15.30873 48.27316 1.000 108.73468 17 SER K C 1
ATOM 15866 O O . SER H 2 20 ? 28.02509 16.00206 48.21195 1.000 111.66451 17 SER K O 1
ATOM 15869 N N . VAL H 2 21 ? 26.95234 14.16347 48.94353 1.000 105.70797 18 VAL K N 1
ATOM 15870 C CA . VAL H 2 21 ? 28.11739 13.59099 49.60203 1.000 106.36666 18 VAL K CA 1
ATOM 15871 C C . VAL H 2 21 ? 28.10318 12.07645 49.42719 1.000 104.09742 18 VAL K C 1
ATOM 15872 O O . VAL H 2 21 ? 27.04278 11.44226 49.39885 1.000 101.29284 18 VAL K O 1
ATOM 15876 N N . LYS H 2 22 ? 29.29562 11.49471 49.32132 1.000 101.00270 19 LYS K N 1
ATOM 15877 C CA . LYS H 2 22 ? 29.45320 10.05742 49.13524 1.000 99.22356 19 LYS K CA 1
ATOM 15878 C C . LYS H 2 22 ? 30.45487 9.54149 50.15676 1.000 99.53741 19 LYS K C 1
ATOM 15879 O O . LYS H 2 22 ? 31.58726 10.02985 50.22500 1.000 102.25283 19 LYS K O 1
ATOM 15885 N N . MET H 2 23 ? 30.01368 8.61798 50.99758 1.000 100.54771 20 MET K N 1
ATOM 15886 C CA . MET H 2 23 ? 30.85216 8.00196 52.01576 1.000 100.49497 20 MET K CA 1
ATOM 15887 C C . MET H 2 23 ? 31.09409 6.54152 51.67290 1.000 99.03618 20 MET K C 1
ATOM 15888 O O . MET H 2 23 ? 30.37532 5.94254 50.86590 1.000 97.40989 20 MET K O 1
ATOM 15893 N N . SER H 2 24 ? 32.13884 5.98019 52.27757 1.000 97.64137 21 SER K N 1
ATOM 15894 C CA . SER H 2 24 ? 32.58686 4.64580 51.93184 1.000 96.79461 21 SER K CA 1
ATOM 15895 C C . SER H 2 24 ? 32.67015 3.81250 53.19161 1.000 95.03091 21 SER K C 1
ATOM 15896 O O . SER H 2 24 ? 32.70135 4.33322 54.30610 1.000 95.15015 21 SER K O 1
ATOM 15899 N N . CYS H 2 25 ? 32.70033 2.50295 52.98235 1.000 97.39076 22 CYS K N 1
ATOM 15900 C CA . CYS H 2 25 ? 32.83101 1.51746 54.04266 1.000 95.68579 22 CYS K CA 1
ATOM 15901 C C . CYS H 2 25 ? 33.57242 0.32849 53.46810 1.000 95.83060 22 CYS K C 1
ATOM 15902 O O . CYS H 2 25 ? 33.15735 -0.21367 52.43880 1.000 94.97220 22 CYS K O 1
ATOM 15905 N N . LYS H 2 26 ? 34.66256 -0.06130 54.11913 1.000 96.00480 23 LYS K N 1
ATOM 15906 C CA . LYS H 2 26 ? 35.51125 -1.15213 53.66330 1.000 96.45037 23 LYS K CA 1
ATOM 15907 C C . LYS H 2 26 ? 35.37219 -2.34441 54.59885 1.000 94.16826 23 LYS K C 1
ATOM 15908 O O . LYS H 2 26 ? 35.44027 -2.18691 55.82294 1.000 93.83202 23 LYS K O 1
ATOM 15914 N N . ALA H 2 27 ? 35.13694 -3.52368 54.02847 1.000 95.66151 24 ALA K N 1
ATOM 15915 C CA . ALA H 2 27 ? 34.97653 -4.75315 54.79188 1.000 93.44940 24 ALA K CA 1
ATOM 15916 C C . ALA H 2 27 ? 36.18027 -5.66443 54.58605 1.000 94.74990 24 ALA K C 1
ATOM 15917 O O . ALA H 2 27 ? 36.73053 -5.73567 53.48808 1.000 96.30235 24 ALA K O 1
ATOM 15919 N N . SER H 2 28 ? 36.58711 -6.36430 55.63955 1.000 95.50148 25 SER K N 1
ATOM 15920 C CA . SER H 2 28 ? 37.68021 -7.32383 55.56674 1.000 96.52338 25 SER K CA 1
ATOM 15921 C C . SER H 2 28 ? 37.26304 -8.60750 56.26883 1.000 93.91386 25 SER K C 1
ATOM 15922 O O . SER H 2 28 ? 36.70283 -8.56409 57.36818 1.000 92.33172 25 SER K O 1
ATOM 15925 N N . GLY H 2 29 ? 37.59650 -9.74906 55.66895 1.000 96.24481 26 GLY K N 1
ATOM 15926 C CA . GLY H 2 29 ? 37.11365 -11.02031 56.17808 1.000 95.76011 26 GLY K CA 1
ATOM 15927 C C . GLY H 2 29 ? 35.73452 -11.39898 55.68683 1.000 94.32671 26 GLY K C 1
ATOM 15928 O O . GLY H 2 29 ? 35.04950 -12.21344 56.31474 1.000 93.67098 26 GLY K O 1
ATOM 15929 N N . CYS H 2 30 ? 35.30313 -10.82467 54.57704 1.000 95.33941 27 CYS K N 1
ATOM 15930 C CA . CYS H 2 30 ? 34.01199 -11.14064 54.00992 1.000 94.01231 27 CYS K CA 1
ATOM 15931 C C . CYS H 2 30 ? 34.09173 -12.40725 53.18088 1.000 93.99728 27 CYS K C 1
ATOM 15932 O O . CYS H 2 30 ? 35.13719 -12.74483 52.62250 1.000 94.98637 27 CYS K O 1
ATOM 15935 N N . THR H 2 31 ? 32.96136 -13.08664 53.06276 1.000 93.00989 28 THR K N 1
ATOM 15936 C CA . THR H 2 31 ? 32.76084 -14.06659 52.00884 1.000 92.72530 28 THR K CA 1
ATOM 15937 C C . THR H 2 31 ? 31.43745 -13.73879 51.33023 1.000 91.41007 28 THR K C 1
ATOM 15938 O O . THR H 2 31 ? 30.62484 -12.97005 51.85272 1.000 90.67470 28 THR K O 1
ATOM 15942 N N . LEU H 2 32 ? 31.22086 -14.33603 50.15734 1.000 90.08963 29 LEU K N 1
ATOM 15943 C CA . LEU H 2 32 ? 30.00637 -14.06688 49.39451 1.000 88.89784 29 LEU K CA 1
ATOM 15944 C C . LEU H 2 32 ? 28.75105 -14.38923 50.18960 1.000 87.72108 29 LEU K C 1
ATOM 15945 O O . LEU H 2 32 ? 27.73297 -13.70514 50.04255 1.000 86.77159 29 LEU K O 1
ATOM 15950 N N . THR H 2 33 ? 28.81029 -15.40726 51.04908 1.000 88.63833 30 THR K N 1
ATOM 15951 C CA . THR H 2 33 ? 27.61039 -15.91659 51.70607 1.000 87.51506 30 THR K CA 1
ATOM 15952 C C . THR H 2 33 ? 27.14703 -15.00117 52.84275 1.000 87.15747 30 THR K C 1
ATOM 15953 O O . THR H 2 33 ? 25.93820 -14.79717 53.01683 1.000 86.03261 30 THR K O 1
ATOM 15957 N N . ASN H 2 34 ? 28.08116 -14.44005 53.62391 1.000 87.40408 31 ASN K N 1
ATOM 15958 C CA . ASN H 2 34 ? 27.76302 -13.28559 54.46341 1.000 87.18615 31 ASN K CA 1
ATOM 15959 C C . ASN H 2 34 ? 28.11407 -12.02297 53.68564 1.000 87.51662 31 ASN K C 1
ATOM 15960 O O . ASN H 2 34 ? 27.99129 -11.99930 52.45889 1.000 87.33507 31 ASN K O 1
ATOM 15965 N N . CYS H 2 35 ? 28.55117 -10.97876 54.38340 1.000 86.48977 32 CYS K N 1
ATOM 15966 C CA . CYS H 2 35 ? 29.02450 -9.73861 53.76062 1.000 86.95546 32 CYS K CA 1
ATOM 15967 C C . CYS H 2 35 ? 27.89767 -8.88945 53.18996 1.000 85.89311 32 CYS K C 1
ATOM 15968 O O . CYS H 2 35 ? 28.07815 -8.19374 52.19403 1.000 86.04904 32 CYS K O 1
ATOM 15971 N N . PHE H 2 36 ? 26.75525 -8.88858 53.85034 1.000 83.31268 33 PHE K N 1
ATOM 15972 C CA . PHE H 2 36 ? 25.70872 -7.92377 53.55468 1.000 82.36728 33 PHE K CA 1
ATOM 15973 C C . PHE H 2 36 ? 25.93450 -6.71074 54.44747 1.000 82.69128 33 PHE K C 1
ATOM 15974 O O . PHE H 2 36 ? 25.73145 -6.77596 55.66634 1.000 82.56835 33 PHE K O 1
ATOM 15982 N N . MET H 2 37 ? 26.37756 -5.61158 53.84562 1.000 83.54528 34 MET K N 1
ATOM 15983 C CA . MET H 2 37 ? 26.69878 -4.40319 54.59016 1.000 83.96026 34 MET K CA 1
ATOM 15984 C C . MET H 2 37 ? 25.45099 -3.54663 54.72187 1.000 82.86147 34 MET K C 1
ATOM 15985 O O . MET H 2 37 ? 25.00858 -2.93810 53.74550 1.000 82.44585 34 MET K O 1
ATOM 15990 N N . HIS H 2 38 ? 24.88643 -3.49833 55.92251 1.000 80.64826 35 HIS K N 1
ATOM 15991 C CA . HIS H 2 38 ? 23.71932 -2.67448 56.16454 1.000 79.64379 35 HIS K CA 1
ATOM 15992 C C . HIS H 2 38 ? 24.14594 -1.27220 56.57528 1.000 80.16410 35 HIS K C 1
ATOM 15993 O O . HIS H 2 38 ? 25.20555 -1.07479 57.17756 1.000 81.19522 35 HIS K O 1
ATOM 16000 N N . TRP H 2 39 ? 23.29627 -0.29573 56.26405 1.000 83.63994 36 TRP K N 1
ATOM 16001 C CA . TRP H 2 39 ? 23.56100 1.09871 56.58675 1.000 84.01591 36 TRP K CA 1
ATOM 16002 C C . TRP H 2 39 ? 22.38498 1.63707 57.37663 1.000 83.03709 36 TRP K C 1
ATOM 16003 O O . TRP H 2 39 ? 21.23215 1.41954 56.98494 1.000 81.95280 36 TRP K O 1
ATOM 16014 N N . MET H 2 40 ? 22.68233 2.34074 58.47977 1.000 82.65488 37 MET K N 1
ATOM 16015 C CA . MET H 2 40 ? 21.67925 2.95321 59.33812 1.000 81.85697 37 MET K CA 1
ATOM 16016 C C . MET H 2 40 ? 22.06013 4.39322 59.67262 1.000 82.36037 37 MET K C 1
ATOM 16017 O O . MET H 2 40 ? 23.23909 4.74147 59.74032 1.000 83.47143 37 MET K O 1
ATOM 16022 N N . LYS H 2 41 ? 21.04362 5.22103 59.90461 1.000 87.54401 38 LYS K N 1
ATOM 16023 C CA . LYS H 2 41 ? 21.19734 6.63912 60.20609 1.000 87.84830 38 LYS K CA 1
ATOM 16024 C C . LYS H 2 41 ? 20.81650 6.88104 61.66105 1.000 87.63776 38 LYS K C 1
ATOM 16025 O O . LYS H 2 41 ? 19.74733 6.44725 62.09805 1.000 86.66744 38 LYS K O 1
ATOM 16031 N N . GLN H 2 42 ? 21.67335 7.57401 62.41281 1.000 85.17601 39 GLN K N 1
ATOM 16032 C CA . GLN H 2 42 ? 21.38983 7.84301 63.81973 1.000 85.06801 39 GLN K CA 1
ATOM 16033 C C . GLN H 2 42 ? 21.63558 9.31301 64.12881 1.000 85.47766 39 GLN K C 1
ATOM 16034 O O . GLN H 2 42 ? 22.77700 9.71709 64.37357 1.000 86.58226 39 GLN K O 1
ATOM 16040 N N . LYS H 2 43 ? 20.55412 10.08728 64.19173 1.000 91.71752 40 LYS K N 1
ATOM 16041 C CA . LYS H 2 43 ? 20.58798 11.47622 64.63408 1.000 91.79384 40 LYS K CA 1
ATOM 16042 C C . LYS H 2 43 ? 21.29762 11.58531 65.98152 1.000 91.51028 40 LYS K C 1
ATOM 16043 O O . LYS H 2 43 ? 21.30451 10.61559 66.75592 1.000 91.36943 40 LYS K O 1
ATOM 16049 N N . PRO H 2 44 ? 21.93707 12.74406 66.28557 1.000 93.45095 41 PRO K N 1
ATOM 16050 C CA . PRO H 2 44 ? 22.64632 12.89601 67.57044 1.000 93.21188 41 PRO K CA 1
ATOM 16051 C C . PRO H 2 44 ? 21.78892 12.51953 68.76817 1.000 93.36596 41 PRO K C 1
ATOM 16052 O O . PRO H 2 44 ? 20.80453 13.19962 69.07857 1.000 93.73174 41 PRO K O 1
ATOM 16056 N N . GLY H 2 45 ? 22.13404 11.40189 69.41065 1.000 94.68268 42 GLY K N 1
ATOM 16057 C CA . GLY H 2 45 ? 21.39237 10.90650 70.55397 1.000 94.81733 42 GLY K CA 1
ATOM 16058 C C . GLY H 2 45 ? 19.96713 10.52959 70.20127 1.000 95.19652 42 GLY K C 1
ATOM 16059 O O . GLY H 2 45 ? 19.03593 10.96579 70.88302 1.000 95.52380 42 GLY K O 1
ATOM 16060 N N . GLN H 2 46 ? 19.77961 9.73859 69.13982 1.000 92.19775 43 GLN K N 1
ATOM 16061 C CA . GLN H 2 46 ? 18.45698 9.37823 68.64159 1.000 92.57960 43 GLN K CA 1
ATOM 16062 C C . GLN H 2 46 ? 18.41427 7.88655 68.33045 1.000 92.48033 43 GLN K C 1
ATOM 16063 O O . GLN H 2 46 ? 19.43328 7.19256 68.38357 1.000 92.12875 43 GLN K O 1
ATOM 16069 N N . ASP H 2 47 ? 17.21777 7.40125 67.97529 1.000 87.46678 44 ASP K N 1
ATOM 16070 C CA . ASP H 2 47 ? 17.05524 6.03440 67.49063 1.000 87.45942 44 ASP K CA 1
ATOM 16071 C C . ASP H 2 47 ? 17.81552 5.85899 66.18183 1.000 87.30647 44 ASP K C 1
ATOM 16072 O O . ASP H 2 47 ? 18.31382 6.81923 65.58151 1.000 87.24884 44 ASP K O 1
ATOM 16077 N N . LEU H 2 48 ? 17.91741 4.60631 65.74975 1.000 82.57060 45 LEU K N 1
ATOM 16078 C CA . LEU H 2 48 ? 18.56722 4.27247 64.48967 1.000 82.49421 45 LEU K CA 1
ATOM 16079 C C . LEU H 2 48 ? 17.53840 3.91903 63.41683 1.000 82.90165 45 LEU K C 1
ATOM 16080 O O . LEU H 2 48 ? 16.68676 3.04385 63.62075 1.000 83.12502 45 LEU K O 1
ATOM 16085 N N . GLU H 2 49 ? 17.62389 4.60179 62.28052 1.000 84.88964 46 GLU K N 1
ATOM 16086 C CA . GLU H 2 49 ? 16.84588 4.25063 61.10393 1.000 85.26981 46 GLU K CA 1
ATOM 16087 C C . GLU H 2 49 ? 17.66812 3.35139 60.19757 1.000 85.16490 46 GLU K C 1
ATOM 16088 O O . GLU H 2 49 ? 18.85074 3.59907 59.97049 1.000 84.86907 46 GLU K O 1
ATOM 16094 N N . TRP H 2 50 ? 17.02476 2.33413 59.64600 1.000 78.93754 47 TRP K N 1
ATOM 16095 C CA . TRP H 2 50 ? 17.67577 1.41908 58.72491 1.000 78.94050 47 TRP K CA 1
ATOM 16096 C C . TRP H 2 50 ? 17.49483 1.91734 57.28927 1.000 79.23615 47 TRP K C 1
ATOM 16097 O O . TRP H 2 50 ? 16.37405 2.21776 56.86465 1.000 79.62422 47 TRP K O 1
ATOM 16108 N N . ILE H 2 51 ? 18.60714 2.09129 56.58174 1.000 82.75372 48 ILE K N 1
ATOM 16109 C CA . ILE H 2 51 ? 18.60000 2.56902 55.20178 1.000 83.02290 48 ILE K CA 1
ATOM 16110 C C . ILE H 2 51 ? 18.51293 1.41670 54.20792 1.000 83.32622 48 ILE K C 1
ATOM 16111 O O . ILE H 2 51 ? 17.72865 1.45169 53.25145 1.000 83.75586 48 ILE K O 1
ATOM 16116 N N . GLY H 2 52 ? 19.34878 0.40632 54.38700 1.000 81.34278 49 GLY K N 1
ATOM 16117 C CA . GLY H 2 52 ? 19.38413 -0.70311 53.46050 1.000 81.65033 49 GLY K CA 1
ATOM 16118 C C . GLY H 2 52 ? 20.68467 -1.47093 53.59091 1.000 81.39077 49 GLY K C 1
ATOM 16119 O O . GLY H 2 52 ? 21.46481 -1.25906 54.51665 1.000 80.96742 49 GLY K O 1
ATOM 16120 N N . TYR H 2 53 ? 20.90032 -2.36582 52.63380 1.000 81.17063 50 TYR K N 1
ATOM 16121 C CA . TYR H 2 53 ? 22.09763 -3.18762 52.62091 1.000 81.02847 50 TYR K CA 1
ATOM 16122 C C . TYR H 2 53 ? 22.61913 -3.28858 51.20080 1.000 81.33784 50 TYR K C 1
ATOM 16123 O O . TYR H 2 53 ? 21.87064 -3.12828 50.23966 1.000 81.74524 50 TYR K O 1
ATOM 16132 N N . ILE H 2 54 ? 23.91014 -3.57990 51.07305 1.000 83.99875 51 ILE K N 1
ATOM 16133 C CA . ILE H 2 54 ? 24.48590 -3.89877 49.77235 1.000 84.34219 51 ILE K CA 1
ATOM 16134 C C . ILE H 2 54 ? 25.66368 -4.83596 49.97333 1.000 84.24941 51 ILE K C 1
ATOM 16135 O O . ILE H 2 54 ? 26.61166 -4.51458 50.68924 1.000 83.82907 51 ILE K O 1
ATOM 16140 N N . ASN H 2 55 ? 25.62377 -5.97753 49.30385 1.000 86.90465 52 ASN K N 1
ATOM 16141 C CA . ASN H 2 55 ? 26.69979 -6.95419 49.35350 1.000 86.93420 52 ASN K CA 1
ATOM 16142 C C . ASN H 2 55 ? 27.59535 -6.76210 48.13358 1.000 87.18974 52 ASN K C 1
ATOM 16143 O O . ASN H 2 55 ? 27.14747 -7.02637 47.00710 1.000 87.69950 52 ASN K O 1
ATOM 16148 N N . PRO H 2 56 ? 28.85551 -6.34163 48.29702 1.000 90.69221 53 PRO K N 1
ATOM 16149 C CA . PRO H 2 56 ? 29.69056 -6.03143 47.12177 1.000 91.14357 53 PRO K CA 1
ATOM 16150 C C . PRO H 2 56 ? 30.00888 -7.22256 46.22776 1.000 91.85242 53 PRO K C 1
ATOM 16151 O O . PRO H 2 56 ? 30.16342 -7.02765 45.01302 1.000 92.40033 53 PRO K O 1
ATOM 16155 N N . TYR H 2 57 ? 30.11983 -8.44291 46.75918 1.000 91.51083 54 TYR K N 1
ATOM 16156 C CA . TYR H 2 57 ? 30.42579 -9.57600 45.88080 1.000 92.21086 54 TYR K CA 1
ATOM 16157 C C . TYR H 2 57 ? 29.28639 -9.85973 44.90320 1.000 92.78735 54 TYR K C 1
ATOM 16158 O O . TYR H 2 57 ? 29.52836 -10.17655 43.73659 1.000 93.45076 54 TYR K O 1
ATOM 16167 N N . ASN H 2 58 ? 28.04428 -9.79444 45.38427 1.000 90.92344 55 ASN K N 1
ATOM 16168 C CA . ASN H 2 58 ? 26.82013 -10.05193 44.63909 1.000 91.41729 55 ASN K CA 1
ATOM 16169 C C . ASN H 2 58 ? 26.30689 -8.81140 43.94669 1.000 91.50072 55 ASN K C 1
ATOM 16170 O O . ASN H 2 58 ? 25.81035 -8.90492 42.82719 1.000 92.13338 55 ASN K O 1
ATOM 16175 N N . ASP H 2 59 ? 26.44515 -7.65296 44.59876 1.000 92.01852 56 ASP K N 1
ATOM 16176 C CA . ASP H 2 59 ? 25.72162 -6.41984 44.26934 1.000 91.94513 56 ASP K CA 1
ATOM 16177 C C . ASP H 2 59 ? 24.21517 -6.52972 44.54679 1.000 91.95819 56 ASP K C 1
ATOM 16178 O O . ASP H 2 59 ? 23.41349 -5.87936 43.87337 1.000 92.22868 56 ASP K O 1
ATOM 16183 N N . MET H 2 60 ? 23.80744 -7.38755 45.49698 1.000 88.37527 57 MET K N 1
ATOM 16184 C CA . MET H 2 60 ? 22.44304 -7.33818 46.02674 1.000 88.24864 57 MET K CA 1
ATOM 16185 C C . MET H 2 60 ? 22.23146 -6.07779 46.85094 1.000 87.58885 57 MET K C 1
ATOM 16186 O O . MET H 2 60 ? 23.02186 -5.78255 47.74839 1.000 87.00650 57 MET K O 1
ATOM 16191 N N . THR H 2 61 ? 21.18276 -5.31527 46.54637 1.000 87.69590 58 THR K N 1
ATOM 16192 C CA . THR H 2 61 ? 20.84646 -4.17194 47.38123 1.000 87.09063 58 THR K CA 1
ATOM 16193 C C . THR H 2 61 ? 19.35920 -4.17246 47.70387 1.000 87.16006 58 THR K C 1
ATOM 16194 O O . THR H 2 61 ? 18.53703 -4.68632 46.94067 1.000 87.76543 58 THR K O 1
ATOM 16198 N N . LYS H 2 62 ? 19.03009 -3.56121 48.84346 1.000 86.55380 59 LYS K N 1
ATOM 16199 C CA . LYS H 2 62 ? 17.66157 -3.25383 49.23552 1.000 86.54490 59 LYS K CA 1
ATOM 16200 C C . LYS H 2 62 ? 17.67093 -1.96571 50.02389 1.000 85.91818 59 LYS K C 1
ATOM 16201 O O . LYS H 2 62 ? 18.61943 -1.70343 50.75349 1.000 85.37440 59 LYS K O 1
ATOM 16207 N N . TYR H 2 63 ? 16.63622 -1.15323 49.83715 1.000 86.99300 60 TYR K N 1
ATOM 16208 C CA . TYR H 2 63 ? 16.45580 0.10057 50.55233 1.000 86.45574 60 TYR K CA 1
ATOM 16209 C C . TYR H 2 63 ? 15.19767 0.07376 51.40792 1.000 86.35414 60 TYR K C 1
ATOM 16210 O O . TYR H 2 63 ? 14.18834 -0.53087 51.03429 1.000 86.86085 60 TYR K O 1
ATOM 16219 N N . SER H 2 64 ? 15.24288 0.76312 52.54234 1.000 89.09356 61 SER K N 1
ATOM 16220 C CA . SER H 2 64 ? 13.99242 1.07367 53.20900 1.000 89.03886 61 SER K CA 1
ATOM 16221 C C . SER H 2 64 ? 13.32308 2.23088 52.47525 1.000 89.27373 61 SER K C 1
ATOM 16222 O O . SER H 2 64 ? 13.99089 3.07757 51.88111 1.000 89.19729 61 SER K O 1
ATOM 16225 N N . GLU H 2 65 ? 11.98733 2.24657 52.49530 1.000 93.30899 62 GLU K N 1
ATOM 16226 C CA . GLU H 2 65 ? 11.23239 3.19455 51.67301 1.000 93.67277 62 GLU K CA 1
ATOM 16227 C C . GLU H 2 65 ? 11.65644 4.64483 51.93027 1.000 93.17628 62 GLU K C 1
ATOM 16228 O O . GLU H 2 65 ? 11.63498 5.47407 51.00858 1.000 93.41830 62 GLU K O 1
ATOM 16234 N N . ASN H 2 66 ? 12.02237 4.96238 53.18439 1.000 96.29089 63 ASN K N 1
ATOM 16235 C CA . ASN H 2 66 ? 12.35879 6.32711 53.59757 1.000 95.78018 63 ASN K CA 1
ATOM 16236 C C . ASN H 2 66 ? 13.51003 6.93296 52.79570 1.000 95.69862 63 ASN K C 1
ATOM 16237 O O . ASN H 2 66 ? 13.54406 8.15347 52.57675 1.000 95.55318 63 ASN K O 1
ATOM 16242 N N . PHE H 2 67 ? 14.46145 6.11338 52.35674 1.000 92.58454 64 PHE K N 1
ATOM 16243 C CA . PHE H 2 67 ? 15.72243 6.62101 51.83347 1.000 92.41783 64 PHE K CA 1
ATOM 16244 C C . PHE H 2 67 ? 15.82919 6.48476 50.31189 1.000 93.07360 64 PHE K C 1
ATOM 16245 O O . PHE H 2 67 ? 16.92715 6.59000 49.74768 1.000 93.06745 64 PHE K O 1
ATOM 16253 N N . LYS H 2 68 ? 14.70934 6.24536 49.62898 1.000 95.32863 65 LYS K N 1
ATOM 16254 C CA . LYS H 2 68 ? 14.79240 5.91743 48.21198 1.000 96.01208 65 LYS K CA 1
ATOM 16255 C C . LYS H 2 68 ? 15.21680 7.11286 47.36433 1.000 96.07786 65 LYS K C 1
ATOM 16256 O O . LYS H 2 68 ? 16.00647 6.95687 46.42748 1.000 96.37439 65 LYS K O 1
ATOM 16262 N N . GLY H 2 69 ? 14.73103 8.31677 47.67399 1.000 99.07381 66 GLY K N 1
ATOM 16263 C CA . GLY H 2 69 ? 15.22485 9.48080 46.95059 1.000 99.07756 66 GLY K CA 1
ATOM 16264 C C . GLY H 2 69 ? 16.53839 10.02257 47.47424 1.000 98.43559 66 GLY K C 1
ATOM 16265 O O . GLY H 2 69 ? 17.24250 10.73116 46.74450 1.000 98.49415 66 GLY K O 1
ATOM 16266 N N . LYS H 2 70 ? 16.87469 9.69656 48.72796 1.000 100.87506 67 LYS K N 1
ATOM 16267 C CA . LYS H 2 70 ? 17.98545 10.28309 49.47061 1.000 100.20113 67 LYS K CA 1
ATOM 16268 C C . LYS H 2 70 ? 19.27974 9.48918 49.30185 1.000 100.18110 67 LYS K C 1
ATOM 16269 O O . LYS H 2 70 ? 20.32015 10.06818 48.97661 1.000 100.03045 67 LYS K O 1
ATOM 16275 N N . ALA H 2 71 ? 19.23448 8.16954 49.49788 1.000 96.76555 68 ALA K N 1
ATOM 16276 C CA . ALA H 2 71 ? 20.43567 7.34141 49.51581 1.000 96.71340 68 ALA K CA 1
ATOM 16277 C C . ALA H 2 71 ? 20.58754 6.54604 48.22768 1.000 97.43136 68 ALA K C 1
ATOM 16278 O O . ALA H 2 71 ? 19.59994 6.08318 47.64507 1.000 97.95902 68 ALA K O 1
ATOM 16280 N N . THR H 2 72 ? 21.84182 6.38873 47.79884 1.000 95.05829 69 THR K N 1
ATOM 16281 C CA . THR H 2 72 ? 22.22163 5.54744 46.66773 1.000 95.70885 69 THR K CA 1
ATOM 16282 C C . THR H 2 72 ? 23.37864 4.65678 47.10384 1.000 95.53498 69 THR K C 1
ATOM 16283 O O . THR H 2 72 ? 24.43812 5.15532 47.50793 1.000 95.11508 69 THR K O 1
ATOM 16287 N N . LEU H 2 73 ? 23.17457 3.34693 47.03361 1.000 91.33376 70 LEU K N 1
ATOM 16288 C CA . LEU H 2 73 ? 24.17093 2.37899 47.46321 1.000 91.22098 70 LEU K CA 1
ATOM 16289 C C . LEU H 2 73 ? 24.90532 1.82126 46.26030 1.000 91.83675 70 LEU K C 1
ATOM 16290 O O . LEU H 2 73 ? 24.27572 1.30664 45.33412 1.000 92.46506 70 LEU K O 1
ATOM 16295 N N . THR H 2 74 ? 26.23450 1.90097 46.28876 1.000 92.66266 71 THR K N 1
ATOM 16296 C CA . THR H 2 74 ? 27.07480 1.36763 45.22080 1.000 93.23576 71 THR K CA 1
ATOM 16297 C C . THR H 2 74 ? 28.21852 0.59691 45.87448 1.000 93.01342 71 THR K C 1
ATOM 16298 O O . THR H 2 74 ? 28.43667 0.68489 47.08450 1.000 92.39929 71 THR K O 1
ATOM 16302 N N . SER H 2 75 ? 28.95632 -0.16797 45.07036 1.000 94.28468 7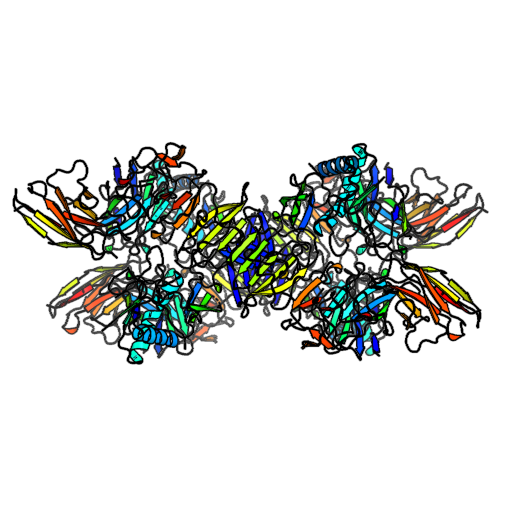2 SER K N 1
ATOM 16303 C CA . SER H 2 75 ? 29.89830 -1.13154 45.62659 1.000 94.19380 72 SER K CA 1
ATOM 16304 C C . SER H 2 75 ? 31.11881 -1.28265 44.73109 1.000 94.64056 72 SER K C 1
ATOM 16305 O O . SER H 2 75 ? 31.17549 -0.77254 43.60555 1.000 95.08958 72 SER K O 1
ATOM 16308 N N . ASP H 2 76 ? 32.09860 -2.01346 45.25883 1.000 96.47303 73 ASP K N 1
ATOM 16309 C CA . ASP H 2 76 ? 33.27802 -2.43078 44.50481 1.000 96.95153 73 ASP K CA 1
ATOM 16310 C C . ASP H 2 76 ? 33.64375 -3.85760 44.91796 1.000 97.09382 73 ASP K C 1
ATOM 16311 O O . ASP H 2 76 ? 34.05019 -4.08028 46.06183 1.000 96.59117 73 ASP K O 1
ATOM 16316 N N . LYS H 2 77 ? 33.46518 -4.82787 44.00541 1.000 98.93597 74 LYS K N 1
ATOM 16317 C CA . LYS H 2 77 ? 33.75106 -6.23190 44.32199 1.000 97.39981 74 LYS K CA 1
ATOM 16318 C C . LYS H 2 77 ? 35.17980 -6.42213 44.81811 1.000 97.45081 74 LYS K C 1
ATOM 16319 O O . LYS H 2 77 ? 35.41791 -7.12549 45.80827 1.000 95.93460 74 LYS K O 1
ATOM 16325 N N . SER H 2 78 ? 36.14517 -5.78580 44.14985 1.000 97.87566 75 SER K N 1
ATOM 16326 C CA . SER H 2 78 ? 37.55071 -6.09791 44.38829 1.000 98.11908 75 SER K CA 1
ATOM 16327 C C . SER H 2 78 ? 37.93738 -5.84067 45.84005 1.000 97.14015 75 SER K C 1
ATOM 16328 O O . SER H 2 78 ? 38.35948 -6.75339 46.56275 1.000 95.84168 75 SER K O 1
ATOM 16331 N N . SER H 2 79 ? 37.76267 -4.59764 46.28782 1.000 98.11165 76 SER K N 1
ATOM 16332 C CA . SER H 2 79 ? 38.02185 -4.17074 47.65757 1.000 97.33894 76 SER K CA 1
ATOM 16333 C C . SER H 2 79 ? 36.91422 -4.53735 48.63769 1.000 95.40753 76 SER K C 1
ATOM 16334 O O . SER H 2 79 ? 37.09467 -4.34710 49.84261 1.000 94.55184 76 SER K O 1
ATOM 16337 N N . SER H 2 80 ? 35.78003 -5.04185 48.16167 1.000 95.80252 77 SER K N 1
ATOM 16338 C CA . SER H 2 80 ? 34.58224 -5.21748 48.98007 1.000 94.19661 77 SER K CA 1
ATOM 16339 C C . SER H 2 80 ? 34.30707 -3.95842 49.80076 1.000 94.47317 77 SER K C 1
ATOM 16340 O O . SER H 2 80 ? 34.40338 -3.94550 51.01716 1.000 93.38478 77 SER K O 1
ATOM 16343 N N . THR H 2 81 ? 33.97077 -2.89468 49.08213 1.000 92.04703 78 THR K N 1
ATOM 16344 C CA . THR H 2 81 ? 33.71044 -1.58523 49.66245 1.000 92.67137 78 THR K CA 1
ATOM 16345 C C . THR H 2 81 ? 32.29438 -1.15750 49.28926 1.000 92.77582 78 THR K C 1
ATOM 16346 O O . THR H 2 81 ? 31.88450 -1.30658 48.13056 1.000 93.57513 78 THR K O 1
ATOM 16350 N N . ALA H 2 82 ? 31.54451 -0.64360 50.27054 1.000 91.48704 79 ALA K N 1
ATOM 16351 C CA . ALA H 2 82 ? 30.21320 -0.09460 50.03975 1.000 91.68561 79 ALA K CA 1
ATOM 16352 C C . ALA H 2 82 ? 30.24728 1.42996 50.05104 1.000 93.33056 79 ALA K C 1
ATOM 16353 O O . ALA H 2 82 ? 30.99583 2.04006 50.82072 1.000 93.57192 79 ALA K O 1
ATOM 16355 N N . PHE H 2 83 ? 29.45585 2.03913 49.16743 1.000 91.85293 80 PHE K N 1
ATOM 16356 C CA . PHE H 2 83 ? 29.34485 3.49001 49.05632 1.000 93.54909 80 PHE K CA 1
ATOM 16357 C C . PHE H 2 83 ? 27.90167 3.94615 49.24181 1.000 93.31522 80 PHE K C 1
ATOM 16358 O O . PHE H 2 83 ? 26.96177 3.25757 48.83028 1.000 92.59837 80 PHE K O 1
ATOM 16366 N N . MET H 2 84 ? 27.73700 5.10905 49.87090 1.000 94.89049 81 MET K N 1
ATOM 16367 C CA . MET H 2 84 ? 26.45140 5.78253 50.00202 1.000 95.08583 81 MET K CA 1
ATOM 16368 C C . MET H 2 84 ? 26.55089 7.18835 49.43066 1.000 97.40250 81 MET K C 1
ATOM 16369 O O . MET H 2 84 ? 27.42490 7.95776 49.83821 1.000 98.22858 81 MET K O 1
ATOM 16374 N N . GLU H 2 85 ? 25.64912 7.53719 48.51583 1.000 96.58170 82 GLU K N 1
ATOM 16375 C CA . GLU H 2 85 ? 25.58473 8.88952 47.97668 1.000 98.81777 82 GLU K CA 1
ATOM 16376 C C . GLU H 2 85 ? 24.25385 9.47384 48.43940 1.000 98.66578 82 GLU K C 1
ATOM 16377 O O . GLU H 2 85 ? 23.26826 8.73960 48.57338 1.000 97.31392 82 GLU K O 1
ATOM 16383 N N . LEU H 2 86 ? 24.22609 10.76987 48.76362 1.000 102.02703 83 LEU K N 1
ATOM 16384 C CA . LEU H 2 86 ? 23.08528 11.28483 49.51186 1.000 101.58681 83 LEU K CA 1
ATOM 16385 C C . LEU H 2 86 ? 22.35964 12.46739 48.85165 1.000 103.67916 83 LEU K C 1
ATOM 16386 O O . LEU H 2 86 ? 21.88236 13.37073 49.54302 1.000 104.03376 83 LEU K O 1
ATOM 16391 N N . SER H 2 87 ? 22.19975 12.44374 47.52057 1.000 103.12083 84 SER K N 1
ATOM 16392 C CA . SER H 2 87 ? 21.25898 13.30381 46.78528 1.000 104.89425 84 SER K CA 1
ATOM 16393 C C . SER H 2 87 ? 21.10929 14.72675 47.33326 1.000 106.21193 84 SER K C 1
ATOM 16394 O O . SER H 2 87 ? 22.11228 15.38133 47.63668 1.000 106.99972 84 SER K O 1
ATOM 16397 N N . SER H 2 88 ? 19.86585 15.22708 47.43204 1.000 106.62024 85 SER K N 1
ATOM 16398 C CA . SER H 2 88 ? 19.61118 16.57732 47.93855 1.000 107.92153 85 SER K CA 1
ATOM 16399 C C . SER H 2 88 ? 19.72428 16.56394 49.45551 1.000 106.23362 85 SER K C 1
ATOM 16400 O O . SER H 2 88 ? 18.96050 15.86054 50.13088 1.000 104.35579 85 SER K O 1
ATOM 16403 N N . LEU H 2 89 ? 20.66655 17.33783 49.99368 1.000 105.73571 86 LEU K N 1
ATOM 16404 C CA . LEU H 2 89 ? 20.98392 17.28806 51.41591 1.000 104.18948 86 LEU K CA 1
ATOM 16405 C C . LEU H 2 89 ? 20.26463 18.42475 52.11576 1.000 104.92768 86 LEU K C 1
ATOM 16406 O O . LEU H 2 89 ? 20.34317 19.58014 51.68408 1.000 107.09669 86 LEU K O 1
ATOM 16411 N N . THR H 2 90 ? 19.59040 18.09840 53.20215 1.000 104.45195 87 THR K N 1
ATOM 16412 C CA . THR H 2 90 ? 18.95368 19.07593 54.06182 1.000 104.84398 87 THR K CA 1
ATOM 16413 C C . THR H 2 90 ? 19.55832 18.94033 55.45563 1.000 103.30854 87 THR K C 1
ATOM 16414 O O . THR H 2 90 ? 20.34752 18.03484 55.72160 1.000 101.89638 87 THR K O 1
ATOM 16418 N N . SER H 2 91 ? 19.26495 19.89334 56.33568 1.000 105.10772 88 SER K N 1
ATOM 16419 C CA . SER H 2 91 ? 19.75808 19.76113 57.70159 1.000 103.62944 88 SER K CA 1
ATOM 16420 C C . SER H 2 91 ? 19.11461 18.58465 58.43833 1.000 101.05105 88 SER K C 1
ATOM 16421 O O . SER H 2 91 ? 19.61476 18.17926 59.49478 1.000 99.53948 88 SER K O 1
ATOM 16424 N N . GLU H 2 92 ? 18.02251 18.02827 57.90450 1.000 103.27986 89 GLU K N 1
ATOM 16425 C CA . GLU H 2 92 ? 17.43209 16.80358 58.43242 1.000 100.89635 89 GLU K CA 1
ATOM 16426 C C . GLU H 2 92 ? 18.32440 15.58691 58.22461 1.000 99.57901 89 GLU K C 1
ATOM 16427 O O . GLU H 2 92 ? 18.07508 14.54444 58.83457 1.000 97.49148 89 GLU K O 1
ATOM 16433 N N . ASP H 2 93 ? 19.32744 15.68310 57.35734 1.000 99.48602 90 ASP K N 1
ATOM 16434 C CA . ASP H 2 93 ? 20.24573 14.58819 57.08025 1.000 98.47013 90 ASP K CA 1
ATOM 16435 C C . ASP H 2 93 ? 21.50450 14.60633 57.94984 1.000 97.95900 90 ASP K C 1
ATOM 16436 O O . ASP H 2 93 ? 22.31895 13.68506 57.83469 1.000 97.05833 90 ASP K O 1
ATOM 16441 N N . SER H 2 94 ? 21.70428 15.62212 58.79758 1.000 98.71965 91 SER K N 1
ATOM 16442 C CA . SER H 2 94 ? 22.87463 15.63626 59.67306 1.000 98.23374 91 SER K CA 1
ATOM 16443 C C . SER H 2 94 ? 22.74781 14.53957 60.71264 1.000 95.73675 91 SER K C 1
ATOM 16444 O O . SER H 2 94 ? 21.84176 14.58701 61.54452 1.000 94.75651 91 SER K O 1
ATOM 16447 N N . ALA H 2 95 ? 23.67586 13.58474 60.70089 1.000 93.46288 92 ALA K N 1
ATOM 16448 C CA . ALA H 2 95 ? 23.65222 12.47745 61.65069 1.000 91.14004 92 ALA K CA 1
ATOM 16449 C C . ALA H 2 95 ? 24.95669 11.70376 61.54090 1.000 90.70029 92 ALA K C 1
ATOM 16450 O O . ALA H 2 95 ? 25.79512 11.97736 60.68139 1.000 92.13244 92 ALA K O 1
ATOM 16452 N N . VAL H 2 96 ? 25.11353 10.73255 62.42774 1.000 90.64603 93 VAL K N 1
ATOM 16453 C CA . VAL H 2 96 ? 26.17538 9.73650 62.33415 1.000 89.90115 93 VAL K CA 1
ATOM 16454 C C . VAL H 2 96 ? 25.65570 8.55637 61.51754 1.000 88.98004 93 VAL K C 1
ATOM 16455 O O . VAL H 2 96 ? 24.60428 7.98446 61.84145 1.000 87.60481 93 VAL K O 1
ATOM 16459 N N . TYR H 2 97 ? 26.39356 8.16037 60.48068 1.000 86.94250 94 TYR K N 1
ATOM 16460 C CA . TYR H 2 97 ? 25.94371 7.09360 59.59167 1.000 86.29275 94 TYR K CA 1
ATOM 16461 C C . TYR H 2 97 ? 26.79316 5.84747 59.80905 1.000 84.97320 94 TYR K C 1
ATOM 16462 O O . TYR H 2 97 ? 27.98818 5.84684 59.50678 1.000 85.74237 94 TYR K O 1
ATOM 16471 N N . TYR H 2 98 ? 26.15933 4.77747 60.29342 1.000 87.79996 95 TYR K N 1
ATOM 16472 C CA . TYR H 2 98 ? 26.84114 3.54199 60.66252 1.000 86.36561 95 TYR K CA 1
ATOM 16473 C C . TYR H 2 98 ? 26.76114 2.51066 59.54767 1.000 86.17640 95 TYR K C 1
ATOM 16474 O O . TYR H 2 98 ? 25.71636 2.33880 58.91451 1.000 86.12606 95 TYR K O 1
ATOM 16483 N N . CYS H 2 99 ? 27.86951 1.80170 59.34654 1.000 88.14343 96 CYS K N 1
ATOM 16484 C CA . CYS H 2 99 ? 27.97651 0.69856 58.40237 1.000 87.84819 96 CYS K CA 1
ATOM 16485 C C . CYS H 2 99 ? 28.21813 -0.57039 59.20114 1.000 85.92428 96 CYS K C 1
ATOM 16486 O O . CYS H 2 99 ? 29.22095 -0.67221 59.91231 1.000 85.67238 96 CYS K O 1
ATOM 16489 N N . ALA H 2 100 ? 27.31769 -1.53376 59.08208 1.000 83.75358 97 ALA K N 1
ATOM 16490 C CA . ALA H 2 100 ? 27.41295 -2.75459 59.85995 1.000 81.89213 97 ALA K CA 1
ATOM 16491 C C . ALA H 2 100 ? 27.27458 -3.95775 58.94889 1.000 81.43850 97 ALA K C 1
ATOM 16492 O O . ALA H 2 100 ? 26.57917 -3.90952 57.93066 1.000 82.07391 97 ALA K O 1
ATOM 16494 N N . ARG H 2 101 ? 27.90848 -5.05303 59.34775 1.000 86.93589 98 ARG K N 1
ATOM 16495 C CA . ARG H 2 101 ? 27.81697 -6.30680 58.61487 1.000 86.35101 98 ARG K CA 1
ATOM 16496 C C . ARG H 2 101 ? 26.58809 -7.09484 59.07088 1.000 84.66203 98 ARG K C 1
ATOM 16497 O O . ARG H 2 101 ? 26.36212 -7.26851 60.27069 1.000 83.37216 98 ARG K O 1
ATOM 16505 N N . GLY H 2 102 ? 25.79914 -7.57477 58.10806 1.000 81.57797 99 GLY K N 1
ATOM 16506 C CA . GLY H 2 102 ? 24.55811 -8.26855 58.40937 1.000 80.15092 99 GLY K CA 1
ATOM 16507 C C . GLY H 2 102 ? 24.25543 -9.38976 57.44202 1.000 79.87887 99 GLY K C 1
ATOM 16508 O O . GLY H 2 102 ? 25.15951 -9.86883 56.76133 1.000 80.44564 99 GLY K O 1
ATOM 16509 N N . TYR H 2 103 ? 23.00252 -9.83223 57.37077 1.000 75.11762 100 TYR K N 1
ATOM 16510 C CA . TYR H 2 103 ? 22.61415 -10.94204 56.50040 1.000 74.98334 100 TYR K CA 1
ATOM 16511 C C . TYR H 2 103 ? 21.30603 -10.59909 55.79970 1.000 72.17493 100 TYR K C 1
ATOM 16512 O O . TYR H 2 103 ? 20.85265 -9.45270 55.79115 1.000 70.32848 100 TYR K O 1
ATOM 16521 N N . LEU H 2 104 ? 20.69091 -11.60566 55.19033 1.000 77.64462 101 LEU K N 1
ATOM 16522 C CA . LEU H 2 104 ? 19.38239 -11.38222 54.59850 1.000 75.08568 101 LEU K CA 1
ATOM 16523 C C . LEU H 2 104 ? 18.34588 -11.38880 55.71317 1.000 74.67844 101 LEU K C 1
ATOM 16524 O O . LEU H 2 104 ? 18.71884 -11.27843 56.88130 1.000 76.11140 101 LEU K O 1
ATOM 16529 N N . LEU H 2 105 ? 17.06291 -11.53847 55.38557 1.000 76.67945 102 LEU K N 1
ATOM 16530 C CA . LEU H 2 105 ? 16.03068 -11.05623 56.29102 1.000 75.62688 102 LEU K CA 1
ATOM 16531 C C . LEU H 2 105 ? 16.01872 -11.78883 57.61842 1.000 77.61144 102 LEU K C 1
ATOM 16532 O O . LEU H 2 105 ? 16.52560 -11.25537 58.61299 1.000 78.62275 102 LEU K O 1
ATOM 16537 N N . ARG H 2 106 ? 15.46684 -12.99193 57.69579 1.000 73.43311 103 ARG K N 1
ATOM 16538 C CA . ARG H 2 106 ? 15.34683 -13.60515 59.01884 1.000 75.17538 103 ARG K CA 1
ATOM 16539 C C . ARG H 2 106 ? 16.62533 -14.39411 59.28366 1.000 77.94328 103 ARG K C 1
ATOM 16540 O O . ARG H 2 106 ? 16.67710 -15.61849 59.20718 1.000 79.30660 103 ARG K O 1
ATOM 16548 N N . THR H 2 107 ? 17.69608 -13.64827 59.53916 1.000 72.62246 104 THR K N 1
ATOM 16549 C CA . THR H 2 107 ? 19.02804 -14.24125 59.62656 1.000 75.12419 104 THR K CA 1
ATOM 16550 C C . THR H 2 107 ? 19.90225 -13.38419 60.53265 1.000 76.18620 104 THR K C 1
ATOM 16551 O O . THR H 2 107 ? 20.04662 -12.17925 60.29619 1.000 74.85479 104 THR K O 1
ATOM 16555 N N . GLY H 2 108 ? 20.48525 -14.00154 61.56146 1.000 74.20908 105 GLY K N 1
ATOM 16556 C CA . GLY H 2 108 ? 21.52239 -13.36588 62.35463 1.000 75.65171 105 GLY K CA 1
ATOM 16557 C C . GLY H 2 108 ? 21.19692 -11.98493 62.88704 1.000 74.21647 105 GLY K C 1
ATOM 16558 O O . GLY H 2 108 ? 20.03105 -11.59042 62.93963 1.000 72.28442 105 GLY K O 1
ATOM 16559 N N . CYS H 2 109 ? 22.23591 -11.24217 63.27086 1.000 73.63997 106 CYS K N 1
ATOM 16560 C CA . CYS H 2 109 ? 22.12297 -9.88606 63.77605 1.000 72.54250 106 CYS K CA 1
ATOM 16561 C C . CYS H 2 109 ? 23.26898 -9.07063 63.19684 1.000 72.71842 106 CYS K C 1
ATOM 16562 O O . CYS H 2 109 ? 24.08638 -9.58536 62.43645 1.000 73.67157 106 CYS K O 1
ATOM 16565 N N . PHE H 2 110 ? 23.38321 -7.80542 63.60360 1.000 77.49739 107 PHE K N 1
ATOM 16566 C CA . PHE H 2 110 ? 24.46327 -6.95381 63.10212 1.000 77.66221 107 PHE K CA 1
ATOM 16567 C C . PHE H 2 110 ? 25.72903 -7.22217 63.90897 1.000 80.45218 107 PHE K C 1
ATOM 16568 O O . PHE H 2 110 ? 26.15800 -6.42806 64.74007 1.000 81.04411 107 PHE K O 1
ATOM 16576 N N . ASP H 2 111 ? 26.33839 -8.36420 63.60340 1.000 79.56345 108 ASP K N 1
ATOM 16577 C CA . ASP H 2 111 ? 27.59839 -8.86017 64.14611 1.000 82.36906 108 ASP K CA 1
ATOM 16578 C C . ASP H 2 111 ? 28.63320 -7.79832 64.50943 1.000 83.10887 108 ASP K C 1
ATOM 16579 O O . ASP H 2 111 ? 28.98777 -7.63801 65.67954 1.000 84.54373 108 ASP K O 1
ATOM 16584 N N . TYR H 2 112 ? 29.14445 -7.10049 63.50406 1.000 83.07085 109 TYR K N 1
ATOM 16585 C CA . TYR H 2 112 ? 30.28701 -6.21482 63.63436 1.000 83.97655 109 TYR K CA 1
ATOM 16586 C C . TYR H 2 112 ? 29.92450 -4.87652 63.01776 1.000 81.56278 109 TYR K C 1
ATOM 16587 O O . TYR H 2 112 ? 29.05538 -4.80756 62.15061 1.000 79.43455 109 TYR K O 1
ATOM 16596 N N . TRP H 2 113 ? 30.54310 -3.80217 63.50243 1.000 85.32347 110 TRP K N 1
ATOM 16597 C CA . TRP H 2 113 ? 30.13797 -2.46278 63.09605 1.000 83.08400 110 TRP K CA 1
ATOM 16598 C C . TRP H 2 113 ? 31.33326 -1.63190 62.66005 1.000 83.67320 110 TRP K C 1
ATOM 16599 O O . TRP H 2 113 ? 32.44060 -1.77713 63.18867 1.000 85.94120 110 TRP K O 1
ATOM 16610 N N . GLY H 2 114 ? 31.08938 -0.75726 61.68682 1.000 86.78422 111 GLY K N 1
ATOM 16611 C CA . GLY H 2 114 ? 32.04715 0.26640 61.35153 1.000 86.97719 111 GLY K CA 1
ATOM 16612 C C . GLY H 2 114 ? 32.06308 1.35018 62.40930 1.000 86.98623 111 GLY K C 1
ATOM 16613 O O . GLY H 2 114 ? 31.17381 1.46011 63.25768 1.000 86.34759 111 GLY K O 1
ATOM 16614 N N . GLN H 2 115 ? 33.09942 2.18626 62.35101 1.000 91.02898 112 GLN K N 1
ATOM 16615 C CA . GLN H 2 115 ? 33.28484 3.14263 63.42847 1.000 91.46058 112 GLN K CA 1
ATOM 16616 C C . GLN H 2 115 ? 32.29258 4.29196 63.37044 1.000 88.94765 112 GLN K C 1
ATOM 16617 O O . GLN H 2 115 ? 32.08169 4.95881 64.38675 1.000 89.02544 112 GLN K O 1
ATOM 16623 N N . GLY H 2 116 ? 31.65949 4.52112 62.22705 1.000 91.74541 113 GLY K N 1
ATOM 16624 C CA . GLY H 2 116 ? 30.66817 5.57171 62.11466 1.000 89.30839 113 GLY K CA 1
ATOM 16625 C C . GLY H 2 116 ? 31.20420 6.78745 61.38649 1.000 88.43451 113 GLY K C 1
ATOM 16626 O O . GLY H 2 116 ? 32.36078 7.17758 61.58296 1.000 90.01724 113 GLY K O 1
ATOM 16627 N N . THR H 2 117 ? 30.37855 7.39589 60.54222 1.000 91.27592 114 THR K N 1
ATOM 16628 C CA . THR H 2 117 ? 30.73812 8.61654 59.83779 1.000 91.79817 114 THR K CA 1
ATOM 16629 C C . THR H 2 117 ? 29.75632 9.73187 60.17876 1.000 91.28478 114 THR K C 1
ATOM 16630 O O . THR H 2 117 ? 28.53661 9.53315 60.12451 1.000 90.36880 114 THR K O 1
ATOM 16634 N N . THR H 2 118 ? 30.29746 10.87354 60.60347 1.000 96.02336 115 THR K N 1
ATOM 16635 C CA . THR H 2 118 ? 29.50333 12.01531 61.04012 1.000 95.69336 115 THR K CA 1
ATOM 16636 C C . THR H 2 118 ? 29.30982 13.00750 59.88748 1.000 95.82010 115 THR K C 1
ATOM 16637 O O . THR H 2 118 ? 30.28604 13.54530 59.34773 1.000 96.64701 115 THR K O 1
ATOM 16641 N N . LEU H 2 119 ? 28.05579 13.22055 59.48577 1.000 100.07657 116 LEU K N 1
ATOM 16642 C CA . LEU H 2 119 ? 27.69357 14.16358 58.42842 1.000 100.10664 116 LEU K CA 1
ATOM 16643 C C . LEU H 2 119 ? 27.02754 15.39074 59.04734 1.000 99.94815 116 LEU K C 1
ATOM 16644 O O . LEU H 2 119 ? 25.99660 15.26511 59.71961 1.000 99.20344 116 LEU K O 1
ATOM 16649 N N . THR H 2 120 ? 27.60053 16.57320 58.80573 1.000 103.64212 117 THR K N 1
ATOM 16650 C CA . THR H 2 120 ? 27.04802 17.83727 59.28522 1.000 103.61806 117 THR K CA 1
ATOM 16651 C C . THR H 2 120 ? 26.64814 18.70500 58.10021 1.000 103.64784 117 THR K C 1
ATOM 16652 O O . THR H 2 120 ? 27.48356 19.01689 57.24309 1.000 104.30371 117 THR K O 1
ATOM 16656 N N . VAL H 2 121 ? 25.37082 19.06987 58.04690 1.000 107.12266 118 VAL K N 1
ATOM 16657 C CA . VAL H 2 121 ? 24.81651 19.95981 57.03218 1.000 107.09517 118 VAL K CA 1
ATOM 16658 C C . VAL H 2 121 ? 24.58188 21.32562 57.67911 1.000 107.35953 118 VAL K C 1
ATOM 16659 O O . VAL H 2 121 ? 23.72883 21.45457 58.56737 1.000 106.85453 118 VAL K O 1
ATOM 16663 N N . SER H 2 122 ? 25.31939 22.35517 57.23997 1.000 111.58980 119 SER K N 1
ATOM 16664 C CA . SER H 2 122 ? 25.24281 23.66456 57.88924 1.000 111.96805 119 SER K CA 1
ATOM 16665 C C . SER H 2 122 ? 25.48701 24.77832 56.87314 1.000 112.52291 119 SER K C 1
ATOM 16666 O O . SER H 2 122 ? 25.96304 24.54846 55.75748 1.000 112.75609 119 SER K O 1
ATOM 16669 N N . SER H 2 123 ? 25.15534 25.99896 57.29705 1.000 115.73441 120 SER K N 1
ATOM 16670 C CA . SER H 2 123 ? 25.33052 27.22656 56.51806 1.000 116.29960 120 SER K CA 1
ATOM 16671 C C . SER H 2 123 ? 26.24703 28.23727 57.22507 1.000 117.20075 120 SER K C 1
ATOM 16672 O O . SER H 2 123 ? 26.59386 29.28954 56.67403 1.000 117.80166 120 SER K O 1
ATOM 16675 N N . GLY H 2 140 ? 2.31127 -0.48714 58.03914 1.000 85.87840 137 GLY K N 1
ATOM 16676 C CA . GLY H 2 140 ? 2.43880 -1.82859 58.58877 1.000 85.48617 137 GLY K CA 1
ATOM 16677 C C . GLY H 2 140 ? 3.85235 -2.26716 58.95938 1.000 86.11132 137 GLY K C 1
ATOM 16678 O O . GLY H 2 140 ? 4.15464 -3.46033 58.91797 1.000 86.02849 137 GLY K O 1
ATOM 16679 N N . ASN H 2 141 ? 4.71716 -1.30295 59.30676 1.000 86.61015 138 ASN K N 1
ATOM 16680 C CA . ASN H 2 141 ? 6.02830 -1.60508 59.88726 1.000 87.19559 138 ASN K CA 1
ATOM 16681 C C . ASN H 2 141 ? 5.88943 -2.30705 61.23082 1.000 86.67289 138 ASN K C 1
ATOM 16682 O O . ASN H 2 141 ? 4.92946 -2.08363 61.97637 1.000 85.99137 138 ASN K O 1
ATOM 16687 N N . ILE H 2 142 ? 6.87008 -3.14522 61.55659 1.000 77.84122 139 ILE K N 1
ATOM 16688 C CA . ILE H 2 142 ? 6.96277 -3.67581 62.91174 1.000 77.52112 139 ILE K CA 1
ATOM 16689 C C . ILE H 2 142 ? 7.65774 -2.60651 63.75015 1.000 78.05380 139 ILE K C 1
ATOM 16690 O O . ILE H 2 142 ? 8.84427 -2.33027 63.55233 1.000 78.91312 139 ILE K O 1
ATOM 16695 N N . VAL H 2 143 ? 6.92780 -2.02818 64.70345 1.000 78.51779 140 VAL K N 1
ATOM 16696 C CA . VAL H 2 143 ? 7.41514 -0.94414 65.55031 1.000 78.96323 140 VAL K CA 1
ATOM 16697 C C . VAL H 2 143 ? 7.78158 -1.52182 66.90937 1.000 78.85305 140 VAL K C 1
ATOM 16698 O O . VAL H 2 143 ? 6.94150 -2.14177 67.57538 1.000 78.05503 140 VAL K O 1
ATOM 16702 N N . LEU H 2 144 ? 9.01599 -1.28519 67.34580 1.000 74.21156 141 LEU K N 1
ATOM 16703 C CA . LEU H 2 144 ? 9.47737 -1.73987 68.65318 1.000 74.24177 141 LEU K CA 1
ATOM 16704 C C . LEU H 2 144 ? 9.44644 -0.58329 69.64270 1.000 74.40693 141 LEU K C 1
ATOM 16705 O O . LEU H 2 144 ? 10.15081 0.41159 69.45501 1.000 75.16367 141 LEU K O 1
ATOM 16710 N N . THR H 2 145 ? 8.69638 -0.73638 70.72326 1.000 75.65022 142 THR K N 1
ATOM 16711 C CA . THR H 2 145 ? 8.65044 0.27722 71.76756 1.000 75.80351 142 THR K CA 1
ATOM 16712 C C . THR H 2 145 ? 9.30607 -0.29964 73.02076 1.000 75.97952 142 THR K C 1
ATOM 16713 O O . THR H 2 145 ? 8.92892 -1.37640 73.49513 1.000 75.38152 142 THR K O 1
ATOM 16717 N N . GLN H 2 146 ? 10.31567 0.39726 73.51896 1.000 72.72171 143 GLN K N 1
ATOM 16718 C CA . GLN H 2 146 ? 11.10799 -0.01254 74.66430 1.000 73.08996 143 GLN K CA 1
ATOM 16719 C C . GLN H 2 146 ? 10.61124 0.62695 75.95255 1.000 72.86435 143 GLN K C 1
ATOM 16720 O O . GLN H 2 146 ? 10.12017 1.75741 75.95254 1.000 72.86472 143 GLN K O 1
ATOM 16726 N N . SER H 2 147 ? 10.76792 -0.11453 77.06113 1.000 76.56516 144 SER K N 1
ATOM 16727 C CA . SER H 2 147 ? 10.44147 0.31202 78.44827 1.000 76.41926 144 SER K CA 1
ATOM 16728 C C . SER H 2 147 ? 11.53899 -0.19363 79.36736 1.000 77.04372 144 SER K C 1
ATOM 16729 O O . SER H 2 147 ? 11.93336 -1.37293 79.26194 1.000 76.98993 144 SER K O 1
ATOM 16732 N N . PRO H 2 148 ? 12.05132 0.66127 80.27281 1.000 75.56682 145 PRO K N 1
ATOM 16733 C CA . PRO H 2 148 ? 11.63636 2.06001 80.39235 1.000 75.70695 145 PRO K CA 1
ATOM 16734 C C . PRO H 2 148 ? 12.45797 2.96446 79.46630 1.000 76.58785 145 PRO K C 1
ATOM 16735 O O . PRO H 2 148 ? 13.39520 2.48309 78.83315 1.000 77.11109 145 PRO K O 1
ATOM 16739 N N . ALA H 2 149 ? 12.12918 4.25565 79.38501 1.000 75.81095 146 ALA K N 1
ATOM 16740 C CA . ALA H 2 149 ? 12.88765 5.14152 78.50762 1.000 76.63864 146 ALA K CA 1
ATOM 16741 C C . ALA H 2 149 ? 14.26266 5.46843 79.07639 1.000 77.73948 146 ALA K C 1
ATOM 16742 O O . ALA H 2 149 ? 15.24101 5.55245 78.32679 1.000 78.45599 146 ALA K O 1
ATOM 16744 N N . SER H 2 150 ? 14.34719 5.70540 80.38678 1.000 78.15207 147 SER K N 1
ATOM 16745 C CA . SER H 2 150 ? 15.60509 5.92415 81.08994 1.000 79.17615 147 SER K CA 1
ATOM 16746 C C . SER H 2 150 ? 15.53484 5.19500 82.41963 1.000 78.94581 147 SER K C 1
ATOM 16747 O O . SER H 2 150 ? 14.45217 4.99884 82.97746 1.000 78.10311 147 SER K O 1
ATOM 16750 N N . LEU H 2 151 ? 16.69451 4.81780 82.94466 1.000 76.26539 148 LEU K N 1
ATOM 16751 C CA . LEU H 2 151 ? 16.69825 3.91462 84.08144 1.000 76.04610 148 LEU K CA 1
ATOM 16752 C C . LEU H 2 151 ? 18.00758 4.09071 84.82484 1.000 77.17897 148 LEU K C 1
ATOM 16753 O O . LEU H 2 151 ? 19.06308 4.07704 84.19300 1.000 77.95188 148 LEU K O 1
ATOM 16758 N N . ALA H 2 152 ? 17.93952 4.29281 86.14323 1.000 76.50239 149 ALA K N 1
ATOM 16759 C CA . ALA H 2 152 ? 19.12107 4.45204 86.99017 1.000 77.58092 149 ALA K CA 1
ATOM 16760 C C . ALA H 2 152 ? 19.25412 3.28675 87.96497 1.000 77.41146 149 ALA K C 1
ATOM 16761 O O . ALA H 2 152 ? 18.26418 2.82774 88.54049 1.000 76.52108 149 ALA K O 1
ATOM 16763 N N . VAL H 2 153 ? 20.48375 2.81163 88.15635 1.000 79.88880 150 VAL K N 1
ATOM 16764 C CA . VAL H 2 153 ? 20.72079 1.60198 88.93546 1.000 79.80153 150 VAL K CA 1
ATOM 16765 C C . VAL H 2 153 ? 22.12209 1.65974 89.54613 1.000 81.08040 150 VAL K C 1
ATOM 16766 O O . VAL H 2 153 ? 23.01124 2.34789 89.03530 1.000 81.97770 150 VAL K O 1
ATOM 16770 N N . SER H 2 154 ? 22.30693 0.97411 90.67460 1.000 78.73158 151 SER K N 1
ATOM 16771 C CA . SER H 2 154 ? 23.59808 0.93235 91.35338 1.000 79.50105 151 SER K CA 1
ATOM 16772 C C . SER H 2 154 ? 24.31939 -0.34629 90.95320 1.000 80.00856 151 SER K C 1
ATOM 16773 O O . SER H 2 154 ? 23.71693 -1.26579 90.40934 1.000 79.83080 151 SER K O 1
ATOM 16776 N N . LEU H 2 155 ? 25.62757 -0.38910 91.21657 1.000 78.54159 152 LEU K N 1
ATOM 16777 C CA . LEU H 2 155 ? 26.39033 -1.62161 91.04575 1.000 79.21767 152 LEU K CA 1
ATOM 16778 C C . LEU H 2 155 ? 25.71272 -2.76458 91.78871 1.000 79.52009 152 LEU K C 1
ATOM 16779 O O . LEU H 2 155 ? 25.08450 -2.56582 92.83157 1.000 79.50508 152 LEU K O 1
ATOM 16784 N N . GLY H 2 156 ? 25.79356 -3.96376 91.21289 1.000 80.91082 153 GLY K N 1
ATOM 16785 C CA . GLY H 2 156 ? 25.28900 -5.15071 91.87305 1.000 81.34509 153 GLY K CA 1
ATOM 16786 C C . GLY H 2 156 ? 23.79808 -5.39860 91.78633 1.000 80.66634 153 GLY K C 1
ATOM 16787 O O . GLY H 2 156 ? 23.34269 -6.45100 92.24304 1.000 81.02128 153 GLY K O 1
ATOM 16788 N N . GLN H 2 157 ? 23.01509 -4.45290 91.29551 1.000 78.35408 154 GLN K N 1
ATOM 16789 C CA . GLN H 2 157 ? 21.57265 -4.59898 91.20052 1.000 77.70745 154 GLN K CA 1
ATOM 16790 C C . GLN H 2 157 ? 21.17866 -5.24785 89.86141 1.000 77.44852 154 GLN K C 1
ATOM 16791 O O . GLN H 2 157 ? 22.03116 -5.63645 89.06195 1.000 77.80802 154 GLN K O 1
ATOM 16797 N N . ARG H 2 158 ? 19.87446 -5.34597 89.58700 1.000 74.85170 155 ARG K N 1
ATOM 16798 C CA . ARG H 2 158 ? 19.33394 -5.99030 88.39103 1.000 74.66347 155 ARG K CA 1
ATOM 16799 C C . ARG H 2 158 ? 18.62876 -4.95671 87.52185 1.000 73.84784 155 ARG K C 1
ATOM 16800 O O . ARG H 2 158 ? 17.72022 -4.26779 87.99233 1.000 73.32031 155 ARG K O 1
ATOM 16808 N N . ALA H 2 159 ? 19.01431 -4.86632 86.25486 1.000 72.47000 156 ALA K N 1
ATOM 16809 C CA . ALA H 2 159 ? 18.35752 -3.97067 85.31239 1.000 71.81151 156 ALA K CA 1
ATOM 16810 C C . ALA H 2 159 ? 17.45227 -4.76987 84.38368 1.000 71.73591 156 ALA K C 1
ATOM 16811 O O . ALA H 2 159 ? 17.87060 -5.78759 83.82606 1.000 72.25090 156 ALA K O 1
ATOM 16813 N N . THR H 2 160 ? 16.22593 -4.29254 84.19977 1.000 70.49778 157 THR K N 1
ATOM 16814 C CA . THR H 2 160 ? 15.24002 -4.95131 83.36013 1.000 70.42750 157 THR K CA 1
ATOM 16815 C C . THR H 2 160 ? 14.81062 -3.99100 82.26564 1.000 69.98756 157 THR K C 1
ATOM 16816 O O . THR H 2 160 ? 14.28280 -2.91401 82.55103 1.000 69.49382 157 THR K O 1
ATOM 16820 N N . ILE H 2 161 ? 15.06640 -4.35832 81.01940 1.000 70.69044 158 ILE K N 1
ATOM 16821 C CA . ILE H 2 161 ? 14.58287 -3.60082 79.87902 1.000 70.39424 158 ILE K CA 1
ATOM 16822 C C . ILE H 2 161 ? 13.67997 -4.51503 79.06822 1.000 70.60107 158 ILE K C 1
ATOM 16823 O O . ILE H 2 161 ? 14.04597 -5.66142 78.78647 1.000 71.15612 158 ILE K O 1
ATOM 16828 N N . SER H 2 162 ? 12.51560 -4.00806 78.68133 1.000 72.60084 159 SER K N 1
ATOM 16829 C CA . SER H 2 162 ? 11.54742 -4.79499 77.94479 1.000 72.81507 159 SER K CA 1
ATOM 16830 C C . SER H 2 162 ? 11.28429 -4.12874 76.60627 1.000 72.80100 159 SER K C 1
ATOM 16831 O O . SER H 2 162 ? 11.39999 -2.90925 76.47120 1.000 72.44890 159 SER K O 1
ATOM 16834 N N . CYS H 2 163 ? 10.93298 -4.94118 75.61579 1.000 71.20305 160 CYS K N 1
ATOM 16835 C CA . CYS H 2 163 ? 10.75180 -4.47050 74.25157 1.000 71.36410 160 CYS K CA 1
ATOM 16836 C C . CYS H 2 163 ? 9.47534 -5.10375 73.72949 1.000 71.60389 160 CYS K C 1
ATOM 16837 O O . CYS H 2 163 ? 9.37243 -6.33165 73.64766 1.000 72.09693 160 CYS K O 1
ATOM 16840 N N . ARG H 2 164 ? 8.48619 -4.28400 73.42205 1.000 73.85487 161 ARG K N 1
ATOM 16841 C CA . ARG H 2 164 ? 7.24069 -4.79398 72.88367 1.000 74.11874 161 ARG K CA 1
ATOM 16842 C C . ARG H 2 164 ? 7.21690 -4.48195 71.40593 1.000 74.56337 161 ARG K C 1
ATOM 16843 O O . ARG H 2 164 ? 7.44719 -3.33566 71.00540 1.000 74.35052 161 ARG K O 1
ATOM 16851 N N . ALA H 2 165 ? 6.95650 -5.50950 70.60871 1.000 72.05068 162 ALA K N 1
ATOM 16852 C CA . ALA H 2 165 ? 6.83798 -5.39075 69.17082 1.000 72.62995 162 ALA K CA 1
ATOM 16853 C C . ALA H 2 165 ? 5.36264 -5.27960 68.82722 1.000 72.73382 162 ALA K C 1
ATOM 16854 O O . ALA H 2 165 ? 4.52555 -5.97460 69.41249 1.000 72.70936 162 ALA K O 1
ATOM 16856 N N . SER H 2 166 ? 5.04546 -4.39192 67.88131 1.000 75.81315 163 SER K N 1
ATOM 16857 C CA . SER H 2 166 ? 3.65232 -4.19144 67.50689 1.000 75.98624 163 SER K CA 1
ATOM 16858 C C . SER H 2 166 ? 3.07857 -5.37344 66.74401 1.000 76.83729 163 SER K C 1
ATOM 16859 O O . SER H 2 166 ? 1.85385 -5.51239 66.69011 1.000 76.98790 163 SER K O 1
ATOM 16862 N N . GLU H 2 167 ? 3.92763 -6.24379 66.19323 1.000 75.82511 164 GLU K N 1
ATOM 16863 C CA . GLU H 2 167 ? 3.48798 -7.45953 65.52243 1.000 76.73846 164 GLU K CA 1
ATOM 16864 C C . GLU H 2 167 ? 4.54253 -8.51884 65.75570 1.000 77.04345 164 GLU K C 1
ATOM 16865 O O . GLU H 2 167 ? 5.72769 -8.20040 65.85655 1.000 76.81471 164 GLU K O 1
ATOM 16871 N N . SER H 2 168 ? 4.11090 -9.78254 65.75094 1.000 69.10646 165 SER K N 1
ATOM 16872 C CA . SER H 2 168 ? 4.99709 -10.89310 66.08565 1.000 69.48729 165 SER K CA 1
ATOM 16873 C C . SER H 2 168 ? 6.29155 -10.82336 65.27873 1.000 69.92288 165 SER K C 1
ATOM 16874 O O . SER H 2 168 ? 6.28668 -10.43333 64.11858 1.000 70.39416 165 SER K O 1
ATOM 16877 N N . VAL H 2 169 ? 7.42133 -11.08373 65.92717 1.000 70.04881 166 VAL K N 1
ATOM 16878 C CA . VAL H 2 169 ? 8.70636 -11.13109 65.23352 1.000 70.49841 166 VAL K CA 1
ATOM 16879 C C . VAL H 2 169 ? 9.19603 -12.57182 65.19632 1.000 71.41503 166 VAL K C 1
ATOM 16880 O O . VAL H 2 169 ? 10.40610 -12.82962 65.16303 1.000 71.66752 166 VAL K O 1
ATOM 16884 N N . ASP H 2 170 ? 8.27091 -13.52003 65.24706 1.000 70.12587 167 ASP K N 1
ATOM 16885 C CA . ASP H 2 170 ? 8.62271 -14.92760 65.21989 1.000 71.10961 167 ASP K CA 1
ATOM 16886 C C . ASP H 2 170 ? 8.42947 -15.49726 63.82010 1.000 72.32517 167 ASP K C 1
ATOM 16887 O O . ASP H 2 170 ? 7.43074 -15.20671 63.15045 1.000 72.49811 167 ASP K O 1
ATOM 16892 N N . SER H 2 171 ? 9.38990 -16.31611 63.38599 1.000 71.19208 168 SER K N 1
ATOM 16893 C CA . SER H 2 171 ? 9.30171 -17.02378 62.11542 1.000 72.52455 168 SER K CA 1
ATOM 16894 C C . SER H 2 171 ? 10.14025 -18.27754 62.19573 1.000 73.52323 168 SER K C 1
ATOM 16895 O O . SER H 2 171 ? 11.24265 -18.24766 62.73197 1.000 73.24749 168 SER K O 1
ATOM 16898 N N . TYR H 2 172 ? 9.61780 -19.36864 61.65355 1.000 74.75509 169 TYR K N 1
ATOM 16899 C CA . TYR H 2 172 ? 10.30748 -20.65407 61.62878 1.000 75.94408 169 TYR K CA 1
ATOM 16900 C C . TYR H 2 172 ? 10.59924 -21.17645 63.02147 1.000 75.54871 169 TYR K C 1
ATOM 16901 O O . TYR H 2 172 ? 11.48797 -22.03028 63.18012 1.000 76.34007 169 TYR K O 1
ATOM 16910 N N . GLY H 2 173 ? 9.87993 -20.68249 64.03974 1.000 74.40365 170 GLY K N 1
ATOM 16911 C CA . GLY H 2 173 ? 10.13233 -21.10806 65.40488 1.000 74.00482 170 GLY K CA 1
ATOM 16912 C C . GLY H 2 173 ? 11.24361 -20.38392 66.13439 1.000 73.11377 170 GLY K C 1
ATOM 16913 O O . GLY H 2 173 ? 11.67045 -20.85574 67.18085 1.000 73.04793 170 GLY K O 1
ATOM 16914 N N . TYR H 2 174 ? 11.78656 -19.31207 65.57907 1.000 73.14318 171 TYR K N 1
ATOM 16915 C CA . TYR H 2 174 ? 12.75851 -18.46032 66.24509 1.000 72.21804 171 TYR K CA 1
ATOM 16916 C C . TYR H 2 174 ? 12.15915 -17.07487 66.43880 1.000 70.91946 171 TYR K C 1
ATOM 16917 O O . TYR H 2 174 ? 11.19214 -16.70083 65.76906 1.000 70.85748 171 TYR K O 1
ATOM 16926 N N . SER H 2 175 ? 12.75255 -16.30750 67.35179 1.000 72.60143 172 SER K N 1
ATOM 16927 C CA . SER H 2 175 ? 12.43255 -14.89330 67.52563 1.000 71.43277 172 SER K CA 1
ATOM 16928 C C . SER H 2 175 ? 13.54757 -14.04516 66.91690 1.000 71.26058 172 SER K C 1
ATOM 16929 O O . SER H 2 175 ? 14.69772 -14.12446 67.36171 1.000 71.27843 172 SER K O 1
ATOM 16932 N N . PHE H 2 176 ? 13.22489 -13.26561 65.87854 1.000 70.93906 173 PHE K N 1
ATOM 16933 C CA . PHE H 2 176 ? 14.25115 -12.46933 65.20059 1.000 70.83821 173 PHE K CA 1
ATOM 16934 C C . PHE H 2 176 ? 14.31811 -11.09441 65.85350 1.000 69.64784 173 PHE K C 1
ATOM 16935 O O . PHE H 2 176 ? 13.85021 -10.07871 65.33019 1.000 69.23135 173 PHE K O 1
ATOM 16943 N N . MET H 2 177 ? 14.96491 -11.09988 67.02076 1.000 72.48874 174 MET K N 1
ATOM 16944 C CA . MET H 2 177 ? 15.00851 -10.04695 68.01937 1.000 72.24077 174 MET K CA 1
ATOM 16945 C C . MET H 2 177 ? 16.41600 -10.00086 68.60973 1.000 72.78915 174 MET K C 1
ATOM 16946 O O . MET H 2 177 ? 16.97466 -11.05044 68.94084 1.000 73.39112 174 MET K O 1
ATOM 16951 N N . HIS H 2 178 ? 17.00138 -8.80960 68.74122 1.000 69.17739 175 HIS K N 1
ATOM 16952 C CA . HIS H 2 178 ? 18.38193 -8.71870 69.20306 1.000 69.83679 175 HIS K CA 1
ATOM 16953 C C . HIS H 2 178 ? 18.55664 -7.51307 70.11300 1.000 69.76088 175 HIS K C 1
ATOM 16954 O O . HIS H 2 178 ? 17.80176 -6.54284 70.03741 1.000 69.16365 175 HIS K O 1
ATOM 16961 N N . TRP H 2 179 ? 19.59616 -7.56872 70.95394 1.000 67.43377 176 TRP K N 1
ATOM 16962 C CA . TRP H 2 179 ? 19.86895 -6.53835 71.95317 1.000 67.55841 176 TRP K CA 1
ATOM 16963 C C . TRP H 2 179 ? 21.28785 -6.02515 71.77010 1.000 68.29556 176 TRP K C 1
ATOM 16964 O O . TRP H 2 179 ? 22.22107 -6.82379 71.63231 1.000 69.02315 176 TRP K O 1
ATOM 16975 N N . TYR H 2 180 ? 21.44926 -4.70071 71.77384 1.000 71.31793 177 TYR K N 1
ATOM 16976 C CA . TYR H 2 180 ? 22.74215 -4.05976 71.56422 1.000 72.10930 177 TYR K CA 1
ATOM 16977 C C . TYR H 2 180 ? 23.04386 -3.05867 72.67788 1.000 72.46017 177 TYR K C 1
ATOM 16978 O O . TYR H 2 180 ? 22.13346 -2.44899 73.24614 1.000 71.85991 177 TYR K O 1
ATOM 16987 N N . GLN H 2 181 ? 24.33222 -2.88821 72.98635 1.000 72.80649 178 GLN K N 1
ATOM 16988 C CA . GLN H 2 181 ? 24.79419 -1.85808 73.91237 1.000 73.35303 178 GLN K CA 1
ATOM 16989 C C . GLN H 2 181 ? 25.62814 -0.81740 73.18080 1.000 73.91095 178 GLN K C 1
ATOM 16990 O O . GLN H 2 181 ? 26.61128 -1.16928 72.53289 1.000 74.66703 178 GLN K O 1
ATOM 16996 N N . GLN H 2 182 ? 25.31645 0.46533 73.38199 1.000 79.17772 179 GLN K N 1
ATOM 16997 C CA . GLN H 2 182 ? 26.00558 1.56083 72.68707 1.000 79.75850 179 GLN K CA 1
ATOM 16998 C C . GLN H 2 182 ? 26.45944 2.65245 73.65634 1.000 80.48191 179 GLN K C 1
ATOM 16999 O O . GLN H 2 182 ? 25.65091 3.46266 74.12200 1.000 79.90355 179 GLN K O 1
ATOM 17005 N N . LYS H 2 183 ? 27.76034 2.69228 73.93489 1.000 83.09254 180 LYS K N 1
ATOM 17006 C CA . LYS H 2 183 ? 28.34111 3.80614 74.67234 1.000 84.02117 180 LYS K CA 1
ATOM 17007 C C . LYS H 2 183 ? 28.34047 5.05598 73.78463 1.000 84.08551 180 LYS K C 1
ATOM 17008 O O . LYS H 2 183 ? 28.36445 4.94756 72.55611 1.000 83.89238 180 LYS K O 1
ATOM 17014 N N . PRO H 2 184 ? 28.32814 6.25385 74.37312 1.000 83.24486 181 PRO K N 1
ATOM 17015 C CA . PRO H 2 184 ? 28.35693 7.47240 73.54939 1.000 83.46279 181 PRO K CA 1
ATOM 17016 C C . PRO H 2 184 ? 29.63537 7.56181 72.71892 1.000 84.81420 181 PRO K C 1
ATOM 17017 O O . PRO H 2 184 ? 30.72812 7.25190 73.19301 1.000 86.06362 181 PRO K O 1
ATOM 17021 N N . GLY H 2 185 ? 29.48554 7.96771 71.45998 1.000 85.53911 182 GLY K N 1
ATOM 17022 C CA . GLY H 2 185 ? 30.61538 8.13321 70.54456 1.000 86.85023 182 GLY K CA 1
ATOM 17023 C C . GLY H 2 185 ? 31.26056 6.84584 70.06701 1.000 87.14728 182 GLY K C 1
ATOM 17024 O O . GLY H 2 185 ? 32.48130 6.81145 69.83184 1.000 88.61834 182 GLY K O 1
ATOM 17025 N N . GLN H 2 186 ? 30.45641 5.80195 69.85899 1.000 86.67958 183 GLN K N 1
ATOM 17026 C CA . GLN H 2 186 ? 30.92966 4.46190 69.54623 1.000 86.83093 183 GLN K CA 1
ATOM 17027 C C . GLN H 2 186 ? 29.83786 3.70189 68.82468 1.000 85.36625 183 GLN K C 1
ATOM 17028 O O . GLN H 2 186 ? 28.64912 3.95294 69.06657 1.000 84.15425 183 GLN K O 1
ATOM 17034 N N . PRO H 2 187 ? 30.19852 2.73692 67.97195 1.000 83.86958 184 PRO K N 1
ATOM 17035 C CA . PRO H 2 187 ? 29.18538 1.87702 67.39057 1.000 82.58824 184 PRO K CA 1
ATOM 17036 C C . PRO H 2 187 ? 28.63143 0.92579 68.43588 1.000 81.89346 184 PRO K C 1
ATOM 17037 O O . PRO H 2 187 ? 29.33424 0.54800 69.38939 1.000 82.63578 184 PRO K O 1
ATOM 17041 N N . PRO H 2 188 ? 27.38032 0.50642 68.29452 1.000 79.68957 185 PRO K N 1
ATOM 17042 C CA . PRO H 2 188 ? 26.85312 -0.55800 69.15127 1.000 79.14358 185 PRO K CA 1
ATOM 17043 C C . PRO H 2 188 ? 27.63556 -1.85318 69.00192 1.000 79.78185 185 PRO K C 1
ATOM 17044 O O . PRO H 2 188 ? 28.43657 -2.06423 68.08948 1.000 80.46271 185 PRO K O 1
ATOM 17048 N N . LYS H 2 189 ? 27.40486 -2.71774 69.95870 1.000 75.56559 186 LYS K N 1
ATOM 17049 C CA . LYS H 2 189 ? 27.97806 -4.04394 70.02091 1.000 76.11498 186 LYS K CA 1
ATOM 17050 C C . LYS H 2 189 ? 26.79912 -4.94793 70.31156 1.000 75.12269 186 LYS K C 1
ATOM 17051 O O . LYS H 2 189 ? 25.84438 -4.52015 70.96031 1.000 74.37760 186 LYS K O 1
ATOM 17057 N N . VAL H 2 190 ? 26.81323 -6.15203 69.78563 1.000 75.26979 187 VAL K N 1
ATOM 17058 C CA . VAL H 2 190 ? 25.68122 -7.04116 70.01001 1.000 74.45664 187 VAL K CA 1
ATOM 17059 C C . VAL H 2 190 ? 25.83255 -7.71136 71.35892 1.000 74.93768 187 VAL K C 1
ATOM 17060 O O . VAL H 2 190 ? 26.92810 -8.14983 71.72812 1.000 76.00815 187 VAL K O 1
ATOM 17064 N N . LEU H 2 191 ? 24.72510 -7.83719 72.08106 1.000 72.71272 188 LEU K N 1
ATOM 17065 C CA . LEU H 2 191 ? 24.72264 -8.54744 73.35204 1.000 73.18145 188 LEU K CA 1
ATOM 17066 C C . LEU H 2 191 ? 23.99685 -9.88222 73.25509 1.000 72.93809 188 LEU K C 1
ATOM 17067 O O . LEU H 2 191 ? 24.57330 -10.93226 73.57633 1.000 73.74475 188 LEU K O 1
ATOM 17072 N N . ILE H 2 192 ? 22.73265 -9.84941 72.83551 1.000 69.79398 189 ILE K N 1
ATOM 17073 C CA . ILE H 2 192 ? 21.87286 -11.01499 72.73859 1.000 69.56134 189 ILE K CA 1
ATOM 17074 C C . ILE H 2 192 ? 21.41424 -11.09818 71.29681 1.000 68.94712 189 ILE K C 1
ATOM 17075 O O . ILE H 2 192 ? 21.06755 -10.06496 70.71281 1.000 68.31213 189 ILE K O 1
ATOM 17080 N N . TYR H 2 193 ? 21.44915 -12.30166 70.70448 1.000 68.13568 190 TYR K N 1
ATOM 17081 C CA . TYR H 2 193 ? 20.89841 -12.51287 69.36548 1.000 67.62547 190 TYR K CA 1
ATOM 17082 C C . TYR H 2 193 ? 19.82689 -13.59449 69.39635 1.000 67.46748 190 TYR K C 1
ATOM 17083 O O . TYR H 2 193 ? 19.97069 -14.60855 70.08042 1.000 68.08513 190 TYR K O 1
ATOM 17092 N N . LEU H 2 194 ? 18.75296 -13.37792 68.63943 1.000 69.63573 191 LEU K N 1
ATOM 17093 C CA . LEU H 2 194 ? 17.66413 -14.34944 68.55888 1.000 69.56041 191 LEU K CA 1
ATOM 17094 C C . LEU H 2 194 ? 16.97586 -14.50390 69.91591 1.000 69.62083 191 LEU K C 1
ATOM 17095 O O . LEU H 2 194 ? 16.70345 -15.62277 70.36014 1.000 70.14406 191 LEU K O 1
ATOM 17100 N N . ALA H 2 195 ? 16.77214 -13.36736 70.59521 1.000 68.26902 192 ALA K N 1
ATOM 17101 C CA . ALA H 2 195 ? 15.97561 -13.19652 71.80729 1.000 68.19126 192 ALA K CA 1
ATOM 17102 C C . ALA H 2 195 ? 16.68097 -13.64250 73.07617 1.000 68.98206 192 ALA K C 1
ATOM 17103 O O . ALA H 2 195 ? 16.56596 -12.97335 74.11050 1.000 68.95047 192 ALA K O 1
ATOM 17105 N N . SER H 2 196 ? 17.45040 -14.73547 73.00106 1.000 66.92979 193 SER K N 1
ATOM 17106 C CA . SER H 2 196 ? 17.93073 -15.36201 74.22768 1.000 67.82547 193 SER K CA 1
ATOM 17107 C C . SER H 2 196 ? 19.31076 -15.99649 74.12836 1.000 68.70684 193 SER K C 1
ATOM 17108 O O . SER H 2 196 ? 19.68012 -16.73322 75.04205 1.000 69.59848 193 SER K O 1
ATOM 17111 N N . ASN H 2 197 ? 20.08418 -15.76692 73.08529 1.000 68.85455 194 ASN K N 1
ATOM 17112 C CA . ASN H 2 197 ? 21.36498 -16.44112 72.93306 1.000 69.78406 194 ASN K CA 1
ATOM 17113 C C . ASN H 2 197 ? 22.47586 -15.45887 73.24444 1.000 70.05824 194 ASN K C 1
ATOM 17114 O O . ASN H 2 197 ? 22.47985 -14.33876 72.71957 1.000 69.41580 194 ASN K O 1
ATOM 17119 N N . LEU H 2 198 ? 23.43390 -15.88849 74.06166 1.000 70.49062 195 LEU K N 1
ATOM 17120 C CA . LEU H 2 198 ? 24.50019 -14.99099 74.49393 1.000 70.96145 195 LEU K CA 1
ATOM 17121 C C . LEU H 2 198 ? 25.60529 -14.93607 73.45049 1.000 71.34666 195 LEU K C 1
ATOM 17122 O O . LEU H 2 198 ? 26.28795 -15.93647 73.21270 1.000 72.17340 195 LEU K O 1
ATOM 17127 N N . GLU H 2 199 ? 25.78314 -13.76439 72.84318 1.000 74.52739 196 GLU K N 1
ATOM 17128 C CA . GLU H 2 199 ? 26.84448 -13.57766 71.86271 1.000 74.98365 196 GLU K CA 1
ATOM 17129 C C . GLU H 2 199 ? 28.20376 -13.91079 72.45855 1.000 76.38702 196 GLU K C 1
ATOM 17130 O O . GLU H 2 199 ? 28.47787 -13.61907 73.62700 1.000 76.91507 196 GLU K O 1
ATOM 17136 N N . SER H 2 200 ? 29.06343 -14.51655 71.63661 1.000 77.42023 197 SER K N 1
ATOM 17137 C CA . SER H 2 200 ? 30.37941 -14.93500 72.10594 1.000 78.88703 197 SER K CA 1
ATOM 17138 C C . SER H 2 200 ? 31.18334 -13.75594 72.65155 1.000 79.46344 197 SER K C 1
ATOM 17139 O O . SER H 2 200 ? 31.36373 -12.74014 71.97674 1.000 79.15113 197 SER K O 1
ATOM 17142 N N . GLY H 2 201 ? 31.70893 -13.91161 73.85779 1.000 76.82850 198 GLY K N 1
ATOM 17143 C CA . GLY H 2 201 ? 32.51760 -12.87580 74.46195 1.000 77.58841 198 GLY K CA 1
ATOM 17144 C C . GLY H 2 201 ? 31.76648 -11.81641 75.23936 1.000 76.83453 198 GLY K C 1
ATOM 17145 O O . GLY H 2 201 ? 32.41086 -10.93864 75.83683 1.000 77.53909 198 GLY K O 1
ATOM 17146 N N . VAL H 2 202 ? 30.44009 -11.89641 75.29738 1.000 77.78323 199 VAL K N 1
ATOM 17147 C CA . VAL H 2 202 ? 29.63236 -10.98908 76.10812 1.000 77.08606 199 VAL K CA 1
ATOM 17148 C C . VAL H 2 202 ? 29.44603 -11.66153 77.46214 1.000 77.67341 199 VAL K C 1
ATOM 17149 O O . VAL H 2 202 ? 29.12218 -12.85836 77.51002 1.000 77.77074 199 VAL K O 1
ATOM 17153 N N . PRO H 2 203 ? 29.66559 -10.94474 78.57312 1.000 76.33784 200 PRO K N 1
ATOM 17154 C CA . PRO H 2 203 ? 29.61321 -11.57704 79.90514 1.000 77.14155 200 PRO K CA 1
ATOM 17155 C C . PRO H 2 203 ? 28.23337 -12.12444 80.24429 1.000 76.22178 200 PRO K C 1
ATOM 17156 O O . PRO H 2 203 ? 27.20281 -11.51415 79.95182 1.000 74.95402 200 PRO K O 1
ATOM 17160 N N . ALA H 2 204 ? 28.22552 -13.25861 80.93643 1.000 75.93304 201 ALA K N 1
ATOM 17161 C CA . ALA H 2 204 ? 26.98154 -13.98562 81.15567 1.000 75.28873 201 ALA K CA 1
ATOM 17162 C C . ALA H 2 204 ? 25.99262 -13.25845 82.05669 1.000 74.70192 201 ALA K C 1
ATOM 17163 O O . ALA H 2 204 ? 24.87895 -13.75398 82.23593 1.000 74.16730 201 ALA K O 1
ATOM 17165 N N . ARG H 2 205 ? 26.35684 -12.12528 82.65415 1.000 77.48861 202 ARG K N 1
ATOM 17166 C CA . ARG H 2 205 ? 25.37081 -11.41460 83.45578 1.000 76.89587 202 ARG K CA 1
ATOM 17167 C C . ARG H 2 205 ? 24.21236 -10.91127 82.59366 1.000 75.29282 202 ARG K C 1
ATOM 17168 O O . ARG H 2 205 ? 23.12735 -10.63735 83.13346 1.000 74.70948 202 ARG K O 1
ATOM 17176 N N . PHE H 2 206 ? 24.42090 -10.79404 81.26776 1.000 74.04771 203 PHE K N 1
ATOM 17177 C CA . PHE H 2 206 ? 23.36248 -10.44062 80.32930 1.000 72.65624 203 PHE K CA 1
ATOM 17178 C C . PHE H 2 206 ? 22.54734 -11.66639 79.95102 1.000 72.36733 203 PHE K C 1
ATOM 17179 O O . PHE H 2 206 ? 23.09209 -12.74927 79.72952 1.000 73.06185 203 PHE K O 1
ATOM 17187 N N . SER H 2 207 ? 21.23537 -11.48801 79.85556 1.000 71.86707 204 SER K N 1
ATOM 17188 C CA . SER H 2 207 ? 20.36932 -12.58032 79.44337 1.000 71.62315 204 SER K CA 1
ATOM 17189 C C . SER H 2 207 ? 19.15112 -12.00699 78.73824 1.000 70.38771 204 SER K C 1
ATOM 17190 O O . SER H 2 207 ? 18.72639 -10.87692 79.01395 1.000 69.82013 204 SER K O 1
ATOM 17193 N N . GLY H 2 208 ? 18.59093 -12.79347 77.81966 1.000 69.25316 205 GLY K N 1
ATOM 17194 C CA . GLY H 2 208 ? 17.39021 -12.39268 77.12660 1.000 68.23898 205 GLY K CA 1
ATOM 17195 C C . GLY H 2 208 ? 16.32365 -13.46568 77.21698 1.000 68.35433 205 GLY K C 1
ATOM 17196 O O . GLY H 2 208 ? 16.60909 -14.65383 77.37436 1.000 69.13245 205 GLY K O 1
ATOM 17197 N N . SER H 2 209 ? 15.07897 -13.02710 77.09882 1.000 70.54809 206 SER K N 1
ATOM 17198 C CA . SER H 2 209 ? 13.96003 -13.95350 77.13489 1.000 70.70681 206 SER K CA 1
ATOM 17199 C C . SER H 2 209 ? 12.79156 -13.35709 76.36304 1.000 69.80484 206 SER K C 1
ATOM 17200 O O . SER H 2 209 ? 12.78520 -12.16708 76.02242 1.000 69.08125 206 SER K O 1
ATOM 17203 N N . GLY H 2 210 ? 11.79506 -14.19103 76.10010 1.000 72.37405 207 GLY K N 1
ATOM 17204 C CA . GLY H 2 210 ? 10.58005 -13.74085 75.46393 1.000 71.72083 207 GLY K CA 1
ATOM 17205 C C . GLY H 2 210 ? 10.33806 -14.41708 74.13281 1.000 71.63717 207 GLY K C 1
ATOM 17206 O O . GLY H 2 210 ? 11.13886 -15.21080 73.64186 1.000 72.02478 207 GLY K O 1
ATOM 17207 N N . SER H 2 211 ? 9.19474 -14.08377 73.55242 1.000 73.58379 208 SER K N 1
ATOM 17208 C CA . SER H 2 211 ? 8.84439 -14.60676 72.24278 1.000 73.51593 208 SER K CA 1
ATOM 17209 C C . SER H 2 211 ? 7.75886 -13.71405 71.66270 1.000 72.87530 208 SER K C 1
ATOM 17210 O O . SER H 2 211 ? 7.21567 -12.84766 72.35169 1.000 72.56923 208 SER K O 1
ATOM 17213 N N . ARG H 2 212 ? 7.45703 -13.92651 70.37891 1.000 75.78806 209 ARG K N 1
ATOM 17214 C CA . ARG H 2 212 ? 6.36202 -13.20036 69.74989 1.000 75.34864 209 ARG K CA 1
ATOM 17215 C C . ARG H 2 212 ? 6.55141 -11.68849 69.82026 1.000 74.58505 209 ARG K C 1
ATOM 17216 O O . ARG H 2 212 ? 7.28943 -11.12199 69.00958 1.000 74.20138 209 ARG K O 1
ATOM 17224 N N . THR H 2 213 ? 5.87232 -11.03214 70.76934 1.000 73.23905 210 THR K N 1
ATOM 17225 C CA . THR H 2 213 ? 5.85326 -9.57786 70.89448 1.000 72.59134 210 THR K CA 1
ATOM 17226 C C . THR H 2 213 ? 6.38843 -9.02041 72.20696 1.000 72.55265 210 THR K C 1
ATOM 17227 O O . THR H 2 213 ? 6.42369 -7.79761 72.36234 1.000 72.07721 210 THR K O 1
ATOM 17231 N N . ASP H 2 214 ? 6.80017 -9.86760 73.15303 1.000 73.77869 211 ASP K N 1
ATOM 17232 C CA . ASP H 2 214 ? 7.21503 -9.45889 74.49640 1.000 73.92166 211 ASP K CA 1
ATOM 17233 C C . ASP H 2 214 ? 8.60552 -10.02701 74.76314 1.000 74.32661 211 ASP K C 1
ATOM 17234 O O . ASP H 2 214 ? 8.76968 -11.24669 74.86130 1.000 74.94612 211 ASP K O 1
ATOM 17239 N N . PHE H 2 215 ? 9.59910 -9.14539 74.89229 1.000 71.22572 212 PHE K N 1
ATOM 17240 C CA . PHE H 2 215 ? 10.98257 -9.52636 75.15008 1.000 71.67949 212 PHE K CA 1
ATOM 17241 C C . PHE H 2 215 ? 11.55950 -8.68387 76.28138 1.000 71.80094 212 PHE K C 1
ATOM 17242 O O . PHE H 2 215 ? 11.16209 -7.53405 76.47287 1.000 71.33004 212 PHE K O 1
ATOM 17250 N N . THR H 2 216 ? 12.52322 -9.25449 77.01340 1.000 68.95081 213 THR K N 1
ATOM 17251 C CA . THR H 2 216 ? 13.12632 -8.59188 78.17162 1.000 69.27716 213 THR K CA 1
ATOM 17252 C C . THR H 2 216 ? 14.61611 -8.88870 78.25300 1.000 69.91233 213 THR K C 1
ATOM 17253 O O . THR H 2 216 ? 15.01950 -10.05219 78.28827 1.000 70.54127 213 THR K O 1
ATOM 17257 N N . LEU H 2 217 ? 15.43129 -7.84729 78.31557 1.000 67.24322 214 LEU K N 1
ATOM 17258 C CA . LEU H 2 217 ? 16.84371 -8.00065 78.62190 1.000 68.02756 214 LEU K CA 1
ATOM 17259 C C . LEU H 2 217 ? 17.04304 -7.77516 80.11440 1.000 68.67953 214 LEU K C 1
ATOM 17260 O O . LEU H 2 217 ? 16.43703 -6.86766 80.69537 1.000 68.34782 214 LEU K O 1
ATOM 17265 N N . THR H 2 218 ? 17.90535 -8.58954 80.72903 1.000 70.42078 215 THR K N 1
ATOM 17266 C CA . THR H 2 218 ? 18.21967 -8.47461 82.15009 1.000 71.24891 215 THR K CA 1
ATOM 17267 C C . THR H 2 218 ? 19.72821 -8.45242 82.32177 1.000 72.17224 215 THR K C 1
ATOM 17268 O O . THR H 2 218 ? 20.43363 -9.33432 81.82144 1.000 72.65110 215 THR K O 1
ATOM 17272 N N . ILE H 2 219 ? 20.20997 -7.45548 83.05250 1.000 73.61394 216 ILE K N 1
ATOM 17273 C CA . ILE H 2 219 ? 21.61017 -7.34272 83.43338 1.000 74.70406 216 ILE K CA 1
ATOM 17274 C C . ILE H 2 219 ? 21.69460 -7.57893 84.92621 1.000 75.71002 216 ILE K C 1
ATOM 17275 O O . ILE H 2 219 ? 21.18275 -6.77147 85.71270 1.000 75.57603 216 ILE K O 1
ATOM 17280 N N . ASP H 2 220 ? 22.37772 -8.65137 85.32321 1.000 79.25556 217 ASP K N 1
ATOM 17281 C CA . ASP H 2 220 ? 22.42954 -8.98136 86.74606 1.000 79.19443 217 ASP K CA 1
ATOM 17282 C C . ASP H 2 220 ? 23.71055 -9.75705 87.05228 1.000 80.54230 217 ASP K C 1
ATOM 17283 O O . ASP H 2 220 ? 23.83059 -10.93414 86.67218 1.000 80.09235 217 ASP K O 1
ATOM 17288 N N . PRO H 2 221 ? 24.69154 -9.14296 87.73549 1.000 77.22965 218 PRO K N 1
ATOM 17289 C CA . PRO H 2 221 ? 24.65219 -7.78298 88.27443 1.000 77.90425 218 PRO K CA 1
ATOM 17290 C C . PRO H 2 221 ? 25.20800 -6.68745 87.35716 1.000 79.20135 218 PRO K C 1
ATOM 17291 O O . PRO H 2 221 ? 26.27930 -6.90687 86.81835 1.000 80.55117 218 PRO K O 1
ATOM 17295 N N . VAL H 2 222 ? 24.56530 -5.51516 87.26461 1.000 78.93273 219 VAL K N 1
ATOM 17296 C CA . VAL H 2 222 ? 25.13954 -4.40809 86.50097 1.000 80.29316 219 VAL K CA 1
ATOM 17297 C C . VAL H 2 222 ? 26.47587 -4.00823 87.12384 1.000 82.38934 219 VAL K C 1
ATOM 17298 O O . VAL H 2 222 ? 26.69522 -4.18746 88.32065 1.000 82.65229 219 VAL K O 1
ATOM 17302 N N . GLU H 2 223 ? 27.39217 -3.49392 86.30240 1.000 83.92855 220 GLU K N 1
ATOM 17303 C CA . GLU H 2 223 ? 28.75770 -3.19826 86.72449 1.000 86.04310 220 GLU K CA 1
ATOM 17304 C C . GLU H 2 223 ? 29.17024 -1.82273 86.21149 1.000 87.37709 220 GLU K C 1
ATOM 17305 O O . GLU H 2 223 ? 28.40054 -1.13207 85.53955 1.000 86.64718 220 GLU K O 1
ATOM 17311 N N . ALA H 2 224 ? 30.39218 -1.40816 86.56493 1.000 89.38216 221 ALA K N 1
ATOM 17312 C CA . ALA H 2 224 ? 30.83539 -0.05641 86.24010 1.000 90.77767 221 ALA K CA 1
ATOM 17313 C C . ALA H 2 224 ? 30.78113 0.21503 84.73893 1.000 90.81561 221 ALA K C 1
ATOM 17314 O O . ALA H 2 224 ? 30.34946 1.29645 84.31258 1.000 90.80757 221 ALA K O 1
ATOM 17316 N N . ASP H 2 225 ? 31.15036 -0.78068 83.91869 1.000 90.76931 222 ASP K N 1
ATOM 17317 C CA . ASP H 2 225 ? 31.25818 -0.61242 82.47758 1.000 91.01124 222 ASP K CA 1
ATOM 17318 C C . ASP H 2 225 ? 29.89263 -0.57635 81.79833 1.000 89.06637 222 ASP K C 1
ATOM 17319 O O . ASP H 2 225 ? 29.82027 -0.26550 80.60115 1.000 89.15922 222 ASP K O 1
ATOM 17324 N N . ASP H 2 226 ? 28.80979 -0.90672 82.51206 1.000 87.32869 223 ASP K N 1
ATOM 17325 C CA . ASP H 2 226 ? 27.51367 -1.13155 81.87091 1.000 85.37718 223 ASP K CA 1
ATOM 17326 C C . ASP H 2 226 ? 26.71689 0.14948 81.65033 1.000 85.00163 223 ASP K C 1
ATOM 17327 O O . ASP H 2 226 ? 25.57707 0.06224 81.19629 1.000 83.38343 223 ASP K O 1
ATOM 17332 N N . ALA H 2 227 ? 27.28063 1.32591 81.92115 1.000 86.46569 224 ALA K N 1
ATOM 17333 C CA . ALA H 2 227 ? 26.56859 2.58123 81.69024 1.000 86.21174 224 ALA K CA 1
ATOM 17334 C C . ALA H 2 227 ? 26.53909 2.87740 80.19496 1.000 86.39271 224 ALA K C 1
ATOM 17335 O O . ALA H 2 227 ? 27.56579 3.23881 79.61152 1.000 88.06280 224 ALA K O 1
ATOM 17337 N N . ALA H 2 228 ? 25.37613 2.75160 79.56919 1.000 84.73940 225 ALA K N 1
ATOM 17338 C CA . ALA H 2 228 ? 25.28541 2.95744 78.13080 1.000 84.81446 225 ALA K CA 1
ATOM 17339 C C . ALA H 2 228 ? 23.81925 3.09988 77.74491 1.000 82.93324 225 ALA K C 1
ATOM 17340 O O . ALA H 2 228 ? 22.93143 3.10223 78.60510 1.000 81.68585 225 ALA K O 1
ATOM 17342 N N . THR H 2 229 ? 23.56929 3.17009 76.43074 1.000 82.73599 226 THR K N 1
ATOM 17343 C CA . THR H 2 229 ? 22.23564 3.20613 75.84604 1.000 81.02921 226 THR K CA 1
ATOM 17344 C C . THR H 2 229 ? 21.96937 1.86489 75.16892 1.000 79.93571 226 THR K C 1
ATOM 17345 O O . THR H 2 229 ? 22.84386 1.32187 74.48819 1.000 80.83288 226 THR K O 1
ATOM 17349 N N . TYR H 2 230 ? 20.77661 1.31288 75.38056 1.000 78.02512 227 TYR K N 1
ATOM 17350 C CA . TYR H 2 230 ? 20.46902 -0.06308 75.00517 1.000 76.85076 227 TYR K CA 1
ATOM 17351 C C . TYR H 2 230 ? 19.32091 -0.11853 74.00399 1.000 75.43803 227 TYR K C 1
ATOM 17352 O O . TYR H 2 230 ? 18.24870 0.43890 74.25877 1.000 74.37151 227 TYR K O 1
ATOM 17361 N N . TYR H 2 231 ? 19.52797 -0.82256 72.88521 1.000 75.41369 228 TYR K N 1
ATOM 17362 C CA . TYR H 2 231 ? 18.55311 -0.88862 71.79848 1.000 74.26441 228 TYR K CA 1
ATOM 17363 C C . TYR H 2 231 ? 18.11859 -2.32690 71.51216 1.000 72.91524 228 TYR K C 1
ATOM 17364 O O . TYR H 2 231 ? 18.92911 -3.26115 71.57149 1.000 73.39325 228 TYR K O 1
ATOM 17373 N N . CYS H 2 232 ? 16.83442 -2.50825 71.20646 1.000 73.34696 229 CYS K N 1
ATOM 17374 C CA . CYS H 2 232 ? 16.36894 -3.74145 70.59120 1.000 72.14536 229 CYS K CA 1
ATOM 17375 C C . CYS H 2 232 ? 16.12262 -3.53874 69.09896 1.000 72.17226 229 CYS K C 1
ATOM 17376 O O . CYS H 2 232 ? 15.85168 -2.43213 68.63389 1.000 72.55258 229 CYS K O 1
ATOM 17379 N N . GLN H 2 233 ? 16.24718 -4.61943 68.33962 1.000 71.87140 230 GLN K N 1
ATOM 17380 C CA . GLN H 2 233 ? 16.10884 -4.55992 66.89161 1.000 71.96990 230 GLN K CA 1
ATOM 17381 C C . GLN H 2 233 ? 15.48627 -5.86236 66.40569 1.000 70.55185 230 GLN K C 1
ATOM 17382 O O . GLN H 2 233 ? 15.67791 -6.91997 67.01677 1.000 70.08466 230 GLN K O 1
ATOM 17388 N N . GLN H 2 234 ? 14.69975 -5.77493 65.33240 1.000 74.67769 231 GLN K N 1
ATOM 17389 C CA . GLN H 2 234 ? 14.12635 -6.95696 64.70920 1.000 73.43835 231 GLN K CA 1
ATOM 17390 C C . GLN H 2 234 ? 14.49411 -7.00585 63.23451 1.000 74.13326 231 GLN K C 1
ATOM 17391 O O . GLN H 2 234 ? 14.58253 -5.97351 62.56007 1.000 74.96559 231 GLN K O 1
ATOM 17397 N N . ASN H 2 235 ? 14.64054 -8.22655 62.73180 1.000 72.96938 232 ASN K N 1
ATOM 17398 C CA . ASN H 2 235 ? 14.82390 -8.49638 61.31440 1.000 72.94079 232 ASN K CA 1
ATOM 17399 C C . ASN H 2 235 ? 13.92552 -9.64952 60.89843 1.000 72.89939 232 ASN K C 1
ATOM 17400 O O . ASN H 2 235 ? 14.34048 -10.62633 60.27575 1.000 72.01107 232 ASN K O 1
ATOM 17405 N N . ASN H 2 236 ? 12.67526 -9.57308 61.32146 1.000 71.00588 233 ASN K N 1
ATOM 17406 C CA . ASN H 2 236 ? 11.67134 -10.49477 60.83519 1.000 71.31820 233 ASN K CA 1
ATOM 17407 C C . ASN H 2 236 ? 11.02569 -9.96733 59.57088 1.000 72.67927 233 ASN K C 1
ATOM 17408 O O . ASN H 2 236 ? 10.49755 -10.75477 58.77418 1.000 72.85793 233 ASN K O 1
ATOM 17413 N N . GLU H 2 237 ? 11.02686 -8.64594 59.39212 1.000 72.55547 234 GLU K N 1
ATOM 17414 C CA . GLU H 2 237 ? 10.44786 -8.04433 58.20736 1.000 73.95232 234 GLU K CA 1
ATOM 17415 C C . GLU H 2 237 ? 11.10280 -6.71771 57.89456 1.000 74.51031 234 GLU K C 1
ATOM 17416 O O . GLU H 2 237 ? 11.57754 -6.02056 58.79556 1.000 74.34465 234 GLU K O 1
ATOM 17422 N N . ASN H 2 238 ? 11.11556 -6.37254 56.56317 1.000 72.51568 235 ASN K N 1
ATOM 17423 C CA . ASN H 2 238 ? 11.61023 -5.09997 56.06210 1.000 73.28488 235 ASN K CA 1
ATOM 17424 C C . ASN H 2 238 ? 10.53180 -4.03254 56.21508 1.000 75.11786 235 ASN K C 1
ATOM 17425 O O . ASN H 2 238 ? 9.37261 -4.26418 55.86181 1.000 76.15926 235 ASN K O 1
ATOM 17430 N N . PRO H 2 239 ? 10.88897 -2.84677 56.71163 1.000 75.50220 236 PRO K N 1
ATOM 17431 C CA . PRO H 2 239 ? 12.26763 -2.48132 57.04096 1.000 74.45305 236 PRO K CA 1
ATOM 17432 C C . PRO H 2 239 ? 12.76151 -3.03735 58.37267 1.000 73.09947 236 PRO K C 1
ATOM 17433 O O . PRO H 2 239 ? 11.95275 -3.28438 59.27187 1.000 73.32800 236 PRO K O 1
ATOM 17437 N N . LEU H 2 240 ? 14.06981 -3.23739 58.50611 1.000 74.74610 237 LEU K N 1
ATOM 17438 C CA . LEU H 2 240 ? 14.60352 -3.50523 59.82674 1.000 73.70323 237 LEU K CA 1
ATOM 17439 C C . LEU H 2 240 ? 14.38768 -2.27043 60.68561 1.000 74.78186 237 LEU K C 1
ATOM 17440 O O . LEU H 2 240 ? 14.60376 -1.13875 60.23954 1.000 75.75052 237 LEU K O 1
ATOM 17445 N N . THR H 2 241 ? 13.94421 -2.49070 61.91810 1.000 72.62230 238 THR K N 1
ATOM 17446 C CA . THR H 2 241 ? 13.53965 -1.41149 62.79029 1.000 73.79577 238 THR K CA 1
ATOM 17447 C C . THR H 2 241 ? 14.26277 -1.57622 64.10951 1.000 72.83888 238 THR K C 1
ATOM 17448 O O . THR H 2 241 ? 14.75616 -2.66077 64.42459 1.000 71.38240 238 THR K O 1
ATOM 17452 N N . PHE H 2 242 ? 14.38434 -0.46838 64.83991 1.000 75.93024 239 PHE K N 1
ATOM 17453 C CA . PHE H 2 242 ? 14.96510 -0.44778 66.17078 1.000 75.36536 239 PHE K CA 1
ATOM 17454 C C . PHE H 2 242 ? 13.98322 0.13910 67.17137 1.000 76.64662 239 PHE K C 1
ATOM 17455 O O . PHE H 2 242 ? 13.05915 0.87051 66.81827 1.000 78.14768 239 PHE K O 1
ATOM 17463 N N . GLY H 2 243 ? 14.23194 -0.13195 68.43148 1.000 74.90156 240 GLY K N 1
ATOM 17464 C CA . GLY H 2 243 ? 13.54105 0.56096 69.48372 1.000 76.12556 240 GLY K CA 1
ATOM 17465 C C . GLY H 2 243 ? 14.10611 1.95528 69.60773 1.000 77.15655 240 GLY K C 1
ATOM 17466 O O . GLY H 2 243 ? 15.04576 2.33846 68.90587 1.000 76.84771 240 GLY K O 1
ATOM 17467 N N . ALA H 2 244 ? 13.47759 2.74687 70.48306 1.000 75.85790 241 ALA K N 1
ATOM 17468 C CA . ALA H 2 244 ? 13.92954 4.11779 70.73164 1.000 77.03836 241 ALA K CA 1
ATOM 17469 C C . ALA H 2 244 ? 15.22088 4.18026 71.53987 1.000 76.20265 241 ALA K C 1
ATOM 17470 O O . ALA H 2 244 ? 15.88772 5.21890 71.54841 1.000 76.90307 241 ALA K O 1
ATOM 17472 N N . GLY H 2 245 ? 15.57747 3.09685 72.21528 1.000 75.97005 242 GLY K N 1
ATOM 17473 C CA . GLY H 2 245 ? 16.68328 3.05864 73.14394 1.000 75.25594 242 GLY K CA 1
ATOM 17474 C C . GLY H 2 245 ? 16.19428 3.14806 74.57321 1.000 75.89213 242 GLY K C 1
ATOM 17475 O O . GLY H 2 245 ? 15.09687 3.62573 74.85181 1.000 77.23571 242 GLY K O 1
ATOM 17476 N N . THR H 2 246 ? 17.02480 2.63606 75.49263 1.000 76.20948 243 THR K N 1
ATOM 17477 C CA . THR H 2 246 ? 16.86556 2.79876 76.94321 1.000 76.78566 243 THR K CA 1
ATOM 17478 C C . THR H 2 246 ? 18.20442 3.26265 77.49331 1.000 76.58913 243 THR K C 1
ATOM 17479 O O . THR H 2 246 ? 19.18486 2.51583 77.47621 1.000 75.13900 243 THR K O 1
ATOM 17483 N N . LYS H 2 247 ? 18.24197 4.48178 77.99142 1.000 78.75975 244 LYS K N 1
ATOM 17484 C CA . LYS H 2 247 ? 19.47196 5.08833 78.46638 1.000 78.86536 244 LYS K CA 1
ATOM 17485 C C . LYS H 2 247 ? 19.63929 4.68110 79.93568 1.000 78.73503 244 LYS K C 1
ATOM 17486 O O . LYS H 2 247 ? 18.84586 5.08838 80.79320 1.000 79.96632 244 LYS K O 1
ATOM 17492 N N . LEU H 2 248 ? 20.64505 3.84025 80.21937 1.000 79.61739 245 LEU K N 1
ATOM 17493 C CA . LEU H 2 248 ? 20.95773 3.35223 81.56889 1.000 79.34778 245 LEU K CA 1
ATOM 17494 C C . LEU H 2 248 ? 22.11591 4.13153 82.17433 1.000 79.89387 245 LEU K C 1
ATOM 17495 O O . LEU H 2 248 ? 23.17881 4.24953 81.56005 1.000 79.26200 245 LEU K O 1
ATOM 17500 N N . GLU H 2 249 ? 21.93039 4.58226 83.40803 1.000 82.94987 246 GLU K N 1
ATOM 17501 C CA . GLU H 2 249 ? 22.86347 5.43450 84.12956 1.000 83.84993 246 GLU K CA 1
ATOM 17502 C C . GLU H 2 249 ? 23.17927 4.76332 85.45652 1.000 83.50331 246 GLU K C 1
ATOM 17503 O O . GLU H 2 249 ? 22.31749 4.10178 86.03290 1.000 83.37915 246 GLU K O 1
ATOM 17509 N N . LEU H 2 250 ? 24.40743 4.91222 85.95176 1.000 85.57821 247 LEU K N 1
ATOM 17510 C CA . LEU H 2 250 ? 24.66504 4.29173 87.24672 1.000 85.38571 247 LEU K CA 1
ATOM 17511 C C . LEU H 2 250 ? 24.30470 5.23715 88.37695 1.000 87.33231 247 LEU K C 1
ATOM 17512 O O . LEU H 2 250 ? 24.23234 6.45573 88.19862 1.000 88.80327 247 LEU K O 1
ATOM 17517 N N . LYS H 2 251 ? 24.04715 4.64617 89.54697 1.000 83.99764 248 LYS K N 1
ATOM 17518 C CA . LYS H 2 251 ? 24.02631 5.38232 90.81002 1.000 85.70227 248 LYS K CA 1
ATOM 17519 C C . LYS H 2 251 ? 25.27092 5.00081 91.61567 1.000 85.25326 248 LYS K C 1
ATOM 17520 O O . LYS H 2 251 ? 25.24661 4.97103 92.84380 1.000 86.04380 248 LYS K O 1
#

Foldseek 3Di:
DPDDPQPFAFAKDADPVVGDIDGDTHYDDDALAPDPDHPEAEDEPDLVQVLVQVVVLVVVVAQEAFEFDQNVLVNCVVSQVVSVVVCVVVPDPAHDDEDDAFQERDAADDATAGPCYYYHDDADPVRHSPRHHYDQWEWDDCVYTYIYGHDDDDQADHPVFWAWDADPFWIWTHGSFKTWIWGDDVHIETFKIWGLFFGQGAYDQVRAPALPPADQQAQQAHRRRHGGNHCNSGAPQATYQPQEQSRLGGKMKGFADFPQADEEAALPADAFAHKWFQAFPVGDGQHYKYFHRHDHSFIWMQHPPHIIGGRRIGRDPDDCVRIDGRD/DFDWDKDADVVVGDIDTDTHYDDDALAPDPDNLEAEEAPDLLLVLVLVVVLVVVQQQEAFEFDQNVLVRCVVCQVVSVVSNVVVPDCEHEDEDDAFQERDAACAATASCGYYYYHDDADPVRHSPRHHYDQWEWDDWADDSIYTYIDGDHDDDQADHCVFWAKDADPQKIWTHGNFKTWIWGQDVHIETFKMWGLFFGQGAQDQVRAPAQPPFDQQFFQDHRRRNGGNHPNRGDAQATHQPQEQSSLGGKMKGFADFVQADEDADQPADAFDFKWFQAFPVGRGQHYKYFHRHDDSFIWMQHPPGIIGGRRIGRDPDDRVRIDGRPDD/DDDPDDPQVFDFAKDADVVVGDIDGGGDYDDDALAPDPDHPEAEDAPDLLQVLVLVLVLVVVPQQEAFEFDQNVLVHCVVCQVVSQVSCVVVVHCEHEAEDDAFQERDAAQAATDGVCGYYYYHDDADPVRHSPRHHYDQWEWDDAVVHYTYIDGDPDDDQAPRVVFWAKDADPQWIWTHGNFKTWIWGDDVHIETFKMWGLFFGQGAHDQVRAPAQPPADQQAQQDHRRRRRHNHPSSGDPQDTYQPQELSRLGGKMKGFADFPQADEEADLPADAFDFKWFQAFPVGDGQHAKYFHGHDPSFIWMQHPPHIIGGRRIGGDPDDPVRTDGRDDD/DFDWAKDADVVVGDIDGGTDYDDDALAPDPDQLEAEAAPDLLLVLVLVVVLVVVVQQEAFEFDQRRLVRCVVCQVVSVVSCVVVPHPEHEDEADAFQERDAACAATASVYYYYHHDADPVHHSPRHHYDQWEFDDWDDDSIYTYIDGDNDDAQAPHVVFWAKDADPQWIWTHGNFKTWIWGDDVHIETFKIWGQFFGQGAYDQVRAPAQPPADQQAQQDHRRRNGHNHRNRGAAAATHQPQEQSRLGGKMKGFADFVQADEEAALPADAFDHKWFQAFPVGDGQHAKYFHGHDDSWIWMQHPPHIIGGRRIGGDPDDCVRIDGGD/DKDKAKDEADEDEFFDKDKIKIFMDPDDQQWQWKWKWWAAQLWFIHTAWTARQCVRDIDGAPVCPVFWDWDHDNVRRMIMIMGGGGDQVRFTWMWIFTDHDFLGKDRAGIYWTYGYGHPCVDDWAKEKPDQEDEDAFQDKDKIKIFTPWFLDDPRFRQKFKWWDAPSGDTHTADGRQFHGPPPHDPQWGKHDGTGMIMIMGGRDDPPRQTWMKMWGRSDPPTGIYGIYGYHYD/DKDKAKDEADEAEAFDKDKIKIFMDPDDQQFQWKWKWWAAVLWWIDTAWTARQCVRDIDGAPVCPQFWDWDHDNVRRMIMIMGHGGDQVRFTWMKIFTDGDFLDDDRAGIYQTYGYGHDDCPKAKAKPDQEEEEEAQAKDKIKIFIPWFLDDPRFGQKFKWWAAPSGDTDTQGGRQFHGPPPHDPQWGKDDGTTIIMIMRGGDHDVRQTKMKMWGRSDPPTGIYGIYGYHYD/DKAKAKDEADEAAFFDKDKIKIFIDPDDQQWQWKWKWWAAQLWFIHTAWTARQCVRDIDGAPVCPVFWDWDHHNVRRMIMIMGGGDDQVRFTWMKIFTDHPFLGKDRAYIYFTYTYGHDVCPWAKAKPPQEEEDEAQAKDKIKIFIPWFLDDPRFRQKFKWWDARSGDIHGADGRQAHGPPPHDPQWGKDDGTGMIMIMGGGDHPPRQTKMKMWGRSDPPTGIYGIYGYHYD/DKDKAKDEAEEDEFFDKDKIKMFMDPDDQQWQWKWKWWAAQLWFIHTAWTARQLVRDIDGFPVCPQFWDWDAHNVRRMIMIMGGGDDQVRFTWMKIFTDHAFLDKDRAGIYFTYTYGYPCVDWAKAKPDQEEEEAFQDKDKIKIFTPWFLDDPRFRQKWKWWAAPSGDIHTAGGRFFHGPPPHDPQWGKDDGTGMIMIMRGGDDPPRQTWMKMWGRSDPPTGIYGIYGYHYD

InterPro domains:
  IPR000069 Envelope glycoprotein M, flavivirus [PF01004] (207-279)
  IPR000208 RNA-directed RNA polymerase, fingers/palm subdomains, flavivirus [PF00972] (2742-3191)
  IPR000336 Flavivirus/Alphavirus glycoprotein, immunoglobulin-like domain superfamily [G3DSA:2.60.40.350] (574-678)
  IPR000404 Flavivirus non-structural protein NS4A [PF01350] (2099-2240)
  IPR000487 Non-structural protein NS2B, flavivirus [PF01002] (1349-1475)
  IPR000487 Non-structural protein NS2B, flavivirus [PS51527] (1346-1475)
  IPR000752 Flavivirus non-structural protein NS2A [PF01005] (1138-1313)
  IPR001122 Capsid protein C, flavivirus [PF01003] (5-113)
  IPR001157 Non-structural protein NS1, flavivirus [PF00948] (777-1129)
  IPR001528 Flavivirus non-structural protein NS4B [PF01349] (2244-2484)
  IPR001650 Helicase, C-terminal domain-like [PS51194] (1806-1988)
  IPR001650 Helicase, C-terminal domain-like [SM00490] (1844-1940)
  IPR001850 Non-structural protein NS3, peptidase S7, flavivirus [PF00949] (1492-1643)
  IPR001850 Non-structural protein NS3, peptidase S7, flavivirus [PS51528] (1476-1653)
  IPR002535 Flavivirus polyprotein propeptide [PF01570] (120-204)
  IPR002877 Ribosomal RNA methyltransferase, FtsJ domain [PF01728] (2546-2713)
  IPR007094 RNA-directed RNA polymerase, catalytic domain [PS50507] (3019-3168)
  IPR009003 Peptidase S1, PA clan [SSF50494] (1531-1657)
  IPR011492 Non-structural protein NS3-like, DEAD-box helicase, flavivirus [PF07652] (1658-1805)
  IPR011998 Envelope glycoprotein E, central and dimerisation domain, flavivirus [PF00869] (282-576)

Radius of gyration: 45.03 Å; Cα contacts (8 Å, |Δi|>4): 6176; chains: 8; bounding box: 84×105×145 Å

GO terms:
  GO:0030430 host cell cytoplasm (C, IDA)
  GO:0030674 protein-macromolecule adaptor activity (F, IDA)
  GO:0140886 symbiont-mediated suppression of host interferon-mediated signaling pathway (P, IDA)
  GO:0042025 host cell nucleus (C, EXP)
  GO:0044167 host cell endoplasmic reticulum membrane (C, EXP)
  GO:0030430 host cell cytoplasm (C, EXP)
  GO:0004651 polynucleotide 5'-phosphatase activity (F, TAS)
  GO:0039694 viral RNA genome replication (P, TAS)
  GO:0055036 virion membrane (C, TAS)
  GO:0070062 extracellular exosome (C, TAS)
  GO:0005576 extracellular region (C, TAS)
  GO:0003968 RNA-directed RNA polymerase activity (F, TAS)
  GO:0044003 symbiont-mediated perturbation of host process (P, TAS)
  GO:0044403 biological process involved in symbiotic interaction (P, TAS)
  GO:0005886 plasma membrane (C, TAS)
  GO:0019028 viral capsid (C, TAS)
  GO:0016070 RNA metabolic process (P, TAS)
  GO:0004252 serine-type endopeptidase activity (F, TAS)
  GO:0004386 helicase activity (F, TAS)
  GO:0004482 mRNA 5'-cap (guanine-N7-)-methyltransferase activity (F, TAS)

Nearest PDB structures (foldseek):
  7k93-assembly2_C  TM=1.003E+00  e=1.277E-76  dengue virus type 2
  6wer-assembly1_A  TM=9.990E-01  e=6.572E-69  dengue virus type 2
  7k93-assembly1_A  TM=9.975E-01  e=1.798E-68  dengue virus type 2
  6wer-assembly1_B  TM=9.941E-01  e=4.394E-67  dengue virus type 2
  4o6b-assembly1_B  TM=9.854E-01  e=6.045E-63  Dengue virus 2 Thailand/16681/84

Solvent-accessible surface area: 91797 Å² total; per-residue (Å²): 73,61,109,101,56,32,69,8,4,28,18,58,6,74,13,169,134,49,161,23,95,17,60,25,26,0,0,1,1,9,20,33,14,91,46,247,105,99,55,20,117,14,40,16,95,30,34,59,104,4,7,45,0,1,55,57,1,82,144,56,36,0,24,0,7,3,0,11,11,41,6,9,0,70,8,1,47,94,15,4,76,91,0,36,98,34,4,68,125,100,153,38,212,16,79,5,129,21,16,68,57,63,15,44,9,76,14,3,146,69,19,10,139,56,151,93,1,44,1,10,7,110,86,34,102,153,2,49,31,101,37,0,2,17,7,10,17,35,9,60,75,87,74,60,5,88,8,64,15,22,140,132,117,58,65,87,3,21,32,62,29,1,8,0,0,0,60,45,13,34,0,0,3,1,3,16,0,1,13,3,10,0,25,71,92,146,58,26,26,0,54,84,0,2,3,35,1,0,2,28,0,38,4,12,66,13,0,0,0,50,3,30,70,37,112,83,69,55,2,0,0,9,55,89,16,0,0,1,4,1,54,2,3,69,12,34,26,2,83,12,0,121,33,6,0,5,59,25,8,121,3,52,1,20,17,67,73,1,59,47,10,76,5,71,79,30,149,131,10,37,97,79,12,38,0,4,0,4,17,8,2,52,13,111,39,7,70,66,1,1,0,111,93,9,50,86,51,0,0,19,0,97,13,64,2,12,14,0,0,0,11,14,0,7,12,72,154,54,143,71,138,57,6,1,51,10,172,86,14,9,28,21,55,7,64,13,152,113,41,184,38,107,18,50,32,44,0,2,1,1,8,12,27,13,53,38,245,90,74,40,22,95,7,35,13,96,36,33,60,124,4,0,68,8,0,66,109,3,43,154,72,38,0,25,0,5,2,0,10,13,36,5,7,1,72,5,1,77,112,11,13,68,83,0,42,106,26,1,82,115,65,153,50,169,12,68,0,135,24,27,84,61,64,14,48,8,67,15,4,148,75,5,12,108,94,180,110,62,0,41,1,12,4,111,82,35,102,127,0,52,30,94,45,0,1,17,5,8,13,51,10,55,88,53,17,156,63,92,2,55,0,89,6,78,13,27,161,149,77,49,70,87,7,24,30,53,24,1,8,0,0,0,53,49,13,34,0,0,3,1,4,17,0,0,9,4,18,1,24,69,92,150,64,29,24,0,47,69,0,2,4,30,3,1,5,39,0,38,4,14,70,13,0,0,0,47,2,36,64,31,100,95,71,52,0,0,0,7,63,99,14,0,1,1,10,0,37,2,4,39,16,63,29,2,81,16,0,125,25,5,0,4,36,31,9,135,2,34,1,7,19,63,76,1,44,43,9,78,5,72,78,38,153,140,5,37,106,97,13,36,0,2,0,4,20,14,1,56,12,124,41,10,66,60,1,1,0,107,89,6,54,81,55,0,0,4,0,35,14,57,2,10,13,0,0,0,10,14,0,5,12,74,156,55,144,72,145,67,9,2,53,7,124,77,170,47,36,24,86,116,88,70,31,40,9,5,21,20,57,7,66,15,168,159,47,144,22,101,13,54,27,31,0,2,2,2,11,18,29,12,77,43,242,102,94,50,19,79,10,44,16,94,31,35,59,123,5,1,63,8,0,51,79,2,56,123,65,41,1,23,0,5,4,1,9,12,45,5,11,1,50,5,1,15,54,10,0,40,92,0,35,99,28,1,70,122,94,153,28,161,10,51,0,67,3,17,89,54,66,12,43,7,72,18,5,159,78,18,10,109,56,193,151,95,52,0,41,0,9,9,112,82,42,100,142,2,50,27,92,42,0,1,17,6,8,14,35,9,63,77,42,7,179,55,46,1,92,8,71,19,21,156,140,141,45,72,87,8,20,23,46,25,2,9,0,0,0,56,57,16,46,0,0,3,1,6,17,0,1,14,4,15,1,23,67,98,147,59,33,30,0,50,99,0,4,1,31,3,0,5,34,0,36,4,15,71,12,0,0,0,49,2,34,67,29,94,91,65,53,0,0,0,2,60,93,12,0,0,2,7,0,35,2,4,34,18,57,34,3,78,13,0,115,33,3,0,4,64,36,7,136,2,60,4,26,18,65,78,0,67,54,10,78,4,73,80,31,146,129,13,39,102,93,14,36,0,5,0,5,14,12,0,44,12,109,41,8,69,61,1,2,0,122,87,8,56,78,54,0,0,16,0,103,19,92,2,12,12,0,0,0,16,15,0,6,11,76,154,49,158,67,145,63,6,0,45,11,104,138,172,113,20,5,31,22,61,6,65,10,152,143,35,138,15,116,12,54,26,47,0,1,2,1,11,13,22,13,69,40,239,97,72,49,25,83,7,40,11,90,34,29,56,118,3,2,56,5,0,49,94,3,46,139,80,39,3,20,0,5,2,0,11,12,52,8,8,0,67,3,1,80,105,7,12,95,92,0,44,108,35,3,76,128,97,166,36,192,14,75,5,116,35,27,79,55,63,14,45,9,72,9,5,139,98,14,7,102,84,158,51,0,37,0,9,5,109,93,36,101,133,1,48,26,89,36,0,1,17,6,7,16,55,7,60,76,53,20,133,70,94,4,43,1,88,6,69,14,15,165,144,138,51,77,91,8,24,29,52,27,2,8,0,0,0,54,43,14,43,0,0,2,0,4,18,2,0,15,3,22,0,20,67,104,142,67,33,26,0,47,72,0,3,4,35,3,0,6,36,0,36,4,14,77,14,0,0,0,45,2,35,64,30,100,90,65,62,0,0,1,4,64,94,15,0,0,1,10,0,37,2,3,38,16,61,32,1,86,13,0,113,37,5,0,5,66,28,9,85,1,26,1,9,18,61,74,1,50,45,12,79,4,72,77,40,148,129,12,40,106,95,15,43,0,3,0,2,16,6,0,47,13,112,42,10,74,65,1,1,0,129,87,8,57,82,49,0,0,6,0,30,3,40,0,11,14,0,0,0,15,17,0,4,10,68,160,57,150,63,138,58,6,1,53,5,192,104,7,137,12,113,11,34,44,108,64,138,23,153,20,22,37,68,12,103,1,30,0,94,3,52,54,21,77,64,31,30,0,8,1,4,0,0,20,14,54,108,77,84,65,7,67,8,0,0,12,0,0,0,61,58,76,80,60,53,46,8,109,65,9,116,70,38,3,61,9,51,32,54,120,112,45,11,11,0,55,0,59,0,43,38,9,66,74,104,4,24,3,35,0,9,0,0,10,0,20,21,12,35,3,2,11,4,36,76,30,0,107,20,1,68,2,69,14,62,87,73,41,81,5,81,9,76,16,66,51,82,72,38,51,9,32,116,49,92,156,1,61,0,32,0,142,5,74,72,39,0,45,18,53,83,65,12,0,0,0,0,1,18,18,58,127,82,87,21,6,97,2,1,1,54,16,4,71,63,71,31,108,74,10,55,88,59,8,54,9,62,39,62,146,24,75,2,50,0,19,0,63,60,0,72,73,96,3,41,7,29,0,10,0,1,0,5,5,75,45,27,10,28,17,1,72,7,0,113,2,92,50,177,108,8,136,22,119,13,36,45,110,56,99,3,9,37,35,1,16,10,116,1,30,0,92,2,46,61,18,74,64,33,32,0,9,0,4,0,0,17,15,50,101,77,86,52,6,60,9,0,0,5,0,0,0,68,33,60,37,55,60,48,9,132,108,9,126,67,44,3,59,9,52,34,48,120,112,38,10,11,0,55,0,54,0,40,76,6,30,65,50,4,23,3,35,0,8,0,0,12,1,24,23,11,38,4,2,12,4,36,71,30,0,113,18,1,64,4,64,7,41,57,85,88,4,17,9,32,18,58,44,81,77,42,50,20,50,105,46,107,161,0,68,0,34,0,101,6,39,76,38,0,44,20,36,82,70,11,0,0,0,0,0,7,17,54,122,82,87,24,4,98,3,0,2,56,15,3,71,66,73,47,106,83,12,49,85,62,5,60,11,62,40,58,136,22,74,0,40,0,32,0,53,54,0,73,70,99,3,37,5,30,0,7,0,2,0,4,5,70,45,23,10,24,20,0,59,5,0,108,1,88,41,173,108,11,103,13,100,12,40,45,109,61,103,20,134,22,20,37,59,10,84,1,29,0,104,1,48,58,20,75,66,32,29,0,6,0,2,0,0,18,9,60,106,74,88,69,8,77,10,0,0,16,1,0,0,64,58,80,78,58,69,50,6,86,82,14,117,48,52,3,67,10,58,28,55,126,110,42,15,12,0,54,0,63,1,48,26,0,40,54,104,8,24,3,34,2,8,0,0,12,1,24,21,13,45,4,2,11,4,32,70,24,0,119,19,1,68,1,60,13,46,75,60,125,7,85,11,65,15,67,54,82,79,33,50,15,42,117,49,101,161,3,65,2,32,0,143,9,74,93,23,0,46,17,51,82,57,12,0,0,0,0,1,18,15,61,115,79,88,25,6,117,4,3,2,51,16,3,76,62,76,40,103,76,8,62,93,49,10,56,14,62,41,61,137,36,74,1,41,1,22,2,59,61,2,74,75,91,2,40,0,26,0,9,0,1,0,5,6,65,47,21,10,25,21,1,76,7,0,111,1,101,45,158,116,13,112,14,108,13,30,42,110,55,135,27,60,66,60,14,51,14,96,2,33,0,74,0,42,57,18,77,61,40,26,0,9,0,6,0,0,17,13,57,102,79,92,55,6,66,8,0,0,10,1,0,0,61,31,56,24,54,60,53,6,120,84,8,119,67,51,3,56,9,51,28,56,126,111,43,6,13,0,54,0,65,0,45,70,7,21,68,86,4,24,2,35,1,9,0,0,12,1,27,23,12,38,4,3,11,4,35,73,25,0,115,19,2,66,2,57,10,62,114,65,50,3,30,8,62,22,64,46,81,81,35,58,13,38,119,52,91,164,1,64,1,30,0,132,7,56,80,47,0,47,21,53,79,61,12,0,0,0,0,1,11,14,49,126,81,86,24,7,105,2,0,1,55,15,4,69,65,72,33,107,81,13,59,86,49,8,58,11,60,41,58,142,19,72,0,33,0,32,0,57,59,1,72,73,96,3,41,6,27,0,9,0,1,0,5,8,75,49,29,9,22,19,0,69,9,0,129,3,105,46,185

CATH classification: 2.60.40.10 (+1 more: 2.60.40.10)